Protein 6C08 (pdb70)

Solvent-accessible surface area: 73253 Å² total

B-factor: mean 113.99, std 32.99, range [45.24, 202.97]

Sequence (1607 aa):
QIQLVQSGPKLSKPGGTDKISSKASGYSFTDYVMNWVKAGPGKGLEWNGSINTSNGYTTYISAFKGRGSFSVDSSASTAAQQLSVLKAAATAVYFNARNFRGNGAMDYWGQGTSVTVSSAKTTAPSVYPLEVSTGSSVTLGCLVKGYFPEPVTLTWNSGSLSSGVHTFPAVLASDLYTLSSSVTVTSSTWPSQSITCNVAHPASSTKVDKKIEPDILMTQSPSSLSVVVGFYVTITSQASNNITTYSSFIFWYQQKPGQAPKLLIYDSSTLESGIPGRFSGSGSGRDFSLTIGPNQPADGATYEDLQYNGEVRTFGGGTKLEIKRADAAPTVSIFPPSSEQLTSGGAEVVCFLNNFYPKNINVAWKIDGGERQNGVLNSWTDQDSADSTYSMSSTLTLTKDEYERHASYTCEATHQTSTSPIVKSFNRNIVTIFAIWNTMMGTSILSIPWGIKQAGFTLGIIIIVLMGLLTLYCCYRVLVCKYYFGGFGKWSSLVFSLVSLIGAMVVYWVLMSNFLFNTGKFIFNTERVICPYPDVGLEFDHWWSKTNTIPFYLILLSASFFARFTFLGTISVIYLIFLVTYKAIQLGFHLEFHSMFFVPEFRTLFPQLSGVLTLAFFIHNCIITLMKNNKHQENVRDLSLAYLLVGLTYLYVGVLIFAAFPSPPLSKECIEPNFLDNFPSSDILVFVARTFLLFQMTTVYPLLGYLVRVQLMGQLHVFVLNVFVVGAGVLMARFYPNIGSIIRYSGALCGLALVFVLPSLIHMVSLKRWTSTLFHGFLILLGVANLLGQFFMQIQLVQSGPKLSKPGGTDKISSKASGYSFTDYVMNWVKAGPGKGLEWNGSINTSNGYTTYISAFKGRGSFSVDSSASTAAQQLSVLKAAATAVYFNARNFRGNGAMDYWGQGTSVTVSSAKTTAPSVYPLEVSTGSSVTLGCLVKGYFPEPVTLTWNSGSLSSGVHTFPAVLASDLYTLSSSVTVTSSTWPSQSITCNVAHPASSTKVDKKIEPDILMTQSPSSLSVVVGFYVTITSQASNNITTYSSFIFWYQQKPGQAPKLLIYDSSTLESGIPGRFSGSGSGRDFSLTIGPNQPADGATYEDLQYNGEVRTFGGGTKLEIKRADAAPTVSIFPPSSEQLTSGGAEVVCFLNNFYPKNINVAWKIDGGERQNGVLNSWTDQDSADSTYSMSSTLTLTKDEYERHASYTCEATHQTSTSPIVKSFNRNIVTIFAIWNTMMGTSILSIPWGIKQAGFTLGIIIIVLMGLLTLYCCYRVLKSTKSIPYVDTSDDVCKYYFGGFGKWSSLVFSLVSLIGAMVVYWVLMSNFLFNTGKFIFNGTERVICPYPDGLEFDHWWSKTNTIPFYLILLASFFARFTFLGTISVIYLIFLVTYKAIQLGFHLEFHWSMFFVPEFRTLFPQLSGVLTLAFFIHNCIITLMKNNKNNVRDLSLAYLLVGLTYLYVGVLIFAAFPSPPLSKECIEPNFLDNFPSSDILVFVARTFLLFQMTTVYPLLGYLVRVQLMGQIFGNHYPGFLHVFVLNVFVVGAGVLMARFYPNIGSIIRYSGALCGLALVFVLPSLIHMVSLKRWTSTLFHGFLILLGVANLLGQFFM

Secondary structure (DSSP, 8-state):
--EEEE---EEE-TT--EEEEEEEESS-GGGSEEEEEEE-SSS-EEEEEEEESSS--EE--TTTBTTEEEEEETTTTEEEEEE-S--GGG-EEEEEEEE-SSS-S---B---EEEEE--PPPB--EEEEE-----SEEEEEEEEEEEBSS--EEEEGGGT--TTEEEPPPEESSS-EEEEEEEEEETTTTTTS--EEEEEEGGGTEEEEEE---/---EEEE-SEEEEETT---EEEEEESS---SSS--EEEEEE-TTS--EEEEETTTEEPTTS-TTEEEEEETTEEEEEESS--GGG-SEEEEEE-SSSS-EEB--EEEEEE---B--EEEEEPPPHHHHHTS-EEEEEEEEEEBSS--EEEEEETTB---SSEEEEEPPPPTTT--EEEEEEEEE-HHHHTT-SEEEEEEEETTEEEEEEEEEE--/-HHHHHHHHHH-SSGGGGHHHHHHHH-HHHHHHHHHHHHHHHHHHHHTT--TGGGS-SS--THHHHHHHHHHHHHHHHHHHHHHHHHHHHHH----------------HHHHS--SHHHHHHHHHH---HHHHHHSSHHHHHHHHHHHHHHHHHHHHH---------SS--SS-S-HHHHHHHHHGGGTTTTTSHHHHTTS-----HHHHHHHHHHHHHHHHHHHHHHHHHS-TTTS-SS---SSSGGGS-S--HHHHHHHHHHHHHHHHHHHHHIIIIIHHHHH-----SHHHHHHHHHHHHHHS---GGGTTTHHHHHHIIIIIIIHHHHHHHHT----SHHHHHHHHHHHHHHHHHHHH--/--EEEE---EEE-TT--EEEEEEEESS-GGGSEEEEEEE-SSS-EEEEEEEESSS--EE--TTTBTTEEEEEETTTTEEEEEE-S--GGG-EEEEEEEE-SSS-S---B---EEEEE-----B--EEEEE-----SEEEEEEEEEEEBSS--EEEEGGGT--TTEEEPPPEESSS-EEEEEEEEEETTTTTTS--EEEEEEGGGTEEEEEE---/---EEEE-SEEEEETT--EEEEEEESS--BSSSB-EEEEEE-TTS--EEEEETTTEEPTTS-TTEEEEEETTEEEEEESS--GGG-SEEEEEE-SSSS-EE---EEEEEE---B--EEEEEPPPHHHHHTS-EEEEEEEEEEBSS--EEEEEETTB---SSEEEEEPPPPTTT--EEEEEEEEE-HHHHTT-SEEEEEEEETTEEEEEEEEEE--/-HHHHHHHHHH-STTGGGHHHHHHHH-HHHHHHHHHHHHHHHHHHHHHHHHTTS-SSS--TT---SGGGTSS--TTHHHHHHHHHHHHHHHHHHHHHHHHHHHHHH-----------PPP--GGGTS--SHHHHHHHHHH---HHHHHHHHHHHHHHHHHHHHHHHHHHTT----------SS--SS-S-HHHHHHHHHHTTTTTTTSHHHHTTT---HHHHHHHHHHHHHHHHHHHHHHHHHS--SSS-SGGG-TTSGGGS-TT-HHHHHHHHHHHHHHHHHHHHHIIIIITTTTTTTS--S-S-SS-TTHHHHHHHHHHHHHHHS---TTTSTTTHHHHHIIIIIIIHHHHHHHHT----HHHHHHHHHHHHHHHHHHHHH--

Structure (mmCIF, N/CA/C/O backbone):
data_6C08
#
_entry.id   6C08
#
_cell.length_a   136.613
_cell.length_b   82.808
_cell.length_c   158.922
_cell.angle_alpha   90.000
_cell.angle_beta   100.020
_cell.angle_gamma   90.000
#
_symmetry.space_group_name_H-M   'P 1 21 1'
#
loop_
_entity.id
_entity.type
_entity.pdbx_description
1 polymer 'antibody Fab Heavy Chain'
2 polymer 'antibody Fab light chain'
3 polymer 'Sodium-coupled neutral amino acid transporter 9'
4 non-polymer ARGININE
#
loop_
_atom_site.group_PDB
_atom_site.id
_atom_site.type_symbol
_atom_site.label_atom_id
_atom_site.label_alt_id
_atom_site.label_comp_id
_atom_site.label_asym_id
_atom_site.label_entity_id
_atom_site.label_seq_id
_atom_site.pdbx_PDB_ins_code
_atom_site.Cartn_x
_atom_site.Cartn_y
_atom_site.Cartn_z
_atom_site.occupancy
_atom_site.B_iso_or_equiv
_atom_site.auth_seq_id
_atom_site.auth_comp_id
_atom_site.auth_asym_id
_atom_site.auth_atom_id
_atom_site.pdbx_PDB_model_num
ATOM 1 N N . GLN A 1 1 ? -29.074 -3.639 -5.497 1.00 115.04 1 GLN A N 1
ATOM 2 C CA . GLN A 1 1 ? -30.148 -3.213 -4.606 1.00 97.25 1 GLN A CA 1
ATOM 3 C C . GLN A 1 1 ? -29.807 -1.860 -3.994 1.00 90.20 1 GLN A C 1
ATOM 4 O O . GLN A 1 1 ? -29.152 -1.794 -2.954 1.00 91.63 1 GLN A O 1
ATOM 10 N N . ILE A 1 2 ? -30.241 -0.782 -4.654 1.00 86.39 2 ILE A N 1
ATOM 11 C CA . ILE A 1 2 ? -29.954 0.561 -4.163 1.00 87.22 2 ILE A CA 1
ATOM 12 C C . ILE A 1 2 ? -30.585 0.729 -2.790 1.00 90.82 2 ILE A C 1
ATOM 13 O O . ILE A 1 2 ? -31.698 0.255 -2.530 1.00 99.67 2 ILE A O 1
ATOM 18 N N . GLN A 1 3 ? -29.877 1.417 -1.898 1.00 76.03 3 GLN A N 1
ATOM 19 C CA . GLN A 1 3 ? -30.323 1.502 -0.516 1.00 83.11 3 GLN A CA 1
ATOM 20 C C . GLN A 1 3 ? -29.715 2.728 0.136 1.00 78.41 3 GLN A C 1
ATOM 21 O O . GLN A 1 3 ? -28.493 2.907 0.116 1.00 77.51 3 GLN A O 1
ATOM 27 N N . LEU A 1 4 ? -30.577 3.567 0.697 1.00 78.56 4 LEU A N 1
ATOM 28 C CA . LEU A 1 4 ? -30.181 4.655 1.577 1.00 78.23 4 LEU A CA 1
ATOM 29 C C . LEU A 1 4 ? -30.736 4.343 2.958 1.00 80.13 4 LEU A C 1
ATOM 30 O O . LEU A 1 4 ? -31.956 4.228 3.126 1.00 80.15 4 LEU A O 1
ATOM 35 N N . VAL A 1 5 ? -29.849 4.192 3.937 1.00 75.45 5 VAL A N 1
ATOM 36 C CA . VAL A 1 5 ? -30.240 3.873 5.302 1.00 85.61 5 VAL A CA 1
ATOM 37 C C . VAL A 1 5 ? -29.796 5.024 6.192 1.00 75.31 5 VAL A C 1
ATOM 38 O O . VAL A 1 5 ? -28.639 5.461 6.132 1.00 71.08 5 VAL A O 1
ATOM 42 N N . GLN A 1 6 ? -30.730 5.539 6.982 1.00 70.12 6 GLN A N 1
ATOM 43 C CA . GLN A 1 6 ? -30.517 6.736 7.777 1.00 77.16 6 GLN A CA 1
ATOM 44 C C . GLN A 1 6 ? -30.238 6.381 9.229 1.00 71.96 6 GLN A C 1
ATOM 45 O O . GLN A 1 6 ? -30.423 5.243 9.672 1.00 79.79 6 GLN A O 1
ATOM 51 N N . SER A 1 7 ? -29.797 7.393 9.972 1.00 69.88 7 SER A N 1
ATOM 52 C CA . SER A 1 7 ? -29.514 7.238 11.387 1.00 76.77 7 SER A CA 1
ATOM 53 C C . SER A 1 7 ? -30.820 7.012 12.154 1.00 71.55 7 SER A C 1
ATOM 54 O O . SER A 1 7 ? -31.920 7.034 11.592 1.00 75.04 7 SER A O 1
ATOM 57 N N . GLY A 1 8 ? -30.697 6.812 13.463 1.00 80.23 8 GLY A N 1
ATOM 58 C CA . GLY A 1 8 ? -31.840 6.490 14.279 1.00 72.60 8 GLY A CA 1
ATOM 59 C C . GLY A 1 8 ? -32.605 7.723 14.707 1.00 78.90 8 GLY A C 1
ATOM 60 O O . GLY A 1 8 ? -32.221 8.870 14.439 1.00 86.39 8 GLY A O 1
ATOM 61 N N . PRO A 1 9 ? -33.721 7.494 15.394 1.00 72.69 9 PRO A N 1
ATOM 62 C CA . PRO A 1 9 ? -34.518 8.620 15.897 1.00 69.38 9 PRO A CA 1
ATOM 63 C C . PRO A 1 9 ? -33.739 9.432 16.923 1.00 72.09 9 PRO A C 1
ATOM 64 O O . PRO A 1 9 ? -33.033 8.884 17.771 1.00 80.49 9 PRO A O 1
ATOM 68 N N . LYS A 1 10 ? -33.866 10.754 16.833 1.00 82.26 10 LYS A N 1
ATOM 69 C CA . LYS A 1 10 ? -33.127 11.668 17.693 1.00 87.64 10 LYS A CA 1
ATOM 70 C C . LYS A 1 10 ? -34.068 12.482 18.567 1.00 77.63 10 LYS A C 1
ATOM 71 O O . LYS A 1 10 ? -35.128 12.928 18.119 1.00 70.09 10 LYS A O 1
ATOM 77 N N . LEU A 1 11 ? -33.666 12.664 19.817 1.00 78.11 11 LEU A N 1
ATOM 78 C CA . LEU A 1 11 ? -34.339 13.548 20.756 1.00 67.82 11 LEU A CA 1
ATOM 79 C C . LEU A 1 11 ? -33.417 14.736 20.990 1.00 73.65 11 LEU A C 1
ATOM 80 O O . LEU A 1 11 ? -32.340 14.584 21.571 1.00 71.31 11 LEU A O 1
ATOM 85 N N . SER A 1 12 ? -33.834 15.913 20.533 1.00 84.54 12 SER A N 1
ATOM 86 C CA . SER A 1 12 ? -33.031 17.121 20.639 1.00 77.93 12 SER A CA 1
ATOM 87 C C . SER A 1 12 ? -33.625 18.038 21.697 1.00 77.81 12 SER A C 1
ATOM 88 O O . SER A 1 12 ? -34.849 18.134 21.835 1.00 74.43 12 SER A O 1
ATOM 91 N N . LYS A 1 13 ? -32.754 18.701 22.443 1.00 80.70 13 LYS A N 1
ATOM 92 C CA . LYS A 1 13 ? -33.209 19.705 23.384 1.00 82.30 13 LYS A CA 1
ATOM 93 C C . LYS A 1 13 ? -33.438 21.027 22.657 1.00 80.91 13 LYS A C 1
ATOM 94 O O . LYS A 1 13 ? -32.790 21.306 21.644 1.00 79.97 13 LYS A O 1
ATOM 100 N N . PRO A 1 14 ? -34.370 21.846 23.135 1.00 74.92 14 PRO A N 1
ATOM 101 C CA . PRO A 1 14 ? -34.551 23.175 22.537 1.00 70.37 14 PRO A CA 1
ATOM 102 C C . PRO A 1 14 ? -33.249 23.961 22.590 1.00 76.21 14 PRO A C 1
ATOM 103 O O . PRO A 1 14 ? -32.597 24.045 23.633 1.00 79.97 14 PRO A O 1
ATOM 107 N N . GLY A 1 15 ? -32.854 24.509 21.441 1.00 77.71 15 GLY A N 1
ATOM 108 C CA . GLY A 1 15 ? -31.552 25.108 21.297 1.00 83.77 15 GLY A CA 1
ATOM 109 C C . GLY A 1 15 ? -30.454 24.125 20.948 1.00 88.88 15 GLY A C 1
ATOM 110 O O . GLY A 1 15 ? -29.421 24.535 20.404 1.00 87.46 15 GLY A O 1
ATOM 111 N N . GLY A 1 16 ? -30.648 22.841 21.251 1.00 79.62 16 GLY A N 1
ATOM 112 C CA . GLY A 1 16 ? -29.653 21.829 20.965 1.00 78.57 16 GLY A CA 1
ATOM 113 C C . GLY A 1 16 ? -29.404 21.648 19.484 1.00 83.16 16 GLY A C 1
ATOM 114 O O . GLY A 1 16 ? -30.055 22.283 18.650 1.00 79.25 16 GLY A O 1
ATOM 115 N N . THR A 1 17 ? -28.478 20.759 19.144 1.00 91.63 17 THR A N 1
ATOM 116 C CA . THR A 1 17 ? -28.104 20.502 17.763 1.00 80.81 17 THR A CA 1
ATOM 117 C C . THR A 1 17 ? -28.026 18.995 17.549 1.00 88.46 17 THR A C 1
ATOM 118 O O . THR A 1 17 ? -27.995 18.216 18.507 1.00 94.51 17 THR A O 1
ATOM 122 N N . ASP A 1 18 ? -28.006 18.585 16.282 1.00 79.74 18 ASP A N 1
ATOM 123 C CA . ASP A 1 18 ? -27.914 17.174 15.931 1.00 91.50 18 ASP A CA 1
ATOM 124 C C . ASP A 1 18 ? -27.446 17.061 14.488 1.00 88.67 18 ASP A C 1
ATOM 125 O O . ASP A 1 18 ? -27.488 18.028 13.723 1.00 89.84 18 ASP A O 1
ATOM 130 N N . LYS A 1 19 ? -27.003 15.860 14.126 1.00 77.54 19 LYS A N 1
ATOM 131 C CA . LYS A 1 19 ? -26.475 15.594 12.797 1.00 73.20 19 LYS A CA 1
ATOM 132 C C . LYS A 1 19 ? -27.093 14.306 12.275 1.00 75.72 19 LYS A C 1
ATOM 133 O O . LYS A 1 19 ? -27.049 13.272 12.950 1.00 83.02 19 LYS A O 1
ATOM 139 N N . ILE A 1 20 ? -27.673 14.375 11.079 1.00 76.38 20 ILE A N 1
ATOM 140 C CA . ILE A 1 20 ? -28.430 13.276 10.490 1.00 62.62 20 ILE A CA 1
ATOM 141 C C . ILE A 1 20 ? -27.653 12.759 9.289 1.00 63.89 20 ILE A C 1
ATOM 142 O O . ILE A 1 20 ? -27.165 13.550 8.474 1.00 72.74 20 ILE A O 1
ATOM 147 N N . SER A 1 21 ? -27.548 11.435 9.175 1.00 67.90 21 SER A N 1
ATOM 148 C CA . SER A 1 21 ? -26.721 10.789 8.168 1.00 75.34 21 SER A CA 1
ATOM 149 C C . SER A 1 21 ? -27.570 9.898 7.270 1.00 76.34 21 SER A C 1
ATOM 150 O O . SER A 1 21 ? -28.680 9.492 7.625 1.00 86.75 21 SER A O 1
ATOM 153 N N . SER A 1 22 ? -27.030 9.605 6.089 1.00 67.60 22 SER A N 1
ATOM 154 C CA . SER A 1 22 ? -27.685 8.723 5.130 1.00 79.17 22 SER A CA 1
ATOM 155 C C . SER A 1 22 ? -26.611 7.992 4.345 1.00 81.93 22 SER A C 1
ATOM 156 O O . SER A 1 22 ? -25.812 8.628 3.654 1.00 81.71 22 SER A O 1
ATOM 159 N N . LYS A 1 23 ? -26.618 6.666 4.430 1.00 80.24 23 LYS A N 1
ATOM 160 C CA . LYS A 1 23 ? -25.532 5.833 3.930 1.00 74.75 23 LYS A CA 1
ATOM 161 C C . LYS A 1 23 ? -25.961 5.183 2.617 1.00 87.57 23 LYS A C 1
ATOM 162 O O . LYS A 1 23 ? -26.866 4.341 2.596 1.00 92.30 23 LYS A O 1
ATOM 168 N N . ALA A 1 24 ? -25.305 5.571 1.526 1.00 92.10 24 ALA A N 1
ATOM 169 C CA . ALA A 1 24 ? -25.652 5.085 0.198 1.00 85.89 24 ALA A CA 1
ATOM 170 C C . ALA A 1 24 ? -24.875 3.815 -0.126 1.00 83.22 24 ALA A C 1
ATOM 171 O O . ALA A 1 24 ? -23.706 3.673 0.246 1.00 94.71 24 ALA A O 1
ATOM 173 N N . SER A 1 25 ? -25.533 2.892 -0.831 1.00 82.87 25 SER A N 1
ATOM 174 C CA . SER A 1 25 ? -24.896 1.646 -1.247 1.00 86.79 25 SER A CA 1
ATOM 175 C C . SER A 1 25 ? -25.696 1.039 -2.390 1.00 86.46 25 SER A C 1
ATOM 176 O O . SER A 1 25 ? -26.917 0.897 -2.284 1.00 96.89 25 SER A O 1
ATOM 179 N N . GLY A 1 26 ? -25.010 0.679 -3.473 1.00 72.61 26 GLY A N 1
ATOM 180 C CA . GLY A 1 26 ? -25.670 0.043 -4.597 1.00 73.21 26 GLY A CA 1
ATOM 181 C C . GLY A 1 26 ? -25.517 0.827 -5.884 1.00 79.51 26 GLY A C 1
ATOM 182 O O . GLY A 1 26 ? -26.100 0.470 -6.912 1.00 80.46 26 GLY A O 1
ATOM 183 N N . TYR A 1 27 ? -24.736 1.902 -5.836 1.00 76.26 27 TYR A N 1
ATOM 184 C CA . TYR A 1 27 ? -24.578 2.794 -6.974 1.00 74.51 27 TYR A CA 1
ATOM 185 C C . TYR A 1 27 ? -23.370 3.679 -6.720 1.00 88.44 27 TYR A C 1
ATOM 186 O O . TYR A 1 27 ? -22.967 3.894 -5.573 1.00 83.33 27 TYR A O 1
ATOM 195 N N . SER A 1 28 ? -22.800 4.193 -7.808 1.00 82.44 28 SER A N 1
ATOM 196 C CA . SER A 1 28 ? -21.674 5.110 -7.694 1.00 86.19 28 SER A CA 1
ATOM 197 C C . SER A 1 28 ? -22.150 6.396 -7.033 1.00 85.33 28 SER A C 1
ATOM 198 O O . SER A 1 28 ? -23.061 7.062 -7.538 1.00 85.78 28 SER A O 1
ATOM 201 N N . PHE A 1 29 ? -21.537 6.733 -5.895 1.00 92.17 29 PHE A N 1
ATOM 202 C CA . PHE A 1 29 ? -22.047 7.814 -5.058 1.00 82.30 29 PHE A CA 1
ATOM 203 C C . PHE A 1 29 ? -21.969 9.165 -5.755 1.00 82.79 29 PHE A C 1
ATOM 204 O O . PHE A 1 29 ? -22.855 10.007 -5.567 1.00 88.14 29 PHE A O 1
ATOM 212 N N . THR A 1 30 ? -20.941 9.383 -6.573 1.00 87.98 30 THR A N 1
ATOM 213 C CA . THR A 1 30 ? -20.675 10.689 -7.159 1.00 84.23 30 THR A CA 1
ATOM 214 C C . THR A 1 30 ? -21.416 10.934 -8.469 1.00 89.26 30 THR A C 1
ATOM 215 O O . THR A 1 30 ? -21.409 12.067 -8.961 1.00 98.35 30 THR A O 1
ATOM 219 N N . ASP A 1 31 ? -22.071 9.922 -9.032 1.00 84.89 31 ASP A N 1
ATOM 220 C CA . ASP A 1 31 ? -22.807 10.078 -10.278 1.00 76.69 31 ASP A CA 1
ATOM 221 C C . ASP A 1 31 ? -24.223 10.590 -10.058 1.00 85.28 31 ASP A C 1
ATOM 222 O O . ASP A 1 31 ? -24.928 10.861 -11.036 1.00 86.99 31 ASP A O 1
ATOM 227 N N . TYR A 1 32 ? -24.642 10.746 -8.803 1.00 83.11 32 TYR A N 1
ATOM 228 C CA . TYR A 1 32 ? -25.989 11.171 -8.446 1.00 70.93 32 TYR A CA 1
ATOM 229 C C . TYR A 1 32 ? -25.920 12.302 -7.428 1.00 77.08 32 TYR A C 1
ATOM 230 O O . TYR A 1 32 ? -24.867 12.604 -6.860 1.00 89.46 32 TYR A O 1
ATOM 239 N N . VAL A 1 33 ? -27.074 12.921 -7.196 1.00 71.89 33 VAL A N 1
ATOM 240 C CA . VAL A 1 33 ? -27.201 14.091 -6.336 1.00 68.56 33 VAL A CA 1
ATOM 241 C C . VAL A 1 33 ? -28.029 13.695 -5.122 1.00 72.48 33 VAL A C 1
ATOM 242 O O . VAL A 1 33 ? -28.990 12.923 -5.238 1.00 73.05 33 VAL A O 1
ATOM 246 N N . MET A 1 34 ? -27.653 14.216 -3.958 1.00 65.13 34 MET A N 1
ATOM 247 C CA . MET A 1 34 ? -28.312 13.895 -2.701 1.00 64.46 34 MET A CA 1
ATOM 248 C C . MET A 1 34 ? -29.169 15.073 -2.260 1.00 71.99 34 MET A C 1
ATOM 249 O O . MET A 1 34 ? -28.686 16.208 -2.196 1.00 78.79 34 MET A O 1
ATOM 254 N N . ASN A 1 35 ? -30.434 14.796 -1.954 1.00 73.58 35 ASN A N 1
ATOM 255 C CA . ASN A 1 35 ? -31.417 15.806 -1.590 1.00 74.36 35 ASN A CA 1
ATOM 256 C C . ASN A 1 35 ? -32.025 15.465 -0.236 1.00 71.91 35 ASN A C 1
ATOM 257 O O . ASN A 1 35 ? -32.042 14.303 0.180 1.00 78.46 35 ASN A O 1
ATOM 262 N N . TRP A 1 36 ? -32.535 16.488 0.449 1.00 74.73 36 TRP A N 1
ATOM 263 C CA . TRP A 1 36 ? -33.151 16.322 1.759 1.00 67.71 36 TRP A CA 1
ATOM 264 C C . TRP A 1 36 ? -34.536 16.956 1.765 1.00 71.28 36 TRP A C 1
ATOM 265 O O . TRP A 1 36 ? -34.764 17.981 1.118 1.00 66.99 36 TRP A O 1
ATOM 276 N N . VAL A 1 37 ? -35.466 16.324 2.483 1.00 65.44 37 VAL A N 1
ATOM 277 C CA . VAL A 1 37 ? -36.872 16.712 2.472 1.00 50.91 37 VAL A CA 1
ATOM 278 C C . VAL A 1 37 ? -37.407 16.620 3.897 1.00 62.17 37 VAL A C 1
ATOM 279 O O . VAL A 1 37 ? -36.954 15.796 4.699 1.00 72.87 37 VAL A O 1
ATOM 283 N N . LYS A 1 38 ? -38.377 17.481 4.208 1.00 66.44 38 LYS A N 1
ATOM 284 C CA . LYS A 1 38 ? -38.978 17.576 5.530 1.00 55.38 38 LYS A CA 1
ATOM 285 C C . LYS A 1 38 ? -40.475 17.310 5.447 1.00 63.56 38 LYS A C 1
ATOM 286 O O . LYS A 1 38 ? -41.133 17.719 4.486 1.00 63.15 38 LYS A O 1
ATOM 292 N N . ALA A 1 39 ? -41.012 16.630 6.459 1.00 77.78 39 ALA A N 1
ATOM 293 C CA . ALA A 1 39 ? -42.424 16.251 6.501 1.00 70.54 39 ALA A CA 1
ATOM 294 C C . ALA A 1 39 ? -43.007 16.640 7.857 1.00 70.13 39 ALA A C 1
ATOM 295 O O . ALA A 1 39 ? -42.880 15.889 8.829 1.00 61.81 39 ALA A O 1
ATOM 297 N N . GLY A 1 40 ? -43.644 17.806 7.918 1.00 85.73 40 GLY A N 1
ATOM 298 C CA . GLY A 1 40 ? -44.342 18.235 9.107 1.00 60.33 40 GLY A CA 1
ATOM 299 C C . GLY A 1 40 ? -45.677 17.540 9.249 1.00 83.95 40 GLY A C 1
ATOM 300 O O . GLY A 1 40 ? -46.185 16.882 8.324 1.00 82.42 40 GLY A O 1
ATOM 301 N N . PRO A 1 41 ? -46.280 17.678 10.431 1.00 107.52 41 PRO A N 1
ATOM 302 C CA . PRO A 1 41 ? -47.557 16.992 10.691 1.00 99.72 41 PRO A CA 1
ATOM 303 C C . PRO A 1 41 ? -48.664 17.539 9.800 1.00 113.08 41 PRO A C 1
ATOM 304 O O . PRO A 1 41 ? -48.936 18.742 9.789 1.00 109.18 41 PRO A O 1
ATOM 308 N N . GLY A 1 42 ? -49.292 16.649 9.033 1.00 122.47 42 GLY A N 1
ATOM 309 C CA . GLY A 1 42 ? -50.363 17.047 8.138 1.00 116.01 42 GLY A CA 1
ATOM 310 C C . GLY A 1 42 ? -49.879 17.882 6.969 1.00 119.66 42 GLY A C 1
ATOM 311 O O . GLY A 1 42 ? -50.263 17.638 5.820 1.00 112.90 42 GLY A O 1
ATOM 312 N N . LYS A 1 43 ? -49.036 18.874 7.254 1.00 119.30 43 LYS A N 1
ATOM 313 C CA . LYS A 1 43 ? -48.435 19.693 6.216 1.00 124.43 43 LYS A CA 1
ATOM 314 C C . LYS A 1 43 ? -47.674 18.821 5.225 1.00 105.00 43 LYS A C 1
ATOM 315 O O . LYS A 1 43 ? -47.249 17.703 5.531 1.00 94.04 43 LYS A O 1
ATOM 321 N N . GLY A 1 44 ? -47.500 19.349 4.022 1.00 107.21 44 GLY A N 1
ATOM 322 C CA . GLY A 1 44 ? -46.863 18.587 2.971 1.00 101.52 44 GLY A CA 1
ATOM 323 C C . GLY A 1 44 ? -45.373 18.424 3.185 1.00 97.22 44 GLY A C 1
ATOM 324 O O . GLY A 1 44 ? -44.854 18.630 4.288 1.00 82.49 44 GLY A O 1
ATOM 325 N N . LEU A 1 45 ? -44.677 18.058 2.118 1.00 81.72 45 LEU A N 1
ATOM 326 C CA . LEU A 1 45 ? -43.233 17.919 2.142 1.00 70.96 45 LEU A CA 1
ATOM 327 C C . LEU A 1 45 ? -42.582 19.253 1.799 1.00 68.56 45 LEU A C 1
ATOM 328 O O . LEU A 1 45 ? -43.162 20.085 1.097 1.00 64.12 45 LEU A O 1
ATOM 333 N N . GLU A 1 46 ? -41.376 19.465 2.317 1.00 73.41 46 GLU A N 1
ATOM 334 C CA . GLU A 1 46 ? -40.638 20.698 2.059 1.00 62.56 46 GLU A CA 1
ATOM 335 C C . GLU A 1 46 ? -39.211 20.346 1.674 1.00 65.50 46 GLU A C 1
ATOM 336 O O . GLU A 1 46 ? -38.458 19.803 2.491 1.00 72.84 46 GLU A O 1
ATOM 342 N N . TRP A 1 47 ? -38.851 20.648 0.427 1.00 77.11 47 TRP A N 1
ATOM 343 C CA . TRP A 1 47 ? -37.460 20.580 0.011 1.00 70.08 47 TRP A CA 1
ATOM 344 C C . TRP A 1 47 ? -36.653 21.579 0.836 1.00 70.92 47 TRP A C 1
ATOM 345 O O . TRP A 1 47 ? -37.018 22.754 0.924 1.00 78.12 47 TRP A O 1
ATOM 356 N N . ASN A 1 48 ? -35.570 21.107 1.469 1.00 70.38 48 ASN A N 1
ATOM 357 C CA . ASN A 1 48 ? -34.770 21.954 2.352 1.00 75.03 48 ASN A CA 1
ATOM 358 C C . ASN A 1 48 ? -33.324 22.072 1.875 1.00 74.88 48 ASN A C 1
ATOM 359 O O . ASN A 1 48 ? -32.452 22.497 2.640 1.00 80.85 48 ASN A O 1
ATOM 364 N N . GLY A 1 49 ? -33.047 21.694 0.630 1.00 69.83 49 GLY A N 1
ATOM 365 C CA . GLY A 1 49 ? -31.696 21.776 0.106 1.00 74.17 49 GLY A CA 1
ATOM 366 C C . GLY A 1 49 ? -31.136 20.494 -0.475 1.00 68.06 49 GLY A C 1
ATOM 367 O O . GLY A 1 49 ? -31.642 19.400 -0.209 1.00 67.78 49 GLY A O 1
ATOM 368 N N . SER A 1 50 ? -30.073 20.628 -1.268 1.00 70.42 50 SER A N 1
ATOM 369 C CA . SER A 1 50 ? -29.513 19.509 -2.012 1.00 78.33 50 SER A CA 1
ATOM 370 C C . SER A 1 50 ? -28.054 19.810 -2.324 1.00 78.24 50 SER A C 1
ATOM 371 O O . SER A 1 50 ? -27.630 20.968 -2.317 1.00 81.76 50 SER A O 1
ATOM 374 N N . ILE A 1 51 ? -27.290 18.754 -2.611 1.00 77.53 51 ILE A N 1
ATOM 375 C CA . ILE A 1 51 ? -25.840 18.860 -2.744 1.00 78.61 51 ILE A CA 1
ATOM 376 C C . ILE A 1 51 ? -25.368 17.938 -3.862 1.00 81.13 51 ILE A C 1
ATOM 377 O O . ILE A 1 51 ? -25.744 16.762 -3.902 1.00 79.20 51 ILE A O 1
ATOM 382 N N . ASN A 1 52 ? -24.559 18.472 -4.779 1.00 84.43 52 ASN A N 1
ATOM 383 C CA . ASN A 1 52 ? -23.824 17.622 -5.705 1.00 89.63 52 ASN A CA 1
ATOM 384 C C . ASN A 1 52 ? -22.554 17.141 -5.022 1.00 91.50 52 ASN A C 1
ATOM 385 O O . ASN A 1 52 ? -21.942 17.857 -4.224 1.00 91.31 52 ASN A O 1
ATOM 390 N N . THR A 1 53 ? -22.151 15.918 -5.353 1.00 96.56 53 THR A N 1
ATOM 391 C CA . THR A 1 53 ? -21.045 15.267 -4.666 1.00 95.79 53 THR A CA 1
ATOM 392 C C . THR A 1 53 ? -19.735 15.310 -5.443 1.00 100.88 53 THR A C 1
ATOM 393 O O . THR A 1 53 ? -18.670 15.418 -4.826 1.00 98.33 53 THR A O 1
ATOM 397 N N . SER A 1 54 ? -19.783 15.250 -6.778 1.00 108.11 54 SER A N 1
ATOM 398 C CA . SER A 1 54 ? -18.553 15.297 -7.564 1.00 109.37 54 SER A CA 1
ATOM 399 C C . SER A 1 54 ? -17.844 16.639 -7.420 1.00 105.96 54 SER A C 1
ATOM 400 O O . SER A 1 54 ? -16.615 16.706 -7.543 1.00 119.36 54 SER A O 1
ATOM 403 N N . ASN A 1 55 ? -18.595 17.716 -7.168 1.00 92.30 55 ASN A N 1
ATOM 404 C CA . ASN A 1 55 ? -18.017 19.047 -7.071 1.00 102.71 55 ASN A CA 1
ATOM 405 C C . ASN A 1 55 ? -18.410 19.775 -5.789 1.00 100.30 55 ASN A C 1
ATOM 406 O O . ASN A 1 55 ? -18.005 20.928 -5.603 1.00 98.91 55 ASN A O 1
ATOM 411 N N . GLY A 1 56 ? -19.163 19.134 -4.896 1.00 99.57 56 GLY A N 1
ATOM 412 C CA . GLY A 1 56 ? -19.342 19.660 -3.556 1.00 98.31 56 GLY A CA 1
ATOM 413 C C . GLY A 1 56 ? -20.233 20.873 -3.445 1.00 88.14 56 GLY A C 1
ATOM 414 O O . GLY A 1 56 ? -20.213 21.551 -2.414 1.00 83.70 56 GLY A O 1
ATOM 415 N N . TYR A 1 57 ? -21.017 21.171 -4.474 1.00 95.37 57 TYR A N 1
ATOM 416 C CA . TYR A 1 57 ? -21.843 22.368 -4.477 1.00 99.21 57 TYR A CA 1
ATOM 417 C C . TYR A 1 57 ? -23.219 22.059 -3.899 1.00 89.58 57 TYR A C 1
ATOM 418 O O . TYR A 1 57 ? -23.856 21.068 -4.280 1.00 81.32 57 TYR A O 1
ATOM 420 N N . THR A 1 58 ? -23.676 22.914 -2.988 1.00 86.63 58 THR A N 1
ATOM 421 C CA . THR A 1 58 ? -24.981 22.774 -2.363 1.00 88.55 58 THR A CA 1
ATOM 422 C C . THR A 1 58 ? -25.894 23.912 -2.799 1.00 79.58 58 THR A C 1
ATOM 423 O O . THR A 1 58 ? -25.440 24.972 -3.235 1.00 88.41 58 THR A O 1
ATOM 427 N N . THR A 1 59 ? -27.196 23.675 -2.677 1.00 74.84 59 THR A N 1
ATOM 428 C CA . THR A 1 59 ? -28.196 24.718 -2.869 1.00 79.45 59 THR A CA 1
ATOM 429 C C . THR A 1 59 ? -29.284 24.542 -1.829 1.00 78.70 59 THR A C 1
ATOM 430 O O . THR A 1 59 ? -29.825 23.443 -1.679 1.00 77.43 59 THR A O 1
ATOM 434 N N . TYR A 1 60 ? -29.594 25.616 -1.116 1.00 81.52 60 TYR A N 1
ATOM 435 C CA . TYR A 1 60 ? -30.615 25.596 -0.085 1.00 77.05 60 TYR A CA 1
ATOM 436 C C . TYR A 1 60 ? -31.857 26.315 -0.587 1.00 81.45 60 TYR A C 1
ATOM 437 O O . TYR A 1 60 ? -31.880 26.903 -1.675 1.00 97.26 60 TYR A O 1
ATOM 446 N N . ILE A 1 61 ? -32.899 26.248 0.233 1.00 70.08 61 ILE A N 1
ATOM 447 C CA . ILE A 1 61 ? -34.091 27.071 0.093 1.00 81.67 61 ILE A CA 1
ATOM 448 C C . ILE A 1 61 ? -34.045 28.087 1.222 1.00 85.33 61 ILE A C 1
ATOM 449 O O . ILE A 1 61 ? -33.798 27.719 2.378 1.00 82.77 61 ILE A O 1
ATOM 454 N N . SER A 1 62 ? -34.252 29.365 0.883 1.00 78.86 62 SER A N 1
ATOM 455 C CA . SER A 1 62 ? -33.980 30.449 1.826 1.00 76.85 62 SER A CA 1
ATOM 456 C C . SER A 1 62 ? -34.653 30.221 3.174 1.00 76.33 62 SER A C 1
ATOM 457 O O . SER A 1 62 ? -34.149 30.680 4.207 1.00 72.37 62 SER A O 1
ATOM 460 N N . ALA A 1 63 ? -35.787 29.516 3.186 1.00 76.59 63 ALA A N 1
ATOM 461 C CA . ALA A 1 63 ? -36.476 29.244 4.440 1.00 78.29 63 ALA A CA 1
ATOM 462 C C . ALA A 1 63 ? -35.630 28.400 5.383 1.00 79.83 63 ALA A C 1
ATOM 463 O O . ALA A 1 63 ? -35.907 28.367 6.587 1.00 76.71 63 ALA A O 1
ATOM 465 N N . PHE A 1 64 ? -34.609 27.714 4.862 1.00 79.55 64 PHE A N 1
ATOM 466 C CA . PHE A 1 64 ? -33.754 26.848 5.660 1.00 75.11 64 PHE A CA 1
ATOM 467 C C . PHE A 1 64 ? -32.303 27.303 5.743 1.00 75.44 64 PHE A C 1
ATOM 468 O O . PHE A 1 64 ? -31.527 26.679 6.477 1.00 80.64 64 PHE A O 1
ATOM 476 N N . LYS A 1 65 ? -31.907 28.351 5.014 1.00 84.86 65 LYS A N 1
ATOM 477 C CA . LYS A 1 65 ? -30.567 28.909 5.172 1.00 79.54 65 LYS A CA 1
ATOM 478 C C . LYS A 1 65 ? -30.365 29.340 6.620 1.00 80.84 65 LYS A C 1
ATOM 479 O O . LYS A 1 65 ? -30.930 30.350 7.058 1.00 87.16 65 LYS A O 1
ATOM 485 N N . GLY A 1 66 ? -29.576 28.577 7.371 1.00 78.55 66 GLY A N 1
ATOM 486 C CA . GLY A 1 66 ? -29.357 28.853 8.780 1.00 82.52 66 GLY A CA 1
ATOM 487 C C . GLY A 1 66 ? -29.770 27.730 9.711 1.00 86.66 66 GLY A C 1
ATOM 488 O O . GLY A 1 66 ? -29.541 27.840 10.925 1.00 94.13 66 GLY A O 1
ATOM 489 N N . ARG A 1 67 ? -30.376 26.657 9.205 1.00 75.15 67 ARG A N 1
ATOM 490 C CA . ARG A 1 67 ? -30.638 25.460 9.991 1.00 85.76 67 ARG A CA 1
ATOM 491 C C . ARG A 1 67 ? -29.970 24.236 9.389 1.00 80.75 67 ARG A C 1
ATOM 492 O O . ARG A 1 67 ? -29.198 23.552 10.074 1.00 87.92 67 ARG A O 1
ATOM 494 N N . GLY A 1 68 ? -30.223 23.952 8.113 1.00 64.99 68 GLY A N 1
ATOM 495 C CA . GLY A 1 68 ? -29.570 22.833 7.462 1.00 71.50 68 GLY A CA 1
ATOM 496 C C . GLY A 1 68 ? -28.162 23.211 7.042 1.00 83.89 68 GLY A C 1
ATOM 497 O O . GLY A 1 68 ? -27.933 24.284 6.472 1.00 84.43 68 GLY A O 1
ATOM 498 N N . SER A 1 69 ? -27.213 22.323 7.327 1.00 86.86 69 SER A N 1
ATOM 499 C CA . SER A 1 69 ? -25.843 22.436 6.844 1.00 84.89 69 SER A CA 1
ATOM 500 C C . SER A 1 69 ? -25.463 21.089 6.252 1.00 86.78 69 SER A C 1
ATOM 501 O O . SER A 1 69 ? -25.695 20.048 6.877 1.00 89.12 69 SER A O 1
ATOM 504 N N . PHE A 1 70 ? -24.896 21.102 5.050 1.00 80.94 70 PHE A N 1
ATOM 505 C CA . PHE A 1 70 ? -24.705 19.877 4.291 1.00 80.83 70 PHE A CA 1
ATOM 506 C C . PHE A 1 70 ? -23.253 19.434 4.306 1.00 105.50 70 PHE A C 1
ATOM 507 O O . PHE A 1 70 ? -22.333 20.252 4.218 1.00 116.91 70 PHE A O 1
ATOM 515 N N . SER A 1 71 ? -23.067 18.126 4.418 1.00 99.48 71 SER A N 1
ATOM 516 C CA . SER A 1 71 ? -21.768 17.499 4.316 1.00 91.25 71 SER A CA 1
ATOM 517 C C . SER A 1 71 ? -21.892 16.297 3.392 1.00 92.67 71 SER A C 1
ATOM 518 O O . SER A 1 71 ? -22.993 15.838 3.072 1.00 77.75 71 SER A O 1
ATOM 521 N N . VAL A 1 72 ? -20.740 15.788 2.972 1.00 101.40 72 VAL A N 1
ATOM 522 C CA . VAL A 1 72 ? -20.638 14.524 2.252 1.00 93.77 72 VAL A CA 1
ATOM 523 C C . VAL A 1 72 ? -19.306 13.900 2.631 1.00 103.63 72 VAL A C 1
ATOM 524 O O . VAL A 1 72 ? -18.274 14.579 2.642 1.00 118.55 72 VAL A O 1
ATOM 528 N N . ASP A 1 73 ? -19.332 12.618 2.971 1.00 103.33 73 ASP A N 1
ATOM 529 C CA . ASP A 1 73 ? -18.119 11.872 3.291 1.00 105.18 73 ASP A CA 1
ATOM 530 C C . ASP A 1 73 ? -17.883 10.993 2.069 1.00 99.63 73 ASP A C 1
ATOM 531 O O . ASP A 1 73 ? -18.418 9.889 1.960 1.00 105.05 73 ASP A O 1
ATOM 536 N N . SER A 1 74 ? -17.081 11.512 1.133 1.00 101.69 74 SER A N 1
ATOM 537 C CA . SER A 1 74 ? -16.985 10.915 -0.196 1.00 102.77 74 SER A CA 1
ATOM 538 C C . SER A 1 74 ? -16.488 9.476 -0.147 1.00 102.50 74 SER A C 1
ATOM 539 O O . SER A 1 74 ? -16.785 8.688 -1.052 1.00 98.33 74 SER A O 1
ATOM 542 N N . SER A 1 75 ? -15.740 9.113 0.897 1.00 103.72 75 SER A N 1
ATOM 543 C CA . SER A 1 75 ? -15.218 7.755 1.006 1.00 99.38 75 SER A CA 1
ATOM 544 C C . SER A 1 75 ? -16.260 6.810 1.594 1.00 102.56 75 SER A C 1
ATOM 545 O O . SER A 1 75 ? -16.500 5.722 1.058 1.00 99.63 75 SER A O 1
ATOM 548 N N . ALA A 1 76 ? -16.899 7.217 2.692 1.00 108.64 76 ALA A N 1
ATOM 549 C CA . ALA A 1 76 ? -17.921 6.393 3.324 1.00 98.35 76 ALA A CA 1
ATOM 550 C C . ALA A 1 76 ? -19.192 6.286 2.494 1.00 97.02 76 ALA A C 1
ATOM 551 O O . ALA A 1 76 ? -20.079 5.506 2.856 1.00 95.89 76 ALA A O 1
ATOM 553 N N . SER A 1 77 ? -19.292 7.035 1.395 1.00 105.84 77 SER A N 1
ATOM 554 C CA . SER A 1 77 ? -20.478 7.054 0.540 1.00 93.55 77 SER A CA 1
ATOM 555 C C . SER A 1 77 ? -21.740 7.418 1.321 1.00 85.85 77 SER A C 1
ATOM 556 O O . SER A 1 77 ? -22.842 6.972 0.984 1.00 84.11 77 SER A O 1
ATOM 559 N N . THR A 1 78 ? -21.596 8.234 2.363 1.00 82.94 78 THR A N 1
ATOM 560 C CA . THR A 1 78 ? -22.731 8.735 3.121 1.00 84.64 78 THR A CA 1
ATOM 561 C C . THR A 1 78 ? -22.829 10.248 2.981 1.00 88.86 78 THR A C 1
ATOM 562 O O . THR A 1 78 ? -21.846 10.939 2.694 1.00 93.59 78 THR A O 1
ATOM 566 N N . ALA A 1 79 ? -24.039 10.755 3.192 1.00 86.76 79 ALA A N 1
ATOM 567 C CA . ALA A 1 79 ? -24.316 12.181 3.121 1.00 80.14 79 ALA A CA 1
ATOM 568 C C . ALA A 1 79 ? -24.978 12.576 4.427 1.00 76.76 79 ALA A C 1
ATOM 569 O O . ALA A 1 79 ? -25.908 11.901 4.884 1.00 82.74 79 ALA A O 1
ATOM 571 N N . ALA A 1 80 ? -24.498 13.653 5.033 1.00 80.65 80 ALA A N 1
ATOM 572 C CA . ALA A 1 80 ? -24.992 14.077 6.330 1.00 75.10 80 ALA A CA 1
ATOM 573 C C . ALA A 1 80 ? -25.721 15.405 6.198 1.00 79.53 80 ALA A C 1
ATOM 574 O O . ALA A 1 80 ? -25.569 16.132 5.211 1.00 78.30 80 ALA A O 1
ATOM 576 N N . GLN A 1 81 ? -26.516 15.716 7.217 1.00 75.65 81 GLN A N 1
ATOM 577 C CA . GLN A 1 81 ? -27.196 16.998 7.321 1.00 75.19 81 GLN A CA 1
ATOM 578 C C . GLN A 1 81 ? -27.230 17.412 8.779 1.00 77.54 81 GLN A C 1
ATOM 579 O O . GLN A 1 81 ? -27.632 16.628 9.644 1.00 69.70 81 GLN A O 1
ATOM 585 N N . GLN A 1 82 ? -26.813 18.644 9.038 1.00 82.29 82 GLN A N 1
ATOM 586 C CA . GLN A 1 82 ? -26.742 19.186 10.384 1.00 77.97 82 GLN A CA 1
ATOM 587 C C . GLN A 1 82 ? -27.838 20.226 10.548 1.00 79.64 82 GLN A C 1
ATOM 588 O O . GLN A 1 82 ? -27.928 21.172 9.759 1.00 88.22 82 GLN A O 1
ATOM 594 N N . LEU A 1 83 ? -28.668 20.039 11.568 1.00 74.31 83 LEU A N 1
ATOM 595 C CA . LEU A 1 83 ? -29.675 21.007 11.980 1.00 72.29 83 LEU A CA 1
ATOM 596 C C . LEU A 1 83 ? -29.219 21.625 13.290 1.00 78.26 83 LEU A C 1
ATOM 597 O O . LEU A 1 83 ? -28.976 20.902 14.261 1.00 88.00 83 LEU A O 1
ATOM 602 N N . SER A 1 84 ? -29.137 22.953 13.333 1.00 78.34 84 SER A N 1
ATOM 603 C CA . SER A 1 84 ? -28.561 23.650 14.474 1.00 83.32 84 SER A CA 1
ATOM 604 C C . SER A 1 84 ? -29.593 24.554 15.130 1.00 77.41 84 SER A C 1
ATOM 605 O O . SER A 1 84 ? -30.382 25.212 14.444 1.00 87.27 84 SER A O 1
ATOM 608 N N . VAL A 1 85 ? -29.546 24.595 16.465 1.00 87.28 85 VAL A N 1
ATOM 609 C CA . VAL A 1 85 ? -30.490 25.311 17.320 1.00 83.04 85 VAL A CA 1
ATOM 610 C C . VAL A 1 85 ? -31.916 25.014 16.877 1.00 75.77 85 VAL A C 1
ATOM 611 O O . VAL A 1 85 ? -32.479 25.692 16.007 1.00 85.17 85 VAL A O 1
ATOM 615 N N . LEU A 1 86 ? -32.497 23.977 17.467 1.00 76.43 86 LEU A N 1
ATOM 616 C CA . LEU A 1 86 ? -33.830 23.519 17.123 1.00 81.64 86 LEU A CA 1
ATOM 617 C C . LEU A 1 86 ? -34.851 24.133 18.070 1.00 73.51 86 LEU A C 1
ATOM 618 O O . LEU A 1 86 ? -34.540 24.479 19.212 1.00 77.89 86 LEU A O 1
ATOM 623 N N . LYS A 1 87 ? -36.072 24.279 17.571 1.00 76.57 87 LYS A N 1
ATOM 624 C CA . LYS A 1 87 ? -37.212 24.688 18.372 1.00 82.16 87 LYS A CA 1
ATOM 625 C C . LYS A 1 87 ? -38.325 23.684 18.116 1.00 79.69 87 LYS A C 1
ATOM 626 O O . LYS A 1 87 ? -38.193 22.783 17.283 1.00 71.93 87 LYS A O 1
ATOM 632 N N . ALA A 1 88 ? -39.425 23.837 18.855 1.00 90.69 88 ALA A N 1
ATOM 633 C CA . ALA A 1 88 ? -40.527 22.887 18.749 1.00 73.18 88 ALA A CA 1
ATOM 634 C C . ALA A 1 88 ? -41.009 22.719 17.311 1.00 74.96 88 ALA A C 1
ATOM 635 O O . ALA A 1 88 ? -41.505 21.647 16.944 1.00 86.75 88 ALA A O 1
ATOM 637 N N . ALA A 1 89 ? -40.863 23.757 16.481 1.00 83.61 89 ALA A N 1
ATOM 638 C CA . ALA A 1 89 ? -41.389 23.716 15.120 1.00 77.72 89 ALA A CA 1
ATOM 639 C C . ALA A 1 89 ? -40.584 22.806 14.199 1.00 76.90 89 ALA A C 1
ATOM 640 O O . ALA A 1 89 ? -41.108 22.372 13.168 1.00 70.48 89 ALA A O 1
ATOM 642 N N . ALA A 1 90 ? -39.339 22.489 14.546 1.00 83.33 90 ALA A N 1
ATOM 643 C CA . ALA A 1 90 ? -38.495 21.674 13.683 1.00 89.92 90 ALA A CA 1
ATOM 644 C C . ALA A 1 90 ? -38.702 20.185 13.924 1.00 82.69 90 ALA A C 1
ATOM 645 O O . ALA A 1 90 ? -38.010 19.364 13.311 1.00 71.92 90 ALA A O 1
ATOM 647 N N . THR A 1 91 ? -39.643 19.827 14.798 1.00 70.65 91 THR A N 1
ATOM 648 C CA . THR A 1 91 ? -39.978 18.431 15.064 1.00 64.14 91 THR A CA 1
ATOM 649 C C . THR A 1 91 ? -40.722 17.859 13.864 1.00 70.37 91 THR A C 1
ATOM 650 O O . THR A 1 91 ? -41.858 18.258 13.588 1.00 79.99 91 THR A O 1
ATOM 654 N N . ALA A 1 92 ? -40.099 16.918 13.160 1.00 66.91 92 ALA A N 1
ATOM 655 C CA . ALA A 1 92 ? -40.719 16.312 11.988 1.00 70.65 92 ALA A CA 1
ATOM 656 C C . ALA A 1 92 ? -39.957 15.041 11.625 1.00 63.22 92 ALA A C 1
ATOM 657 O O . ALA A 1 92 ? -39.127 14.545 12.395 1.00 77.23 92 ALA A O 1
ATOM 659 N N . VAL A 1 93 ? -40.251 14.512 10.440 1.00 61.66 93 VAL A N 1
ATOM 660 C CA . VAL A 1 93 ? -39.525 13.393 9.849 1.00 73.24 93 VAL A CA 1
ATOM 661 C C . VAL A 1 93 ? -38.716 13.945 8.684 1.00 72.32 93 VAL A C 1
ATOM 662 O O . VAL A 1 93 ? -39.261 14.640 7.817 1.00 80.16 93 VAL A O 1
ATOM 666 N N . TYR A 1 94 ? -37.421 13.646 8.663 1.00 67.43 94 TYR A N 1
ATOM 667 C CA . TYR A 1 94 ? -36.520 14.174 7.649 1.00 63.45 94 TYR A CA 1
ATOM 668 C C . TYR A 1 94 ? -36.120 13.047 6.711 1.00 66.47 94 TYR A C 1
ATOM 669 O O . TYR A 1 94 ? -35.494 12.070 7.135 1.00 66.79 94 TYR A O 1
ATOM 678 N N . PHE A 1 95 ? -36.489 13.189 5.443 1.00 68.33 95 PHE A N 1
ATOM 679 C CA . PHE A 1 95 ? -36.165 12.209 4.423 1.00 71.70 95 PHE A CA 1
ATOM 680 C C . PHE A 1 95 ? -34.993 12.715 3.595 1.00 77.17 95 PHE A C 1
ATOM 681 O O . PHE A 1 95 ? -34.799 13.922 3.422 1.00 80.21 95 PHE A O 1
ATOM 689 N N . ASN A 1 96 ? -34.205 11.775 3.101 1.00 71.23 96 ASN A N 1
ATOM 690 C CA . ASN A 1 96 ? -33.137 12.059 2.164 1.00 70.04 96 ASN A CA 1
ATOM 691 C C . ASN A 1 96 ? -33.334 11.168 0.948 1.00 72.46 96 ASN A C 1
ATOM 692 O O . ASN A 1 96 ? -33.819 10.039 1.066 1.00 63.97 96 ASN A O 1
ATOM 697 N N . ALA A 1 97 ? -32.961 11.673 -0.224 1.00 72.24 97 ALA A N 1
ATOM 698 C CA . ALA A 1 97 ? -33.368 10.998 -1.445 1.00 56.90 97 ALA A CA 1
ATOM 699 C C . ALA A 1 97 ? -32.383 11.300 -2.566 1.00 64.59 97 ALA A C 1
ATOM 700 O O . ALA A 1 97 ? -31.747 12.360 -2.599 1.00 64.93 97 ALA A O 1
ATOM 702 N N . ARG A 1 98 ? -32.280 10.347 -3.487 1.00 73.23 98 ARG A N 1
ATOM 703 C CA . ARG A 1 98 ? -31.375 10.421 -4.624 1.00 69.71 98 ARG A CA 1
ATOM 704 C C . ARG A 1 98 ? -32.008 11.218 -5.756 1.00 75.09 98 ARG A C 1
ATOM 705 O O . ARG A 1 98 ? -33.231 11.301 -5.874 1.00 72.58 98 ARG A O 1
ATOM 713 N N . ASN A 1 99 ? -31.161 11.802 -6.599 1.00 74.03 99 ASN A N 1
ATOM 714 C CA . ASN A 1 99 ? -31.652 12.511 -7.773 1.00 72.07 99 ASN A CA 1
ATOM 715 C C . ASN A 1 99 ? -30.552 12.559 -8.819 1.00 74.08 99 ASN A C 1
ATOM 716 O O . ASN A 1 99 ? -29.427 12.966 -8.517 1.00 77.74 99 ASN A O 1
ATOM 721 N N . PHE A 1 100 ? -30.876 12.134 -10.037 1.00 81.24 100 PHE A N 1
ATOM 722 C CA . PHE A 1 100 ? -30.021 12.335 -11.197 1.00 77.19 100 PHE A CA 1
ATOM 723 C C . PHE A 1 100 ? -30.573 13.514 -11.988 1.00 79.53 100 PHE A C 1
ATOM 724 O O . PHE A 1 100 ? -31.792 13.684 -12.090 1.00 87.45 100 PHE A O 1
ATOM 732 N N . ARG A 1 101 ? -29.676 14.329 -12.540 1.00 81.88 101 ARG A N 1
ATOM 733 C CA . ARG A 1 101 ? -30.093 15.600 -13.120 1.00 84.48 101 ARG A CA 1
ATOM 734 C C . ARG A 1 101 ? -30.943 15.397 -14.364 1.00 81.66 101 ARG A C 1
ATOM 735 O O . ARG A 1 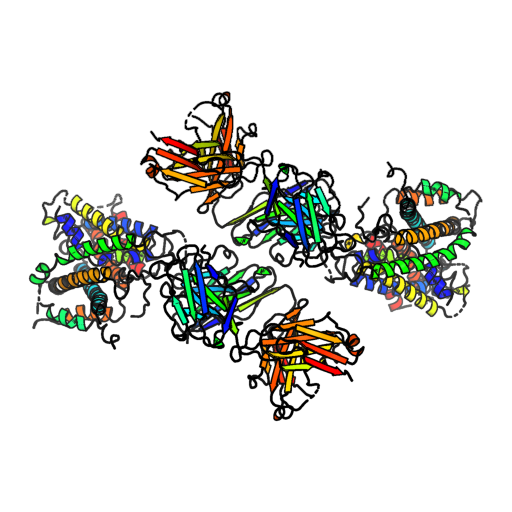101 ? -30.641 14.558 -15.218 1.00 82.72 101 ARG A O 1
ATOM 743 N N . GLY A 1 102 ? -32.010 16.182 -14.465 1.00 91.12 102 GLY A N 1
ATOM 744 C CA . GLY A 1 102 ? -32.862 16.134 -15.632 1.00 94.01 102 GLY A CA 1
ATOM 745 C C . GLY A 1 102 ? -33.675 14.864 -15.703 1.00 89.49 102 GLY A C 1
ATOM 746 O O . GLY A 1 102 ? -34.737 14.764 -15.079 1.00 79.68 102 GLY A O 1
ATOM 747 N N . ASN A 1 103 ? -33.176 13.886 -16.464 1.00 113.74 103 ASN A N 1
ATOM 748 C CA . ASN A 1 103 ? -33.820 12.588 -16.651 1.00 107.55 103 ASN A CA 1
ATOM 749 C C . ASN A 1 103 ? -34.122 11.903 -15.324 1.00 90.58 103 ASN A C 1
ATOM 750 O O . ASN A 1 103 ? -33.733 10.750 -15.115 1.00 85.94 103 ASN A O 1
ATOM 755 N N . GLY A 1 104 ? -34.810 12.591 -14.419 1.00 81.32 104 GLY A N 1
ATOM 756 C CA . GLY A 1 104 ? -35.008 12.036 -13.101 1.00 83.88 104 GLY A CA 1
ATOM 757 C C . GLY A 1 104 ? -35.686 12.946 -12.102 1.00 75.77 104 GLY A C 1
ATOM 758 O O . GLY A 1 104 ? -35.381 14.141 -12.001 1.00 59.72 104 GLY A O 1
ATOM 759 N N . ALA A 1 105 ? -36.628 12.374 -11.373 1.00 72.64 105 ALA A N 1
ATOM 760 C CA . ALA A 1 105 ? -37.069 12.919 -10.103 1.00 64.77 105 ALA A CA 1
ATOM 761 C C . ALA A 1 105 ? -36.280 12.209 -9.005 1.00 70.60 105 ALA A C 1
ATOM 762 O O . ALA A 1 105 ? -35.230 11.611 -9.264 1.00 77.66 105 ALA A O 1
ATOM 764 N N . MET A 1 106 ? -36.775 12.256 -7.774 1.00 69.86 106 MET A N 1
ATOM 765 C CA . MET A 1 106 ? -36.137 11.550 -6.672 1.00 67.95 106 MET A CA 1
ATOM 766 C C . MET A 1 106 ? -36.647 10.113 -6.685 1.00 65.23 106 MET A C 1
ATOM 767 O O . MET A 1 106 ? -37.788 9.845 -6.294 1.00 74.64 106 MET A O 1
ATOM 772 N N . ASP A 1 107 ? -35.798 9.190 -7.134 1.00 70.67 107 ASP A N 1
ATOM 773 C CA . ASP A 1 107 ? -36.220 7.828 -7.424 1.00 59.40 107 ASP A CA 1
ATOM 774 C C . ASP A 1 107 ? -36.009 6.869 -6.261 1.00 69.92 107 ASP A C 1
ATOM 775 O O . ASP A 1 107 ? -36.710 5.853 -6.185 1.00 77.82 107 ASP A O 1
ATOM 780 N N . TYR A 1 108 ? -35.076 7.161 -5.355 1.00 65.13 108 TYR A N 1
ATOM 781 C CA . TYR A 1 108 ? -34.831 6.293 -4.211 1.00 61.44 108 TYR A CA 1
ATOM 782 C C . TYR A 1 108 ? -34.710 7.134 -2.950 1.00 66.39 108 TYR A C 1
ATOM 783 O O . TYR A 1 108 ? -33.968 8.121 -2.923 1.00 70.95 108 TYR A O 1
ATOM 792 N N . TRP A 1 109 ? -35.434 6.727 -1.909 1.00 69.73 109 TRP A N 1
ATOM 793 C CA . TRP A 1 109 ? -35.543 7.480 -0.671 1.00 67.63 109 TRP A CA 1
ATOM 794 C C . TRP A 1 109 ? -35.045 6.652 0.506 1.00 74.20 109 TRP A C 1
ATOM 795 O O . TRP A 1 109 ? -35.025 5.419 0.469 1.00 81.52 109 TRP A O 1
ATOM 806 N N . GLY A 1 110 ? -34.645 7.353 1.562 1.00 70.77 110 GLY A N 1
ATOM 807 C CA . GLY A 1 110 ? -34.317 6.682 2.794 1.00 65.66 110 GLY A CA 1
ATOM 808 C C . GLY A 1 110 ? -35.557 6.433 3.626 1.00 68.18 110 GLY A C 1
ATOM 809 O O . GLY A 1 110 ? -36.613 7.023 3.404 1.00 84.55 110 GLY A O 1
ATOM 810 N N . GLN A 1 111 ? -35.416 5.554 4.617 1.00 76.06 111 GLN A N 1
ATOM 811 C CA . GLN A 1 111 ? -36.561 5.128 5.410 1.00 73.04 111 GLN A CA 1
ATOM 812 C C . GLN A 1 111 ? -37.094 6.222 6.329 1.00 71.21 111 GLN A C 1
ATOM 813 O O . GLN A 1 111 ? -38.173 6.046 6.906 1.00 75.87 111 GLN A O 1
ATOM 819 N N . GLY A 1 112 ? -36.382 7.325 6.488 1.00 73.62 112 GLY A N 1
ATOM 820 C CA . GLY A 1 112 ? -36.899 8.413 7.290 1.00 72.94 112 GLY A CA 1
ATOM 821 C C . GLY A 1 112 ? -36.250 8.471 8.662 1.00 71.00 112 GLY A C 1
ATOM 822 O O . GLY A 1 112 ? -35.882 7.451 9.259 1.00 79.99 112 GLY A O 1
ATOM 823 N N . THR A 1 113 ? -36.108 9.690 9.175 1.00 71.46 113 THR A N 1
ATOM 824 C CA . THR A 1 113 ? -35.509 9.935 10.481 1.00 73.38 113 THR A CA 1
ATOM 825 C C . THR A 1 113 ? -36.439 10.845 11.265 1.00 73.46 113 THR A C 1
ATOM 826 O O . THR A 1 113 ? -36.696 11.979 10.847 1.00 72.31 113 THR A O 1
ATOM 830 N N . SER A 1 114 ? -36.942 10.354 12.395 1.00 68.69 114 SER A N 1
ATOM 831 C CA . SER A 1 114 ? -37.885 11.109 13.210 1.00 64.11 114 SER A CA 1
ATOM 832 C C . SER A 1 114 ? -37.115 11.912 14.250 1.00 72.28 114 SER A C 1
ATOM 833 O O . SER A 1 114 ? -36.335 11.347 15.022 1.00 79.51 114 SER A O 1
ATOM 836 N N . VAL A 1 115 ? -37.339 13.225 14.272 1.00 73.21 115 VAL A N 1
ATOM 837 C CA . VAL A 1 115 ? -36.681 14.128 15.208 1.00 74.47 115 VAL A CA 1
ATOM 838 C C . VAL A 1 115 ? -37.747 14.730 16.109 1.00 79.77 115 VAL A C 1
ATOM 839 O O . VAL A 1 115 ? -38.739 15.280 15.619 1.00 72.89 115 VAL A O 1
ATOM 843 N N . THR A 1 116 ? -37.543 14.621 17.418 1.00 84.32 116 THR A N 1
ATOM 844 C CA . THR A 1 116 ? -38.460 15.152 18.419 1.00 70.54 116 THR A CA 1
ATOM 845 C C . THR A 1 116 ? -37.725 16.226 19.206 1.00 72.84 116 THR A C 1
ATOM 846 O O . THR A 1 116 ? -36.652 15.964 19.759 1.00 84.81 116 THR A O 1
ATOM 850 N N . VAL A 1 117 ? -38.289 17.428 19.248 1.00 79.91 117 VAL A N 1
ATOM 851 C CA . VAL A 1 117 ? -37.701 18.551 19.967 1.00 76.36 117 VAL A CA 1
ATOM 852 C C . VAL A 1 117 ? -38.543 18.778 21.211 1.00 78.92 117 VAL A C 1
ATOM 853 O O . VAL A 1 117 ? -39.664 19.293 21.128 1.00 80.35 117 VAL A O 1
ATOM 857 N N . SER A 1 118 ? -38.005 18.395 22.365 1.00 76.22 118 SER A N 1
ATOM 858 C CA . SER A 1 118 ? -38.708 18.563 23.627 1.00 80.44 118 SER A CA 1
ATOM 859 C C . SER A 1 118 ? -37.703 18.502 24.764 1.00 84.00 118 SER A C 1
ATOM 860 O O . SER A 1 118 ? -36.670 17.835 24.667 1.00 90.23 118 SER A O 1
ATOM 863 N N . SER A 1 119 ? -38.027 19.209 25.841 1.00 90.85 119 SER A N 1
ATOM 864 C CA . SER A 1 119 ? -37.217 19.251 27.047 1.00 96.02 119 SER A CA 1
ATOM 865 C C . SER A 1 119 ? -37.575 18.146 28.030 1.00 102.68 119 SER A C 1
ATOM 866 O O . SER A 1 119 ? -36.973 18.072 29.106 1.00 105.70 119 SER A O 1
ATOM 869 N N . ALA A 1 120 ? -38.533 17.290 27.684 1.00 98.54 120 ALA A N 1
ATOM 870 C CA . ALA A 1 120 ? -39.005 16.265 28.596 1.00 92.94 120 ALA A CA 1
ATOM 871 C C . ALA A 1 120 ? -37.908 15.237 28.862 1.00 102.45 120 ALA A C 1
ATOM 872 O O . ALA A 1 120 ? -36.882 15.175 28.175 1.00 116.54 120 ALA A O 1
ATOM 874 N N . LYS A 1 121 ? -38.142 14.413 29.877 1.00 102.18 121 LYS A N 1
ATOM 875 C CA . LYS A 1 121 ? -37.185 13.402 30.298 1.00 101.88 121 LYS A CA 1
ATOM 876 C C . LYS A 1 121 ? -37.629 12.046 29.771 1.00 97.66 121 LYS A C 1
ATOM 877 O O . LYS A 1 121 ? -38.823 11.725 29.776 1.00 103.60 121 LYS A O 1
ATOM 883 N N . THR A 1 122 ? -36.665 11.252 29.313 1.00 100.02 122 THR A N 1
ATOM 884 C CA . THR A 1 122 ? -36.989 9.937 28.778 1.00 102.97 122 THR A CA 1
ATOM 885 C C . THR A 1 122 ? -37.397 9.022 29.924 1.00 96.14 122 THR A C 1
ATOM 886 O O . THR A 1 122 ? -36.649 8.860 30.895 1.00 98.35 122 THR A O 1
ATOM 890 N N . THR A 1 123 ? -38.581 8.429 29.820 1.00 95.61 123 THR A N 1
ATOM 891 C CA . THR A 1 123 ? -39.042 7.463 30.800 1.00 92.52 123 THR A CA 1
ATOM 892 C C . THR A 1 123 ? -39.230 6.115 30.124 1.00 99.66 123 THR A C 1
ATOM 893 O O . THR A 1 123 ? -39.501 6.033 28.923 1.00 97.31 123 THR A O 1
ATOM 897 N N . ALA A 1 124 ? -39.086 5.096 30.887 1.00 103.13 124 ALA A N 1
ATOM 898 C CA . ALA A 1 124 ? -39.245 3.767 30.331 1.00 84.48 124 ALA A CA 1
ATOM 899 C C . ALA A 1 124 ? -40.714 3.368 30.373 1.00 85.17 124 ALA A C 1
ATOM 900 O O . ALA A 1 124 ? -41.475 3.858 31.217 1.00 87.93 124 ALA A O 1
ATOM 902 N N . PRO A 1 125 ? -41.153 2.486 29.483 1.00 96.08 125 PRO A N 1
ATOM 903 C CA . PRO A 1 125 ? -42.574 2.144 29.440 1.00 92.67 125 PRO A CA 1
ATOM 904 C C . PRO A 1 125 ? -42.937 1.100 30.484 1.00 94.08 125 PRO A C 1
ATOM 905 O O . PRO A 1 125 ? -42.112 0.291 30.915 1.00 94.33 125 PRO A O 1
ATOM 909 N N . SER A 1 126 ? -44.198 1.137 30.896 1.00 84.15 126 SER A N 1
ATOM 910 C CA . SER A 1 126 ? -44.771 0.120 31.768 1.00 86.87 126 SER A CA 1
ATOM 911 C C . SER A 1 126 ? -45.757 -0.695 30.943 1.00 89.20 126 SER A C 1
ATOM 912 O O . SER A 1 126 ? -46.720 -0.143 30.401 1.00 84.18 126 SER A O 1
ATOM 915 N N . VAL A 1 127 ? -45.511 -2.000 30.843 1.00 93.43 127 VAL A N 1
ATOM 916 C CA . VAL A 1 127 ? -46.281 -2.887 29.976 1.00 72.67 127 VAL A CA 1
ATOM 917 C C . VAL A 1 127 ? -47.261 -3.677 30.830 1.00 78.57 127 VAL A C 1
ATOM 918 O O . VAL A 1 127 ? -46.896 -4.195 31.894 1.00 104.48 127 VAL A O 1
ATOM 922 N N . TYR A 1 128 ? -48.510 -3.751 30.374 1.00 77.68 128 TYR A N 1
ATOM 923 C CA . TYR A 1 128 ? -49.573 -4.456 31.080 1.00 85.43 128 TYR A CA 1
ATOM 924 C C . TYR A 1 128 ? -50.277 -5.353 30.073 1.00 91.06 128 TYR A C 1
ATOM 925 O O . TYR A 1 128 ? -50.757 -4.855 29.036 1.00 80.21 128 TYR A O 1
ATOM 934 N N . PRO A 1 129 ? -50.366 -6.656 30.318 1.00 97.60 129 PRO A N 1
ATOM 935 C CA . PRO A 1 129 ? -51.047 -7.536 29.364 1.00 86.68 129 PRO A CA 1
ATOM 936 C C . PRO A 1 129 ? -52.555 -7.505 29.558 1.00 82.99 129 PRO A C 1
ATOM 937 O O . PRO A 1 129 ? -53.062 -7.501 30.683 1.00 77.57 129 PRO A O 1
ATOM 941 N N . LEU A 1 130 ? -53.277 -7.479 28.439 1.00 82.36 130 LEU A N 1
ATOM 942 C CA . LEU A 1 130 ? -54.732 -7.337 28.467 1.00 83.75 130 LEU A CA 1
ATOM 943 C C . LEU A 1 130 ? -55.351 -8.727 28.423 1.00 89.59 130 LEU A C 1
ATOM 944 O O . LEU A 1 130 ? -55.519 -9.316 27.352 1.00 91.85 130 LEU A O 1
ATOM 949 N N . GLU A 1 131 ? -55.696 -9.245 29.597 1.00 100.56 131 GLU A N 1
ATOM 950 C CA . GLU A 1 131 ? -56.375 -10.527 29.701 1.00 94.19 131 GLU A CA 1
ATOM 951 C C . GLU A 1 131 ? -57.795 -10.444 29.149 1.00 95.11 131 GLU A C 1
ATOM 952 O O . GLU A 1 131 ? -58.440 -9.393 29.185 1.00 105.40 131 GLU A O 1
ATOM 958 N N . VAL A 1 132 ? -58.287 -11.573 28.642 1.00 83.89 132 VAL A N 1
ATOM 959 C CA . VAL A 1 132 ? -59.685 -11.672 28.240 1.00 88.08 132 VAL A CA 1
ATOM 960 C C . VAL A 1 132 ? -60.536 -11.813 29.495 1.00 101.06 132 VAL A C 1
ATOM 961 O O . VAL A 1 132 ? -60.107 -12.392 30.501 1.00 117.75 132 VAL A O 1
ATOM 965 N N . SER A 1 133 ? -61.743 -11.257 29.454 1.00 97.09 133 SER A N 1
ATOM 966 C CA . SER A 1 133 ? -62.652 -11.332 30.591 1.00 110.81 133 SER A CA 1
ATOM 967 C C . SER A 1 133 ? -63.005 -12.782 30.911 1.00 106.42 133 SER A C 1
ATOM 968 O O . SER A 1 133 ? -63.529 -13.079 31.982 1.00 115.01 133 SER A O 1
ATOM 971 N N . THR A 1 138 ? -67.304 -15.793 23.747 1.00 142.28 138 THR A N 1
ATOM 972 C CA . THR A 1 138 ? -66.766 -16.982 24.398 1.00 138.92 138 THR A CA 1
ATOM 973 C C . THR A 1 138 ? -67.044 -18.230 23.568 1.00 143.22 138 THR A C 1
ATOM 974 O O . THR A 1 138 ? -67.600 -19.202 24.075 1.00 150.11 138 THR A O 1
ATOM 978 N N . GLY A 1 139 ? -66.656 -18.206 22.294 1.00 136.89 139 GLY A N 1
ATOM 979 C CA . GLY A 1 139 ? -66.852 -19.355 21.429 1.00 129.80 139 GLY A CA 1
ATOM 980 C C . GLY A 1 139 ? -66.404 -19.114 20.003 1.00 124.59 139 GLY A C 1
ATOM 981 O O . GLY A 1 139 ? -65.931 -20.033 19.326 1.00 129.35 139 GLY A O 1
ATOM 982 N N . SER A 1 140 ? -66.570 -17.876 19.537 1.00 132.20 140 SER A N 1
ATOM 983 C CA . SER A 1 140 ? -66.058 -17.414 18.251 1.00 135.87 140 SER A CA 1
ATOM 984 C C . SER A 1 140 ? -64.535 -17.459 18.251 1.00 129.49 140 SER A C 1
ATOM 985 O O . SER A 1 140 ? -63.927 -18.501 18.516 1.00 119.73 140 SER A O 1
ATOM 988 N N . SER A 1 141 ? -63.910 -16.339 17.911 1.00 124.28 141 SER A N 1
ATOM 989 C CA . SER A 1 141 ? -62.470 -16.183 18.021 1.00 100.53 141 SER A CA 1
ATOM 990 C C . SER A 1 141 ? -62.188 -15.184 19.135 1.00 96.81 141 SER A C 1
ATOM 991 O O . SER A 1 141 ? -63.033 -14.353 19.476 1.00 99.77 141 SER A O 1
ATOM 994 N N . VAL A 1 142 ? -60.992 -15.270 19.710 1.00 92.90 142 VAL A N 1
ATOM 995 C CA . VAL A 1 142 ? -60.633 -14.431 20.846 1.00 97.42 142 VAL A CA 1
ATOM 996 C C . VAL A 1 142 ? -59.570 -13.428 20.428 1.00 88.94 142 VAL A C 1
ATOM 997 O O . VAL A 1 142 ? -58.758 -13.673 19.526 1.00 84.28 142 VAL A O 1
ATOM 1001 N N . THR A 1 143 ? -59.601 -12.271 21.085 1.00 89.71 143 THR A N 1
ATOM 1002 C CA . THR A 1 143 ? -58.679 -11.178 20.822 1.00 89.95 143 THR A CA 1
ATOM 1003 C C . THR A 1 143 ? -57.917 -10.861 22.098 1.00 81.94 143 THR A C 1
ATOM 1004 O O . THR A 1 143 ? -58.519 -10.735 23.170 1.00 75.88 143 THR A O 1
ATOM 1008 N N . LEU A 1 144 ? -56.601 -10.740 21.984 1.00 87.33 144 LEU A N 1
ATOM 1009 C CA . LEU A 1 144 ? -55.739 -10.404 23.105 1.00 83.39 144 LEU A CA 1
ATOM 1010 C C . LEU A 1 144 ? -55.258 -8.967 22.946 1.00 83.23 144 LEU A C 1
ATOM 1011 O O . LEU A 1 144 ? -55.564 -8.287 21.961 1.00 92.54 144 LEU A O 1
ATOM 1016 N N . GLY A 1 145 ? -54.493 -8.501 23.925 1.00 79.19 145 GLY A N 1
ATOM 1017 C CA . GLY A 1 145 ? -54.012 -7.136 23.872 1.00 80.06 145 GLY A CA 1
ATOM 1018 C C . GLY A 1 145 ? -52.773 -6.948 24.715 1.00 82.49 145 GLY A C 1
ATOM 1019 O O . GLY A 1 145 ? -52.438 -7.772 25.574 1.00 89.53 145 GLY A O 1
ATOM 1020 N N . CYS A 1 146 ? -52.088 -5.842 24.448 1.00 84.15 146 CYS A N 1
ATOM 1021 C CA . CYS A 1 146 ? -50.915 -5.428 25.201 1.00 79.21 146 CYS A CA 1
ATOM 1022 C C . CYS A 1 146 ? -50.956 -3.915 25.304 1.00 76.75 146 CYS A C 1
ATOM 1023 O O . CYS A 1 146 ? -51.136 -3.233 24.292 1.00 73.68 146 CYS A O 1
ATOM 1026 N N . LEU A 1 147 ? -50.786 -3.392 26.512 1.00 88.54 147 LEU A N 1
ATOM 1027 C CA . LEU A 1 147 ? -50.929 -1.965 26.762 1.00 76.57 147 LEU A CA 1
ATOM 1028 C C . LEU A 1 147 ? -49.593 -1.407 27.229 1.00 71.04 147 LEU A C 1
ATOM 1029 O O . LEU A 1 147 ? -49.040 -1.871 28.230 1.00 83.68 147 LEU A O 1
ATOM 1034 N N . VAL A 1 148 ? -49.087 -0.415 26.502 1.00 76.79 148 VAL A N 1
ATOM 1035 C CA . VAL A 1 148 ? -47.832 0.260 26.812 1.00 81.55 148 VAL A CA 1
ATOM 1036 C C . VAL A 1 148 ? -48.186 1.662 27.279 1.00 81.63 148 VAL A C 1
ATOM 1037 O O . VAL A 1 148 ? -48.852 2.412 26.555 1.00 92.92 148 VAL A O 1
ATOM 1041 N N . LYS A 1 149 ? -47.759 2.017 28.487 1.00 73.52 149 LYS A N 1
ATOM 1042 C CA . LYS A 1 149 ? -48.209 3.251 29.110 1.00 75.69 149 LYS A CA 1
ATOM 1043 C C . LYS A 1 149 ? -47.054 4.012 29.744 1.00 79.19 149 LYS A C 1
ATOM 1044 O O . LYS A 1 149 ? -46.194 3.421 30.404 1.00 79.78 149 LYS A O 1
ATOM 1050 N N . GLY A 1 150 ? -47.049 5.329 29.536 1.00 90.02 150 GLY A N 1
ATOM 1051 C CA . GLY A 1 150 ? -46.142 6.221 30.231 1.00 86.09 150 GLY A CA 1
ATOM 1052 C C . GLY A 1 150 ? -44.700 6.145 29.772 1.00 84.15 150 GLY A C 1
ATOM 1053 O O . GLY A 1 150 ? -43.817 5.834 30.575 1.00 94.27 150 GLY A O 1
ATOM 1054 N N . TYR A 1 151 ? -44.435 6.421 28.496 1.00 84.87 151 TYR A N 1
ATOM 1055 C CA . TYR A 1 151 ? -43.071 6.374 27.988 1.00 83.14 151 TYR A CA 1
ATOM 1056 C C . TYR A 1 151 ? -42.807 7.590 27.111 1.00 91.58 151 TYR A C 1
ATOM 1057 O O . TYR A 1 151 ? -43.728 8.287 26.680 1.00 93.07 151 TYR A O 1
ATOM 1066 N N . PHE A 1 152 ? -41.517 7.830 26.851 1.00 89.80 152 PHE A N 1
ATOM 1067 C CA . PHE A 1 152 ? -41.025 8.959 26.073 1.00 89.90 152 PHE A CA 1
ATOM 1068 C C . PHE A 1 152 ? -39.543 8.726 25.792 1.00 91.69 152 PHE A C 1
ATOM 1069 O O . PHE A 1 152 ? -38.827 8.241 26.678 1.00 95.92 152 PHE A O 1
ATOM 1077 N N . PRO A 1 153 ? -39.027 9.044 24.590 1.00 85.61 153 PRO A N 1
ATOM 1078 C CA . PRO A 1 153 ? -39.645 9.574 23.366 1.00 82.67 153 PRO A CA 1
ATOM 1079 C C . PRO A 1 153 ? -40.320 8.509 22.511 1.00 93.02 153 PRO A C 1
ATOM 1080 O O . PRO A 1 153 ? -40.709 7.472 23.045 1.00 99.43 153 PRO A O 1
ATOM 1084 N N . GLU A 1 154 ? -40.463 8.762 21.205 1.00 98.68 154 GLU A N 1
ATOM 1085 C CA . GLU A 1 154 ? -41.366 7.940 20.410 1.00 90.52 154 GLU A CA 1
ATOM 1086 C C . GLU A 1 154 ? -40.676 7.080 19.357 1.00 107.57 154 GLU A C 1
ATOM 1087 O O . GLU A 1 154 ? -40.755 7.395 18.161 1.00 124.07 154 GLU A O 1
ATOM 1093 N N . PRO A 1 155 ? -39.993 5.998 19.746 1.00 109.31 155 PRO A N 1
ATOM 1094 C CA . PRO A 1 155 ? -39.843 4.869 18.824 1.00 91.98 155 PRO A CA 1
ATOM 1095 C C . PRO A 1 155 ? -40.764 3.742 19.259 1.00 96.93 155 PRO A C 1
ATOM 1096 O O . PRO A 1 155 ? -41.921 3.685 18.832 1.00 117.60 155 PRO A O 1
ATOM 1100 N N . VAL A 1 156 ? -40.265 2.877 20.147 1.00 91.05 156 VAL A N 1
ATOM 1101 C CA . VAL A 1 156 ? -40.955 1.701 20.679 1.00 97.88 156 VAL A CA 1
ATOM 1102 C C . VAL A 1 156 ? -41.368 0.753 19.559 1.00 91.62 156 VAL A C 1
ATOM 1103 O O . VAL A 1 156 ? -42.015 1.144 18.580 1.00 95.66 156 VAL A O 1
ATOM 1107 N N . THR A 1 157 ? -41.021 -0.518 19.721 1.00 78.43 157 THR A N 1
ATOM 1108 C CA . THR A 1 157 ? -41.315 -1.545 18.737 1.00 95.44 157 THR A CA 1
ATOM 1109 C C . THR A 1 157 ? -42.034 -2.673 19.450 1.00 95.68 157 THR A C 1
ATOM 1110 O O . THR A 1 157 ? -41.585 -3.131 20.504 1.00 83.83 157 THR A O 1
ATOM 1114 N N . LEU A 1 158 ? -43.152 -3.110 18.885 1.00 99.85 158 LEU A N 1
ATOM 1115 C CA . LEU A 1 158 ? -44.046 -4.036 19.561 1.00 86.87 158 LEU A CA 1
ATOM 1116 C C . LEU A 1 158 ? -44.324 -5.196 18.623 1.00 86.18 158 LEU A C 1
ATOM 1117 O O . LEU A 1 158 ? -44.863 -5.000 17.530 1.00 96.99 158 LEU A O 1
ATOM 1122 N N . THR A 1 159 ? -43.943 -6.396 19.053 1.00 76.74 159 THR A N 1
ATOM 1123 C CA . THR A 1 159 ? -44.191 -7.616 18.307 1.00 86.52 159 THR A CA 1
ATOM 1124 C C . THR A 1 159 ? -44.819 -8.646 19.234 1.00 82.82 159 THR A C 1
ATOM 1125 O O . THR A 1 159 ? -44.759 -8.528 20.461 1.00 76.65 159 THR A O 1
ATOM 1129 N N . TRP A 1 160 ? -45.424 -9.660 18.625 1.00 83.17 160 TRP A N 1
ATOM 1130 C CA . TRP A 1 160 ? -46.064 -10.753 19.343 1.00 90.02 160 TRP A CA 1
ATOM 1131 C C . TRP A 1 160 ? -45.293 -12.037 19.079 1.00 95.51 160 TRP A C 1
ATOM 1132 O O . TRP A 1 160 ? -45.066 -12.401 17.919 1.00 96.49 160 TRP A O 1
ATOM 1143 N N . ASN A 1 161 ? -44.906 -12.723 20.154 1.00 93.34 161 ASN A N 1
ATOM 1144 C CA . ASN A 1 161 ? -44.164 -13.977 20.062 1.00 94.49 161 ASN A CA 1
ATOM 1145 C C . ASN A 1 161 ? -42.952 -13.837 19.138 1.00 99.65 161 ASN A C 1
ATOM 1146 O O . ASN A 1 161 ? -42.722 -14.646 18.236 1.00 101.91 161 ASN A O 1
ATOM 1151 N N . SER A 1 162 ? -42.191 -12.763 19.355 1.00 98.43 162 SER A N 1
ATOM 1152 C CA . SER A 1 162 ? -40.916 -12.513 18.685 1.00 101.24 162 SER A CA 1
ATOM 1153 C C . SER A 1 162 ? -41.057 -12.347 17.174 1.00 90.30 162 SER A C 1
ATOM 1154 O O . SER A 1 162 ? -40.082 -12.529 16.437 1.00 95.11 162 SER A O 1
ATOM 1157 N N . GLY A 1 163 ? -42.246 -11.997 16.688 1.00 89.58 163 GLY A N 1
ATOM 1158 C CA . GLY A 1 163 ? -42.468 -11.792 15.273 1.00 86.04 163 GLY A CA 1
ATOM 1159 C C . GLY A 1 163 ? -43.111 -12.959 14.557 1.00 92.75 163 GLY A C 1
ATOM 1160 O O . GLY A 1 163 ? -43.561 -12.791 13.415 1.00 102.86 163 GLY A O 1
ATOM 1161 N N . SER A 1 164 ? -43.173 -14.130 15.190 1.00 100.88 164 SER A N 1
ATOM 1162 C CA . SER A 1 164 ? -43.796 -15.307 14.597 1.00 98.10 164 SER A CA 1
ATOM 1163 C C . SER A 1 164 ? -45.317 -15.235 14.617 1.00 93.81 164 SER A C 1
ATOM 1164 O O . SER A 1 164 ? -45.980 -16.255 14.396 1.00 90.67 164 SER A O 1
ATOM 1167 N N . LEU A 1 165 ? -45.876 -14.051 14.872 1.00 96.51 165 LEU A N 1
ATOM 1168 C CA . LEU A 1 165 ? -47.323 -13.835 14.926 1.00 87.23 165 LEU A CA 1
ATOM 1169 C C . LEU A 1 165 ? -47.577 -12.468 14.288 1.00 89.57 165 LEU A C 1
ATOM 1170 O O . LEU A 1 165 ? -47.590 -11.441 14.973 1.00 86.51 165 LEU A O 1
ATOM 1175 N N . SER A 1 166 ? -47.773 -12.467 12.969 1.00 95.69 166 SER A N 1
ATOM 1176 C CA . SER A 1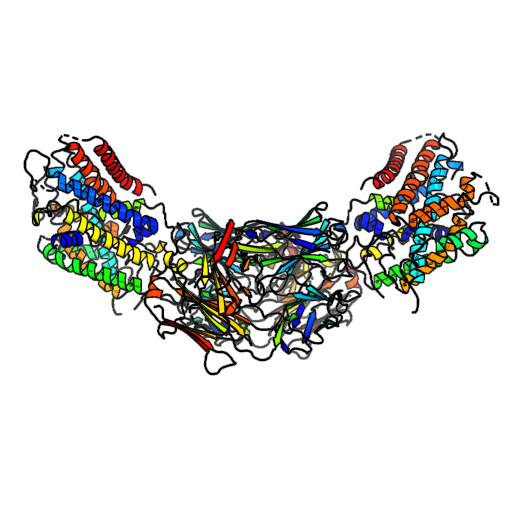 166 ? -47.889 -11.243 12.185 1.00 82.09 166 SER A CA 1
ATOM 1177 C C . SER A 1 166 ? -49.306 -10.923 11.732 1.00 89.63 166 SER A C 1
ATOM 1178 O O . SER A 1 166 ? -49.646 -9.744 11.617 1.00 85.93 166 SER A O 1
ATOM 1181 N N . SER A 1 167 ? -50.132 -11.933 11.463 1.00 87.95 167 SER A N 1
ATOM 1182 C CA . SER A 1 167 ? -51.474 -11.721 10.939 1.00 89.21 167 SER A CA 1
ATOM 1183 C C . SER A 1 167 ? -52.476 -11.516 12.071 1.00 83.21 167 SER A C 1
ATOM 1184 O O . SER A 1 167 ? -52.324 -12.058 13.170 1.00 88.72 167 SER A O 1
ATOM 1187 N N . GLY A 1 168 ? -53.504 -10.718 11.791 1.00 80.93 168 GLY A N 1
ATOM 1188 C CA . GLY A 1 168 ? -54.502 -10.432 12.799 1.00 73.06 168 GLY A CA 1
ATOM 1189 C C . GLY A 1 168 ? -54.059 -9.443 13.850 1.00 71.50 168 GLY A C 1
ATOM 1190 O O . GLY A 1 168 ? -54.677 -9.374 14.916 1.00 72.93 168 GLY A O 1
ATOM 1191 N N . VAL A 1 169 ? -53.009 -8.671 13.581 1.00 79.61 169 VAL A N 1
ATOM 1192 C CA . VAL A 1 169 ? -52.420 -7.763 14.556 1.00 69.91 169 VAL A CA 1
ATOM 1193 C C . VAL A 1 169 ? -52.784 -6.334 14.182 1.00 71.35 169 VAL A C 1
ATOM 1194 O O . VAL A 1 169 ? -52.841 -5.981 12.999 1.00 80.23 169 VAL A O 1
ATOM 1198 N N . HIS A 1 170 ? -53.032 -5.513 15.200 1.00 73.33 170 HIS A N 1
ATOM 1199 C CA . HIS A 1 170 ? -53.305 -4.090 15.039 1.00 71.03 170 HIS A CA 1
ATOM 1200 C C . HIS A 1 170 ? -52.425 -3.345 16.029 1.00 72.04 170 HIS A C 1
ATOM 1201 O O . HIS A 1 170 ? -52.655 -3.418 17.238 1.00 78.12 170 HIS A O 1
ATOM 1208 N N . THR A 1 171 ? -51.418 -2.638 15.526 1.00 73.32 171 THR A N 1
ATOM 1209 C CA . THR A 1 171 ? -50.520 -1.858 16.367 1.00 70.79 171 THR A CA 1
ATOM 1210 C C . THR A 1 171 ? -50.961 -0.407 16.259 1.00 72.38 171 THR A C 1
ATOM 1211 O O . THR A 1 171 ? -50.851 0.207 15.193 1.00 83.21 171 THR A O 1
ATOM 1215 N N . PHE A 1 172 ? -51.448 0.113 17.322 1.00 72.50 172 PHE A N 1
ATOM 1216 C CA . PHE A 1 172 ? -52.030 1.437 17.227 1.00 67.23 172 PHE A CA 1
ATOM 1217 C C . PHE A 1 172 ? -50.960 2.509 17.400 1.00 74.73 172 PHE A C 1
ATOM 1218 O O . PHE A 1 172 ? -49.928 2.275 18.041 1.00 77.59 172 PHE A O 1
ATOM 1226 N N . PRO A 1 173 ? -51.178 3.687 16.831 1.00 71.56 173 PRO A N 1
ATOM 1227 C CA . PRO A 1 173 ? -50.184 4.754 16.953 1.00 70.60 173 PRO A CA 1
ATOM 1228 C C . PRO A 1 173 ? -50.237 5.376 18.335 1.00 74.75 173 PRO A C 1
ATOM 1229 O O . PRO A 1 173 ? -51.291 5.460 18.970 1.00 75.96 173 PRO A O 1
ATOM 1233 N N . ALA A 1 174 ? -49.067 5.796 18.807 1.00 81.30 174 ALA A N 1
ATOM 1234 C CA . ALA A 1 174 ? -48.984 6.382 20.135 1.00 74.84 174 ALA A CA 1
ATOM 1235 C C . ALA A 1 174 ? -49.783 7.680 20.184 1.00 68.47 174 ALA A C 1
ATOM 1236 O O . ALA A 1 174 ? -49.976 8.360 19.172 1.00 79.11 174 ALA A O 1
ATOM 1238 N N . VAL A 1 175 ? -50.259 8.020 21.378 1.00 73.70 175 VAL A N 1
ATOM 1239 C CA . VAL A 1 175 ? -50.954 9.277 21.623 1.00 84.15 175 VAL A CA 1
ATOM 1240 C C . VAL A 1 175 ? -50.262 9.959 22.790 1.00 87.36 175 VAL A C 1
ATOM 1241 O O . VAL A 1 175 ? -49.904 9.310 23.779 1.00 86.01 175 VAL A O 1
ATOM 1245 N N . LEU A 1 176 ? -50.067 11.267 22.674 1.00 95.59 176 LEU A N 1
ATOM 1246 C CA . LEU A 1 176 ? -49.370 12.023 23.699 1.00 94.35 176 LEU A CA 1
ATOM 1247 C C . LEU A 1 176 ? -50.380 12.633 24.660 1.00 90.62 176 LEU A C 1
ATOM 1248 O O . LEU A 1 176 ? -51.360 13.253 24.236 1.00 95.57 176 LEU A O 1
ATOM 1253 N N . ALA A 1 177 ? -50.140 12.438 25.954 1.00 92.26 177 ALA A N 1
ATOM 1254 C CA . ALA A 1 177 ? -50.980 13.003 27.004 1.00 100.85 177 ALA A CA 1
ATOM 1255 C C . ALA A 1 177 ? -50.065 13.400 28.153 1.00 108.02 177 ALA A C 1
ATOM 1256 O O . ALA A 1 177 ? -49.531 12.529 28.848 1.00 107.51 177 ALA A O 1
ATOM 1258 N N . SER A 1 178 ? -49.890 14.707 28.348 1.00 107.30 178 SER A N 1
ATOM 1259 C CA . SER A 1 178 ? -49.090 15.263 29.440 1.00 109.30 178 SER A CA 1
ATOM 1260 C C . SER A 1 178 ? -47.657 14.720 29.416 1.00 103.27 178 SER A C 1
ATOM 1261 O O . SER A 1 178 ? -47.172 14.125 30.381 1.00 101.98 178 SER A O 1
ATOM 1264 N N . ASP A 1 179 ? -46.990 14.935 28.279 1.00 108.71 179 ASP A N 1
ATOM 1265 C CA . ASP A 1 179 ? -45.571 14.609 28.103 1.00 108.91 179 ASP A CA 1
ATOM 1266 C C . ASP A 1 179 ? -45.276 13.138 28.388 1.00 105.38 179 ASP A C 1
ATOM 1267 O O . ASP A 1 179 ? -44.216 12.792 28.913 1.00 97.59 179 ASP A O 1
ATOM 1272 N N . LEU A 1 180 ? -46.212 12.264 28.022 1.00 106.84 180 LEU A N 1
ATOM 1273 C CA . LEU A 1 180 ? -46.006 10.824 28.079 1.00 93.49 180 LEU A CA 1
ATOM 1274 C C . LEU A 1 180 ? -46.862 10.166 27.006 1.00 96.39 180 LEU A C 1
ATOM 1275 O O . LEU A 1 180 ? -47.988 10.600 26.749 1.00 94.56 180 LEU A O 1
ATOM 1280 N N . TYR A 1 181 ? -46.324 9.119 26.387 1.00 100.42 181 TYR A N 1
ATOM 1281 C CA . TYR A 1 181 ? -47.021 8.396 25.336 1.00 88.80 181 TYR A CA 1
ATOM 1282 C C . TYR A 1 181 ? -47.680 7.150 25.914 1.00 87.53 181 TYR A C 1
ATOM 1283 O O . TYR A 1 181 ? -47.235 6.601 26.926 1.00 92.09 181 TYR A O 1
ATOM 1292 N N . THR A 1 182 ? -48.745 6.701 25.253 1.00 77.88 182 THR A N 1
ATOM 1293 C CA . THR A 1 182 ? -49.421 5.456 25.600 1.00 81.20 182 THR A CA 1
ATOM 1294 C C . THR A 1 182 ? -49.810 4.757 24.308 1.00 80.87 182 THR A C 1
ATOM 1295 O O . THR A 1 182 ? -50.343 5.389 23.392 1.00 78.95 182 THR A O 1
ATOM 1299 N N . LEU A 1 183 ? -49.531 3.462 24.240 1.00 87.21 183 LEU A N 1
ATOM 1300 C CA . LEU A 1 183 ? -49.683 2.684 23.023 1.00 79.54 183 LEU A CA 1
ATOM 1301 C C . LEU A 1 183 ? -50.396 1.380 23.351 1.00 77.97 183 LEU A C 1
ATOM 1302 O O . LEU A 1 183 ? -50.340 0.898 24.484 1.00 76.86 183 LEU A O 1
ATOM 1307 N N . SER A 1 184 ? -51.072 0.813 22.352 1.00 88.55 184 SER A N 1
ATOM 1308 C CA . SER A 1 184 ? -51.835 -0.413 22.553 1.00 85.43 184 SER A CA 1
ATOM 1309 C C . SER A 1 184 ? -51.868 -1.206 21.255 1.00 81.25 184 SER A C 1
ATOM 1310 O O . SER A 1 184 ? -51.820 -0.640 20.162 1.00 75.43 184 SER A O 1
ATOM 1313 N N . SER A 1 185 ? -51.946 -2.528 21.391 1.00 87.82 185 SER A N 1
ATOM 1314 C CA . SER A 1 185 ? -51.960 -3.421 20.242 1.00 70.68 185 SER A CA 1
ATOM 1315 C C . SER A 1 185 ? -52.817 -4.636 20.559 1.00 75.57 185 SER A C 1
ATOM 1316 O O . SER A 1 185 ? -52.964 -5.022 21.721 1.00 79.64 185 SER A O 1
ATOM 1319 N N . SER A 1 186 ? -53.380 -5.236 19.510 1.00 76.56 186 SER A N 1
ATOM 1320 C CA . SER A 1 186 ? -54.260 -6.383 19.664 1.00 81.49 186 SER A CA 1
ATOM 1321 C C . SER A 1 186 ? -53.935 -7.435 18.613 1.00 74.95 186 SER A C 1
ATOM 1322 O O . SER A 1 186 ? -53.548 -7.115 17.487 1.00 74.20 186 SER A O 1
ATOM 1325 N N . VAL A 1 187 ? -54.099 -8.695 19.003 1.00 79.87 187 VAL A N 1
ATOM 1326 C CA . VAL A 1 187 ? -54.095 -9.825 18.085 1.00 85.79 187 VAL A CA 1
ATOM 1327 C C . VAL A 1 187 ? -55.403 -10.570 18.295 1.00 84.09 187 VAL A C 1
ATOM 1328 O O . VAL A 1 187 ? -55.938 -10.615 19.408 1.00 88.80 187 VAL A O 1
ATOM 1332 N N . THR A 1 188 ? -55.928 -11.142 17.216 1.00 76.35 188 THR A N 1
ATOM 1333 C CA . THR A 1 188 ? -57.110 -11.994 17.283 1.00 78.85 188 THR A CA 1
ATOM 1334 C C . THR A 1 188 ? -56.723 -13.344 16.698 1.00 84.87 188 THR A C 1
ATOM 1335 O O . THR A 1 188 ? -56.480 -13.457 15.492 1.00 80.92 188 THR A O 1
ATOM 1339 N N . VAL A 1 189 ? -56.663 -14.360 17.556 1.00 86.31 189 VAL A N 1
ATOM 1340 C CA . VAL A 1 189 ? -56.324 -15.711 17.131 1.00 84.84 189 VAL A CA 1
ATOM 1341 C C . VAL A 1 189 ? -57.524 -16.609 17.394 1.00 97.24 189 VAL A C 1
ATOM 1342 O O . VAL A 1 189 ? -58.543 -16.162 17.936 1.00 91.72 189 VAL A O 1
ATOM 1346 N N . THR A 1 190 ? -57.411 -17.879 17.020 1.00 107.40 190 THR A N 1
ATOM 1347 C CA . THR A 1 190 ? -58.546 -18.780 17.106 1.00 93.27 190 THR A CA 1
ATOM 1348 C C . THR A 1 190 ? -58.756 -19.243 18.544 1.00 96.07 190 THR A C 1
ATOM 1349 O O . THR A 1 190 ? -57.846 -19.210 19.377 1.00 102.99 190 THR A O 1
ATOM 1353 N N . SER A 1 191 ? -59.992 -19.659 18.836 1.00 98.53 191 SER A N 1
ATOM 1354 C CA . SER A 1 191 ? -60.301 -20.153 20.173 1.00 96.53 191 SER A CA 1
ATOM 1355 C C . SER A 1 191 ? -59.523 -21.426 20.481 1.00 97.51 191 SER A C 1
ATOM 1356 O O . SER A 1 191 ? -59.201 -21.695 21.645 1.00 104.97 191 SER A O 1
ATOM 1359 N N . SER A 1 192 ? -59.206 -22.215 19.455 1.00 95.77 192 SER A N 1
ATOM 1360 C CA . SER A 1 192 ? -58.415 -23.426 19.624 1.00 92.48 192 SER A CA 1
ATOM 1361 C C . SER A 1 192 ? -56.929 -23.151 19.801 1.00 101.07 192 SER A C 1
ATOM 1362 O O . SER A 1 192 ? -56.188 -24.067 20.170 1.00 115.30 192 SER A O 1
ATOM 1365 N N . THR A 1 193 ? -56.476 -21.922 19.558 1.00 107.92 193 THR A N 1
ATOM 1366 C CA . THR A 1 193 ? -55.063 -21.584 19.685 1.00 105.68 193 THR A CA 1
ATOM 1367 C C . THR A 1 193 ? -54.715 -21.102 21.088 1.00 100.70 193 THR A C 1
ATOM 1368 O O . THR A 1 193 ? -53.620 -21.382 21.588 1.00 103.56 193 THR A O 1
ATOM 1372 N N . TRP A 1 194 ? -55.636 -20.397 21.741 1.00 96.06 194 TRP A N 1
ATOM 1373 C CA . TRP A 1 194 ? -55.384 -19.796 23.035 1.00 96.57 194 TRP A CA 1
ATOM 1374 C C . TRP A 1 194 ? -56.421 -20.267 24.052 1.00 97.68 194 TRP A C 1
ATOM 1375 O O . TRP A 1 194 ? -57.600 -20.402 23.709 1.00 104.54 194 TRP A O 1
ATOM 1386 N N . PRO A 1 195 ? -56.023 -20.521 25.311 1.00 90.34 195 PRO A N 1
ATOM 1387 C CA . PRO A 1 195 ? -54.665 -20.379 25.847 1.00 88.83 195 PRO A CA 1
ATOM 1388 C C . PRO A 1 195 ? -53.830 -21.645 25.720 1.00 91.12 195 PRO A C 1
ATOM 1389 O O . PRO A 1 195 ? -52.880 -21.815 26.484 1.00 99.15 195 PRO A O 1
ATOM 1393 N N . SER A 1 196 ? -54.179 -22.511 24.766 1.00 91.78 196 SER A N 1
ATOM 1394 C CA . SER A 1 196 ? -53.418 -23.741 24.567 1.00 92.10 196 SER A CA 1
ATOM 1395 C C . SER A 1 196 ? -51.955 -23.437 24.259 1.00 96.91 196 SER A C 1
ATOM 1396 O O . SER A 1 196 ? -51.048 -23.970 24.909 1.00 101.42 196 SER A O 1
ATOM 1399 N N . GLN A 1 197 ? -51.706 -22.581 23.270 1.00 101.00 197 GLN A N 1
ATOM 1400 C CA . GLN A 1 197 ? -50.359 -22.093 23.026 1.00 104.12 197 GLN A CA 1
ATOM 1401 C C . GLN A 1 197 ? -50.055 -20.928 23.964 1.00 104.79 197 GLN A C 1
ATOM 1402 O O . GLN A 1 197 ? -50.899 -20.486 24.748 1.00 104.98 197 GLN A O 1
ATOM 1408 N N . SER A 1 198 ? -48.832 -20.419 23.879 1.00 103.64 198 SER A N 1
ATOM 1409 C CA . SER A 1 198 ? -48.382 -19.301 24.695 1.00 99.58 198 SER A CA 1
ATOM 1410 C C . SER A 1 198 ? -48.191 -18.099 23.783 1.00 101.75 198 SER A C 1
ATOM 1411 O O . SER A 1 198 ? -47.436 -18.173 22.808 1.00 101.98 198 SER A O 1
ATOM 1414 N N . ILE A 1 199 ? -48.871 -17.000 24.098 1.00 104.26 199 ILE A N 1
ATOM 1415 C CA . ILE A 1 199 ? -48.786 -15.765 23.327 1.00 98.77 199 ILE A CA 1
ATOM 1416 C C . ILE A 1 199 ? -48.247 -14.687 24.255 1.00 94.16 199 ILE A C 1
ATOM 1417 O O . ILE A 1 199 ? -48.870 -14.375 25.277 1.00 89.87 199 ILE A O 1
ATOM 1422 N N . THR A 1 200 ? -47.095 -14.123 23.904 1.00 91.58 200 THR A N 1
ATOM 1423 C CA . THR A 1 200 ? -46.441 -13.114 24.720 1.00 98.60 200 THR A CA 1
ATOM 1424 C C . THR A 1 200 ? -46.265 -11.825 23.927 1.00 97.35 200 THR A C 1
ATOM 1425 O O . THR A 1 200 ? -46.221 -11.826 22.695 1.00 83.24 200 THR A O 1
ATOM 1429 N N . CYS A 1 201 ? -46.162 -10.723 24.663 1.00 98.77 201 CYS A N 1
ATOM 1430 C CA . CYS A 1 201 ? -46.041 -9.386 24.100 1.00 94.91 201 CYS A CA 1
ATOM 1431 C C . CYS A 1 201 ? -44.606 -8.903 24.256 1.00 93.29 201 CYS A C 1
ATOM 1432 O O . CYS A 1 201 ? -44.065 -8.906 25.366 1.00 96.72 201 CYS A O 1
ATOM 1435 N N . ASN A 1 202 ? -43.996 -8.481 23.148 1.00 87.17 202 ASN A N 1
ATOM 1436 C CA . ASN A 1 202 ? -42.595 -8.071 23.118 1.00 85.89 202 ASN A CA 1
ATOM 1437 C C . ASN A 1 202 ? -42.529 -6.564 22.890 1.00 83.44 202 ASN A C 1
ATOM 1438 O O . ASN A 1 202 ? -42.778 -6.090 21.776 1.00 92.61 202 ASN A O 1
ATOM 1443 N N . VAL A 1 203 ? -42.180 -5.818 23.936 1.00 89.06 203 VAL A N 1
ATOM 1444 C CA . VAL A 1 203 ? -42.086 -4.362 23.883 1.00 89.43 203 VAL A CA 1
ATOM 1445 C C . VAL A 1 203 ? -40.624 -3.969 24.049 1.00 90.21 203 VAL A C 1
ATOM 1446 O O . VAL A 1 203 ? -39.929 -4.494 24.928 1.00 95.49 203 VAL A O 1
ATOM 1450 N N . ALA A 1 204 ? -40.161 -3.051 23.203 1.00 92.95 204 ALA A N 1
ATOM 1451 C CA . ALA A 1 204 ? -38.791 -2.561 23.239 1.00 89.70 204 ALA A CA 1
ATOM 1452 C C . ALA A 1 204 ? -38.810 -1.042 23.185 1.00 96.11 204 ALA A C 1
ATOM 1453 O O . ALA A 1 204 ? -39.588 -0.453 22.429 1.00 95.22 204 ALA A O 1
ATOM 1455 N N . HIS A 1 205 ? -37.967 -0.412 24.004 1.00 99.78 205 HIS A N 1
ATOM 1456 C CA . HIS A 1 205 ? -37.862 1.046 24.066 1.00 91.22 205 HIS A CA 1
ATOM 1457 C C . HIS A 1 205 ? -36.385 1.405 24.126 1.00 95.17 205 HIS A C 1
ATOM 1458 O O . HIS A 1 205 ? -35.819 1.595 25.211 1.00 100.54 205 HIS A O 1
ATOM 1465 N N . PRO A 1 206 ? -35.726 1.513 22.970 1.00 89.47 206 PRO A N 1
ATOM 1466 C CA . PRO A 1 206 ? -34.253 1.550 22.962 1.00 88.88 206 PRO A CA 1
ATOM 1467 C C . PRO A 1 206 ? -33.649 2.765 23.647 1.00 93.11 206 PRO A C 1
ATOM 1468 O O . PRO A 1 206 ? -32.481 2.706 24.052 1.00 97.58 206 PRO A O 1
ATOM 1472 N N . ALA A 1 207 ? -34.399 3.858 23.800 1.00 97.39 207 ALA A N 1
ATOM 1473 C CA . ALA A 1 207 ? -33.844 5.042 24.448 1.00 99.53 207 ALA A CA 1
ATOM 1474 C C . ALA A 1 207 ? -33.583 4.796 25.930 1.00 108.09 207 ALA A C 1
ATOM 1475 O O . ALA A 1 207 ? -32.595 5.294 26.484 1.00 108.42 207 ALA A O 1
ATOM 1477 N N . SER A 1 208 ? -34.448 4.022 26.583 1.00 105.57 208 SER A N 1
ATOM 1478 C CA . SER A 1 208 ? -34.317 3.716 28.000 1.00 101.24 208 SER A CA 1
ATOM 1479 C C . SER A 1 208 ? -33.686 2.352 28.251 1.00 104.16 208 SER A C 1
ATOM 1480 O O . SER A 1 208 ? -33.704 1.875 29.390 1.00 107.51 208 SER A O 1
ATOM 1483 N N . SER A 1 209 ? -33.125 1.721 27.218 1.00 101.06 209 SER A N 1
ATOM 1484 C CA . SER A 1 209 ? -32.473 0.418 27.344 1.00 107.28 209 SER A CA 1
ATOM 1485 C C . SER A 1 209 ? -33.417 -0.594 27.991 1.00 110.65 209 SER A C 1
ATOM 1486 O O . SER A 1 209 ? -33.048 -1.341 28.900 1.00 118.70 209 SER A O 1
ATOM 1489 N N . THR A 1 210 ? -34.657 -0.611 27.511 1.00 107.42 210 THR A N 1
ATOM 1490 C CA . THR A 1 210 ? -35.718 -1.423 28.088 1.00 102.13 210 THR A CA 1
ATOM 1491 C C . THR A 1 210 ? -36.165 -2.473 27.085 1.00 99.35 210 THR A C 1
ATOM 1492 O O . THR A 1 210 ? -36.516 -2.142 25.947 1.00 100.97 210 THR A O 1
ATOM 1496 N N . LYS A 1 211 ? -36.151 -3.735 27.509 1.00 111.84 211 LYS A N 1
ATOM 1497 C CA . LYS A 1 211 ? -36.748 -4.827 26.751 1.00 108.56 211 LYS A CA 1
ATOM 1498 C C . LYS A 1 211 ? -37.596 -5.650 27.704 1.00 109.38 211 LYS A C 1
ATOM 1499 O O . LYS A 1 211 ? -37.101 -6.115 28.736 1.00 117.65 211 LYS A O 1
ATOM 1505 N N . VAL A 1 212 ? -38.866 -5.828 27.358 1.00 100.61 212 VAL A N 1
ATOM 1506 C CA . VAL A 1 212 ? -39.846 -6.448 28.236 1.00 99.77 212 VAL A CA 1
ATOM 1507 C C . VAL A 1 212 ? -40.559 -7.539 27.454 1.00 98.86 212 VAL A C 1
ATOM 1508 O O . VAL A 1 212 ? -40.898 -7.356 26.280 1.00 100.77 212 VAL A O 1
ATOM 1512 N N . ASP A 1 213 ? -40.776 -8.678 28.103 1.00 107.89 213 ASP A N 1
ATOM 1513 C CA . ASP A 1 213 ? -41.649 -9.720 27.595 1.00 108.50 213 ASP A CA 1
ATOM 1514 C C . ASP A 1 213 ? -42.784 -9.913 28.589 1.00 101.18 213 ASP A C 1
ATOM 1515 O O . ASP A 1 213 ? -42.559 -9.941 29.802 1.00 110.22 213 ASP A O 1
ATOM 1520 N N . LYS A 1 214 ? -44.001 -10.049 28.071 1.00 97.80 214 LYS A N 1
ATOM 1521 C CA . LYS A 1 214 ? -45.201 -10.059 28.902 1.00 97.99 214 LYS A CA 1
ATOM 1522 C C . LYS A 1 214 ? -46.143 -11.116 28.350 1.00 100.43 214 LYS A C 1
ATOM 1523 O O . LYS A 1 214 ? -46.723 -10.930 27.276 1.00 103.00 214 LYS A O 1
ATOM 1529 N N . LYS A 1 215 ? -46.299 -12.215 29.082 1.00 99.71 215 LYS A N 1
ATOM 1530 C CA . LYS A 1 215 ? -47.123 -13.323 28.627 1.00 102.20 215 LYS A CA 1
ATOM 1531 C C . LYS A 1 215 ? -48.568 -13.084 29.047 1.00 96.45 215 LYS A C 1
ATOM 1532 O O . LYS A 1 215 ? -48.839 -12.775 30.213 1.00 99.18 215 LYS A O 1
ATOM 1538 N N . ILE A 1 216 ? -49.489 -13.227 28.100 1.00 93.63 216 ILE A N 1
ATOM 1539 C CA . ILE A 1 216 ? -50.907 -13.045 28.390 1.00 96.48 216 ILE A CA 1
ATOM 1540 C C . ILE A 1 216 ? -51.448 -14.335 28.993 1.00 99.17 216 ILE A C 1
ATOM 1541 O O . ILE A 1 216 ? -51.396 -15.397 28.363 1.00 104.01 216 ILE A O 1
ATOM 1546 N N . GLU A 1 217 ? -51.957 -14.248 30.218 1.00 98.41 217 GLU A N 1
ATOM 1547 C CA . GLU A 1 217 ? -52.566 -15.379 30.891 1.00 96.18 217 GLU A CA 1
ATOM 1548 C C . GLU A 1 217 ? -53.988 -15.023 31.313 1.00 105.08 217 GLU A C 1
ATOM 1549 O O . GLU A 1 217 ? -54.304 -13.846 31.510 1.00 104.68 217 GLU A O 1
ATOM 1555 N N . PRO A 1 218 ? -54.876 -16.018 31.447 1.00 99.69 218 PRO A N 1
ATOM 1556 C CA . PRO A 1 218 ? -56.265 -15.759 31.844 1.00 98.98 218 PRO A CA 1
ATOM 1557 C C . PRO A 1 218 ? -56.390 -15.233 33.271 1.00 102.71 218 PRO A C 1
ATOM 1558 O O . PRO A 1 218 ? -57.456 -14.733 33.638 1.00 105.54 218 PRO A O 1
ATOM 1562 N N . ASP B 2 1 ? -40.202 31.093 -6.538 1.00 97.57 1 ASP B N 1
ATOM 1563 C CA . ASP B 2 1 ? -40.980 30.146 -5.745 1.00 100.64 1 ASP B CA 1
ATOM 1564 C C . ASP B 2 1 ? -42.311 29.834 -6.425 1.00 94.40 1 ASP B C 1
ATOM 1565 O O . ASP B 2 1 ? -43.148 30.719 -6.599 1.00 86.00 1 ASP B O 1
ATOM 1570 N N . ILE B 2 2 ? -42.501 28.571 -6.800 1.00 83.19 2 ILE B N 1
ATOM 1571 C CA . ILE B 2 2 ? -43.661 28.130 -7.567 1.00 76.62 2 ILE B CA 1
ATOM 1572 C C . ILE B 2 2 ? -44.654 27.483 -6.615 1.00 74.20 2 ILE B C 1
ATOM 1573 O O . ILE B 2 2 ? -44.281 26.634 -5.796 1.00 84.25 2 ILE B O 1
ATOM 1578 N N . LEU B 2 3 ? -45.915 27.885 -6.711 1.00 75.91 3 LEU B N 1
ATOM 1579 C CA . LEU B 2 3 ? -46.964 27.278 -5.905 1.00 77.50 3 LEU B CA 1
ATOM 1580 C C . LEU B 2 3 ? -47.639 26.165 -6.694 1.00 84.08 3 LEU B C 1
ATOM 1581 O O . LEU B 2 3 ? -48.016 26.354 -7.854 1.00 82.85 3 LEU B O 1
ATOM 1586 N N . MET B 2 4 ? -47.775 25.006 -6.065 1.00 85.00 4 MET B N 1
ATOM 1587 C CA . MET B 2 4 ? -48.425 23.849 -6.665 1.00 79.50 4 MET B CA 1
ATOM 1588 C C . MET B 2 4 ? -49.755 23.665 -5.947 1.00 80.11 4 MET B C 1
ATOM 1589 O O . MET B 2 4 ? -49.797 23.157 -4.823 1.00 71.09 4 MET B O 1
ATOM 1594 N N . THR B 2 5 ? -50.842 24.082 -6.592 1.00 88.63 5 THR B N 1
ATOM 1595 C CA . THR B 2 5 ? -52.172 23.915 -6.025 1.00 81.63 5 THR B CA 1
ATOM 1596 C C . THR B 2 5 ? -52.708 22.568 -6.486 1.00 78.16 5 THR B C 1
ATOM 1597 O O . THR B 2 5 ? -52.896 22.345 -7.688 1.00 75.74 5 THR B O 1
ATOM 1601 N N . GLN B 2 6 ? -52.946 21.679 -5.530 1.00 84.71 6 GLN B N 1
ATOM 1602 C CA . GLN B 2 6 ? -53.348 20.307 -5.794 1.00 82.54 6 GLN B CA 1
ATOM 1603 C C . GLN B 2 6 ? -54.789 20.126 -5.348 1.00 76.65 6 GLN B C 1
ATOM 1604 O O . GLN B 2 6 ? -55.158 20.542 -4.245 1.00 86.19 6 GLN B O 1
ATOM 1610 N N . SER B 2 7 ? -55.594 19.490 -6.199 1.00 76.70 7 SER B N 1
ATOM 1611 C CA . SER B 2 7 ? -57.010 19.327 -5.937 1.00 78.34 7 SER B CA 1
ATOM 1612 C C . SER B 2 7 ? -57.461 17.999 -6.524 1.00 79.83 7 SER B C 1
ATOM 1613 O O . SER B 2 7 ? -57.005 17.626 -7.616 1.00 77.64 7 SER B O 1
ATOM 1616 N N . PRO B 2 8 ? -58.335 17.259 -5.830 1.00 68.58 8 PRO B N 1
ATOM 1617 C CA . PRO B 2 8 ? -58.945 17.632 -4.547 1.00 75.29 8 PRO B CA 1
ATOM 1618 C C . PRO B 2 8 ? -58.028 17.372 -3.355 1.00 79.77 8 PRO B C 1
ATOM 1619 O O . PRO B 2 8 ? -57.036 16.663 -3.518 1.00 84.27 8 PRO B O 1
ATOM 1623 N N . SER B 2 9 ? -58.346 17.938 -2.187 1.00 74.35 9 SER B N 1
ATOM 1624 C CA . SER B 2 9 ? -57.520 17.688 -1.010 1.00 81.19 9 SER B CA 1
ATOM 1625 C C . SER B 2 9 ? -57.779 16.294 -0.451 1.00 85.96 9 SER B C 1
ATOM 1626 O O . SER B 2 9 ? -56.836 15.573 -0.100 1.00 91.29 9 SER B O 1
ATOM 1629 N N . SER B 2 10 ? -59.046 15.897 -0.368 1.00 83.75 10 SER B N 1
ATOM 1630 C CA . SER B 2 10 ? -59.429 14.532 -0.048 1.00 79.69 10 SER B CA 1
ATOM 1631 C C . SER B 2 10 ? -60.241 13.961 -1.203 1.00 76.44 10 SER B C 1
ATOM 1632 O O . SER B 2 10 ? -60.783 14.697 -2.031 1.00 96.18 10 SER B O 1
ATOM 1635 N N . LEU B 2 11 ? -60.334 12.633 -1.239 1.00 85.30 11 LEU B N 1
ATOM 1636 C CA . LEU B 2 11 ? -60.969 11.945 -2.356 1.00 81.63 11 LEU B CA 1
ATOM 1637 C C . LEU B 2 11 ? -61.217 10.477 -2.026 1.00 75.94 11 LEU B C 1
ATOM 1638 O O . LEU B 2 11 ? -60.296 9.760 -1.618 1.00 74.12 11 LEU B O 1
ATOM 1643 N N . SER B 2 12 ? -62.458 10.022 -2.206 1.00 78.02 12 SER B N 1
ATOM 1644 C CA . SER B 2 12 ? -62.841 8.636 -1.982 1.00 78.10 12 SER B CA 1
ATOM 1645 C C . SER B 2 12 ? -63.281 8.016 -3.298 1.00 77.62 12 SER B C 1
ATOM 1646 O O . SER B 2 12 ? -63.986 8.652 -4.087 1.00 78.57 12 SER B O 1
ATOM 1649 N N . VAL B 2 13 ? -62.865 6.772 -3.526 1.00 83.61 13 VAL B N 1
ATOM 1650 C CA . VAL B 2 13 ? -63.194 6.034 -4.739 1.00 82.18 13 VAL B CA 1
ATOM 1651 C C . VAL B 2 13 ? -63.455 4.578 -4.381 1.00 85.27 13 VAL B C 1
ATOM 1652 O O . VAL B 2 13 ? -62.802 4.014 -3.496 1.00 86.20 13 VAL B O 1
ATOM 1656 N N . VAL B 2 14 ? -64.424 3.977 -5.071 1.00 92.92 14 VAL B N 1
ATOM 1657 C CA . VAL B 2 14 ? -64.722 2.562 -4.897 1.00 78.98 14 VAL B CA 1
ATOM 1658 C C . VAL B 2 14 ? -63.754 1.736 -5.740 1.00 78.43 14 VAL B C 1
ATOM 1659 O O . VAL B 2 14 ? -63.189 2.209 -6.733 1.00 87.48 14 VAL B O 1
ATOM 1663 N N . VAL B 2 15 ? -63.547 0.484 -5.322 1.00 89.20 15 VAL B N 1
ATOM 1664 C CA . VAL B 2 15 ? -62.583 -0.378 -5.995 1.00 91.91 15 VAL B CA 1
ATOM 1665 C C . VAL B 2 15 ? -63.010 -0.628 -7.437 1.00 70.50 15 VAL B C 1
ATOM 1666 O O . VAL B 2 15 ? -64.198 -0.827 -7.734 1.00 76.40 15 VAL B O 1
ATOM 1670 N N . GLY B 2 16 ? -62.034 -0.605 -8.346 1.00 69.06 16 GLY B N 1
ATOM 1671 C CA . GLY B 2 16 ? -62.320 -0.788 -9.754 1.00 71.85 16 GLY B CA 1
ATOM 1672 C C . GLY B 2 16 ? -62.621 0.476 -10.524 1.00 84.75 16 GLY B C 1
ATOM 1673 O O . GLY B 2 16 ? -63.317 0.415 -11.544 1.00 96.03 16 GLY B O 1
ATOM 1674 N N . PHE B 2 17 ? -62.130 1.628 -10.070 1.00 87.49 17 PHE B N 1
ATOM 1675 C CA . PHE B 2 17 ? -62.597 2.895 -10.609 1.00 79.23 17 PHE B CA 1
ATOM 1676 C C . PHE B 2 17 ? -61.461 3.898 -10.748 1.00 72.48 17 PHE B C 1
ATOM 1677 O O . PHE B 2 17 ? -60.457 3.836 -10.032 1.00 77.10 17 PHE B O 1
ATOM 1685 N N . TYR B 2 18 ? -61.652 4.832 -11.680 1.00 74.47 18 TYR B N 1
ATOM 1686 C CA . TYR B 2 18 ? -60.732 5.947 -11.847 1.00 71.93 18 TYR B CA 1
ATOM 1687 C C . TYR B 2 18 ? -60.612 6.747 -10.560 1.00 80.92 18 TYR B C 1
ATOM 1688 O O . TYR B 2 18 ? -61.545 6.828 -9.760 1.00 72.94 18 TYR B O 1
ATOM 1697 N N . VAL B 2 19 ? -59.456 7.376 -10.387 1.00 78.19 19 VAL B N 1
ATOM 1698 C CA . VAL B 2 19 ? -59.342 8.554 -9.547 1.00 76.76 19 VAL B CA 1
ATOM 1699 C C . VAL B 2 19 ? -58.595 9.553 -10.414 1.00 81.72 19 VAL B C 1
ATOM 1700 O O . VAL B 2 19 ? -57.696 9.171 -11.172 1.00 78.77 19 VAL B O 1
ATOM 1704 N N . THR B 2 20 ? -59.004 10.811 -10.369 1.00 74.71 20 THR B N 1
ATOM 1705 C CA . THR B 2 20 ? -58.368 11.843 -11.179 1.00 72.93 20 THR B CA 1
ATOM 1706 C C . THR B 2 20 ? -57.847 12.891 -10.206 1.00 74.87 20 THR B C 1
ATOM 1707 O O . THR B 2 20 ? -58.601 13.753 -9.743 1.00 79.80 20 THR B O 1
ATOM 1711 N N . ILE B 2 21 ? -56.563 12.806 -9.900 1.00 66.77 21 ILE B N 1
ATOM 1712 C CA . ILE B 2 21 ? -55.891 13.789 -9.065 1.00 66.73 21 ILE B CA 1
ATOM 1713 C C . ILE B 2 21 ? -55.229 14.784 -10.000 1.00 65.97 21 ILE B C 1
ATOM 1714 O O . ILE B 2 21 ? -54.653 14.400 -11.024 1.00 66.82 21 ILE B O 1
ATOM 1719 N N . THR B 2 22 ? -55.308 16.062 -9.655 1.00 71.92 22 THR B N 1
ATOM 1720 C CA . THR B 2 22 ? -54.923 17.127 -10.565 1.00 71.06 22 THR B CA 1
ATOM 1721 C C . THR B 2 22 ? -53.937 18.056 -9.877 1.00 69.74 22 THR B C 1
ATOM 1722 O O . THR B 2 22 ? -53.979 18.242 -8.658 1.00 73.95 22 THR B O 1
ATOM 1726 N N . SER B 2 23 ? -53.042 18.631 -10.674 1.00 67.03 23 SER B N 1
ATOM 1727 C CA . SER B 2 23 ? -52.076 19.603 -10.193 1.00 72.53 23 SER B CA 1
ATOM 1728 C C . SER B 2 23 ? -52.078 20.806 -11.118 1.00 78.56 23 SER B C 1
ATOM 1729 O O . SER B 2 23 ? -52.209 20.662 -12.337 1.00 80.33 23 SER B O 1
ATOM 1732 N N . GLN B 2 24 ? -51.929 21.988 -10.530 1.00 80.26 24 GLN B N 1
ATOM 1733 C CA . GLN B 2 24 ? -51.992 23.247 -11.258 1.00 79.29 24 GLN B CA 1
ATOM 1734 C C . GLN B 2 24 ? -50.839 24.116 -10.789 1.00 81.90 24 GLN B C 1
ATOM 1735 O O . GLN B 2 24 ? -50.784 24.494 -9.614 1.00 88.33 24 GLN B O 1
ATOM 1741 N N . ALA B 2 25 ? -49.928 24.434 -11.701 1.00 71.14 25 ALA B N 1
ATOM 1742 C CA . ALA B 2 25 ? -48.716 25.151 -11.344 1.00 68.70 25 ALA B CA 1
ATOM 1743 C C . ALA B 2 25 ? -48.901 26.645 -11.571 1.00 73.37 25 ALA B C 1
ATOM 1744 O O . ALA B 2 25 ? -49.593 27.076 -12.500 1.00 78.02 25 ALA B O 1
ATOM 1746 N N . SER B 2 26 ? -48.250 27.440 -10.716 1.00 70.43 26 SER B N 1
ATOM 1747 C CA . SER B 2 26 ? -48.400 28.891 -10.777 1.00 71.34 26 SER B CA 1
ATOM 1748 C C . SER B 2 26 ? -47.634 29.470 -11.961 1.00 79.23 26 SER B C 1
ATOM 1749 O O . SER B 2 26 ? -48.200 30.204 -12.779 1.00 89.51 26 SER B O 1
ATOM 1752 N N . ASN B 2 27 ? -46.348 29.139 -12.074 1.00 77.33 27 ASN B N 1
ATOM 1753 C CA . ASN B 2 27 ? -45.600 29.451 -13.282 1.00 75.50 27 ASN B CA 1
ATOM 1754 C C . ASN B 2 27 ? -45.657 28.238 -14.199 1.00 82.62 27 ASN B C 1
ATOM 1755 O O . ASN B 2 27 ? -46.594 27.437 -14.122 1.00 87.53 27 ASN B O 1
ATOM 1760 N N . ASN B 2 28 ? -44.659 28.083 -15.060 1.00 87.78 28 ASN B N 1
ATOM 1761 C CA . ASN B 2 28 ? -44.613 26.974 -16.002 1.00 80.92 28 ASN B CA 1
ATOM 1762 C C . ASN B 2 28 ? -43.387 26.137 -15.681 1.00 87.64 28 ASN B C 1
ATOM 1763 O O . ASN B 2 28 ? -42.264 26.652 -15.674 1.00 94.97 28 ASN B O 1
ATOM 1768 N N . ILE B 2 29 ? -43.607 24.852 -15.424 1.00 96.22 29 ILE B N 1
ATOM 1769 C CA . ILE B 2 29 ? -42.535 23.942 -15.057 1.00 93.19 29 ILE B CA 1
ATOM 1770 C C . ILE B 2 29 ? -42.067 23.133 -16.265 1.00 95.95 29 ILE B C 1
ATOM 1771 O O . ILE B 2 29 ? -41.419 22.100 -16.107 1.00 90.06 29 ILE B O 1
ATOM 1776 N N . THR B 2 30 ? -42.393 23.589 -17.471 1.00 99.58 30 THR B N 1
ATOM 1777 C CA . THR B 2 30 ? -41.903 22.965 -18.688 1.00 92.02 30 THR B CA 1
ATOM 1778 C C . THR B 2 30 ? -40.609 23.657 -19.086 1.00 92.06 30 THR B C 1
ATOM 1779 O O . THR B 2 30 ? -40.527 24.889 -19.074 1.00 94.48 30 THR B O 1
ATOM 1783 N N . THR B 2 31 ? -39.605 22.869 -19.431 1.00 101.94 31 THR B N 1
ATOM 1784 C CA . THR B 2 31 ? -38.347 23.400 -19.932 1.00 102.83 31 THR B CA 1
ATOM 1785 C C . THR B 2 31 ? -37.995 22.837 -21.296 1.00 102.35 31 THR B C 1
ATOM 1786 O O . THR B 2 31 ? -37.493 23.571 -22.152 1.00 113.49 31 THR B O 1
ATOM 1790 N N . TYR B 2 32 ? -38.246 21.546 -21.509 1.00 106.07 32 TYR B N 1
ATOM 1791 C CA . TYR B 2 32 ? -38.300 20.925 -22.827 1.00 106.97 32 TYR B CA 1
ATOM 1792 C C . TYR B 2 32 ? -39.027 19.584 -22.741 1.00 112.83 32 TYR B C 1
ATOM 1793 O O . TYR B 2 32 ? -39.516 19.071 -23.753 1.00 84.59 32 TYR B O 1
ATOM 1802 N N . SER B 2 33 ? -39.104 19.006 -21.536 1.00 107.75 33 SER B N 1
ATOM 1803 C CA . SER B 2 33 ? -39.872 17.788 -21.303 1.00 101.86 33 SER B CA 1
ATOM 1804 C C . SER B 2 33 ? -40.962 17.913 -20.245 1.00 111.74 33 SER B C 1
ATOM 1805 O O . SER B 2 33 ? -41.633 16.912 -19.962 1.00 113.03 33 SER B O 1
ATOM 1808 N N . SER B 2 34 ? -41.167 19.101 -19.668 1.00 92.29 34 SER B N 1
ATOM 1809 C CA . SER B 2 34 ? -42.090 19.343 -18.556 1.00 95.68 34 SER B CA 1
ATOM 1810 C C . SER B 2 34 ? -41.642 18.570 -17.318 1.00 89.80 34 SER B C 1
ATOM 1811 O O . SER B 2 34 ? -41.568 17.337 -17.331 1.00 88.84 34 SER B O 1
ATOM 1814 N N . PHE B 2 35 ? -41.370 19.292 -16.231 1.00 91.62 35 PHE B N 1
ATOM 1815 C CA . PHE B 2 35 ? -40.730 18.705 -15.058 1.00 79.18 35 PHE B CA 1
ATOM 1816 C C . PHE B 2 35 ? -41.658 18.560 -13.858 1.00 81.03 35 PHE B C 1
ATOM 1817 O O . PHE B 2 35 ? -41.416 19.176 -12.814 1.00 80.80 35 PHE B O 1
ATOM 1825 N N . ILE B 2 36 ? -42.706 17.748 -13.971 1.00 70.76 36 ILE B N 1
ATOM 1826 C CA . ILE B 2 36 ? -43.521 17.431 -12.807 1.00 76.01 36 ILE B CA 1
ATOM 1827 C C . ILE B 2 36 ? -43.438 15.932 -12.567 1.00 78.36 36 ILE B C 1
ATOM 1828 O O . ILE B 2 36 ? -43.188 15.144 -13.485 1.00 79.52 36 ILE B O 1
ATOM 1833 N N . PHE B 2 37 ? -43.633 15.546 -11.310 1.00 72.88 37 PHE B N 1
ATOM 1834 C CA . PHE B 2 37 ? -43.553 14.153 -10.918 1.00 68.26 37 PHE B CA 1
ATOM 1835 C C . PHE B 2 37 ? -44.622 13.874 -9.878 1.00 64.95 37 PHE B C 1
ATOM 1836 O O . PHE B 2 37 ? -45.096 14.777 -9.185 1.00 74.38 37 PHE B O 1
ATOM 1844 N N . TRP B 2 38 ? -44.995 12.604 -9.779 1.00 71.33 38 TRP B N 1
ATOM 1845 C CA . TRP B 2 38 ? -46.037 12.160 -8.868 1.00 77.98 38 TRP B CA 1
ATOM 1846 C C . TRP B 2 38 ? -45.445 11.149 -7.902 1.00 77.59 38 TRP B C 1
ATOM 1847 O O . TRP B 2 38 ? -44.727 10.230 -8.313 1.00 72.10 38 TRP B O 1
ATOM 1858 N N . TYR B 2 39 ? -45.736 11.334 -6.622 1.00 72.40 39 TYR B N 1
ATOM 1859 C CA . TYR B 2 39 ? -45.225 10.470 -5.577 1.00 56.61 39 TYR B CA 1
ATOM 1860 C C . TYR B 2 39 ? -46.381 9.880 -4.791 1.00 66.88 39 TYR B C 1
ATOM 1861 O O . TYR B 2 39 ? -47.459 10.474 -4.686 1.00 70.12 39 TYR B O 1
ATOM 1870 N N . GLN B 2 40 ? -46.136 8.703 -4.238 1.00 70.64 40 GLN B N 1
ATOM 1871 C CA . GLN B 2 40 ? -47.083 8.023 -3.377 1.00 65.22 40 GLN B CA 1
ATOM 1872 C C . GLN B 2 40 ? -46.405 7.761 -2.044 1.00 69.46 40 GLN B C 1
ATOM 1873 O O . GLN B 2 40 ? -45.238 7.359 -2.001 1.00 73.00 40 GLN B O 1
ATOM 1879 N N . GLN B 2 41 ? -47.135 7.986 -0.956 1.00 60.67 41 GLN B N 1
ATOM 1880 C CA . GLN B 2 41 ? -46.582 7.812 0.379 1.00 70.17 41 GLN B CA 1
ATOM 1881 C C . GLN B 2 41 ? -47.633 7.192 1.280 1.00 74.36 41 GLN B C 1
ATOM 1882 O O . GLN B 2 41 ? -48.677 7.802 1.535 1.00 72.94 41 GLN B O 1
ATOM 1888 N N . LYS B 2 42 ? -47.357 5.988 1.740 1.00 79.79 42 LYS B N 1
ATOM 1889 C CA . LYS B 2 42 ? -48.140 5.290 2.741 1.00 73.49 42 LYS B CA 1
ATOM 1890 C C . LYS B 2 42 ? -47.606 5.643 4.124 1.00 91.30 42 LYS B C 1
ATOM 1891 O O . LYS B 2 42 ? -46.466 6.101 4.255 1.00 101.07 42 LYS B O 1
ATOM 1897 N N . PRO B 2 43 ? -48.398 5.465 5.184 1.00 116.58 43 PRO B N 1
ATOM 1898 C CA . PRO B 2 43 ? -47.984 5.989 6.494 1.00 117.94 43 PRO B CA 1
ATOM 1899 C C . PRO B 2 43 ? -46.750 5.276 7.030 1.00 108.99 43 PRO B C 1
ATOM 1900 O O . PRO B 2 43 ? -46.587 4.062 6.874 1.00 97.96 43 PRO B O 1
ATOM 1904 N N . GLY B 2 44 ? -45.867 6.053 7.656 1.00 110.59 44 GLY B N 1
ATOM 1905 C CA . GLY B 2 44 ? -44.628 5.522 8.182 1.00 108.29 44 GLY B CA 1
ATOM 1906 C C . GLY B 2 44 ? -43.645 5.015 7.150 1.00 100.00 44 GLY B C 1
ATOM 1907 O O . GLY B 2 44 ? -42.588 4.498 7.530 1.00 88.40 44 GLY B O 1
ATOM 1908 N N . GLN B 2 45 ? -43.954 5.143 5.863 1.00 93.97 45 GLN B N 1
ATOM 1909 C CA . GLN B 2 45 ? -43.094 4.686 4.783 1.00 95.36 45 GLN B CA 1
ATOM 1910 C C . GLN B 2 45 ? -42.531 5.874 4.020 1.00 88.82 45 GLN B C 1
ATOM 1911 O O . GLN B 2 45 ? -43.134 6.952 3.974 1.00 87.76 45 GLN B O 1
ATOM 1917 N N . ALA B 2 46 ? -41.368 5.660 3.415 1.00 67.51 46 ALA B N 1
ATOM 1918 C CA . ALA B 2 46 ? -40.813 6.672 2.542 1.00 70.93 46 ALA B CA 1
ATOM 1919 C C . ALA B 2 46 ? -41.739 6.859 1.341 1.00 77.53 46 ALA B C 1
ATOM 1920 O O . ALA B 2 46 ? -42.387 5.907 0.890 1.00 88.88 46 ALA B O 1
ATOM 1922 N N . PRO B 2 47 ? -41.823 8.072 0.800 1.00 66.69 47 PRO B N 1
ATOM 1923 C CA . PRO B 2 47 ? -42.609 8.266 -0.423 1.00 67.82 47 PRO B CA 1
ATOM 1924 C C . PRO B 2 47 ? -42.016 7.469 -1.578 1.00 69.98 47 PRO B C 1
ATOM 1925 O O . PRO B 2 47 ? -40.829 7.137 -1.598 1.00 70.53 47 PRO B O 1
ATOM 1929 N N . LYS B 2 48 ? -42.867 7.151 -2.547 1.00 66.42 48 LYS B N 1
ATOM 1930 C CA . LYS B 2 48 ? -42.533 6.227 -3.620 1.00 68.72 48 LYS B CA 1
ATOM 1931 C C . LYS B 2 48 ? -42.772 6.919 -4.952 1.00 66.71 48 LYS B C 1
ATOM 1932 O O . LYS B 2 48 ? -43.808 7.564 -5.142 1.00 66.54 48 LYS B O 1
ATOM 1938 N N . LEU B 2 49 ? -41.811 6.798 -5.864 1.00 73.61 49 LEU B N 1
ATOM 1939 C CA . LEU B 2 49 ? -41.897 7.504 -7.133 1.00 71.59 49 LEU B CA 1
ATOM 1940 C C . LEU B 2 49 ? -42.784 6.729 -8.095 1.00 74.27 49 LEU B C 1
ATOM 1941 O O . LEU B 2 49 ? -42.490 5.578 -8.441 1.00 75.19 49 LEU B O 1
ATOM 1946 N N . LEU B 2 50 ? -43.864 7.372 -8.534 1.00 73.19 50 LEU B N 1
ATOM 1947 C CA . LEU B 2 50 ? -44.822 6.789 -9.463 1.00 65.40 50 LEU B CA 1
ATOM 1948 C C . LEU B 2 50 ? -44.534 7.177 -10.904 1.00 65.95 50 LEU B C 1
ATOM 1949 O O . LEU B 2 50 ? -44.472 6.315 -11.785 1.00 73.21 50 LEU B O 1
ATOM 1954 N N . ILE B 2 51 ? -44.336 8.466 -11.155 1.00 68.73 51 ILE B N 1
ATOM 1955 C CA . ILE B 2 51 ? -44.258 8.993 -12.510 1.00 73.79 51 ILE B CA 1
ATOM 1956 C C . ILE B 2 51 ? -43.259 10.137 -12.517 1.00 70.74 51 ILE B C 1
ATOM 1957 O O . ILE B 2 51 ? -43.340 11.045 -11.685 1.00 78.94 51 ILE B O 1
ATOM 1962 N N . TYR B 2 52 ? -42.306 10.083 -13.439 1.00 66.39 52 TYR B N 1
ATOM 1963 C CA . TYR B 2 52 ? -41.331 11.143 -13.623 1.00 66.52 52 TYR B CA 1
ATOM 1964 C C . TYR B 2 52 ? -41.549 11.784 -14.987 1.00 72.39 52 TYR B C 1
ATOM 1965 O O . TYR B 2 52 ? -42.025 11.135 -15.925 1.00 82.34 52 TYR B O 1
ATOM 1974 N N . ASP B 2 53 ? -41.205 13.068 -15.082 1.00 72.07 53 ASP B N 1
ATOM 1975 C CA . ASP B 2 53 ? -41.408 13.852 -16.299 1.00 76.52 53 ASP B CA 1
ATOM 1976 C C . ASP B 2 53 ? -42.864 13.782 -16.760 1.00 72.74 53 ASP B C 1
ATOM 1977 O O . ASP B 2 53 ? -43.155 13.641 -17.950 1.00 75.83 53 ASP B O 1
ATOM 1982 N N . SER B 2 54 ? -43.779 13.835 -15.788 1.00 71.42 54 SER B N 1
ATOM 1983 C CA . SER B 2 54 ? -45.213 14.039 -15.984 1.00 74.46 54 SER B CA 1
ATOM 1984 C C . SER B 2 54 ? -45.953 12.830 -16.550 1.00 80.38 54 SER B C 1
ATOM 1985 O O . SER B 2 54 ? -47.056 12.512 -16.091 1.00 79.45 54 SER B O 1
ATOM 1988 N N . SER B 2 55 ? -45.370 12.141 -17.535 1.00 70.09 55 SER B N 1
ATOM 1989 C CA . SER B 2 55 ? -46.095 11.099 -18.253 1.00 74.94 55 SER B CA 1
ATOM 1990 C C . SER B 2 55 ? -45.328 9.796 -18.449 1.00 82.47 55 SER B C 1
ATOM 1991 O O . SER B 2 55 ? -45.851 8.889 -19.108 1.00 81.34 55 SER B O 1
ATOM 1994 N N . THR B 2 56 ? -44.129 9.656 -17.896 1.00 83.90 56 THR B N 1
ATOM 1995 C CA . THR B 2 56 ? -43.321 8.460 -18.101 1.00 83.74 56 THR B CA 1
ATOM 1996 C C . THR B 2 56 ? -43.335 7.626 -16.829 1.00 72.45 56 THR B C 1
ATOM 1997 O O . THR B 2 56 ? -43.178 8.160 -15.728 1.00 73.60 56 THR B O 1
ATOM 2001 N N . LEU B 2 57 ? -43.526 6.322 -16.991 1.00 80.24 57 LEU B N 1
ATOM 2002 C CA . LEU B 2 57 ? -43.855 5.436 -15.887 1.00 65.58 57 LEU B CA 1
ATOM 2003 C C . LEU B 2 57 ? -42.602 4.763 -15.344 1.00 67.82 57 LEU B C 1
ATOM 2004 O O . LEU B 2 57 ? -41.829 4.169 -16.103 1.00 80.32 57 LEU B O 1
ATOM 2009 N N . GLU B 2 58 ? -42.400 4.873 -14.031 1.00 69.42 58 GLU B N 1
ATOM 2010 C CA . GLU B 2 58 ? -41.231 4.278 -13.398 1.00 75.86 58 GLU B CA 1
ATOM 2011 C C . GLU B 2 58 ? -41.231 2.763 -13.582 1.00 87.68 58 GLU B C 1
ATOM 2012 O O . GLU B 2 58 ? -42.268 2.133 -13.824 1.00 93.21 58 GLU B O 1
ATOM 2018 N N . SER B 2 59 ? -40.044 2.177 -13.457 1.00 86.45 59 SER B N 1
ATOM 2019 C CA . SER B 2 59 ? -39.931 0.729 -13.506 1.00 77.75 59 SER B CA 1
ATOM 2020 C C . SER B 2 59 ? -40.452 0.140 -12.203 1.00 88.59 59 SER B C 1
ATOM 2021 O O . SER B 2 59 ? -40.184 0.660 -11.114 1.00 79.00 59 SER B O 1
ATOM 2024 N N . GLY B 2 60 ? -41.217 -0.943 -12.315 1.00 95.00 60 GLY B N 1
ATOM 2025 C CA . GLY B 2 60 ? -41.802 -1.587 -11.166 1.00 85.49 60 GLY B CA 1
ATOM 2026 C C . GLY B 2 60 ? -43.192 -1.093 -10.811 1.00 97.28 60 GLY B C 1
ATOM 2027 O O . GLY B 2 60 ? -43.964 -1.834 -10.194 1.00 102.63 60 GLY B O 1
ATOM 2028 N N . 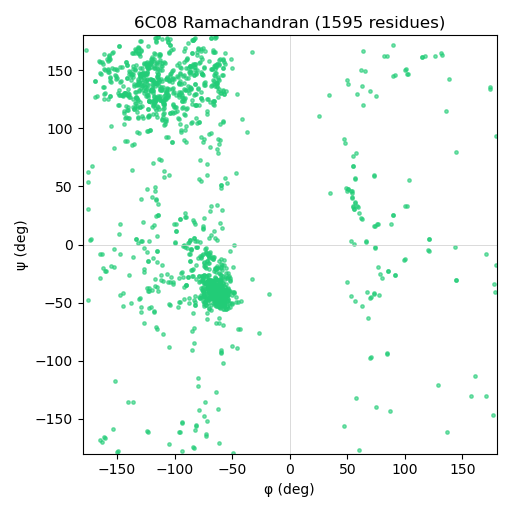ILE B 2 61 ? -43.526 0.140 -11.171 1.00 93.98 61 ILE B N 1
ATOM 2029 C CA . ILE B 2 61 ? -44.856 0.673 -10.850 1.00 73.39 61 ILE B CA 1
ATOM 2030 C C . ILE B 2 61 ? -45.886 0.039 -11.777 1.00 80.33 61 ILE B C 1
ATOM 2031 O O . ILE B 2 61 ? -45.610 -0.132 -12.978 1.00 78.38 61 ILE B O 1
ATOM 2036 N N . PRO B 2 62 ? -47.067 -0.327 -11.286 1.00 76.76 62 PRO B N 1
ATOM 2037 C CA . PRO B 2 62 ? -48.048 -0.991 -12.152 1.00 72.44 62 PRO B CA 1
ATOM 2038 C C . PRO B 2 62 ? -48.546 -0.059 -13.243 1.00 78.42 62 PRO B C 1
ATOM 2039 O O . PRO B 2 62 ? -48.540 1.167 -13.100 1.00 84.42 62 PRO B O 1
ATOM 2043 N N . GLY B 2 63 ? -48.981 -0.662 -14.350 1.00 93.95 63 GLY B N 1
ATOM 2044 C CA . GLY B 2 63 ? -49.460 0.105 -15.488 1.00 76.24 63 GLY B CA 1
ATOM 2045 C C . GLY B 2 63 ? -50.748 0.863 -15.248 1.00 83.87 63 GLY B C 1
ATOM 2046 O O . GLY B 2 63 ? -51.106 1.716 -16.070 1.00 76.55 63 GLY B O 1
ATOM 2047 N N . ARG B 2 64 ? -51.440 0.590 -14.140 1.00 74.43 64 ARG B N 1
ATOM 2048 C CA . ARG B 2 64 ? -52.694 1.281 -13.870 1.00 75.09 64 ARG B CA 1
ATOM 2049 C C . ARG B 2 64 ? -52.477 2.730 -13.466 1.00 80.27 64 ARG B C 1
ATOM 2050 O O . ARG B 2 64 ? -53.456 3.468 -13.311 1.00 87.27 64 ARG B O 1
ATOM 2058 N N . PHE B 2 65 ? -51.227 3.143 -13.278 1.00 79.89 65 PHE B N 1
ATOM 2059 C CA . PHE B 2 65 ? -50.896 4.537 -13.030 1.00 72.52 65 PHE B CA 1
ATOM 2060 C C . PHE B 2 65 ? -50.569 5.212 -14.354 1.00 79.99 65 PHE B C 1
ATOM 2061 O O . PHE B 2 65 ? -49.712 4.740 -15.108 1.00 84.86 65 PHE B O 1
ATOM 2069 N N . SER B 2 66 ? -51.257 6.313 -14.634 1.00 82.69 66 SER B N 1
ATOM 2070 C CA . SER B 2 66 ? -51.034 7.075 -15.850 1.00 81.08 66 SER B CA 1
ATOM 2071 C C . SER B 2 66 ? -50.837 8.538 -15.492 1.00 83.03 66 SER B C 1
ATOM 2072 O O . SER B 2 66 ? -51.427 9.049 -14.535 1.00 75.05 66 SER B O 1
ATOM 2075 N N . GLY B 2 67 ? -50.001 9.206 -16.272 1.00 95.07 67 GLY B N 1
ATOM 2076 C CA . GLY B 2 67 ? -49.770 10.622 -16.095 1.00 83.23 67 GLY B CA 1
ATOM 2077 C C . GLY B 2 67 ? -49.979 11.344 -17.406 1.00 85.13 67 GLY B C 1
ATOM 2078 O O . GLY B 2 67 ? -49.722 10.808 -18.483 1.00 92.78 67 GLY B O 1
ATOM 2079 N N . SER B 2 68 ? -50.473 12.572 -17.297 1.00 84.93 68 SER B N 1
ATOM 2080 C CA . SER B 2 68 ? -50.696 13.412 -18.461 1.00 72.41 68 SER B CA 1
ATOM 2081 C C . SER B 2 68 ? -50.480 14.859 -18.051 1.00 83.68 68 SER B C 1
ATOM 2082 O O . SER B 2 68 ? -50.325 15.177 -16.869 1.00 88.85 68 SER B O 1
ATOM 2085 N N . GLY B 2 69 ? -50.462 15.731 -19.043 1.00 82.37 69 GLY B N 1
ATOM 2086 C CA . GLY B 2 69 ? -50.336 17.145 -18.782 1.00 91.64 69 GLY B CA 1
ATOM 2087 C C . GLY B 2 69 ? -49.032 17.706 -19.327 1.00 88.74 69 GLY B C 1
ATOM 2088 O O . GLY B 2 69 ? -48.066 16.984 -19.601 1.00 86.41 69 GLY B O 1
ATOM 2089 N N . SER B 2 70 ? -49.015 19.027 -19.469 1.00 88.06 70 SER B N 1
ATOM 2090 C CA . SER B 2 70 ? -47.840 19.756 -19.916 1.00 88.77 70 SER B CA 1
ATOM 2091 C C . SER B 2 70 ? -48.048 21.225 -19.586 1.00 88.41 70 SER B C 1
ATOM 2092 O O . SER B 2 70 ? -49.175 21.727 -19.606 1.00 95.07 70 SER B O 1
ATOM 2095 N N . GLY B 2 71 ? -46.950 21.903 -19.272 1.00 87.31 71 GLY B N 1
ATOM 2096 C CA . GLY B 2 71 ? -47.019 23.321 -18.991 1.00 85.71 71 GLY B CA 1
ATOM 2097 C C . GLY B 2 71 ? -47.399 23.636 -17.558 1.00 84.55 71 GLY B C 1
ATOM 2098 O O . GLY B 2 71 ? -46.543 23.680 -16.669 1.00 90.21 71 GLY B O 1
ATOM 2099 N N . ARG B 2 72 ? -48.694 23.849 -17.325 1.00 91.68 72 ARG B N 1
ATOM 2100 C CA . ARG B 2 72 ? -49.193 24.327 -16.042 1.00 100.32 72 ARG B CA 1
ATOM 2101 C C . ARG B 2 72 ? -50.297 23.471 -15.438 1.00 92.37 72 ARG B C 1
ATOM 2102 O O . ARG B 2 72 ? -50.506 23.546 -14.221 1.00 78.65 72 ARG B O 1
ATOM 2110 N N . ASP B 2 73 ? -51.004 22.666 -16.228 1.00 84.89 73 ASP B N 1
ATOM 2111 C CA . ASP B 2 73 ? -52.094 21.830 -15.738 1.00 91.08 73 ASP B CA 1
ATOM 2112 C C . ASP B 2 73 ? -51.716 20.365 -15.912 1.00 87.97 73 ASP B C 1
ATOM 2113 O O . ASP B 2 73 ? -51.495 19.907 -17.038 1.00 78.80 73 ASP B O 1
ATOM 2118 N N . PHE B 2 74 ? -51.650 19.634 -14.797 1.00 90.56 74 PHE B N 1
ATOM 2119 C CA . PHE B 2 74 ? -51.257 18.231 -14.786 1.00 85.01 74 PHE B CA 1
ATOM 2120 C C . PHE B 2 74 ? -52.281 17.403 -14.022 1.00 86.01 74 PHE B C 1
ATOM 2121 O O . PHE B 2 74 ? -52.881 17.869 -13.050 1.00 88.69 74 PHE B O 1
ATOM 2129 N N . SER B 2 75 ? -52.463 16.161 -14.464 1.00 81.17 75 SER B N 1
ATOM 2130 C CA . SER B 2 75 ? -53.412 15.257 -13.834 1.00 85.28 75 SER B CA 1
ATOM 2131 C C . SER B 2 75 ? -52.801 13.867 -13.730 1.00 88.91 75 SER B C 1
ATOM 2132 O O . SER B 2 75 ? -52.039 13.437 -14.599 1.00 89.06 75 SER B O 1
ATOM 2135 N N . LEU B 2 76 ? -53.141 13.172 -12.648 1.00 78.68 76 LEU B N 1
ATOM 2136 C CA . LEU B 2 76 ? -52.733 11.795 -12.422 1.00 66.22 76 LEU B CA 1
ATOM 2137 C C . LEU B 2 76 ? -53.980 10.931 -12.306 1.00 71.29 76 LEU B C 1
ATOM 2138 O O . LEU B 2 76 ? -54.962 11.333 -11.674 1.00 82.20 76 LEU B O 1
ATOM 2143 N N . THR B 2 77 ? -53.942 9.751 -12.922 1.00 63.09 77 THR B N 1
ATOM 2144 C CA . THR B 2 77 ? -55.078 8.843 -12.954 1.00 68.68 77 THR B CA 1
ATOM 2145 C C . THR B 2 77 ? -54.627 7.466 -12.494 1.00 71.03 77 THR B C 1
ATOM 2146 O O . THR B 2 77 ? -53.556 6.995 -12.887 1.00 73.67 77 THR B O 1
ATOM 2150 N N . ILE B 2 78 ? -55.438 6.827 -11.657 1.00 70.65 78 ILE B N 1
ATOM 2151 C CA . ILE B 2 78 ? -55.238 5.430 -11.292 1.00 74.66 78 ILE B CA 1
ATOM 2152 C C . ILE B 2 78 ? -56.333 4.653 -12.008 1.00 80.34 78 ILE B C 1
ATOM 2153 O O . ILE B 2 78 ? -57.512 4.766 -11.649 1.00 72.89 78 ILE B O 1
ATOM 2158 N N . GLY B 2 79 ? -55.943 3.893 -13.039 1.00 90.36 79 GLY B N 1
ATOM 2159 C CA . GLY B 2 79 ? -56.863 3.190 -13.909 1.00 76.44 79 GLY B CA 1
ATOM 2160 C C . GLY B 2 79 ? -57.963 2.456 -13.172 1.00 85.34 79 GLY B C 1
ATOM 2161 O O . GLY B 2 79 ? -59.052 2.991 -12.945 1.00 93.20 79 GLY B O 1
ATOM 2162 N N . PRO B 2 80 ? -57.708 1.202 -12.803 1.00 90.21 80 PRO B N 1
ATOM 2163 C CA . PRO B 2 80 ? -58.567 0.543 -11.809 1.00 76.69 80 PRO B CA 1
ATOM 2164 C C . PRO B 2 80 ? -57.954 0.627 -10.418 1.00 70.67 80 PRO B C 1
ATOM 2165 O O . PRO B 2 80 ? -56.729 0.574 -10.287 1.00 79.22 80 PRO B O 1
ATOM 2169 N N . ASN B 2 81 ? -58.770 0.771 -9.375 1.00 68.19 81 ASN B N 1
ATOM 2170 C CA . ASN B 2 81 ? -58.242 0.891 -8.023 1.00 72.13 81 ASN B CA 1
ATOM 2171 C C . ASN B 2 81 ? -58.163 -0.462 -7.329 1.00 85.30 81 ASN B C 1
ATOM 2172 O O . ASN B 2 81 ? -59.000 -1.343 -7.547 1.00 86.12 81 ASN B O 1
ATOM 2177 N N . GLN B 2 82 ? -57.135 -0.617 -6.509 1.00 87.42 82 GLN B N 1
ATOM 2178 C CA . GLN B 2 82 ? -56.972 -1.713 -5.573 1.00 81.82 82 GLN B CA 1
ATOM 2179 C C . GLN B 2 82 ? -56.782 -1.123 -4.184 1.00 74.25 82 GLN B C 1
ATOM 2180 O O . GLN B 2 82 ? -56.387 0.041 -4.047 1.00 79.63 82 GLN B O 1
ATOM 2186 N N . PRO B 2 83 ? -57.073 -1.883 -3.127 1.00 84.55 83 PRO B N 1
ATOM 2187 C CA . PRO B 2 83 ? -56.869 -1.348 -1.770 1.00 82.95 83 PRO B CA 1
ATOM 2188 C C . PRO B 2 83 ? -55.438 -0.939 -1.479 1.00 74.89 83 PRO B C 1
ATOM 2189 O O . PRO B 2 83 ? -55.212 -0.169 -0.539 1.00 91.33 83 PRO B O 1
ATOM 2193 N N . ALA B 2 84 ? -54.468 -1.405 -2.264 1.00 70.68 84 ALA B N 1
ATOM 2194 C CA . ALA B 2 84 ? -53.081 -1.026 -2.027 1.00 78.52 84 ALA B CA 1
ATOM 2195 C C . ALA B 2 84 ? -52.797 0.418 -2.414 1.00 84.58 84 ALA B C 1
ATOM 2196 O O . ALA B 2 84 ? -51.675 0.892 -2.203 1.00 99.24 84 ALA B O 1
ATOM 2198 N N . ASP B 2 85 ? -53.785 1.121 -2.963 1.00 77.16 85 ASP B N 1
ATOM 2199 C CA . ASP B 2 85 ? -53.645 2.512 -3.367 1.00 77.94 85 ASP B CA 1
ATOM 2200 C C . ASP B 2 85 ? -54.061 3.484 -2.274 1.00 83.23 85 ASP B C 1
ATOM 2201 O O . ASP B 2 85 ? -53.964 4.699 -2.474 1.00 84.07 85 ASP B O 1
ATOM 2206 N N . GLY B 2 86 ? -54.509 2.982 -1.128 1.00 80.41 86 GLY B N 1
ATOM 2207 C CA . GLY B 2 86 ? -54.915 3.842 -0.037 1.00 70.81 86 GLY B CA 1
ATOM 2208 C C . GLY B 2 86 ? -53.729 4.542 0.596 1.00 86.24 86 GLY B C 1
ATOM 2209 O O . GLY B 2 86 ? -53.068 3.978 1.475 1.00 100.34 86 GLY B O 1
ATOM 2210 N N . ALA B 2 87 ? -53.455 5.769 0.166 1.00 81.67 87 ALA B N 1
ATOM 2211 C CA . ALA B 2 87 ? -52.329 6.537 0.679 1.00 78.72 87 ALA B CA 1
ATOM 2212 C C . ALA B 2 87 ? -52.561 8.010 0.353 1.00 81.37 87 ALA B C 1
ATOM 2213 O O . ALA B 2 87 ? -53.670 8.420 -0.011 1.00 84.28 87 ALA B O 1
ATOM 2215 N N . THR B 2 88 ? -51.507 8.810 0.487 1.00 78.22 88 THR B N 1
ATOM 2216 C CA . THR B 2 88 ? -51.515 10.219 0.120 1.00 64.38 88 THR B CA 1
ATOM 2217 C C . THR B 2 88 ? -50.564 10.433 -1.051 1.00 64.87 88 THR B C 1
ATOM 2218 O O . THR B 2 88 ? -49.484 9.835 -1.100 1.00 75.00 88 THR B O 1
ATOM 2222 N N . TYR B 2 89 ? -50.971 11.278 -1.998 1.00 66.56 89 TYR B N 1
ATOM 2223 C CA . TYR B 2 89 ? -50.220 11.502 -3.226 1.00 66.45 89 TYR B CA 1
ATOM 2224 C C . TYR B 2 89 ? -49.809 12.961 -3.331 1.00 73.29 89 TYR B C 1
ATOM 2225 O O . TYR B 2 89 ? -50.618 13.863 -3.088 1.00 76.77 89 TYR B O 1
ATOM 2234 N N . GLU B 2 90 ? -48.551 13.181 -3.696 1.00 69.23 90 GLU B N 1
ATOM 2235 C CA . GLU B 2 90 ? -47.985 14.514 -3.803 1.00 66.44 90 GLU B CA 1
ATOM 2236 C C . GLU B 2 90 ? -47.343 14.669 -5.169 1.00 67.92 90 GLU B C 1
ATOM 2237 O O . GLU B 2 90 ? -46.888 13.694 -5.776 1.00 76.28 90 GLU B O 1
ATOM 2243 N N . ASP B 2 91 ? -47.305 15.906 -5.643 1.00 64.60 91 ASP B N 1
ATOM 2244 C CA . ASP B 2 91 ? -46.652 16.249 -6.894 1.00 65.78 91 ASP B CA 1
ATOM 2245 C C . ASP B 2 91 ? -45.479 17.171 -6.596 1.00 71.34 91 ASP B C 1
ATOM 2246 O O . ASP B 2 91 ? -45.542 18.005 -5.686 1.00 74.47 91 ASP B O 1
ATOM 2251 N N . LEU B 2 92 ? -44.411 17.013 -7.367 1.00 71.12 92 LEU B N 1
ATOM 2252 C CA . LEU B 2 92 ? -43.158 17.711 -7.139 1.00 70.76 92 LEU B CA 1
ATOM 2253 C C . LEU B 2 92 ? -42.720 18.355 -8.442 1.00 76.70 92 LEU B C 1
ATOM 2254 O O . LEU B 2 92 ? -42.953 17.803 -9.521 1.00 72.96 92 LEU B O 1
ATOM 2259 N N . GLN B 2 93 ? -42.099 19.528 -8.343 1.00 79.13 93 GLN B N 1
ATOM 2260 C CA . GLN B 2 93 ? -41.461 20.163 -9.485 1.00 77.51 93 GLN B CA 1
ATOM 2261 C C . GLN B 2 93 ? -39.977 20.302 -9.186 1.00 80.12 93 GLN B C 1
ATOM 2262 O O . GLN B 2 93 ? -39.592 20.718 -8.087 1.00 76.66 93 GLN B O 1
ATOM 2268 N N . TYR B 2 94 ? -39.154 19.914 -10.149 1.00 85.16 94 TYR B N 1
ATOM 2269 C CA . TYR B 2 94 ? -37.704 19.977 -10.051 1.00 78.17 94 TYR B CA 1
ATOM 2270 C C . TYR B 2 94 ? -37.153 20.942 -11.089 1.00 86.42 94 TYR B C 1
ATOM 2271 O O . TYR B 2 94 ? -36.106 20.706 -11.695 1.00 103.01 94 TYR B O 1
ATOM 2273 N N . ASN B 2 95 ? -37.860 22.052 -11.301 1.00 77.24 95 ASN B N 1
ATOM 2274 C CA . ASN B 2 95 ? -37.549 22.982 -12.377 1.00 75.53 95 ASN B CA 1
ATOM 2275 C C . ASN B 2 95 ? -36.994 24.319 -11.912 1.00 81.13 95 ASN B C 1
ATOM 2276 O O . ASN B 2 95 ? -36.174 24.908 -12.622 1.00 81.12 95 ASN B O 1
ATOM 2281 N N . GLY B 2 96 ? -37.392 24.807 -10.737 1.00 78.94 96 GLY B N 1
ATOM 2282 C CA . GLY B 2 96 ? -36.908 26.068 -10.228 1.00 68.63 96 GLY B CA 1
ATOM 2283 C C . GLY B 2 96 ? -35.890 25.842 -9.123 1.00 88.47 96 GLY B C 1
ATOM 2284 O O . GLY B 2 96 ? -35.767 24.752 -8.564 1.00 87.94 96 GLY B O 1
ATOM 2285 N N . GLU B 2 97 ? -35.157 26.910 -8.803 1.00 108.02 97 GLU B N 1
ATOM 2286 C CA . GLU B 2 97 ? -34.082 26.789 -7.826 1.00 88.43 97 GLU B CA 1
ATOM 2287 C C . GLU B 2 97 ? -34.610 26.483 -6.429 1.00 93.47 97 GLU B C 1
ATOM 2288 O O . GLU B 2 97 ? -33.842 26.027 -5.575 1.00 100.99 97 GLU B O 1
ATOM 2294 N N . VAL B 2 98 ? -35.917 26.612 -6.217 1.00 87.40 98 VAL B N 1
ATOM 2295 C CA . VAL B 2 98 ? -36.562 26.271 -4.955 1.00 80.97 98 VAL B CA 1
ATOM 2296 C C . VAL B 2 98 ? -37.635 25.237 -5.285 1.00 81.84 98 VAL B C 1
ATOM 2297 O O . VAL B 2 98 ? -38.741 25.572 -5.734 1.00 95.69 98 VAL B O 1
ATOM 2301 N N . ARG B 2 99 ? -37.294 23.962 -5.094 1.00 66.93 99 ARG B N 1
ATOM 2302 C CA . ARG B 2 99 ? -38.224 22.877 -5.379 1.00 70.74 99 ARG B CA 1
ATOM 2303 C C . ARG B 2 99 ? -39.413 22.930 -4.435 1.00 73.51 99 ARG B C 1
ATOM 2304 O O . ARG B 2 99 ? -39.264 23.162 -3.230 1.00 83.37 99 ARG B O 1
ATOM 2312 N N . THR B 2 100 ? -40.600 22.707 -4.987 1.00 72.26 100 THR B N 1
ATOM 2313 C CA . THR B 2 100 ? -41.829 22.806 -4.222 1.00 81.19 100 THR B CA 1
ATOM 2314 C C . THR B 2 100 ? -42.640 21.528 -4.375 1.00 71.63 100 THR B C 1
ATOM 2315 O O . THR B 2 100 ? -42.492 20.781 -5.346 1.00 58.15 100 THR B O 1
ATOM 2319 N N . PHE B 2 101 ? -43.490 21.280 -3.383 1.00 69.16 101 PHE B N 1
ATOM 2320 C CA . PHE B 2 101 ? -44.397 20.145 -3.379 1.00 70.77 101 PHE B CA 1
ATOM 2321 C C . PHE B 2 101 ? -45.835 20.646 -3.371 1.00 70.12 101 PHE B C 1
ATOM 2322 O O . PHE B 2 101 ? -46.110 21.816 -3.082 1.00 70.86 101 PHE B O 1
ATOM 2330 N N . GLY B 2 102 ? -46.756 19.743 -3.696 1.00 68.37 102 GLY B N 1
ATOM 2331 C CA . GLY B 2 102 ? -48.163 20.054 -3.619 1.00 54.68 102 GLY B CA 1
ATOM 2332 C C . GLY B 2 102 ? -48.695 19.842 -2.217 1.00 59.68 102 GLY B C 1
ATOM 2333 O O . GLY B 2 102 ? -47.998 19.381 -1.310 1.00 79.99 102 GLY B O 1
ATOM 2334 N N . GLY B 2 103 ? -49.973 20.186 -2.045 1.00 64.71 103 GLY B N 1
ATOM 2335 C CA . GLY B 2 103 ? -50.584 20.065 -0.738 1.00 69.81 103 GLY B CA 1
ATOM 2336 C C . GLY B 2 103 ? -50.895 18.639 -0.339 1.00 64.80 103 GLY B C 1
ATOM 2337 O O . GLY B 2 103 ? -51.097 18.369 0.850 1.00 84.50 103 GLY B O 1
ATOM 2338 N N . GLY B 2 104 ? -50.942 17.727 -1.297 1.00 65.74 104 GLY B N 1
ATOM 2339 C CA . GLY B 2 104 ? -51.221 16.342 -0.988 1.00 70.72 104 GLY B CA 1
ATOM 2340 C C . GLY B 2 104 ? -52.669 15.984 -1.271 1.00 72.48 104 GLY B C 1
ATOM 2341 O O . GLY B 2 104 ? -53.581 16.817 -1.185 1.00 79.90 104 GLY B O 1
ATOM 2342 N N . THR B 2 105 ? -52.889 14.719 -1.615 1.00 73.55 105 THR B N 1
ATOM 2343 C CA . THR B 2 105 ? -54.223 14.211 -1.912 1.00 77.15 105 THR B CA 1
ATOM 2344 C C . THR B 2 105 ? -54.367 12.868 -1.217 1.00 68.65 105 THR B C 1
ATOM 2345 O O . THR B 2 105 ? -53.624 11.931 -1.523 1.00 70.09 105 THR B O 1
ATOM 2349 N N . LYS B 2 106 ? -55.320 12.772 -0.293 1.00 64.26 106 LYS B N 1
ATOM 2350 C CA . LYS B 2 106 ? -55.490 11.580 0.529 1.00 67.91 106 LYS B CA 1
ATOM 2351 C C . LYS B 2 106 ? -56.572 10.705 -0.089 1.00 73.96 106 LYS B C 1
ATOM 2352 O O . LYS B 2 106 ? -57.759 11.044 -0.044 1.00 86.98 106 LYS B O 1
ATOM 2358 N N . LEU B 2 107 ? -56.165 9.576 -0.657 1.00 69.61 107 LEU B N 1
ATOM 2359 C CA . LEU B 2 107 ? -57.104 8.669 -1.294 1.00 65.06 107 LEU B CA 1
ATOM 2360 C C . LEU B 2 107 ? -57.693 7.729 -0.251 1.00 73.93 107 LEU B C 1
ATOM 2361 O O . LEU B 2 107 ? -56.965 7.174 0.577 1.00 80.57 107 LEU B O 1
ATOM 2366 N N . GLU B 2 108 ? -59.012 7.555 -0.299 1.00 80.75 108 GLU B N 1
ATOM 2367 C CA . GLU B 2 108 ? -59.733 6.662 0.598 1.00 70.48 108 GLU B CA 1
ATOM 2368 C C . GLU B 2 108 ? -60.427 5.609 -0.251 1.00 80.85 108 GLU B C 1
ATOM 2369 O O . GLU B 2 108 ? -61.207 5.948 -1.147 1.00 83.64 108 GLU B O 1
ATOM 2375 N N . ILE B 2 109 ? -60.141 4.342 0.022 1.00 82.57 109 ILE B N 1
ATOM 2376 C CA . ILE B 2 109 ? -60.775 3.258 -0.715 1.00 73.83 109 ILE B CA 1
ATOM 2377 C C . ILE B 2 109 ? -62.148 2.997 -0.113 1.00 77.94 109 ILE B C 1
ATOM 2378 O O . ILE B 2 109 ? -62.288 2.844 1.107 1.00 83.58 109 ILE B O 1
ATOM 2383 N N . LYS B 2 110 ? -63.166 2.958 -0.966 1.00 73.89 110 LYS B N 1
ATOM 2384 C CA . LYS B 2 110 ? -64.535 2.727 -0.531 1.00 78.75 110 LYS B CA 1
ATOM 2385 C C . LYS B 2 110 ? -64.883 1.266 -0.772 1.00 79.72 110 LYS B C 1
ATOM 2386 O O . LYS B 2 110 ? -64.871 0.798 -1.916 1.00 78.79 110 LYS B O 1
ATOM 2392 N N . ARG B 2 111 ? -65.183 0.557 0.308 1.00 74.78 111 ARG B N 1
ATOM 2393 C CA . ARG B 2 111 ? -65.535 -0.850 0.289 1.00 75.00 111 ARG B CA 1
ATOM 2394 C C . ARG B 2 111 ? -66.966 -1.010 0.781 1.00 82.69 111 ARG B C 1
ATOM 2395 O O . ARG B 2 111 ? -67.615 -0.053 1.215 1.00 79.52 111 ARG B O 1
ATOM 2403 N N . ALA B 2 112 ? -67.457 -2.243 0.710 1.00 72.41 112 ALA B N 1
ATOM 2404 C CA . ALA B 2 112 ? -68.764 -2.537 1.272 1.00 73.58 112 ALA B CA 1
ATOM 2405 C C . ALA B 2 112 ? -68.730 -2.285 2.774 1.00 81.34 112 ALA B C 1
ATOM 2406 O O . ALA B 2 112 ? -67.714 -2.525 3.436 1.00 82.71 112 ALA B O 1
ATOM 2408 N N . ASP B 2 113 ? -69.839 -1.781 3.313 1.00 91.77 113 ASP B N 1
ATOM 2409 C CA . ASP B 2 113 ? -69.893 -1.476 4.737 1.00 86.32 113 ASP B CA 1
ATOM 2410 C C . ASP B 2 113 ? -69.599 -2.728 5.560 1.00 82.16 113 ASP B C 1
ATOM 2411 O O . ASP B 2 113 ? -69.950 -3.849 5.179 1.00 92.50 113 ASP B O 1
ATOM 2416 N N . ALA B 2 114 ? -68.948 -2.527 6.703 1.00 81.65 114 ALA B N 1
ATOM 2417 C CA . ALA B 2 114 ? -68.524 -3.644 7.536 1.00 79.41 114 ALA B CA 1
ATOM 2418 C C . ALA B 2 114 ? -68.570 -3.211 8.992 1.00 75.86 114 ALA B C 1
ATOM 2419 O O . ALA B 2 114 ? -68.000 -2.177 9.354 1.00 76.06 114 ALA B O 1
ATOM 2421 N N . ALA B 2 115 ? -69.232 -4.017 9.820 1.00 87.07 115 ALA B N 1
ATOM 2422 C CA . ALA B 2 115 ? -69.455 -3.688 11.217 1.00 82.71 115 ALA B CA 1
ATOM 2423 C C . ALA B 2 115 ? -68.222 -4.025 12.055 1.00 81.46 115 ALA B C 1
ATOM 2424 O O . ALA B 2 115 ? -67.500 -4.982 11.759 1.00 84.45 115 ALA B O 1
ATOM 2426 N N . PRO B 2 116 ? -67.962 -3.257 13.111 1.00 84.20 116 PRO B N 1
ATOM 2427 C CA . PRO B 2 116 ? -66.762 -3.506 13.915 1.00 85.08 116 PRO B CA 1
ATOM 2428 C C . PRO B 2 116 ? -66.909 -4.738 14.796 1.00 84.63 116 PRO B C 1
ATOM 2429 O O . PRO B 2 116 ? -68.009 -5.121 15.201 1.00 87.00 116 PRO B O 1
ATOM 2433 N N . THR B 2 117 ? -65.771 -5.364 15.086 1.00 88.10 117 THR B N 1
ATOM 2434 C CA . THR B 2 117 ? -65.692 -6.441 16.067 1.00 78.97 117 THR B CA 1
ATOM 2435 C C . THR B 2 117 ? -65.165 -5.825 17.359 1.00 84.46 117 THR B C 1
ATOM 2436 O O . THR B 2 117 ? -64.021 -5.364 17.412 1.00 85.89 117 THR B O 1
ATOM 2440 N N . VAL B 2 118 ? -66.003 -5.803 18.394 1.00 86.88 118 VAL B N 1
ATOM 2441 C CA . VAL B 2 118 ? -65.713 -5.085 19.632 1.00 84.64 118 VAL B CA 1
ATOM 2442 C C . VAL B 2 118 ? -65.311 -6.078 20.712 1.00 87.52 118 VAL B C 1
ATOM 2443 O O . VAL B 2 118 ? -65.831 -7.200 20.770 1.00 92.76 118 VAL B O 1
ATOM 2447 N N . SER B 2 119 ? -64.378 -5.664 21.570 1.00 83.21 119 SER B N 1
ATOM 2448 C CA . SER B 2 119 ? -63.935 -6.465 22.704 1.00 90.16 119 SER B CA 1
ATOM 2449 C C . SER B 2 119 ? -63.355 -5.528 23.756 1.00 86.76 119 SER B C 1
ATOM 2450 O O . SER B 2 119 ? -62.707 -4.533 23.418 1.00 84.79 119 SER B O 1
ATOM 2453 N N . ILE B 2 120 ? -63.582 -5.860 25.027 1.00 93.14 120 ILE B N 1
ATOM 2454 C CA . ILE B 2 120 ? -63.298 -4.966 26.143 1.00 88.75 120 ILE B CA 1
ATOM 2455 C C . ILE B 2 120 ? -62.371 -5.685 27.115 1.00 83.35 120 ILE B C 1
ATOM 2456 O O . ILE B 2 120 ? -62.416 -6.912 27.251 1.00 98.94 120 ILE B O 1
ATOM 2461 N N . PHE B 2 121 ? -61.515 -4.912 27.787 1.00 77.49 121 PHE B N 1
ATOM 2462 C CA . PHE B 2 121 ? -60.499 -5.477 28.659 1.00 81.35 121 PHE B CA 1
ATOM 2463 C C . PHE B 2 121 ? -60.477 -4.737 29.990 1.00 96.84 121 PHE B C 1
ATOM 2464 O O . PHE B 2 121 ? -60.359 -3.497 30.014 1.00 96.36 121 PHE B O 1
ATOM 2472 N N . PRO B 2 122 ? -60.582 -5.447 31.108 1.00 100.07 122 PRO B N 1
ATOM 2473 C CA . PRO B 2 122 ? -60.493 -4.799 32.416 1.00 92.66 122 PRO B CA 1
ATOM 2474 C C . PRO B 2 122 ? -59.042 -4.539 32.775 1.00 96.67 122 PRO B C 1
ATOM 2475 O O . PRO B 2 122 ? -58.136 -5.028 32.085 1.00 100.62 122 PRO B O 1
ATOM 2479 N N . PRO B 2 123 ? -58.775 -3.753 33.816 1.00 91.69 123 PRO B N 1
ATOM 2480 C CA . PRO B 2 123 ? -57.382 -3.502 34.202 1.00 92.65 123 PRO B CA 1
ATOM 2481 C C . PRO B 2 123 ? -56.658 -4.803 34.515 1.00 91.37 123 PRO B C 1
ATOM 2482 O O . PRO B 2 123 ? -57.270 -5.831 34.812 1.00 101.82 123 PRO B O 1
ATOM 2486 N N . SER B 2 124 ? -55.332 -4.751 34.444 1.00 83.29 124 SER B N 1
ATOM 2487 C CA . SER B 2 124 ? -54.541 -5.932 34.742 1.00 82.62 124 SER B CA 1
ATOM 2488 C C . SER B 2 124 ? -54.162 -5.942 36.222 1.00 98.26 124 SER B C 1
ATOM 2489 O O . SER B 2 124 ? -54.296 -4.944 36.933 1.00 105.00 124 SER B O 1
ATOM 2492 N N . SER B 2 125 ? -53.688 -7.098 36.689 1.00 99.22 125 SER B N 1
ATOM 2493 C CA . SER B 2 125 ? -53.291 -7.209 38.088 1.00 94.38 125 SER B CA 1
ATOM 2494 C C . SER B 2 125 ? -52.016 -6.419 38.348 1.00 106.22 125 SER B C 1
ATOM 2495 O O . SER B 2 125 ? -51.910 -5.711 39.357 1.00 108.49 125 SER B O 1
ATOM 2498 N N . GLU B 2 126 ? -51.043 -6.521 37.437 1.00 104.13 126 GLU B N 1
ATOM 2499 C CA . GLU B 2 126 ? -49.817 -5.742 37.561 1.00 104.35 126 GLU B CA 1
ATOM 2500 C C . GLU B 2 126 ? -50.119 -4.253 37.569 1.00 95.61 126 GLU B C 1
ATOM 2501 O O . GLU B 2 126 ? -49.389 -3.469 38.190 1.00 92.20 126 GLU B O 1
ATOM 2507 N N . GLN B 2 127 ? -51.188 -3.849 36.882 1.00 92.85 127 GLN B N 1
ATOM 2508 C CA . GLN B 2 127 ? -51.564 -2.443 36.834 1.00 95.74 127 GLN B CA 1
ATOM 2509 C C . GLN B 2 127 ? -51.969 -1.937 38.211 1.00 105.47 127 GLN B C 1
ATOM 2510 O O . GLN B 2 127 ? -51.534 -0.863 38.646 1.00 105.59 127 GLN B O 1
ATOM 2516 N N . LEU B 2 128 ? -52.799 -2.710 38.913 1.00 102.53 128 LEU B N 1
ATOM 2517 C CA . LEU B 2 128 ? -53.344 -2.268 40.191 1.00 104.85 128 LEU B CA 1
ATOM 2518 C C . LEU B 2 128 ? -52.294 -2.301 41.294 1.00 106.83 128 LEU B C 1
ATOM 2519 O O . LEU B 2 128 ? -52.219 -1.370 42.106 1.00 108.33 128 LEU B O 1
ATOM 2524 N N . THR B 2 129 ? -51.488 -3.368 41.355 1.00 102.22 129 THR B N 1
ATOM 2525 C CA . THR B 2 129 ? -50.480 -3.465 42.409 1.00 106.64 129 THR B CA 1
ATOM 2526 C C . THR B 2 129 ? -49.518 -2.284 42.375 1.00 101.63 129 THR B C 1
ATOM 2527 O O . THR B 2 129 ? -48.957 -1.908 43.411 1.00 113.71 129 THR B O 1
ATOM 2531 N N . SER B 2 130 ? -49.325 -1.685 41.203 1.00 99.41 130 SER B N 1
ATOM 2532 C CA . SER B 2 130 ? -48.574 -0.446 41.066 1.00 106.58 130 SER B CA 1
ATOM 2533 C C . SER B 2 130 ? -49.461 0.786 41.170 1.00 107.74 130 SER B C 1
ATOM 2534 O O . SER B 2 130 ? -48.947 1.908 41.131 1.00 114.41 130 SER B O 1
ATOM 2537 N N . GLY B 2 131 ? -50.765 0.609 41.313 1.00 105.69 131 GLY B N 1
ATOM 2538 C CA . GLY B 2 131 ? -51.649 1.761 41.356 1.00 104.33 131 GLY B CA 1
ATOM 2539 C C . GLY B 2 131 ? -52.166 2.133 39.982 1.00 122.26 131 GLY B C 1
ATOM 2540 O O . GLY B 2 131 ? -51.489 1.989 38.962 1.00 121.79 131 GLY B O 1
ATOM 2541 N N . GLY B 2 132 ? -53.401 2.618 39.955 1.00 115.20 132 GLY B N 1
ATOM 2542 C CA . GLY B 2 132 ? -54.047 2.991 38.716 1.00 112.03 132 GLY B CA 1
ATOM 2543 C C . GLY B 2 132 ? -54.702 1.809 38.019 1.00 104.40 132 GLY B C 1
ATOM 2544 O O . GLY B 2 132 ? -54.416 0.641 38.291 1.00 102.96 132 GLY B O 1
ATOM 2545 N N . ALA B 2 133 ? -55.608 2.132 37.099 1.00 104.86 133 ALA B N 1
ATOM 2546 C CA . ALA B 2 133 ? -56.406 1.124 36.416 1.00 99.38 133 ALA B CA 1
ATOM 2547 C C . ALA B 2 133 ? -57.002 1.742 35.161 1.00 104.38 133 ALA B C 1
ATOM 2548 O O . ALA B 2 133 ? -57.519 2.862 35.203 1.00 101.77 133 ALA B O 1
ATOM 2550 N N . GLU B 2 134 ? -56.945 1.006 34.054 1.00 109.76 134 GLU B N 1
ATOM 2551 C CA . GLU B 2 134 ? -57.489 1.481 32.792 1.00 95.52 134 GLU B CA 1
ATOM 2552 C C . GLU B 2 134 ? -58.307 0.379 32.143 1.00 94.20 134 GLU B C 1
ATOM 2553 O O . GLU B 2 134 ? -58.033 -0.810 32.321 1.00 101.01 134 GLU B O 1
ATOM 2559 N N . VAL B 2 135 ? -59.307 0.790 31.373 1.00 93.99 135 VAL B N 1
ATOM 2560 C CA . VAL B 2 135 ? -60.213 -0.126 30.697 1.00 94.45 135 VAL B CA 1
ATOM 2561 C C . VAL B 2 135 ? -60.048 0.108 29.204 1.00 92.87 135 VAL B C 1
ATOM 2562 O O . VAL B 2 135 ? -60.237 1.232 28.722 1.00 98.09 135 VAL B O 1
ATOM 2566 N N . VAL B 2 136 ? -59.687 -0.943 28.479 1.00 86.04 136 VAL B N 1
ATOM 2567 C CA . VAL B 2 136 ? -59.442 -0.857 27.047 1.00 85.35 136 VAL B CA 1
ATOM 2568 C C . VAL B 2 136 ? -60.637 -1.464 26.330 1.00 87.47 136 VAL B C 1
ATOM 2569 O O . VAL B 2 136 ? -61.277 -2.400 26.824 1.00 95.65 136 VAL B O 1
ATOM 2573 N N . CYS B 2 137 ? -60.950 -0.919 25.159 1.00 86.02 137 CYS B N 1
ATOM 2574 C CA . CYS B 2 137 ? -62.070 -1.385 24.348 1.00 85.18 137 CYS B CA 1
ATOM 2575 C C . CYS B 2 137 ? -61.646 -1.265 22.893 1.00 81.24 137 CYS B C 1
ATOM 2576 O O . CYS B 2 137 ? -61.466 -0.150 22.391 1.00 80.11 137 CYS B O 1
ATOM 2579 N N . PHE B 2 138 ? -61.488 -2.403 22.221 1.00 84.21 138 PHE B N 1
ATOM 2580 C CA . PHE B 2 138 ? -60.997 -2.437 20.853 1.00 79.03 138 PHE B CA 1
ATOM 2581 C C . PHE B 2 138 ? -62.164 -2.495 19.881 1.00 87.24 138 PHE B C 1
ATOM 2582 O O . PHE B 2 138 ? -63.142 -3.217 20.101 1.00 92.15 138 PHE B O 1
ATOM 2590 N N . LEU B 2 139 ? -62.051 -1.723 18.807 1.00 83.94 139 LEU B N 1
ATOM 2591 C CA . LEU B 2 139 ? -62.987 -1.756 17.691 1.00 78.90 139 LEU B CA 1
ATOM 2592 C C . LEU B 2 139 ? -62.149 -2.050 16.455 1.00 79.63 139 LEU B C 1
ATOM 2593 O O . LEU B 2 139 ? -61.375 -1.195 16.010 1.00 83.66 139 LEU B O 1
ATOM 2598 N N . ASN B 2 140 ? -62.301 -3.250 15.901 1.00 79.19 140 ASN B N 1
ATOM 2599 C CA . ASN B 2 140 ? -61.398 -3.742 14.872 1.00 74.75 140 ASN B CA 1
ATOM 2600 C C . ASN B 2 140 ? -62.144 -4.013 13.577 1.00 74.30 140 ASN B C 1
ATOM 2601 O O . ASN B 2 140 ? -63.279 -4.497 13.589 1.00 76.10 140 ASN B O 1
ATOM 2606 N N . ASN B 2 141 ? -61.490 -3.683 12.466 1.00 74.54 141 ASN B N 1
ATOM 2607 C CA . ASN B 2 141 ? -61.895 -4.094 11.126 1.00 75.58 141 ASN B CA 1
ATOM 2608 C C . ASN B 2 141 ? -63.346 -3.699 10.834 1.00 79.32 141 ASN B C 1
ATOM 2609 O O . ASN B 2 141 ? -64.240 -4.536 10.705 1.00 86.72 141 ASN B O 1
ATOM 2614 N N . PHE B 2 142 ? -63.563 -2.389 10.742 1.00 81.22 142 PHE B N 1
ATOM 2615 C CA . PHE B 2 142 ? -64.869 -1.861 10.380 1.00 80.06 142 PHE B CA 1
ATOM 2616 C C . PHE B 2 142 ? -64.723 -0.867 9.239 1.00 83.34 142 PHE B C 1
ATOM 2617 O O . PHE B 2 142 ? -63.622 -0.426 8.897 1.00 88.09 142 PHE B O 1
ATOM 2625 N N . TYR B 2 143 ? -65.866 -0.522 8.647 1.00 83.74 143 TYR B N 1
ATOM 2626 C CA . TYR B 2 143 ? -65.951 0.471 7.603 1.00 74.88 143 TYR B CA 1
ATOM 2627 C C . TYR B 2 143 ? -67.370 1.019 7.631 1.00 83.55 143 TYR B C 1
ATOM 2628 O O . TYR B 2 143 ? -68.317 0.240 7.807 1.00 83.06 143 TYR B O 1
ATOM 2637 N N . PRO B 2 144 ? -67.561 2.335 7.442 1.00 88.07 144 PRO B N 1
ATOM 2638 C CA . PRO B 2 144 ? -66.567 3.384 7.166 1.00 80.00 144 PRO B CA 1
ATOM 2639 C C . PRO B 2 144 ? -65.853 3.964 8.382 1.00 79.36 144 PRO B C 1
ATOM 2640 O O . PRO B 2 144 ? -66.043 3.487 9.498 1.00 72.66 144 PRO B O 1
ATOM 2644 N N . LYS B 2 145 ? -65.029 4.989 8.135 1.00 81.70 145 LYS B N 1
ATOM 2645 C CA . LYS B 2 145 ? -64.163 5.533 9.177 1.00 74.46 145 LYS B CA 1
ATOM 2646 C C . LYS B 2 145 ? -64.952 6.137 10.330 1.00 72.56 145 LYS B C 1
ATOM 2647 O O . LYS B 2 145 ? -64.529 6.043 11.490 1.00 70.68 145 LYS B O 1
ATOM 2653 N N . ASN B 2 146 ? -66.099 6.743 10.040 1.00 79.12 146 ASN B N 1
ATOM 2654 C CA . ASN B 2 146 ? -66.846 7.469 11.056 1.00 89.51 146 ASN B CA 1
ATOM 2655 C C . ASN B 2 146 ? -67.432 6.496 12.072 1.00 81.53 146 ASN B C 1
ATOM 2656 O O . ASN B 2 146 ? -68.186 5.587 11.707 1.00 82.82 146 ASN B O 1
ATOM 2661 N N . ILE B 2 147 ? -67.093 6.689 13.346 1.00 89.30 147 ILE B N 1
ATOM 2662 C CA . ILE B 2 147 ? -67.616 5.846 14.412 1.00 89.41 147 ILE B CA 1
ATOM 2663 C C . ILE B 2 147 ? -67.512 6.627 15.712 1.00 99.55 147 ILE B C 1
ATOM 2664 O O . ILE B 2 147 ? -66.634 7.479 15.873 1.00 102.89 147 ILE B O 1
ATOM 2669 N N . ASN B 2 148 ? -68.428 6.348 16.635 1.00 100.04 148 ASN B N 1
ATOM 2670 C CA . ASN B 2 148 ? -68.455 7.018 17.925 1.00 114.23 148 ASN B CA 1
ATOM 2671 C C . ASN B 2 148 ? -68.546 5.976 19.028 1.00 108.00 148 ASN B C 1
ATOM 2672 O O . ASN B 2 148 ? -69.159 4.919 18.855 1.00 100.18 148 ASN B O 1
ATOM 2677 N N . VAL B 2 149 ? -67.925 6.285 20.165 1.00 106.05 149 VAL B N 1
ATOM 2678 C CA . VAL B 2 149 ? -67.834 5.365 21.294 1.00 106.14 149 VAL B CA 1
ATOM 2679 C C . VAL B 2 149 ? -68.034 6.159 22.579 1.00 110.88 149 VAL B C 1
ATOM 2680 O O . VAL B 2 149 ? -67.358 7.167 22.808 1.00 104.83 149 VAL B O 1
ATOM 2684 N N . ALA B 2 150 ? -68.973 5.710 23.409 1.00 104.63 150 ALA B N 1
ATOM 2685 C CA . ALA B 2 150 ? -69.325 6.379 24.655 1.00 106.76 150 ALA B CA 1
ATOM 2686 C C . ALA B 2 150 ? -69.169 5.402 25.810 1.00 117.82 150 ALA B C 1
ATOM 2687 O O . ALA B 2 150 ? -69.616 4.253 25.722 1.00 109.10 150 ALA B O 1
ATOM 2689 N N . TRP B 2 151 ? -68.541 5.863 26.889 1.00 117.51 151 TRP B N 1
ATOM 2690 C CA . TRP B 2 151 ? -68.316 5.053 28.076 1.00 107.51 151 TRP B CA 1
ATOM 2691 C C . TRP B 2 151 ? -69.471 5.197 29.061 1.00 112.43 151 TRP B C 1
ATOM 2692 O O . TRP B 2 151 ? -70.238 6.163 29.030 1.00 119.45 151 TRP B O 1
ATOM 2703 N N . LYS B 2 152 ? -69.587 4.206 29.943 1.00 111.72 152 LYS B N 1
ATOM 2704 C CA . LYS B 2 152 ? -70.569 4.222 31.019 1.00 112.06 152 LYS B CA 1
ATOM 2705 C C . LYS B 2 152 ? -69.962 3.565 32.248 1.00 114.86 152 LYS B C 1
ATOM 2706 O O . LYS B 2 152 ? -69.432 2.452 32.161 1.00 111.61 152 LYS B O 1
ATOM 2712 N N . ILE B 2 153 ? -70.041 4.249 33.385 1.00 117.95 153 ILE 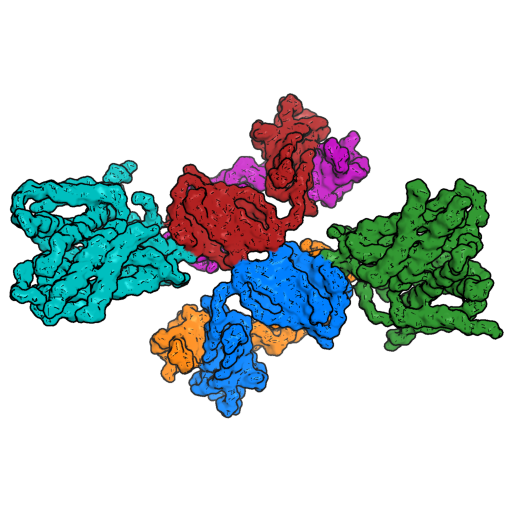B N 1
ATOM 2713 C CA . ILE B 2 153 ? -69.627 3.697 34.668 1.00 110.84 153 ILE B CA 1
ATOM 2714 C C . ILE B 2 153 ? -70.890 3.610 35.511 1.00 117.83 153 ILE B C 1
ATOM 2715 O O . ILE B 2 153 ? -71.430 4.643 35.934 1.00 121.76 153 ILE B O 1
ATOM 2720 N N . ASP B 2 154 ? -71.354 2.386 35.766 1.00 125.76 154 ASP B N 1
ATOM 2721 C CA . ASP B 2 154 ? -72.626 2.152 36.449 1.00 119.17 154 ASP B CA 1
ATOM 2722 C C . ASP B 2 154 ? -73.737 2.987 35.813 1.00 116.09 154 ASP B C 1
ATOM 2723 O O . ASP B 2 154 ? -74.501 3.679 36.491 1.00 127.72 154 ASP B O 1
ATOM 2728 N N . GLY B 2 155 ? -73.810 2.927 34.485 1.00 106.05 155 GLY B N 1
ATOM 2729 C CA . GLY B 2 155 ? -74.771 3.709 33.739 1.00 108.84 155 GLY B CA 1
ATOM 2730 C C . GLY B 2 155 ? -74.460 5.185 33.635 1.00 123.52 155 GLY B C 1
ATOM 2731 O O . GLY B 2 155 ? -75.205 5.910 32.966 1.00 130.56 155 GLY B O 1
ATOM 2732 N N . GLY B 2 156 ? -73.388 5.657 34.264 1.00 118.08 156 GLY B N 1
ATOM 2733 C CA . GLY B 2 156 ? -73.061 7.065 34.196 1.00 121.33 156 GLY B CA 1
ATOM 2734 C C . GLY B 2 156 ? -72.132 7.363 33.040 1.00 128.61 156 GLY B C 1
ATOM 2735 O O . GLY B 2 156 ? -70.965 6.959 33.055 1.00 124.15 156 GLY B O 1
ATOM 2736 N N . GLU B 2 157 ? -72.642 8.071 32.031 1.00 130.53 157 GLU B N 1
ATOM 2737 C CA . GLU B 2 157 ? -71.844 8.409 30.861 1.00 120.08 157 GLU B CA 1
ATOM 2738 C C . GLU B 2 157 ? -70.673 9.285 31.275 1.00 122.22 157 GLU B C 1
ATOM 2739 O O . GLU B 2 157 ? -70.785 10.514 31.308 1.00 130.93 157 GLU B O 1
ATOM 2745 N N . ARG B 2 158 ? -69.550 8.657 31.600 1.00 117.78 158 ARG B N 1
ATOM 2746 C CA . ARG B 2 158 ? -68.357 9.379 32.006 1.00 115.94 158 ARG B CA 1
ATOM 2747 C C . ARG B 2 158 ? -67.523 9.733 30.783 1.00 109.24 158 ARG B C 1
ATOM 2748 O O . ARG B 2 158 ? -67.334 8.910 29.884 1.00 115.24 158 ARG B O 1
ATOM 2756 N N . GLN B 2 159 ? -67.027 10.970 30.756 1.00 121.13 159 GLN B N 1
ATOM 2757 C CA . GLN B 2 159 ? -66.331 11.503 29.596 1.00 121.45 159 GLN B CA 1
ATOM 2758 C C . GLN B 2 159 ? -64.927 12.007 29.893 1.00 124.71 159 GLN B C 1
ATOM 2759 O O . GLN B 2 159 ? -64.209 12.364 28.952 1.00 121.37 159 GLN B O 1
ATOM 2765 N N . ASN B 2 160 ? -64.511 12.041 31.156 1.00 129.09 160 ASN B N 1
ATOM 2766 C CA . ASN B 2 160 ? -63.194 12.535 31.534 1.00 127.34 160 ASN B CA 1
ATOM 2767 C C . ASN B 2 160 ? -62.242 11.364 31.736 1.00 124.99 160 ASN B C 1
ATOM 2768 O O . ASN B 2 160 ? -62.564 10.414 32.460 1.00 126.10 160 ASN B O 1
ATOM 2773 N N . GLY B 2 161 ? -61.084 11.430 31.091 1.00 122.14 161 GLY B N 1
ATOM 2774 C CA . GLY B 2 161 ? -60.092 10.387 31.190 1.00 114.57 161 GLY B CA 1
ATOM 2775 C C . GLY B 2 161 ? -60.050 9.415 30.033 1.00 110.94 161 GLY B C 1
ATOM 2776 O O . GLY B 2 161 ? -59.737 8.240 30.250 1.00 101.46 161 GLY B O 1
ATOM 2777 N N . VAL B 2 162 ? -60.349 9.859 28.815 1.00 113.15 162 VAL B N 1
ATOM 2778 C CA . VAL B 2 162 ? -60.435 8.978 27.658 1.00 94.36 162 VAL B CA 1
ATOM 2779 C C . VAL B 2 162 ? -59.323 9.331 26.681 1.00 100.22 162 VAL B C 1
ATOM 2780 O O . VAL B 2 162 ? -58.961 10.503 26.527 1.00 102.11 162 VAL B O 1
ATOM 2784 N N . LEU B 2 163 ? -58.785 8.307 26.021 1.00 95.64 163 LEU B N 1
ATOM 2785 C CA . LEU B 2 163 ? -57.707 8.463 25.051 1.00 93.15 163 LEU B CA 1
ATOM 2786 C C . LEU B 2 163 ? -57.953 7.480 23.918 1.00 92.68 163 LEU B C 1
ATOM 2787 O O . LEU B 2 163 ? -57.995 6.269 24.150 1.00 100.39 163 LEU B O 1
ATOM 2792 N N . ASN B 2 164 ? -58.120 7.996 22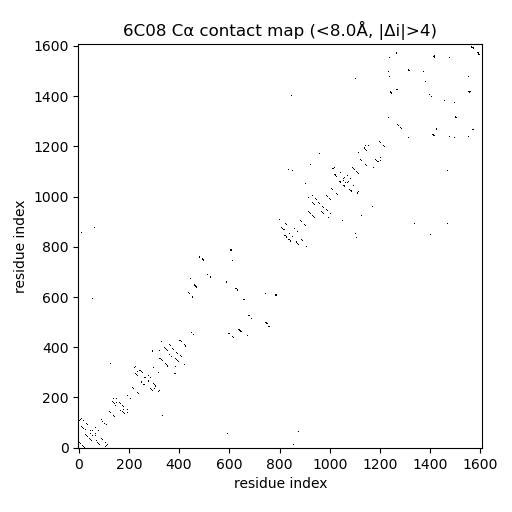.705 1.00 83.86 164 ASN B N 1
ATOM 2793 C CA . ASN B 2 164 ? -58.423 7.174 21.547 1.00 82.52 164 ASN B CA 1
ATOM 2794 C C . ASN B 2 164 ? -57.250 7.179 20.576 1.00 84.18 164 ASN B C 1
ATOM 2795 O O . ASN B 2 164 ? -56.349 8.019 20.654 1.00 87.60 164 ASN B O 1
ATOM 2800 N N . SER B 2 165 ? -57.272 6.219 19.655 1.00 75.32 165 SER B N 1
ATOM 2801 C CA . SER B 2 165 ? -56.267 6.142 18.606 1.00 73.57 165 SER B CA 1
ATOM 2802 C C . SER B 2 165 ? -56.853 5.362 17.443 1.00 77.21 165 SER B C 1
ATOM 2803 O O . SER B 2 165 ? -57.666 4.456 17.636 1.00 75.52 165 SER B O 1
ATOM 2806 N N . TRP B 2 166 ? -56.423 5.720 16.235 1.00 77.29 166 TRP B N 1
ATOM 2807 C CA . TRP B 2 166 ? -57.015 5.217 15.005 1.00 72.46 166 TRP B CA 1
ATOM 2808 C C . TRP B 2 166 ? -55.927 4.736 14.063 1.00 75.02 166 TRP B C 1
ATOM 2809 O O . TRP B 2 166 ? -54.883 5.381 13.916 1.00 79.60 166 TRP B O 1
ATOM 2820 N N . THR B 2 167 ? -56.182 3.604 13.425 1.00 72.49 167 THR B N 1
ATOM 2821 C CA . THR B 2 167 ? -55.273 3.091 12.420 1.00 75.93 167 THR B CA 1
ATOM 2822 C C . THR B 2 167 ? -55.615 3.714 11.075 1.00 77.63 167 THR B C 1
ATOM 2823 O O . THR B 2 167 ? -56.776 4.032 10.795 1.00 80.80 167 THR B O 1
ATOM 2827 N N . ASP B 2 168 ? -54.591 3.902 10.247 1.00 69.11 168 ASP B N 1
ATOM 2828 C CA . ASP B 2 168 ? -54.851 4.281 8.873 1.00 70.57 168 ASP B CA 1
ATOM 2829 C C . ASP B 2 168 ? -55.566 3.135 8.160 1.00 76.85 168 ASP B C 1
ATOM 2830 O O . ASP B 2 168 ? -55.618 2.000 8.648 1.00 81.40 168 ASP B O 1
ATOM 2835 N N . GLN B 2 169 ? -56.136 3.445 6.997 1.00 78.55 169 GLN B N 1
ATOM 2836 C CA . GLN B 2 169 ? -56.937 2.461 6.284 1.00 68.31 169 GLN B CA 1
ATOM 2837 C C . GLN B 2 169 ? -56.091 1.241 5.941 1.00 69.47 169 GLN B C 1
ATOM 2838 O O . GLN B 2 169 ? -54.985 1.364 5.404 1.00 73.79 169 GLN B O 1
ATOM 2844 N N . ASP B 2 170 ? -56.614 0.060 6.270 1.00 75.10 170 ASP B N 1
ATOM 2845 C CA . ASP B 2 170 ? -55.879 -1.176 6.039 1.00 74.11 170 ASP B CA 1
ATOM 2846 C C . ASP B 2 170 ? -55.645 -1.376 4.546 1.00 72.51 170 ASP B C 1
ATOM 2847 O O . ASP B 2 170 ? -56.544 -1.178 3.727 1.00 76.76 170 ASP B O 1
ATOM 2852 N N . SER B 2 171 ? -54.421 -1.764 4.192 1.00 72.98 171 SER B N 1
ATOM 2853 C CA . SER B 2 171 ? -54.032 -1.890 2.793 1.00 71.51 171 SER B CA 1
ATOM 2854 C C . SER B 2 171 ? -54.438 -3.220 2.173 1.00 79.30 171 SER B C 1
ATOM 2855 O O . SER B 2 171 ? -54.077 -3.481 1.019 1.00 74.24 171 SER B O 1
ATOM 2858 N N . ALA B 2 172 ? -55.180 -4.059 2.897 1.00 84.21 172 ALA B N 1
ATOM 2859 C CA . ALA B 2 172 ? -55.705 -5.302 2.345 1.00 71.27 172 ALA B CA 1
ATOM 2860 C C . ALA B 2 172 ? -57.228 -5.323 2.345 1.00 73.08 172 ALA B C 1
ATOM 2861 O O . ALA B 2 172 ? -57.837 -5.484 1.281 1.00 83.84 172 ALA B O 1
ATOM 2863 N N . ASP B 2 173 ? -57.869 -5.157 3.505 1.00 73.20 173 ASP B N 1
ATOM 2864 C CA . ASP B 2 173 ? -59.324 -5.180 3.608 1.00 73.40 173 ASP B CA 1
ATOM 2865 C C . ASP B 2 173 ? -59.942 -3.790 3.666 1.00 80.34 173 ASP B C 1
ATOM 2866 O O . ASP B 2 173 ? -61.164 -3.683 3.795 1.00 83.81 173 ASP B O 1
ATOM 2871 N N . SER B 2 174 ? -59.133 -2.733 3.567 1.00 80.87 174 SER B N 1
ATOM 2872 C CA . SER B 2 174 ? -59.620 -1.352 3.500 1.00 73.86 174 SER B CA 1
ATOM 2873 C C . SER B 2 174 ? -60.524 -1.006 4.680 1.00 73.23 174 SER B C 1
ATOM 2874 O O . SER B 2 174 ? -61.457 -0.210 4.547 1.00 71.49 174 SER B O 1
ATOM 2877 N N . THR B 2 175 ? -60.251 -1.591 5.841 1.00 73.48 175 THR B N 1
ATOM 2878 C CA . THR B 2 175 ? -61.013 -1.318 7.049 1.00 72.43 175 THR B CA 1
ATOM 2879 C C . THR B 2 175 ? -60.226 -0.400 7.978 1.00 75.14 175 THR B C 1
ATOM 2880 O O . THR B 2 175 ? -59.054 -0.091 7.753 1.00 75.03 175 THR B O 1
ATOM 2884 N N . TYR B 2 176 ? -60.898 0.050 9.030 1.00 70.15 176 TYR B N 1
ATOM 2885 C CA . TYR B 2 176 ? -60.284 0.875 10.056 1.00 68.76 176 TYR B CA 1
ATOM 2886 C C . TYR B 2 176 ? -60.265 0.114 11.375 1.00 80.97 176 TYR B C 1
ATOM 2887 O O . TYR B 2 176 ? -60.742 -1.018 11.480 1.00 85.31 176 TYR B O 1
ATOM 2896 N N . SER B 2 177 ? -59.700 0.756 12.391 1.00 82.50 177 SER B N 1
ATOM 2897 C CA . SER B 2 177 ? -59.637 0.192 13.730 1.00 69.31 177 SER B CA 1
ATOM 2898 C C . SER B 2 177 ? -59.356 1.331 14.694 1.00 76.82 177 SER B C 1
ATOM 2899 O O . SER B 2 177 ? -58.795 2.363 14.317 1.00 83.99 177 SER B O 1
ATOM 2902 N N . MET B 2 178 ? -59.752 1.128 15.947 1.00 74.59 178 MET B N 1
ATOM 2903 C CA . MET B 2 178 ? -59.608 2.164 16.955 1.00 67.87 178 MET B CA 1
ATOM 2904 C C . MET B 2 178 ? -59.442 1.515 18.318 1.00 80.69 178 MET B C 1
ATOM 2905 O O . MET B 2 178 ? -60.046 0.476 18.597 1.00 82.14 178 MET B O 1
ATOM 2910 N N . SER B 2 179 ? -58.626 2.144 19.162 1.00 83.96 179 SER B N 1
ATOM 2911 C CA . SER B 2 179 ? -58.429 1.722 20.541 1.00 79.95 179 SER B CA 1
ATOM 2912 C C . SER B 2 179 ? -58.762 2.893 21.454 1.00 95.17 179 SER B C 1
ATOM 2913 O O . SER B 2 179 ? -58.100 3.933 21.399 1.00 96.80 179 SER B O 1
ATOM 2916 N N . SER B 2 180 ? -59.787 2.726 22.282 1.00 96.31 180 SER B N 1
ATOM 2917 C CA . SER B 2 180 ? -60.133 3.700 23.309 1.00 85.98 180 SER B CA 1
ATOM 2918 C C . SER B 2 180 ? -59.794 3.083 24.656 1.00 83.71 180 SER B C 1
ATOM 2919 O O . SER B 2 180 ? -60.321 2.020 25.004 1.00 78.09 180 SER B O 1
ATOM 2922 N N . THR B 2 181 ? -58.919 3.745 25.408 1.00 85.46 181 THR B N 1
ATOM 2923 C CA . THR B 2 181 ? -58.505 3.279 26.724 1.00 85.11 181 THR B CA 1
ATOM 2924 C C . THR B 2 181 ? -58.956 4.310 27.746 1.00 96.32 181 THR B C 1
ATOM 2925 O O . THR B 2 181 ? -58.492 5.454 27.724 1.00 97.00 181 THR B O 1
ATOM 2929 N N . LEU B 2 182 ? -59.855 3.904 28.638 1.00 102.22 182 LEU B N 1
ATOM 2930 C CA . LEU B 2 182 ? -60.338 4.782 29.692 1.00 103.49 182 LEU B CA 1
ATOM 2931 C C . LEU B 2 182 ? -59.490 4.554 30.934 1.00 98.88 182 LEU B C 1
ATOM 2932 O O . LEU B 2 182 ? -59.396 3.425 31.423 1.00 105.08 182 LEU B O 1
ATOM 2937 N N . THR B 2 183 ? -58.884 5.621 31.446 1.00 97.00 183 THR B N 1
ATOM 2938 C CA . THR B 2 183 ? -57.914 5.531 32.530 1.00 102.66 183 THR B CA 1
ATOM 2939 C C . THR B 2 183 ? -58.485 6.185 33.779 1.00 103.05 183 THR B C 1
ATOM 2940 O O . THR B 2 183 ? -58.877 7.356 33.749 1.00 102.73 183 THR B O 1
ATOM 2944 N N . LEU B 2 184 ? -58.531 5.422 34.868 1.00 105.03 184 LEU B N 1
ATOM 2945 C CA . LEU B 2 184 ? -58.947 5.937 36.164 1.00 102.05 184 LEU B CA 1
ATOM 2946 C C . LEU B 2 184 ? -57.852 5.689 37.189 1.00 106.56 184 LEU B C 1
ATOM 2947 O O . LEU B 2 184 ? -56.689 5.463 36.833 1.00 106.93 184 LEU B O 1
ATOM 2952 N N . THR B 2 185 ? -58.217 5.730 38.462 1.00 116.44 185 THR B N 1
ATOM 2953 C CA . THR B 2 185 ? -57.326 5.358 39.544 1.00 115.67 185 THR B CA 1
ATOM 2954 C C . THR B 2 185 ? -57.799 4.032 40.120 1.00 117.33 185 THR B C 1
ATOM 2955 O O . THR B 2 185 ? -58.965 3.655 39.977 1.00 122.24 185 THR B O 1
ATOM 2959 N N . LYS B 2 186 ? -56.871 3.312 40.753 1.00 110.30 186 LYS B N 1
ATOM 2960 C CA . LYS B 2 186 ? -57.250 2.079 41.436 1.00 114.39 186 LYS B CA 1
ATOM 2961 C C . LYS B 2 186 ? -58.351 2.342 42.455 1.00 119.18 186 LYS B C 1
ATOM 2962 O O . LYS B 2 186 ? -59.259 1.521 42.632 1.00 117.88 186 LYS B O 1
ATOM 2968 N N . ASP B 2 187 ? -58.291 3.496 43.125 1.00 123.73 187 ASP B N 1
ATOM 2969 C CA . ASP B 2 187 ? -59.260 3.830 44.159 1.00 123.21 187 ASP B CA 1
ATOM 2970 C C . ASP B 2 187 ? -60.604 4.265 43.585 1.00 124.37 187 ASP B C 1
ATOM 2971 O O . ASP B 2 187 ? -61.642 4.013 44.206 1.00 124.76 187 ASP B O 1
ATOM 2976 N N . GLU B 2 188 ? -60.618 4.900 42.410 1.00 120.24 188 GLU B N 1
ATOM 2977 C CA . GLU B 2 188 ? -61.896 5.253 41.801 1.00 120.47 188 GLU B CA 1
ATOM 2978 C C . GLU B 2 188 ? -62.470 4.085 41.017 1.00 121.41 188 GLU B C 1
ATOM 2979 O O . GLU B 2 188 ? -63.695 3.973 40.881 1.00 115.31 188 GLU B O 1
ATOM 2985 N N . TYR B 2 189 ? -61.604 3.201 40.517 1.00 120.50 189 TYR B N 1
ATOM 2986 C CA . TYR B 2 189 ? -62.076 2.055 39.751 1.00 120.25 189 TYR B CA 1
ATOM 2987 C C . TYR B 2 189 ? -62.837 1.086 40.646 1.00 122.72 189 TYR B C 1
ATOM 2988 O O . TYR B 2 189 ? -63.837 0.496 40.223 1.00 122.24 189 TYR B O 1
ATOM 2997 N N . GLU B 2 190 ? -62.384 0.920 41.889 1.00 121.76 190 GLU B N 1
ATOM 2998 C CA . GLU B 2 190 ? -63.027 0.008 42.825 1.00 120.29 190 GLU B CA 1
ATOM 2999 C C . GLU B 2 190 ? -64.323 0.558 43.405 1.00 121.78 190 GLU B C 1
ATOM 3000 O O . GLU B 2 190 ? -65.048 -0.191 44.070 1.00 130.46 190 GLU B O 1
ATOM 3006 N N . ARG B 2 191 ? -64.642 1.831 43.170 1.00 121.84 191 ARG B N 1
ATOM 3007 C CA . ARG B 2 191 ? -65.875 2.407 43.687 1.00 117.20 191 ARG B CA 1
ATOM 3008 C C . ARG B 2 191 ? -67.076 2.101 42.813 1.00 117.42 191 ARG B C 1
ATOM 3009 O O . ARG B 2 191 ? -68.107 2.773 42.936 1.00 121.01 191 ARG B O 1
ATOM 3017 N N . HIS B 2 192 ? -66.969 1.101 41.942 1.00 119.92 192 HIS B N 1
ATOM 3018 C CA . HIS B 2 192 ? -68.057 0.724 41.054 1.00 121.00 192 HIS B CA 1
ATOM 3019 C C . HIS B 2 192 ? -67.953 -0.772 40.784 1.00 115.42 192 HIS B C 1
ATOM 3020 O O . HIS B 2 192 ? -67.074 -1.458 41.313 1.00 115.62 192 HIS B O 1
ATOM 3027 N N . ALA B 2 193 ? -68.868 -1.278 39.957 1.00 106.75 193 ALA B N 1
ATOM 3028 C CA . ALA B 2 193 ? -68.879 -2.692 39.603 1.00 126.96 193 ALA B CA 1
ATOM 3029 C C . ALA B 2 193 ? -68.998 -2.871 38.094 1.00 131.00 193 ALA B C 1
ATOM 3030 O O . ALA B 2 193 ? -68.244 -3.642 37.492 1.00 128.49 193 ALA B O 1
ATOM 3032 N N . SER B 2 194 ? -69.922 -2.142 37.472 1.00 127.85 194 SER B N 1
ATOM 3033 C CA . SER B 2 194 ? -70.282 -2.345 36.074 1.00 118.76 194 SER B CA 1
ATOM 3034 C C . SER B 2 194 ? -69.617 -1.282 35.206 1.00 115.59 194 SER B C 1
ATOM 3035 O O . SER B 2 194 ? -69.840 -0.082 35.404 1.00 114.99 194 SER B O 1
ATOM 3038 N N . TYR B 2 195 ? -68.803 -1.728 34.249 1.00 121.65 195 TYR B N 1
ATOM 3039 C CA . TYR B 2 195 ? -68.146 -0.866 33.271 1.00 114.77 195 TYR B CA 1
ATOM 3040 C C . TYR B 2 195 ? -68.550 -1.330 31.879 1.00 106.04 195 TYR B C 1
ATOM 3041 O O . TYR B 2 195 ? -68.345 -2.498 31.531 1.00 107.55 195 TYR B O 1
ATOM 3050 N N . THR B 2 196 ? -69.125 -0.426 31.086 1.00 106.62 196 THR B N 1
ATOM 3051 C CA . THR B 2 196 ? -69.639 -0.777 29.770 1.00 109.07 196 THR B CA 1
ATOM 3052 C C . THR B 2 196 ? -68.998 0.094 28.697 1.00 109.43 196 THR B C 1
ATOM 3053 O O . THR B 2 196 ? -68.591 1.230 28.953 1.00 108.25 196 THR B O 1
ATOM 3057 N N . CYS B 2 197 ? -68.919 -0.459 27.487 1.00 114.28 197 CYS B N 1
ATOM 3058 C CA . CYS B 2 197 ? -68.320 0.204 26.332 1.00 110.42 197 CYS B CA 1
ATOM 3059 C C . CYS B 2 197 ? -69.322 0.147 25.187 1.00 109.59 197 CYS B C 1
ATOM 3060 O O . CYS B 2 197 ? -69.576 -0.929 24.638 1.00 106.46 197 CYS B O 1
ATOM 3063 N N . GLU B 2 198 ? -69.887 1.296 24.826 1.00 113.51 198 GLU B N 1
ATOM 3064 C CA . GLU B 2 198 ? -70.942 1.375 23.824 1.00 109.72 198 GLU B CA 1
ATOM 3065 C C . GLU B 2 198 ? -70.389 1.972 22.540 1.00 105.51 198 GLU B C 1
ATOM 3066 O O . GLU B 2 198 ? -69.722 3.012 22.570 1.00 107.96 198 GLU B O 1
ATOM 3072 N N . ALA B 2 199 ? -70.676 1.317 21.417 1.00 109.26 199 ALA B N 1
ATOM 3073 C CA . ALA B 2 199 ? -70.159 1.719 20.117 1.00 102.03 199 ALA B CA 1
ATOM 3074 C C . ALA B 2 199 ? -71.295 1.697 19.107 1.00 100.05 199 ALA B C 1
ATOM 3075 O O . ALA B 2 199 ? -71.919 0.652 18.896 1.00 101.29 199 ALA B O 1
ATOM 3077 N N . THR B 2 200 ? -71.556 2.844 18.483 1.00 101.17 200 THR B N 1
ATOM 3078 C CA . THR B 2 200 ? -72.590 2.977 17.467 1.00 100.03 200 THR B CA 1
ATOM 3079 C C . THR B 2 200 ? -71.944 3.321 16.131 1.00 99.68 200 THR B C 1
ATOM 3080 O O . THR B 2 200 ? -70.909 3.993 16.076 1.00 96.88 200 THR B O 1
ATOM 3084 N N . HIS B 2 201 ? -72.567 2.851 15.054 1.00 105.85 201 HIS B N 1
ATOM 3085 C CA . HIS B 2 201 ? -71.934 2.837 13.746 1.00 91.52 201 HIS B CA 1
ATOM 3086 C C . HIS B 2 201 ? -73.034 2.887 12.694 1.00 94.59 201 HIS B C 1
ATOM 3087 O O . HIS B 2 201 ? -74.215 2.696 13.000 1.00 107.34 201 HIS B O 1
ATOM 3094 N N . GLN B 2 202 ? -72.642 3.174 11.448 1.00 92.84 202 GLN B N 1
ATOM 3095 C CA . GLN B 2 202 ? -73.615 3.224 10.359 1.00 91.31 202 GLN B CA 1
ATOM 3096 C C . GLN B 2 202 ? -74.360 1.904 10.207 1.00 89.85 202 GLN B C 1
ATOM 3097 O O . GLN B 2 202 ? -75.548 1.894 9.858 1.00 93.45 202 GLN B O 1
ATOM 3103 N N . THR B 2 203 ? -73.687 0.786 10.491 1.00 93.25 203 THR B N 1
ATOM 3104 C CA . THR B 2 203 ? -74.253 -0.531 10.233 1.00 95.25 203 THR B CA 1
ATOM 3105 C C . THR B 2 203 ? -75.399 -0.879 11.173 1.00 103.20 203 THR B C 1
ATOM 3106 O O . THR B 2 203 ? -76.165 -1.801 10.875 1.00 111.22 203 THR B O 1
ATOM 3110 N N . SER B 2 204 ? -75.550 -0.162 12.283 1.00 107.94 204 SER B N 1
ATOM 3111 C CA . SER B 2 204 ? -76.540 -0.533 13.284 1.00 112.07 204 SER B CA 1
ATOM 3112 C C . SER B 2 204 ? -77.230 0.702 13.839 1.00 121.12 204 SER B C 1
ATOM 3113 O O . SER B 2 204 ? -76.567 1.660 14.249 1.00 111.86 204 SER B O 1
ATOM 3116 N N . THR B 2 205 ? -78.564 0.669 13.844 1.00 120.91 205 THR B N 1
ATOM 3117 C CA . THR B 2 205 ? -79.323 1.621 14.646 1.00 117.85 205 THR B CA 1
ATOM 3118 C C . THR B 2 205 ? -79.087 1.376 16.129 1.00 118.34 205 THR B C 1
ATOM 3119 O O . THR B 2 205 ? -79.010 2.323 16.922 1.00 106.64 205 THR B O 1
ATOM 3123 N N . SER B 2 206 ? -78.947 0.108 16.515 1.00 122.65 206 SER B N 1
ATOM 3124 C CA . SER B 2 206 ? -78.760 -0.265 17.909 1.00 118.51 206 SER B CA 1
ATOM 3125 C C . SER B 2 206 ? -77.271 -0.374 18.206 1.00 111.77 206 SER B C 1
ATOM 3126 O O . SER B 2 206 ? -76.594 -1.223 17.611 1.00 106.87 206 SER B O 1
ATOM 3129 N N . PRO B 2 207 ? -76.728 0.442 19.107 1.00 113.95 207 PRO B N 1
ATOM 3130 C CA . PRO B 2 207 ? -75.277 0.445 19.329 1.00 112.47 207 PRO B CA 1
ATOM 3131 C C . PRO B 2 207 ? -74.773 -0.869 19.910 1.00 108.22 207 PRO B C 1
ATOM 3132 O O . PRO B 2 207 ? -75.456 -1.541 20.688 1.00 106.08 207 PRO B O 1
ATOM 3136 N N . ILE B 2 208 ? -73.556 -1.233 19.508 1.00 107.41 208 ILE B N 1
ATOM 3137 C CA . ILE B 2 208 ? -72.886 -2.407 20.059 1.00 107.38 208 ILE B CA 1
ATOM 3138 C C . ILE B 2 208 ? -72.339 -2.060 21.437 1.00 104.06 208 ILE B C 1
ATOM 3139 O O . ILE B 2 208 ? -71.602 -1.080 21.596 1.00 103.12 208 ILE B O 1
ATOM 3144 N N . VAL B 2 209 ? -72.700 -2.861 22.438 1.00 107.76 209 VAL B N 1
ATOM 3145 C CA . VAL B 2 209 ? -72.304 -2.629 23.822 1.00 110.12 209 VAL B CA 1
ATOM 3146 C C . VAL B 2 209 ? -71.572 -3.867 24.324 1.00 104.34 209 VAL B C 1
ATOM 3147 O O . VAL B 2 209 ? -72.068 -4.991 24.180 1.00 101.74 209 VAL B O 1
ATOM 3151 N N . LYS B 2 210 ? -70.386 -3.660 24.891 1.00 99.18 210 LYS B N 1
ATOM 3152 C CA . LYS B 2 210 ? -69.626 -4.718 25.545 1.00 96.98 210 LYS B CA 1
ATOM 3153 C C . LYS B 2 210 ? -69.377 -4.275 26.978 1.00 104.61 210 LYS B C 1
ATOM 3154 O O . LYS B 2 210 ? -68.808 -3.203 27.205 1.00 96.55 210 LYS B O 1
ATOM 3160 N N . SER B 2 211 ? -69.799 -5.093 27.939 1.00 112.70 211 SER B N 1
ATOM 3161 C CA . SER B 2 211 ? -69.785 -4.708 29.343 1.00 113.46 211 SER B CA 1
ATOM 3162 C C . SER B 2 211 ? -69.201 -5.829 30.190 1.00 113.34 211 SER B C 1
ATOM 3163 O O . SER B 2 211 ? -69.018 -6.960 29.735 1.00 108.90 211 SER B O 1
ATOM 3166 N N . PHE B 2 212 ? -68.903 -5.489 31.442 1.00 107.91 212 PHE B N 1
ATOM 3167 C CA . PHE B 2 212 ? -68.424 -6.459 32.415 1.00 110.54 212 PHE B CA 1
ATOM 3168 C C . PHE B 2 212 ? -68.671 -5.914 33.813 1.00 121.78 212 PHE B C 1
ATOM 3169 O O . PHE B 2 212 ? -68.840 -4.708 34.011 1.00 119.08 212 PHE B O 1
ATOM 3177 N N . ASN B 2 213 ? -68.677 -6.826 34.780 1.00 127.80 213 ASN B N 1
ATOM 3178 C CA . ASN B 2 213 ? -68.852 -6.501 36.187 1.00 121.22 213 ASN B CA 1
ATOM 3179 C C . ASN B 2 213 ? -67.530 -6.752 36.901 1.00 117.52 213 ASN B C 1
ATOM 3180 O O . ASN B 2 213 ? -66.856 -7.754 36.638 1.00 112.75 213 ASN B O 1
ATOM 3185 N N . ARG B 2 214 ? -67.142 -5.812 37.769 1.00 120.78 214 ARG B N 1
ATOM 3186 C CA . ARG B 2 214 ? -65.802 -5.840 38.352 1.00 120.65 214 ARG B CA 1
ATOM 3187 C C . ARG B 2 214 ? -65.538 -7.146 39.096 1.00 127.20 214 ARG B C 1
ATOM 3188 O O . ARG B 2 214 ? -64.513 -7.802 38.875 1.00 129.71 214 ARG B O 1
ATOM 3196 N N . ASN B 2 215 ? -66.448 -7.539 39.982 1.00 129.67 215 ASN B N 1
ATOM 3197 C CA . ASN B 2 215 ? -66.298 -8.802 40.700 1.00 134.39 215 ASN B CA 1
ATOM 3198 C C . ASN B 2 215 ? -66.875 -9.964 39.896 1.00 131.13 215 ASN B C 1
ATOM 3199 O O . ASN B 2 215 ? -66.142 -10.712 39.251 1.00 124.47 215 ASN B O 1
ATOM 3204 N N . ILE C 3 38 ? -7.887 38.953 -46.351 1.00 138.03 108 ILE C N 1
ATOM 3205 C CA . ILE C 3 38 ? -8.069 38.406 -47.689 1.00 143.69 108 ILE C CA 1
ATOM 3206 C C . ILE C 3 38 ? -8.429 36.912 -47.666 1.00 144.06 108 ILE C C 1
ATOM 3207 O O . ILE C 3 38 ? -9.095 36.420 -46.760 1.00 144.40 108 ILE C O 1
ATOM 3212 N N . VAL C 3 39 ? -8.011 36.222 -48.725 1.00 139.79 109 VAL C N 1
ATOM 3213 C CA . VAL C 3 39 ? -8.073 34.762 -48.803 1.00 142.05 109 VAL C CA 1
ATOM 3214 C C . VAL C 3 39 ? -7.236 34.089 -47.713 1.00 138.49 109 VAL C C 1
ATOM 3215 O O . VAL C 3 39 ? -7.648 33.076 -47.134 1.00 142.55 109 VAL C O 1
ATOM 3219 N N . THR C 3 40 ? -6.058 34.640 -47.409 1.00 132.99 110 THR C N 1
ATOM 3220 C CA . THR C 3 40 ? -5.190 34.050 -46.387 1.00 142.59 110 THR C CA 1
ATOM 3221 C C . THR C 3 40 ? -5.754 34.099 -44.966 1.00 141.04 110 THR C C 1
ATOM 3222 O O . THR C 3 40 ? -5.586 33.126 -44.219 1.00 139.57 110 THR C O 1
ATOM 3226 N N . ILE C 3 41 ? -6.373 35.201 -44.532 1.00 134.62 111 ILE C N 1
ATOM 3227 C CA . ILE C 3 41 ? -6.994 35.161 -43.204 1.00 138.06 111 ILE C CA 1
ATOM 3228 C C . ILE C 3 41 ? -8.015 34.026 -43.147 1.00 132.54 111 ILE C C 1
ATOM 3229 O O . ILE C 3 41 ? -8.003 33.200 -42.224 1.00 128.02 111 ILE C O 1
ATOM 3234 N N . PHE C 3 42 ? -8.925 33.985 -44.127 1.00 133.45 112 PHE C N 1
ATOM 3235 C CA . PHE C 3 42 ? -9.955 32.951 -44.178 1.00 132.10 112 PHE C CA 1
ATOM 3236 C C . PHE C 3 42 ? -9.321 31.563 -44.179 1.00 134.93 112 PHE C C 1
ATOM 3237 O O . PHE C 3 42 ? -9.789 30.649 -43.489 1.00 141.63 112 PHE C O 1
ATOM 3245 N N . ALA C 3 43 ? -8.262 31.394 -44.974 1.00 136.91 113 ALA C N 1
ATOM 3246 C CA . ALA C 3 43 ? -7.523 30.137 -45.043 1.00 132.93 113 ALA C CA 1
ATOM 3247 C C . ALA C 3 43 ? -7.000 29.728 -43.671 1.00 132.78 113 ALA C C 1
ATOM 3248 O O . ALA C 3 43 ? -7.120 28.566 -43.266 1.00 132.71 113 ALA C O 1
ATOM 3250 N N . ILE C 3 44 ? -6.411 30.680 -42.941 1.00 129.55 114 ILE C N 1
ATOM 3251 C CA . ILE C 3 44 ? -5.858 30.389 -41.623 1.00 133.79 114 ILE C CA 1
ATOM 3252 C C . ILE C 3 44 ? -6.986 30.115 -40.643 1.00 137.61 114 ILE C C 1
ATOM 3253 O O . ILE C 3 44 ? -6.889 29.220 -39.794 1.00 138.00 114 ILE C O 1
ATOM 3258 N N . TRP C 3 45 ? -8.066 30.888 -40.731 1.00 137.56 115 TRP C N 1
ATOM 3259 C CA . TRP C 3 45 ? -9.203 30.664 -39.851 1.00 133.16 115 TRP C CA 1
ATOM 3260 C C . TRP C 3 45 ? -9.806 29.277 -40.072 1.00 133.57 115 TRP C C 1
ATOM 3261 O O . TRP C 3 45 ? -10.088 28.556 -39.109 1.00 137.40 115 TRP C O 1
ATOM 3272 N N . ASN C 3 46 ? -9.989 28.884 -41.337 1.00 131.82 116 ASN C N 1
ATOM 3273 C CA . ASN C 3 46 ? -10.556 27.578 -41.676 1.00 134.43 116 ASN C CA 1
ATOM 3274 C C . ASN C 3 46 ? -9.731 26.398 -41.149 1.00 140.79 116 ASN C C 1
ATOM 3275 O O . ASN C 3 46 ? -10.278 25.466 -40.546 1.00 143.81 116 ASN C O 1
ATOM 3280 N N . THR C 3 47 ? -8.411 26.417 -41.380 1.00 139.99 117 THR C N 1
ATOM 3281 C CA . THR C 3 47 ? -7.541 25.325 -40.931 1.00 140.37 117 THR C CA 1
ATOM 3282 C C . THR C 3 47 ? -7.533 25.192 -39.413 1.00 144.17 117 THR C C 1
ATOM 3283 O O . THR C 3 47 ? -7.574 24.076 -38.881 1.00 148.45 117 THR C O 1
ATOM 3287 N N . MET C 3 48 ? -7.484 26.316 -38.701 1.00 139.25 118 MET C N 1
ATOM 3288 C CA . MET C 3 48 ? -7.389 26.290 -37.245 1.00 141.02 118 MET C CA 1
ATOM 3289 C C . MET C 3 48 ? -8.621 25.642 -36.623 1.00 139.02 118 MET C C 1
ATOM 3290 O O . MET C 3 48 ? -8.500 24.850 -35.680 1.00 133.89 118 MET C O 1
ATOM 3295 N N . MET C 3 49 ? -9.814 25.990 -37.105 1.00 140.93 119 MET C N 1
ATOM 3296 C CA . MET C 3 49 ? -11.040 25.356 -36.627 1.00 144.40 119 MET C CA 1
ATOM 3297 C C . MET C 3 49 ? -11.085 23.851 -36.884 1.00 146.02 119 MET C C 1
ATOM 3298 O O . MET C 3 49 ? -10.089 23.241 -37.287 1.00 145.65 119 MET C O 1
ATOM 3303 N N . GLY C 3 50 ? -12.250 23.249 -36.646 1.00 143.41 120 GLY C N 1
ATOM 3304 C CA . GLY C 3 50 ? -12.505 21.844 -36.909 1.00 136.21 120 GLY C CA 1
ATOM 3305 C C . GLY C 3 50 ? -13.082 21.227 -35.649 1.00 128.97 120 GLY C C 1
ATOM 3306 O O . GLY C 3 50 ? -14.123 21.681 -35.172 1.00 129.78 120 GLY C O 1
ATOM 3307 N N . THR C 3 51 ? -12.423 20.208 -35.088 1.00 131.28 121 THR C N 1
ATOM 3308 C CA . THR C 3 51 ? -12.907 19.620 -33.840 1.00 125.19 121 THR C CA 1
ATOM 3309 C C . THR C 3 51 ? -12.584 20.561 -32.687 1.00 123.44 121 THR C C 1
ATOM 3310 O O . THR C 3 51 ? -13.449 20.868 -31.860 1.00 117.93 121 THR C O 1
ATOM 3314 N N . SER C 3 52 ? -11.328 21.012 -32.624 1.00 129.96 122 SER C N 1
ATOM 3315 C CA . SER C 3 52 ? -10.688 21.806 -31.575 1.00 129.53 122 SER C CA 1
ATOM 3316 C C . SER C 3 52 ? -11.695 22.504 -30.668 1.00 129.31 122 SER C C 1
ATOM 3317 O O . SER C 3 52 ? -11.551 22.538 -29.440 1.00 122.42 122 SER C O 1
ATOM 3320 N N . ILE C 3 53 ? -12.723 23.064 -31.311 1.00 128.67 123 ILE C N 1
ATOM 3321 C CA . ILE C 3 53 ? -13.736 23.891 -30.670 1.00 121.81 123 ILE C CA 1
ATOM 3322 C C . ILE C 3 53 ? -14.721 23.070 -29.837 1.00 118.40 123 ILE C C 1
ATOM 3323 O O . ILE C 3 53 ? -15.068 23.480 -28.722 1.00 121.11 123 ILE C O 1
ATOM 3328 N N . LEU C 3 54 ? -15.183 21.943 -30.379 1.00 120.33 124 LEU C N 1
ATOM 3329 C CA . LEU C 3 54 ? -16.172 21.067 -29.727 1.00 117.68 124 LEU C CA 1
ATOM 3330 C C . LEU C 3 54 ? -15.906 20.687 -28.264 1.00 111.68 124 LEU C C 1
ATOM 3331 O O . LEU C 3 54 ? -16.692 19.970 -27.645 1.00 116.37 124 LEU C O 1
ATOM 3336 N N . SER C 3 55 ? -14.797 21.174 -27.728 1.00 108.51 125 SER C N 1
ATOM 3337 C CA . SER C 3 55 ? -14.377 20.922 -26.355 1.00 106.32 125 SER C CA 1
ATOM 3338 C C . SER C 3 55 ? -14.030 22.210 -25.609 1.00 108.19 125 SER C C 1
ATOM 3339 O O . SER C 3 55 ? -13.072 22.250 -24.828 1.00 124.59 125 SER C O 1
ATOM 3342 N N . ILE C 3 56 ? -14.796 23.278 -25.824 1.00 99.58 126 ILE C N 1
ATOM 3343 C CA . ILE C 3 56 ? -14.454 24.598 -25.279 1.00 111.57 126 ILE C CA 1
ATOM 3344 C C . ILE C 3 56 ? -15.372 24.869 -24.088 1.00 116.55 126 ILE C C 1
ATOM 3345 O O . ILE C 3 56 ? -14.858 25.250 -23.024 1.00 108.41 126 ILE C O 1
ATOM 3350 N N . PRO C 3 57 ? -16.710 24.749 -24.203 1.00 121.38 127 PRO C N 1
ATOM 3351 C CA . PRO C 3 57 ? -17.545 25.023 -23.017 1.00 110.14 127 PRO C CA 1
ATOM 3352 C C . PRO C 3 57 ? -17.071 24.193 -21.838 1.00 108.07 127 PRO C C 1
ATOM 3353 O O . PRO C 3 57 ? -17.095 24.657 -20.690 1.00 112.80 127 PRO C O 1
ATOM 3357 N N . TRP C 3 58 ? -16.665 22.947 -22.107 1.00 98.58 128 TRP C N 1
ATOM 3358 C CA . TRP C 3 58 ? -16.190 22.067 -21.050 1.00 102.37 128 TRP C CA 1
ATOM 3359 C C . TRP C 3 58 ? -14.942 22.633 -20.397 1.00 104.63 128 TRP C C 1
ATOM 3360 O O . TRP C 3 58 ? -14.845 22.685 -19.167 1.00 101.31 128 TRP C O 1
ATOM 3371 N N . GLY C 3 59 ? -13.967 23.047 -21.210 1.00 102.19 129 GLY C N 1
ATOM 3372 C CA . GLY C 3 59 ? -12.808 23.734 -20.669 1.00 98.80 129 GLY C CA 1
ATOM 3373 C C . GLY C 3 59 ? -13.184 24.913 -19.795 1.00 100.90 129 GLY C C 1
ATOM 3374 O O . GLY C 3 59 ? -12.570 25.153 -18.751 1.00 107.06 129 GLY C O 1
ATOM 3375 N N . ILE C 3 60 ? -14.203 25.666 -20.219 1.00 96.58 130 ILE C N 1
ATOM 3376 C CA . ILE C 3 60 ? -14.684 26.821 -19.466 1.00 99.66 130 ILE C CA 1
ATOM 3377 C C . ILE C 3 60 ? -15.347 26.376 -18.169 1.00 109.34 130 ILE C C 1
ATOM 3378 O O . ILE C 3 60 ? -15.135 26.981 -17.112 1.00 108.42 130 ILE C O 1
ATOM 3383 N N . LYS C 3 61 ? -16.150 25.308 -18.227 1.00 104.93 131 LYS C N 1
ATOM 3384 C CA . LYS C 3 61 ? -16.702 24.739 -17.004 1.00 95.55 131 LYS C CA 1
ATOM 3385 C C . LYS C 3 61 ? -15.589 24.355 -16.037 1.00 104.97 131 LYS C C 1
ATOM 3386 O O . LYS C 3 61 ? -15.716 24.571 -14.826 1.00 111.03 131 LYS C O 1
ATOM 3392 N N . GLN C 3 62 ? -14.499 23.774 -16.547 1.00 104.82 132 GLN C N 1
ATOM 3393 C CA . GLN C 3 62 ? -13.354 23.456 -15.696 1.00 99.68 132 GLN C CA 1
ATOM 3394 C C . GLN C 3 62 ? -12.770 24.718 -15.081 1.00 106.44 132 GLN C C 1
ATOM 3395 O O . GLN C 3 62 ? -12.546 24.780 -13.870 1.00 110.14 132 GLN C O 1
ATOM 3401 N N . ALA C 3 63 ? -12.458 25.712 -15.914 1.00 103.28 133 ALA C N 1
ATOM 3402 C CA . ALA C 3 63 ? -11.798 26.919 -15.431 1.00 112.52 133 ALA C CA 1
ATOM 3403 C C . ALA C 3 63 ? -12.786 27.848 -14.733 1.00 110.75 133 ALA C C 1
ATOM 3404 O O . ALA C 3 63 ? -12.494 28.380 -13.654 1.00 107.37 133 ALA C O 1
ATOM 3406 N N . GLY C 3 64 ? -13.939 28.072 -15.334 1.00 107.23 134 GLY C N 1
ATOM 3407 C CA . GLY C 3 64 ? -14.913 29.015 -14.818 1.00 106.42 134 GLY C CA 1
ATOM 3408 C C . GLY C 3 64 ? -15.401 29.916 -15.936 1.00 110.80 134 GLY C C 1
ATOM 3409 O O . GLY C 3 64 ? -14.789 30.029 -16.999 1.00 117.52 134 GLY C O 1
ATOM 3410 N N . PHE C 3 65 ? -16.529 30.585 -15.687 1.00 110.92 135 PHE C N 1
ATOM 3411 C CA . PHE C 3 65 ? -17.090 31.465 -16.710 1.00 113.28 135 PHE C CA 1
ATOM 3412 C C . PHE C 3 65 ? -16.259 32.733 -16.875 1.00 115.80 135 PHE C C 1
ATOM 3413 O O . PHE C 3 65 ? -15.679 32.968 -17.940 1.00 119.78 135 PHE C O 1
ATOM 3421 N N . THR C 3 66 ? -16.183 33.570 -15.832 1.00 117.60 136 THR C N 1
ATOM 3422 C CA . THR C 3 66 ? -15.400 34.796 -15.974 1.00 122.67 136 THR C CA 1
ATOM 3423 C C . THR C 3 66 ? -13.903 34.529 -16.003 1.00 124.50 136 THR C C 1
ATOM 3424 O O . THR C 3 66 ? -13.142 35.413 -16.404 1.00 131.75 136 THR C O 1
ATOM 3428 N N . LEU C 3 67 ? -13.460 33.334 -15.625 1.00 120.76 137 LEU C N 1
ATOM 3429 C CA . LEU C 3 67 ? -12.036 33.047 -15.707 1.00 118.07 137 LEU C CA 1
ATOM 3430 C C . LEU C 3 67 ? -11.681 32.518 -17.091 1.00 120.78 137 LEU C C 1
ATOM 3431 O O . LEU C 3 67 ? -10.685 32.939 -17.684 1.00 131.08 137 LEU C O 1
ATOM 3436 N N . GLY C 3 68 ? -12.482 31.579 -17.601 1.00 117.85 138 GLY C N 1
ATOM 3437 C CA . GLY C 3 68 ? -12.225 31.028 -18.921 1.00 120.25 138 GLY C CA 1
ATOM 3438 C C . GLY C 3 68 ? -12.112 32.094 -19.992 1.00 125.13 138 GLY C C 1
ATOM 3439 O O . GLY C 3 68 ? -11.257 32.006 -20.877 1.00 130.23 138 GLY C O 1
ATOM 3440 N N . ILE C 3 69 ? -13.014 33.084 -19.966 1.00 133.57 139 ILE C N 1
ATOM 3441 C CA . ILE C 3 69 ? -12.911 34.200 -20.904 1.00 134.78 139 ILE C CA 1
ATOM 3442 C C . ILE C 3 69 ? -11.543 34.868 -20.800 1.00 131.68 139 ILE C C 1
ATOM 3443 O O . ILE C 3 69 ? -10.936 35.227 -21.818 1.00 135.10 139 ILE C O 1
ATOM 3448 N N . ILE C 3 70 ? -11.023 35.024 -19.576 1.00 128.15 140 ILE C N 1
ATOM 3449 C CA . ILE C 3 70 ? -9.718 35.662 -19.444 1.00 131.59 140 ILE C CA 1
ATOM 3450 C C . ILE C 3 70 ? -8.608 34.718 -19.882 1.00 128.86 140 ILE C C 1
ATOM 3451 O O . ILE C 3 70 ? -7.597 35.151 -20.449 1.00 132.61 140 ILE C O 1
ATOM 3456 N N . ILE C 3 71 ? -8.793 33.414 -19.665 1.00 123.93 141 ILE C N 1
ATOM 3457 C CA . ILE C 3 71 ? -7.855 32.417 -20.172 1.00 118.11 141 ILE C CA 1
ATOM 3458 C C . ILE C 3 71 ? -7.781 32.440 -21.694 1.00 122.43 141 ILE C C 1
ATOM 3459 O O . ILE C 3 71 ? -6.692 32.499 -22.276 1.00 134.82 141 ILE C O 1
ATOM 3464 N N . ILE C 3 72 ? -8.940 32.398 -22.361 1.00 121.32 142 ILE C N 1
ATOM 3465 C CA . ILE C 3 72 ? -8.962 32.493 -23.821 1.00 125.03 142 ILE C CA 1
ATOM 3466 C C . ILE C 3 72 ? -8.301 33.770 -24.320 1.00 132.84 142 ILE C C 1
ATOM 3467 O O . ILE C 3 72 ? -7.535 33.741 -25.293 1.00 137.07 142 ILE C O 1
ATOM 3472 N N . VAL C 3 73 ? -8.569 34.908 -23.678 1.00 132.42 143 VAL C N 1
ATOM 3473 C CA . VAL C 3 73 ? -7.902 36.127 -24.123 1.00 134.28 143 VAL C CA 1
ATOM 3474 C C . VAL C 3 73 ? -6.397 36.022 -23.901 1.00 136.00 143 VAL C C 1
ATOM 3475 O O . VAL C 3 73 ? -5.608 36.172 -24.840 1.00 140.15 143 VAL C O 1
ATOM 3479 N N . LEU C 3 74 ? -5.983 35.645 -22.684 1.00 130.93 144 LEU C N 1
ATOM 3480 C CA . LEU C 3 74 ? -4.554 35.539 -22.394 1.00 133.05 144 LEU C CA 1
ATOM 3481 C C . LEU C 3 74 ? -3.875 34.482 -23.255 1.00 138.46 144 LEU C C 1
ATOM 3482 O O . LEU C 3 74 ? -2.806 34.722 -23.827 1.00 145.98 144 LEU C O 1
ATOM 3487 N N . MET C 3 75 ? -4.480 33.299 -23.353 1.00 133.02 145 MET C N 1
ATOM 3488 C CA . MET C 3 75 ? -3.954 32.291 -24.262 1.00 131.12 145 MET C CA 1
ATOM 3489 C C . MET C 3 75 ? -3.954 32.776 -25.704 1.00 144.05 145 MET C C 1
ATOM 3490 O O . MET C 3 75 ? -3.045 32.445 -26.472 1.00 154.46 145 MET C O 1
ATOM 3495 N N . GLY C 3 76 ? -4.963 33.556 -26.104 1.00 138.59 146 GLY C N 1
ATOM 3496 C CA . GLY C 3 76 ? -4.938 34.064 -27.464 1.00 139.29 146 GLY C CA 1
ATOM 3497 C C . GLY C 3 76 ? -3.854 35.082 -27.765 1.00 141.80 146 GLY C C 1
ATOM 3498 O O . GLY C 3 76 ? -3.387 35.156 -28.905 1.00 145.49 146 GLY C O 1
ATOM 3499 N N . LEU C 3 77 ? -3.442 35.893 -26.783 1.00 140.95 147 LEU C N 1
ATOM 3500 C CA . LEU C 3 77 ? -2.343 36.813 -27.078 1.00 141.01 147 LEU C CA 1
ATOM 3501 C C . LEU C 3 77 ? -1.006 36.091 -27.197 1.00 144.10 147 LEU C C 1
ATOM 3502 O O . LEU C 3 77 ? -0.251 36.316 -28.150 1.00 148.55 147 LEU C O 1
ATOM 3507 N N . LEU C 3 78 ? -0.695 35.220 -26.229 1.00 143.14 148 LEU C N 1
ATOM 3508 C CA . LEU C 3 78 ? 0.502 34.389 -26.319 1.00 144.86 148 LEU C CA 1
ATOM 3509 C C . LEU C 3 78 ? 0.540 33.562 -27.593 1.00 143.16 148 LEU C C 1
ATOM 3510 O O . LEU C 3 78 ? 1.595 33.444 -28.227 1.00 148.39 148 LEU C O 1
ATOM 3515 N N . THR C 3 79 ? -0.585 32.956 -27.972 1.00 145.77 149 THR C N 1
ATOM 3516 C CA . THR C 3 79 ? -0.556 32.114 -29.161 1.00 152.68 149 THR C CA 1
ATOM 3517 C C . THR C 3 79 ? -0.290 32.945 -30.411 1.00 152.99 149 THR C C 1
ATOM 3518 O O . THR C 3 79 ? 0.471 32.525 -31.291 1.00 153.19 149 THR C O 1
ATOM 3522 N N . LEU C 3 80 ? -0.929 34.114 -30.520 1.00 151.52 150 LEU C N 1
ATOM 3523 C CA . LEU C 3 80 ? -0.661 34.983 -31.661 1.00 151.26 150 LEU C CA 1
ATOM 3524 C C . LEU C 3 80 ? 0.747 35.564 -31.579 1.00 152.61 150 LEU C C 1
ATOM 3525 O O . LEU C 3 80 ? 1.429 35.714 -32.600 1.00 152.32 150 LEU C O 1
ATOM 3530 N N . TYR C 3 81 ? 1.199 35.880 -30.360 1.00 150.45 151 TYR C N 1
ATOM 3531 C CA . TYR C 3 81 ? 2.570 36.330 -30.140 1.00 150.30 151 TYR C CA 1
ATOM 3532 C C . TYR C 3 81 ? 3.590 35.261 -30.503 1.00 152.19 151 TYR C C 1
ATOM 3533 O O . TYR C 3 81 ? 4.609 35.555 -31.138 1.00 158.55 151 TYR C O 1
ATOM 3542 N N . CYS C 3 82 ? 3.340 34.015 -30.097 1.00 150.91 152 CYS C N 1
ATOM 3543 C CA . CYS C 3 82 ? 4.232 32.932 -30.485 1.00 147.75 152 CYS C CA 1
ATOM 3544 C C . CYS C 3 82 ? 4.241 32.731 -31.990 1.00 150.83 152 CYS C C 1
ATOM 3545 O O . CYS C 3 82 ? 5.300 32.467 -32.573 1.00 157.08 152 CYS C O 1
ATOM 3548 N N . CYS C 3 83 ? 3.075 32.786 -32.638 1.00 152.26 153 CYS C N 1
ATOM 3549 C CA . CYS C 3 83 ? 3.092 32.629 -34.085 1.00 152.76 153 CYS C CA 1
ATOM 3550 C C . CYS C 3 83 ? 3.963 33.696 -34.743 1.00 155.46 153 CYS C C 1
ATOM 3551 O O . CYS C 3 83 ? 4.604 33.423 -35.764 1.00 152.54 153 CYS C O 1
ATOM 3554 N N . TYR C 3 84 ? 3.980 34.919 -34.190 1.00 157.75 154 TYR C N 1
ATOM 3555 C CA . TYR C 3 84 ? 4.889 35.958 -34.681 1.00 157.06 154 TYR C CA 1
ATOM 3556 C C . TYR C 3 84 ? 6.349 35.528 -34.663 1.00 153.58 154 TYR C C 1
ATOM 3557 O O . TYR C 3 84 ? 7.082 35.732 -35.639 1.00 152.82 154 TYR C O 1
ATOM 3566 N N . ARG C 3 85 ? 6.789 34.926 -33.561 1.00 150.75 155 ARG C N 1
ATOM 3567 C CA . ARG C 3 85 ? 8.157 34.437 -33.463 1.00 151.57 155 ARG C CA 1
ATOM 3568 C C . ARG C 3 85 ? 8.417 33.170 -34.255 1.00 156.11 155 ARG C C 1
ATOM 3569 O O . ARG C 3 85 ? 8.259 32.053 -33.755 1.00 153.70 155 ARG C O 1
ATOM 3577 N N . VAL C 3 86 ? 8.832 33.367 -35.498 1.00 159.54 156 VAL C N 1
ATOM 3578 C CA . VAL C 3 86 ? 9.168 32.306 -36.431 1.00 157.86 156 VAL C CA 1
ATOM 3579 C C . VAL C 3 86 ? 10.325 32.842 -37.259 1.00 160.72 156 VAL C C 1
ATOM 3580 O O . VAL C 3 86 ? 11.284 32.119 -37.549 1.00 159.41 156 VAL C O 1
ATOM 3584 N N . LEU C 3 87 ? 10.237 34.112 -37.643 1.00 154.38 157 LEU C N 1
ATOM 3585 C CA . LEU C 3 87 ? 11.265 34.740 -38.459 1.00 159.38 157 LEU C CA 1
ATOM 3586 C C . LEU C 3 87 ? 12.511 34.949 -37.605 1.00 165.92 157 LEU C C 1
ATOM 3587 O O . LEU C 3 87 ? 12.412 35.079 -36.383 1.00 164.26 157 LEU C O 1
ATOM 3592 N N . VAL C 3 106 ? 9.911 26.245 -38.299 1.00 158.56 176 VAL C N 1
ATOM 3593 C CA . VAL C 3 106 ? 9.939 24.822 -38.617 1.00 160.73 176 VAL C CA 1
ATOM 3594 C C . VAL C 3 106 ? 11.250 24.171 -38.182 1.00 162.41 176 VAL C C 1
ATOM 3595 O O . VAL C 3 106 ? 11.952 24.656 -37.295 1.00 162.70 176 VAL C O 1
ATOM 3599 N N . CYS C 3 107 ? 11.555 23.057 -38.845 1.00 166.24 177 CYS C N 1
ATOM 3600 C CA . CYS C 3 107 ? 12.723 22.242 -38.527 1.00 172.18 177 CYS C CA 1
ATOM 3601 C C . CYS C 3 107 ? 14.026 22.979 -38.829 1.00 171.00 177 CYS C C 1
ATOM 3602 O O . CYS C 3 107 ? 14.981 22.902 -38.047 1.00 165.73 177 CYS C O 1
ATOM 3605 N N . LYS C 3 108 ? 14.087 23.686 -39.963 1.00 167.28 178 LYS C N 1
ATOM 3606 C CA . LYS C 3 108 ? 15.295 24.427 -40.322 1.00 164.36 178 LYS C CA 1
ATOM 3607 C C . LYS C 3 108 ? 15.637 25.490 -39.281 1.00 162.40 178 LYS C C 1
ATOM 3608 O O . LYS C 3 108 ? 16.818 25.789 -39.073 1.00 168.48 178 LYS C O 1
ATOM 3614 N N . TYR C 3 109 ? 14.638 26.066 -38.617 1.00 157.49 179 TYR C N 1
ATOM 3615 C CA . TYR C 3 109 ? 14.883 27.067 -37.585 1.00 157.65 179 TYR C CA 1
ATOM 3616 C C . TYR C 3 109 ? 15.119 26.408 -36.237 1.00 165.41 179 TYR C C 1
ATOM 3617 O O . TYR C 3 109 ? 15.611 27.066 -35.313 1.00 166.28 179 TYR C O 1
ATOM 3626 N N . TYR C 3 110 ? 14.789 25.122 -36.120 1.00 166.72 180 TYR C N 1
ATOM 3627 C CA . TYR C 3 110 ? 14.935 24.360 -34.891 1.00 166.27 180 TYR C CA 1
ATOM 3628 C C . TYR C 3 110 ? 15.983 23.272 -35.087 1.00 168.03 180 TYR C C 1
ATOM 3629 O O . TYR C 3 110 ? 15.971 22.239 -34.410 1.00 166.82 180 TYR C O 1
ATOM 3638 N N . PHE C 3 111 ? 16.893 23.512 -36.028 1.00 173.86 181 PHE C N 1
ATOM 3639 C CA . PHE C 3 111 ? 17.983 22.609 -36.361 1.00 178.93 181 PHE C CA 1
ATOM 3640 C C . PHE C 3 111 ? 19.248 23.206 -35.769 1.00 177.85 181 PHE C C 1
ATOM 3641 O O . PHE C 3 111 ? 19.497 24.409 -35.912 1.00 175.29 181 PHE C O 1
ATOM 3649 N N . GLY C 3 112 ? 20.043 22.375 -35.113 1.00 172.25 182 GLY C N 1
ATOM 3650 C CA . GLY C 3 112 ? 21.249 22.846 -34.470 1.00 172.17 182 GLY C CA 1
ATOM 3651 C C . GLY C 3 112 ? 20.970 23.268 -33.039 1.00 180.60 182 GLY C C 1
ATOM 3652 O O . GLY C 3 112 ? 19.826 23.343 -32.583 1.00 184.48 182 GLY C O 1
ATOM 3653 N N . GLY C 3 113 ? 22.043 23.546 -32.315 1.00 182.74 183 GLY C N 1
ATOM 3654 C CA . GLY C 3 113 ? 21.906 23.929 -30.929 1.00 182.30 183 GLY C CA 1
ATOM 3655 C C . GLY C 3 113 ? 21.884 22.775 -29.955 1.00 189.32 183 GLY C C 1
ATOM 3656 O O . GLY C 3 113 ? 21.420 22.959 -28.823 1.00 188.12 183 GLY C O 1
ATOM 3657 N N . PHE C 3 114 ? 22.335 21.585 -30.379 1.00 192.01 184 PHE C N 1
ATOM 3658 C CA . PHE C 3 114 ? 22.418 20.360 -29.581 1.00 187.56 184 PHE C CA 1
ATOM 3659 C C . PHE C 3 114 ? 21.096 19.610 -29.401 1.00 187.01 184 PHE C C 1
ATOM 3660 O O . PHE C 3 114 ? 21.107 18.392 -29.198 1.00 182.56 184 PHE C O 1
ATOM 3668 N N . GLY C 3 115 ? 19.959 20.298 -29.484 1.00 187.33 185 GLY C N 1
ATOM 3669 C CA . GLY C 3 115 ? 18.675 19.626 -29.350 1.00 180.30 185 GLY C CA 1
ATOM 3670 C C . GLY C 3 115 ? 18.260 18.676 -30.460 1.00 178.26 185 GLY C C 1
ATOM 3671 O O . GLY C 3 115 ? 17.964 17.507 -30.192 1.00 170.73 185 GLY C O 1
ATOM 3672 N N . LYS C 3 116 ? 18.206 19.172 -31.698 1.00 184.06 186 LYS C N 1
ATOM 3673 C CA . LYS C 3 116 ? 17.961 18.391 -32.913 1.00 184.67 186 LYS C CA 1
ATOM 3674 C C . LYS C 3 116 ? 16.503 17.957 -33.070 1.00 174.85 186 LYS C C 1
ATOM 3675 O O . LYS C 3 116 ? 15.586 18.735 -32.789 1.00 169.05 186 LYS C O 1
ATOM 3681 N N . TRP C 3 117 ? 16.282 16.719 -33.532 1.00 174.48 187 TRP C N 1
ATOM 3682 C CA . TRP C 3 117 ? 14.942 16.158 -33.710 1.00 174.88 187 TRP C CA 1
ATOM 3683 C C . TRP C 3 117 ? 14.053 16.089 -32.470 1.00 171.81 187 TRP C C 1
ATOM 3684 O O . TRP C 3 117 ? 13.041 15.379 -32.489 1.00 166.93 187 TRP C O 1
ATOM 3695 N N . SER C 3 118 ? 14.401 16.781 -31.384 1.00 173.72 188 SER C N 1
ATOM 3696 C CA . SER C 3 118 ? 13.530 16.726 -30.214 1.00 169.42 188 SER C CA 1
ATOM 3697 C C . SER C 3 118 ? 12.187 17.369 -30.532 1.00 161.79 188 SER C C 1
ATOM 3698 O O . SER C 3 118 ? 11.154 16.975 -29.978 1.00 156.88 188 SER C O 1
ATOM 3701 N N . SER C 3 119 ? 12.201 18.357 -31.428 1.00 158.64 189 SER C N 1
ATOM 3702 C CA . SER C 3 119 ? 10.992 19.033 -31.878 1.00 156.95 189 SER C CA 1
ATOM 3703 C C . SER C 3 119 ? 10.133 18.149 -32.777 1.00 157.15 189 SER C C 1
ATOM 3704 O O . SER C 3 119 ? 8.905 18.281 -32.773 1.00 158.07 189 SER C O 1
ATOM 3707 N N . LEU C 3 120 ? 10.749 17.265 -33.566 1.00 156.76 190 LEU C N 1
ATOM 3708 C CA . LEU C 3 120 ? 9.971 16.335 -34.382 1.00 158.80 190 LEU C CA 1
ATOM 3709 C C . LEU C 3 120 ? 9.151 15.347 -33.557 1.00 159.14 190 LEU C C 1
ATOM 3710 O O . LEU C 3 120 ? 7.987 15.082 -33.886 1.00 157.89 190 LEU C O 1
ATOM 3715 N N . VAL C 3 121 ? 9.716 14.795 -32.480 1.00 161.36 191 VAL C N 1
ATOM 3716 C CA . VAL C 3 121 ? 8.907 13.928 -31.626 1.00 165.27 191 VAL C CA 1
ATOM 3717 C C . VAL C 3 121 ? 7.766 14.716 -30.992 1.00 161.58 191 VAL C C 1
ATOM 3718 O O . VAL C 3 121 ? 6.635 14.225 -30.889 1.00 155.69 191 VAL C O 1
ATOM 3722 N N . PHE C 3 122 ? 8.042 15.940 -30.549 1.00 154.23 192 PHE C N 1
ATOM 3723 C CA . PHE C 3 122 ? 6.986 16.759 -29.970 1.00 150.00 192 PHE C CA 1
ATOM 3724 C C . PHE C 3 122 ? 5.948 17.117 -31.029 1.00 152.17 192 PHE C C 1
ATOM 3725 O O . PHE C 3 122 ? 4.741 17.103 -30.764 1.00 155.23 192 PHE C O 1
ATOM 3733 N N . SER C 3 123 ? 6.413 17.422 -32.242 1.00 152.27 193 SER C N 1
ATOM 3734 C CA . SER C 3 123 ? 5.531 17.667 -33.380 1.00 155.13 193 SER C CA 1
ATOM 3735 C C . SER C 3 123 ? 4.723 16.421 -33.712 1.00 155.02 193 SER C C 1
ATOM 3736 O O . SER C 3 123 ? 3.538 16.499 -34.060 1.00 156.86 193 SER C O 1
ATOM 3739 N N . LEU C 3 124 ? 5.372 15.261 -33.629 1.00 153.74 194 LEU C N 1
ATOM 3740 C CA . LEU C 3 124 ? 4.698 13.977 -33.781 1.00 158.09 194 LEU C CA 1
ATOM 3741 C C . LEU C 3 124 ? 3.557 13.785 -32.786 1.00 157.43 194 LEU C C 1
ATOM 3742 O O . LEU C 3 124 ? 2.443 13.429 -33.187 1.00 155.39 194 LEU C O 1
ATOM 3747 N N . VAL C 3 125 ? 3.812 13.973 -31.487 1.00 156.42 195 VAL C N 1
ATOM 3748 C CA . VAL C 3 125 ? 2.720 13.877 -30.514 1.00 153.49 195 VAL C CA 1
ATOM 3749 C C . VAL C 3 125 ? 1.495 14.693 -30.937 1.00 154.76 195 VAL C C 1
ATOM 3750 O O . VAL C 3 125 ? 0.354 14.242 -30.767 1.00 153.51 195 VAL C O 1
ATOM 3754 N N . SER C 3 126 ? 1.688 15.905 -31.466 1.00 150.34 196 SER C N 1
ATOM 3755 C CA . SER C 3 126 ? 0.525 16.652 -31.947 1.00 148.58 196 SER C CA 1
ATOM 3756 C C . SER C 3 126 ? -0.211 15.910 -33.059 1.00 152.66 196 SER C C 1
ATOM 3757 O O . SER C 3 126 ? -1.443 15.957 -33.143 1.00 156.54 196 SER C O 1
ATOM 3760 N N . LEU C 3 127 ? 0.536 15.228 -33.929 1.00 152.62 197 LEU C N 1
ATOM 3761 C CA . LEU C 3 127 ? -0.044 14.391 -34.976 1.00 159.13 197 LEU C CA 1
ATOM 3762 C C . LEU C 3 127 ? -0.603 13.058 -34.481 1.00 157.01 197 LEU C C 1
ATOM 3763 O O . LEU C 3 127 ? -1.627 12.591 -34.993 1.00 154.67 197 LEU C O 1
ATOM 3768 N N . ILE C 3 128 ? 0.049 12.426 -33.502 1.00 155.87 198 ILE C N 1
ATOM 3769 C CA . ILE C 3 128 ? -0.452 11.153 -32.975 1.00 161.49 198 ILE C CA 1
ATOM 3770 C C . ILE C 3 128 ? -1.833 11.321 -32.347 1.00 158.61 198 ILE C C 1
ATOM 3771 O O . ILE C 3 128 ? -2.740 10.509 -32.576 1.00 152.40 198 ILE C O 1
ATOM 3776 N N . GLY C 3 129 ? -2.016 12.368 -31.539 1.00 154.34 199 GLY C N 1
ATOM 3777 C CA . GLY C 3 129 ? -3.272 12.521 -30.830 1.00 152.05 199 GLY C CA 1
ATOM 3778 C C . GLY C 3 129 ? -4.435 13.003 -31.666 1.00 149.50 199 GLY C C 1
ATOM 3779 O O . GLY C 3 129 ? -5.586 12.687 -31.355 1.00 156.37 199 GLY C O 1
ATOM 3780 N N . ALA C 3 130 ? -4.174 13.773 -32.721 1.00 139.74 200 ALA C N 1
ATOM 3781 C CA . ALA C 3 130 ? -5.258 14.120 -33.631 1.00 139.94 200 ALA C CA 1
ATOM 3782 C C . ALA C 3 130 ? -5.855 12.884 -34.302 1.00 141.79 200 ALA C C 1
ATOM 3783 O O . ALA C 3 130 ? -7.058 12.844 -34.586 1.00 139.86 200 ALA C O 1
ATOM 3785 N N . MET C 3 131 ? -5.022 11.906 -34.654 1.00 147.55 201 MET C N 1
ATOM 3786 C CA . MET C 3 131 ? -5.557 10.671 -35.220 1.00 151.07 201 MET C CA 1
ATOM 3787 C C . MET C 3 131 ? -6.427 9.907 -34.224 1.00 150.84 201 MET C C 1
ATOM 3788 O O . MET C 3 131 ? -7.488 9.383 -34.586 1.00 146.80 201 MET C O 1
ATOM 3793 N N . VAL C 3 132 ? -5.981 9.827 -32.965 1.00 150.48 202 VAL C N 1
ATOM 3794 C CA . VAL C 3 132 ? -6.767 9.224 -31.885 1.00 151.02 202 VAL C CA 1
ATOM 3795 C C . VAL C 3 132 ? -8.102 9.935 -31.647 1.00 149.03 202 VAL C C 1
ATOM 3796 O O . VAL C 3 132 ? -9.137 9.279 -31.470 1.00 141.08 202 VAL C O 1
ATOM 3800 N N . VAL C 3 133 ? -8.109 11.273 -31.641 1.00 150.22 203 VAL C N 1
ATOM 3801 C CA . VAL C 3 133 ? -9.357 12.012 -31.414 1.00 134.97 203 VAL C CA 1
ATOM 3802 C C . VAL C 3 133 ? -10.389 11.693 -32.491 1.00 135.00 203 VAL C C 1
ATOM 3803 O O . VAL C 3 133 ? -11.554 11.423 -32.181 1.00 138.89 203 VAL C O 1
ATOM 3807 N N . TYR C 3 134 ? -9.982 11.685 -33.764 1.00 138.01 204 TYR C N 1
ATOM 3808 C CA . TYR C 3 134 ? -10.951 11.380 -34.812 1.00 144.94 204 TYR C CA 1
ATOM 3809 C C . TYR C 3 134 ? -11.481 9.967 -34.667 1.00 145.54 204 TYR C C 1
ATOM 3810 O O . TYR C 3 134 ? -12.680 9.731 -34.847 1.00 144.04 204 TYR C O 1
ATOM 3819 N N . TRP C 3 135 ? -10.607 9.007 -34.376 1.00 146.10 205 TRP C N 1
ATOM 3820 C CA . TRP C 3 135 ? -11.102 7.659 -34.151 1.00 147.32 205 TRP C CA 1
ATOM 3821 C C . TRP C 3 135 ? -12.149 7.636 -33.039 1.00 143.39 205 TRP C C 1
ATOM 3822 O O . TRP C 3 135 ? -13.229 7.052 -33.198 1.00 138.31 205 TRP C O 1
ATOM 3833 N N . VAL C 3 136 ? -11.830 8.239 -31.890 1.00 143.94 206 VAL C N 1
ATOM 3834 C CA . VAL C 3 136 ? -12.797 8.339 -30.798 1.00 136.32 206 VAL C CA 1
ATOM 3835 C C . VAL C 3 136 ? -14.050 9.092 -31.246 1.00 137.15 206 VAL C C 1
ATOM 3836 O O . VAL C 3 136 ? -15.185 8.650 -31.023 1.00 135.66 206 VAL C O 1
ATOM 3840 N N . LEU C 3 137 ? -13.851 10.245 -31.894 1.00 132.94 207 LEU C N 1
ATOM 3841 C CA . LEU C 3 137 ? -14.953 11.067 -32.397 1.00 127.93 207 LEU C CA 1
ATOM 3842 C C . LEU C 3 137 ? -15.791 10.378 -33.468 1.00 134.52 207 LEU C C 1
ATOM 3843 O O . LEU C 3 137 ? -17.018 10.520 -33.481 1.00 137.68 207 LEU C O 1
ATOM 3848 N N . MET C 3 138 ? -15.161 9.621 -34.366 1.00 136.10 208 MET C N 1
ATOM 3849 C CA . MET C 3 138 ? -15.937 8.921 -35.384 1.00 134.30 208 MET C CA 1
ATOM 3850 C C . MET C 3 138 ? -16.929 7.938 -34.779 1.00 136.57 208 MET C C 1
ATOM 3851 O O . MET C 3 138 ? -18.111 7.959 -35.132 1.00 143.34 208 MET C O 1
ATOM 3856 N N . SER C 3 139 ? -16.481 7.074 -33.866 1.00 143.00 209 SER C N 1
ATOM 3857 C CA . SER C 3 139 ? -17.426 6.144 -33.255 1.00 144.48 209 SER C CA 1
ATOM 3858 C C . SER C 3 139 ? -18.573 6.885 -32.575 1.00 139.35 209 SER C C 1
ATOM 3859 O O . SER C 3 139 ? -19.739 6.497 -32.714 1.00 133.29 209 SER C O 1
ATOM 3862 N N . ASN C 3 140 ? -18.259 7.954 -31.833 1.00 134.36 210 ASN C N 1
ATOM 3863 C CA . ASN C 3 140 ? -19.312 8.752 -31.210 1.00 136.07 210 ASN C CA 1
ATOM 3864 C C . ASN C 3 140 ? -20.244 9.319 -32.268 1.00 135.11 210 ASN C C 1
ATOM 3865 O O . ASN C 3 140 ? -21.457 9.420 -32.049 1.00 136.15 210 ASN C O 1
ATOM 3870 N N . PHE C 3 141 ? -19.695 9.687 -33.431 1.00 138.16 211 PHE C N 1
ATOM 3871 C CA . PHE C 3 141 ? -20.542 10.210 -34.488 1.00 133.12 211 PHE C CA 1
ATOM 3872 C C . PHE C 3 141 ? -21.075 9.102 -35.376 1.00 135.46 211 PHE C C 1
ATOM 3873 O O . PHE C 3 141 ? -22.180 9.230 -35.903 1.00 136.16 211 PHE C O 1
ATOM 3881 N N . LEU C 3 142 ? -20.352 7.990 -35.509 1.00 139.27 212 LEU C N 1
ATOM 3882 C CA . LEU C 3 142 ? -20.791 6.954 -36.435 1.00 139.16 212 LEU C CA 1
ATOM 3883 C C . LEU C 3 142 ? -21.984 6.243 -35.822 1.00 139.91 212 LEU C C 1
ATOM 3884 O O . LEU C 3 142 ? -23.023 6.047 -36.466 1.00 137.60 212 LEU C O 1
ATOM 3889 N N . PHE C 3 143 ? -21.822 5.841 -34.559 1.00 136.04 213 PHE C N 1
ATOM 3890 C CA . PHE C 3 143 ? -22.836 5.095 -33.833 1.00 141.39 213 PHE C CA 1
ATOM 3891 C C . PHE C 3 143 ? -24.114 5.912 -33.683 1.00 140.34 213 PHE C C 1
ATOM 3892 O O . PHE C 3 143 ? -25.217 5.388 -33.881 1.00 139.61 213 PHE C O 1
ATOM 3900 N N . ASN C 3 144 ? -23.991 7.195 -33.316 1.00 138.05 214 ASN C N 1
ATOM 3901 C CA . ASN C 3 144 ? -25.169 8.061 -33.300 1.00 138.20 214 ASN C CA 1
ATOM 3902 C C . ASN C 3 144 ? -25.804 8.194 -34.686 1.00 139.13 214 ASN C C 1
ATOM 3903 O O . ASN C 3 144 ? -27.032 8.304 -34.792 1.00 138.90 214 ASN C O 1
ATOM 3908 N N . THR C 3 145 ? -24.998 8.224 -35.759 1.00 140.86 215 THR C N 1
ATOM 3909 C CA . THR C 3 145 ? -25.594 8.283 -37.096 1.00 140.10 215 THR C CA 1
ATOM 3910 C C . THR C 3 145 ? -26.404 7.026 -37.374 1.00 144.16 215 THR C C 1
ATOM 3911 O O . THR C 3 145 ? -27.513 7.093 -37.920 1.00 145.48 215 THR C O 1
ATOM 3915 N N . GLY C 3 146 ? -25.854 5.866 -37.009 1.00 143.54 216 GLY C N 1
ATOM 3916 C CA . GLY C 3 146 ? -26.574 4.618 -37.197 1.00 143.18 216 GLY C CA 1
ATOM 3917 C C . GLY C 3 146 ? -27.869 4.567 -36.409 1.00 147.21 216 GLY C C 1
ATOM 3918 O O . GLY C 3 146 ? -28.939 4.335 -36.973 1.00 148.95 216 GLY C O 1
ATOM 3919 N N . LYS C 3 147 ? -27.790 4.808 -35.093 1.00 140.61 217 LYS C N 1
ATOM 3920 C CA . LYS C 3 147 ? -28.966 4.755 -34.226 1.00 137.28 217 LYS C CA 1
ATOM 3921 C C . LYS C 3 147 ? -30.140 5.560 -34.772 1.00 137.44 217 LYS C C 1
ATOM 3922 O O . LYS C 3 147 ? -31.282 5.336 -34.356 1.00 138.19 217 LYS C O 1
ATOM 3928 N N . PHE C 3 148 ? -29.886 6.494 -35.687 1.00 135.01 218 PHE C N 1
ATOM 3929 C CA . PHE C 3 148 ? -30.933 7.162 -36.457 1.00 140.46 218 PHE C CA 1
ATOM 3930 C C . PHE C 3 148 ? -31.401 6.205 -37.550 1.00 151.38 218 PHE C C 1
ATOM 3931 O O . PHE C 3 148 ? -30.834 6.144 -38.642 1.00 141.35 218 PHE C O 1
ATOM 3939 N N . ILE C 3 149 ? -32.447 5.433 -37.246 1.00 162.85 219 ILE C N 1
ATOM 3940 C CA . ILE C 3 149 ? -33.060 4.523 -38.207 1.00 160.55 219 ILE C CA 1
ATOM 3941 C C . ILE C 3 149 ? -34.575 4.641 -38.108 1.00 157.48 219 ILE C C 1
ATOM 3942 O O . ILE C 3 149 ? -35.135 4.837 -37.024 1.00 143.71 219 ILE C O 1
ATOM 3947 N N . PHE C 3 150 ? -35.237 4.526 -39.261 1.00 162.85 220 PHE C N 1
ATOM 3948 C CA . PHE C 3 150 ? -36.697 4.550 -39.337 1.00 169.07 220 PHE C CA 1
ATOM 3949 C C . PHE C 3 150 ? -37.201 3.119 -39.198 1.00 171.29 220 PHE C C 1
ATOM 3950 O O . PHE C 3 150 ? -37.390 2.407 -40.185 1.00 169.66 220 PHE C O 1
ATOM 3958 N N . ASN C 3 151 ? -37.412 2.695 -37.953 1.00 174.29 221 ASN C N 1
ATOM 3959 C CA . ASN C 3 151 ? -37.993 1.390 -37.642 1.00 165.05 221 ASN C CA 1
ATOM 3960 C C . ASN C 3 151 ? -37.165 0.244 -38.221 1.00 160.24 221 ASN C C 1
ATOM 3961 O O . ASN C 3 151 ? -36.716 -0.646 -37.497 1.00 160.93 221 ASN C O 1
ATOM 3966 N N . THR C 3 167 ? -36.620 16.592 -31.211 1.00 122.46 237 THR C N 1
ATOM 3967 C CA . THR C 3 167 ? -36.308 16.214 -29.838 1.00 130.91 237 THR C CA 1
ATOM 3968 C C . THR C 3 167 ? -35.378 17.268 -29.235 1.00 123.41 237 THR C C 1
ATOM 3969 O O . THR C 3 167 ? -34.162 17.073 -29.162 1.00 129.33 237 THR C O 1
ATOM 3973 N N . GLU C 3 168 ? -35.959 18.393 -28.814 1.00 118.30 238 GLU C N 1
ATOM 3974 C CA . GLU C 3 168 ? -35.198 19.528 -28.287 1.00 119.14 238 GLU C CA 1
ATOM 3975 C C . GLU C 3 168 ? -34.780 19.280 -26.834 1.00 110.55 238 GLU C C 1
ATOM 3976 O O . GLU C 3 168 ? -35.073 20.055 -25.925 1.00 113.58 238 GLU C O 1
ATOM 3982 N N . ARG C 3 169 ? -34.072 18.178 -26.621 1.00 112.88 239 ARG C N 1
ATOM 3983 C CA . ARG C 3 169 ? -33.784 17.690 -25.281 1.00 105.36 239 ARG C CA 1
ATOM 3984 C C . ARG C 3 169 ? -32.300 17.831 -24.969 1.00 105.60 239 ARG C C 1
ATOM 3985 O O . ARG C 3 169 ? -31.452 17.591 -25.830 1.00 112.38 239 ARG C O 1
ATOM 3993 N N . VAL C 3 170 ? -31.998 18.218 -23.730 1.00 104.63 240 VAL C N 1
ATOM 3994 C CA . VAL C 3 170 ? -30.635 18.354 -23.229 1.00 94.70 240 VAL C CA 1
ATOM 3995 C C . VAL C 3 170 ? -30.471 17.386 -22.067 1.00 98.55 240 VAL C C 1
ATOM 3996 O O . VAL C 3 170 ? -31.306 17.362 -21.156 1.00 103.27 240 VAL C O 1
ATOM 4000 N N . ILE C 3 171 ? -29.402 16.589 -22.098 1.00 102.19 241 ILE C N 1
ATOM 4001 C CA . ILE C 3 171 ? -29.223 15.497 -21.150 1.00 107.73 241 ILE C CA 1
ATOM 4002 C C . ILE C 3 171 ? -27.837 15.577 -20.527 1.00 105.56 241 ILE C C 1
ATOM 4003 O O . ILE C 3 171 ? -26.866 15.978 -21.176 1.00 106.27 241 ILE C O 1
ATOM 4008 N N . CYS C 3 172 ? -27.759 15.221 -19.244 1.00 102.01 242 CYS C N 1
ATOM 4009 C CA . CYS C 3 172 ? -26.486 14.927 -18.600 1.00 105.59 242 CYS C CA 1
ATOM 4010 C C . CYS C 3 172 ? -26.231 13.434 -18.752 1.00 112.80 242 CYS C C 1
ATOM 4011 O O . CYS C 3 172 ? -26.783 12.628 -17.993 1.00 120.95 242 CYS C O 1
ATOM 4014 N N . PRO C 3 173 ? -25.419 13.027 -19.725 1.00 100.23 243 PRO C N 1
ATOM 4015 C CA . PRO C 3 173 ? -25.310 11.599 -20.037 1.00 95.35 243 PRO C CA 1
ATOM 4016 C C . PRO C 3 173 ? -24.716 10.799 -18.884 1.00 102.63 243 PRO C C 1
ATOM 4017 O O . PRO C 3 173 ? -23.934 11.304 -18.074 1.00 105.54 243 PRO C O 1
ATOM 4021 N N . TYR C 3 174 ? -25.112 9.532 -18.816 1.00 103.78 244 TYR C N 1
ATOM 4022 C CA . TYR C 3 174 ? -24.553 8.625 -17.823 1.00 105.38 244 TYR C CA 1
ATOM 4023 C C . TYR C 3 174 ? -23.211 8.099 -18.322 1.00 106.19 244 TYR C C 1
ATOM 4024 O O . TYR C 3 174 ? -23.126 7.626 -19.459 1.00 108.53 244 TYR C O 1
ATOM 4033 N N . PRO C 3 175 ? -22.143 8.174 -17.515 1.00 105.04 245 PRO C N 1
ATOM 4034 C CA . PRO C 3 175 ? -20.819 7.767 -18.009 1.00 107.97 245 PRO C CA 1
ATOM 4035 C C . PRO C 3 175 ? -20.645 6.260 -18.121 1.00 117.32 245 PRO C C 1
ATOM 4036 O O . PRO C 3 175 ? -21.602 5.532 -18.403 1.00 113.23 245 PRO C O 1
ATOM 4040 N N . ASP C 3 176 ? -19.413 5.793 -17.903 1.00 127.09 246 ASP C N 1
ATOM 4041 C CA . ASP C 3 176 ? -19.054 4.381 -18.008 1.00 130.93 246 ASP C CA 1
ATOM 4042 C C . ASP C 3 176 ? -19.385 3.844 -19.395 1.00 133.69 246 ASP C C 1
ATOM 4043 O O . ASP C 3 176 ? -20.411 3.185 -19.586 1.00 132.67 246 ASP C O 1
ATOM 4048 N N . VAL C 3 177 ? -18.527 4.141 -20.366 1.00 133.91 247 VAL C N 1
ATOM 4049 C CA . VAL C 3 177 ? -18.680 3.636 -21.726 1.00 143.87 247 VAL C CA 1
ATOM 4050 C C . VAL C 3 177 ? -17.319 3.237 -22.295 1.00 145.56 247 VAL C C 1
ATOM 4051 O O . VAL C 3 177 ? -16.785 2.172 -21.978 1.00 135.34 247 VAL C O 1
ATOM 4055 N N . GLY C 3 196 ? -29.929 -6.801 -28.161 1.00 145.09 266 GLY C N 1
ATOM 4056 C CA . GLY C 3 196 ? -29.866 -6.982 -29.601 1.00 150.01 266 GLY C CA 1
ATOM 4057 C C . GLY C 3 196 ? -29.194 -5.829 -30.324 1.00 152.17 266 GLY C C 1
ATOM 4058 O O . GLY C 3 196 ? -28.050 -5.949 -30.767 1.00 152.83 266 GLY C O 1
ATOM 4059 N N . LEU C 3 197 ? -29.922 -4.717 -30.460 1.00 152.17 267 LEU C N 1
ATOM 4060 C CA . LEU C 3 197 ? -29.338 -3.507 -31.032 1.00 149.22 267 LEU C CA 1
ATOM 4061 C C . LEU C 3 197 ? -28.103 -3.076 -30.252 1.00 148.22 267 LEU C C 1
ATOM 4062 O O . LEU C 3 197 ? -27.085 -2.698 -30.845 1.00 145.71 267 LEU C O 1
ATOM 4067 N N . GLU C 3 198 ? -28.179 -3.119 -28.923 1.00 148.30 268 GLU C N 1
ATOM 4068 C CA . GLU C 3 198 ? -27.020 -2.853 -28.086 1.00 150.16 268 GLU C CA 1
ATOM 4069 C C . GLU C 3 198 ? -25.962 -3.928 -28.311 1.00 152.93 268 GLU C C 1
ATOM 4070 O O . GLU C 3 198 ? -26.142 -4.865 -29.097 1.00 154.81 268 GLU C O 1
ATOM 4076 N N . PHE C 3 199 ? -24.826 -3.763 -27.632 1.00 149.81 269 PHE C N 1
ATOM 4077 C CA . PHE C 3 199 ? -23.724 -4.710 -27.729 1.00 156.53 269 PHE C CA 1
ATOM 4078 C C . PHE C 3 199 ? -23.085 -4.690 -29.114 1.00 161.67 269 PHE C C 1
ATOM 4079 O O . PHE C 3 199 ? -21.944 -4.255 -29.267 1.00 163.90 269 PHE C O 1
ATOM 4087 N N . ASP C 3 200 ? -23.857 -5.060 -30.138 1.00 159.14 270 ASP C N 1
ATOM 4088 C CA . ASP C 3 200 ? -23.383 -5.084 -31.522 1.00 154.39 270 ASP C CA 1
ATOM 4089 C C . ASP C 3 200 ? -23.270 -3.734 -32.241 1.00 157.78 270 ASP C C 1
ATOM 4090 O O . ASP C 3 200 ? -22.440 -3.615 -33.146 1.00 156.61 270 ASP C O 1
ATOM 4095 N N . HIS C 3 201 ? -24.081 -2.719 -31.937 1.00 158.37 271 HIS C N 1
ATOM 4096 C CA . HIS C 3 201 ? -23.872 -1.447 -32.638 1.00 154.29 271 HIS C CA 1
ATOM 4097 C C . HIS C 3 201 ? -22.579 -0.697 -32.292 1.00 162.03 271 HIS C C 1
ATOM 4098 O O . HIS C 3 201 ? -21.834 -0.317 -33.203 1.00 166.38 271 HIS C O 1
ATOM 4105 N N . TRP C 3 202 ? -22.273 -0.453 -31.014 1.00 157.95 272 TRP C N 1
ATOM 4106 C CA . TRP C 3 202 ? -20.997 0.228 -30.749 1.00 160.18 272 TRP C CA 1
ATOM 4107 C C . TRP C 3 202 ? -19.802 -0.715 -30.789 1.00 168.23 272 TRP C C 1
ATOM 4108 O O . TRP C 3 202 ? -19.598 -1.513 -29.874 1.00 166.41 272 TRP C O 1
ATOM 4119 N N . TRP C 3 203 ? -19.017 -0.648 -31.887 1.00 165.75 273 TRP C N 1
ATOM 4120 C CA . TRP C 3 203 ? -17.721 -1.325 -32.019 1.00 165.46 273 TRP C CA 1
ATOM 4121 C C . TRP C 3 203 ? -16.470 -0.527 -32.363 1.00 165.25 273 TRP C C 1
ATOM 4122 O O . TRP C 3 203 ? -15.399 -0.911 -31.884 1.00 167.31 273 TRP C O 1
ATOM 4133 N N . SER C 3 204 ? -16.511 0.505 -33.217 1.00 154.95 274 SER C N 1
ATOM 4134 C CA . SER C 3 204 ? -15.364 1.415 -33.350 1.00 152.65 274 SER C CA 1
ATOM 4135 C C . SER C 3 204 ? -14.367 0.682 -34.259 1.00 160.66 274 SER C C 1
ATOM 4136 O O . SER C 3 204 ? -13.551 1.289 -34.960 1.00 160.66 274 SER C O 1
ATOM 4139 N N . LYS C 3 205 ? -14.434 -0.651 -34.188 1.00 166.19 275 LYS C N 1
ATOM 4140 C CA . LYS C 3 205 ? -13.673 -1.659 -34.929 1.00 159.69 275 LYS C CA 1
ATOM 4141 C C . LYS C 3 205 ? -14.199 -1.776 -36.357 1.00 155.59 275 LYS C C 1
ATOM 4142 O O . LYS C 3 205 ? -13.423 -1.818 -37.312 1.00 157.20 275 LYS C O 1
ATOM 4148 N N . THR C 3 206 ? -15.519 -1.826 -36.514 1.00 157.77 276 THR C N 1
ATOM 4149 C CA . THR C 3 206 ? -16.137 -1.888 -37.836 1.00 159.29 276 THR C CA 1
ATOM 4150 C C . THR C 3 206 ? -15.640 -0.699 -38.651 1.00 161.44 276 THR C C 1
ATOM 4151 O O . THR C 3 206 ? -15.491 -0.786 -39.873 1.00 164.25 276 THR C O 1
ATOM 4155 N N . ASN C 3 207 ? -15.419 0.416 -37.963 1.00 163.41 277 ASN C N 1
ATOM 4156 C CA . ASN C 3 207 ? -14.813 1.631 -38.506 1.00 162.07 277 ASN C CA 1
ATOM 4157 C C . ASN C 3 207 ? -13.415 1.346 -39.080 1.00 161.12 277 ASN C C 1
ATOM 4158 O O . ASN C 3 207 ? -13.052 1.891 -40.127 1.00 160.07 277 ASN C O 1
ATOM 4163 N N . THR C 3 208 ? -12.567 0.618 -38.339 1.00 161.07 278 THR C N 1
ATOM 4164 C CA . THR C 3 208 ? -11.198 0.302 -38.787 1.00 163.73 278 THR C CA 1
ATOM 4165 C C . THR C 3 208 ? -11.119 -0.282 -40.208 1.00 161.40 278 THR C C 1
ATOM 4166 O O . THR C 3 208 ? -10.225 0.105 -40.971 1.00 157.53 278 THR C O 1
ATOM 4170 N N . ILE C 3 209 ? -11.996 -1.222 -40.593 1.00 159.23 279 ILE C N 1
ATOM 4171 C CA . ILE C 3 209 ? -11.902 -1.800 -41.945 1.00 157.52 279 ILE C CA 1
ATOM 4172 C C . ILE C 3 209 ? -11.970 -0.731 -43.033 1.00 157.12 279 ILE C C 1
ATOM 4173 O O . ILE C 3 209 ? -11.193 -0.821 -43.994 1.00 160.62 279 ILE C O 1
ATOM 4178 N N . PRO C 3 210 ? -12.850 0.276 -42.987 1.00 158.71 280 PRO C N 1
ATOM 4179 C CA . PRO C 3 210 ? -12.868 1.243 -44.106 1.00 160.03 280 PRO C CA 1
ATOM 4180 C C . PRO C 3 210 ? -11.646 2.155 -44.093 1.00 162.02 280 PRO C C 1
ATOM 4181 O O . PRO C 3 210 ? -11.125 2.531 -45.149 1.00 165.06 280 PRO C O 1
ATOM 4185 N N . PHE C 3 211 ? -11.195 2.520 -42.894 1.00 156.78 281 PHE C N 1
ATOM 4186 C CA . PHE C 3 211 ? -9.982 3.309 -42.688 1.00 151.34 281 PHE C CA 1
ATOM 4187 C C . PHE C 3 211 ? -8.707 2.599 -43.150 1.00 154.82 281 PHE C C 1
ATOM 4188 O O . PHE C 3 211 ? -7.897 3.180 -43.874 1.00 158.43 281 PHE C O 1
ATOM 4190 N N . TYR C 3 212 ? -8.504 1.343 -42.759 1.00 158.85 282 TYR C N 1
ATOM 4191 C CA . TYR C 3 212 ? -7.316 0.632 -43.235 1.00 156.93 282 TYR C CA 1
ATOM 4192 C C . TYR C 3 212 ? -7.196 0.653 -44.759 1.00 159.68 282 TYR C C 1
ATOM 4193 O O . TYR C 3 212 ? -6.116 0.929 -45.295 1.00 157.78 282 TYR C O 1
ATOM 4195 N N . LEU C 3 213 ? -8.276 0.346 -45.475 1.00 156.91 283 LEU C N 1
ATOM 4196 C CA . LEU C 3 213 ? -8.220 0.341 -46.937 1.00 157.24 283 LEU C CA 1
ATOM 4197 C C . LEU C 3 213 ? -7.792 1.698 -47.506 1.00 154.72 283 LEU C C 1
ATOM 4198 O O . LEU C 3 213 ? -6.934 1.764 -48.394 1.00 156.43 283 LEU C O 1
ATOM 4203 N N . ILE C 3 214 ? -8.374 2.793 -47.004 1.00 151.78 284 ILE C N 1
ATOM 4204 C CA . ILE C 3 214 ? -8.064 4.119 -47.544 1.00 153.95 284 ILE C CA 1
ATOM 4205 C C . ILE C 3 214 ? -6.630 4.560 -47.231 1.00 152.00 284 ILE C C 1
ATOM 4206 O O . ILE C 3 214 ? -6.016 5.263 -48.044 1.00 151.83 284 ILE C O 1
ATOM 4211 N N . LEU C 3 215 ? -6.063 4.120 -46.117 1.00 152.17 285 LEU C N 1
ATOM 4212 C CA . LEU C 3 215 ? -4.693 4.509 -45.796 1.00 159.82 285 LEU C CA 1
ATOM 4213 C C . LEU C 3 215 ? -3.666 3.867 -46.740 1.00 163.78 285 LEU C C 1
ATOM 4214 O O . LEU C 3 215 ? -3.087 2.831 -46.413 1.00 161.19 285 LEU C O 1
ATOM 4219 N N . LEU C 3 216 ? -3.439 4.477 -47.905 1.00 164.23 286 LEU C N 1
ATOM 4220 C CA . LEU C 3 216 ? -2.466 3.942 -48.857 1.00 159.19 286 LEU C CA 1
ATOM 4221 C C . LEU C 3 216 ? -1.479 5.010 -49.329 1.00 151.80 286 LEU C C 1
ATOM 4222 O O . LEU C 3 216 ? -1.797 6.198 -49.354 1.00 148.55 286 LEU C O 1
ATOM 4227 N N . SER C 3 225 ? -3.691 10.243 -52.139 1.00 163.77 295 SER C N 1
ATOM 4228 C CA . SER C 3 225 ? -3.870 11.329 -51.182 1.00 161.44 295 SER C CA 1
ATOM 4229 C C . SER C 3 225 ? -4.520 12.541 -51.838 1.00 161.78 295 SER C C 1
ATOM 4230 O O . SER C 3 225 ? -5.473 13.109 -51.304 1.00 163.14 295 SER C O 1
ATOM 4233 N N . ALA C 3 226 ? -3.987 12.922 -53.003 1.00 157.05 296 ALA C N 1
ATOM 4234 C CA . ALA C 3 226 ? -4.465 14.097 -53.727 1.00 163.72 296 ALA C CA 1
ATOM 4235 C C . ALA C 3 226 ? -5.975 14.076 -53.933 1.00 165.11 296 ALA C C 1
ATOM 4236 O O . ALA C 3 226 ? -6.615 15.133 -53.965 1.00 165.27 296 ALA C O 1
ATOM 4238 N N . SER C 3 227 ? -6.559 12.887 -54.067 1.00 160.83 297 SER C N 1
ATOM 4239 C CA . SER C 3 227 ? -8.006 12.775 -54.215 1.00 158.73 297 SER C CA 1
ATOM 4240 C C . SER C 3 227 ? -8.716 13.107 -52.911 1.00 158.40 297 SER C C 1
ATOM 4241 O O . SER C 3 227 ? -9.786 13.727 -52.919 1.00 157.00 297 SER C O 1
ATOM 4244 N N . PHE C 3 228 ? -8.142 12.689 -51.784 1.00 158.04 298 PHE C N 1
ATOM 4245 C CA . PHE C 3 228 ? -8.756 12.957 -50.491 1.00 154.54 298 PHE C CA 1
ATOM 4246 C C . PHE C 3 228 ? -8.759 14.445 -50.166 1.00 157.73 298 PHE C C 1
ATOM 4247 O O . PHE C 3 228 ? -9.757 14.964 -49.651 1.00 157.64 298 PHE C O 1
ATOM 4255 N N . PHE C 3 229 ? -7.657 15.151 -50.432 1.00 158.14 299 PHE C N 1
ATOM 4256 C CA . PHE C 3 229 ? -7.692 16.600 -50.271 1.00 158.26 299 PHE C CA 1
ATOM 4257 C C . PHE C 3 229 ? -8.673 17.256 -51.235 1.00 156.20 299 PHE C C 1
ATOM 4258 O O . PHE C 3 229 ? -9.338 18.236 -50.876 1.00 152.25 299 PHE C O 1
ATOM 4260 N N . ALA C 3 230 ? -8.753 16.763 -52.475 1.00 157.57 300 ALA C N 1
ATOM 4261 C CA . ALA C 3 230 ? -9.751 17.296 -53.395 1.00 156.52 300 ALA C CA 1
ATOM 4262 C C . ALA C 3 230 ? -11.151 17.170 -52.806 1.00 156.07 300 ALA C C 1
ATOM 4263 O O . ALA C 3 230 ? -11.956 18.108 -52.865 1.00 151.66 300 ALA C O 1
ATOM 4265 N N . ARG C 3 231 ? -11.458 15.998 -52.240 1.00 158.76 301 ARG C N 1
ATOM 4266 C CA . ARG C 3 231 ? -12.746 15.773 -51.591 1.00 154.23 301 ARG C CA 1
ATOM 4267 C C . ARG C 3 231 ? -12.875 16.546 -50.285 1.00 154.10 301 ARG C C 1
ATOM 4268 O O . ARG C 3 231 ? -13.991 16.873 -49.866 1.00 152.30 301 ARG C O 1
ATOM 4276 N N . PHE C 3 232 ? -11.749 16.844 -49.633 1.00 155.39 302 PHE C N 1
ATOM 4277 C CA . PHE C 3 232 ? -11.733 17.602 -48.387 1.00 155.75 302 PHE C CA 1
ATOM 4278 C C . PHE C 3 232 ? -11.817 19.108 -48.592 1.00 151.24 302 PHE C C 1
ATOM 4279 O O . PHE C 3 232 ? -12.273 19.578 -49.639 1.00 152.87 302 PHE C O 1
ATOM 4281 N N . THR C 3 233 ? -11.389 19.865 -47.577 1.00 148.83 303 THR C N 1
ATOM 4282 C CA . THR C 3 233 ? -11.476 21.323 -47.504 1.00 151.57 303 THR C CA 1
ATOM 4283 C C . THR C 3 233 ? -12.918 21.796 -47.672 1.00 153.74 303 THR C C 1
ATOM 4284 O O . THR C 3 233 ? -13.406 22.616 -46.887 1.00 152.33 303 THR C O 1
ATOM 4288 N N . PHE C 3 234 ? -13.598 21.279 -48.699 1.00 152.22 304 PHE C N 1
ATOM 4289 C CA . PHE C 3 234 ? -14.975 21.663 -48.993 1.00 152.99 304 PHE C CA 1
ATOM 4290 C C . PHE C 3 234 ? -15.911 21.343 -47.830 1.00 153.17 304 PHE C C 1
ATOM 4291 O O . PHE C 3 234 ? -16.859 22.088 -47.556 1.00 144.06 304 PHE C O 1
ATOM 4299 N N . LEU C 3 235 ? -15.660 20.226 -47.146 1.00 151.87 305 LEU C N 1
ATOM 4300 C CA . LEU C 3 235 ? -16.500 19.748 -46.052 1.00 144.86 305 LEU C CA 1
ATOM 4301 C C . LEU C 3 235 ? -16.224 20.430 -44.713 1.00 141.82 305 LEU C C 1
ATOM 4302 O O . LEU C 3 235 ? -17.140 20.553 -43.892 1.00 141.24 305 LEU C O 1
ATOM 4307 N N . GLY C 3 236 ? -14.993 20.881 -44.469 1.00 143.61 306 GLY C N 1
ATOM 4308 C CA . GLY C 3 236 ? -14.728 21.658 -43.265 1.00 140.59 306 GLY C CA 1
ATOM 4309 C C . GLY C 3 236 ? -15.425 23.006 -43.198 1.00 143.77 306 GLY C C 1
ATOM 4310 O O . GLY C 3 236 ? -15.899 23.405 -42.130 1.00 144.01 306 GLY C O 1
ATOM 4311 N N . THR C 3 237 ? -15.480 23.740 -44.313 1.00 146.92 307 THR C N 1
ATOM 4312 C CA . THR C 3 237 ? -16.189 25.018 -44.292 1.00 145.48 307 THR C CA 1
ATOM 4313 C C . THR C 3 237 ? -17.675 24.838 -43.994 1.00 138.97 307 THR C C 1
ATOM 4314 O O . THR C 3 237 ? -18.257 25.608 -43.222 1.00 139.66 307 THR C O 1
ATOM 4318 N N . ILE C 3 238 ? -18.302 23.822 -44.589 1.00 135.39 308 ILE C N 1
ATOM 4319 C CA . ILE C 3 238 ? -19.713 23.549 -44.322 1.00 139.18 308 ILE C CA 1
ATOM 4320 C C . ILE C 3 238 ? -19.944 23.179 -42.861 1.00 139.87 308 ILE C C 1
ATOM 4321 O O . ILE C 3 238 ? -20.871 23.685 -42.216 1.00 139.52 308 ILE C O 1
ATOM 4326 N N . SER C 3 239 ? -19.107 22.294 -42.315 1.00 138.21 309 SER C N 1
ATOM 4327 C CA . SER C 3 239 ? -19.315 21.854 -40.939 1.00 132.64 309 SER C CA 1
ATOM 4328 C C . SER C 3 239 ? -19.177 22.979 -39.916 1.00 136.65 309 SER C C 1
ATOM 4329 O O . SER C 3 239 ? -20.061 23.160 -39.070 1.00 142.31 309 SER C O 1
ATOM 4332 N N . VAL C 3 240 ? -18.075 23.738 -39.953 1.00 133.37 310 VAL C N 1
ATOM 4333 C CA . VAL C 3 240 ? -17.956 24.817 -38.973 1.00 128.73 310 VAL C CA 1
ATOM 4334 C C . VAL C 3 240 ? -19.005 25.916 -39.154 1.00 124.46 310 VAL C C 1
ATOM 4335 O O . VAL C 3 240 ? -19.439 26.529 -38.172 1.00 124.62 310 VAL C O 1
ATOM 4339 N N . ILE C 3 241 ? -19.446 26.182 -40.388 1.00 128.67 311 ILE C N 1
ATOM 4340 C CA . ILE C 3 241 ? -20.513 27.163 -40.587 1.00 131.79 311 ILE C CA 1
ATOM 4341 C C . ILE C 3 241 ? -21.863 26.632 -40.115 1.00 129.97 311 ILE C C 1
ATOM 4342 O O . ILE C 3 241 ? -22.671 27.372 -39.540 1.00 133.58 311 ILE C O 1
ATOM 4347 N N . TYR C 3 242 ? -22.119 25.340 -40.332 1.00 127.58 312 TYR C N 1
ATOM 4348 C CA . TYR C 3 242 ? -23.350 24.722 -39.847 1.00 131.08 312 TYR C CA 1
ATOM 4349 C C . TYR C 3 242 ? -23.349 24.627 -38.327 1.00 130.69 312 TYR C C 1
ATOM 4350 O O . TYR C 3 242 ? -24.350 24.934 -37.669 1.00 130.69 312 TYR C O 1
ATOM 4359 N N . LEU C 3 243 ? -22.232 24.164 -37.763 1.00 125.03 313 LEU C N 1
ATOM 4360 C CA . LEU C 3 243 ? -22.065 24.068 -36.317 1.00 119.10 313 LEU C CA 1
ATOM 4361 C C . LEU C 3 243 ? -22.311 25.397 -35.605 1.00 118.62 313 LEU C C 1
ATOM 4362 O O . LEU C 3 243 ? -22.945 25.426 -34.543 1.00 119.73 313 LEU C O 1
ATOM 4367 N N . ILE C 3 244 ? -21.816 26.507 -36.163 1.00 118.93 314 ILE C N 1
ATOM 4368 C CA . ILE C 3 244 ? -22.053 27.798 -35.520 1.00 118.65 314 ILE C CA 1
ATOM 4369 C C . ILE C 3 244 ? -23.489 28.274 -35.726 1.00 114.09 314 ILE C C 1
ATOM 4370 O O . ILE C 3 244 ? -24.027 29.015 -34.892 1.00 107.91 314 ILE C O 1
ATOM 4375 N N . PHE C 3 245 ? -24.148 27.847 -36.806 1.00 118.27 315 PHE C N 1
ATOM 4376 C CA . PHE C 3 245 ? -25.588 28.070 -36.929 1.00 120.60 315 PHE C CA 1
ATOM 4377 C C . PHE C 3 245 ? -26.355 27.326 -35.837 1.00 117.75 315 PHE C C 1
ATOM 4378 O O . PHE C 3 245 ? -27.269 27.878 -35.211 1.00 108.55 315 PHE C O 1
ATOM 4386 N N . LEU C 3 246 ? -26.001 26.054 -35.618 1.00 122.26 316 LEU C N 1
ATOM 4387 C CA . LEU C 3 246 ? -26.602 25.257 -34.550 1.00 116.50 316 LEU C CA 1
ATOM 4388 C C . LEU C 3 246 ? -26.398 25.884 -33.171 1.00 110.03 316 LEU C C 1
ATOM 4389 O O . LEU C 3 246 ? -27.356 26.029 -32.403 1.00 113.77 316 LEU C O 1
ATOM 4394 N N . VAL C 3 247 ? -25.152 26.235 -32.824 1.00 105.70 317 VAL C N 1
ATOM 4395 C CA . VAL C 3 247 ? -24.878 26.829 -31.512 1.00 103.69 317 VAL C CA 1
ATOM 4396 C C . VAL C 3 247 ? -25.772 28.045 -31.296 1.00 103.88 317 VAL C C 1
ATOM 4397 O O . VAL C 3 247 ? -26.307 28.263 -30.202 1.00 107.18 317 VAL C O 1
ATOM 4401 N N . THR C 3 248 ? -25.974 28.831 -32.353 1.00 113.73 318 THR C N 1
ATOM 4402 C CA . THR C 3 248 ? -26.777 30.049 -32.287 1.00 109.67 318 THR C CA 1
ATOM 4403 C C . THR C 3 248 ? -28.240 29.670 -32.118 1.00 108.96 318 THR C C 1
ATOM 4404 O O . THR C 3 248 ? -28.906 30.101 -31.169 1.00 111.92 318 THR C O 1
ATOM 4408 N N . TYR C 3 249 ? -28.752 28.838 -33.024 1.00 112.21 319 TYR C N 1
ATOM 4409 C CA . TYR C 3 249 ? -30.180 28.565 -33.080 1.00 118.23 319 TYR C CA 1
ATOM 4410 C C . TYR C 3 249 ? -30.590 27.693 -31.905 1.00 115.29 319 TYR C C 1
ATOM 4411 O O . TYR C 3 249 ? -31.735 27.770 -31.449 1.00 116.87 319 TYR C O 1
ATOM 4420 N N . LYS C 3 250 ? -29.668 26.890 -31.374 1.00 116.93 320 LYS C N 1
ATOM 4421 C CA . LYS C 3 250 ? -30.005 26.162 -30.159 1.00 112.41 320 LYS C CA 1
ATOM 4422 C C . LYS C 3 250 ? -29.972 27.093 -28.956 1.00 109.22 320 LYS C C 1
ATOM 4423 O O . LYS C 3 250 ? -30.834 26.995 -28.078 1.00 115.91 320 LYS C O 1
ATOM 4429 N N . ALA C 3 251 ? -29.013 28.020 -28.899 1.00 109.37 321 ALA C N 1
ATOM 4430 C CA . ALA C 3 251 ? -29.003 28.942 -27.771 1.00 103.20 321 ALA C CA 1
ATOM 4431 C C . ALA C 3 251 ? -30.247 29.820 -27.770 1.00 105.46 321 ALA C C 1
ATOM 4432 O O . ALA C 3 251 ? -30.733 30.201 -26.700 1.00 102.77 321 ALA C O 1
ATOM 4434 N N . ILE C 3 252 ? -30.752 30.193 -28.952 1.00 108.49 322 ILE C N 1
ATOM 4435 C CA . ILE C 3 252 ? -31.947 31.030 -28.989 1.00 113.46 322 ILE C CA 1
ATOM 4436 C C . ILE C 3 252 ? -33.171 30.230 -28.556 1.00 112.55 322 ILE C C 1
ATOM 4437 O O . ILE C 3 252 ? -34.107 30.776 -27.959 1.00 106.38 322 ILE C O 1
ATOM 4442 N N . GLN C 3 253 ? -33.166 28.921 -28.827 1.00 112.17 323 GLN C N 1
ATOM 4443 C CA . GLN C 3 253 ? -34.240 28.016 -28.423 1.00 106.95 323 GLN C CA 1
ATOM 4444 C C . GLN C 3 253 ? -34.473 27.958 -26.915 1.00 104.33 323 GLN C C 1
ATOM 4445 O O . GLN C 3 253 ? -35.562 27.554 -26.491 1.00 100.62 323 GLN C O 1
ATOM 4451 N N . LEU C 3 254 ? -33.501 28.363 -26.092 1.00 102.15 324 LEU C N 1
ATOM 4452 C CA . LEU C 3 254 ? -33.715 28.295 -24.649 1.00 95.91 324 LEU C CA 1
ATOM 4453 C C . LEU C 3 254 ? -32.743 29.097 -23.786 1.00 91.55 324 LEU C C 1
ATOM 4454 O O . LEU C 3 254 ? -32.949 29.217 -22.575 1.00 88.08 324 LEU C O 1
ATOM 4459 N N . GLY C 3 255 ? -31.690 29.656 -24.370 1.00 108.66 325 GLY C N 1
ATOM 4460 C CA . GLY C 3 255 ? -30.649 30.265 -23.560 1.00 106.14 325 GLY C CA 1
ATOM 4461 C C . GLY C 3 255 ? -30.972 31.635 -22.995 1.00 105.79 325 GLY C C 1
ATOM 4462 O O . GLY C 3 255 ? -31.679 32.438 -23.593 1.00 122.99 325 GLY C O 1
ATOM 4463 N N . PHE C 3 256 ? -30.387 31.858 -21.813 1.00 106.34 326 PHE C N 1
ATOM 4464 C CA . PHE C 3 256 ? -30.399 32.987 -20.882 1.00 127.85 326 PHE C CA 1
ATOM 4465 C C . PHE C 3 256 ? -29.703 32.408 -19.657 1.00 121.06 326 PHE C C 1
ATOM 4466 O O . PHE C 3 256 ? -28.575 31.946 -19.793 1.00 125.53 326 PHE C O 1
ATOM 4474 N N . HIS C 3 257 ? -30.265 32.553 -18.456 1.00 120.36 327 HIS C N 1
ATOM 4475 C CA . HIS C 3 257 ? -29.757 31.879 -17.255 1.00 128.76 327 HIS C CA 1
ATOM 4476 C C . HIS C 3 257 ? -28.655 32.654 -16.538 1.00 127.54 327 HIS C C 1
ATOM 4477 O O . HIS C 3 257 ? -28.699 33.885 -16.477 1.00 128.87 327 HIS C O 1
ATOM 4484 N N . LEU C 3 258 ? -27.669 31.926 -15.996 1.00 110.28 328 LEU C N 1
ATOM 4485 C CA . LEU C 3 258 ? -26.450 32.480 -15.410 1.00 109.54 328 LEU C CA 1
ATOM 4486 C C . LEU C 3 258 ? -26.744 33.210 -14.104 1.00 112.52 328 LEU C C 1
ATOM 4487 O O . LEU C 3 258 ? -27.676 34.017 -14.029 1.00 113.88 328 LEU C O 1
ATOM 4492 N N . GLU C 3 259 ? -25.969 32.926 -13.056 1.00 104.19 329 GLU C N 1
ATOM 4493 C CA . GLU C 3 259 ? -26.181 33.613 -11.787 1.00 111.95 329 GLU C CA 1
ATOM 4494 C C . GLU C 3 259 ? -24.909 34.078 -11.098 1.00 123.13 329 GLU C C 1
ATOM 4495 O O . GLU C 3 259 ? -25.011 34.895 -10.177 1.00 136.92 329 GLU C O 1
ATOM 4501 N N . PHE C 3 260 ? -23.752 33.640 -11.564 1.00 108.53 330 PHE C N 1
ATOM 4502 C CA . PHE C 3 260 ? -22.510 34.089 -10.970 1.00 120.11 330 PHE C CA 1
ATOM 4503 C C . PHE C 3 260 ? -22.576 33.936 -9.480 1.00 121.11 330 PHE C C 1
ATOM 4504 O O . PHE C 3 260 ? -23.599 34.200 -8.879 1.00 129.65 330 PHE C O 1
ATOM 4512 N N . HIS C 3 261 ? -21.466 33.541 -8.882 1.00 122.94 331 HIS C N 1
ATOM 4513 C CA . HIS C 3 261 ? -21.406 33.374 -7.448 1.00 124.16 331 HIS C CA 1
ATOM 4514 C C . HIS C 3 261 ? -20.071 33.872 -6.946 1.00 135.61 331 HIS C C 1
ATOM 4515 O O . HIS C 3 261 ? -19.034 33.325 -7.303 1.00 131.31 331 HIS C O 1
ATOM 4522 N N . SER C 3 266 ? -25.190 26.980 -5.628 1.00 89.12 336 SER C N 1
ATOM 4523 C CA . SER C 3 266 ? -23.968 26.566 -6.296 1.00 99.17 336 SER C CA 1
ATOM 4524 C C . SER C 3 266 ? -24.165 25.199 -6.967 1.00 101.21 336 SER C C 1
ATOM 4525 O O . SER C 3 266 ? -23.430 24.859 -7.888 1.00 108.88 336 SER C O 1
ATOM 4528 N N . MET C 3 267 ? -25.143 24.417 -6.494 1.00 91.81 337 MET C N 1
ATOM 4529 C CA . MET C 3 267 ? -25.335 23.056 -7.002 1.00 92.16 337 MET C CA 1
ATOM 4530 C C . MET C 3 267 ? -25.684 23.053 -8.481 1.00 98.89 337 MET C C 1
ATOM 4531 O O . MET C 3 267 ? -25.249 22.176 -9.238 1.00 100.03 337 MET C O 1
ATOM 4536 N N . PHE C 3 268 ? -26.511 24.008 -8.893 1.00 101.29 338 PHE C N 1
ATOM 4537 C CA . PHE C 3 268 ? -26.912 24.148 -10.281 1.00 94.00 338 PHE C CA 1
ATOM 4538 C C . PHE C 3 268 ? -25.822 24.814 -11.105 1.00 91.41 338 PHE C C 1
ATOM 4539 O O . PHE C 3 268 ? -25.710 24.560 -12.306 1.00 85.13 338 PHE C O 1
ATOM 4547 N N . PHE C 3 269 ? -25.050 25.696 -10.490 1.00 99.90 339 PHE C N 1
ATOM 4548 C CA . PHE C 3 269 ? -24.076 26.496 -11.201 1.00 97.01 339 PHE C CA 1
ATOM 4549 C C . PHE C 3 269 ? -22.675 25.948 -10.934 1.00 103.95 339 PHE C C 1
ATOM 4550 O O . PHE C 3 269 ? -22.503 24.877 -10.345 1.00 111.19 339 PHE C O 1
ATOM 4558 N N . VAL C 3 270 ? -21.660 26.674 -11.386 1.00 106.12 340 VAL C N 1
ATOM 4559 C CA . VAL C 3 270 ? -20.270 26.366 -11.064 1.00 100.86 340 VAL C CA 1
ATOM 4560 C C . VAL C 3 270 ? -19.524 27.655 -10.759 1.00 99.98 340 VAL C C 1
ATOM 4561 O O . VAL C 3 270 ? -19.822 28.696 -11.363 1.00 97.56 340 VAL C O 1
ATOM 4565 N N . PRO C 3 271 ? -18.625 27.649 -9.773 1.00 107.71 341 PRO C N 1
ATOM 4566 C CA . PRO C 3 271 ? -17.889 28.870 -9.430 1.00 116.36 341 PRO C CA 1
ATOM 4567 C C . PRO C 3 271 ? -17.285 29.507 -10.672 1.00 115.71 341 PRO C C 1
ATOM 4568 O O . PRO C 3 271 ? -16.964 28.835 -11.653 1.00 115.31 341 PRO C O 1
ATOM 4572 N N . GLU C 3 272 ? -17.122 30.821 -10.610 1.00 113.87 342 GLU C N 1
ATOM 4573 C CA . GLU C 3 272 ? -16.549 31.566 -11.717 1.00 118.74 342 GLU C CA 1
ATOM 4574 C C . GLU C 3 272 ? -15.033 31.464 -11.792 1.00 116.73 342 GLU C C 1
ATOM 4575 O O . GLU C 3 272 ? -14.467 31.588 -12.885 1.00 116.13 342 GLU C O 1
ATOM 4581 N N . PHE C 3 273 ? -14.357 31.237 -10.674 1.00 115.68 343 PHE C N 1
ATOM 4582 C CA . PHE C 3 273 ? -12.908 31.081 -10.671 1.00 109.53 343 PHE C CA 1
ATOM 4583 C C . PHE C 3 273 ? -12.551 29.690 -10.154 1.00 114.25 343 PHE C C 1
ATOM 4584 O O . PHE C 3 273 ? -12.030 29.537 -9.047 1.00 116.92 343 PHE C O 1
ATOM 4592 N N . ARG C 3 274 ? -12.845 28.670 -10.954 1.00 110.66 344 ARG C N 1
ATOM 4593 C CA . ARG C 3 274 ? -12.488 27.316 -10.567 1.00 106.23 344 ARG C CA 1
ATOM 4594 C C . ARG C 3 274 ? -10.974 27.116 -10.632 1.00 105.34 344 ARG C C 1
ATOM 4595 O O . ARG C 3 274 ? -10.251 27.810 -11.349 1.00 116.40 344 ARG C O 1
ATOM 4603 N N . THR C 3 275 ? -10.505 26.119 -9.886 1.00 112.12 345 THR C N 1
ATOM 4604 C CA . THR C 3 275 ? -9.084 25.804 -9.803 1.00 113.47 345 THR C CA 1
ATOM 4605 C C . THR C 3 275 ? -8.576 25.076 -11.043 1.00 113.14 345 THR C C 1
ATOM 4606 O O . THR C 3 275 ? -7.387 25.167 -11.363 1.00 126.19 345 THR C O 1
ATOM 4610 N N . LEU C 3 276 ? -9.445 24.343 -11.742 1.00 115.37 346 LEU C N 1
ATOM 4611 C CA . LEU C 3 276 ? -9.090 23.701 -13.007 1.00 123.51 346 LEU C CA 1
ATOM 4612 C C . LEU C 3 276 ? -8.833 24.633 -14.196 1.00 123.25 346 LEU C C 1
ATOM 4613 O O . LEU C 3 276 ? -9.104 24.286 -15.353 1.00 120.23 346 LEU C O 1
ATOM 4618 N N . PHE C 3 277 ? -8.281 25.808 -13.893 1.00 119.80 347 PHE C N 1
ATOM 4619 C CA . PHE C 3 277 ? -7.841 26.754 -14.915 1.00 117.56 347 PHE C CA 1
ATOM 4620 C C . PHE C 3 277 ? -6.745 26.143 -15.796 1.00 122.52 347 PHE C C 1
ATOM 4621 O O . PHE C 3 277 ? -6.703 26.479 -16.991 1.00 128.97 347 PHE C O 1
ATOM 4629 N N . PRO C 3 278 ? -5.861 25.263 -15.301 1.00 122.36 348 PRO C N 1
ATOM 4630 C CA . PRO C 3 278 ? -4.791 24.732 -16.162 1.00 124.75 348 PRO C CA 1
ATOM 4631 C C . PRO C 3 278 ? -5.287 23.734 -17.189 1.00 128.28 348 PRO C C 1
ATOM 4632 O O . PRO C 3 278 ? -4.702 23.682 -18.278 1.00 126.29 348 PRO C O 1
ATOM 4636 N N . GLN C 3 279 ? -6.302 22.919 -16.898 1.00 127.23 349 GLN C N 1
ATOM 4637 C CA . GLN C 3 279 ? -6.791 22.028 -17.945 1.00 125.76 349 GLN C CA 1
ATOM 4638 C C . GLN C 3 279 ? -7.316 22.821 -19.137 1.00 123.52 349 GLN C C 1
ATOM 4639 O O . GLN C 3 279 ? -7.114 22.402 -20.284 1.00 129.61 349 GLN C O 1
ATOM 4645 N N . LEU C 3 280 ? -8.040 23.924 -18.920 1.00 117.46 350 LEU C N 1
ATOM 4646 C CA . LEU C 3 280 ? -8.455 24.676 -20.102 1.00 115.64 350 LEU C CA 1
ATOM 4647 C C . LEU C 3 280 ? -7.251 25.176 -20.895 1.00 130.94 350 LEU C C 1
ATOM 4648 O O . LEU C 3 280 ? -7.261 25.138 -22.132 1.00 131.76 350 LEU C O 1
ATOM 4653 N N . SER C 3 281 ? -6.217 25.674 -20.207 1.00 127.50 351 SER C N 1
ATOM 4654 C CA . SER C 3 281 ? -5.018 26.118 -20.912 1.00 121.59 351 SER C CA 1
ATOM 4655 C C . SER C 3 281 ? -4.400 24.990 -21.733 1.00 129.41 351 SER C C 1
ATOM 4656 O O . SER C 3 281 ? -3.918 25.206 -22.853 1.00 131.20 351 SER C O 1
ATOM 4659 N N . GLY C 3 282 ? -4.424 23.771 -21.185 1.00 126.28 352 GLY C N 1
ATOM 4660 C CA . GLY C 3 282 ? -3.919 22.619 -21.913 1.00 124.17 352 GLY C CA 1
ATOM 4661 C C . GLY C 3 282 ? -4.740 22.285 -23.140 1.00 125.78 352 GLY C C 1
ATOM 4662 O O . GLY C 3 282 ? -4.195 22.029 -24.218 1.00 127.99 352 GLY C O 1
ATOM 4663 N N . VAL C 3 283 ? -6.066 22.285 -22.991 1.00 130.65 353 VAL C N 1
ATOM 4664 C CA . VAL C 3 283 ? -6.921 22.027 -24.138 1.00 131.48 353 VAL C CA 1
ATOM 4665 C C . VAL C 3 283 ? -6.816 23.154 -25.146 1.00 126.27 353 VAL C C 1
ATOM 4666 O O . VAL C 3 283 ? -6.787 22.910 -26.360 1.00 123.87 353 VAL C O 1
ATOM 4670 N N . LEU C 3 284 ? -6.745 24.375 -24.631 1.00 122.98 354 LEU C N 1
ATOM 4671 C CA . LEU C 3 284 ? -6.678 25.570 -25.457 1.00 130.64 354 LEU C CA 1
ATOM 4672 C C . LEU C 3 284 ? -5.382 25.766 -26.240 1.00 136.72 354 LEU C C 1
ATOM 4673 O O . LEU C 3 284 ? -5.317 26.659 -27.084 1.00 131.73 354 LEU C O 1
ATOM 4678 N N . THR C 3 285 ? -4.349 24.964 -25.989 1.00 133.96 355 THR C N 1
ATOM 4679 C CA . THR C 3 285 ? -3.132 25.196 -26.754 1.00 125.55 355 THR C CA 1
ATOM 4680 C C . THR C 3 285 ? -3.324 24.697 -28.182 1.00 130.79 355 THR C C 1
ATOM 4681 O O . THR C 3 285 ? -2.902 25.343 -29.147 1.00 139.26 355 THR C O 1
ATOM 4685 N N . LEU C 3 286 ? -3.968 23.519 -28.312 1.00 125.97 356 LEU C N 1
ATOM 4686 C CA . LEU C 3 286 ? -4.253 22.892 -29.601 1.00 128.80 356 LEU C CA 1
ATOM 4687 C C . LEU C 3 286 ? -5.180 23.735 -30.457 1.00 133.31 356 LEU C C 1
ATOM 4688 O O . LEU C 3 286 ? -5.259 23.532 -31.672 1.00 133.64 356 LEU C O 1
ATOM 4693 N N . ALA C 3 287 ? -5.916 24.645 -29.824 1.00 134.20 357 ALA C N 1
ATOM 4694 C CA . ALA C 3 287 ? -6.811 25.574 -30.496 1.00 139.28 357 ALA C CA 1
ATOM 4695 C C . ALA C 3 287 ? -6.068 26.402 -31.527 1.00 144.64 357 ALA C C 1
ATOM 4696 O O . ALA C 3 287 ? -6.686 26.998 -32.416 1.00 145.69 357 ALA C O 1
ATOM 4698 N N . PHE C 3 288 ? -4.747 26.431 -31.409 1.00 146.61 358 PHE C N 1
ATOM 4699 C CA . PHE C 3 288 ? -3.819 27.223 -32.190 1.00 151.23 358 PHE C CA 1
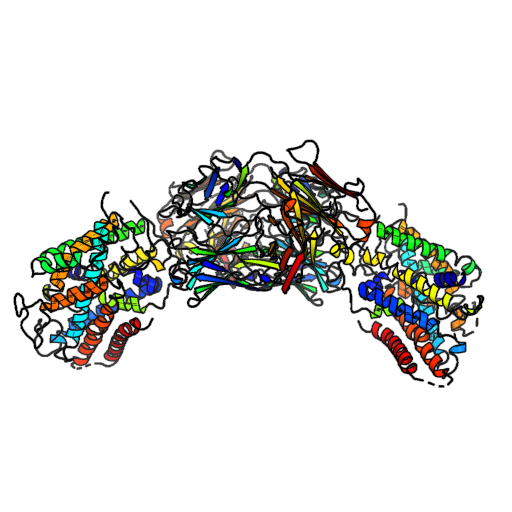ATOM 4700 C C . PHE C 3 288 ? -2.914 26.263 -32.951 1.00 149.79 358 PHE C C 1
ATOM 4701 O O . PHE C 3 288 ? -1.687 26.404 -32.999 1.00 145.49 358 PHE C O 1
ATOM 4709 N N . PHE C 3 289 ? -3.579 25.266 -33.539 1.00 153.77 359 PHE C N 1
ATOM 4710 C CA . PHE C 3 289 ? -3.002 24.159 -34.296 1.00 154.64 359 PHE C CA 1
ATOM 4711 C C . PHE C 3 289 ? -2.617 24.660 -35.689 1.00 151.88 359 PHE C C 1
ATOM 4712 O O . PHE C 3 289 ? -3.248 24.357 -36.705 1.00 150.57 359 PHE C O 1
ATOM 4720 N N . ILE C 3 290 ? -1.546 25.459 -35.712 1.00 154.06 360 ILE C N 1
ATOM 4721 C CA . ILE C 3 290 ? -0.995 25.994 -36.953 1.00 150.66 360 ILE C CA 1
ATOM 4722 C C . ILE C 3 290 ? 0.500 26.263 -36.795 1.00 152.25 360 ILE C C 1
ATOM 4723 O O . ILE C 3 290 ? 1.218 26.396 -37.793 1.00 152.25 360 ILE C O 1
ATOM 4728 N N . HIS C 3 291 ? 0.986 26.373 -35.549 1.00 151.53 361 HIS C N 1
ATOM 4729 C CA . HIS C 3 291 ? 2.397 26.675 -35.287 1.00 148.03 361 HIS C CA 1
ATOM 4730 C C . HIS C 3 291 ? 3.334 25.629 -35.887 1.00 146.01 361 HIS C C 1
ATOM 4731 O O . HIS C 3 291 ? 4.215 25.115 -35.189 1.00 146.65 361 HIS C O 1
ATOM 4738 N N . ASN C 3 292 ? 3.172 25.321 -37.173 1.00 146.83 362 ASN C N 1
ATOM 4739 C CA . ASN C 3 292 ? 3.914 24.241 -37.807 1.00 138.59 362 ASN C CA 1
ATOM 4740 C C . ASN C 3 292 ? 3.620 24.250 -39.303 1.00 141.47 362 ASN C C 1
ATOM 4741 O O . ASN C 3 292 ? 4.073 23.371 -40.043 1.00 141.90 362 ASN C O 1
ATOM 4746 N N . CYS C 3 293 ? 2.836 25.244 -39.743 1.00 140.04 363 CYS C N 1
ATOM 4747 C CA . CYS C 3 293 ? 2.481 25.378 -41.151 1.00 145.93 363 CYS C CA 1
ATOM 4748 C C . CYS C 3 293 ? 2.290 26.839 -41.542 1.00 146.28 363 CYS C C 1
ATOM 4749 O O . CYS C 3 293 ? 1.825 27.110 -42.656 1.00 142.64 363 CYS C O 1
ATOM 4752 N N . ILE C 3 294 ? 2.629 27.779 -40.661 1.00 148.93 364 ILE C N 1
ATOM 4753 C CA . ILE C 3 294 ? 2.511 29.203 -40.958 1.00 148.39 364 ILE C CA 1
ATOM 4754 C C . ILE C 3 294 ? 3.583 29.634 -41.949 1.00 153.25 364 ILE C C 1
ATOM 4755 O O . ILE C 3 294 ? 3.287 30.255 -42.976 1.00 160.19 364 ILE C O 1
ATOM 4760 N N . ILE C 3 295 ? 4.845 29.314 -41.655 1.00 149.59 365 ILE C N 1
ATOM 4761 C CA . ILE C 3 295 ? 5.942 29.790 -42.491 1.00 153.95 365 ILE C CA 1
ATOM 4762 C C . ILE C 3 295 ? 5.961 29.059 -43.824 1.00 151.55 365 ILE C C 1
ATOM 4763 O O . ILE C 3 295 ? 6.329 29.642 -44.852 1.00 158.18 365 ILE C O 1
ATOM 4768 N N . THR C 3 296 ? 5.547 27.793 -43.850 1.00 146.61 366 THR C N 1
ATOM 4769 C CA . THR C 3 296 ? 5.341 27.120 -45.125 1.00 148.37 366 THR C CA 1
ATOM 4770 C C . THR C 3 296 ? 4.125 27.653 -45.876 1.00 146.19 366 THR C C 1
ATOM 4771 O O . THR C 3 296 ? 3.922 27.280 -47.037 1.00 147.68 366 THR C O 1
ATOM 4775 N N . LEU C 3 297 ? 3.315 28.506 -45.248 1.00 146.16 367 LEU C N 1
ATOM 4776 C CA . LEU C 3 297 ? 2.184 29.169 -45.892 1.00 151.73 367 LEU C CA 1
ATOM 4777 C C . LEU C 3 297 ? 2.311 30.683 -45.998 1.00 154.69 367 LEU C C 1
ATOM 4778 O O . LEU C 3 297 ? 1.891 31.256 -47.004 1.00 160.99 367 LEU C O 1
ATOM 4783 N N . MET C 3 298 ? 2.882 31.352 -44.994 1.00 151.12 368 MET C N 1
ATOM 4784 C CA . MET C 3 298 ? 2.815 32.812 -44.941 1.00 153.18 368 MET C CA 1
ATOM 4785 C C . MET C 3 298 ? 3.446 33.489 -46.155 1.00 158.91 368 MET C C 1
ATOM 4786 O O . MET C 3 298 ? 3.017 34.584 -46.539 1.00 154.23 368 MET C O 1
ATOM 4791 N N . LYS C 3 299 ? 4.462 32.880 -46.766 1.00 160.79 369 LYS C N 1
ATOM 4792 C CA . LYS C 3 299 ? 5.043 33.468 -47.969 1.00 158.53 369 LYS C CA 1
ATOM 4793 C C . LYS C 3 299 ? 4.234 33.204 -49.233 1.00 153.52 369 LYS C C 1
ATOM 4794 O O . LYS C 3 299 ? 4.500 33.838 -50.259 1.00 154.81 369 LYS C O 1
ATOM 4800 N N . ASN C 3 300 ? 3.248 32.306 -49.184 1.00 148.75 370 ASN C N 1
ATOM 4801 C CA . ASN C 3 300 ? 2.436 32.003 -50.357 1.00 147.91 370 ASN C CA 1
ATOM 4802 C C . ASN C 3 300 ? 1.506 33.150 -50.725 1.00 151.16 370 ASN C C 1
ATOM 4803 O O . ASN C 3 300 ? 0.885 33.106 -51.792 1.00 154.39 370 ASN C O 1
ATOM 4808 N N . ASN C 3 301 ? 1.398 34.162 -49.872 1.00 149.71 371 ASN C N 1
ATOM 4809 C CA . ASN C 3 301 ? 0.673 35.389 -50.148 1.00 147.34 371 ASN C CA 1
ATOM 4810 C C . ASN C 3 301 ? 1.665 36.533 -50.284 1.00 151.96 371 ASN C C 1
ATOM 4811 O O . ASN C 3 301 ? 2.875 36.367 -50.095 1.00 156.16 371 ASN C O 1
ATOM 4816 N N . LYS C 3 302 ? 1.138 37.708 -50.604 1.00 145.29 372 LYS C N 1
ATOM 4817 C CA . LYS C 3 302 ? 1.941 38.792 -51.150 1.00 146.38 372 LYS C CA 1
ATOM 4818 C C . LYS C 3 302 ? 2.903 39.408 -50.118 1.00 149.17 372 LYS C C 1
ATOM 4819 O O . LYS C 3 302 ? 3.558 40.414 -50.438 1.00 146.43 372 LYS C O 1
ATOM 4825 N N . HIS C 3 303 ? 2.974 38.819 -48.921 1.00 150.66 373 HIS C N 1
ATOM 4826 C CA . HIS C 3 303 ? 3.989 39.126 -47.917 1.00 143.97 373 HIS C CA 1
ATOM 4827 C C . HIS C 3 303 ? 3.956 40.584 -47.475 1.00 145.67 373 HIS C C 1
ATOM 4828 O O . HIS C 3 303 ? 3.080 41.350 -47.892 1.00 137.67 373 HIS C O 1
ATOM 4830 N N . GLN C 3 304 ? 4.902 40.959 -46.609 1.00 145.74 374 GLN C N 1
ATOM 4831 C CA . GLN C 3 304 ? 5.063 42.316 -46.093 1.00 146.37 374 GLN C CA 1
ATOM 4832 C C . GLN C 3 304 ? 3.880 42.752 -45.234 1.00 150.69 374 GLN C C 1
ATOM 4833 O O . GLN C 3 304 ? 2.742 42.328 -45.458 1.00 151.39 374 GLN C O 1
ATOM 4835 N N . GLU C 3 305 ? 4.148 43.603 -44.250 1.00 153.27 375 GLU C N 1
ATOM 4836 C CA . GLU C 3 305 ? 3.120 44.130 -43.356 1.00 150.86 375 GLU C CA 1
ATOM 4837 C C . GLU C 3 305 ? 2.059 44.934 -44.106 1.00 151.44 375 GLU C C 1
ATOM 4838 O O . GLU C 3 305 ? 1.056 44.387 -44.566 1.00 148.75 375 GLU C O 1
ATOM 4844 N N . ASN C 3 307 ? 1.372 41.229 -43.977 1.00 145.41 377 ASN C N 1
ATOM 4845 C CA . ASN C 3 307 ? 1.554 39.862 -43.505 1.00 151.42 377 ASN C CA 1
ATOM 4846 C C . ASN C 3 307 ? 1.221 39.743 -42.016 1.00 153.79 377 ASN C C 1
ATOM 4847 O O . ASN C 3 307 ? 0.423 38.893 -41.614 1.00 151.62 377 ASN C O 1
ATOM 4849 N N . VAL C 3 308 ? 1.842 40.606 -41.207 1.00 149.60 378 VAL C N 1
ATOM 4850 C CA . VAL C 3 308 ? 1.641 40.569 -39.759 1.00 148.67 378 VAL C CA 1
ATOM 4851 C C . VAL C 3 308 ? 0.194 40.899 -39.403 1.00 151.93 378 VAL C C 1
ATOM 4852 O O . VAL C 3 308 ? -0.397 40.280 -38.509 1.00 152.19 378 VAL C O 1
ATOM 4856 N N . ARG C 3 309 ? -0.398 41.880 -40.091 1.00 150.61 379 ARG C N 1
ATOM 4857 C CA . ARG C 3 309 ? -1.787 42.242 -39.824 1.00 146.63 379 ARG C CA 1
ATOM 4858 C C . ARG C 3 309 ? -2.727 41.097 -40.181 1.00 149.42 379 ARG C C 1
ATOM 4859 O O . ARG C 3 309 ? -3.703 40.840 -39.466 1.00 147.27 379 ARG C O 1
ATOM 4861 N N . ASP C 3 310 ? -2.449 40.397 -41.282 1.00 150.99 380 ASP C N 1
ATOM 4862 C CA . ASP C 3 310 ? -3.296 39.280 -41.686 1.00 152.29 380 ASP C CA 1
ATOM 4863 C C . ASP C 3 310 ? -3.206 38.136 -40.682 1.00 149.36 380 ASP C C 1
ATOM 4864 O O . ASP C 3 310 ? -4.196 37.436 -40.445 1.00 150.04 380 ASP C O 1
ATOM 4869 N N . LEU C 3 311 ? -2.035 37.946 -40.076 1.00 150.50 381 LEU C N 1
ATOM 4870 C CA . LEU C 3 311 ? -1.839 36.892 -39.084 1.00 148.16 381 LEU C CA 1
ATOM 4871 C C . LEU C 3 311 ? -2.621 37.206 -37.810 1.00 144.83 381 LEU C C 1
ATOM 4872 O O . LEU C 3 311 ? -3.282 36.331 -37.237 1.00 146.24 381 LEU C O 1
ATOM 4877 N N . SER C 3 312 ? -2.550 38.456 -37.357 1.00 144.91 382 SER C N 1
ATOM 4878 C CA . SER C 3 312 ? -3.225 38.884 -36.134 1.00 148.20 382 SER C CA 1
ATOM 4879 C C . SER C 3 312 ? -4.737 38.814 -36.303 1.00 146.74 382 SER C C 1
ATOM 4880 O O . SER C 3 312 ? -5.449 38.308 -35.426 1.00 150.58 382 SER C O 1
ATOM 4883 N N . LEU C 3 313 ? -5.243 39.339 -37.415 1.00 141.97 383 LEU C N 1
ATOM 4884 C CA . LEU C 3 313 ? -6.676 39.323 -37.685 1.00 143.26 383 LEU C CA 1
ATOM 4885 C C . LEU C 3 313 ? -7.237 37.901 -37.671 1.00 140.44 383 LEU C C 1
ATOM 4886 O O . LEU C 3 313 ? -8.321 37.673 -37.120 1.00 140.33 383 LEU C O 1
ATOM 4891 N N . ALA C 3 314 ? -6.555 36.937 -38.299 1.00 139.12 384 ALA C N 1
ATOM 4892 C CA . ALA C 3 314 ? -7.119 35.589 -38.323 1.00 137.78 384 ALA C CA 1
ATOM 4893 C C . ALA C 3 314 ? -7.257 35.039 -36.903 1.00 137.32 384 ALA C C 1
ATOM 4894 O O . ALA C 3 314 ? -8.227 34.333 -36.600 1.00 142.47 384 ALA C O 1
ATOM 4896 N N . TYR C 3 315 ? -6.294 35.334 -36.022 1.00 133.57 385 TYR C N 1
ATOM 4897 C CA . TYR C 3 315 ? -6.432 34.930 -34.620 1.00 136.47 385 TYR C CA 1
ATOM 4898 C C . TYR C 3 315 ? -7.613 35.617 -33.955 1.00 131.37 385 TYR C C 1
ATOM 4899 O O . TYR C 3 315 ? -8.363 34.976 -33.209 1.00 134.24 385 TYR C O 1
ATOM 4908 N N . LEU C 3 316 ? -7.790 36.918 -34.186 1.00 126.84 386 LEU C N 1
ATOM 4909 C CA . LEU C 3 316 ? -8.914 37.581 -33.546 1.00 128.76 386 LEU C CA 1
ATOM 4910 C C . LEU C 3 316 ? -10.206 36.943 -34.029 1.00 130.31 386 LEU C C 1
ATOM 4911 O O . LEU C 3 316 ? -11.118 36.697 -33.232 1.00 131.84 386 LEU C O 1
ATOM 4916 N N . LEU C 3 317 ? -10.311 36.673 -35.331 1.00 131.35 387 LEU C N 1
ATOM 4917 C CA . LEU C 3 317 ? -11.455 35.912 -35.819 1.00 130.40 387 LEU C CA 1
ATOM 4918 C C . LEU C 3 317 ? -11.549 34.587 -35.065 1.00 129.41 387 LEU C C 1
ATOM 4919 O O . LEU C 3 317 ? -12.591 34.261 -34.482 1.00 128.56 387 LEU C O 1
ATOM 4924 N N . VAL C 3 318 ? -10.465 33.794 -35.086 1.00 126.09 388 VAL C N 1
ATOM 4925 C CA . VAL C 3 318 ? -10.527 32.477 -34.460 1.00 127.54 388 VAL C CA 1
ATOM 4926 C C . VAL C 3 318 ? -10.678 32.619 -32.951 1.00 125.52 388 VAL C C 1
ATOM 4927 O O . VAL C 3 318 ? -11.364 31.812 -32.310 1.00 125.97 388 VAL C O 1
ATOM 4931 N N . GLY C 3 319 ? -10.061 33.644 -32.358 1.00 125.60 389 GLY C N 1
ATOM 4932 C CA . GLY C 3 319 ? -10.310 33.930 -30.954 1.00 116.96 389 GLY C CA 1
ATOM 4933 C C . GLY C 3 319 ? -11.780 34.186 -30.688 1.00 121.64 389 GLY C C 1
ATOM 4934 O O . GLY C 3 319 ? -12.374 33.627 -29.763 1.00 117.46 389 GLY C O 1
ATOM 4935 N N . LEU C 3 320 ? -12.376 35.054 -31.511 1.00 126.84 390 LEU C N 1
ATOM 4936 C CA . LEU C 3 320 ? -13.797 35.375 -31.434 1.00 122.72 390 LEU C CA 1
ATOM 4937 C C . LEU C 3 320 ? -14.681 34.181 -31.777 1.00 122.71 390 LEU C C 1
ATOM 4938 O O . LEU C 3 320 ? -15.704 33.968 -31.118 1.00 126.16 390 LEU C O 1
ATOM 4943 N N . THR C 3 321 ? -14.335 33.406 -32.814 1.00 119.72 391 THR C N 1
ATOM 4944 C CA . THR C 3 321 ? -15.159 32.238 -33.119 1.00 116.96 391 THR C CA 1
ATOM 4945 C C . THR C 3 321 ? -15.182 31.280 -31.933 1.00 118.05 391 THR C C 1
ATOM 4946 O O . THR C 3 321 ? -16.253 30.808 -31.535 1.00 115.64 391 THR C O 1
ATOM 4950 N N . TYR C 3 322 ? -14.012 30.940 -31.377 1.00 120.82 392 TYR C N 1
ATOM 4951 C CA . TYR C 3 322 ? -14.023 30.053 -30.216 1.00 119.85 392 TYR C CA 1
ATOM 4952 C C . TYR C 3 322 ? -14.776 30.706 -29.068 1.00 123.84 392 TYR C C 1
ATOM 4953 O O . TYR C 3 322 ? -15.557 30.048 -28.375 1.00 122.15 392 TYR C O 1
ATOM 4962 N N . LEU C 3 323 ? -14.512 31.992 -28.826 1.00 125.23 393 LEU C N 1
ATOM 4963 C CA . LEU C 3 323 ? -15.145 32.683 -27.712 1.00 123.46 393 LEU C CA 1
ATOM 4964 C C . LEU C 3 323 ? -16.647 32.814 -27.934 1.00 118.67 393 LEU C C 1
ATOM 4965 O O . LEU C 3 323 ? -17.422 32.619 -26.995 1.00 120.13 393 LEU C O 1
ATOM 4970 N N . TYR C 3 324 ? -17.090 33.174 -29.146 1.00 120.32 394 TYR C N 1
ATOM 4971 C CA . TYR C 3 324 ? -18.533 33.159 -29.374 1.00 111.98 394 TYR C CA 1
ATOM 4972 C C . TYR C 3 324 ? -19.090 31.777 -29.066 1.00 111.02 394 TYR C C 1
ATOM 4973 O O . TYR C 3 324 ? -20.144 31.654 -28.436 1.00 114.94 394 TYR C O 1
ATOM 4982 N N . VAL C 3 325 ? -18.405 30.726 -29.502 1.00 112.12 395 VAL C N 1
ATOM 4983 C CA . VAL C 3 325 ? -18.879 29.382 -29.209 1.00 113.65 395 VAL C CA 1
ATOM 4984 C C . VAL C 3 325 ? -18.547 29.096 -27.743 1.00 118.25 395 VAL C C 1
ATOM 4985 O O . VAL C 3 325 ? -17.716 29.764 -27.131 1.00 123.73 395 VAL C O 1
ATOM 4989 N N . GLY C 3 326 ? -19.220 28.136 -27.145 1.00 112.60 396 GLY C N 1
ATOM 4990 C CA . GLY C 3 326 ? -18.895 27.821 -25.768 1.00 113.50 396 GLY C CA 1
ATOM 4991 C C . GLY C 3 326 ? -19.498 28.841 -24.822 1.00 115.76 396 GLY C C 1
ATOM 4992 O O . GLY C 3 326 ? -20.027 28.435 -23.788 1.00 121.09 396 GLY C O 1
ATOM 4993 N N . VAL C 3 327 ? -19.428 30.148 -25.117 1.00 108.91 397 VAL C N 1
ATOM 4994 C CA . VAL C 3 327 ? -20.111 31.105 -24.248 1.00 108.18 397 VAL C CA 1
ATOM 4995 C C . VAL C 3 327 ? -21.604 30.845 -24.343 1.00 108.36 397 VAL C C 1
ATOM 4996 O O . VAL C 3 327 ? -22.292 30.668 -23.332 1.00 103.23 397 VAL C O 1
ATOM 5000 N N . LEU C 3 328 ? -22.121 30.808 -25.577 1.00 104.03 398 LEU C N 1
ATOM 5001 C CA . LEU C 3 328 ? -23.535 30.525 -25.774 1.00 109.41 398 LEU C CA 1
ATOM 5002 C C . LEU C 3 328 ? -23.882 29.163 -25.198 1.00 108.22 398 LEU C C 1
ATOM 5003 O O . LEU C 3 328 ? -24.884 29.020 -24.494 1.00 108.99 398 LEU C O 1
ATOM 5008 N N . ILE C 3 329 ? -23.048 28.151 -25.454 1.00 102.80 399 ILE C N 1
ATOM 5009 C CA . ILE C 3 329 ? -23.320 26.842 -24.873 1.00 106.46 399 ILE C CA 1
ATOM 5010 C C . ILE C 3 329 ? -23.217 26.911 -23.353 1.00 102.40 399 ILE C C 1
ATOM 5011 O O . ILE C 3 329 ? -24.095 26.410 -22.639 1.00 116.00 399 ILE C O 1
ATOM 5016 N N . PHE C 3 330 ? -22.134 27.488 -22.822 1.00 94.00 400 PHE C N 1
ATOM 5017 C CA . PHE C 3 330 ? -22.036 27.500 -21.366 1.00 97.75 400 PHE C CA 1
ATOM 5018 C C . PHE C 3 330 ? -23.083 28.412 -20.739 1.00 104.97 400 PHE C C 1
ATOM 5019 O O . PHE C 3 330 ? -23.632 28.098 -19.678 1.00 111.30 400 PHE C O 1
ATOM 5027 N N . ALA C 3 331 ? -23.391 29.535 -21.390 1.00 108.57 401 ALA C N 1
ATOM 5028 C CA . ALA C 3 331 ? -24.382 30.469 -20.868 1.00 102.26 401 ALA C CA 1
ATOM 5029 C C . ALA C 3 331 ? -25.818 30.079 -21.144 1.00 103.96 401 ALA C C 1
ATOM 5030 O O . ALA C 3 331 ? -26.711 30.766 -20.666 1.00 120.36 401 ALA C O 1
ATOM 5032 N N . ALA C 3 332 ? -26.074 28.996 -21.851 1.00 97.30 402 ALA C N 1
ATOM 5033 C CA . ALA C 3 332 ? -27.430 28.650 -22.234 1.00 100.11 402 ALA C CA 1
ATOM 5034 C C . ALA C 3 332 ? -27.830 27.276 -21.764 1.00 109.01 402 ALA C C 1
ATOM 5035 O O . ALA C 3 332 ? -29.017 26.945 -21.843 1.00 116.08 402 ALA C O 1
ATOM 5037 N N . PHE C 3 333 ? -26.875 26.457 -21.334 1.00 109.87 403 PHE C N 1
ATOM 5038 C CA . PHE C 3 333 ? -27.199 25.124 -20.873 1.00 94.46 403 PHE C CA 1
ATOM 5039 C C . PHE C 3 333 ? -28.241 25.301 -19.762 1.00 95.60 403 PHE C C 1
ATOM 5040 O O . PHE C 3 333 ? -28.037 26.121 -18.860 1.00 101.82 403 PHE C O 1
ATOM 5048 N N . PRO C 3 334 ? -29.358 24.546 -19.781 1.00 90.07 404 PRO C N 1
ATOM 5049 C CA . PRO C 3 334 ? -30.329 24.569 -18.663 1.00 92.05 404 PRO C CA 1
ATOM 5050 C C . PRO C 3 334 ? -29.802 24.470 -17.233 1.00 101.30 404 PRO C C 1
ATOM 5051 O O . PRO C 3 334 ? -30.102 23.490 -16.542 1.00 105.13 404 PRO C O 1
ATOM 5055 N N . SER C 3 335 ? -28.981 25.417 -16.781 1.00 101.77 405 SER C N 1
ATOM 5056 C CA . SER C 3 335 ? -28.430 25.297 -15.435 1.00 94.91 405 SER C CA 1
ATOM 5057 C C . SER C 3 335 ? -29.437 25.168 -14.289 1.00 106.76 405 SER C C 1
ATOM 5058 O O . SER C 3 335 ? -29.067 24.541 -13.282 1.00 114.34 405 SER C O 1
ATOM 5061 N N . PRO C 3 336 ? -30.658 25.707 -14.327 1.00 106.89 406 PRO C N 1
ATOM 5062 C CA . PRO C 3 336 ? -31.539 25.519 -13.158 1.00 100.80 406 PRO C CA 1
ATOM 5063 C C . PRO C 3 336 ? -32.341 24.222 -13.166 1.00 104.06 406 PRO C C 1
ATOM 5064 O O . PRO C 3 336 ? -32.768 23.790 -12.085 1.00 105.13 406 PRO C O 1
ATOM 5068 N N . PRO C 3 337 ? -32.590 23.537 -14.340 1.00 102.71 407 PRO C N 1
ATOM 5069 C CA . PRO C 3 337 ? -33.178 22.189 -14.233 1.00 90.85 407 PRO C CA 1
ATOM 5070 C C . PRO C 3 337 ? -32.003 21.278 -13.969 1.00 95.53 407 PRO C C 1
ATOM 5071 O O . PRO C 3 337 ? -31.823 20.722 -12.882 1.00 94.10 407 PRO C O 1
ATOM 5075 N N . LEU C 3 338 ? -31.218 21.112 -15.034 1.00 99.75 408 LEU C N 1
ATOM 5076 C CA . LEU C 3 338 ? -29.896 20.501 -15.028 1.00 93.94 408 LEU C CA 1
ATOM 5077 C C . LEU C 3 338 ? -28.942 21.317 -14.156 1.00 96.69 408 LEU C C 1
ATOM 5078 O O . LEU C 3 338 ? -29.337 21.866 -13.125 1.00 97.86 408 LEU C O 1
ATOM 5083 N N . SER C 3 339 ? -27.693 21.439 -14.591 1.00 91.97 409 SER C N 1
ATOM 5084 C CA . SER C 3 339 ? -26.615 22.064 -13.833 1.00 95.22 409 SER C CA 1
ATOM 5085 C C . SER C 3 339 ? -25.391 22.064 -14.729 1.00 102.33 409 SER C C 1
ATOM 5086 O O . SER C 3 339 ? -25.351 21.353 -15.732 1.00 109.38 409 SER C O 1
ATOM 5089 N N . LYS C 3 340 ? -24.369 22.824 -14.340 1.00 109.76 410 LYS C N 1
ATOM 5090 C CA . LYS C 3 340 ? -23.132 22.781 -15.112 1.00 105.02 410 LYS C CA 1
ATOM 5091 C C . LYS C 3 340 ? -22.484 21.425 -14.825 1.00 113.44 410 LYS C C 1
ATOM 5092 O O . LYS C 3 340 ? -23.214 20.470 -14.543 1.00 124.46 410 LYS C O 1
ATOM 5098 N N . GLU C 3 341 ? -21.155 21.274 -14.892 1.00 104.07 411 GLU C N 1
ATOM 5099 C CA . GLU C 3 341 ? -20.538 19.982 -14.553 1.00 97.39 411 GLU C CA 1
ATOM 5100 C C . GLU C 3 341 ? -20.967 18.984 -15.632 1.00 99.93 411 GLU C C 1
ATOM 5101 O O . GLU C 3 341 ? -20.188 18.154 -16.113 1.00 111.64 411 GLU C O 1
ATOM 5107 N N . CYS C 3 342 ? -22.240 19.110 -15.999 1.00 91.42 412 CYS C N 1
ATOM 5108 C CA . CYS C 3 342 ? -22.975 18.221 -16.883 1.00 95.28 412 CYS C CA 1
ATOM 5109 C C . CYS C 3 342 ? -22.321 18.172 -18.251 1.00 104.68 412 CYS C C 1
ATOM 5110 O O . CYS C 3 342 ? -22.241 17.108 -18.875 1.00 114.09 412 CYS C O 1
ATOM 5113 N N . ILE C 3 343 ? -21.906 19.337 -18.753 1.00 105.87 413 ILE C N 1
ATOM 5114 C CA . ILE C 3 343 ? -21.314 19.482 -20.074 1.00 108.72 413 ILE C CA 1
ATOM 5115 C C . ILE C 3 343 ? -20.053 18.643 -20.144 1.00 111.93 413 ILE C C 1
ATOM 5116 O O . ILE C 3 343 ? -18.957 19.088 -19.793 1.00 111.25 413 ILE C O 1
ATOM 5121 N N . GLU C 3 344 ? -20.246 17.389 -20.562 1.00 126.11 414 GLU C N 1
ATOM 5122 C CA . GLU C 3 344 ? -19.190 16.420 -20.769 1.00 133.92 414 GLU C CA 1
ATOM 5123 C C . GLU C 3 344 ? -18.300 17.014 -21.865 1.00 119.59 414 GLU C C 1
ATOM 5124 O O . GLU C 3 344 ? -18.784 17.852 -22.627 1.00 96.24 414 GLU C O 1
ATOM 5130 N N . PRO C 3 345 ? -16.996 16.646 -21.960 1.00 119.14 415 PRO C N 1
ATOM 5131 C CA . PRO C 3 345 ? -16.108 17.443 -22.837 1.00 115.99 415 PRO C CA 1
ATOM 5132 C C . PRO C 3 345 ? -16.710 17.724 -24.197 1.00 115.16 415 PRO C C 1
ATOM 5133 O O . PRO C 3 345 ? -16.616 18.867 -24.665 1.00 116.41 415 PRO C O 1
ATOM 5137 N N . ASN C 3 346 ? -17.306 16.743 -24.861 1.00 109.77 416 ASN C N 1
ATOM 5138 C CA . ASN C 3 346 ? -17.791 17.003 -26.202 1.00 103.37 416 ASN C CA 1
ATOM 5139 C C . ASN C 3 346 ? -19.067 17.779 -25.889 1.00 112.46 416 ASN C C 1
ATOM 5140 O O . ASN C 3 346 ? -19.887 17.326 -25.085 1.00 123.43 416 ASN C O 1
ATOM 5145 N N . PHE C 3 347 ? -19.265 18.919 -26.538 1.00 107.76 417 PHE C N 1
ATOM 5146 C CA . PHE C 3 347 ? -20.468 19.702 -26.260 1.00 100.41 417 PHE C CA 1
ATOM 5147 C C . PHE C 3 347 ? -21.693 19.096 -26.929 1.00 96.68 417 PHE C C 1
ATOM 5148 O O . PHE C 3 347 ? -22.781 19.114 -26.346 1.00 104.95 417 PHE C O 1
ATOM 5156 N N . LEU C 3 348 ? -21.554 18.553 -28.140 1.00 106.62 418 LEU C N 1
ATOM 5157 C CA . LEU C 3 348 ? -22.700 17.849 -28.708 1.00 109.38 418 LEU C CA 1
ATOM 5158 C C . LEU C 3 348 ? -23.095 16.615 -27.903 1.00 108.36 418 LEU C C 1
ATOM 5159 O O . LEU C 3 348 ? -24.214 16.124 -28.082 1.00 111.60 418 LEU C O 1
ATOM 5164 N N . ASP C 3 349 ? -22.202 16.059 -27.077 1.00 107.53 419 ASP C N 1
ATOM 5165 C CA . ASP C 3 349 ? -22.580 14.897 -26.268 1.00 104.64 419 ASP C CA 1
ATOM 5166 C C . ASP C 3 349 ? -23.803 15.186 -25.393 1.00 103.03 419 ASP C C 1
ATOM 5167 O O . ASP C 3 349 ? -24.548 14.260 -25.055 1.00 96.66 419 ASP C O 1
ATOM 5172 N N . ASN C 3 350 ? -24.023 16.461 -25.008 1.00 97.94 420 ASN C N 1
ATOM 5173 C CA . ASN C 3 350 ? -25.159 16.856 -24.174 1.00 88.75 420 ASN C CA 1
ATOM 5174 C C . ASN C 3 350 ? -26.487 16.874 -24.927 1.00 90.42 420 ASN C C 1
ATOM 5175 O O . ASN C 3 350 ? -27.434 17.538 -24.489 1.00 97.56 420 ASN C O 1
ATOM 5180 N N . PHE C 3 351 ? -26.585 16.136 -26.024 1.00 98.48 421 PHE C N 1
ATOM 5181 C CA . PHE C 3 351 ? -27.773 16.001 -26.841 1.00 99.27 421 PHE C CA 1
ATOM 5182 C C . PHE C 3 351 ? -27.924 14.495 -26.973 1.00 108.31 421 PHE C C 1
ATOM 5183 O O . PHE C 3 351 ? -26.918 13.791 -27.135 1.00 117.43 421 PHE C O 1
ATOM 5191 N N . PRO C 3 352 ? -29.130 13.963 -26.945 1.00 110.03 422 PRO C N 1
ATOM 5192 C CA . PRO C 3 352 ? -29.214 12.504 -27.014 1.00 114.84 422 PRO C CA 1
ATOM 5193 C C . PRO C 3 352 ? -29.064 11.742 -28.315 1.00 116.44 422 PRO C C 1
ATOM 5194 O O . PRO C 3 352 ? -28.300 12.079 -29.222 1.00 121.66 422 PRO C O 1
ATOM 5198 N N . SER C 3 353 ? -29.895 10.703 -28.374 1.00 136.98 423 SER C N 1
ATOM 5199 C CA . SER C 3 353 ? -29.952 9.751 -29.474 1.00 144.17 423 SER C CA 1
ATOM 5200 C C . SER C 3 353 ? -30.459 10.318 -30.791 1.00 132.07 423 SER C C 1
ATOM 5201 O O . SER C 3 353 ? -29.999 9.884 -31.853 1.00 125.42 423 SER C O 1
ATOM 5204 N N . SER C 3 354 ? -31.359 11.298 -30.776 1.00 134.35 424 SER C N 1
ATOM 5205 C CA . SER C 3 354 ? -31.816 11.777 -32.075 1.00 133.15 424 SER C CA 1
ATOM 5206 C C . SER C 3 354 ? -32.340 13.205 -32.089 1.00 134.02 424 SER C C 1
ATOM 5207 O O . SER C 3 354 ? -33.480 13.460 -31.692 1.00 120.07 424 SER C O 1
ATOM 5210 N N . ASP C 3 355 ? -31.507 14.110 -32.579 1.00 130.70 425 ASP C N 1
ATOM 5211 C CA . ASP C 3 355 ? -31.791 15.529 -32.710 1.00 122.09 425 ASP C CA 1
ATOM 5212 C C . ASP C 3 355 ? -31.537 15.671 -34.199 1.00 128.17 425 ASP C C 1
ATOM 5213 O O . ASP C 3 355 ? -30.482 15.245 -34.679 1.00 128.49 425 ASP C O 1
ATOM 5218 N N . ILE C 3 356 ? -32.476 16.254 -34.939 1.00 131.44 426 ILE C N 1
ATOM 5219 C CA . ILE C 3 356 ? -32.207 16.431 -36.362 1.00 132.82 426 ILE C CA 1
ATOM 5220 C C . ILE C 3 356 ? -31.141 17.489 -36.617 1.00 131.22 426 ILE C C 1
ATOM 5221 O O . ILE C 3 356 ? -30.329 17.346 -37.540 1.00 128.77 426 ILE C O 1
ATOM 5226 N N . LEU C 3 357 ? -31.095 18.550 -35.812 1.00 123.67 427 LEU C N 1
ATOM 5227 C CA . LEU C 3 357 ? -29.987 19.488 -35.955 1.00 123.43 427 LEU C CA 1
ATOM 5228 C C . LEU C 3 357 ? -28.642 18.877 -35.542 1.00 124.74 427 LEU C C 1
ATOM 5229 O O . LEU C 3 357 ? -27.640 19.022 -36.252 1.00 130.99 427 LEU C O 1
ATOM 5234 N N . VAL C 3 358 ? -28.608 18.190 -34.392 1.00 124.14 428 VAL C N 1
ATOM 5235 C CA . VAL C 3 358 ? -27.420 17.459 -33.936 1.00 124.52 428 VAL C CA 1
ATOM 5236 C C . VAL C 3 358 ? -26.958 16.428 -34.959 1.00 122.58 428 VAL C C 1
ATOM 5237 O O . VAL C 3 358 ? -25.770 16.361 -35.289 1.00 129.06 428 VAL C O 1
ATOM 5241 N N . PHE C 3 359 ? -27.896 15.662 -35.527 1.00 121.45 429 PHE C N 1
ATOM 5242 C CA . PHE C 3 359 ? -27.544 14.607 -36.479 1.00 127.71 429 PHE C CA 1
ATOM 5243 C C . PHE C 3 359 ? -26.868 15.172 -37.715 1.00 131.52 429 PHE C C 1
ATOM 5244 O O . PHE C 3 359 ? -25.876 14.613 -38.196 1.00 130.27 429 PHE C O 1
ATOM 5252 N N . VAL C 3 360 ? -27.409 16.249 -38.270 1.00 126.21 430 VAL C N 1
ATOM 5253 C CA . VAL C 3 360 ? -26.812 16.828 -39.465 1.00 122.88 430 VAL C CA 1
ATOM 5254 C C . VAL C 3 360 ? -25.392 17.308 -39.151 1.00 127.84 430 VAL C C 1
ATOM 5255 O O . VAL C 3 360 ? -24.447 17.037 -39.903 1.00 135.52 430 VAL C O 1
ATOM 5259 N N . ALA C 3 361 ? -25.218 18.034 -38.039 1.00 123.68 431 ALA C N 1
ATOM 5260 C CA . ALA C 3 361 ? -23.884 18.497 -37.653 1.00 120.56 431 ALA C CA 1
ATOM 5261 C C . ALA C 3 361 ? -22.893 17.363 -37.382 1.00 120.01 431 ALA C C 1
ATOM 5262 O O . ALA C 3 361 ? -21.742 17.442 -37.817 1.00 126.04 431 ALA C O 1
ATOM 5264 N N . ARG C 3 362 ? -23.310 16.282 -36.716 1.00 122.76 432 ARG C N 1
ATOM 5265 C CA . ARG C 3 362 ? -22.374 15.172 -36.498 1.00 127.76 432 ARG C CA 1
ATOM 5266 C C . ARG C 3 362 ? -21.972 14.520 -37.813 1.00 130.52 432 ARG C C 1
ATOM 5267 O O . ARG C 3 362 ? -20.816 14.117 -37.987 1.00 137.36 432 ARG C O 1
ATOM 5275 N N . THR C 3 363 ? -22.915 14.396 -38.746 1.00 130.34 433 THR C N 1
ATOM 5276 C CA . THR C 3 363 ? -22.614 13.746 -40.016 1.00 133.06 433 THR C CA 1
ATOM 5277 C C . THR C 3 363 ? -21.680 14.602 -40.871 1.00 131.21 433 THR C C 1
ATOM 5278 O O . THR C 3 363 ? -20.774 14.059 -41.515 1.00 134.12 433 THR C O 1
ATOM 5282 N N . PHE C 3 364 ? -21.882 15.928 -40.924 1.00 129.91 434 PHE C N 1
ATOM 5283 C CA . PHE C 3 364 ? -20.924 16.757 -41.660 1.00 129.28 434 PHE C CA 1
ATOM 5284 C C . PHE C 3 364 ? -19.515 16.623 -41.082 1.00 127.96 434 PHE C C 1
ATOM 5285 O O . PHE C 3 364 ? -18.537 16.532 -41.834 1.00 134.90 434 PHE C O 1
ATOM 5293 N N . LEU C 3 365 ? -19.398 16.598 -39.750 1.00 126.20 435 LEU C N 1
ATOM 5294 C CA . LEU C 3 365 ? -18.105 16.380 -39.104 1.00 129.88 435 LEU C CA 1
ATOM 5295 C C . LEU C 3 365 ? -17.554 15.013 -39.473 1.00 130.91 435 LEU C C 1
ATOM 5296 O O . LEU C 3 365 ? -16.356 14.867 -39.741 1.00 136.48 435 LEU C O 1
ATOM 5301 N N . LEU C 3 366 ? -18.415 13.998 -39.476 1.00 126.18 436 LEU C N 1
ATOM 5302 C CA . LEU C 3 366 ? -17.967 12.647 -39.776 1.00 128.96 436 LEU C CA 1
ATOM 5303 C C . LEU C 3 366 ? -17.481 12.581 -41.217 1.00 136.82 436 LEU C C 1
ATOM 5304 O O . LEU C 3 366 ? -16.472 11.928 -41.510 1.00 138.02 436 LEU C O 1
ATOM 5309 N N . PHE C 3 367 ? -18.186 13.254 -42.131 1.00 137.95 437 PHE C N 1
ATOM 5310 C CA . PHE C 3 367 ? -17.708 13.333 -43.505 1.00 134.76 437 PHE C CA 1
ATOM 5311 C C . PHE C 3 367 ? -16.434 14.169 -43.581 1.00 133.04 437 PHE C C 1
ATOM 5312 O O . PHE C 3 367 ? -15.493 13.817 -44.300 1.00 140.88 437 PHE C O 1
ATOM 5320 N N . GLN C 3 368 ? -16.389 15.277 -42.831 1.00 132.13 438 GLN C N 1
ATOM 5321 C CA . GLN C 3 368 ? -15.203 16.132 -42.791 1.00 134.72 438 GLN C CA 1
ATOM 5322 C C . GLN C 3 368 ? -13.976 15.392 -42.268 1.00 137.01 438 GLN C C 1
ATOM 5323 O O . GLN C 3 368 ? -12.907 15.422 -42.886 1.00 144.29 438 GLN C O 1
ATOM 5329 N N . MET C 3 369 ? -14.113 14.709 -41.126 1.00 140.40 439 MET C N 1
ATOM 5330 C CA . MET C 3 369 ? -12.969 14.016 -40.537 1.00 145.82 439 MET C CA 1
ATOM 5331 C C . MET C 3 369 ? -12.526 12.822 -41.370 1.00 145.24 439 MET C C 1
ATOM 5332 O O . MET C 3 369 ? -11.321 12.585 -41.522 1.00 147.33 439 MET C O 1
ATOM 5337 N N . THR C 3 370 ? -13.474 12.018 -41.849 1.00 141.98 440 THR C N 1
ATOM 5338 C CA . THR C 3 370 ? -13.128 10.908 -42.730 1.00 144.94 440 THR C CA 1
ATOM 5339 C C . THR C 3 370 ? -12.225 11.324 -43.890 1.00 146.76 440 THR C C 1
ATOM 5340 O O . THR C 3 370 ? -11.260 10.625 -44.187 1.00 149.40 440 THR C O 1
ATOM 5344 N N . THR C 3 371 ? -12.569 12.377 -44.639 1.00 141.22 441 THR C N 1
ATOM 5345 C CA . THR C 3 371 ? -11.670 12.765 -45.732 1.00 140.72 441 THR C CA 1
ATOM 5346 C C . THR C 3 371 ? -10.315 13.333 -45.273 1.00 141.07 441 THR C C 1
ATOM 5347 O O . THR C 3 371 ? -9.300 13.114 -45.946 1.00 144.82 441 THR C O 1
ATOM 5351 N N . VAL C 3 372 ? -10.274 14.039 -44.138 1.00 138.71 442 VAL C N 1
ATOM 5352 C CA . VAL C 3 372 ? -9.046 14.593 -43.544 1.00 141.20 442 VAL C CA 1
ATOM 5353 C C . VAL C 3 372 ? -8.120 13.556 -42.900 1.00 144.36 442 VAL C C 1
ATOM 5354 O O . VAL C 3 372 ? -6.897 13.741 -42.898 1.00 152.20 442 VAL C O 1
ATOM 5358 N N . TYR C 3 373 ? -8.653 12.473 -42.336 1.00 143.71 443 TYR C N 1
ATOM 5359 C CA . TYR C 3 373 ? -7.786 11.490 -41.676 1.00 144.95 443 TYR C CA 1
ATOM 5360 C C . TYR C 3 373 ? -6.858 10.666 -42.577 1.00 152.23 443 TYR C C 1
ATOM 5361 O O . TYR C 3 373 ? -5.728 10.387 -42.147 1.00 155.00 443 TYR C O 1
ATOM 5370 N N . PRO C 3 374 ? -7.244 10.234 -43.775 1.00 156.99 444 PRO C N 1
ATOM 5371 C CA . PRO C 3 374 ? -6.259 9.531 -44.611 1.00 153.57 444 PRO C CA 1
ATOM 5372 C C . PRO C 3 374 ? -5.122 10.449 -44.993 1.00 150.55 444 PRO C C 1
ATOM 5373 O O . PRO C 3 374 ? -3.944 10.087 -44.946 1.00 154.12 444 PRO C O 1
ATOM 5377 N N . LEU C 3 375 ? -5.502 11.684 -45.303 1.00 140.94 445 LEU C N 1
ATOM 5378 C CA . LEU C 3 375 ? -4.557 12.721 -45.669 1.00 142.67 445 LEU C CA 1
ATOM 5379 C C . LEU C 3 375 ? -3.720 13.140 -44.465 1.00 147.31 445 LEU C C 1
ATOM 5380 O O . LEU C 3 375 ? -2.553 13.499 -44.623 1.00 154.03 445 LEU C O 1
ATOM 5385 N N . LEU C 3 376 ? -4.296 13.099 -43.263 1.00 155.67 446 LEU C N 1
ATOM 5386 C CA . LEU C 3 376 ? -3.508 13.495 -42.094 1.00 159.47 446 LEU C CA 1
ATOM 5387 C C . LEU C 3 376 ? -2.512 12.406 -41.704 1.00 158.75 446 LEU C C 1
ATOM 5388 O O . LEU C 3 376 ? -1.395 12.709 -41.286 1.00 162.49 446 LEU C O 1
ATOM 5393 N N . GLY C 3 377 ? -2.917 11.140 -41.774 1.00 158.07 447 GLY C N 1
ATOM 5394 C CA . GLY C 3 377 ? -2.021 10.043 -41.447 1.00 161.99 447 GLY C CA 1
ATOM 5395 C C . GLY C 3 377 ? -1.059 9.574 -42.527 1.00 166.15 447 GLY C C 1
ATOM 5396 O O . GLY C 3 377 ? 0.158 9.497 -42.323 1.00 163.56 447 GLY C O 1
ATOM 5397 N N . TYR C 3 378 ? -1.621 9.284 -43.703 1.00 164.64 448 TYR C N 1
ATOM 5398 C CA . TYR C 3 378 ? -0.930 8.741 -44.879 1.00 163.76 448 TYR C CA 1
ATOM 5399 C C . TYR C 3 378 ? -0.701 9.874 -45.871 1.00 165.84 448 TYR C C 1
ATOM 5400 O O . TYR C 3 378 ? -1.486 10.053 -46.804 1.00 159.95 448 TYR C O 1
ATOM 5402 N N . LEU C 3 379 ? 0.439 10.568 -45.714 1.00 171.68 449 LEU C N 1
ATOM 5403 C CA . LEU C 3 379 ? 0.822 11.802 -46.404 1.00 173.19 449 LEU C CA 1
ATOM 5404 C C . LEU C 3 379 ? 1.610 12.686 -45.440 1.00 170.54 449 LEU C C 1
ATOM 5405 O O . LEU C 3 379 ? 2.499 13.431 -45.863 1.00 171.54 449 LEU C O 1
ATOM 5407 N N . VAL C 3 380 ? 1.309 12.592 -44.146 1.00 164.18 450 VAL C N 1
ATOM 5408 C CA . VAL C 3 380 ? 1.942 13.400 -43.104 1.00 164.73 450 VAL C CA 1
ATOM 5409 C C . VAL C 3 380 ? 2.739 12.532 -42.127 1.00 167.73 450 VAL C C 1
ATOM 5410 O O . VAL C 3 380 ? 3.974 12.577 -42.121 1.00 174.17 450 VAL C O 1
ATOM 5414 N N . ARG C 3 381 ? 2.052 11.750 -41.286 1.00 166.93 451 ARG C N 1
ATOM 5415 C CA . ARG C 3 381 ? 2.738 10.944 -40.272 1.00 166.34 451 ARG C CA 1
ATOM 5416 C C . ARG C 3 381 ? 3.796 10.023 -40.877 1.00 167.11 451 ARG C C 1
ATOM 5417 O O . ARG C 3 381 ? 4.856 9.814 -40.272 1.00 165.11 451 ARG C O 1
ATOM 5419 N N . VAL C 3 382 ? 3.519 9.432 -42.039 1.00 169.02 452 VAL C N 1
ATOM 5420 C CA . VAL C 3 382 ? 4.492 8.539 -42.669 1.00 167.10 452 VAL C CA 1
ATOM 5421 C C . VAL C 3 382 ? 5.771 9.299 -43.027 1.00 166.90 452 VAL C C 1
ATOM 5422 O O . VAL C 3 382 ? 6.883 8.788 -42.845 1.00 165.34 452 VAL C O 1
ATOM 5426 N N . GLN C 3 383 ? 5.633 10.521 -43.550 1.00 166.81 453 GLN C N 1
ATOM 5427 C CA . GLN C 3 383 ? 6.797 11.347 -43.867 1.00 164.44 453 GLN C CA 1
ATOM 5428 C C . GLN C 3 383 ? 7.635 11.700 -42.634 1.00 168.53 453 GLN C C 1
ATOM 5429 O O . GLN C 3 383 ? 8.860 11.528 -42.647 1.00 174.21 453 GLN C O 1
ATOM 5435 N N . LEU C 3 384 ? 7.014 12.220 -41.574 1.00 167.99 454 LEU C N 1
ATOM 5436 C CA . LEU C 3 384 ? 7.805 12.674 -40.434 1.00 168.17 454 LEU C CA 1
ATOM 5437 C C . LEU C 3 384 ? 8.547 11.519 -39.770 1.00 169.67 454 LEU C C 1
ATOM 5438 O O . LEU C 3 384 ? 9.678 11.689 -39.288 1.00 166.41 454 LEU C O 1
ATOM 5443 N N . MET C 3 385 ? 7.919 10.345 -39.712 1.00 171.97 455 MET C N 1
ATOM 5444 C CA . MET C 3 385 ? 8.575 9.165 -39.152 1.00 172.69 455 MET C CA 1
ATOM 5445 C C . MET C 3 385 ? 9.795 8.756 -39.969 1.00 176.04 455 MET C C 1
ATOM 5446 O O . MET C 3 385 ? 10.876 8.527 -39.417 1.00 173.77 455 MET C O 1
ATOM 5451 N N . GLY C 3 386 ? 9.639 8.649 -41.292 1.00 172.95 456 GLY C N 1
ATOM 5452 C CA . GLY C 3 386 ? 10.766 8.252 -42.126 1.00 173.55 456 GLY C CA 1
ATOM 5453 C C . GLY C 3 386 ? 11.945 9.204 -42.043 1.00 173.18 456 GLY C C 1
ATOM 5454 O O . GLY C 3 386 ? 13.100 8.770 -41.971 1.00 170.73 456 GLY C O 1
ATOM 5455 N N . GLN C 3 387 ? 11.675 10.506 -42.041 1.00 169.97 457 GLN C N 1
ATOM 5456 C CA . GLN C 3 387 ? 12.710 11.527 -41.882 1.00 174.03 457 GLN C CA 1
ATOM 5457 C C . GLN C 3 387 ? 13.825 11.405 -42.916 1.00 177.94 457 GLN C C 1
ATOM 5458 O O . GLN C 3 387 ? 13.951 12.242 -43.812 1.00 179.70 457 GLN C O 1
ATOM 5464 N N . LEU C 3 397 ? 4.146 -4.583 -51.088 1.00 185.35 467 LEU C N 1
ATOM 5465 C CA . LEU C 3 397 ? 3.918 -4.256 -49.685 1.00 192.50 467 LEU C CA 1
ATOM 5466 C C . LEU C 3 397 ? 5.238 -3.865 -49.020 1.00 190.10 467 LEU C C 1
ATOM 5467 O O . LEU C 3 397 ? 6.097 -4.715 -48.783 1.00 183.21 467 LEU C O 1
ATOM 5472 N N . HIS C 3 398 ? 5.396 -2.574 -48.724 1.00 187.73 468 HIS C N 1
ATOM 5473 C CA . HIS C 3 398 ? 6.600 -2.083 -48.039 1.00 184.36 468 HIS C CA 1
ATOM 5474 C C . HIS C 3 398 ? 6.497 -2.204 -46.520 1.00 188.85 468 HIS C C 1
ATOM 5475 O O . HIS C 3 398 ? 7.121 -3.082 -45.917 1.00 191.01 468 HIS C O 1
ATOM 5482 N N . VAL C 3 399 ? 5.708 -1.334 -45.886 1.00 186.06 469 VAL C N 1
ATOM 5483 C CA . VAL C 3 399 ? 5.674 -1.310 -44.425 1.00 183.48 469 VAL C CA 1
ATOM 5484 C C . VAL C 3 399 ? 4.347 -1.838 -43.882 1.00 182.86 469 VAL C C 1
ATOM 5485 O O . VAL C 3 399 ? 4.279 -2.986 -43.428 1.00 178.52 469 VAL C O 1
ATOM 5489 N N . PHE C 3 400 ? 3.286 -1.026 -43.932 1.00 183.68 470 PHE C N 1
ATOM 5490 C CA . PHE C 3 400 ? 1.930 -1.461 -43.582 1.00 175.37 470 PHE C CA 1
ATOM 5491 C C . PHE C 3 400 ? 1.858 -1.961 -42.143 1.00 169.25 470 PHE C C 1
ATOM 5492 O O . PHE C 3 400 ? 1.073 -2.855 -41.821 1.00 165.68 470 PHE C O 1
ATOM 5500 N N . VAL C 3 401 ? 2.671 -1.375 -41.269 1.00 166.03 471 VAL C N 1
ATOM 5501 C CA . VAL C 3 401 ? 2.746 -1.780 -39.872 1.00 166.82 471 VAL C CA 1
ATOM 5502 C C . VAL C 3 401 ? 2.863 -0.501 -39.056 1.00 168.94 471 VAL C C 1
ATOM 5503 O O . VAL C 3 401 ? 2.441 -0.455 -37.894 1.00 170.80 471 VAL C O 1
ATOM 5507 N N . LEU C 3 402 ? 3.400 0.566 -39.660 1.00 164.21 472 LEU C N 1
ATOM 5508 C CA . LEU C 3 402 ? 3.342 1.843 -38.962 1.00 168.52 472 LEU C CA 1
ATOM 5509 C C . LEU C 3 402 ? 1.909 2.358 -38.926 1.00 172.05 472 LEU C C 1
ATOM 5510 O O . LEU C 3 402 ? 1.494 2.991 -37.948 1.00 172.17 472 LEU C O 1
ATOM 5515 N N . ASN C 3 403 ? 1.147 2.115 -39.997 1.00 169.55 473 ASN C N 1
ATOM 5516 C CA . ASN C 3 403 ? -0.265 2.479 -40.011 1.00 167.90 473 ASN C CA 1
ATOM 5517 C C . ASN C 3 403 ? -1.022 1.750 -38.908 1.00 167.28 473 ASN C C 1
ATOM 5518 O O . ASN C 3 403 ? -1.996 2.273 -38.360 1.00 170.44 473 ASN C O 1
ATOM 5523 N N . VAL C 3 404 ? -0.584 0.528 -38.597 1.00 167.59 474 VAL C N 1
ATOM 5524 C CA . VAL C 3 404 ? -1.193 -0.313 -37.569 1.00 168.09 474 VAL C CA 1
ATOM 5525 C C . VAL C 3 404 ? -1.061 0.299 -36.178 1.00 167.65 474 VAL C C 1
ATOM 5526 O O . VAL C 3 404 ? -2.027 0.322 -35.405 1.00 165.18 474 VAL C O 1
ATOM 5530 N N . PHE C 3 405 ? 0.126 0.810 -35.833 1.00 167.48 475 PHE C N 1
ATOM 5531 C CA . PHE C 3 405 ? 0.284 1.396 -34.506 1.00 167.55 475 PHE C CA 1
ATOM 5532 C C . PHE C 3 405 ? -0.512 2.684 -34.314 1.00 169.81 475 PHE C C 1
ATOM 5533 O O . PHE C 3 405 ? -1.021 2.923 -33.213 1.00 171.44 475 PHE C O 1
ATOM 5541 N N . VAL C 3 406 ? -0.633 3.542 -35.330 1.00 170.24 476 VAL C N 1
ATOM 5542 C CA . VAL C 3 406 ? -1.449 4.736 -35.115 1.00 167.13 476 VAL C CA 1
ATOM 5543 C C . VAL C 3 406 ? -2.922 4.346 -35.011 1.00 163.86 476 VAL C C 1
ATOM 5544 O O . VAL C 3 406 ? -3.650 4.808 -34.124 1.00 163.76 476 VAL C O 1
ATOM 5548 N N . VAL C 3 407 ? -3.380 3.496 -35.936 1.00 162.66 477 VAL C N 1
ATOM 5549 C CA . VAL C 3 407 ? -4.740 2.962 -35.902 1.00 160.89 477 VAL C CA 1
ATOM 5550 C C . VAL C 3 407 ? -4.988 2.195 -34.609 1.00 162.97 477 VAL C C 1
ATOM 5551 O O . VAL C 3 407 ? -5.991 2.410 -33.922 1.00 161.57 477 VAL C O 1
ATOM 5555 N N . GLY C 3 408 ? -4.030 1.352 -34.214 1.00 165.15 478 GLY C N 1
ATOM 5556 C CA . GLY C 3 408 ? -4.209 0.543 -33.017 1.00 166.02 478 GLY C CA 1
ATOM 5557 C C . GLY C 3 408 ? -4.260 1.348 -31.734 1.00 166.05 478 GLY C C 1
ATOM 5558 O O . GLY C 3 408 ? -5.068 1.057 -30.847 1.00 166.45 478 GLY C O 1
ATOM 5559 N N . ALA C 3 409 ? -3.386 2.339 -31.592 1.00 165.87 479 ALA C N 1
ATOM 5560 C CA . ALA C 3 409 ? -3.420 3.142 -30.379 1.00 164.31 479 ALA C CA 1
ATOM 5561 C C . ALA C 3 409 ? -4.759 3.863 -30.256 1.00 166.77 479 ALA C C 1
ATOM 5562 O O . ALA C 3 409 ? -5.399 3.836 -29.197 1.00 164.06 479 ALA C O 1
ATOM 5564 N N . GLY C 3 410 ? -5.187 4.535 -31.329 1.00 166.77 480 GLY C N 1
ATOM 5565 C CA . GLY C 3 410 ? -6.495 5.174 -31.319 1.00 160.05 480 GLY C CA 1
ATOM 5566 C C . GLY C 3 410 ? -7.669 4.219 -31.169 1.00 156.02 480 GLY C C 1
ATOM 5567 O O . GLY C 3 410 ? -8.662 4.553 -30.518 1.00 152.46 480 GLY C O 1
ATOM 5568 N N . VAL C 3 411 ? -7.595 3.035 -31.796 1.00 159.34 481 VAL C N 1
ATOM 5569 C CA . VAL C 3 411 ? -8.660 2.040 -31.623 1.00 154.92 481 VAL C CA 1
ATOM 5570 C C . VAL C 3 411 ? -8.789 1.622 -30.164 1.00 156.72 481 VAL C C 1
ATOM 5571 O O . VAL C 3 411 ? -9.891 1.602 -29.600 1.00 160.79 481 VAL C O 1
ATOM 5575 N N . LEU C 3 412 ? -7.666 1.282 -29.528 1.00 159.40 482 LEU C N 1
ATOM 5576 C CA . LEU C 3 412 ? -7.714 0.927 -28.116 1.00 151.68 482 LEU C CA 1
ATOM 5577 C C . LEU C 3 412 ? -8.166 2.096 -27.257 1.00 157.15 482 LEU C C 1
ATOM 5578 O O . LEU C 3 412 ? -8.916 1.912 -26.291 1.00 164.07 482 LEU C O 1
ATOM 5583 N N . MET C 3 413 ? -7.696 3.301 -27.573 1.00 157.52 483 MET C N 1
ATOM 5584 C CA . MET C 3 413 ? -8.129 4.478 -26.836 1.00 154.56 483 MET C CA 1
ATOM 5585 C C . MET C 3 413 ? -9.646 4.643 -26.879 1.00 148.75 483 MET C C 1
ATOM 5586 O O . MET C 3 413 ? -10.306 4.749 -25.839 1.00 146.87 483 MET C O 1
ATOM 5591 N N . ALA C 3 414 ? -10.213 4.693 -28.090 1.00 148.83 484 ALA C N 1
ATOM 5592 C CA . ALA C 3 414 ? -11.658 4.830 -28.225 1.00 134.20 484 ALA C CA 1
ATOM 5593 C C . ALA C 3 414 ? -12.438 3.709 -27.551 1.00 142.59 484 ALA C C 1
ATOM 5594 O O . ALA C 3 414 ? -13.480 3.970 -26.938 1.00 148.27 484 ALA C O 1
ATOM 5596 N N . ARG C 3 415 ? -11.979 2.453 -27.652 1.00 148.07 485 ARG C N 1
ATOM 5597 C CA . ARG C 3 415 ? -12.759 1.417 -26.981 1.00 148.34 485 ARG C CA 1
ATOM 5598 C C . ARG C 3 415 ? -12.672 1.557 -25.468 1.00 152.10 485 ARG C C 1
ATOM 5599 O O . ARG C 3 415 ? -13.665 1.348 -24.760 1.00 157.19 485 ARG C O 1
ATOM 5607 N N . PHE C 3 416 ? -11.490 1.908 -24.958 1.00 147.86 486 PHE C N 1
ATOM 5608 C CA . PHE C 3 416 ? -11.281 2.088 -23.525 1.00 144.62 486 PHE C CA 1
ATOM 5609 C C . PHE C 3 416 ? -11.804 3.449 -23.093 1.00 148.75 486 PHE C C 1
ATOM 5610 O O . PHE C 3 416 ? -13.015 3.673 -23.091 1.00 152.80 486 PHE C O 1
ATOM 5618 N N . TYR C 3 417 ? -10.883 4.328 -22.653 1.00 149.66 487 TYR C N 1
ATOM 5619 C CA . TYR C 3 417 ? -11.087 5.675 -22.118 1.00 147.76 487 TYR C CA 1
ATOM 5620 C C . TYR C 3 417 ? -11.322 6.724 -23.206 1.00 142.19 487 TYR C C 1
ATOM 5621 O O . TYR C 3 417 ? -10.366 7.118 -23.885 1.00 138.68 487 TYR C O 1
ATOM 5630 N N . PRO C 3 418 ? -12.549 7.208 -23.413 1.00 142.48 488 PRO C N 1
ATOM 5631 C CA . PRO C 3 418 ? -12.788 8.066 -24.579 1.00 136.40 488 PRO C CA 1
ATOM 5632 C C . PRO C 3 418 ? -13.211 9.433 -24.071 1.00 139.73 488 PRO C C 1
ATOM 5633 O O . PRO C 3 418 ? -14.189 10.017 -24.547 1.00 138.78 488 PRO C O 1
ATOM 5637 N N . ASN C 3 419 ? -12.443 9.967 -23.123 1.00 137.19 489 ASN C N 1
ATOM 5638 C CA . ASN C 3 419 ? -12.641 11.328 -22.628 1.00 136.12 489 ASN C CA 1
ATOM 5639 C C . ASN C 3 419 ? -11.782 12.237 -23.491 1.00 129.97 489 ASN C C 1
ATOM 5640 O O . ASN C 3 419 ? -10.558 12.291 -23.339 1.00 129.46 489 ASN C O 1
ATOM 5645 N N . ILE C 3 420 ? -12.431 12.916 -24.437 1.00 127.41 490 ILE C N 1
ATOM 5646 C CA . ILE C 3 420 ? -11.703 13.734 -25.397 1.00 120.72 490 ILE C CA 1
ATOM 5647 C C . ILE C 3 420 ? -10.860 14.794 -24.695 1.00 119.51 490 ILE C C 1
ATOM 5648 O O . ILE C 3 420 ? -9.665 14.939 -24.983 1.00 128.25 490 ILE C O 1
ATOM 5653 N N . GLY C 3 421 ? -11.462 15.580 -23.794 1.00 120.70 491 GLY C N 1
ATOM 5654 C CA . GLY C 3 421 ? -10.596 16.530 -23.108 1.00 116.47 491 GLY C CA 1
ATOM 5655 C C . GLY C 3 421 ? -9.454 15.923 -22.310 1.00 121.73 491 GLY C C 1
ATOM 5656 O O . GLY C 3 421 ? -8.565 16.671 -21.889 1.00 127.58 491 GLY C O 1
ATOM 5657 N N . SER C 3 422 ? -9.452 14.606 -22.077 1.00 121.15 492 SER C N 1
ATOM 5658 C CA . SER C 3 422 ? -8.311 13.986 -21.409 1.00 123.99 492 SER C CA 1
ATOM 5659 C C . SER C 3 422 ? -7.113 13.878 -22.338 1.00 131.18 492 SER C C 1
ATOM 5660 O O . SER C 3 422 ? -5.988 13.664 -21.873 1.00 140.66 492 SER C O 1
ATOM 5663 N N . ILE C 3 423 ? -7.345 14.038 -23.641 1.00 129.72 493 ILE C N 1
ATOM 5664 C CA . ILE C 3 423 ? -6.293 13.971 -24.637 1.00 127.45 493 ILE C CA 1
ATOM 5665 C C . ILE C 3 423 ? -5.936 15.339 -25.204 1.00 126.44 493 ILE C C 1
ATOM 5666 O O . ILE C 3 423 ? -4.799 15.529 -25.649 1.00 130.36 493 ILE C O 1
ATOM 5671 N N . ILE C 3 424 ? -6.858 16.309 -25.180 1.00 123.38 494 ILE C N 1
ATOM 5672 C CA . ILE C 3 424 ? -6.539 17.624 -25.731 1.00 126.50 494 ILE C CA 1
ATOM 5673 C C . ILE C 3 424 ? -5.760 18.478 -24.748 1.00 130.30 494 ILE C C 1
ATOM 5674 O O . ILE C 3 424 ? -5.386 19.606 -25.085 1.00 135.33 494 ILE C O 1
ATOM 5679 N N . ARG C 3 425 ? -5.521 17.942 -23.555 1.00 122.56 495 ARG C N 1
ATOM 5680 C CA . ARG C 3 425 ? -4.769 18.642 -22.523 1.00 129.56 495 ARG C CA 1
ATOM 5681 C C . ARG C 3 425 ? -3.316 18.185 -22.562 1.00 136.87 495 ARG C C 1
ATOM 5682 O O . ARG C 3 425 ? -2.400 19.002 -22.651 1.00 139.88 495 ARG C O 1
ATOM 5690 N N . TYR C 3 426 ? -3.113 16.872 -22.493 1.00 130.28 496 TYR C N 1
ATOM 5691 C CA . TYR C 3 426 ? -1.772 16.302 -22.542 1.00 127.36 496 TYR C CA 1
ATOM 5692 C C . TYR C 3 426 ? -1.164 16.619 -23.901 1.00 132.45 496 TYR C C 1
ATOM 5693 O O . TYR C 3 426 ? -0.207 17.387 -24.001 1.00 130.35 496 TYR C O 1
ATOM 5702 N N . SER C 3 427 ? -1.724 16.019 -24.946 1.00 131.25 497 SER C N 1
ATOM 5703 C CA . SER C 3 427 ? -1.257 16.267 -26.306 1.00 125.81 497 SER C CA 1
ATOM 5704 C C . SER C 3 427 ? -1.046 17.753 -26.539 1.00 129.89 497 SER C C 1
ATOM 5705 O O . SER C 3 427 ? 0.092 18.222 -26.631 1.00 132.83 497 SER C O 1
ATOM 5708 N N . GLY C 3 428 ? -2.143 18.495 -26.649 1.00 128.16 498 GLY C N 1
ATOM 5709 C CA . GLY C 3 428 ? -2.092 19.922 -26.887 1.00 131.29 498 GLY C CA 1
ATOM 5710 C C . GLY C 3 428 ? -1.234 20.694 -25.907 1.00 132.20 498 GLY C C 1
ATOM 5711 O O . GLY C 3 428 ? -0.698 21.750 -26.247 1.00 129.39 498 GLY C O 1
ATOM 5712 N N . ALA C 3 429 ? -1.045 20.152 -24.706 1.00 128.60 499 ALA C N 1
ATOM 5713 C CA . ALA C 3 429 ? -0.200 20.819 -23.726 1.00 128.53 499 ALA C CA 1
ATOM 5714 C C . ALA C 3 429 ? 1.253 20.364 -23.786 1.00 133.96 499 ALA C C 1
ATOM 5715 O O . ALA C 3 429 ? 2.155 21.182 -23.575 1.00 135.88 499 ALA C O 1
ATOM 5717 N N . LEU C 3 430 ? 1.520 19.080 -24.052 1.00 134.11 500 LEU C N 1
ATOM 5718 C CA . LEU C 3 430 ? 2.916 18.669 -24.179 1.00 138.43 500 LEU C CA 1
ATOM 5719 C C . LEU C 3 430 ? 3.530 19.254 -25.446 1.00 141.65 500 LEU C C 1
ATOM 5720 O O . LEU C 3 430 ? 4.698 19.661 -25.454 1.00 144.49 500 LEU C O 1
ATOM 5725 N N . CYS C 3 431 ? 2.749 19.287 -26.525 1.00 134.98 501 CYS C N 1
ATOM 5726 C CA . CYS C 3 431 ? 3.170 19.887 -27.786 1.00 133.36 501 CYS C CA 1
ATOM 5727 C C . CYS C 3 431 ? 3.389 21.382 -27.615 1.00 129.44 501 CYS C C 1
ATOM 5728 O O . CYS C 3 431 ? 4.391 21.943 -28.071 1.00 141.47 501 CYS C O 1
ATOM 5731 N N . GLY C 3 432 ? 2.421 22.040 -26.978 1.00 134.09 502 GLY C N 1
ATOM 5732 C CA . GLY C 3 432 ? 2.504 23.469 -26.748 1.00 142.98 502 GLY C CA 1
ATOM 5733 C C . GLY C 3 432 ? 3.722 23.880 -25.947 1.00 144.69 502 GLY C C 1
ATOM 5734 O O . GLY C 3 432 ? 4.355 24.895 -26.246 1.00 147.46 502 GLY C O 1
ATOM 5735 N N . LEU C 3 433 ? 4.057 23.133 -24.903 1.00 139.46 503 LEU C N 1
ATOM 5736 C CA . LEU C 3 433 ? 5.258 23.510 -24.173 1.00 143.60 503 LEU C CA 1
ATOM 5737 C C . LEU C 3 433 ? 6.458 23.487 -25.104 1.00 147.06 503 LEU C C 1
ATOM 5738 O O . LEU C 3 433 ? 7.266 24.422 -25.119 1.00 147.93 503 LEU C O 1
ATOM 5743 N N . ALA C 3 434 ? 6.548 22.457 -25.928 1.00 150.01 504 ALA C N 1
ATOM 5744 C CA . ALA C 3 434 ? 7.596 22.286 -26.920 1.00 147.19 504 ALA C CA 1
ATOM 5745 C C . ALA C 3 434 ? 7.732 23.374 -27.983 1.00 141.32 504 ALA C C 1
ATOM 5746 O O . ALA C 3 434 ? 8.408 24.390 -27.789 1.00 148.50 504 ALA C O 1
ATOM 5748 N N . LEU C 3 435 ? 7.068 23.132 -29.117 1.00 128.81 505 LEU C N 1
ATOM 5749 C CA . LEU C 3 435 ? 7.081 24.036 -30.264 1.00 131.71 505 LEU C CA 1
ATOM 5750 C C . LEU C 3 435 ? 6.386 25.373 -30.022 1.00 145.53 505 LEU C C 1
ATOM 5751 O O . LEU C 3 435 ? 6.903 26.425 -30.415 1.00 151.89 505 LEU C O 1
ATOM 5756 N N . VAL C 3 436 ? 5.191 25.358 -29.431 1.00 146.65 506 VAL C N 1
ATOM 5757 C CA . VAL C 3 436 ? 4.523 26.606 -29.057 1.00 149.60 506 VAL C CA 1
ATOM 5758 C C . VAL C 3 436 ? 5.388 27.509 -28.173 1.00 147.87 506 VAL C C 1
ATOM 5759 O O . VAL C 3 436 ? 5.578 28.690 -28.487 1.00 147.90 506 VAL C O 1
ATOM 5763 N N . PHE C 3 437 ? 5.937 26.991 -27.056 1.00 143.38 507 PHE C N 1
ATOM 5764 C CA . PHE C 3 437 ? 6.636 27.983 -26.235 1.00 155.07 507 PHE C CA 1
ATOM 5765 C C . PHE C 3 437 ? 8.128 27.799 -25.969 1.00 161.29 507 PHE C C 1
ATOM 5766 O O . PHE C 3 437 ? 8.855 28.797 -25.974 1.00 165.62 507 PHE C O 1
ATOM 5774 N N . VAL C 3 438 ? 8.636 26.586 -25.732 1.00 156.94 508 VAL C N 1
ATOM 5775 C CA . VAL C 3 438 ? 10.077 26.444 -25.482 1.00 158.71 508 VAL C CA 1
ATOM 5776 C C . VAL C 3 438 ? 10.928 26.850 -26.681 1.00 158.15 508 VAL C C 1
ATOM 5777 O O . VAL C 3 438 ? 11.901 27.600 -26.542 1.00 164.73 508 VAL C O 1
ATOM 5781 N N . LEU C 3 439 ? 10.569 26.396 -27.866 1.00 150.40 509 LEU C N 1
ATOM 5782 C CA . LEU C 3 439 ? 11.386 26.793 -29.007 1.00 153.46 509 LEU C CA 1
ATOM 5783 C C . LEU C 3 439 ? 11.367 28.237 -29.498 1.00 159.68 509 LEU C C 1
ATOM 5784 O O . LEU C 3 439 ? 12.409 28.708 -29.958 1.00 164.06 509 LEU C O 1
ATOM 5789 N N . PRO C 3 440 ? 10.295 29.008 -29.376 1.00 160.95 510 PRO C N 1
ATOM 5790 C CA . PRO C 3 440 ? 10.435 30.418 -29.778 1.00 164.99 510 PRO C CA 1
ATOM 5791 C C . PRO C 3 440 ? 11.288 31.308 -28.888 1.00 168.82 510 PRO C C 1
ATOM 5792 O O . PRO C 3 440 ? 12.131 32.048 -29.406 1.00 170.74 510 PRO C O 1
ATOM 5796 N N . SER C 3 441 ? 11.089 31.277 -27.571 1.00 166.85 511 SER C N 1
ATOM 5797 C CA . SER C 3 441 ? 11.935 32.081 -26.696 1.00 166.27 511 SER C CA 1
ATOM 5798 C C . SER C 3 441 ? 13.412 31.715 -26.793 1.00 167.30 511 SER C C 1
ATOM 5799 O O . SER C 3 441 ? 14.266 32.590 -26.975 1.00 166.56 511 SER C O 1
ATOM 5802 N N . LEU C 3 442 ? 13.733 30.421 -26.692 1.00 166.15 512 LEU C N 1
ATOM 5803 C CA . LEU C 3 442 ? 15.112 29.979 -26.890 1.00 166.66 512 LEU C CA 1
ATOM 5804 C C . LEU C 3 442 ? 15.695 30.386 -28.240 1.00 167.22 512 LEU C C 1
ATOM 5805 O O . LEU C 3 442 ? 16.816 30.901 -28.304 1.00 168.30 512 LEU C O 1
ATOM 5810 N N . ILE C 3 443 ? 14.953 30.184 -29.333 1.00 165.77 513 ILE C N 1
ATOM 5811 C CA . ILE C 3 443 ? 15.488 30.562 -30.642 1.00 161.87 513 ILE C CA 1
ATOM 5812 C C . ILE C 3 443 ? 15.695 32.069 -30.751 1.00 162.59 513 ILE C C 1
ATOM 5813 O O . ILE C 3 443 ? 16.739 32.529 -31.226 1.00 167.72 513 ILE C O 1
ATOM 5818 N N . HIS C 3 444 ? 14.700 32.863 -30.342 1.00 160.51 514 HIS C N 1
ATOM 5819 C CA . HIS C 3 444 ? 14.913 34.306 -30.292 1.00 163.80 514 HIS C CA 1
ATOM 5820 C C . HIS C 3 444 ? 16.141 34.652 -29.458 1.00 167.49 514 HIS C C 1
ATOM 5821 O O . HIS C 3 444 ? 16.987 35.453 -29.873 1.00 167.59 514 HIS C O 1
ATOM 5828 N N . MET C 3 445 ? 16.238 34.068 -28.259 1.00 168.07 515 MET C N 1
ATOM 5829 C CA . MET C 3 445 ? 17.394 34.292 -27.393 1.00 170.00 515 MET C CA 1
ATOM 5830 C C . MET C 3 445 ? 18.689 33.829 -28.058 1.00 170.72 515 MET C C 1
ATOM 5831 O O . MET C 3 445 ? 19.666 34.583 -28.141 1.00 170.07 515 MET C O 1
ATOM 5836 N N . VAL C 3 446 ? 18.722 32.565 -28.501 1.00 170.64 516 VAL C N 1
ATOM 5837 C CA . VAL C 3 446 ? 19.897 32.012 -29.179 1.00 169.91 516 VAL C CA 1
ATOM 5838 C C . VAL C 3 446 ? 20.258 32.839 -30.407 1.00 170.31 516 VAL C C 1
ATOM 5839 O O . VAL C 3 446 ? 21.438 33.098 -30.672 1.00 172.55 516 VAL C O 1
ATOM 5843 N N . SER C 3 447 ? 19.256 33.290 -31.163 1.00 167.66 517 SER C N 1
ATOM 5844 C CA . SER C 3 447 ? 19.514 34.019 -32.396 1.00 164.89 517 SER C CA 1
ATOM 5845 C C . SER C 3 447 ? 19.482 35.525 -32.184 1.00 167.54 517 SER C C 1
ATOM 5846 O O . SER C 3 447 ? 19.261 36.279 -33.138 1.00 166.88 517 SER C O 1
ATOM 5849 N N . LEU C 3 448 ? 19.683 35.966 -30.940 1.00 165.67 518 LEU C N 1
ATOM 5850 C CA . LEU C 3 448 ? 19.556 37.379 -30.605 1.00 169.46 518 LEU C CA 1
ATOM 5851 C C . LEU C 3 448 ? 20.621 38.163 -31.356 1.00 175.42 518 LEU C C 1
ATOM 5852 O O . LEU C 3 448 ? 20.380 39.279 -31.832 1.00 172.66 518 LEU C O 1
ATOM 5857 N N . LYS C 3 449 ? 21.811 37.577 -31.453 1.00 176.58 519 LYS C N 1
ATOM 5858 C CA . LYS C 3 449 ? 22.969 38.105 -32.158 1.00 173.18 519 LYS C CA 1
ATOM 5859 C C . LYS C 3 449 ? 22.690 38.318 -33.643 1.00 167.75 519 LYS C C 1
ATOM 5860 O O . LYS C 3 449 ? 21.614 37.987 -34.139 1.00 162.66 519 LYS C O 1
ATOM 5866 N N . ARG C 3 455 ? 17.283 41.014 -21.773 1.00 169.88 525 ARG C N 1
ATOM 5867 C CA . ARG C 3 455 ? 18.211 42.130 -21.920 1.00 172.77 525 ARG C CA 1
ATOM 5868 C C . ARG C 3 455 ? 17.823 43.269 -20.992 1.00 176.92 525 ARG C C 1
ATOM 5869 O O . ARG C 3 455 ? 17.936 43.155 -19.768 1.00 176.51 525 ARG C O 1
ATOM 5877 N N . TRP C 3 456 ? 17.397 44.379 -21.601 1.00 174.88 526 TRP C N 1
ATOM 5878 C CA . TRP C 3 456 ? 16.607 45.380 -20.895 1.00 175.35 526 TRP C CA 1
ATOM 5879 C C . TRP C 3 456 ? 15.561 44.683 -20.029 1.00 174.82 526 TRP C C 1
ATOM 5880 O O . TRP C 3 456 ? 15.425 44.975 -18.836 1.00 169.92 526 TRP C O 1
ATOM 5891 N N . THR C 3 457 ? 14.833 43.731 -20.624 1.00 173.46 527 THR C N 1
ATOM 5892 C CA . THR C 3 457 ? 13.826 42.930 -19.936 1.00 173.84 527 THR C CA 1
ATOM 5893 C C . THR C 3 457 ? 13.308 41.816 -20.844 1.00 170.83 527 THR C C 1
ATOM 5894 O O . THR C 3 457 ? 12.394 41.075 -20.469 1.00 169.87 527 THR C O 1
ATOM 5898 N N . SER C 3 458 ? 13.902 41.681 -22.033 1.00 172.69 528 SER C N 1
ATOM 5899 C CA . SER C 3 458 ? 13.454 40.679 -23.002 1.00 173.53 528 SER C CA 1
ATOM 5900 C C . SER C 3 458 ? 13.726 39.248 -22.545 1.00 172.17 528 SER C C 1
ATOM 5901 O O . SER C 3 458 ? 12.875 38.369 -22.726 1.00 174.16 528 SER C O 1
ATOM 5904 N N . THR C 3 459 ? 14.898 38.984 -21.963 1.00 170.81 529 THR C N 1
ATOM 5905 C CA . THR C 3 459 ? 15.178 37.640 -21.461 1.00 173.37 529 THR C CA 1
ATOM 5906 C C . THR C 3 459 ? 14.256 37.270 -20.304 1.00 173.91 529 THR C C 1
ATOM 5907 O O . THR C 3 459 ? 13.714 36.158 -20.264 1.00 168.53 529 THR C O 1
ATOM 5911 N N . LEU C 3 460 ? 14.096 38.172 -19.332 1.00 174.27 530 LEU C N 1
ATOM 5912 C CA . LEU C 3 460 ? 13.154 37.931 -18.243 1.00 174.37 530 LEU C CA 1
ATOM 5913 C C . LEU C 3 460 ? 11.759 37.588 -18.765 1.00 170.58 530 LEU C C 1
ATOM 5914 O O . LEU C 3 460 ? 11.148 36.603 -18.334 1.00 162.30 530 LEU C O 1
ATOM 5919 N N . PHE C 3 461 ? 11.231 38.410 -19.679 1.00 169.07 531 PHE C N 1
ATOM 5920 C CA . PHE C 3 461 ? 9.929 38.134 -20.285 1.00 163.05 531 PHE C CA 1
ATOM 5921 C C . PHE C 3 461 ? 9.898 36.766 -20.966 1.00 166.24 531 PHE C C 1
ATOM 5922 O O . PHE C 3 461 ? 8.971 35.972 -20.764 1.00 168.19 531 PHE C O 1
ATOM 5930 N N . HIS C 3 462 ? 10.910 36.492 -21.793 1.00 168.99 532 HIS C N 1
ATOM 5931 C CA . HIS C 3 462 ? 11.034 35.233 -22.531 1.00 168.90 532 HIS C CA 1
ATOM 5932 C C . HIS C 3 462 ? 11.138 34.027 -21.597 1.00 172.99 532 HIS C C 1
ATOM 5933 O O . HIS C 3 462 ? 10.559 32.966 -21.865 1.00 168.97 532 HIS C O 1
ATOM 5940 N N . GLY C 3 463 ? 11.873 34.180 -20.494 1.00 174.63 533 GLY C N 1
ATOM 5941 C CA . GLY C 3 463 ? 12.074 33.084 -19.553 1.00 172.16 533 GLY C CA 1
ATOM 5942 C C . GLY C 3 463 ? 10.768 32.730 -18.871 1.00 172.11 533 GLY C C 1
ATOM 5943 O O . GLY C 3 463 ? 10.461 31.553 -18.658 1.00 170.82 533 GLY C O 1
ATOM 5944 N N . PHE C 3 464 ? 10.004 33.753 -18.495 1.00 171.54 534 PHE C N 1
ATOM 5945 C CA . PHE C 3 464 ? 8.679 33.578 -17.912 1.00 169.96 534 PHE C CA 1
ATOM 5946 C C . PHE C 3 464 ? 7.843 32.672 -18.811 1.00 164.96 534 PHE C C 1
ATOM 5947 O O . PHE C 3 464 ? 7.262 31.685 -18.346 1.00 161.04 534 PHE C O 1
ATOM 5955 N N . LEU C 3 465 ? 7.741 33.016 -20.097 1.00 161.27 535 LEU C N 1
ATOM 5956 C CA . LEU C 3 465 ? 6.921 32.243 -21.027 1.00 158.12 535 LEU C CA 1
ATOM 5957 C C . LEU C 3 465 ? 7.380 30.786 -21.072 1.00 157.12 535 LEU C C 1
ATOM 5958 O O . LEU C 3 465 ? 6.550 29.875 -21.180 1.00 161.30 535 LEU C O 1
ATOM 5963 N N . ILE C 3 466 ? 8.694 30.546 -21.027 1.00 161.29 536 ILE C N 1
ATOM 5964 C CA . ILE C 3 466 ? 9.198 29.174 -20.953 1.00 164.34 536 ILE C CA 1
ATOM 5965 C C . ILE C 3 466 ? 8.665 28.494 -19.694 1.00 162.26 536 ILE C C 1
ATOM 5966 O O . ILE C 3 466 ? 8.205 27.345 -19.728 1.00 164.05 536 ILE C O 1
ATOM 5971 N N . LEU C 3 467 ? 8.744 29.193 -18.559 1.00 160.65 537 LEU C N 1
ATOM 5972 C CA . LEU C 3 467 ? 8.195 28.693 -17.298 1.00 165.41 537 LEU C CA 1
ATOM 5973 C C . LEU C 3 467 ? 6.707 28.360 -17.418 1.00 163.56 537 LEU C C 1
ATOM 5974 O O . LEU C 3 467 ? 6.257 27.318 -16.922 1.00 155.84 537 LEU C O 1
ATOM 5979 N N . LEU C 3 468 ? 5.929 29.229 -18.071 1.00 163.59 538 LEU C N 1
ATOM 5980 C CA . LEU C 3 468 ? 4.498 28.977 -18.241 1.00 156.86 538 LEU C CA 1
ATOM 5981 C C . LEU C 3 468 ? 4.238 27.723 -19.065 1.00 157.54 538 LEU C C 1
ATOM 5982 O O . LEU C 3 468 ? 3.275 26.994 -18.797 1.00 160.62 538 LEU C O 1
ATOM 5987 N N . GLY C 3 469 ? 5.053 27.466 -20.085 1.00 154.85 539 GLY C N 1
ATOM 5988 C CA . GLY C 3 469 ? 4.894 26.223 -20.821 1.00 152.18 539 GLY C CA 1
ATOM 5989 C C . GLY C 3 469 ? 5.040 25.018 -19.910 1.00 153.97 539 GLY C C 1
ATOM 5990 O O . GLY C 3 469 ? 4.213 24.102 -19.931 1.00 148.96 539 GLY C O 1
ATOM 5991 N N . VAL C 3 470 ? 6.112 24.993 -19.114 1.00 153.97 540 VAL C N 1
ATOM 5992 C CA . VAL C 3 470 ? 6.364 23.873 -18.209 1.00 157.36 540 VAL C CA 1
ATOM 5993 C C . VAL C 3 470 ? 5.292 23.812 -17.126 1.00 156.49 540 VAL C C 1
ATOM 5994 O O . VAL C 3 470 ? 4.833 22.727 -16.743 1.00 154.04 540 VAL C O 1
ATOM 5998 N N . ALA C 3 471 ? 4.868 24.975 -16.627 1.00 154.36 541 ALA C N 1
ATOM 5999 C CA . ALA C 3 471 ? 3.725 25.054 -15.719 1.00 147.88 541 ALA C CA 1
ATOM 6000 C C . ALA C 3 471 ? 2.463 24.410 -16.289 1.00 149.94 541 ALA C C 1
ATOM 6001 O O . ALA C 3 471 ? 1.737 23.719 -15.563 1.00 146.36 541 ALA C O 1
ATOM 6003 N N . ASN C 3 472 ? 2.165 24.641 -17.572 1.00 147.36 542 ASN C N 1
ATOM 6004 C CA . ASN C 3 472 ? 0.990 24.016 -18.179 1.00 136.40 542 ASN C CA 1
ATOM 6005 C C . ASN C 3 472 ? 1.076 22.487 -18.160 1.00 138.59 542 ASN C C 1
ATOM 6006 O O . ASN C 3 472 ? 0.104 21.815 -17.794 1.00 137.82 542 ASN C O 1
ATOM 6011 N N . LEU C 3 473 ? 2.213 21.909 -18.565 1.00 142.02 543 LEU C N 1
ATOM 6012 C CA . LEU C 3 473 ? 2.327 20.451 -18.497 1.00 139.69 543 LEU C CA 1
ATOM 6013 C C . LEU C 3 473 ? 2.256 19.971 -17.050 1.00 140.32 543 LEU C C 1
ATOM 6014 O O . LEU C 3 473 ? 1.597 18.971 -16.744 1.00 147.54 543 LEU C O 1
ATOM 6019 N N . LEU C 3 474 ? 2.949 20.672 -16.154 1.00 137.85 544 LEU C N 1
ATOM 6020 C CA . LEU C 3 474 ? 2.895 20.378 -14.725 1.00 146.53 544 LEU C CA 1
ATOM 6021 C C . LEU C 3 474 ? 1.471 20.527 -14.204 1.00 146.89 544 LEU C C 1
ATOM 6022 O O . LEU C 3 474 ? 0.969 19.686 -13.448 1.00 145.06 544 LEU C O 1
ATOM 6027 N N . GLY C 3 475 ? 0.823 21.621 -14.591 1.00 141.66 545 GLY C N 1
ATOM 6028 C CA . GLY C 3 475 ? -0.554 21.877 -14.205 1.00 144.72 545 GLY C CA 1
ATOM 6029 C C . GLY C 3 475 ? -1.516 20.750 -14.532 1.00 146.46 545 GLY C C 1
ATOM 6030 O O . GLY C 3 475 ? -2.436 20.473 -13.760 1.00 146.67 545 GLY C O 1
ATOM 6031 N N . GLN C 3 476 ? -1.360 20.113 -15.694 1.00 141.53 546 GLN C N 1
ATOM 6032 C CA . GLN C 3 476 ? -2.266 19.011 -16.006 1.00 140.46 546 GLN C CA 1
ATOM 6033 C C . GLN C 3 476 ? -2.101 17.836 -15.044 1.00 146.34 546 GLN C C 1
ATOM 6034 O O . GLN C 3 476 ? -3.098 17.218 -14.650 1.00 144.44 546 GLN C O 1
ATOM 6040 N N . PHE C 3 477 ? -0.865 17.474 -14.685 1.00 149.14 547 PHE C N 1
ATOM 6041 C CA . PHE C 3 477 ? -0.699 16.369 -13.743 1.00 152.14 547 PHE C CA 1
ATOM 6042 C C . PHE C 3 477 ? -1.396 16.651 -12.417 1.00 151.56 547 PHE C C 1
ATOM 6043 O O . PHE C 3 477 ? -2.063 15.775 -11.853 1.00 144.15 547 PHE C O 1
ATOM 6051 N N . PHE C 3 478 ? -1.247 17.874 -11.909 1.00 157.08 548 PHE C N 1
ATOM 6052 C CA . PHE C 3 478 ? -1.835 18.273 -10.637 1.00 162.00 548 PHE C CA 1
ATOM 6053 C C . PHE C 3 478 ? -3.278 18.734 -10.796 1.00 169.02 548 PHE C C 1
ATOM 6054 O O . PHE C 3 478 ? -3.563 19.695 -11.518 1.00 163.92 548 PHE C O 1
ATOM 6062 N N . MET C 3 479 ? -4.182 18.055 -10.097 1.00 168.65 549 MET C N 1
ATOM 6063 C CA . MET C 3 479 ? -5.576 18.471 -10.002 1.00 165.82 549 MET C CA 1
ATOM 6064 C C . MET C 3 479 ? -5.748 19.768 -9.208 1.00 166.21 549 MET C C 1
ATOM 6065 O O . MET C 3 479 ? -5.015 20.740 -9.404 1.00 163.74 549 MET C O 1
ATOM 6070 N N . GLN D 1 1 ? -45.096 59.722 32.366 1.00 113.60 1 GLN D N 1
ATOM 6071 C CA . GLN D 1 1 ? -45.525 59.740 30.971 1.00 108.48 1 GLN D CA 1
ATOM 6072 C C . GLN D 1 1 ? -45.479 58.330 30.402 1.00 100.18 1 GLN D C 1
ATOM 6073 O O . GLN D 1 1 ? -46.234 57.998 29.483 1.00 116.52 1 GLN D O 1
ATOM 6079 N N . ILE D 1 2 ? -44.594 57.517 30.990 1.00 87.57 2 ILE D N 1
ATOM 6080 C CA . ILE D 1 2 ? -44.314 56.129 30.622 1.00 90.63 2 ILE D CA 1
ATOM 6081 C C . ILE D 1 2 ? -43.763 56.078 29.204 1.00 90.97 2 ILE D C 1
ATOM 6082 O O . ILE D 1 2 ? -44.276 56.735 28.292 1.00 107.53 2 ILE D O 1
ATOM 6087 N N . GLN D 1 3 ? -42.726 55.276 28.999 1.00 77.68 3 GLN D N 1
ATOM 6088 C CA . GLN D 1 3 ? -42.089 55.227 27.691 1.00 73.82 3 GLN D CA 1
ATOM 6089 C C . GLN D 1 3 ? -41.284 53.947 27.623 1.00 77.42 3 GLN D C 1
ATOM 6090 O O . GLN D 1 3 ? -40.444 53.697 28.492 1.00 78.05 3 GLN D O 1
ATOM 6096 N N . LEU D 1 4 ? -41.545 53.141 26.605 1.00 72.85 4 LEU D N 1
ATOM 6097 C CA . LEU D 1 4 ? -40.685 52.022 26.260 1.00 71.18 4 LEU D CA 1
ATOM 6098 C C . LEU D 1 4 ? -40.074 52.353 24.909 1.00 75.05 4 LEU D C 1
ATOM 6099 O O . LEU D 1 4 ? -40.794 52.479 23.911 1.00 79.01 4 LEU D O 1
ATOM 6104 N N . VAL D 1 5 ? -38.753 52.503 24.885 1.00 68.97 5 VAL D N 1
ATOM 6105 C CA . VAL D 1 5 ? -38.026 52.860 23.678 1.00 80.95 5 VAL D CA 1
ATOM 6106 C C . VAL D 1 5 ? -37.083 51.712 23.364 1.00 69.19 5 VAL D C 1
ATOM 6107 O O . VAL D 1 5 ? -36.329 51.254 24.233 1.00 70.43 5 VAL D O 1
ATOM 6111 N N . GLN D 1 6 ? -37.168 51.215 22.140 1.00 63.26 6 GLN D N 1
ATOM 6112 C CA . GLN D 1 6 ? -36.452 50.018 21.740 1.00 72.85 6 GLN D CA 1
ATOM 6113 C C . GLN D 1 6 ? -35.228 50.369 20.912 1.00 74.28 6 GLN D C 1
ATOM 6114 O O . GLN D 1 6 ? -35.055 51.497 20.442 1.00 74.11 6 GLN D O 1
ATOM 6120 N N . SER D 1 7 ? -34.382 49.360 20.722 1.00 70.15 7 SER D N 1
ATOM 6121 C CA . SER D 1 7 ? -33.180 49.515 19.926 1.00 77.46 7 SER D CA 1
ATOM 6122 C C . SER D 1 7 ? -33.559 49.714 18.457 1.00 71.69 7 SER D C 1
ATOM 6123 O O . SER D 1 7 ? -34.732 49.671 18.073 1.00 69.93 7 SER D O 1
ATOM 6126 N N . GLY D 1 8 ? -32.548 49.917 17.620 1.00 78.82 8 GLY D N 1
ATOM 6127 C CA . GLY D 1 8 ? -32.786 50.203 16.230 1.00 73.16 8 GLY D CA 1
ATOM 6128 C C . GLY D 1 8 ? -32.993 48.943 15.422 1.00 82.40 8 GLY D C 1
ATOM 6129 O O . GLY D 1 8 ? -32.903 47.811 15.919 1.00 92.36 8 GLY D O 1
ATOM 6130 N N . PRO D 1 9 ? -33.296 49.129 14.141 1.00 73.38 9 PRO D N 1
ATOM 6131 C CA . PRO D 1 9 ? -33.448 47.970 13.255 1.00 69.57 9 PRO D CA 1
ATOM 6132 C C . PRO D 1 9 ? -32.133 47.216 13.125 1.00 72.10 9 PRO D C 1
ATOM 6133 O O . PRO D 1 9 ? -31.061 47.815 13.024 1.00 84.88 9 PRO D O 1
ATOM 6137 N N . LYS D 1 10 ? -32.221 45.891 13.140 1.00 83.20 10 LYS D N 1
ATOM 6138 C CA . LYS D 1 10 ? -31.048 45.035 13.086 1.00 86.75 10 LYS D CA 1
ATOM 6139 C C . LYS D 1 10 ? -31.074 44.218 11.805 1.00 79.26 10 LYS D C 1
ATOM 6140 O O . LYS D 1 10 ? -32.125 43.725 11.390 1.00 76.43 10 LYS D O 1
ATOM 6146 N N . LEU D 1 11 ? -29.912 44.081 11.181 1.00 87.10 11 LEU D N 1
ATOM 6147 C CA . LEU D 1 11 ? -29.741 43.220 10.020 1.00 71.22 11 LEU D CA 1
ATOM 6148 C C . LEU D 1 11 ? -28.908 42.031 10.472 1.00 76.06 11 LEU D C 1
ATOM 6149 O O . LEU D 1 11 ? -27.730 42.184 10.811 1.00 76.09 11 LEU D O 1
ATOM 6154 N N . SER D 1 12 ? -29.520 40.853 10.481 1.00 81.91 12 SER D N 1
ATOM 6155 C CA . SER D 1 12 ? -28.884 39.638 10.959 1.00 77.07 12 SER D CA 1
ATOM 6156 C C . SER D 1 12 ? -28.541 38.742 9.779 1.00 81.20 12 SER D C 1
ATOM 6157 O O . SER D 1 12 ? -29.283 38.684 8.793 1.00 74.75 12 SER D O 1
ATOM 6160 N N . LYS D 1 13 ? -27.415 38.060 9.882 1.00 85.74 13 LYS D N 1
ATOM 6161 C CA . LYS D 1 13 ? -27.083 37.061 8.886 1.00 78.28 13 LYS D CA 1
ATOM 6162 C C . LYS D 1 13 ? -27.836 35.771 9.192 1.00 81.15 13 LYS D C 1
ATOM 6163 O O . LYS D 1 13 ? -28.151 35.488 10.352 1.00 80.66 13 LYS D O 1
ATOM 6169 N N . PRO D 1 14 ? -28.168 34.989 8.170 1.00 75.49 14 PRO D N 1
ATOM 6170 C CA . PRO D 1 14 ? -28.770 33.676 8.425 1.00 68.64 14 PRO D CA 1
ATOM 6171 C C . PRO D 1 14 ? -27.847 32.843 9.302 1.00 77.74 14 PRO D C 1
ATOM 6172 O O . PRO D 1 14 ? -26.647 32.734 9.041 1.00 80.39 14 PRO D O 1
ATOM 6176 N N . GLY D 1 15 ? -28.408 32.281 10.371 1.00 75.44 15 GLY D N 1
ATOM 6177 C CA . GLY D 1 15 ? -27.619 31.622 11.383 1.00 80.15 15 GLY D CA 1
ATOM 6178 C C . GLY D 1 15 ? -27.075 32.545 12.452 1.00 81.42 15 GLY D C 1
ATOM 6179 O O . GLY D 1 15 ? -26.766 32.079 13.555 1.00 80.81 15 GLY D O 1
ATOM 6180 N N . GLY D 1 16 ? -26.941 33.836 12.156 1.00 74.37 16 GLY D N 1
ATOM 6181 C CA . GLY D 1 16 ? -26.456 34.788 13.132 1.00 64.28 16 GLY D CA 1
ATOM 6182 C C . GLY D 1 16 ? -27.425 34.913 14.288 1.00 75.82 16 GLY D C 1
ATOM 6183 O O . GLY D 1 16 ? -28.491 34.290 14.281 1.00 85.94 16 GLY D O 1
ATOM 6184 N N . THR D 1 17 ? -27.093 35.743 15.270 1.00 82.45 17 THR D N 1
ATOM 6185 C CA . THR D 1 17 ? -27.924 35.931 16.449 1.00 83.92 17 THR D CA 1
ATOM 6186 C C . THR D 1 17 ? -28.090 37.425 16.685 1.00 84.58 17 THR D C 1
ATOM 6187 O O . THR D 1 17 ? -27.432 38.252 16.050 1.00 75.37 17 THR D O 1
ATOM 6191 N N . ASP D 1 18 ? -28.982 37.777 17.604 1.00 80.30 18 ASP D N 1
ATOM 6192 C CA . ASP D 1 18 ? -29.243 39.188 17.837 1.00 81.32 18 ASP D CA 1
ATOM 6193 C C . ASP D 1 18 ? -29.810 39.374 19.235 1.00 85.95 18 ASP D C 1
ATOM 6194 O O . ASP D 1 18 ? -30.323 38.437 19.850 1.00 96.81 18 ASP D O 1
ATOM 6199 N N . LYS D 1 19 ? -29.709 40.610 19.721 1.00 77.49 19 LYS D N 1
ATOM 6200 C CA . LYS D 1 19 ? -30.191 40.981 21.045 1.00 78.04 19 LYS D CA 1
ATOM 6201 C C . LYS D 1 19 ? -30.931 42.302 20.920 1.00 80.84 19 LYS D C 1
ATOM 6202 O O . LYS D 1 19 ? -30.372 43.283 20.419 1.00 89.62 19 LYS D O 1
ATOM 6208 N N . ILE D 1 20 ? -32.180 42.324 21.375 1.00 73.10 20 ILE D N 1
ATOM 6209 C CA . ILE D 1 20 ? -33.069 43.468 21.225 1.00 70.30 20 ILE D CA 1
ATOM 6210 C C . ILE D 1 20 ? -33.346 44.031 22.611 1.00 73.46 20 ILE D C 1
ATOM 6211 O O . ILE D 1 20 ? -33.589 43.272 23.557 1.00 82.88 20 ILE D O 1
ATOM 6216 N N . SER D 1 21 ? -33.309 45.356 22.734 1.00 78.39 21 SER D N 1
ATOM 6217 C CA . SER D 1 21 ? -33.409 46.011 24.029 1.00 76.33 21 SER D CA 1
ATOM 6218 C C . SER D 1 21 ? -34.639 46.909 24.080 1.00 80.54 21 SER D C 1
ATOM 6219 O O . SER D 1 21 ? -35.165 47.344 23.054 1.00 86.92 21 SER D O 1
ATOM 6222 N N . SER D 1 22 ? -35.088 47.180 25.303 1.00 74.63 22 SER D N 1
ATOM 6223 C CA . SER D 1 22 ? -36.232 48.052 25.538 1.00 82.46 22 SER D CA 1
ATOM 6224 C C . SER D 1 22 ? -36.028 48.751 26.868 1.00 79.73 22 SER D C 1
ATOM 6225 O O . SER D 1 22 ? -35.943 48.089 27.906 1.00 77.32 22 SER D O 1
ATOM 6228 N N . LYS D 1 23 ? -35.971 50.076 26.832 1.00 76.41 23 LYS D N 1
ATOM 6229 C CA . LYS D 1 23 ? -35.596 50.881 27.985 1.00 71.85 23 LYS D CA 1
ATOM 6230 C C . LYS D 1 23 ? -36.859 51.512 28.561 1.00 80.44 23 LYS D C 1
ATOM 6231 O O . LYS D 1 23 ? -37.481 52.370 27.925 1.00 88.10 23 LYS D O 1
ATOM 6237 N N . ALA D 1 24 ? -37.230 51.094 29.768 1.00 87.10 24 ALA D N 1
ATOM 6238 C CA . ALA D 1 24 ? -38.453 51.562 30.401 1.00 79.69 24 ALA D CA 1
ATOM 6239 C C . ALA D 1 24 ? -38.162 52.833 31.187 1.00 85.34 24 ALA D C 1
ATOM 6240 O O . ALA D 1 24 ? -37.091 52.977 31.785 1.00 95.27 24 ALA D O 1
ATOM 6242 N N . SER D 1 25 ? -39.124 53.757 31.181 1.00 87.47 25 SER D N 1
ATOM 6243 C CA . SER D 1 25 ? -38.975 55.014 31.906 1.00 80.85 25 SER D CA 1
ATOM 6244 C C . SER D 1 25 ? -40.349 55.628 32.127 1.00 83.04 25 SER D C 1
ATOM 6245 O O . SER D 1 25 ? -41.138 55.738 31.184 1.00 93.85 25 SER D O 1
ATOM 6248 N N . GLY D 1 26 ? -40.630 56.021 33.368 1.00 75.62 26 GLY D N 1
ATOM 6249 C CA . GLY D 1 26 ? -41.884 56.674 33.688 1.00 69.50 26 GLY D CA 1
ATOM 6250 C C . GLY D 1 26 ? -42.692 55.929 34.731 1.00 79.23 26 GLY D C 1
ATOM 6251 O O . GLY D 1 26 ? -43.824 56.314 35.038 1.00 80.56 26 GLY D O 1
ATOM 6252 N N . TYR D 1 27 ? -42.123 54.860 35.280 1.00 80.78 27 TYR D N 1
ATOM 6253 C CA . TYR D 1 27 ? -42.842 54.007 36.215 1.00 73.17 27 TYR D CA 1
ATOM 6254 C C . TYR D 1 27 ? -41.845 53.106 36.924 1.00 80.76 27 TYR D C 1
ATOM 6255 O O . TYR D 1 27 ? -40.743 52.857 36.426 1.00 75.55 27 TYR D O 1
ATOM 6264 N N . SER D 1 28 ? -42.252 52.613 38.093 1.00 83.46 28 SER D N 1
ATOM 6265 C CA . SER D 1 28 ? -41.415 51.687 38.844 1.00 87.29 28 SER D CA 1
ATOM 6266 C C . SER D 1 28 ? -41.283 50.391 38.054 1.00 85.34 28 SER D C 1
ATOM 6267 O O . SER D 1 28 ? -42.284 49.724 37.770 1.00 82.90 28 SER D O 1
ATOM 6270 N N . PHE D 1 29 ? -40.043 50.040 37.701 1.00 90.90 29 PHE D N 1
ATOM 6271 C CA . PHE D 1 29 ? -39.818 48.956 36.751 1.00 83.78 29 PHE D CA 1
ATOM 6272 C C . PHE D 1 29 ? -40.248 47.601 37.300 1.00 80.87 29 PHE D C 1
ATOM 6273 O O . PHE D 1 29 ? -40.723 46.753 36.536 1.00 90.80 29 PHE D O 1
ATOM 6281 N N . THR D 1 30 ? -40.104 47.381 38.605 1.00 86.47 30 THR D N 1
ATOM 6282 C CA . THR D 1 30 ? -40.334 46.069 39.195 1.00 85.25 30 THR D CA 1
ATOM 6283 C C . THR D 1 30 ? -41.791 45.821 39.567 1.00 91.24 30 THR D C 1
ATOM 6284 O O . THR D 1 30 ? -42.139 44.690 39.920 1.00 99.63 30 THR D O 1
ATOM 6288 N N . ASP D 1 31 ? -42.650 46.834 39.478 1.00 88.64 31 ASP D N 1
ATOM 6289 C CA . ASP D 1 31 ? -44.060 46.691 39.811 1.00 80.71 31 ASP D CA 1
ATOM 6290 C C . ASP D 1 31 ? -44.893 46.190 38.637 1.00 85.92 31 ASP D C 1
ATOM 6291 O O . ASP D 1 31 ? -46.088 45.930 38.810 1.00 76.57 31 ASP D O 1
ATOM 6296 N N . TYR D 1 32 ? -44.288 46.034 37.460 1.00 85.25 32 TYR D N 1
ATOM 6297 C CA . TYR D 1 32 ? -44.980 45.621 36.246 1.00 74.13 32 TYR D CA 1
ATOM 6298 C C . TYR D 1 32 ? -44.204 44.495 35.573 1.00 77.59 32 TYR D C 1
ATOM 6299 O O . TYR D 1 32 ? -43.065 44.186 35.933 1.00 85.50 32 TYR D O 1
ATOM 6308 N N . VAL D 1 33 ? -44.838 43.881 34.578 1.00 70.30 33 VAL D N 1
ATOM 6309 C CA . VAL D 1 33 ? -44.304 42.716 33.884 1.00 67.99 33 VAL D CA 1
ATOM 6310 C C . VAL D 1 33 ? -44.013 43.105 32.441 1.00 76.18 33 VAL D C 1
ATOM 6311 O O . VAL D 1 33 ? -44.767 43.874 31.832 1.00 78.42 33 VAL D O 1
ATOM 6315 N N . MET D 1 34 ? -42.915 42.580 31.900 1.00 71.63 34 MET D N 1
ATOM 6316 C CA . MET D 1 34 ? -42.498 42.861 30.534 1.00 67.92 34 MET D CA 1
ATOM 6317 C C . MET D 1 34 ? -42.780 41.656 29.648 1.00 75.81 34 MET D C 1
ATOM 6318 O O . MET D 1 34 ? -42.384 40.531 29.969 1.00 80.16 34 MET D O 1
ATOM 6323 N N . ASN D 1 35 ? -43.465 41.903 28.534 1.00 77.67 35 ASN D N 1
ATOM 6324 C CA . ASN D 1 35 ? -43.877 40.864 27.607 1.00 74.46 35 ASN D CA 1
ATOM 6325 C C . ASN D 1 35 ? -43.353 41.214 26.220 1.00 73.89 35 ASN D C 1
ATOM 6326 O O . ASN D 1 35 ? -43.126 42.385 25.906 1.00 74.62 35 ASN D O 1
ATOM 6331 N N . TRP D 1 36 ? -43.177 40.191 25.387 1.00 77.44 36 TRP D N 1
ATOM 6332 C CA . TRP D 1 36 ? -42.658 40.365 24.037 1.00 67.71 36 TRP D CA 1
ATOM 6333 C C . TRP D 1 36 ? -43.594 39.721 23.027 1.00 71.59 36 TRP D C 1
ATOM 6334 O O . TRP D 1 36 ? -44.189 38.674 23.293 1.00 73.25 36 TRP D O 1
ATOM 6345 N N . VAL D 1 37 ? -43.722 40.362 21.864 1.00 66.07 37 VAL D N 1
ATOM 6346 C CA . VAL D 1 37 ? -44.704 39.985 20.856 1.00 52.47 37 VAL D CA 1
ATOM 6347 C C . VAL D 1 37 ? -44.047 40.067 19.483 1.00 61.59 37 VAL D C 1
ATOM 6348 O O . VAL D 1 37 ? -43.149 40.883 19.251 1.00 73.66 37 VAL D O 1
ATOM 6352 N N . LYS D 1 38 ? -44.498 39.203 18.575 1.00 67.82 38 LYS D N 1
ATOM 6353 C CA . LYS D 1 38 ? -43.970 39.115 17.222 1.00 63.26 38 LYS D CA 1
ATOM 6354 C C . LYS D 1 38 ? -45.085 39.353 16.213 1.00 67.69 38 LYS D C 1
ATOM 6355 O O . LYS D 1 38 ? -46.221 38.913 16.416 1.00 69.81 38 LYS D O 1
ATOM 6361 N N . ALA D 1 39 ? -44.760 40.052 15.126 1.00 73.93 39 ALA D N 1
ATOM 6362 C CA . ALA D 1 39 ? -45.729 40.396 14.086 1.00 66.69 39 ALA D CA 1
ATOM 6363 C C . ALA D 1 39 ? -45.135 40.066 12.721 1.00 69.49 39 ALA D C 1
ATOM 6364 O O . ALA D 1 39 ? -44.386 40.871 12.160 1.00 72.61 39 ALA D O 1
ATOM 6366 N N . GLY D 1 40 ? -45.466 38.894 12.188 1.00 83.15 40 GLY D N 1
ATOM 6367 C CA . GLY D 1 40 ? -45.065 38.545 10.846 1.00 63.92 40 GLY D CA 1
ATOM 6368 C C . GLY D 1 40 ? -45.933 39.235 9.821 1.00 88.35 40 GLY D C 1
ATOM 6369 O O . GLY D 1 40 ? -46.999 39.799 10.125 1.00 85.18 40 GLY D O 1
ATOM 6370 N N . PRO D 1 41 ? -45.487 39.206 8.564 1.00 107.58 41 PRO D N 1
ATOM 6371 C CA . PRO D 1 41 ? -46.243 39.890 7.503 1.00 96.59 41 PRO D CA 1
ATOM 6372 C C . PRO D 1 41 ? -47.593 39.218 7.292 1.00 110.92 41 PRO D C 1
ATOM 6373 O O . PRO D 1 41 ? -47.670 38.015 7.031 1.00 115.40 41 PRO D O 1
ATOM 6377 N N . GLY D 1 42 ? -48.666 39.999 7.421 1.00 111.27 42 GLY D N 1
ATOM 6378 C CA . GLY D 1 42 ? -50.001 39.455 7.259 1.00 105.82 42 GLY D CA 1
ATOM 6379 C C . GLY D 1 42 ? -50.405 38.535 8.396 1.00 110.12 42 GLY D C 1
ATOM 6380 O O . GLY D 1 42 ? -51.530 38.614 8.900 1.00 115.25 42 GLY D O 1
ATOM 6381 N N . LYS D 1 43 ? -49.496 37.646 8.794 1.00 106.60 43 LYS D N 1
ATOM 6382 C CA . LYS D 1 43 ? -49.725 36.758 9.921 1.00 120.21 43 LYS D CA 1
ATOM 6383 C C . LYS D 1 43 ? -50.053 37.571 11.169 1.00 109.22 43 LYS D C 1
ATOM 6384 O O . LYS D 1 43 ? -49.668 38.735 11.307 1.00 99.90 43 LYS D O 1
ATOM 6390 N N . GLY D 1 44 ? -50.764 36.939 12.096 1.00 100.97 44 GLY D N 1
ATOM 6391 C CA . GLY D 1 44 ? -51.209 37.658 13.270 1.00 95.91 44 GLY D CA 1
ATOM 6392 C C . GLY D 1 44 ? -50.087 37.950 14.243 1.00 92.18 44 GLY D C 1
ATOM 6393 O O . GLY D 1 44 ? -48.905 37.830 13.904 1.00 79.71 44 GLY D O 1
ATOM 6394 N N . LEU D 1 45 ? -50.448 38.321 15.465 1.00 77.02 45 LEU D N 1
ATOM 6395 C CA . LEU D 1 45 ? -49.465 38.554 16.507 1.00 65.21 45 LEU D CA 1
ATOM 6396 C C . LEU D 1 45 ? -49.204 37.258 17.261 1.00 66.45 45 LEU D C 1
ATOM 6397 O O . LEU D 1 45 ? -50.069 36.384 17.355 1.00 72.15 45 LEU D O 1
ATOM 6402 N N . GLU D 1 46 ? -47.995 37.136 17.798 1.00 70.63 46 GLU D N 1
ATOM 6403 C CA . GLU D 1 46 ? -47.595 35.938 18.523 1.00 62.51 46 GLU D CA 1
ATOM 6404 C C . GLU D 1 46 ? -46.947 36.350 19.833 1.00 68.43 46 GLU D C 1
ATOM 6405 O O . GLU D 1 46 ? -45.907 37.019 19.829 1.00 67.59 46 GLU D O 1
ATOM 6411 N N . TRP D 1 47 ? -47.567 35.956 20.945 1.00 79.73 47 TRP D N 1
ATOM 6412 C CA . TRP D 1 47 ? -46.926 36.106 22.243 1.00 66.95 47 TRP D CA 1
ATOM 6413 C C . TRP D 1 47 ? -45.605 35.347 22.213 1.00 71.69 47 TRP D C 1
ATOM 6414 O O . TRP D 1 47 ? -45.547 34.202 21.756 1.00 78.08 47 TRP D O 1
ATOM 6425 N N . ASN D 1 48 ? -44.534 36.001 22.673 1.00 81.94 48 ASN D N 1
ATOM 6426 C CA . ASN D 1 48 ? -43.180 35.486 22.497 1.00 79.07 48 ASN D CA 1
ATOM 6427 C C . ASN D 1 48 ? -42.509 35.124 23.815 1.00 80.24 48 ASN D C 1
ATOM 6428 O O . ASN D 1 48 ? -41.318 34.789 23.824 1.00 84.81 48 ASN D O 1
ATOM 6433 N N . GLY D 1 49 ? -43.237 35.161 24.923 1.00 76.42 49 GLY D N 1
ATOM 6434 C CA . GLY D 1 49 ? -42.636 34.856 26.204 1.00 80.80 49 GLY D CA 1
ATOM 6435 C C . GLY D 1 49 ? -42.721 36.085 27.082 1.00 73.40 49 GLY D C 1
ATOM 6436 O O . GLY D 1 49 ? -42.913 37.190 26.567 1.00 71.89 49 GLY D O 1
ATOM 6437 N N . SER D 1 50 ? -42.563 35.931 28.392 1.00 78.34 50 SER D N 1
ATOM 6438 C CA . SER D 1 50 ? -42.727 37.071 29.283 1.00 85.14 50 SER D CA 1
ATOM 6439 C C . SER D 1 50 ? -41.962 36.800 30.567 1.00 74.54 50 SER D C 1
ATOM 6440 O O . SER D 1 50 ? -41.683 35.648 30.912 1.00 72.13 50 SER D O 1
ATOM 6443 N N . ILE D 1 51 ? -41.643 37.877 31.283 1.00 72.75 51 ILE D N 1
ATOM 6444 C CA . ILE D 1 51 ? -40.715 37.815 32.407 1.00 80.10 51 ILE D CA 1
ATOM 6445 C C . ILE D 1 51 ? -41.197 38.744 33.513 1.00 82.21 51 ILE D C 1
ATOM 6446 O O . ILE D 1 51 ? -41.510 39.911 33.256 1.00 76.30 51 ILE D O 1
ATOM 6451 N N . ASN D 1 52 ? -41.272 38.223 34.738 1.00 85.38 52 ASN D N 1
ATOM 6452 C CA . ASN D 1 52 ? -41.440 39.075 35.905 1.00 86.22 52 ASN D CA 1
ATOM 6453 C C . ASN D 1 52 ? -40.075 39.597 36.330 1.00 90.81 52 ASN D C 1
ATOM 6454 O O . ASN D 1 52 ? -39.057 38.910 36.210 1.00 94.27 52 ASN D O 1
ATOM 6459 N N . THR D 1 53 ? -40.065 40.826 36.837 1.00 94.28 53 THR D N 1
ATOM 6460 C CA . THR D 1 53 ? -38.827 41.524 37.154 1.00 90.78 53 THR D CA 1
ATOM 6461 C C . THR D 1 53 ? -38.490 41.514 38.639 1.00 95.75 53 THR D C 1
ATOM 6462 O O . THR D 1 53 ? -37.307 41.483 38.992 1.00 95.39 53 THR D O 1
ATOM 6466 N N . SER D 1 54 ? -39.499 41.525 39.518 1.00 103.44 54 SER D N 1
ATOM 6467 C CA . SER D 1 54 ? -39.228 41.510 40.953 1.00 105.02 54 SER D CA 1
ATOM 6468 C C . SER D 1 54 ? -38.541 40.219 41.382 1.00 103.34 54 SER D C 1
ATOM 6469 O O . SER D 1 54 ? -37.764 40.221 42.344 1.00 119.85 54 SER D O 1
ATOM 6472 N N . ASN D 1 55 ? -38.810 39.111 40.687 1.00 86.45 55 ASN D N 1
ATOM 6473 C CA . ASN D 1 55 ? -38.249 37.820 41.054 1.00 92.48 55 ASN D CA 1
ATOM 6474 C C . ASN D 1 55 ? -37.587 37.094 39.888 1.00 94.18 55 ASN D C 1
ATOM 6475 O O . ASN D 1 55 ? -37.112 35.968 40.072 1.00 95.80 55 ASN D O 1
ATOM 6480 N N . GLY D 1 56 ? -37.522 37.705 38.706 1.00 95.48 56 GLY D N 1
ATOM 6481 C CA . GLY D 1 56 ? -36.696 37.163 37.644 1.00 93.11 56 GLY D CA 1
ATOM 6482 C C . GLY D 1 56 ? -37.244 35.929 36.968 1.00 84.67 56 GLY D C 1
ATOM 6483 O O . GLY D 1 56 ? -36.497 35.232 36.276 1.00 86.33 56 GLY D O 1
ATOM 6484 N N . TYR D 1 57 ? -38.527 35.633 37.145 1.00 85.16 57 TYR D N 1
ATOM 6485 C CA . TYR D 1 57 ? -39.112 34.426 36.584 1.00 98.11 57 TYR D CA 1
ATOM 6486 C C . TYR D 1 57 ? -39.649 34.716 35.189 1.00 92.86 57 TYR D C 1
ATOM 6487 O O . TYR D 1 57 ? -40.353 35.712 34.977 1.00 83.31 57 TYR D O 1
ATOM 6489 N N . THR D 1 58 ? -39.320 33.842 34.244 1.00 90.98 58 THR D N 1
ATOM 6490 C CA . THR D 1 58 ? -39.786 33.959 32.873 1.00 80.95 58 THR D CA 1
ATOM 6491 C C . THR D 1 58 ? -40.742 32.817 32.561 1.00 77.68 58 THR D C 1
ATOM 6492 O O . THR D 1 58 ? -40.728 31.769 33.210 1.00 88.66 58 THR D O 1
ATOM 6496 N N . THR D 1 59 ? -41.585 33.037 31.559 1.00 76.83 59 THR D N 1
ATOM 6497 C CA . THR D 1 59 ? -42.409 31.972 31.007 1.00 83.73 59 THR D CA 1
ATOM 6498 C C . THR D 1 59 ? -42.463 32.162 29.500 1.00 78.70 59 THR D C 1
ATOM 6499 O O . THR D 1 59 ? -42.710 33.270 29.014 1.00 72.56 59 THR D O 1
ATOM 6503 N N . TYR D 1 60 ? -42.166 31.097 28.764 1.00 72.36 60 TYR D N 1
ATOM 6504 C CA . TYR D 1 60 ? -42.127 31.147 27.312 1.00 70.07 60 TYR D CA 1
ATOM 6505 C C . TYR D 1 60 ? -43.352 30.457 26.732 1.00 83.21 60 TYR D C 1
ATOM 6506 O O . TYR D 1 60 ? -44.165 29.858 27.444 1.00 91.45 60 TYR D O 1
ATOM 6515 N N . ILE D 1 61 ? -43.466 30.559 25.412 1.00 71.16 61 ILE D N 1
ATOM 6516 C CA . ILE D 1 61 ? -44.416 29.789 24.621 1.00 79.81 61 ILE D CA 1
ATOM 6517 C C . ILE D 1 61 ? -43.616 28.748 23.854 1.00 83.54 61 ILE D C 1
ATOM 6518 O O . ILE D 1 61 ? -42.579 29.073 23.261 1.00 82.53 61 ILE D O 1
ATOM 6523 N N . SER D 1 62 ? -44.079 27.492 23.895 1.00 77.92 62 SER D N 1
ATOM 6524 C CA . SER D 1 62 ? -43.276 26.366 23.419 1.00 75.05 62 SER D CA 1
ATOM 6525 C C . SER D 1 62 ? -42.731 26.592 22.013 1.00 77.66 62 SER D C 1
ATOM 6526 O O . SER D 1 62 ? -41.657 26.080 21.673 1.00 73.77 62 SER D O 1
ATOM 6529 N N . ALA D 1 63 ? -43.453 27.348 21.183 1.00 82.32 63 ALA D N 1
ATOM 6530 C CA . ALA D 1 63 ? -42.992 27.605 19.825 1.00 72.72 63 ALA D CA 1
ATOM 6531 C C . ALA D 1 63 ? -41.698 28.410 19.795 1.00 74.10 63 ALA D C 1
ATOM 6532 O O . ALA D 1 63 ? -40.992 28.387 18.780 1.00 75.07 63 ALA D O 1
ATOM 6534 N N . PHE D 1 64 ? -41.366 29.113 20.880 1.00 74.47 64 PHE D N 1
ATOM 6535 C CA . PHE D 1 64 ? -40.174 29.946 20.927 1.00 71.00 64 PHE D CA 1
ATOM 6536 C C . PHE D 1 64 ? -39.137 29.481 21.937 1.00 72.94 64 PHE D C 1
ATOM 6537 O O . PHE D 1 64 ? -38.048 30.066 21.986 1.00 71.11 64 PHE D O 1
ATOM 6545 N N . LYS D 1 65 ? -39.441 28.467 22.752 1.00 88.56 65 LYS D N 1
ATOM 6546 C CA . LYS D 1 65 ? -38.439 27.881 23.632 1.00 78.69 65 LYS D CA 1
ATOM 6547 C C . LYS D 1 65 ? -37.282 27.383 22.775 1.00 78.55 65 LYS D C 1
ATOM 6548 O O . LYS D 1 65 ? -37.406 26.359 22.093 1.00 85.48 65 LYS D O 1
ATOM 6554 N N . GLY D 1 66 ? -36.168 28.109 22.789 1.00 71.84 66 GLY D N 1
ATOM 6555 C CA . GLY D 1 66 ? -35.017 27.786 21.965 1.00 77.80 66 GLY D CA 1
ATOM 6556 C C . GLY D 1 66 ? -34.603 28.880 20.998 1.00 80.30 66 GLY D C 1
ATOM 6557 O O . GLY D 1 66 ? -33.579 28.725 20.313 1.00 84.31 66 GLY D O 1
ATOM 6558 N N . ARG D 1 67 ? -35.358 29.975 20.897 1.00 72.26 67 ARG D N 1
ATOM 6559 C CA . ARG D 1 67 ? -34.937 31.149 20.143 1.00 76.58 67 ARG D CA 1
ATOM 6560 C C . ARG D 1 67 ? -34.893 32.397 21.009 1.00 78.15 67 ARG D C 1
ATOM 6561 O O . ARG D 1 67 ? -33.848 33.060 21.085 1.00 86.34 67 ARG D O 1
ATOM 6563 N N . GLY D 1 68 ? -35.992 32.735 21.683 1.00 69.74 68 GLY D N 1
ATOM 6564 C CA . GLY D 1 68 ? -35.984 33.878 22.579 1.00 66.59 68 GLY D CA 1
ATOM 6565 C C . GLY D 1 68 ? -35.347 33.495 23.901 1.00 80.60 68 GLY D C 1
ATOM 6566 O O . GLY D 1 68 ? -35.657 32.445 24.475 1.00 87.75 68 GLY D O 1
ATOM 6567 N N . SER D 1 69 ? -34.458 34.354 24.392 1.00 88.81 69 SER D N 1
ATOM 6568 C CA . SER D 1 69 ? -33.869 34.219 25.718 1.00 89.82 69 SER D CA 1
ATOM 6569 C C . SER D 1 69 ? -33.985 35.560 26.421 1.00 87.06 69 SER D C 1
ATOM 6570 O O . SER D 1 69 ? -33.660 36.598 25.835 1.00 90.42 69 SER D O 1
ATOM 6573 N N . PHE D 1 70 ? -34.446 35.542 27.668 1.00 80.56 70 PHE D N 1
ATOM 6574 C CA . PHE D 1 70 ? -34.843 36.761 28.354 1.00 82.16 70 PHE D CA 1
ATOM 6575 C C . PHE D 1 70 ? -33.831 37.205 29.397 1.00 100.51 70 PHE D C 1
ATOM 6576 O O . PHE D 1 70 ? -33.243 36.387 30.112 1.00 108.61 70 PHE D O 1
ATOM 6584 N N . SER D 1 71 ? -33.651 38.518 29.473 1.00 90.32 71 SER D N 1
ATOM 6585 C CA . SER D 1 71 ? -32.846 39.169 30.483 1.00 82.06 71 SER D CA 1
ATOM 6586 C C . SER D 1 71 ? -33.661 40.325 31.049 1.00 86.63 71 SER D C 1
ATOM 6587 O O . SER D 1 71 ? -34.671 40.741 30.475 1.00 83.07 71 SER D O 1
ATOM 6590 N N . VAL D 1 72 ? -33.208 40.838 32.188 1.00 101.19 72 VAL D N 1
ATOM 6591 C CA . VAL D 1 72 ? -33.709 42.081 32.765 1.00 90.00 72 VAL D CA 1
ATOM 6592 C C . VAL D 1 72 ? -32.556 42.716 33.520 1.00 97.92 72 VAL D C 1
ATOM 6593 O O . VAL D 1 72 ? -31.878 42.047 34.305 1.00 118.77 72 VAL D O 1
ATOM 6597 N N . ASP D 1 73 ? -32.323 43.997 33.272 1.00 87.84 73 ASP D N 1
ATOM 6598 C CA . ASP D 1 73 ? -31.278 44.756 33.947 1.00 90.33 73 ASP D CA 1
ATOM 6599 C C . ASP D 1 73 ? -31.984 45.691 34.924 1.00 90.33 73 ASP D C 1
ATOM 6600 O O . ASP D 1 73 ? -32.385 46.800 34.565 1.00 99.20 73 ASP D O 1
ATOM 6605 N N . SER D 1 74 ? -32.149 45.222 36.164 1.00 94.95 74 SER D N 1
ATOM 6606 C CA . SER D 1 74 ? -32.978 45.935 37.130 1.00 96.62 74 SER D CA 1
ATOM 6607 C C . SER D 1 74 ? -32.450 47.334 37.419 1.00 101.51 74 SER D C 1
ATOM 6608 O O . SER D 1 74 ? -33.224 48.205 37.832 1.00 103.12 74 SER D O 1
ATOM 6611 N N . SER D 1 75 ? -31.151 47.569 37.211 1.00 101.80 75 SER D N 1
ATOM 6612 C CA . SER D 1 75 ? -30.569 48.877 37.486 1.00 97.32 75 SER D CA 1
ATOM 6613 C C . SER D 1 75 ? -30.805 49.842 36.330 1.00 106.17 75 SER D C 1
ATOM 6614 O O . SER D 1 75 ? -31.267 50.971 36.534 1.00 102.24 75 SER D O 1
ATOM 6617 N N . ALA D 1 76 ? -30.497 49.412 35.105 1.00 110.63 76 ALA D N 1
ATOM 6618 C CA . ALA D 1 76 ? -30.733 50.250 33.937 1.00 94.20 76 ALA D CA 1
ATOM 6619 C C . ALA D 1 76 ? -32.211 50.388 33.606 1.00 94.56 76 ALA D C 1
ATOM 6620 O O . ALA D 1 76 ? -32.559 51.200 32.743 1.00 100.27 76 ALA D O 1
ATOM 6622 N N . SER D 1 77 ? -33.078 49.633 34.284 1.00 99.96 77 SER D N 1
ATOM 6623 C CA . SER D 1 77 ? -34.516 49.627 34.020 1.00 91.42 77 SER D CA 1
ATOM 6624 C C . SER D 1 77 ? -34.822 49.301 32.560 1.00 82.24 77 SER D C 1
ATOM 6625 O O . SER D 1 77 ? -35.820 49.769 32.003 1.00 77.38 77 SER D O 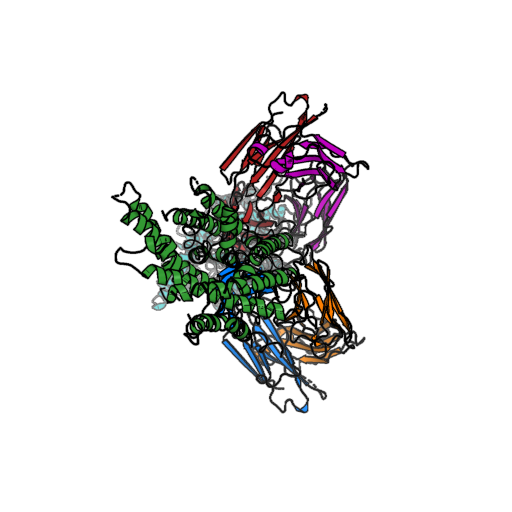1
ATOM 6628 N N . THR D 1 78 ? -33.968 48.494 31.931 1.00 84.54 78 THR D N 1
ATOM 6629 C CA . THR D 1 78 ? -34.197 48.013 30.579 1.00 83.77 78 THR D CA 1
ATOM 6630 C C . THR D 1 78 ? -34.371 46.501 30.597 1.00 85.76 78 THR D C 1
ATOM 6631 O O . THR D 1 78 ? -33.888 45.804 31.495 1.00 86.94 78 THR D O 1
ATOM 6635 N N . ALA D 1 79 ? -35.073 46.003 29.586 1.00 87.01 79 ALA D N 1
ATOM 6636 C CA . ALA D 1 79 ? -35.334 44.580 29.433 1.00 80.11 79 ALA D CA 1
ATOM 6637 C C . ALA D 1 79 ? -34.903 44.177 28.034 1.00 84.06 79 ALA D C 1
ATOM 6638 O O . ALA D 1 79 ? -35.235 44.861 27.060 1.00 92.71 79 ALA D O 1
ATOM 6640 N N . ALA D 1 80 ? -34.160 43.082 27.935 1.00 80.92 80 ALA D N 1
ATOM 6641 C CA . ALA D 1 80 ? -33.608 42.635 26.668 1.00 74.71 80 ALA D CA 1
ATOM 6642 C C . ALA D 1 80 ? -34.235 41.311 26.249 1.00 79.98 80 ALA D C 1
ATOM 6643 O O . ALA D 1 80 ? -34.861 40.608 27.050 1.00 72.96 80 ALA D O 1
ATOM 6645 N N . GLN D 1 81 ? -34.062 40.988 24.968 1.00 76.33 81 GLN D N 1
ATOM 6646 C CA . GLN D 1 81 ? -34.467 39.707 24.406 1.00 71.50 81 GLN D CA 1
ATOM 6647 C C . GLN D 1 81 ? -33.444 39.292 23.365 1.00 74.21 81 GLN D C 1
ATOM 6648 O O . GLN D 1 81 ? -33.091 40.085 22.487 1.00 68.03 81 GLN D O 1
ATOM 6654 N N . GLN D 1 82 ? -32.980 38.053 23.463 1.00 79.14 82 GLN D N 1
ATOM 6655 C CA . GLN D 1 82 ? -31.979 37.518 22.556 1.00 79.39 82 GLN D CA 1
ATOM 6656 C C . GLN D 1 82 ? -32.621 36.503 21.625 1.00 80.67 82 GLN D C 1
ATOM 6657 O O . GLN D 1 82 ? -33.274 35.558 22.080 1.00 91.96 82 GLN D O 1
ATOM 6663 N N . LEU D 1 83 ? -32.439 36.711 20.326 1.00 78.27 83 LEU D N 1
ATOM 6664 C CA . LEU D 1 83 ? -32.838 35.763 19.296 1.00 72.97 83 LEU D CA 1
ATOM 6665 C C . LEU D 1 83 ? -31.577 35.128 18.726 1.00 78.51 83 LEU D C 1
ATOM 6666 O O . LEU D 1 83 ? -30.675 35.840 18.273 1.00 87.39 83 LEU D O 1
ATOM 6671 N N . SER D 1 84 ? -31.518 33.798 18.743 1.00 76.85 84 SER D N 1
ATOM 6672 C CA . SER D 1 84 ? -30.314 33.064 18.373 1.00 86.23 84 SER D CA 1
ATOM 6673 C C . SER D 1 84 ? -30.589 32.149 17.188 1.00 79.67 84 SER D C 1
ATOM 6674 O O . SER D 1 84 ? -31.652 31.524 17.110 1.00 81.59 84 SER D O 1
ATOM 6677 N N . VAL D 1 85 ? -29.602 32.057 16.291 1.00 89.00 85 VAL D N 1
ATOM 6678 C CA . VAL D 1 85 ? -29.684 31.308 15.038 1.00 79.35 85 VAL D CA 1
ATOM 6679 C C . VAL D 1 85 ? -30.983 31.657 14.322 1.00 73.68 85 VAL D C 1
ATOM 6680 O O . VAL D 1 85 ? -32.018 31.003 14.507 1.00 89.69 85 VAL D O 1
ATOM 6684 N N . LEU D 1 86 ? -30.934 32.711 13.518 1.00 74.75 86 LEU D N 1
ATOM 6685 C CA . LEU D 1 86 ? -32.095 33.214 12.807 1.00 81.60 86 LEU D CA 1
ATOM 6686 C C . LEU D 1 86 ? -32.126 32.621 11.406 1.00 78.21 86 LEU D C 1
ATOM 6687 O O . LEU D 1 86 ? -31.089 32.279 10.833 1.00 77.50 86 LEU D O 1
ATOM 6692 N N . LYS D 1 87 ? -33.331 32.490 10.867 1.00 78.34 87 LYS D N 1
ATOM 6693 C CA . LYS D 1 87 ? -33.537 32.071 9.491 1.00 83.00 87 LYS D CA 1
ATOM 6694 C C . LYS D 1 87 ? -34.497 33.049 8.828 1.00 80.97 87 LYS D C 1
ATOM 6695 O O . LYS D 1 87 ? -35.017 33.969 9.467 1.00 72.96 87 LYS D O 1
ATOM 6701 N N . ALA D 1 88 ? -34.710 32.858 7.523 1.00 93.66 88 ALA D N 1
ATOM 6702 C CA . ALA D 1 88 ? -35.550 33.774 6.757 1.00 75.65 88 ALA D CA 1
ATOM 6703 C C . ALA D 1 88 ? -36.928 33.954 7.383 1.00 75.82 88 ALA D C 1
ATOM 6704 O O . ALA D 1 88 ? -37.559 35.001 7.206 1.00 84.54 88 ALA D O 1
ATOM 6706 N N . ALA D 1 89 ? -37.419 32.942 8.103 1.00 83.57 89 ALA D N 1
ATOM 6707 C CA . ALA D 1 89 ? -38.757 33.012 8.676 1.00 80.20 89 ALA D CA 1
ATOM 6708 C C . ALA D 1 89 ? -38.836 33.954 9.874 1.00 72.62 89 ALA D C 1
ATOM 6709 O O . ALA D 1 89 ? -39.935 34.395 10.226 1.00 72.22 89 ALA D O 1
ATOM 6711 N N . ALA D 1 90 ? -37.708 34.286 10.498 1.00 75.18 90 ALA D N 1
ATOM 6712 C CA . ALA D 1 90 ? -37.713 35.087 11.717 1.00 82.18 90 ALA D CA 1
ATOM 6713 C C . ALA D 1 90 ? -37.711 36.586 11.443 1.00 80.22 90 ALA D C 1
ATOM 6714 O O . ALA D 1 90 ? -37.643 37.375 12.394 1.00 68.31 90 ALA D O 1
ATOM 6716 N N . THR D 1 91 ? -37.784 36.996 10.177 1.00 72.33 91 THR D N 1
ATOM 6717 C CA . THR D 1 91 ? -37.853 38.415 9.839 1.00 61.34 91 THR D CA 1
ATOM 6718 C C . THR D 1 91 ? -39.229 38.947 10.218 1.00 56.48 91 THR D C 1
ATOM 6719 O O . THR D 1 91 ? -40.238 38.533 9.636 1.00 68.15 91 THR D O 1
ATOM 6723 N N . ALA D 1 92 ? -39.285 39.865 11.178 1.00 60.48 92 ALA D N 1
ATOM 6724 C CA . ALA D 1 92 ? -40.563 40.434 11.581 1.00 68.39 92 ALA D CA 1
ATOM 6725 C C . ALA D 1 92 ? -40.309 41.713 12.369 1.00 69.29 92 ALA D C 1
ATOM 6726 O O . ALA D 1 92 ? -39.186 42.225 12.424 1.00 69.01 92 ALA D O 1
ATOM 6728 N N . VAL D 1 93 ? -41.367 42.229 12.985 1.00 68.15 93 VAL D N 1
ATOM 6729 C CA . VAL D 1 93 ? -41.294 43.360 13.901 1.00 69.54 93 VAL D CA 1
ATOM 6730 C C . VAL D 1 93 ? -41.551 42.818 15.299 1.00 69.71 93 VAL D C 1
ATOM 6731 O O . VAL D 1 93 ? -42.540 42.108 15.521 1.00 75.07 93 VAL D O 1
ATOM 6735 N N . TYR D 1 94 ? -40.659 43.128 16.233 1.00 66.13 94 TYR D N 1
ATOM 6736 C CA . TYR D 1 94 ? -40.759 42.611 17.589 1.00 66.01 94 TYR D CA 1
ATOM 6737 C C . TYR D 1 94 ? -41.134 43.755 18.518 1.00 66.04 94 TYR D C 1
ATOM 6738 O O . TYR D 1 94 ? -40.375 44.719 18.664 1.00 69.20 94 TYR D O 1
ATOM 6747 N N . PHE D 1 95 ? -42.306 43.641 19.134 1.00 73.49 95 PHE D N 1
ATOM 6748 C CA . PHE D 1 95 ? -42.800 44.632 20.071 1.00 77.08 95 PHE D CA 1
ATOM 6749 C C . PHE D 1 95 ? -42.583 44.119 21.487 1.00 80.03 95 PHE D C 1
ATOM 6750 O O . PHE D 1 95 ? -42.569 42.910 21.737 1.00 79.27 95 PHE D O 1
ATOM 6758 N N . ASN D 1 96 ? -42.392 45.053 22.407 1.00 72.84 96 ASN D N 1
ATOM 6759 C CA . ASN D 1 96 ? -42.298 44.750 23.822 1.00 74.05 96 ASN D CA 1
ATOM 6760 C C . ASN D 1 96 ? -43.333 45.596 24.548 1.00 74.16 96 ASN D C 1
ATOM 6761 O O . ASN D 1 96 ? -43.623 46.725 24.138 1.00 71.06 96 ASN D O 1
ATOM 6766 N N . ALA D 1 97 ? -43.893 45.059 25.629 1.00 64.26 97 ALA D N 1
ATOM 6767 C CA . ALA D 1 97 ? -45.083 45.681 26.184 1.00 56.38 97 ALA D CA 1
ATOM 6768 C C . ALA D 1 97 ? -45.183 45.393 27.674 1.00 65.40 97 ALA D C 1
ATOM 6769 O O . ALA D 1 97 ? -44.724 44.356 28.167 1.00 72.05 97 ALA D O 1
ATOM 6771 N N . ARG D 1 98 ? -45.806 46.335 28.379 1.00 67.71 98 ARG D N 1
ATOM 6772 C CA . ARG D 1 98 ? -45.987 46.288 29.822 1.00 68.26 98 ARG D CA 1
ATOM 6773 C C . ARG D 1 98 ? -47.215 45.462 30.181 1.00 69.86 98 ARG D C 1
ATOM 6774 O O . ARG D 1 98 ? -48.145 45.327 29.386 1.00 77.56 98 ARG D O 1
ATOM 6782 N N . ASN D 1 99 ? -47.219 44.913 31.394 1.00 71.40 99 ASN D N 1
ATOM 6783 C CA . ASN D 1 99 ? -48.389 44.181 31.860 1.00 77.70 99 ASN D CA 1
ATOM 6784 C C . ASN D 1 99 ? -48.413 44.169 33.379 1.00 79.78 99 ASN D C 1
ATOM 6785 O O . ASN D 1 99 ? -47.418 43.809 34.012 1.00 78.78 99 ASN D O 1
ATOM 6790 N N . PHE D 1 100 ? -49.542 44.579 33.953 1.00 84.05 100 PHE D N 1
ATOM 6791 C CA . PHE D 1 100 ? -49.825 44.390 35.368 1.00 75.15 100 PHE D CA 1
ATOM 6792 C C . PHE D 1 100 ? -50.781 43.211 35.498 1.00 82.81 100 PHE D C 1
ATOM 6793 O O . PHE D 1 100 ? -51.667 43.027 34.657 1.00 89.42 100 PHE D O 1
ATOM 6801 N N . ARG D 1 101 ? -50.594 42.405 36.542 1.00 89.23 101 ARG D N 1
ATOM 6802 C CA . ARG D 1 101 ? -51.301 41.132 36.626 1.00 89.83 101 ARG D CA 1
ATOM 6803 C C . ARG D 1 101 ? -52.795 41.330 36.838 1.00 88.67 101 ARG D C 1
ATOM 6804 O O . ARG D 1 101 ? -53.224 42.162 37.643 1.00 81.25 101 ARG D O 1
ATOM 6812 N N . GLY D 1 102 ? -53.587 40.549 36.111 1.00 89.95 102 GLY D N 1
ATOM 6813 C CA . GLY D 1 102 ? -55.024 40.591 36.270 1.00 94.02 102 GLY D CA 1
ATOM 6814 C C . GLY D 1 102 ? -55.617 41.878 35.746 1.00 87.55 102 GLY D C 1
ATOM 6815 O O . GLY D 1 102 ? -55.843 42.021 34.539 1.00 74.09 102 GLY D O 1
ATOM 6816 N N . ASN D 1 103 ? -55.857 42.830 36.654 1.00 114.83 103 ASN D N 1
ATOM 6817 C CA . ASN D 1 103 ? -56.416 44.140 36.326 1.00 108.38 103 ASN D CA 1
ATOM 6818 C C . ASN D 1 103 ? -55.563 44.848 35.281 1.00 90.87 103 ASN D C 1
ATOM 6819 O O . ASN D 1 103 ? -55.071 45.957 35.516 1.00 93.76 103 ASN D O 1
ATOM 6824 N N . GLY D 1 104 ? -55.368 44.212 34.134 1.00 85.81 104 GLY D N 1
ATOM 6825 C CA . GLY D 1 104 ? -54.487 44.757 33.132 1.00 97.57 104 GLY D CA 1
ATOM 6826 C C . GLY D 1 104 ? -54.274 43.835 31.955 1.00 89.30 104 GLY D C 1
ATOM 6827 O O . GLY D 1 104 ? -54.056 42.628 32.105 1.00 66.14 104 GLY D O 1
ATOM 6828 N N . ALA D 1 105 ? -54.365 44.412 30.773 1.00 82.11 105 ALA D N 1
ATOM 6829 C CA . ALA D 1 105 ? -53.787 43.864 29.572 1.00 70.43 105 ALA D CA 1
ATOM 6830 C C . ALA D 1 105 ? -52.434 44.540 29.375 1.00 77.34 105 ALA D C 1
ATOM 6831 O O . ALA D 1 105 ? -51.866 45.111 30.315 1.00 83.48 105 ALA D O 1
ATOM 6833 N N . MET D 1 106 ? -51.905 44.482 28.161 1.00 69.12 106 MET D N 1
ATOM 6834 C CA . MET D 1 106 ? -50.668 45.184 27.846 1.00 67.84 106 MET D CA 1
ATOM 6835 C C . MET D 1 106 ? -51.058 46.605 27.458 1.00 70.34 106 MET D C 1
ATOM 6836 O O . MET D 1 106 ? -51.551 46.849 26.355 1.00 76.13 106 MET D O 1
ATOM 6841 N N . ASP D 1 107 ? -50.825 47.549 28.371 1.00 74.64 107 ASP D N 1
ATOM 6842 C CA . ASP D 1 107 ? -51.370 48.893 28.236 1.00 65.21 107 ASP D CA 1
ATOM 6843 C C . ASP D 1 107 ? -50.414 49.869 27.566 1.00 69.70 107 ASP D C 1
ATOM 6844 O O . ASP D 1 107 ? -50.875 50.864 26.994 1.00 75.16 107 ASP D O 1
ATOM 6849 N N . TYR D 1 108 ? -49.107 49.609 27.604 1.00 65.72 108 TYR D N 1
ATOM 6850 C CA . TYR D 1 108 ? -48.121 50.485 26.984 1.00 64.45 108 TYR D CA 1
ATOM 6851 C C . TYR D 1 108 ? -47.142 49.645 26.178 1.00 66.34 108 TYR D C 1
ATOM 6852 O O . TYR D 1 108 ? -46.609 48.651 26.683 1.00 73.08 108 TYR D O 1
ATOM 6861 N N . TRP D 1 109 ? -46.903 50.053 24.933 1.00 67.74 109 TRP D N 1
ATOM 6862 C CA . TRP D 1 109 ? -46.085 49.302 23.995 1.00 58.70 109 TRP D CA 1
ATOM 6863 C C . TRP D 1 109 ? -44.894 50.129 23.531 1.00 63.12 109 TRP D C 1
ATOM 6864 O O . TRP D 1 109 ? -44.912 51.362 23.551 1.00 73.64 109 TRP D O 1
ATOM 6875 N N . GLY D 1 110 ? -43.851 49.424 23.100 1.00 65.20 110 GLY D N 1
ATOM 6876 C CA . GLY D 1 110 ? -42.729 50.085 22.482 1.00 59.31 110 GLY D CA 1
ATOM 6877 C C . GLY D 1 110 ? -42.968 50.310 21.002 1.00 62.18 110 GLY D C 1
ATOM 6878 O O . GLY D 1 110 ? -43.852 49.711 20.393 1.00 76.65 110 GLY D O 1
ATOM 6879 N N . GLN D 1 111 ? -42.145 51.177 20.414 1.00 70.63 111 GLN D N 1
ATOM 6880 C CA . GLN D 1 111 ? -42.349 51.580 19.029 1.00 66.28 111 GLN D CA 1
ATOM 6881 C C . GLN D 1 111 ? -42.043 50.468 18.030 1.00 70.50 111 GLN D C 1
ATOM 6882 O O . GLN D 1 111 ? -42.374 50.617 16.849 1.00 81.50 111 GLN D O 1
ATOM 6888 N N . GLY D 1 112 ? -41.418 49.382 18.457 1.00 71.81 112 GLY D N 1
ATOM 6889 C CA . GLY D 1 112 ? -41.197 48.266 17.562 1.00 67.38 112 GLY D CA 1
ATOM 6890 C C . GLY D 1 112 ? -39.770 48.220 17.043 1.00 68.43 112 GLY D C 1
ATOM 6891 O O . GLY D 1 112 ? -39.114 49.249 16.833 1.00 77.44 112 GLY D O 1
ATOM 6892 N N . THR D 1 113 ? -39.279 47.004 16.822 1.00 66.87 113 THR D N 1
ATOM 6893 C CA . THR D 1 113 ? -37.931 46.775 16.314 1.00 70.40 113 THR D CA 1
ATOM 6894 C C . THR D 1 113 ? -38.022 45.814 15.139 1.00 73.23 113 THR D C 1
ATOM 6895 O O . THR D 1 113 ? -38.472 44.675 15.301 1.00 75.57 113 THR D O 1
ATOM 6899 N N . SER D 1 114 ? -37.598 46.272 13.964 1.00 65.80 114 SER D N 1
ATOM 6900 C CA . SER D 1 114 ? -37.680 45.477 12.746 1.00 65.89 114 SER D CA 1
ATOM 6901 C C . SER D 1 114 ? -36.394 44.681 12.566 1.00 71.66 114 SER D C 1
ATOM 6902 O O . SER D 1 114 ? -35.301 45.252 12.572 1.00 79.89 114 SER D O 1
ATOM 6905 N N . VAL D 1 115 ? -36.531 43.367 12.400 1.00 68.82 115 VAL D N 1
ATOM 6906 C CA . VAL D 1 115 ? -35.399 42.466 12.219 1.00 77.01 115 VAL D CA 1
ATOM 6907 C C . VAL D 1 115 ? -35.478 41.880 10.818 1.00 78.75 115 VAL D C 1
ATOM 6908 O O . VAL D 1 115 ? -36.517 41.342 10.420 1.00 74.99 115 VAL D O 1
ATOM 6912 N N . THR D 1 116 ? -34.382 41.995 10.072 1.00 82.02 116 THR D N 1
ATOM 6913 C CA . THR D 1 116 ? -34.282 41.483 8.711 1.00 72.10 116 THR D CA 1
ATOM 6914 C C . THR D 1 116 ? -33.217 40.398 8.698 1.00 76.65 116 THR D C 1
ATOM 6915 O O . THR D 1 116 ? -32.077 40.644 9.105 1.00 82.08 116 THR D O 1
ATOM 6919 N N . VAL D 1 117 ? -33.586 39.203 8.248 1.00 83.30 117 VAL D N 1
ATOM 6920 C CA . VAL D 1 117 ? -32.674 38.068 8.178 1.00 77.81 117 VAL D CA 1
ATOM 6921 C C . VAL D 1 117 ? -32.357 37.832 6.710 1.00 73.68 117 VAL D C 1
ATOM 6922 O O . VAL D 1 117 ? -33.199 37.331 5.955 1.00 74.25 117 VAL D O 1
ATOM 6926 N N . SER D 1 118 ? -31.146 38.201 6.305 1.00 73.79 118 SER D N 1
ATOM 6927 C CA . SER D 1 118 ? -30.709 38.015 4.930 1.00 76.78 118 SER D CA 1
ATOM 6928 C C . SER D 1 118 ? -29.192 38.087 4.883 1.00 86.54 118 SER D C 1
ATOM 6929 O O . SER D 1 118 ? -28.560 38.759 5.702 1.00 90.55 118 SER D O 1
ATOM 6932 N N . SER D 1 119 ? -28.624 37.385 3.912 1.00 86.24 119 SER D N 1
ATOM 6933 C CA . SER D 1 119 ? -27.192 37.394 3.677 1.00 88.03 119 SER D CA 1
ATOM 6934 C C . SER D 1 119 ? -26.775 38.527 2.753 1.00 94.78 119 SER D C 1
ATOM 6935 O O . SER D 1 119 ? -25.589 38.646 2.431 1.00 100.16 119 SER D O 1
ATOM 6938 N N . ALA D 1 120 ? -27.723 39.355 2.323 1.00 91.42 120 ALA D N 1
ATOM 6939 C CA . ALA D 1 120 ? -27.419 40.415 1.381 1.00 81.83 120 ALA D CA 1
ATOM 6940 C C . ALA D 1 120 ? -26.511 41.461 2.025 1.00 96.04 120 ALA D C 1
ATOM 6941 O O . ALA D 1 120 ? -26.345 41.525 3.249 1.00 111.84 120 ALA D O 1
ATOM 6943 N N . LYS D 1 121 ? -25.933 42.299 1.174 1.00 97.93 121 LYS D N 1
ATOM 6944 C CA . LYS D 1 121 ? -24.973 43.317 1.570 1.00 105.29 121 LYS D CA 1
ATOM 6945 C C . LYS D 1 121 ? -25.632 44.689 1.556 1.00 96.95 121 LYS D C 1
ATOM 6946 O O . LYS D 1 121 ? -26.442 44.993 0.672 1.00 98.89 121 LYS D O 1
ATOM 6952 N N . THR D 1 122 ? -25.281 45.517 2.538 1.00 92.14 122 THR D N 1
ATOM 6953 C CA . THR D 1 122 ? -25.869 46.846 2.629 1.00 93.13 122 THR D CA 1
ATOM 6954 C C . THR D 1 122 ? -25.330 47.731 1.512 1.00 88.45 122 THR D C 1
ATOM 6955 O O . THR D 1 122 ? -24.114 47.869 1.346 1.00 96.29 122 THR D O 1
ATOM 6959 N N . THR D 1 123 ? -26.235 48.320 0.734 1.00 86.19 123 THR D N 1
ATOM 6960 C CA . THR D 1 123 ? -25.857 49.279 -0.290 1.00 89.25 123 THR D CA 1
ATOM 6961 C C . THR D 1 123 ? -26.480 50.627 0.036 1.00 96.38 123 THR D C 1
ATOM 6962 O O . THR D 1 123 ? -27.534 50.708 0.673 1.00 88.27 123 THR D O 1
ATOM 6966 N N . ALA D 1 124 ? -25.831 51.655 -0.399 1.00 97.25 124 ALA D N 1
ATOM 6967 C CA . ALA D 1 124 ? -26.325 52.994 -0.142 1.00 82.31 124 ALA D CA 1
ATOM 6968 C C . ALA D 1 124 ? -27.309 53.399 -1.232 1.00 85.55 124 ALA D C 1
ATOM 6969 O O . ALA D 1 124 ? -27.239 52.894 -2.359 1.00 86.84 124 ALA D O 1
ATOM 6971 N N . PRO D 1 125 ? -28.242 54.297 -0.939 1.00 96.77 125 PRO D N 1
ATOM 6972 C CA . PRO D 1 125 ? -29.247 54.653 -1.939 1.00 91.53 125 PRO D CA 1
ATOM 6973 C C . PRO D 1 125 ? -28.735 55.700 -2.916 1.00 93.15 125 PRO D C 1
ATOM 6974 O O . PRO D 1 125 ? -27.861 56.514 -2.606 1.00 97.03 125 PRO D O 1
ATOM 6978 N N . SER D 1 126 ? -29.296 55.662 -4.118 1.00 86.52 126 SER D N 1
ATOM 6979 C CA . SER D 1 126 ? -29.063 56.683 -5.131 1.00 89.00 126 SER D CA 1
ATOM 6980 C C . SER D 1 126 ? -30.355 57.474 -5.281 1.00 89.30 126 SER D C 1
ATOM 6981 O O . SER D 1 126 ? -31.400 56.901 -5.605 1.00 82.61 126 SER D O 1
ATOM 6984 N N . VAL D 1 127 ? -30.284 58.782 -5.042 1.00 102.05 127 VAL D N 1
ATOM 6985 C CA . VAL D 1 127 ? -31.462 59.641 -4.991 1.00 78.35 127 VAL D CA 1
ATOM 6986 C C . VAL D 1 127 ? -31.569 60.402 -6.303 1.00 79.26 127 VAL D C 1
ATOM 6987 O O . VAL D 1 127 ? -30.569 60.927 -6.810 1.00 97.80 127 VAL D O 1
ATOM 6991 N N . TYR D 1 128 ? -32.778 60.447 -6.857 1.00 78.84 128 TYR D N 1
ATOM 6992 C CA . TYR D 1 128 ? -33.037 61.124 -8.120 1.00 86.90 128 TYR D CA 1
ATOM 6993 C C . TYR D 1 128 ? -34.237 62.038 -7.925 1.00 92.15 128 TYR D C 1
ATOM 6994 O O . TYR D 1 128 ? -35.325 61.557 -7.550 1.00 87.62 128 TYR D O 1
ATOM 7003 N N . PRO D 1 129 ? -34.100 63.337 -8.166 1.00 93.44 129 PRO D N 1
ATOM 7004 C CA . PRO D 1 129 ? -35.241 64.241 -8.005 1.00 88.93 129 PRO D CA 1
ATOM 7005 C C . PRO D 1 129 ? -36.135 64.235 -9.236 1.00 82.02 129 PRO D C 1
ATOM 7006 O O . PRO D 1 129 ? -35.663 64.231 -10.376 1.00 83.99 129 PRO D O 1
ATOM 7010 N N . LEU D 1 130 ? -37.444 64.233 -8.996 1.00 84.90 130 LEU D N 1
ATOM 7011 C CA . LEU D 1 130 ? -38.425 64.106 -10.073 1.00 84.13 130 LEU D CA 1
ATOM 7012 C C . LEU D 1 130 ? -38.879 65.494 -10.503 1.00 89.44 130 LEU D C 1
ATOM 7013 O O . LEU D 1 130 ? -39.744 66.105 -9.871 1.00 85.45 130 LEU D O 1
ATOM 7018 N N . GLU D 1 131 ? -38.290 65.992 -11.587 1.00 96.91 131 GLU D N 1
ATOM 7019 C CA . GLU D 1 131 ? -38.714 67.259 -12.163 1.00 87.92 131 GLU D CA 1
ATOM 7020 C C . GLU D 1 131 ? -40.119 67.133 -12.744 1.00 87.44 131 GLU D C 1
ATOM 7021 O O . GLU D 1 131 ? -40.531 66.065 -13.203 1.00 95.60 131 GLU D O 1
ATOM 7027 N N . VAL D 1 132 ? -40.848 68.249 -12.751 1.00 78.82 132 VAL D N 1
ATOM 7028 C CA . VAL D 1 132 ? -42.152 68.284 -13.404 1.00 84.77 132 VAL D CA 1
ATOM 7029 C C . VAL D 1 132 ? -41.934 68.325 -14.910 1.00 97.80 132 VAL D C 1
ATOM 7030 O O . VAL D 1 132 ? -40.952 68.895 -15.404 1.00 108.91 132 VAL D O 1
ATOM 7034 N N . SER D 1 133 ? -42.840 67.695 -15.652 1.00 98.64 133 SER D N 1
ATOM 7035 C CA . SER D 1 133 ? -42.745 67.659 -17.105 1.00 105.39 133 SER D CA 1
ATOM 7036 C C . SER D 1 133 ? -42.821 69.063 -17.700 1.00 90.77 133 SER D C 1
ATOM 7037 O O . SER D 1 133 ? -42.121 69.375 -18.662 1.00 94.71 133 SER D O 1
ATOM 7040 N N . THR D 1 138 ? -50.372 75.203 -17.891 1.00 145.35 138 THR D N 1
ATOM 7041 C CA . THR D 1 138 ? -51.011 74.573 -16.744 1.00 152.86 138 THR D CA 1
ATOM 7042 C C . THR D 1 138 ? -51.551 75.616 -15.775 1.00 148.03 138 THR D C 1
ATOM 7043 O O . THR D 1 138 ? -51.751 76.779 -16.131 1.00 147.95 138 THR D O 1
ATOM 7047 N N . GLY D 1 139 ? -51.786 75.173 -14.545 1.00 134.55 139 GLY D N 1
ATOM 7048 C CA . GLY D 1 139 ? -52.260 76.009 -13.463 1.00 125.90 139 GLY D CA 1
ATOM 7049 C C . GLY D 1 139 ? -52.485 75.154 -12.237 1.00 116.57 139 GLY D C 1
ATOM 7050 O O . GLY D 1 139 ? -51.766 74.172 -12.031 1.00 120.10 139 GLY D O 1
ATOM 7051 N N . SER D 1 140 ? -53.482 75.505 -11.428 1.00 112.84 140 SER D N 1
ATOM 7052 C CA . SER D 1 140 ? -53.916 74.689 -10.285 1.00 124.57 140 SER D CA 1
ATOM 7053 C C . SER D 1 140 ? -52.710 74.483 -9.370 1.00 120.24 140 SER D C 1
ATOM 7054 O O . SER D 1 140 ? -52.008 75.460 -9.064 1.00 115.51 140 SER D O 1
ATOM 7057 N N . SER D 1 141 ? -52.429 73.263 -8.918 1.00 118.79 141 SER D N 1
ATOM 7058 C CA . SER D 1 141 ? -51.254 72.958 -8.118 1.00 94.77 141 SER D CA 1
ATOM 7059 C C . SER D 1 141 ? -50.323 72.012 -8.869 1.00 92.88 141 SER D C 1
ATOM 7060 O O . SER D 1 141 ? -50.739 71.280 -9.771 1.00 92.98 141 SER D O 1
ATOM 7063 N N . VAL D 1 142 ? -49.048 72.039 -8.483 1.00 92.56 142 VAL D N 1
ATOM 7064 C CA . VAL D 1 142 ? -48.019 71.198 -9.083 1.00 95.02 142 VAL D CA 1
ATOM 7065 C C . VAL D 1 142 ? -47.545 70.197 -8.038 1.00 89.73 142 VAL D C 1
ATOM 7066 O O . VAL D 1 142 ? -47.578 70.460 -6.829 1.00 84.43 142 VAL D O 1
ATOM 7070 N N . THR D 1 143 ? -47.115 69.030 -8.514 1.00 90.45 143 THR D N 1
ATOM 7071 C CA . THR D 1 143 ? -46.662 67.948 -7.651 1.00 82.91 143 THR D CA 1
ATOM 7072 C C . THR D 1 143 ? -45.219 67.602 -7.983 1.00 78.91 143 THR D C 1
ATOM 7073 O O . THR D 1 143 ? -44.865 67.454 -9.158 1.00 70.15 143 THR D O 1
ATOM 7077 N N . LEU D 1 144 ? -44.393 67.483 -6.950 1.00 87.11 144 LEU D N 1
ATOM 7078 C CA . LEU D 1 144 ? -42.989 67.128 -7.087 1.00 81.81 144 LEU D CA 1
ATOM 7079 C C . LEU D 1 144 ? -42.786 65.694 -6.615 1.00 81.78 144 LEU D C 1
ATOM 7080 O O . LEU D 1 144 ? -43.711 65.030 -6.137 1.00 89.24 144 LEU D O 1
ATOM 7085 N N . GLY D 1 145 ? -41.555 65.216 -6.742 1.00 79.93 145 GLY D N 1
ATOM 7086 C CA . GLY D 1 145 ? -41.260 63.859 -6.331 1.00 81.02 145 GLY D CA 1
ATOM 7087 C C . GLY D 1 145 ? -39.790 63.685 -6.036 1.00 79.36 145 GLY D C 1
ATOM 7088 O O . GLY D 1 145 ? -38.944 64.479 -6.459 1.00 85.71 145 GLY D O 1
ATOM 7089 N N . CYS D 1 146 ? -39.494 62.611 -5.315 1.00 82.93 146 CYS D N 1
ATOM 7090 C CA . CYS D 1 146 ? -38.132 62.222 -4.981 1.00 78.55 146 CYS D CA 1
ATOM 7091 C C . CYS D 1 146 ? -38.067 60.709 -5.031 1.00 81.21 146 CYS D C 1
ATOM 7092 O O . CYS D 1 146 ? -38.907 60.036 -4.432 1.00 79.33 146 CYS D O 1
ATOM 7095 N N . LEU D 1 147 ? -37.073 60.177 -5.731 1.00 92.94 147 LEU D N 1
ATOM 7096 C CA . LEU D 1 147 ? -36.991 58.746 -5.982 1.00 78.61 147 LEU D CA 1
ATOM 7097 C C . LEU D 1 147 ? -35.730 58.186 -5.344 1.00 73.27 147 LEU D C 1
ATOM 7098 O O . LEU D 1 147 ? -34.625 58.655 -5.629 1.00 78.59 147 LEU D O 1
ATOM 7103 N N . VAL D 1 148 ? -35.906 57.189 -4.481 1.00 78.50 148 VAL D N 1
ATOM 7104 C CA . VAL D 1 148 ? -34.813 56.500 -3.803 1.00 81.52 148 VAL D CA 1
ATOM 7105 C C . VAL D 1 148 ? -34.730 55.102 -4.395 1.00 81.82 148 VAL D C 1
ATOM 7106 O O . VAL D 1 148 ? -35.713 54.351 -4.366 1.00 83.81 148 VAL D O 1
ATOM 7110 N N . LYS D 1 149 ? -33.567 54.755 -4.941 1.00 78.00 149 LYS D N 1
ATOM 7111 C CA . LYS D 1 149 ? -33.421 53.519 -5.695 1.00 72.01 149 LYS D CA 1
ATOM 7112 C C . LYS D 1 149 ? -32.144 52.785 -5.321 1.00 83.87 149 LYS D C 1
ATOM 7113 O O . LYS D 1 149 ? -31.089 53.400 -5.142 1.00 81.19 149 LYS D O 1
ATOM 7119 N N . GLY D 1 150 ? -32.259 51.464 -5.197 1.00 92.12 150 GLY D N 1
ATOM 7120 C CA . GLY D 1 150 ? -31.112 50.590 -5.057 1.00 79.40 150 GLY D CA 1
ATOM 7121 C C . GLY D 1 150 ? -30.433 50.653 -3.705 1.00 81.62 150 GLY D C 1
ATOM 7122 O O . GLY D 1 150 ? -29.245 50.977 -3.623 1.00 96.85 150 GLY D O 1
ATOM 7123 N N . TYR D 1 151 ? -31.167 50.352 -2.636 1.00 88.15 151 TYR D N 1
ATOM 7124 C CA . TYR D 1 151 ? -30.593 50.376 -1.299 1.00 87.85 151 TYR D CA 1
ATOM 7125 C C . TYR D 1 151 ? -31.065 49.152 -0.527 1.00 89.00 151 TYR D C 1
ATOM 7126 O O . TYR D 1 151 ? -32.011 48.467 -0.923 1.00 85.86 151 TYR D O 1
ATOM 7135 N N . PHE D 1 152 ? -30.382 48.887 0.588 1.00 84.66 152 PHE D N 1
ATOM 7136 C CA . PHE D 1 152 ? -30.655 47.757 1.466 1.00 82.41 152 PHE D CA 1
ATOM 7137 C C . PHE D 1 152 ? -29.857 47.962 2.749 1.00 82.14 152 PHE D C 1
ATOM 7138 O O . PHE D 1 152 ? -28.711 48.426 2.685 1.00 87.45 152 PHE D O 1
ATOM 7146 N N . PRO D 1 153 ? -30.407 47.643 3.934 1.00 81.60 153 PRO D N 1
ATOM 7147 C CA . PRO D 1 153 ? -31.745 47.136 4.263 1.00 86.36 153 PRO D CA 1
ATOM 7148 C C . PRO D 1 153 ? -32.805 48.229 4.343 1.00 92.73 153 PRO D C 1
ATOM 7149 O O . PRO D 1 153 ? -32.635 49.281 3.731 1.00 94.13 153 PRO D O 1
ATOM 7153 N N . GLU D 1 154 ? -33.884 47.981 5.093 1.00 94.27 154 GLU D N 1
ATOM 7154 C CA . GLU D 1 154 ? -35.062 48.836 5.001 1.00 91.37 154 GLU D CA 1
ATOM 7155 C C . GLU D 1 154 ? -35.320 49.652 6.263 1.00 100.11 154 GLU D C 1
ATOM 7156 O O . GLU D 1 154 ? -36.249 49.333 7.017 1.00 117.41 154 GLU D O 1
ATOM 7162 N N . PRO D 1 155 ? -34.520 50.686 6.548 1.00 101.10 155 PRO D N 1
ATOM 7163 C CA . PRO D 1 155 ? -35.021 51.788 7.376 1.00 92.56 155 PRO D CA 1
ATOM 7164 C C . PRO D 1 155 ? -34.611 53.147 6.827 1.00 93.15 155 PRO D C 1
ATOM 7165 O O . PRO D 1 155 ? -33.852 53.868 7.485 1.00 110.82 155 PRO D O 1
ATOM 7169 N N . VAL D 1 156 ? -35.086 53.515 5.636 1.00 91.87 156 VAL D N 1
ATOM 7170 C CA . VAL D 1 156 ? -34.720 54.796 5.044 1.00 91.61 156 VAL D CA 1
ATOM 7171 C C . VAL D 1 156 ? -35.692 55.839 5.578 1.00 91.78 156 VAL D C 1
ATOM 7172 O O . VAL D 1 156 ? -36.860 55.545 5.860 1.00 97.58 156 VAL D O 1
ATOM 7176 N N . THR D 1 157 ? -35.208 57.066 5.758 1.00 80.92 157 THR D N 1
ATOM 7177 C CA . THR D 1 157 ? -36.034 58.141 6.292 1.00 90.08 157 THR D CA 1
ATOM 7178 C C . THR D 1 157 ? -35.995 59.301 5.314 1.00 93.39 157 THR D C 1
ATOM 7179 O O . THR D 1 157 ? -34.917 59.757 4.925 1.00 84.60 157 THR D O 1
ATOM 7183 N N . LEU D 1 158 ? -37.174 59.771 4.921 1.00 98.20 158 LEU D N 1
ATOM 7184 C CA . LEU D 1 158 ? -37.316 60.719 3.826 1.00 89.50 158 LEU D CA 1
ATOM 7185 C C . LEU D 1 158 ? -38.234 61.849 4.264 1.00 88.06 158 LEU D C 1
ATOM 7186 O O . LEU D 1 158 ? -39.396 61.608 4.605 1.00 103.90 158 LEU D O 1
ATOM 7191 N N . THR D 1 159 ? -37.708 63.074 4.265 1.00 78.88 159 THR D N 1
ATOM 7192 C CA . THR D 1 159 ? -38.481 64.263 4.590 1.00 88.05 159 THR D CA 1
ATOM 7193 C C . THR D 1 159 ? -38.254 65.329 3.528 1.00 86.89 159 THR D C 1
ATOM 7194 O O . THR D 1 159 ? -37.319 65.249 2.726 1.00 86.55 159 THR D O 1
ATOM 7198 N N . TRP D 1 160 ? -39.136 66.328 3.530 1.00 80.34 160 TRP D N 1
ATOM 7199 C CA . TRP D 1 160 ? -39.079 67.446 2.596 1.00 88.19 160 TRP D CA 1
ATOM 7200 C C . TRP D 1 160 ? -38.759 68.731 3.345 1.00 90.47 160 TRP D C 1
ATOM 7201 O O . TRP D 1 160 ? -39.444 69.078 4.315 1.00 95.65 160 TRP D O 1
ATOM 7212 N N . ASN D 1 161 ? -37.732 69.439 2.875 1.00 82.55 161 ASN D N 1
ATOM 7213 C CA . ASN D 1 161 ? -37.294 70.698 3.474 1.00 89.58 161 ASN D CA 1
ATOM 7214 C C . ASN D 1 161 ? -37.112 70.549 4.986 1.00 93.66 161 ASN D C 1
ATOM 7215 O O . ASN D 1 161 ? -37.576 71.369 5.782 1.00 91.51 161 ASN D O 1
ATOM 7220 N N . SER D 1 162 ? -36.445 69.462 5.378 1.00 95.69 162 SER D N 1
ATOM 7221 C CA . SER D 1 162 ? -36.057 69.201 6.763 1.00 99.23 162 SER D CA 1
ATOM 7222 C C . SER D 1 162 ? -37.258 69.072 7.696 1.00 92.43 162 SER D C 1
ATOM 7223 O O . SER D 1 162 ? -37.128 69.272 8.909 1.00 92.60 162 SER D O 1
ATOM 7226 N N . GLY D 1 163 ? -38.431 68.746 7.160 1.00 89.48 163 GLY D N 1
ATOM 7227 C CA . GLY D 1 163 ? -39.623 68.593 7.963 1.00 91.03 163 GLY D CA 1
ATOM 7228 C C . GLY D 1 163 ? -40.554 69.786 7.949 1.00 91.56 163 GLY D C 1
ATOM 7229 O O . GLY D 1 163 ? -41.698 69.662 8.407 1.00 99.02 163 GLY D O 1
ATOM 7230 N N . SER D 1 164 ? -40.106 70.933 7.428 1.00 96.93 164 SER D N 1
ATOM 7231 C CA . SER D 1 164 ? -40.950 72.126 7.368 1.00 101.21 164 SER D CA 1
ATOM 7232 C C . SER D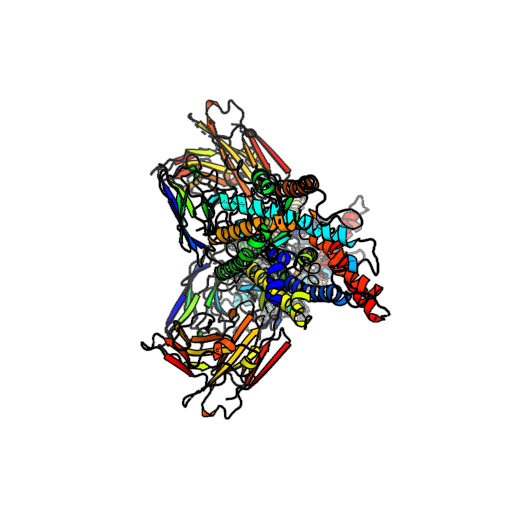 1 164 ? -42.003 72.043 6.287 1.00 101.45 164 SER D C 1
ATOM 7233 O O . SER D 1 164 ? -42.627 73.060 5.944 1.00 102.15 164 SER D O 1
ATOM 7236 N N . LEU D 1 165 ? -42.215 70.849 5.741 1.00 99.19 165 LEU D N 1
ATOM 7237 C CA . LEU D 1 165 ? -43.213 70.620 4.698 1.00 87.65 165 LEU D CA 1
ATOM 7238 C C . LEU D 1 165 ? -43.811 69.240 4.974 1.00 90.68 165 LEU D C 1
ATOM 7239 O O . LEU D 1 165 ? -43.326 68.224 4.467 1.00 88.66 165 LEU D O 1
ATOM 7244 N N . SER D 1 166 ? -44.872 69.215 5.782 1.00 93.97 166 SER D N 1
ATOM 7245 C CA . SER D 1 166 ? -45.478 67.976 6.252 1.00 77.88 166 SER D CA 1
ATOM 7246 C C . SER D 1 166 ? -46.781 67.641 5.541 1.00 90.91 166 SER D C 1
ATOM 7247 O O . SER D 1 166 ? -47.081 66.458 5.350 1.00 94.54 166 SER D O 1
ATOM 7250 N N . SER D 1 167 ? -47.551 68.650 5.139 1.00 93.75 167 SER D N 1
ATOM 7251 C CA . SER D 1 167 ? -48.847 68.444 4.510 1.00 90.35 167 SER D CA 1
ATOM 7252 C C . SER D 1 167 ? -48.682 68.260 3.007 1.00 82.49 167 SER D C 1
ATOM 7253 O O . SER D 1 167 ? -47.759 68.801 2.390 1.00 89.13 167 SER D O 1
ATOM 7256 N N . GLY D 1 168 ? -49.586 67.478 2.422 1.00 79.86 168 GLY D N 1
ATOM 7257 C CA . GLY D 1 168 ? -49.508 67.197 1.005 1.00 77.84 168 GLY D CA 1
ATOM 7258 C C . GLY D 1 168 ? -48.460 66.179 0.624 1.00 79.28 168 GLY D C 1
ATOM 7259 O O . GLY D 1 168 ? -48.083 66.106 -0.549 1.00 77.07 168 GLY D O 1
ATOM 7260 N N . VAL D 1 169 ? -47.972 65.389 1.578 1.00 86.89 169 VAL D N 1
ATOM 7261 C CA . VAL D 1 169 ? -46.901 64.431 1.340 1.00 74.90 169 VAL D CA 1
ATOM 7262 C C . VAL D 1 169 ? -47.487 63.027 1.363 1.00 75.18 169 VAL D C 1
ATOM 7263 O O . VAL D 1 169 ? -48.378 62.726 2.166 1.00 82.66 169 VAL D O 1
ATOM 7267 N N . HIS D 1 170 ? -46.980 62.169 0.481 1.00 74.74 170 HIS D N 1
ATOM 7268 C CA . HIS D 1 170 ? -47.346 60.759 0.436 1.00 75.87 170 HIS D CA 1
ATOM 7269 C C . HIS D 1 170 ? -46.041 59.983 0.357 1.00 80.20 170 HIS D C 1
ATOM 7270 O O . HIS D 1 170 ? -45.366 60.009 -0.676 1.00 85.84 170 HIS D O 1
ATOM 7277 N N . THR D 1 171 ? -45.674 59.306 1.439 1.00 85.58 171 THR D N 1
ATOM 7278 C CA . THR D 1 171 ? -44.449 58.517 1.481 1.00 76.48 171 THR D CA 1
ATOM 7279 C C . THR D 1 171 ? -44.844 57.058 1.308 1.00 77.05 171 THR D C 1
ATOM 7280 O O . THR D 1 171 ? -45.509 56.478 2.171 1.00 87.36 171 THR D O 1
ATOM 7284 N N . PHE D 1 172 ? -44.446 56.495 0.232 1.00 69.05 172 PHE D N 1
ATOM 7285 C CA . PHE D 1 172 ? -44.864 55.167 -0.173 1.00 68.87 172 PHE D CA 1
ATOM 7286 C C . PHE D 1 172 ? -43.977 54.104 0.467 1.00 77.45 172 PHE D C 1
ATOM 7287 O O . PHE D 1 172 ? -42.815 54.366 0.801 1.00 84.50 172 PHE D O 1
ATOM 7295 N N . PRO D 1 173 ? -44.507 52.904 0.660 1.00 65.98 173 PRO D N 1
ATOM 7296 C CA . PRO D 1 173 ? -43.711 51.838 1.269 1.00 66.21 173 PRO D CA 1
ATOM 7297 C C . PRO D 1 173 ? -42.721 51.267 0.270 1.00 74.10 173 PRO D C 1
ATOM 7298 O O . PRO D 1 173 ? -42.969 51.223 -0.937 1.00 73.29 173 PRO D O 1
ATOM 7302 N N . ALA D 1 174 ? -41.569 50.853 0.791 1.00 85.00 174 ALA D N 1
ATOM 7303 C CA . ALA D 1 174 ? -40.525 50.312 -0.064 1.00 82.47 174 ALA D CA 1
ATOM 7304 C C . ALA D 1 174 ? -40.994 49.017 -0.720 1.00 78.90 174 ALA D C 1
ATOM 7305 O O . ALA D 1 174 ? -41.857 48.305 -0.199 1.00 84.40 174 ALA D O 1
ATOM 7307 N N . VAL D 1 175 ? -40.426 48.718 -1.886 1.00 80.70 175 VAL D N 1
ATOM 7308 C CA . VAL D 1 175 ? -40.676 47.465 -2.588 1.00 87.28 175 VAL D CA 1
ATOM 7309 C C . VAL D 1 175 ? -39.332 46.830 -2.905 1.00 89.08 175 VAL D C 1
ATOM 7310 O O . VAL D 1 175 ? -38.393 47.515 -3.326 1.00 88.06 175 VAL D O 1
ATOM 7314 N N . LEU D 1 176 ? -39.239 45.522 -2.697 1.00 97.98 176 LEU D N 1
ATOM 7315 C CA . LEU D 1 176 ? -38.009 44.779 -2.918 1.00 94.50 176 LEU D CA 1
ATOM 7316 C C . LEU D 1 176 ? -38.046 44.157 -4.308 1.00 88.01 176 LEU D C 1
ATOM 7317 O O . LEU D 1 176 ? -39.043 43.533 -4.688 1.00 85.70 176 LEU D O 1
ATOM 7322 N N . ALA D 1 177 ? -36.964 44.337 -5.061 1.00 84.64 177 ALA D N 1
ATOM 7323 C CA . ALA D 1 177 ? -36.834 43.764 -6.398 1.00 93.39 177 ALA D CA 1
ATOM 7324 C C . ALA D 1 177 ? -35.388 43.325 -6.570 1.00 104.82 177 ALA D C 1
ATOM 7325 O O . ALA D 1 177 ? -34.492 44.169 -6.674 1.00 112.00 177 ALA D O 1
ATOM 7327 N N . SER D 1 178 ? -35.168 42.010 -6.602 1.00 101.60 178 SER D N 1
ATOM 7328 C CA . SER D 1 178 ? -33.844 41.416 -6.788 1.00 112.94 178 SER D CA 1
ATOM 7329 C C . SER D 1 178 ? -32.868 41.919 -5.719 1.00 97.56 178 SER D C 1
ATOM 7330 O O . SER D 1 178 ? -31.808 42.475 -6.013 1.00 86.65 178 SER D O 1
ATOM 7333 N N . ASP D 1 179 ? -33.260 41.707 -4.459 1.00 102.94 179 ASP D N 1
ATOM 7334 C CA . ASP D 1 179 ? -32.429 42.015 -3.292 1.00 105.84 179 ASP D CA 1
ATOM 7335 C C . ASP D 1 179 ? -31.995 43.480 -3.262 1.00 99.42 179 ASP D C 1
ATOM 7336 O O . ASP D 1 179 ? -30.884 43.806 -2.841 1.00 94.30 179 ASP D O 1
ATOM 7341 N N . LEU D 1 180 ? -32.889 44.369 -3.692 1.00 102.63 180 LEU D N 1
ATOM 7342 C CA . LEU D 1 180 ? -32.691 45.808 -3.572 1.00 94.50 180 LEU D CA 1
ATOM 7343 C C . LEU D 1 180 ? -34.054 46.477 -3.442 1.00 95.76 180 LEU D C 1
ATOM 7344 O O . LEU D 1 180 ? -35.023 46.054 -4.078 1.00 94.14 180 LEU D O 1
ATOM 7349 N N . TYR D 1 181 ? -34.117 47.528 -2.630 1.00 92.24 181 TYR D N 1
ATOM 7350 C CA . TYR D 1 181 ? -35.355 48.244 -2.368 1.00 91.79 181 TYR D CA 1
ATOM 7351 C C . TYR D 1 181 ? -35.466 49.460 -3.278 1.00 86.19 181 TYR D C 1
ATOM 7352 O O . TYR D 1 181 ? -34.469 49.996 -3.768 1.00 83.17 181 TYR D O 1
ATOM 7361 N N . THR D 1 182 ? -36.702 49.895 -3.499 1.00 80.36 182 THR D N 1
ATOM 7362 C CA . THR D 1 182 ? -36.965 51.108 -4.259 1.00 77.75 182 THR D CA 1
ATOM 7363 C C . THR D 1 182 ? -38.115 51.851 -3.602 1.00 82.10 182 THR D C 1
ATOM 7364 O O . THR D 1 182 ? -39.160 51.259 -3.316 1.00 76.95 182 THR D O 1
ATOM 7368 N N . LEU D 1 183 ? -37.917 53.145 -3.363 1.00 89.78 183 LEU D N 1
ATOM 7369 C CA . LEU D 1 183 ? -38.864 53.953 -2.610 1.00 77.90 183 LEU D CA 1
ATOM 7370 C C . LEU D 1 183 ? -39.057 55.287 -3.317 1.00 77.95 183 LEU D C 1
ATOM 7371 O O . LEU D 1 183 ? -38.163 55.766 -4.017 1.00 79.67 183 LEU D O 1
ATOM 7376 N N . SER D 1 184 ? -40.227 55.895 -3.110 1.00 84.78 184 SER D N 1
ATOM 7377 C CA . SER D 1 184 ? -40.577 57.147 -3.767 1.00 84.29 184 SER D CA 1
ATOM 7378 C C . SER D 1 184 ? -41.530 57.942 -2.884 1.00 79.65 184 SER D C 1
ATOM 7379 O O . SER D 1 184 ? -42.299 57.371 -2.108 1.00 70.42 184 SER D O 1
ATOM 7382 N N . SER D 1 185 ? -41.476 59.266 -3.018 1.00 86.86 185 SER D N 1
ATOM 7383 C CA . SER D 1 185 ? -42.305 60.159 -2.221 1.00 76.86 185 SER D CA 1
ATOM 7384 C C . SER D 1 185 ? -42.689 61.366 -3.062 1.00 78.40 185 SER D C 1
ATOM 7385 O O . SER D 1 185 ? -41.963 61.757 -3.979 1.00 76.85 185 SER D O 1
ATOM 7388 N N . SER D 1 186 ? -43.838 61.958 -2.733 1.00 79.32 186 SER D N 1
ATOM 7389 C CA . SER D 1 186 ? -44.375 63.078 -3.491 1.00 81.09 186 SER D CA 1
ATOM 7390 C C . SER D 1 186 ? -44.897 64.154 -2.551 1.00 73.40 186 SER D C 1
ATOM 7391 O O . SER D 1 186 ? -45.407 63.865 -1.467 1.00 73.41 186 SER D O 1
ATOM 7394 N N . VAL D 1 187 ? -44.759 65.404 -2.989 1.00 78.59 187 VAL D N 1
ATOM 7395 C CA . VAL D 1 187 ? -45.412 66.545 -2.365 1.00 85.85 187 VAL D CA 1
ATOM 7396 C C . VAL D 1 187 ? -46.207 67.259 -3.447 1.00 87.77 187 VAL D C 1
ATOM 7397 O O . VAL D 1 187 ? -45.816 67.278 -4.618 1.00 91.13 187 VAL D O 1
ATOM 7401 N N . THR D 1 188 ? -47.342 67.833 -3.054 1.00 80.53 188 THR D N 1
ATOM 7402 C CA . THR D 1 188 ? -48.144 68.670 -3.939 1.00 76.88 188 THR D CA 1
ATOM 7403 C C . THR D 1 188 ? -48.290 70.022 -3.258 1.00 84.69 188 THR D C 1
ATOM 7404 O O . THR D 1 188 ? -48.969 70.136 -2.231 1.00 83.49 188 THR D O 1
ATOM 7408 N N . VAL D 1 189 ? -47.651 71.041 -3.829 1.00 91.14 189 VAL D N 1
ATOM 7409 C CA . VAL D 1 189 ? -47.715 72.394 -3.295 1.00 83.90 189 VAL D CA 1
ATOM 7410 C C . VAL D 1 189 ? -48.384 73.287 -4.330 1.00 92.77 189 VAL D C 1
ATOM 7411 O O . VAL D 1 189 ? -48.728 72.834 -5.428 1.00 97.56 189 VAL D O 1
ATOM 7415 N N . THR D 1 190 ? -48.572 74.558 -3.990 1.00 101.46 190 THR D N 1
ATOM 7416 C CA . THR D 1 190 ? -49.298 75.454 -4.873 1.00 96.68 190 THR D CA 1
ATOM 7417 C C . THR D 1 190 ? -48.399 75.918 -6.016 1.00 94.70 190 THR D C 1
ATOM 7418 O O . THR D 1 190 ? -47.168 75.903 -5.921 1.00 90.35 190 THR D O 1
ATOM 7422 N N . SER D 1 191 ? -49.035 76.322 -7.119 1.00 97.82 191 SER D N 1
ATOM 7423 C CA . SER D 1 191 ? -48.276 76.799 -8.271 1.00 92.94 191 SER D CA 1
ATOM 7424 C C . SER D 1 191 ? -47.510 78.074 -7.941 1.00 92.99 191 SER D C 1
ATOM 7425 O O . SER D 1 191 ? -46.447 78.332 -8.518 1.00 96.38 191 SER D O 1
ATOM 7428 N N . SER D 1 192 ? -48.031 78.880 -7.016 1.00 95.67 192 SER D N 1
ATOM 7429 C CA . SER D 1 192 ? -47.349 80.088 -6.576 1.00 93.21 192 SER D CA 1
ATOM 7430 C C . SER D 1 192 ? -46.200 79.801 -5.621 1.00 97.50 192 SER D C 1
ATOM 7431 O O . SER D 1 192 ? -45.417 80.711 -5.332 1.00 115.36 192 SER D O 1
ATOM 7434 N N . THR D 1 193 ? -46.077 78.567 -5.134 1.00 98.47 193 THR D N 1
ATOM 7435 C CA . THR D 1 193 ? -45.020 78.200 -4.198 1.00 99.08 193 THR D CA 1
ATOM 7436 C C . THR D 1 193 ? -43.766 77.720 -4.917 1.00 97.78 193 THR D C 1
ATOM 7437 O O . THR D 1 193 ? -42.648 77.986 -4.462 1.00 100.66 193 THR D O 1
ATOM 7441 N N . TRP D 1 194 ? -43.928 77.029 -6.045 1.00 94.25 194 TRP D N 1
ATOM 7442 C CA . TRP D 1 194 ? -42.809 76.448 -6.764 1.00 95.51 194 TRP D CA 1
ATOM 7443 C C . TRP D 1 194 ? -42.806 76.923 -8.214 1.00 95.67 194 TRP D C 1
ATOM 7444 O O . TRP D 1 194 ? -43.873 77.029 -8.828 1.00 104.53 194 TRP D O 1
ATOM 7455 N N . PRO D 1 195 ? -41.630 77.215 -8.798 1.00 87.93 195 PRO D N 1
ATOM 7456 C CA . PRO D 1 195 ? -40.310 77.125 -8.169 1.00 78.55 195 PRO D CA 1
ATOM 7457 C C . PRO D 1 195 ? -39.871 78.421 -7.498 1.00 87.00 195 PRO D C 1
ATOM 7458 O O . PRO D 1 195 ? -38.667 78.624 -7.342 1.00 98.39 195 PRO D O 1
ATOM 7462 N N . SER D 1 196 ? -40.821 79.277 -7.110 1.00 93.17 196 SER D N 1
ATOM 7463 C CA . SER D 1 196 ? -40.454 80.521 -6.440 1.00 90.29 196 SER D CA 1
ATOM 7464 C C . SER D 1 196 ? -39.655 80.236 -5.173 1.00 88.22 196 SER D C 1
ATOM 7465 O O . SER D 1 196 ? -38.559 80.778 -4.979 1.00 94.68 196 SER D O 1
ATOM 7468 N N . GLN D 1 197 ? -40.184 79.381 -4.300 1.00 93.19 197 GLN D N 1
ATOM 7469 C CA . GLN D 1 197 ? -39.403 78.892 -3.179 1.00 94.90 197 GLN D CA 1
ATOM 7470 C C . GLN D 1 197 ? -38.539 77.719 -3.638 1.00 97.91 197 GLN D C 1
ATOM 7471 O O . GLN D 1 197 ? -38.613 77.266 -4.783 1.00 101.47 197 GLN D O 1
ATOM 7477 N N . SER D 1 198 ? -37.718 77.211 -2.727 1.00 95.98 198 SER D N 1
ATOM 7478 C CA . SER D 1 198 ? -36.818 76.099 -3.000 1.00 90.75 198 SER D CA 1
ATOM 7479 C C . SER D 1 198 ? -37.296 74.890 -2.210 1.00 98.42 198 SER D C 1
ATOM 7480 O O . SER D 1 198 ? -37.452 74.970 -0.987 1.00 96.15 198 SER D O 1
ATOM 7483 N N . ILE D 1 199 ? -37.530 73.779 -2.904 1.00 102.10 199 ILE D N 1
ATOM 7484 C CA . ILE D 1 199 ? -37.995 72.542 -2.285 1.00 98.60 199 ILE D CA 1
ATOM 7485 C C . ILE D 1 199 ? -36.941 71.473 -2.528 1.00 93.26 199 ILE D C 1
ATOM 7486 O O . ILE D 1 199 ? -36.628 71.154 -3.682 1.00 88.50 199 ILE D O 1
ATOM 7491 N N . THR D 1 200 ? -36.391 70.927 -1.447 1.00 91.81 200 THR D N 1
ATOM 7492 C CA . THR D 1 200 ? -35.353 69.913 -1.527 1.00 95.06 200 THR D CA 1
ATOM 7493 C C . THR D 1 200 ? -35.810 68.640 -0.826 1.00 94.69 200 THR D C 1
ATOM 7494 O O . THR D 1 200 ? -36.666 68.661 0.062 1.00 82.33 200 THR D O 1
ATOM 7498 N N . CYS D 1 201 ? -35.221 67.528 -1.252 1.00 98.19 201 CYS D N 1
ATOM 7499 C CA . CYS D 1 201 ? -35.538 66.197 -0.756 1.00 89.25 201 CYS D CA 1
ATOM 7500 C C . CYS D 1 201 ? -34.412 65.696 0.137 1.00 88.41 201 CYS D C 1
ATOM 7501 O O . CYS D 1 201 ? -33.250 65.684 -0.278 1.00 94.66 201 CYS D O 1
ATOM 7504 N N . ASN D 1 202 ? -34.757 65.266 1.349 1.00 82.38 202 ASN D N 1
ATOM 7505 C CA . ASN D 1 202 ? -33.778 64.835 2.345 1.00 85.85 202 ASN D CA 1
ATOM 7506 C C . ASN D 1 202 ? -33.905 63.328 2.547 1.00 86.85 202 ASN D C 1
ATOM 7507 O O . ASN D 1 202 ? -34.876 62.860 3.152 1.00 95.24 202 ASN D O 1
ATOM 7512 N N . VAL D 1 203 ? -32.927 62.573 2.050 1.00 84.96 203 VAL D N 1
ATOM 7513 C CA . VAL D 1 203 ? -32.913 61.117 2.158 1.00 89.52 203 VAL D CA 1
ATOM 7514 C C . VAL D 1 203 ? -31.765 60.711 3.072 1.00 87.98 203 VAL D C 1
ATOM 7515 O O . VAL D 1 203 ? -30.639 61.203 2.922 1.00 88.50 203 VAL D O 1
ATOM 7519 N N . ALA D 1 204 ? -32.051 59.814 4.016 1.00 89.46 204 ALA D N 1
ATOM 7520 C CA . ALA D 1 204 ? -31.060 59.311 4.956 1.00 86.64 204 ALA D CA 1
ATOM 7521 C C . ALA D 1 204 ? -31.173 57.796 5.033 1.00 93.77 204 ALA D C 1
ATOM 7522 O O . ALA D 1 204 ? -32.281 57.255 5.114 1.00 98.01 204 ALA D O 1
ATOM 7524 N N . HIS D 1 205 ? -30.025 57.118 5.041 1.00 92.10 205 HIS D N 1
ATOM 7525 C CA . HIS D 1 205 ? -29.956 55.657 5.098 1.00 83.84 205 HIS D CA 1
ATOM 7526 C C . HIS D 1 205 ? -28.891 55.282 6.116 1.00 86.87 205 HIS D C 1
ATOM 7527 O O . HIS D 1 205 ? -27.723 55.063 5.761 1.00 92.08 205 HIS D O 1
ATOM 7534 N N . PRO D 1 206 ? -29.258 55.196 7.397 1.00 88.32 206 PRO D N 1
ATOM 7535 C CA . PRO D 1 206 ? -28.234 55.128 8.455 1.00 80.19 206 PRO D CA 1
ATOM 7536 C C . PRO D 1 206 ? -27.366 53.883 8.407 1.00 81.01 206 PRO D C 1
ATOM 7537 O O . PRO D 1 206 ? -26.260 53.901 8.962 1.00 83.95 206 PRO D O 1
ATOM 7541 N N . ALA D 1 207 ? -27.819 52.806 7.762 1.00 90.58 207 ALA D N 1
ATOM 7542 C CA . ALA D 1 207 ? -27.008 51.594 7.697 1.00 83.74 207 ALA D CA 1
ATOM 7543 C C . ALA D 1 207 ? -25.762 51.809 6.845 1.00 86.30 207 ALA D C 1
ATOM 7544 O O . ALA D 1 207 ? -24.690 51.274 7.154 1.00 95.03 207 ALA D O 1
ATOM 7546 N N . SER D 1 208 ? -25.882 52.596 5.778 1.00 95.99 208 SER D N 1
ATOM 7547 C CA . SER D 1 208 ? -24.770 52.886 4.886 1.00 92.76 208 SER D CA 1
ATOM 7548 C C . SER D 1 208 ? -24.123 54.233 5.183 1.00 90.65 208 SER D C 1
ATOM 7549 O O . SER D 1 208 ? -23.304 54.704 4.387 1.00 87.73 208 SER D O 1
ATOM 7552 N N . SER D 1 209 ? -24.467 54.855 6.314 1.00 91.84 209 SER D N 1
ATOM 7553 C CA . SER D 1 209 ? -23.911 56.149 6.712 1.00 96.85 209 SER D CA 1
ATOM 7554 C C . SER D 1 209 ? -24.089 57.176 5.596 1.00 101.56 209 SER D C 1
ATOM 7555 O O . SER D 1 209 ? -23.171 57.919 5.243 1.00 101.32 209 SER D O 1
ATOM 7558 N N . THR D 1 210 ? -25.292 57.212 5.029 1.00 92.86 210 THR D N 1
ATOM 7559 C CA . THR D 1 210 ? -25.597 58.057 3.882 1.00 81.76 210 THR D CA 1
ATOM 7560 C C . THR D 1 210 ? -26.634 59.097 4.276 1.00 90.24 210 THR D C 1
ATOM 7561 O O . THR D 1 210 ? -27.700 58.751 4.793 1.00 93.25 210 THR D O 1
ATOM 7565 N N . LYS D 1 211 ? -26.317 60.366 4.035 1.00 96.78 211 LYS D N 1
ATOM 7566 C CA . LYS D 1 211 ? -27.279 61.453 4.153 1.00 93.05 211 LYS D CA 1
ATOM 7567 C C . LYS D 1 211 ? -27.159 62.314 2.908 1.00 93.33 211 LYS D C 1
ATOM 7568 O O . LYS D 1 211 ? -26.062 62.764 2.564 1.00 100.77 211 LYS D O 1
ATOM 7574 N N . VAL D 1 212 ? -28.286 62.533 2.235 1.00 85.26 212 VAL D N 1
ATOM 7575 C CA . VAL D 1 212 ? -28.319 63.163 0.923 1.00 83.87 212 VAL D CA 1
ATOM 7576 C C . VAL D 1 212 ? -29.319 64.307 0.957 1.00 91.80 212 VAL D C 1
ATOM 7577 O O . VAL D 1 212 ? -30.385 64.195 1.573 1.00 98.96 212 VAL D O 1
ATOM 7581 N N . ASP D 1 213 ? -28.964 65.415 0.316 1.00 96.48 213 ASP D N 1
ATOM 7582 C CA . ASP D 1 213 ? -29.899 66.488 0.028 1.00 98.95 213 ASP D CA 1
ATOM 7583 C C . ASP D 1 213 ? -30.013 66.617 -1.482 1.00 99.24 213 ASP D C 1
ATOM 7584 O O . ASP D 1 213 ? -29.007 66.575 -2.196 1.00 104.61 213 ASP D O 1
ATOM 7589 N N . LYS D 1 214 ? -31.243 66.769 -1.964 1.00 96.75 214 LYS D N 1
ATOM 7590 C CA . LYS D 1 214 ? -31.527 66.742 -3.395 1.00 94.68 214 LYS D CA 1
ATOM 7591 C C . LYS D 1 214 ? -32.575 67.802 -3.687 1.00 93.89 214 LYS D C 1
ATOM 7592 O O . LYS D 1 214 ? -33.742 67.641 -3.321 1.00 102.17 214 LYS D O 1
ATOM 7598 N N . LYS D 1 215 ? -32.159 68.876 -4.350 1.00 97.04 215 LYS D N 1
ATOM 7599 C CA . LYS D 1 215 ? -33.041 69.999 -4.626 1.00 97.95 215 LYS D CA 1
ATOM 7600 C C . LYS D 1 215 ? -33.804 69.755 -5.919 1.00 93.81 215 LYS D C 1
ATOM 7601 O O . LYS D 1 215 ? -33.216 69.358 -6.931 1.00 89.18 215 LYS D O 1
ATOM 7607 N N . ILE D 1 216 ? -35.111 69.998 -5.882 1.00 89.89 216 ILE D N 1
ATOM 7608 C CA . ILE D 1 216 ? -35.954 69.808 -7.056 1.00 90.14 216 ILE D CA 1
ATOM 7609 C C . ILE D 1 216 ? -35.763 71.010 -7.972 1.00 94.02 216 ILE D C 1
ATOM 7610 O O . ILE D 1 216 ? -36.024 72.153 -7.579 1.00 100.31 216 ILE D O 1
ATOM 7615 N N . GLU D 1 217 ? -35.303 70.759 -9.193 1.00 93.77 217 GLU D N 1
ATOM 7616 C CA . GLU D 1 217 ? -35.145 71.841 -10.144 1.00 87.27 217 GLU D CA 1
ATOM 7617 C C . GLU D 1 217 ? -35.948 71.541 -11.404 1.00 105.68 217 GLU D C 1
ATOM 7618 O O . GLU D 1 217 ? -36.176 70.374 -11.736 1.00 109.06 217 GLU D O 1
ATOM 7624 N N . PRO D 1 218 ? -36.402 72.575 -12.125 1.00 104.21 218 PRO D N 1
ATOM 7625 C CA . PRO D 1 218 ? -37.168 72.359 -13.359 1.00 98.69 218 PRO D CA 1
ATOM 7626 C C . PRO D 1 218 ? -36.315 71.756 -14.472 1.00 101.87 218 PRO D C 1
ATOM 7627 O O . PRO D 1 218 ? -36.844 71.410 -15.532 1.00 102.16 218 PRO D O 1
ATOM 7631 N N . ASP E 2 1 ? -53.611 25.678 24.896 1.00 108.69 1 ASP E N 1
ATOM 7632 C CA . ASP E 2 1 ? -53.538 26.582 23.753 1.00 113.06 1 ASP E CA 1
ATOM 7633 C C . ASP E 2 1 ? -54.938 26.889 23.234 1.00 106.92 1 ASP E C 1
ATOM 7634 O O . ASP E 2 1 ? -55.640 25.996 22.761 1.00 101.36 1 ASP E O 1
ATOM 7639 N N . ILE E 2 2 ? -55.339 28.155 23.316 1.00 93.52 2 ILE E N 1
ATOM 7640 C CA . ILE E 2 2 ? -56.690 28.580 22.970 1.00 84.06 2 ILE E CA 1
ATOM 7641 C C . ILE E 2 2 ? -56.665 29.198 21.581 1.00 83.65 2 ILE E C 1
ATOM 7642 O O . ILE E 2 2 ? -55.836 30.070 21.296 1.00 88.52 2 ILE E O 1
ATOM 7647 N N . LEU E 2 3 ? -57.575 28.757 20.722 1.00 87.21 3 LEU E N 1
ATOM 7648 C CA . LEU E 2 3 ? -57.706 29.332 19.394 1.00 84.23 3 LEU E CA 1
ATOM 7649 C C . LEU E 2 3 ? -58.763 30.426 19.443 1.00 85.09 3 LEU E C 1
ATOM 7650 O O . LEU E 2 3 ? -59.876 30.203 19.927 1.00 91.07 3 LEU E O 1
ATOM 7655 N N . MET E 2 4 ? -58.412 31.601 18.938 1.00 84.26 4 MET E N 1
ATOM 7656 C CA . MET E 2 4 ? -59.307 32.752 18.912 1.00 79.93 4 MET E CA 1
ATOM 7657 C C . MET E 2 4 ? -59.722 32.978 17.465 1.00 81.78 4 MET E C 1
ATOM 7658 O O . MET E 2 4 ? -58.949 33.516 16.667 1.00 72.89 4 MET E O 1
ATOM 7663 N N . THR E 2 5 ? -60.945 32.577 17.129 1.00 87.63 5 THR E N 1
ATOM 7664 C CA . THR E 2 5 ? -61.465 32.778 15.784 1.00 79.78 5 THR E CA 1
ATOM 7665 C C . THR E 2 5 ? -62.146 34.137 15.741 1.00 75.12 5 THR E C 1
ATOM 7666 O O . THR E 2 5 ? -63.121 34.375 16.462 1.00 74.45 5 THR E O 1
ATOM 7670 N N . GLN E 2 6 ? -61.620 35.025 14.907 1.00 76.73 6 GLN E N 1
ATOM 7671 C CA . GLN E 2 6 ? -62.086 36.397 14.814 1.00 76.86 6 GLN E CA 1
ATOM 7672 C C . GLN E 2 6 ? -62.779 36.594 13.477 1.00 75.47 6 GLN E C 1
ATOM 7673 O O . GLN E 2 6 ? -62.249 36.199 12.434 1.00 84.48 6 GLN E O 1
ATOM 7679 N N . SER E 2 7 ? -63.957 37.218 13.515 1.00 68.92 7 SER E N 1
ATOM 7680 C CA . SER E 2 7 ? -64.778 37.406 12.338 1.00 71.84 7 SER E CA 1
ATOM 7681 C C . SER E 2 7 ? -65.540 38.716 12.477 1.00 78.83 7 SER E C 1
ATOM 7682 O O . SER E 2 7 ? -65.997 39.044 13.581 1.00 78.88 7 SER E O 1
ATOM 7685 N N . PRO E 2 8 ? -65.679 39.491 11.392 1.00 71.07 8 PRO E N 1
ATOM 7686 C CA . PRO E 2 8 ? -65.172 39.128 10.062 1.00 74.02 8 PRO E CA 1
ATOM 7687 C C . PRO E 2 8 ? -63.678 39.402 9.910 1.00 79.53 8 PRO E C 1
ATOM 7688 O O . PRO E 2 8 ? -63.129 40.132 10.730 1.00 83.37 8 PRO E O 1
ATOM 7692 N N . SER E 2 9 ? -63.034 38.814 8.899 1.00 76.46 9 SER E N 1
ATOM 7693 C CA . SER E 2 9 ? -61.611 39.070 8.688 1.00 69.88 9 SER E CA 1
ATOM 7694 C C . SER E 2 9 ? -61.391 40.428 8.034 1.00 81.71 9 SER E C 1
ATOM 7695 O O . SER E 2 9 ? -60.503 41.184 8.443 1.00 85.41 9 SER E O 1
ATOM 7698 N N . SER E 2 10 ? -62.199 40.757 7.033 1.00 81.27 10 SER E N 1
ATOM 7699 C CA . SER E 2 10 ? -62.223 42.088 6.456 1.00 69.16 10 SER E CA 1
ATOM 7700 C C . SER E 2 10 ? -63.606 42.684 6.660 1.00 74.13 10 SER E C 1
ATOM 7701 O O . SER E 2 10 ? -64.588 41.969 6.879 1.00 97.08 10 SER E O 1
ATOM 7704 N N . LEU E 2 11 ? -63.677 44.010 6.577 1.00 79.93 11 LEU E N 1
ATOM 7705 C CA . LEU E 2 11 ? -64.913 44.709 6.892 1.00 74.45 11 LEU E CA 1
ATOM 7706 C C . LEU E 2 11 ? -64.830 46.169 6.467 1.00 74.18 11 LEU E C 1
ATOM 7707 O O . LEU E 2 11 ? -63.893 46.879 6.846 1.00 74.50 11 LEU E O 1
ATOM 7712 N N . SER E 2 12 ? -65.810 46.626 5.692 1.00 72.64 12 SER E N 1
ATOM 7713 C CA . SER E 2 12 ? -65.890 48.012 5.257 1.00 73.84 12 SER E CA 1
ATOM 7714 C C . SER E 2 12 ? -67.138 48.645 5.849 1.00 70.69 12 SER E C 1
ATOM 7715 O O . SER E 2 12 ? -68.204 48.024 5.877 1.00 70.08 12 SER E O 1
ATOM 7718 N N . VAL E 2 13 ? -66.997 49.879 6.322 1.00 79.39 13 VAL E N 1
ATOM 7719 C CA . VAL E 2 13 ? -68.093 50.620 6.931 1.00 81.86 13 VAL E CA 1
ATOM 7720 C C . VAL E 2 13 ? -67.995 52.077 6.507 1.00 84.85 13 VAL E C 1
ATOM 7721 O O . VAL E 2 13 ? -66.898 52.629 6.375 1.00 88.54 13 VAL E O 1
ATOM 7725 N N . VAL E 2 14 ? -69.155 52.691 6.286 1.00 88.38 14 VAL E N 1
ATOM 7726 C CA . VAL E 2 14 ? -69.223 54.104 5.950 1.00 74.19 14 VAL E CA 1
ATOM 7727 C C . VAL E 2 14 ? -69.140 54.930 7.230 1.00 80.08 14 VAL E C 1
ATOM 7728 O O . VAL E 2 14 ? -69.459 54.459 8.327 1.00 89.75 14 VAL E O 1
ATOM 7732 N N . VAL E 2 15 ? -68.687 56.178 7.085 1.00 88.11 15 VAL E N 1
ATOM 7733 C CA . VAL E 2 15 ? -68.494 57.034 8.249 1.00 89.31 15 VAL E CA 1
ATOM 7734 C C . VAL E 2 15 ? -69.827 57.292 8.939 1.00 72.23 15 VAL E C 1
ATOM 7735 O O . VAL E 2 15 ? -70.863 57.492 8.286 1.00 80.65 15 VAL E O 1
ATOM 7739 N N . GLY E 2 16 ? -69.806 57.271 10.272 1.00 71.95 16 GLY E N 1
ATOM 7740 C CA . GLY E 2 16 ? -71.018 57.454 11.041 1.00 73.98 16 GLY E CA 1
ATOM 7741 C C . GLY E 2 16 ? -71.778 56.190 11.361 1.00 79.10 16 GLY E C 1
ATOM 7742 O O . GLY E 2 16 ? -72.996 56.248 11.563 1.00 78.95 16 GLY E O 1
ATOM 7743 N N . PHE E 2 17 ? -71.108 55.039 11.407 1.00 85.05 17 PHE E N 1
ATOM 7744 C CA . PHE E 2 17 ? -71.826 53.775 11.452 1.00 74.10 17 PHE E CA 1
ATOM 7745 C C . PHE E 2 17 ? -71.149 52.774 12.376 1.00 70.15 17 PHE E C 1
ATOM 7746 O O . PHE E 2 17 ? -69.937 52.822 12.604 1.00 79.80 17 PHE E O 1
ATOM 7754 N N . TYR E 2 18 ? -71.968 51.855 12.887 1.00 70.68 18 TYR E N 1
ATOM 7755 C CA . TYR E 2 18 ? -71.487 50.736 13.684 1.00 74.78 18 TYR E CA 1
ATOM 7756 C C . TYR E 2 18 ? -70.479 49.906 12.907 1.00 82.02 18 TYR E C 1
ATOM 7757 O O . TYR E 2 18 ? -70.528 49.815 11.679 1.00 69.86 18 TYR E O 1
ATOM 7766 N N . VAL E 2 19 ? -69.574 49.270 13.643 1.00 81.38 19 VAL E N 1
ATOM 7767 C CA . VAL E 2 19 ? -68.909 48.070 13.167 1.00 79.80 19 VAL E CA 1
ATOM 7768 C C . VAL E 2 19 ? -69.018 47.084 14.319 1.00 83.16 19 VAL E C 1
ATOM 7769 O O . VAL E 2 19 ? -68.917 47.472 15.489 1.00 76.68 19 VAL E O 1
ATOM 7773 N N . THR E 2 20 ? -69.294 45.828 14.003 1.00 78.27 20 THR E N 1
ATOM 7774 C CA . THR E 2 20 ? -69.441 44.788 15.014 1.00 75.17 20 THR E CA 1
ATOM 7775 C C . THR E 2 20 ? -68.406 43.720 14.685 1.00 77.08 20 THR E C 1
ATOM 7776 O O . THR E 2 20 ? -68.634 42.864 13.824 1.00 85.08 20 THR E O 1
ATOM 7780 N N . ILE E 2 21 ? -67.277 43.774 15.377 1.00 72.75 21 ILE E N 1
ATOM 7781 C CA . ILE E 2 21 ? -66.227 42.774 15.255 1.00 70.88 21 ILE E CA 1
ATOM 7782 C C . ILE E 2 21 ? -66.436 41.768 16.372 1.00 68.40 21 ILE E C 1
ATOM 7783 O O . ILE E 2 21 ? -66.799 42.139 17.494 1.00 70.25 21 ILE E O 1
ATOM 7788 N N . THR E 2 22 ? -66.229 40.494 16.070 1.00 71.02 22 THR E N 1
ATOM 7789 C CA . THR E 2 22 ? -66.581 39.432 16.995 1.00 70.41 22 THR E CA 1
ATOM 7790 C C . THR E 2 22 ? -65.372 38.537 17.214 1.00 69.57 22 THR E C 1
ATOM 7791 O O . THR E 2 22 ? -64.546 38.347 16.318 1.00 71.53 22 THR E O 1
ATOM 7795 N N . SER E 2 23 ? -65.278 37.996 18.423 1.00 68.12 23 SER E N 1
ATOM 7796 C CA . SER E 2 23 ? -64.235 37.053 18.784 1.00 76.30 23 SER E CA 1
ATOM 7797 C C . SER E 2 23 ? -64.876 35.865 19.474 1.00 80.54 23 SER E C 1
ATOM 7798 O O . SER E 2 23 ? -65.805 36.027 20.269 1.00 82.61 23 SER E O 1
ATOM 7801 N N . GLN E 2 24 ? -64.367 34.674 19.176 1.00 79.66 24 GLN E N 1
ATOM 7802 C CA . GLN E 2 24 ? -64.935 33.434 19.683 1.00 84.50 24 GLN E CA 1
ATOM 7803 C C . GLN E 2 24 ? -63.804 32.538 20.158 1.00 87.25 24 GLN E C 1
ATOM 7804 O O . GLN E 2 24 ? -62.960 32.123 19.357 1.00 91.80 24 GLN E O 1
ATOM 7810 N N . ALA E 2 25 ? -63.793 32.241 21.451 1.00 79.76 25 ALA E N 1
ATOM 7811 C CA . ALA E 2 25 ? -62.716 31.486 22.068 1.00 81.00 25 ALA E CA 1
ATOM 7812 C C . ALA E 2 25 ? -63.086 30.011 22.141 1.00 85.20 25 ALA E C 1
ATOM 7813 O O . ALA E 2 25 ? -64.256 29.648 22.301 1.00 90.81 25 ALA E O 1
ATOM 7815 N N . SER E 2 26 ? -62.064 29.157 22.032 1.00 86.81 26 SER E N 1
ATOM 7816 C CA . SER E 2 26 ? -62.298 27.717 22.024 1.00 85.90 26 SER E CA 1
ATOM 7817 C C . SER E 2 26 ? -62.643 27.215 23.421 1.00 93.25 26 SER E C 1
ATOM 7818 O O . SER E 2 26 ? -63.651 26.523 23.614 1.00 103.64 26 SER E O 1
ATOM 7821 N N . ASN E 2 27 ? -61.817 27.559 24.411 1.00 94.94 27 ASN E N 1
ATOM 7822 C CA . ASN E 2 27 ? -62.158 27.305 25.803 1.00 93.29 27 ASN E CA 1
ATOM 7823 C C . ASN E 2 27 ? -62.830 28.531 26.405 1.00 96.29 27 ASN E C 1
ATOM 7824 O O . ASN E 2 27 ? -63.454 29.324 25.692 1.00 104.00 27 ASN E O 1
ATOM 7829 N N . ASN E 2 28 ? -62.704 28.694 27.718 1.00 93.57 28 ASN E N 1
ATOM 7830 C CA . ASN E 2 28 ? -63.326 29.789 28.450 1.00 83.34 28 ASN E CA 1
ATOM 7831 C C . ASN E 2 28 ? -62.228 30.634 29.075 1.00 91.97 28 ASN E C 1
ATOM 7832 O O . ASN E 2 28 ? -61.387 30.113 29.816 1.00 95.78 28 ASN E O 1
ATOM 7837 N N . ILE E 2 29 ? -62.231 31.929 28.771 1.00 94.17 29 ILE E N 1
ATOM 7838 C CA . ILE E 2 29 ? -61.200 32.835 29.257 1.00 92.85 29 ILE E CA 1
ATOM 7839 C C . ILE E 2 29 ? -61.683 33.642 30.463 1.00 94.75 29 ILE E C 1
ATOM 7840 O O . ILE E 2 29 ? -61.098 34.675 30.789 1.00 95.02 29 ILE E O 1
ATOM 7845 N N . THR E 2 30 ? -62.757 33.203 31.116 1.00 92.02 30 THR E N 1
ATOM 7846 C CA . THR E 2 30 ? -63.192 33.812 32.365 1.00 94.05 30 THR E CA 1
ATOM 7847 C C . THR E 2 30 ? -62.600 33.035 33.532 1.00 96.59 30 THR E C 1
ATOM 7848 O O . THR E 2 30 ? -62.559 31.802 33.516 1.00 98.92 30 THR E O 1
ATOM 7852 N N . THR E 2 31 ? -62.131 33.759 34.537 1.00 98.38 31 THR E N 1
ATOM 7853 C CA . THR E 2 31 ? -61.628 33.151 35.763 1.00 105.44 31 THR E CA 1
ATOM 7854 C C . THR E 2 31 ? -62.368 33.642 36.996 1.00 100.86 31 THR E C 1
ATOM 7855 O O . THR E 2 31 ? -62.611 32.863 37.922 1.00 110.81 31 THR E O 1
ATOM 7859 N N . TYR E 2 32 ? -62.727 34.923 37.021 1.00 94.65 32 TYR E N 1
ATOM 7860 C CA . TYR E 2 32 ? -63.694 35.533 37.927 1.00 96.06 32 TYR E CA 1
ATOM 7861 C C . TYR E 2 32 ? -64.138 36.822 37.248 1.00 106.17 32 TYR E C 1
ATOM 7862 O O . TYR E 2 32 ? -65.216 37.360 37.522 1.00 87.78 32 TYR E O 1
ATOM 7871 N N . SER E 2 33 ? -63.285 37.310 36.354 1.00 105.56 33 SER E N 1
ATOM 7872 C CA . SER E 2 33 ? -63.580 38.350 35.385 1.00 87.31 33 SER E CA 1
ATOM 7873 C C . SER E 2 33 ? -63.291 37.771 34.007 1.00 85.55 33 SER E C 1
ATOM 7874 O O . SER E 2 33 ? -62.730 36.679 33.878 1.00 77.88 33 SER E O 1
ATOM 7877 N N . SER E 2 34 ? -63.675 38.497 32.964 1.00 103.47 34 SER E N 1
ATOM 7878 C CA . SER E 2 34 ? -63.471 38.025 31.601 1.00 82.26 34 SER E CA 1
ATOM 7879 C C . SER E 2 34 ? -62.130 38.563 31.120 1.00 81.84 34 SER E C 1
ATOM 7880 O O . SER E 2 34 ? -61.904 39.776 31.144 1.00 89.83 34 SER E O 1
ATOM 7883 N N . PHE E 2 35 ? -61.237 37.668 30.696 1.00 79.77 35 PHE E N 1
ATOM 7884 C CA . PHE E 2 35 ? -59.876 38.103 30.405 1.00 80.44 35 PHE E CA 1
ATOM 7885 C C . PHE E 2 35 ? -59.638 38.172 28.904 1.00 77.01 35 PHE E C 1
ATOM 7886 O O . PHE E 2 35 ? -58.747 37.501 28.373 1.00 81.23 35 PHE E O 1
ATOM 7894 N N . ILE E 2 36 ? -60.420 39.001 28.219 1.00 68.99 36 ILE E N 1
ATOM 7895 C CA . ILE E 2 36 ? -60.181 39.311 26.819 1.00 81.56 36 ILE E CA 1
ATOM 7896 C C . ILE E 2 36 ? -59.964 40.811 26.706 1.00 84.89 36 ILE E C 1
ATOM 7897 O O . ILE E 2 36 ? -60.457 41.597 27.522 1.00 78.71 36 ILE E O 1
ATOM 7902 N N . PHE E 2 37 ? -59.206 41.203 25.687 1.00 75.76 37 PHE E N 1
ATOM 7903 C CA . PHE E 2 37 ? -58.880 42.597 25.463 1.00 64.88 37 PHE E CA 1
ATOM 7904 C C . PHE E 2 37 ? -58.879 42.867 23.969 1.00 67.81 37 PHE E C 1
ATOM 7905 O O . PHE E 2 37 ? -58.715 41.958 23.153 1.00 74.68 37 PHE E O 1
ATOM 7913 N N . TRP E 2 38 ? -59.071 44.136 23.619 1.00 76.12 38 TRP E N 1
ATOM 7914 C CA . TRP E 2 38 ? -59.146 44.567 22.232 1.00 74.77 38 TRP E CA 1
ATOM 7915 C C . TRP E 2 38 ? -58.048 45.581 21.959 1.00 78.59 38 TRP E C 1
ATOM 7916 O O . TRP E 2 38 ? -57.836 46.508 22.750 1.00 72.41 38 TRP E O 1
ATOM 7927 N N . TYR E 2 39 ? -57.346 45.388 20.849 1.00 76.45 39 TYR E N 1
ATOM 7928 C CA . TYR E 2 39 ? -56.246 46.250 20.456 1.00 63.82 39 TYR E CA 1
ATOM 7929 C C . TYR E 2 39 ? -56.496 46.812 19.068 1.00 68.58 39 TYR E C 1
ATOM 7930 O O . TYR E 2 39 ? -57.190 46.208 18.244 1.00 70.34 39 TYR E O 1
ATOM 7939 N N . GLN E 2 40 ? -55.925 47.984 18.829 1.00 69.94 40 GLN E N 1
ATOM 7940 C CA . GLN E 2 40 ? -55.957 48.649 17.538 1.00 63.16 40 GLN E CA 1
ATOM 7941 C C . GLN E 2 40 ? -54.526 48.917 17.104 1.00 65.79 40 GLN E C 1
ATOM 7942 O O . GLN E 2 40 ? -53.693 49.329 17.918 1.00 74.34 40 GLN E O 1
ATOM 7948 N N . GLN E 2 41 ? -54.236 48.686 15.827 1.00 57.41 41 GLN E N 1
ATOM 7949 C CA . GLN E 2 41 ? -52.886 48.885 15.316 1.00 72.70 41 GLN E CA 1
ATOM 7950 C C . GLN E 2 41 ? -52.957 49.483 13.922 1.00 75.29 41 GLN E C 1
ATOM 7951 O O . GLN E 2 41 ? -53.462 48.845 12.994 1.00 70.22 41 GLN E O 1
ATOM 7957 N N . LYS E 2 42 ? -52.451 50.700 13.788 1.00 76.17 42 LYS E N 1
ATOM 7958 C CA . LYS E 2 42 ? -52.284 51.399 12.527 1.00 72.21 42 LYS E CA 1
ATOM 7959 C C . LYS E 2 42 ? -50.922 51.063 11.932 1.00 93.68 42 LYS E C 1
ATOM 7960 O O . LYS E 2 42 ? -50.023 50.599 12.643 1.00 98.45 42 LYS E O 1
ATOM 7966 N N . PRO E 2 43 ? -50.732 51.265 10.625 1.00 114.97 43 PRO E N 1
ATOM 7967 C CA . PRO E 2 43 ? -49.508 50.764 9.983 1.00 115.34 43 PRO E CA 1
ATOM 7968 C C . PRO E 2 43 ? -48.261 51.467 10.500 1.00 108.32 43 PRO E C 1
ATOM 7969 O O . PRO E 2 43 ? -48.258 52.675 10.752 1.00 97.54 43 PRO E O 1
ATOM 7973 N N . GLY E 2 44 ? -47.196 50.685 10.671 1.00 105.09 44 GLY E N 1
ATOM 7974 C CA . GLY E 2 44 ? -45.953 51.204 11.197 1.00 108.86 44 GLY E CA 1
ATOM 7975 C C . GLY E 2 44 ? -46.002 51.682 12.632 1.00 98.20 44 GLY E C 1
ATOM 7976 O O . GLY E 2 44 ? -44.988 52.183 13.133 1.00 81.37 44 GLY E O 1
ATOM 7977 N N . GLN E 2 45 ? -47.140 51.548 13.310 1.00 96.73 45 GLN E N 1
ATOM 7978 C CA . GLN E 2 45 ? -47.305 51.983 14.688 1.00 94.29 45 GLN E CA 1
ATOM 7979 C C . GLN E 2 45 ? -47.479 50.792 15.618 1.00 91.75 45 GLN E C 1
ATOM 7980 O O . GLN E 2 45 ? -47.953 49.725 15.216 1.00 92.34 45 GLN E O 1
ATOM 7986 N N . ALA E 2 46 ? -47.099 50.999 16.874 1.00 74.17 46 ALA E N 1
ATOM 7987 C CA . ALA E 2 46 ? -47.342 49.994 17.888 1.00 73.86 46 ALA E CA 1
ATOM 7988 C C . ALA E 2 46 ? -48.846 49.819 18.095 1.00 74.66 46 ALA E C 1
ATOM 7989 O O . ALA E 2 46 ? -49.618 50.775 17.966 1.00 92.50 46 ALA E O 1
ATOM 7991 N N . PRO E 2 47 ? -49.289 48.607 18.421 1.00 65.48 47 PRO E N 1
ATOM 7992 C CA . PRO E 2 47 ? -50.706 48.409 18.747 1.00 69.24 47 PRO E CA 1
ATOM 7993 C C . PRO E 2 47 ? -51.101 49.193 19.994 1.00 65.42 47 PRO E C 1
ATOM 7994 O O . PRO E 2 47 ? -50.273 49.511 20.851 1.00 74.10 47 PRO E O 1
ATOM 7998 N N . LYS E 2 48 ? -52.391 49.503 20.084 1.00 63.86 48 LYS E N 1
ATOM 7999 C CA . LYS E 2 48 ? -52.927 50.415 21.087 1.00 71.17 48 LYS E CA 1
ATOM 8000 C C . LYS E 2 48 ? -54.053 49.727 21.841 1.00 72.04 48 LYS E C 1
ATOM 8001 O O . LYS E 2 48 ? -54.906 49.081 21.228 1.00 71.98 48 LYS E O 1
ATOM 8007 N N . LEU E 2 49 ? -54.051 49.859 23.165 1.00 73.00 49 LEU E N 1
ATOM 8008 C CA . LEU E 2 49 ? -55.035 49.172 23.991 1.00 72.23 49 LEU E CA 1
ATOM 8009 C C . LEU E 2 49 ? -56.345 49.948 24.001 1.00 74.07 49 LEU E C 1
ATOM 8010 O O . LEU E 2 49 ? -56.389 51.109 24.423 1.00 72.65 49 LEU E O 1
ATOM 8015 N N . LEU E 2 50 ? -57.411 49.294 23.542 1.00 69.06 50 LEU E N 1
ATOM 8016 C CA . LEU E 2 50 ? -58.747 49.872 23.479 1.00 64.66 50 LEU E CA 1
ATOM 8017 C C . LEU E 2 50 ? -59.605 49.505 24.682 1.00 66.68 50 LEU E C 1
ATOM 8018 O O . LEU E 2 50 ? -60.208 50.381 25.306 1.00 75.30 50 LEU E O 1
ATOM 8023 N N . ILE E 2 51 ? -59.664 48.222 25.023 1.00 77.07 51 ILE E N 1
ATOM 8024 C CA . ILE E 2 51 ? -60.597 47.723 26.027 1.00 77.69 51 ILE E CA 1
ATOM 8025 C C . ILE E 2 51 ? -59.923 46.581 26.770 1.00 73.91 51 ILE E C 1
ATOM 8026 O O . ILE E 2 51 ? -59.396 45.656 26.147 1.00 79.60 51 ILE E O 1
ATOM 8031 N N . TYR E 2 52 ? -59.919 46.654 28.096 1.00 72.89 52 TYR E N 1
ATOM 8032 C CA . TYR E 2 52 ? -59.367 45.600 28.931 1.00 72.34 52 TYR E CA 1
ATOM 8033 C C . TYR E 2 52 ? -60.476 44.963 29.758 1.00 76.61 52 TYR E C 1
ATOM 8034 O O . TYR E 2 52 ? -61.482 45.604 30.076 1.00 87.17 52 TYR E O 1
ATOM 8043 N N . ASP E 2 53 ? -60.276 43.688 30.098 1.00 81.00 53 ASP E N 1
ATOM 8044 C CA . ASP E 2 53 ? -61.260 42.893 30.831 1.00 75.24 53 ASP E CA 1
ATOM 8045 C C . ASP E 2 53 ? -62.615 42.910 30.124 1.00 72.68 53 ASP E C 1
ATOM 8046 O O . ASP E 2 53 ? -63.669 43.039 30.751 1.00 76.71 53 ASP E O 1
ATOM 8051 N N . SER E 2 54 ? -62.566 42.818 28.791 1.00 68.15 54 SER E N 1
ATOM 8052 C CA . SER E 2 54 ? -63.713 42.545 27.926 1.00 70.90 54 SER E CA 1
ATOM 8053 C C . SER E 2 54 ? -64.687 43.708 27.774 1.00 79.93 54 SER E C 1
ATOM 8054 O O . SER E 2 54 ? -65.153 43.985 26.663 1.00 82.95 54 SER E O 1
ATOM 8057 N N . SER E 2 55 ? -64.999 44.403 28.868 1.00 69.56 55 SER E N 1
ATOM 8058 C CA . SER E 2 55 ? -66.050 45.410 28.842 1.00 70.13 55 SER E CA 1
ATOM 8059 C C . SER E 2 55 ? -65.668 46.730 29.498 1.00 75.61 55 SER E C 1
ATOM 8060 O O . SER E 2 55 ? -66.519 47.623 29.588 1.00 81.96 55 SER E O 1
ATOM 8063 N N . THR E 2 56 ? -64.427 46.893 29.942 1.00 78.42 56 THR E N 1
ATOM 8064 C CA . THR E 2 56 ? -64.004 48.102 30.635 1.00 81.34 56 THR E CA 1
ATOM 8065 C C . THR E 2 56 ? -63.120 48.927 29.711 1.00 73.93 56 THR E C 1
ATOM 8066 O O . THR E 2 56 ? -62.219 48.389 29.061 1.00 70.05 56 THR E O 1
ATOM 8070 N N . LEU E 2 57 ? -63.384 50.227 29.657 1.00 79.00 57 LEU E N 1
ATOM 8071 C CA . LEU E 2 57 ? -62.819 51.098 28.640 1.00 68.61 57 LEU E CA 1
ATOM 8072 C C . LEU E 2 57 ? -61.575 51.795 29.174 1.00 72.57 57 LEU E C 1
ATOM 8073 O O . LEU E 2 57 ? -61.607 52.391 30.256 1.00 84.48 57 LEU E O 1
ATOM 8078 N N . GLU E 2 58 ? -60.479 51.706 28.419 1.00 70.00 58 GLU E N 1
ATOM 8079 C CA . GLU E 2 58 ? -59.229 52.321 28.845 1.00 81.46 58 GLU E CA 1
ATOM 8080 C C . GLU E 2 58 ? -59.398 53.830 29.005 1.00 93.10 58 GLU E C 1
ATOM 8081 O O . GLU E 2 58 ? -60.315 54.448 28.455 1.00 94.63 58 GLU E O 1
ATOM 8087 N N . SER E 2 59 ? -58.490 54.423 29.772 1.00 97.90 59 SER E N 1
ATOM 8088 C CA . SER E 2 59 ? -58.493 55.867 29.933 1.00 92.83 59 SER E CA 1
ATOM 8089 C C . SER E 2 59 ? -57.982 56.531 28.663 1.00 91.58 59 SER E C 1
ATOM 8090 O O . SER E 2 59 ? -57.019 56.070 28.043 1.00 84.33 59 SER E O 1
ATOM 8093 N N . GLY E 2 60 ? -58.650 57.612 28.262 1.00 95.36 60 GLY E N 1
ATOM 8094 C CA . GLY E 2 60 ? -58.284 58.346 27.077 1.00 85.74 60 GLY E CA 1
ATOM 8095 C C . GLY E 2 60 ? -58.982 57.891 25.810 1.00 98.09 60 GLY E C 1
ATOM 8096 O O . GLY E 2 60 ? -59.135 58.688 24.878 1.00 101.98 60 GLY E O 1
ATOM 8097 N N . ILE E 2 61 ? -59.408 56.636 25.750 1.00 94.78 61 ILE E N 1
ATOM 8098 C CA . ILE E 2 61 ? -60.061 56.128 24.537 1.00 77.20 61 ILE E CA 1
ATOM 8099 C C . ILE E 2 61 ? -61.463 56.720 24.444 1.00 78.80 61 ILE E C 1
ATOM 8100 O O . ILE E 2 61 ? -62.148 56.840 25.476 1.00 77.25 61 ILE E O 1
ATOM 8105 N N . PRO E 2 62 ? -61.932 57.108 23.260 1.00 76.66 62 PRO E N 1
ATOM 8106 C CA . PRO E 2 62 ? -63.244 57.760 23.172 1.00 82.20 62 PRO E CA 1
ATOM 8107 C C . PRO E 2 62 ? -64.364 56.813 23.570 1.00 82.09 62 PRO E C 1
ATOM 8108 O O . PRO E 2 62 ? -64.240 55.590 23.469 1.00 84.40 62 PRO E O 1
ATOM 8112 N N . GLY E 2 63 ? -65.469 57.397 24.038 1.00 85.25 63 GLY E N 1
ATOM 8113 C CA . GLY E 2 63 ? -66.606 56.597 24.456 1.00 74.22 63 GLY E CA 1
ATOM 8114 C C . GLY E 2 63 ? -67.283 55.845 23.333 1.00 83.53 63 GLY E C 1
ATOM 8115 O O . GLY E 2 63 ? -68.124 54.979 23.604 1.00 80.85 63 GLY E O 1
ATOM 8116 N N . ARG E 2 64 ? -66.930 56.153 22.085 1.00 77.96 64 ARG E N 1
ATOM 8117 C CA . ARG E 2 64 ? -67.518 55.491 20.932 1.00 78.23 64 ARG E CA 1
ATOM 8118 C C . ARG E 2 64 ? -67.020 54.064 20.767 1.00 78.81 64 ARG E C 1
ATOM 8119 O O . ARG E 2 64 ? -67.539 53.340 19.909 1.00 86.12 64 ARG E O 1
ATOM 8127 N N . PHE E 2 65 ? -66.031 53.648 21.558 1.00 82.28 65 PHE E N 1
ATOM 8128 C CA . PHE E 2 65 ? -65.599 52.259 21.608 1.00 74.58 65 PHE E CA 1
ATOM 8129 C C . PHE E 2 65 ? -66.332 51.550 22.737 1.00 83.16 65 PHE E C 1
ATOM 8130 O O . PHE E 2 65 ? -66.313 52.009 23.884 1.00 80.49 65 PHE E O 1
ATOM 8138 N N . SER E 2 66 ? -66.975 50.435 22.412 1.00 88.14 66 SER E N 1
ATOM 8139 C CA . SER E 2 66 ? -67.674 49.642 23.408 1.00 85.78 66 SER E CA 1
ATOM 8140 C C . SER E 2 66 ? -67.240 48.190 23.289 1.00 80.08 66 SER E C 1
ATOM 8141 O O . SER E 2 66 ? -66.950 47.693 22.197 1.00 75.74 66 SER E O 1
ATOM 8144 N N . GLY E 2 67 ? -67.186 47.525 24.432 1.00 85.14 67 GLY E N 1
ATOM 8145 C CA . GLY E 2 67 ? -66.879 46.113 24.474 1.00 76.49 67 GLY E CA 1
ATOM 8146 C C . GLY E 2 67 ? -67.927 45.398 25.293 1.00 83.72 67 GLY E C 1
ATOM 8147 O O . GLY E 2 67 ? -68.462 45.935 26.262 1.00 89.06 67 GLY E O 1
ATOM 8148 N N . SER E 2 68 ? -68.220 44.170 24.882 1.00 85.30 68 SER E N 1
ATOM 8149 C CA . SER E 2 68 ? -69.186 43.349 25.589 1.00 82.35 68 SER E CA 1
ATOM 8150 C C . SER E 2 68 ? -68.774 41.894 25.447 1.00 87.66 68 SER E C 1
ATOM 8151 O O . SER E 2 68 ? -67.865 41.553 24.685 1.00 90.31 68 SER E O 1
ATOM 8154 N N . GLY E 2 69 ? -69.451 41.042 26.195 1.00 81.57 69 GLY E N 1
ATOM 8155 C CA . GLY E 2 69 ? -69.213 39.620 26.120 1.00 86.29 69 GLY E CA 1
ATOM 8156 C C . GLY E 2 69 ? -68.652 39.076 27.423 1.00 87.08 69 GLY E C 1
ATOM 8157 O O . GLY E 2 69 ? -68.118 39.804 28.268 1.00 89.94 69 GLY E O 1
ATOM 8158 N N . SER E 2 70 ? -68.771 37.760 27.571 1.00 90.02 70 SER E N 1
ATOM 8159 C CA . SER E 2 70 ? -68.250 37.048 28.725 1.00 89.24 70 SER E CA 1
ATOM 8160 C C . SER E 2 70 ? -68.217 35.567 28.384 1.00 85.95 70 SER E C 1
ATOM 8161 O O . SER E 2 70 ? -69.056 35.074 27.624 1.00 88.17 70 SER E O 1
ATOM 8164 N N . GLY E 2 71 ? -67.235 34.868 28.941 1.00 83.03 71 GLY E N 1
ATOM 8165 C CA . GLY E 2 71 ? -67.159 33.438 28.738 1.00 75.08 71 GLY E CA 1
ATOM 8166 C C . GLY E 2 71 ? -66.460 33.026 27.460 1.00 83.28 71 GLY E C 1
ATOM 8167 O O . GLY E 2 71 ? -65.233 32.887 27.425 1.00 87.79 71 GLY E O 1
ATOM 8168 N N . ARG E 2 72 ? -67.239 32.833 26.397 1.00 89.27 72 ARG E N 1
ATOM 8169 C CA . ARG E 2 72 ? -66.736 32.249 25.161 1.00 98.36 72 ARG E CA 1
ATOM 8170 C C . ARG E 2 72 ? -67.007 33.086 23.914 1.00 97.53 72 ARG E C 1
ATOM 8171 O O . ARG E 2 72 ? -66.256 32.958 22.938 1.00 85.88 72 ARG E O 1
ATOM 8179 N N . ASP E 2 73 ? -68.012 33.961 23.919 1.00 92.69 73 ASP E N 1
ATOM 8180 C CA . ASP E 2 73 ? -68.351 34.796 22.769 1.00 90.24 73 ASP E CA 1
ATOM 8181 C C . ASP E 2 73 ? -68.178 36.264 23.142 1.00 89.19 73 ASP E C 1
ATOM 8182 O O . ASP E 2 73 ? -68.829 36.749 24.073 1.00 85.31 73 ASP E O 1
ATOM 8187 N N . PHE E 2 74 ? -67.308 36.969 22.411 1.00 90.61 74 PHE E N 1
ATOM 8188 C CA . PHE E 2 74 ? -67.000 38.368 22.685 1.00 85.72 74 PHE E CA 1
ATOM 8189 C C . PHE E 2 74 ? -67.159 39.201 21.418 1.00 89.20 74 PHE E C 1
ATOM 8190 O O . PHE E 2 74 ? -66.888 38.731 20.310 1.00 90.14 74 PHE E O 1
ATOM 8198 N N . SER E 2 75 ? -67.585 40.452 21.594 1.00 86.80 75 SER E N 1
ATOM 8199 C CA . SER E 2 75 ? -67.808 41.357 20.474 1.00 87.40 75 SER E CA 1
ATOM 8200 C C . SER E 2 75 ? -67.281 42.746 20.815 1.00 88.51 75 SER E C 1
ATOM 8201 O O . SER E 2 75 ? -67.338 43.186 21.965 1.00 89.66 75 SER E O 1
ATOM 8204 N N . LEU E 2 76 ? -66.779 43.437 19.793 1.00 86.77 76 LEU E N 1
ATOM 8205 C CA . LEU E 2 76 ? -66.272 44.797 19.900 1.00 72.81 76 LEU E CA 1
ATOM 8206 C C . LEU E 2 76 ? -67.104 45.713 19.011 1.00 77.89 76 LEU E C 1
ATOM 8207 O O . LEU E 2 76 ? -67.471 45.336 17.897 1.00 83.20 76 LEU E O 1
ATOM 8212 N N . THR E 2 77 ? -67.412 46.913 19.507 1.00 76.27 77 THR E N 1
ATOM 8213 C CA . THR E 2 77 ? -68.292 47.844 18.808 1.00 72.37 77 THR E CA 1
ATOM 8214 C C . THR E 2 77 ? -67.658 49.226 18.705 1.00 75.98 77 THR E C 1
ATOM 8215 O O . THR E 2 77 ? -67.102 49.731 19.687 1.00 81.19 77 THR E O 1
ATOM 8219 N N . ILE E 2 78 ? -67.741 49.829 17.518 1.00 73.38 78 ILE E N 1
ATOM 8220 C CA . ILE E 2 78 ? -67.396 51.230 17.299 1.00 72.87 78 ILE E CA 1
ATOM 8221 C C . ILE E 2 78 ? -68.700 51.968 17.028 1.00 77.37 78 ILE E C 1
ATOM 8222 O O . ILE E 2 78 ? -69.318 51.772 15.974 1.00 72.26 78 ILE E O 1
ATOM 8227 N N . GLY E 2 79 ? -69.128 52.798 17.984 1.00 92.73 79 GLY E N 1
ATOM 8228 C CA . GLY E 2 79 ? -70.398 53.492 17.916 1.00 78.49 79 GLY E CA 1
ATOM 8229 C C . GLY E 2 79 ? -70.607 54.218 16.602 1.00 86.24 79 GLY E C 1
ATOM 8230 O O . GLY E 2 79 ? -71.203 53.686 15.661 1.00 94.86 79 GLY E O 1
ATOM 8231 N N . PRO E 2 80 ? -70.140 55.464 16.521 1.00 88.51 80 PRO E N 1
ATOM 8232 C CA . PRO E 2 80 ? -69.996 56.105 15.207 1.00 74.05 80 PRO E CA 1
ATOM 8233 C C . PRO E 2 80 ? -68.563 56.000 14.701 1.00 71.07 80 PRO E C 1
ATOM 8234 O O . PRO E 2 80 ? -67.624 56.048 15.501 1.00 82.38 80 PRO E O 1
ATOM 8238 N N . ASN E 2 81 ? -68.373 55.843 13.393 1.00 67.83 81 ASN E N 1
ATOM 8239 C CA . ASN E 2 81 ? -67.031 55.708 12.845 1.00 63.05 81 ASN E CA 1
ATOM 8240 C C . ASN E 2 81 ? -66.465 57.058 12.427 1.00 83.35 81 ASN E C 1
ATOM 8241 O O . ASN E 2 81 ? -67.187 57.953 11.977 1.00 82.87 81 ASN E O 1
ATOM 8246 N N . GLN E 2 82 ? -65.157 57.195 12.594 1.00 78.39 82 GLN E N 1
ATOM 8247 C CA . GLN E 2 82 ? -64.377 58.309 12.089 1.00 80.50 82 GLN E CA 1
ATOM 8248 C C . GLN E 2 82 ? -63.283 57.757 11.189 1.00 77.65 82 GLN E C 1
ATOM 8249 O O . GLN E 2 82 ? -62.908 56.585 11.304 1.00 82.86 82 GLN E O 1
ATOM 8255 N N . PRO E 2 83 ? -62.761 58.563 10.263 1.00 84.49 83 PRO E N 1
ATOM 8256 C CA . PRO E 2 83 ? -61.677 58.067 9.397 1.00 80.45 83 PRO E CA 1
ATOM 8257 C C . PRO E 2 83 ? -60.436 57.636 10.154 1.00 75.90 83 PRO E C 1
ATOM 8258 O O . PRO E 2 83 ? -59.634 56.870 9.607 1.00 91.39 83 PRO E O 1
ATOM 8262 N N . ALA E 2 84 ? -60.263 58.075 11.401 1.00 71.74 84 ALA E N 1
ATOM 8263 C CA . ALA E 2 84 ? -59.087 57.693 12.172 1.00 75.03 84 ALA E CA 1
ATOM 8264 C C . ALA E 2 84 ? -59.133 56.248 12.644 1.00 80.69 84 ALA E C 1
ATOM 8265 O O . ALA E 2 84 ? -58.156 55.776 13.237 1.00 94.46 84 ALA E O 1
ATOM 8267 N N . ASP E 2 85 ? -60.225 55.535 12.381 1.00 70.98 85 ASP E N 1
ATOM 8268 C CA . ASP E 2 85 ? -60.382 54.149 12.794 1.00 73.25 85 ASP E CA 1
ATOM 8269 C C . ASP E 2 85 ? -59.922 53.165 11.735 1.00 75.20 85 ASP E C 1
ATOM 8270 O O . ASP E 2 85 ? -59.982 51.953 11.966 1.00 77.26 85 ASP E O 1
ATOM 8275 N N . GLY E 2 86 ? -59.455 53.653 10.592 1.00 70.44 86 GLY E N 1
ATOM 8276 C CA . GLY E 2 86 ? -58.987 52.770 9.549 1.00 67.74 86 GLY E CA 1
ATOM 8277 C C . GLY E 2 86 ? -57.712 52.090 9.997 1.00 89.08 86 GLY E C 1
ATOM 8278 O O . GLY E 2 86 ? -56.619 52.650 9.868 1.00 106.26 86 GLY E O 1
ATOM 8279 N N . ALA E 2 87 ? -57.846 50.883 10.535 1.00 78.66 87 ALA E N 1
ATOM 8280 C CA . ALA E 2 87 ? -56.709 50.128 11.036 1.00 70.50 87 ALA E CA 1
ATOM 8281 C C . ALA E 2 87 ? -57.114 48.660 11.132 1.00 72.11 87 ALA E C 1
ATOM 8282 O O . ALA E 2 87 ? -58.154 48.245 10.606 1.00 75.40 87 ALA E O 1
ATOM 8284 N N . THR E 2 88 ? -56.293 47.874 11.822 1.00 70.71 88 THR E N 1
ATOM 8285 C CA . THR E 2 88 ? -56.564 46.471 12.096 1.00 66.36 88 THR E CA 1
ATOM 8286 C C . THR E 2 88 ? -56.767 46.284 13.594 1.00 67.33 88 THR E C 1
ATOM 8287 O O . THR E 2 88 ? -56.072 46.907 14.404 1.00 73.23 88 THR E O 1
ATOM 8291 N N . TYR E 2 89 ? -57.733 45.442 13.959 1.00 64.77 89 TYR E N 1
ATOM 8292 C CA . TYR E 2 89 ? -58.104 45.237 15.351 1.00 63.62 89 TYR E CA 1
ATOM 8293 C C . TYR E 2 89 ? -57.889 43.781 15.724 1.00 71.89 89 TYR E C 1
ATOM 8294 O O . TYR E 2 89 ? -58.276 42.875 14.977 1.00 75.19 89 TYR E O 1
ATOM 8303 N N . GLU E 2 90 ? -57.263 43.566 16.874 1.00 77.56 90 GLU E N 1
ATOM 8304 C CA . GLU E 2 90 ? -56.915 42.233 17.335 1.00 74.02 90 GLU E CA 1
ATOM 8305 C C . GLU E 2 90 ? -57.385 42.051 18.769 1.00 71.48 90 GLU E C 1
ATOM 8306 O O . GLU E 2 90 ? -57.466 43.010 19.544 1.00 77.94 90 GLU E O 1
ATOM 8312 N N . ASP E 2 91 ? -57.679 40.805 19.116 1.00 66.63 91 ASP E N 1
ATOM 8313 C CA . ASP E 2 91 ? -58.110 40.431 20.452 1.00 66.39 91 ASP E CA 1
ATOM 8314 C C . ASP E 2 91 ? -57.082 39.509 21.095 1.00 69.13 91 ASP E C 1
ATOM 8315 O O . ASP E 2 91 ? -56.447 38.689 20.425 1.00 72.38 91 ASP E O 1
ATOM 8320 N N . LEU E 2 92 ? -56.929 39.657 22.406 1.00 67.92 92 LEU E N 1
ATOM 8321 C CA . LEU E 2 92 ? -55.906 38.974 23.177 1.00 63.60 92 LEU E CA 1
ATOM 8322 C C . LEU E 2 92 ? -56.554 38.323 24.388 1.00 72.56 92 LEU E C 1
ATOM 8323 O O . LEU E 2 92 ? -57.523 38.847 24.943 1.00 71.41 92 LEU E O 1
ATOM 8328 N N . GLN E 2 93 ? -56.030 37.163 24.784 1.00 78.34 93 GLN E N 1
ATOM 8329 C CA . GLN E 2 93 ? -56.416 36.529 26.038 1.00 75.33 93 GLN E CA 1
ATOM 8330 C C . GLN E 2 93 ? -55.179 36.417 26.918 1.00 79.49 93 GLN E C 1
ATOM 8331 O O . GLN E 2 93 ? -54.110 36.007 26.451 1.00 77.09 93 GLN E O 1
ATOM 8337 N N . TYR E 2 94 ? -55.320 36.814 28.176 1.00 83.71 94 TYR E N 1
ATOM 8338 C CA . TYR E 2 94 ? -54.246 36.772 29.158 1.00 79.60 94 TYR E CA 1
ATOM 8339 C C . TYR E 2 94 ? -54.598 35.814 30.289 1.00 83.56 94 TYR E C 1
ATOM 8340 O O . TYR E 2 94 ? -54.294 36.064 31.458 1.00 102.43 94 TYR E O 1
ATOM 8342 N N . ASN E 2 95 ? -55.242 34.697 29.948 1.00 79.16 95 ASN E N 1
ATOM 8343 C CA . ASN E 2 95 ? -55.764 33.766 30.938 1.00 75.43 95 ASN E CA 1
ATOM 8344 C C . ASN E 2 95 ? -55.033 32.431 30.961 1.00 79.38 95 ASN E C 1
ATOM 8345 O O . ASN E 2 95 ? -54.951 31.808 32.023 1.00 78.20 95 ASN E O 1
ATOM 8350 N N . GLY E 2 96 ? -54.496 31.972 29.829 1.00 76.80 96 GLY E N 1
ATOM 8351 C CA . GLY E 2 96 ? -53.784 30.718 29.769 1.00 59.85 96 GLY E CA 1
ATOM 8352 C C . GLY E 2 96 ? -52.284 30.950 29.673 1.00 90.62 96 GLY E C 1
ATOM 8353 O O . GLY E 2 96 ? -51.814 32.053 29.399 1.00 91.89 96 GLY E O 1
ATOM 8354 N N . GLU E 2 97 ? -51.528 29.874 29.907 1.00 110.31 97 GLU E N 1
ATOM 8355 C CA . GLU E 2 97 ? -50.073 29.988 29.923 1.00 93.60 97 GLU E CA 1
ATOM 8356 C C . GLU E 2 97 ? -49.507 30.336 28.555 1.00 99.24 97 GLU E C 1
ATOM 8357 O O . GLU E 2 97 ? -48.333 30.702 28.457 1.00 108.64 97 GLU E O 1
ATOM 8363 N N . VAL E 2 98 ? -50.320 30.282 27.509 1.00 91.37 98 VAL E N 1
ATOM 8364 C CA . VAL E 2 98 ? -49.899 30.653 26.167 1.00 87.35 98 VAL E CA 1
ATOM 8365 C C . VAL E 2 98 ? -50.858 31.734 25.685 1.00 88.13 98 VAL E C 1
ATOM 8366 O O . VAL E 2 98 ? -51.963 31.436 25.211 1.00 105.74 98 VAL E O 1
ATOM 8370 N N . ARG E 2 99 ? -50.445 32.998 25.810 1.00 71.38 99 ARG E N 1
ATOM 8371 C CA . ARG E 2 99 ? -51.293 34.089 25.347 1.00 73.17 99 ARG E CA 1
ATOM 8372 C C . ARG E 2 99 ? -51.460 33.995 23.839 1.00 78.92 99 ARG E C 1
ATOM 8373 O O . ARG E 2 99 ? -50.499 33.753 23.100 1.00 82.79 99 ARG E O 1
ATOM 8381 N N . THR E 2 100 ? -52.691 34.184 23.382 1.00 75.36 100 THR E N 1
ATOM 8382 C CA . THR E 2 100 ? -53.009 34.037 21.974 1.00 79.65 100 THR E CA 1
ATOM 8383 C C . THR E 2 100 ? -53.711 35.290 21.479 1.00 68.21 100 THR E C 1
ATOM 8384 O O . THR E 2 100 ? -54.312 36.040 22.253 1.00 66.55 100 THR E O 1
ATOM 8388 N N . PHE E 2 101 ? -53.611 35.516 20.175 1.00 65.44 101 PHE E N 1
ATOM 8389 C CA . PHE E 2 101 ? -54.273 36.625 19.516 1.00 71.37 101 PHE E CA 1
ATOM 8390 C C . PHE E 2 101 ? -55.268 36.093 18.496 1.00 68.21 101 PHE E C 1
ATOM 8391 O O . PHE E 2 101 ? -55.250 34.916 18.123 1.00 67.76 101 PHE E O 1
ATOM 8399 N N . GLY E 2 102 ? -56.151 36.979 18.052 1.00 66.28 102 GLY E N 1
ATOM 8400 C CA . GLY E 2 102 ? -57.049 36.649 16.976 1.00 55.71 102 GLY E CA 1
ATOM 8401 C C . GLY E 2 102 ? -56.361 36.867 15.646 1.00 63.86 102 GLY E C 1
ATOM 8402 O O . GLY E 2 102 ? -55.227 37.344 15.563 1.00 74.04 102 GLY E O 1
ATOM 8403 N N . GLY E 2 103 ? -57.074 36.512 14.578 1.00 76.43 103 GLY E N 1
ATOM 8404 C CA . GLY E 2 103 ? -56.493 36.639 13.257 1.00 78.74 103 GLY E CA 1
ATOM 8405 C C . GLY E 2 103 ? -56.402 38.069 12.775 1.00 70.98 103 GLY E C 1
ATOM 8406 O O . GLY E 2 103 ? -55.652 38.350 11.835 1.00 86.32 103 GLY E O 1
ATOM 8407 N N . GLY E 2 104 ? -57.140 38.973 13.396 1.00 68.94 104 GLY E N 1
ATOM 8408 C CA . GLY E 2 104 ? -57.117 40.359 12.988 1.00 76.22 104 GLY E CA 1
ATOM 8409 C C . GLY E 2 104 ? -58.327 40.705 12.140 1.00 82.16 104 GLY E C 1
ATOM 8410 O O . GLY E 2 104 ? -58.892 39.864 11.428 1.00 83.68 104 GLY E O 1
ATOM 8411 N N . THR E 2 105 ? -58.735 41.966 12.213 1.00 75.72 105 THR E N 1
ATOM 8412 C CA . THR E 2 105 ? -59.884 42.455 11.462 1.00 73.13 105 THR E CA 1
ATOM 8413 C C . THR E 2 105 ? -59.492 43.782 10.841 1.00 74.96 105 THR E C 1
ATOM 8414 O O . THR E 2 105 ? -59.180 44.735 11.561 1.00 75.04 105 THR E O 1
ATOM 8418 N N . LYS E 2 106 ? -59.508 43.846 9.514 1.00 73.48 106 LYS E N 1
ATOM 8419 C CA . LYS E 2 106 ? -59.031 45.014 8.787 1.00 69.84 106 LYS E CA 1
ATOM 8420 C C . LYS E 2 106 ? -60.226 45.898 8.455 1.00 71.54 106 LYS E C 1
ATOM 8421 O O . LYS E 2 106 ? -61.039 45.563 7.587 1.00 86.24 106 LYS E O 1
ATOM 8427 N N . LEU E 2 107 ? -60.325 47.030 9.143 1.00 67.31 107 LEU E N 1
ATOM 8428 C CA . LEU E 2 107 ? -61.436 47.947 8.951 1.00 63.15 107 LEU E CA 1
ATOM 8429 C C . LEU E 2 107 ? -61.127 48.888 7.794 1.00 76.83 107 LEU E C 1
ATOM 8430 O O . LEU E 2 107 ? -60.024 49.437 7.710 1.00 80.62 107 LEU E O 1
ATOM 8435 N N . GLU E 2 108 ? -62.102 49.070 6.907 1.00 80.97 108 GLU E N 1
ATOM 8436 C CA . GLU E 2 108 ? -61.975 49.963 5.764 1.00 71.46 108 GLU E CA 1
ATOM 8437 C C . GLU E 2 108 ? -63.058 51.025 5.856 1.00 78.29 108 GLU E C 1
ATOM 8438 O O . GLU E 2 108 ? -64.248 50.699 5.911 1.00 87.72 108 GLU E O 1
ATOM 8444 N N . ILE E 2 109 ? -62.650 52.288 5.872 1.00 80.93 109 ILE E N 1
ATOM 8445 C CA . ILE E 2 109 ? -63.611 53.380 5.900 1.00 70.92 109 ILE E CA 1
ATOM 8446 C C . ILE E 2 109 ? -64.080 53.647 4.478 1.00 75.84 109 ILE E C 1
ATOM 8447 O O . ILE E 2 109 ? -63.267 53.816 3.560 1.00 80.68 109 ILE E O 1
ATOM 8452 N N . LYS E 2 110 ? -65.395 53.679 4.289 1.00 76.02 110 LYS E N 1
ATOM 8453 C CA . LYS E 2 110 ? -65.985 53.914 2.980 1.00 75.90 110 LYS E CA 1
ATOM 8454 C C . LYS E 2 110 ? -66.420 55.369 2.890 1.00 76.81 110 LYS E C 1
ATOM 8455 O O . LYS E 2 110 ? -67.275 55.819 3.663 1.00 73.75 110 LYS E O 1
ATOM 8461 N N . ARG E 2 111 ? -65.827 56.094 1.950 1.00 74.91 111 ARG E N 1
ATOM 8462 C CA . ARG E 2 111 ? -66.104 57.498 1.715 1.00 73.91 111 ARG E CA 1
ATOM 8463 C C . ARG E 2 111 ? -66.701 57.668 0.324 1.00 76.50 111 ARG E C 1
ATOM 8464 O O . ARG E 2 111 ? -66.807 56.718 -0.458 1.00 73.85 111 ARG E O 1
ATOM 8472 N N . ALA E 2 112 ? -67.094 58.902 0.023 1.00 72.18 112 ALA E N 1
ATOM 8473 C CA . ALA E 2 112 ? -67.590 59.204 -1.310 1.00 76.24 112 ALA E CA 1
ATOM 8474 C C . ALA E 2 112 ? -66.488 58.955 -2.331 1.00 79.02 112 ALA E C 1
ATOM 8475 O O . ALA E 2 112 ? -65.309 59.221 -2.074 1.00 84.69 112 ALA E O 1
ATOM 8477 N N . ASP E 2 113 ? -66.873 58.434 -3.495 1.00 83.86 113 ASP E N 1
ATOM 8478 C CA . ASP E 2 113 ? -65.890 58.129 -4.526 1.00 81.33 113 ASP E CA 1
ATOM 8479 C C . ASP E 2 113 ? -65.124 59.390 -4.918 1.00 78.42 113 ASP E C 1
ATOM 8480 O O . ASP E 2 113 ? -65.666 60.500 -4.926 1.00 84.08 113 ASP E O 1
ATOM 8485 N N . ALA E 2 114 ? -63.847 59.210 -5.246 1.00 77.63 114 ALA E N 1
ATOM 8486 C CA . ALA E 2 114 ? -62.982 60.340 -5.550 1.00 78.76 114 ALA E CA 1
ATOM 8487 C C . ALA E 2 114 ? -61.960 59.900 -6.584 1.00 75.08 114 ALA E C 1
ATOM 8488 O O . ALA E 2 114 ? -61.294 58.875 -6.407 1.00 74.81 114 ALA E O 1
ATOM 8490 N N . ALA E 2 115 ? -61.841 60.678 -7.654 1.00 81.48 115 ALA E N 1
ATOM 8491 C CA . ALA E 2 115 ? -60.963 60.323 -8.753 1.00 74.56 115 ALA E CA 1
ATOM 8492 C C . ALA E 2 115 ? -59.524 60.717 -8.428 1.00 76.95 115 ALA E C 1
ATOM 8493 O O . ALA E 2 115 ? -59.284 61.714 -7.737 1.00 84.73 115 ALA E O 1
ATOM 8495 N N . PRO E 2 116 ? -58.550 59.953 -8.907 1.00 76.94 116 PRO E N 1
ATOM 8496 C CA . PRO E 2 116 ? -57.155 60.267 -8.596 1.00 76.87 116 PRO E CA 1
ATOM 8497 C C . PRO E 2 116 ? -56.662 61.468 -9.388 1.00 74.19 116 PRO E C 1
ATOM 8498 O O . PRO E 2 116 ? -57.149 61.776 -10.480 1.00 85.62 116 PRO E O 1
ATOM 8502 N N . THR E 2 117 ? -55.683 62.155 -8.814 1.00 71.04 117 THR E N 1
ATOM 8503 C CA . THR E 2 117 ? -54.963 63.203 -9.519 1.00 79.58 117 THR E CA 1
ATOM 8504 C C . THR E 2 117 ? -53.673 62.586 -10.040 1.00 85.88 117 THR E C 1
ATOM 8505 O O . THR E 2 117 ? -52.814 62.175 -9.254 1.00 86.95 117 THR E O 1
ATOM 8509 N N . VAL E 2 118 ? -53.541 62.515 -11.359 1.00 86.25 118 VAL E N 1
ATOM 8510 C CA . VAL E 2 118 ? -52.448 61.788 -11.990 1.00 79.75 118 VAL E CA 1
ATOM 8511 C C . VAL E 2 118 ? -51.405 62.797 -12.435 1.00 75.54 118 VAL E C 1
ATOM 8512 O O . VAL E 2 118 ? -51.738 63.905 -12.873 1.00 83.07 118 VAL E O 1
ATOM 8516 N N . SER E 2 119 ? -50.137 62.412 -12.322 1.00 75.34 119 SER E N 1
ATOM 8517 C CA . SER E 2 119 ? -49.027 63.251 -12.747 1.00 89.73 119 SER E CA 1
ATOM 8518 C C . SER E 2 119 ? -47.848 62.339 -13.048 1.00 80.64 119 SER E C 1
ATOM 8519 O O . SER E 2 119 ? -47.639 61.339 -12.357 1.00 78.21 119 SER E O 1
ATOM 8522 N N . ILE E 2 120 ? -47.082 62.698 -14.072 1.00 90.59 120 ILE E N 1
ATOM 8523 C CA . ILE E 2 120 ? -46.078 61.813 -14.644 1.00 86.71 120 ILE E CA 1
ATOM 8524 C C . ILE E 2 120 ? -44.730 62.518 -14.619 1.00 81.29 120 ILE E C 1
ATOM 8525 O O . ILE E 2 120 ? -44.648 63.748 -14.711 1.00 94.95 120 ILE E O 1
ATOM 8530 N N . PHE E 2 121 ? -43.665 61.730 -14.471 1.00 75.76 121 PHE E N 1
ATOM 8531 C CA . PHE E 2 121 ? -42.328 62.277 -14.329 1.00 79.13 121 PHE E CA 1
ATOM 8532 C C . PHE E 2 121 ? -41.358 61.532 -15.236 1.00 93.05 121 PHE E C 1
ATOM 8533 O O . PHE E 2 121 ? -41.271 60.292 -15.174 1.00 90.21 121 PHE E O 1
ATOM 8541 N N . PRO E 2 122 ? -40.624 62.239 -16.086 1.00 106.06 122 PRO E N 1
ATOM 8542 C CA . PRO E 2 122 ? -39.589 61.595 -16.893 1.00 93.70 122 PRO E CA 1
ATOM 8543 C C . PRO E 2 122 ? -38.340 61.386 -16.058 1.00 90.26 122 PRO E C 1
ATOM 8544 O O . PRO E 2 122 ? -38.260 61.890 -14.928 1.00 94.72 122 PRO E O 1
ATOM 8548 N N . PRO E 2 123 ? -37.369 60.615 -16.543 1.00 89.41 123 PRO E N 1
ATOM 8549 C CA . PRO E 2 123 ? -36.142 60.408 -15.765 1.00 94.59 123 PRO E CA 1
ATOM 8550 C C . PRO E 2 123 ? -35.440 61.721 -15.446 1.00 89.46 123 PRO E C 1
ATOM 8551 O O . PRO E 2 123 ? -35.654 62.748 -16.094 1.00 98.12 123 PRO E O 1
ATOM 8555 N N . SER E 2 124 ? -34.592 61.671 -14.423 1.00 82.54 124 SER E N 1
ATOM 8556 C CA . SER E 2 124 ? -33.821 62.822 -13.981 1.00 95.98 124 SER E CA 1
ATOM 8557 C C . SER E 2 124 ? -32.470 62.847 -14.695 1.00 105.89 124 SER E C 1
ATOM 8558 O O . SER E 2 124 ? -32.078 61.894 -15.373 1.00 101.93 124 SER E O 1
ATOM 8561 N N . SER E 2 125 ? -31.756 63.966 -14.548 1.00 112.74 125 SER E N 1
ATOM 8562 C CA . SER E 2 125 ? -30.461 64.088 -15.211 1.00 109.16 125 SER E CA 1
ATOM 8563 C C . SER E 2 125 ? -29.431 63.155 -14.584 1.00 116.41 125 SER E C 1
ATOM 8564 O O . SER E 2 125 ? -28.689 62.474 -15.302 1.00 115.33 125 SER E O 1
ATOM 8567 N N . GLU E 2 126 ? -29.381 63.096 -13.249 1.00 108.73 126 GLU E N 1
ATOM 8568 C CA . GLU E 2 126 ? -28.472 62.162 -12.593 1.00 108.60 126 GLU E CA 1
ATOM 8569 C C . GLU E 2 126 ? -28.782 60.725 -12.974 1.00 102.73 126 GLU E C 1
ATOM 8570 O O . GLU E 2 126 ? -27.880 59.879 -12.997 1.00 105.66 126 GLU E O 1
ATOM 8576 N N . GLN E 2 127 ? -30.048 60.430 -13.270 1.00 98.46 127 GLN E N 1
ATOM 8577 C CA . GLN E 2 127 ? -30.428 59.063 -13.601 1.00 100.41 127 GLN E CA 1
ATOM 8578 C C . GLN E 2 127 ? -29.756 58.603 -14.887 1.00 110.42 127 GLN E C 1
ATOM 8579 O O . GLN E 2 127 ? -29.187 57.506 -14.950 1.00 112.65 127 GLN E O 1
ATOM 8585 N N . LEU E 2 128 ? -29.812 59.437 -15.927 1.00 103.72 128 LEU E N 1
ATOM 8586 C CA . LEU E 2 128 ? -29.278 59.042 -17.225 1.00 104.36 128 LEU E CA 1
ATOM 8587 C C . LEU E 2 128 ? -27.755 59.073 -17.227 1.00 110.45 128 LEU E C 1
ATOM 8588 O O . LEU E 2 128 ? -27.108 58.140 -17.720 1.00 106.59 128 LEU E O 1
ATOM 8593 N N . THR E 2 129 ? -27.163 60.142 -16.682 1.00 109.56 129 THR E N 1
ATOM 8594 C CA . THR E 2 129 ? -25.706 60.248 -16.656 1.00 107.02 129 THR E CA 1
ATOM 8595 C C . THR E 2 129 ? -25.076 59.089 -15.894 1.00 101.48 129 THR E C 1
ATOM 8596 O O . THR E 2 129 ? -23.928 58.716 -16.162 1.00 117.20 129 THR E O 1
ATOM 8600 N N . SER E 2 130 ? -25.816 58.500 -14.958 1.00 102.53 130 SER E N 1
ATOM 8601 C CA . SER E 2 130 ? -25.397 57.287 -14.274 1.00 109.18 130 SER E CA 1
ATOM 8602 C C . SER E 2 130 ? -25.847 56.028 -15.001 1.00 108.54 130 SER E C 1
ATOM 8603 O O . SER E 2 130 ? -25.517 54.922 -14.562 1.00 110.17 130 SER E O 1
ATOM 8606 N N . GLY E 2 131 ? -26.585 56.168 -16.090 1.00 103.38 131 GLY E N 1
ATOM 8607 C CA . GLY E 2 131 ? -27.074 54.996 -16.793 1.00 104.04 131 GLY E CA 1
ATOM 8608 C C . GLY E 2 131 ? -28.422 54.549 -16.269 1.00 117.95 131 GLY E C 1
ATOM 8609 O O . GLY E 2 131 ? -28.730 54.648 -15.080 1.00 114.93 131 GLY E O 1
ATOM 8610 N N . GLY E 2 132 ? -29.250 54.057 -17.180 1.00 112.41 132 GLY E N 1
ATOM 8611 C CA . GLY E 2 132 ? -30.576 53.611 -16.818 1.00 110.81 132 GLY E CA 1
ATOM 8612 C C . GLY E 2 132 ? -31.563 54.763 -16.731 1.00 105.83 132 GLY E C 1
ATOM 8613 O O . GLY E 2 132 ? -31.200 55.934 -16.607 1.00 102.81 132 GLY E O 1
ATOM 8614 N N . ALA E 2 133 ? -32.844 54.410 -16.778 1.00 105.97 133 ALA E N 1
ATOM 8615 C CA . ALA E 2 133 ? -33.898 55.412 -16.811 1.00 99.86 133 ALA E CA 1
ATOM 8616 C C . ALA E 2 133 ? -35.211 54.761 -16.410 1.00 102.12 133 ALA E C 1
ATOM 8617 O O . ALA E 2 133 ? -35.535 53.664 -16.874 1.00 105.14 133 ALA E O 1
ATOM 8619 N N . GLU E 2 134 ? -35.960 55.446 -15.553 1.00 106.76 134 GLU E N 1
ATOM 8620 C CA . GLU E 2 134 ? -37.259 54.977 -15.099 1.00 104.23 134 GLU E CA 1
ATOM 8621 C C . GLU E 2 134 ? -38.243 56.135 -15.152 1.00 95.68 134 GLU E C 1
ATOM 8622 O O . GLU E 2 134 ? -37.867 57.298 -14.993 1.00 99.40 134 GLU E O 1
ATOM 8628 N N . VAL E 2 135 ? -39.509 55.804 -15.377 1.00 89.64 135 VAL E N 1
ATOM 8629 C CA . VAL E 2 135 ? -40.571 56.791 -15.526 1.00 89.21 135 VAL E CA 1
ATOM 8630 C C . VAL E 2 135 ? -41.575 56.559 -14.408 1.00 86.97 135 VAL E C 1
ATOM 8631 O O . VAL E 2 135 ? -42.110 55.453 -14.268 1.00 92.31 135 VAL E O 1
ATOM 8635 N N . VAL E 2 136 ? -41.826 57.597 -13.610 1.00 79.68 136 VAL E N 1
ATOM 8636 C CA . VAL E 2 136 ? -42.721 57.506 -12.462 1.00 78.77 136 VAL E CA 1
ATOM 8637 C C . VAL E 2 136 ? -44.046 58.164 -12.819 1.00 80.53 136 VAL E C 1
ATOM 8638 O O . VAL E 2 136 ? -44.105 59.123 -13.598 1.00 87.68 136 VAL E O 1
ATOM 8642 N N . CYS E 2 137 ? -45.125 57.633 -12.248 1.00 80.73 137 CYS E N 1
ATOM 8643 C CA . CYS E 2 137 ? -46.481 58.130 -12.470 1.00 80.81 137 CYS E CA 1
ATOM 8644 C C . CYS E 2 137 ? -47.248 57.992 -11.165 1.00 83.63 137 CYS E C 1
ATOM 8645 O O . CYS E 2 137 ? -47.476 56.872 -10.698 1.00 87.13 137 CYS E O 1
ATOM 8648 N N . PHE E 2 138 ? -47.642 59.121 -10.582 1.00 83.03 138 PHE E N 1
ATOM 8649 C CA . PHE E 2 138 ? -48.295 59.143 -9.283 1.00 78.16 138 PHE E CA 1
ATOM 8650 C C . PHE E 2 138 ? -49.811 59.185 -9.433 1.00 84.48 138 PHE E C 1
ATOM 8651 O O . PHE E 2 138 ? -50.349 59.891 -10.293 1.00 88.50 138 PHE E O 1
ATOM 8659 N N . LEU E 2 139 ? -50.488 58.418 -8.582 1.00 79.72 139 LEU E N 1
ATOM 8660 C CA . LEU E 2 139 ? -51.941 58.416 -8.454 1.00 71.08 139 LEU E CA 1
ATOM 8661 C C . LEU E 2 139 ? -52.241 58.760 -7.001 1.00 75.92 139 LEU E C 1
ATOM 8662 O O . LEU E 2 139 ? -51.972 57.953 -6.105 1.00 86.54 139 LEU E O 1
ATOM 8667 N N . ASN E 2 140 ? -52.787 59.952 -6.761 1.00 77.34 140 ASN E N 1
ATOM 8668 C CA . ASN E 2 140 ? -52.925 60.475 -5.409 1.00 76.34 140 ASN E CA 1
ATOM 8669 C C . ASN E 2 140 ? -54.383 60.734 -5.060 1.00 74.76 140 ASN E C 1
ATOM 8670 O O . ASN E 2 140 ? -55.165 61.189 -5.900 1.00 81.26 140 ASN E O 1
ATOM 8675 N N . ASN E 2 141 ? -54.730 60.430 -3.811 1.00 78.40 141 ASN E N 1
ATOM 8676 C CA . ASN E 2 141 ? -55.986 60.830 -3.181 1.00 78.08 141 ASN E CA 1
ATOM 8677 C C . ASN E 2 141 ? -57.194 60.390 -4.014 1.00 81.17 141 ASN E C 1
ATOM 8678 O O . ASN E 2 141 ? -57.934 61.200 -4.574 1.00 89.41 141 ASN E O 1
ATOM 8683 N N . PHE E 2 142 ? -57.381 59.074 -4.083 1.00 80.74 142 PHE E N 1
ATOM 8684 C CA . PHE E 2 142 ? -58.531 58.507 -4.772 1.00 79.12 142 PHE E CA 1
ATOM 8685 C C . PHE E 2 142 ? -59.239 57.506 -3.871 1.00 80.79 142 PHE E C 1
ATOM 8686 O O . PHE E 2 142 ? -58.717 57.079 -2.838 1.00 89.91 142 PHE E O 1
ATOM 8694 N N . TYR E 2 143 ? -60.454 57.136 -4.285 1.00 81.80 143 TYR E N 1
ATOM 8695 C CA . TYR E 2 143 ? -61.251 56.127 -3.614 1.00 74.01 143 TYR E CA 1
ATOM 8696 C C . TYR E 2 143 ? -62.218 55.554 -4.635 1.00 82.72 143 TYR E C 1
ATOM 8697 O O . TYR E 2 143 ? -62.769 56.323 -5.434 1.00 79.20 143 TYR E O 1
ATOM 8706 N N . PRO E 2 144 ? -62.473 54.235 -4.636 1.00 87.59 144 PRO E N 1
ATOM 8707 C CA . PRO E 2 144 ? -61.934 53.213 -3.726 1.00 78.29 144 PRO E CA 1
ATOM 8708 C C . PRO E 2 144 ? -60.563 52.663 -4.100 1.00 82.34 144 PRO E C 1
ATOM 8709 O O . PRO E 2 144 ? -59.935 53.137 -5.045 1.00 71.08 144 PRO E O 1
ATOM 8713 N N . LYS E 2 145 ? -60.123 51.655 -3.341 1.00 85.98 145 LYS E N 1
ATOM 8714 C CA . LYS E 2 145 ? -58.767 51.128 -3.478 1.00 77.80 145 LYS E CA 1
ATOM 8715 C C . LYS E 2 145 ? -58.525 50.536 -4.860 1.00 79.42 145 LYS E C 1
ATOM 8716 O O . LYS E 2 145 ? -57.394 50.563 -5.363 1.00 81.57 145 LYS E O 1
ATOM 8722 N N . ASN E 2 146 ? -59.569 50.001 -5.484 1.00 83.15 146 ASN E N 1
ATOM 8723 C CA . ASN E 2 146 ? -59.428 49.272 -6.736 1.00 89.81 146 ASN E CA 1
ATOM 8724 C C . ASN E 2 146 ? -58.999 50.223 -7.849 1.00 91.69 146 ASN E C 1
ATOM 8725 O O . ASN E 2 146 ? -59.674 51.223 -8.116 1.00 90.82 146 ASN E O 1
ATOM 8730 N N . ILE E 2 147 ? -57.878 49.912 -8.500 1.00 96.48 147 ILE E N 1
ATOM 8731 C CA . ILE E 2 147 ? -57.373 50.735 -9.593 1.00 89.16 147 ILE E CA 1
ATOM 8732 C C . ILE E 2 147 ? -56.459 49.873 -10.450 1.00 101.71 147 ILE E C 1
ATOM 8733 O O . ILE E 2 147 ? -55.854 48.912 -9.968 1.00 102.35 147 ILE E O 1
ATOM 8738 N N . ASN E 2 148 ? -56.384 50.204 -11.738 1.00 100.94 148 ASN E N 1
ATOM 8739 C CA . ASN E 2 148 ? -55.528 49.503 -12.683 1.00 113.22 148 ASN E CA 1
ATOM 8740 C C . ASN E 2 148 ? -54.722 50.528 -13.466 1.00 108.10 148 ASN E C 1
ATOM 8741 O O . ASN E 2 148 ? -55.189 51.640 -13.723 1.00 92.69 148 ASN E O 1
ATOM 8746 N N . VAL E 2 149 ? -53.502 50.147 -13.839 1.00 111.82 149 VAL E N 1
ATOM 8747 C CA . VAL E 2 149 ? -52.571 51.049 -14.508 1.00 103.01 149 VAL E CA 1
ATOM 8748 C C . VAL E 2 149 ? -51.862 50.283 -15.612 1.00 109.46 149 VAL E C 1
ATOM 8749 O O . VAL E 2 149 ? -51.297 49.211 -15.370 1.00 109.87 149 VAL E O 1
ATOM 8753 N N . ALA E 2 150 ? -51.901 50.828 -16.824 1.00 104.73 150 ALA E N 1
ATOM 8754 C CA . ALA E 2 150 ? -51.273 50.223 -17.987 1.00 113.68 150 ALA E CA 1
ATOM 8755 C C . ALA E 2 150 ? -50.304 51.230 -18.583 1.00 115.29 150 ALA E C 1
ATOM 8756 O O . ALA E 2 150 ? -50.663 52.395 -18.788 1.00 109.63 150 ALA E O 1
ATOM 8758 N N . TRP E 2 151 ? -49.083 50.782 -18.852 1.00 115.87 151 TRP E N 1
ATOM 8759 C CA . TRP E 2 151 ? -48.068 51.624 -19.462 1.00 112.66 151 TRP E CA 1
ATOM 8760 C C . TRP E 2 151 ? -48.118 51.470 -20.976 1.00 115.71 151 TRP E C 1
ATOM 8761 O O . TRP E 2 151 ? -48.595 50.465 -21.508 1.00 120.22 151 TRP E O 1
ATOM 8772 N N . LYS E 2 152 ? -47.612 52.485 -21.672 1.00 108.74 152 LYS E N 1
ATOM 8773 C CA . LYS E 2 152 ? -47.534 52.438 -23.125 1.00 110.46 152 LYS E CA 1
ATOM 8774 C C . LYS E 2 152 ? -46.275 53.149 -23.593 1.00 116.96 152 LYS E C 1
ATOM 8775 O O . LYS E 2 152 ? -46.024 54.298 -23.214 1.00 116.38 152 LYS E O 1
ATOM 8781 N N . ILE E 2 153 ? -45.493 52.457 -24.416 1.00 115.04 153 ILE E N 1
ATOM 8782 C CA . ILE E 2 153 ? -44.310 53.010 -25.067 1.00 109.06 153 ILE E CA 1
ATOM 8783 C C . ILE E 2 153 ? -44.578 52.984 -26.563 1.00 118.45 153 ILE E C 1
ATOM 8784 O O . ILE E 2 153 ? -44.660 51.903 -27.164 1.00 123.81 153 ILE E O 1
ATOM 8789 N N . ASP E 2 154 ? -44.708 54.166 -27.166 1.00 124.85 154 ASP E N 1
ATOM 8790 C CA . ASP E 2 154 ? -45.083 54.299 -28.574 1.00 122.31 154 ASP E CA 1
ATOM 8791 C C . ASP E 2 154 ? -46.334 53.477 -28.881 1.00 119.32 154 ASP E C 1
ATOM 8792 O O . ASP E 2 154 ? -46.391 52.714 -29.849 1.00 136.74 154 ASP E O 1
ATOM 8797 N N . GLY E 2 155 ? -47.346 53.632 -28.028 1.00 107.18 155 GLY E N 1
ATOM 8798 C CA . GLY E 2 155 ? -48.579 52.888 -28.165 1.00 110.47 155 GLY E CA 1
ATOM 8799 C C . GLY E 2 155 ? -48.501 51.428 -27.783 1.00 119.84 155 GLY E C 1
ATOM 8800 O O . GLY E 2 155 ? -49.528 50.740 -27.831 1.00 125.45 155 GLY E O 1
ATOM 8801 N N . GLY E 2 156 ? -47.329 50.928 -27.404 1.00 113.03 156 GLY E N 1
ATOM 8802 C CA . GLY E 2 156 ? -47.196 49.529 -27.055 1.00 118.94 156 GLY E CA 1
ATOM 8803 C C . GLY E 2 156 ? -47.404 49.259 -25.580 1.00 118.29 156 GLY E C 1
ATOM 8804 O O . GLY E 2 156 ? -46.594 49.681 -24.748 1.00 114.35 156 GLY E O 1
ATOM 8805 N N . GLU E 2 157 ? -48.490 48.561 -25.244 1.00 120.01 157 GLU E N 1
ATOM 8806 C CA . GLU E 2 157 ? -48.781 48.236 -23.854 1.00 120.63 157 GLU E CA 1
ATOM 8807 C C . GLU E 2 157 ? -47.686 47.347 -23.288 1.00 119.26 157 GLU E C 1
ATOM 8808 O O . GLU E 2 157 ? -47.829 46.121 -23.251 1.00 124.44 157 GLU E O 1
ATOM 8814 N N . ARG E 2 158 ? -46.588 47.953 -22.853 1.00 114.46 158 ARG E N 1
ATOM 8815 C CA . ARG E 2 158 ? -45.493 47.204 -22.266 1.00 116.01 158 ARG E CA 1
ATOM 8816 C C . ARG E 2 158 ? -45.749 47.057 -20.773 1.00 110.04 158 ARG E C 1
ATOM 8817 O O . ARG E 2 158 ? -46.082 48.033 -20.094 1.00 115.03 158 ARG E O 1
ATOM 8825 N N . GLN E 2 159 ? -45.585 45.836 -20.265 1.00 117.21 159 GLN E N 1
ATOM 8826 C CA . GLN E 2 159 ? -45.941 45.529 -18.889 1.00 120.72 159 GLN E CA 1
ATOM 8827 C C . GLN E 2 159 ? -44.819 44.897 -18.076 1.00 122.06 159 GLN E C 1
ATOM 8828 O O . GLN E 2 159 ? -45.015 44.647 -16.881 1.00 117.63 159 GLN E O 1
ATOM 8834 N N . ASN E 2 160 ? -43.663 44.624 -18.673 1.00 127.56 160 ASN E N 1
ATOM 8835 C CA . ASN E 2 160 ? -42.542 44.031 -17.956 1.00 134.64 160 ASN E CA 1
ATOM 8836 C C . ASN E 2 160 ? -41.593 45.135 -17.515 1.00 132.95 160 ASN E C 1
ATOM 8837 O O . ASN E 2 160 ? -41.200 45.985 -18.323 1.00 132.27 160 ASN E O 1
ATOM 8842 N N . GLY E 2 161 ? -41.234 45.122 -16.238 1.00 124.58 161 GLY E N 1
ATOM 8843 C CA . GLY E 2 161 ? -40.377 46.132 -15.670 1.00 115.96 161 GLY E CA 1
ATOM 8844 C C . GLY E 2 161 ? -41.096 47.186 -14.861 1.00 112.53 161 GLY E C 1
ATOM 8845 O O . GLY E 2 161 ? -40.654 48.340 -14.851 1.00 109.29 161 GLY E O 1
ATOM 8846 N N . VAL E 2 162 ? -42.185 46.831 -14.183 1.00 114.08 162 VAL E N 1
ATOM 8847 C CA . VAL E 2 162 ? -43.007 47.782 -13.446 1.00 101.10 162 VAL E CA 1
ATOM 8848 C C . VAL E 2 162 ? -42.916 47.467 -11.959 1.00 108.09 162 VAL E C 1
ATOM 8849 O O . VAL E 2 162 ? -42.774 46.309 -11.549 1.00 105.45 162 VAL E O 1
ATOM 8853 N N . LEU E 2 163 ? -42.992 48.518 -11.146 1.00 102.67 163 LEU E N 1
ATOM 8854 C CA . LEU E 2 163 ? -42.916 48.394 -9.696 1.00 93.32 163 LEU E CA 1
ATOM 8855 C C . LEU E 2 163 ? -43.922 49.360 -9.096 1.00 92.22 163 LEU E C 1
ATOM 8856 O O . LEU E 2 163 ? -43.815 50.574 -9.294 1.00 97.54 163 LEU E O 1
ATOM 8861 N N . ASN E 2 164 ? -44.895 48.820 -8.369 1.00 89.90 164 ASN E N 1
ATOM 8862 C CA . ASN E 2 164 ? -45.972 49.604 -7.792 1.00 89.35 164 ASN E CA 1
ATOM 8863 C C . ASN E 2 164 ? -45.849 49.613 -6.275 1.00 89.44 164 ASN E C 1
ATOM 8864 O O . ASN E 2 164 ? -45.144 48.793 -5.681 1.00 93.67 164 ASN E O 1
ATOM 8869 N N . SER E 2 165 ? -46.548 50.558 -5.652 1.00 83.34 165 SER E N 1
ATOM 8870 C CA . SER E 2 165 ? -46.603 50.622 -4.200 1.00 80.44 165 SER E CA 1
ATOM 8871 C C . SER E 2 165 ? -47.850 51.397 -3.809 1.00 79.35 165 SER E C 1
ATOM 8872 O O . SER E 2 165 ? -48.279 52.305 -4.525 1.00 79.26 165 SER E O 1
ATOM 8875 N N . TRP E 2 166 ? -48.419 51.032 -2.662 1.00 81.92 166 TRP E N 1
ATOM 8876 C CA . TRP E 2 166 ? -49.723 51.522 -2.246 1.00 72.61 166 TRP E CA 1
ATOM 8877 C C . TRP E 2 166 ? -49.662 51.996 -0.804 1.00 66.58 166 TRP E C 1
ATOM 8878 O O . TRP E 2 166 ? -49.060 51.340 0.054 1.00 79.80 166 TRP E O 1
ATOM 8889 N N . THR E 2 167 ? -50.299 53.129 -0.538 1.00 61.00 167 THR E N 1
ATOM 8890 C CA . THR E 2 167 ? -50.403 53.615 0.824 1.00 67.64 167 THR E CA 1
ATOM 8891 C C . THR E 2 167 ? -51.613 52.977 1.486 1.00 76.11 167 THR E C 1
ATOM 8892 O O . THR E 2 167 ? -52.617 52.676 0.831 1.00 82.78 167 THR E O 1
ATOM 8896 N N . ASP E 2 168 ? -51.509 52.768 2.794 1.00 65.86 168 ASP E N 1
ATOM 8897 C CA . ASP E 2 168 ? -52.684 52.376 3.544 1.00 76.10 168 ASP E CA 1
ATOM 8898 C C . ASP E 2 168 ? -53.696 53.518 3.516 1.00 77.00 168 ASP E C 1
ATOM 8899 O O . ASP E 2 168 ? -53.380 54.653 3.143 1.00 82.26 168 ASP E O 1
ATOM 8904 N N . GLN E 2 169 ? -54.933 53.206 3.898 1.00 74.86 169 GLN E N 1
ATOM 8905 C CA . GLN E 2 169 ? -55.992 54.202 3.818 1.00 65.76 169 GLN E CA 1
ATOM 8906 C C . GLN E 2 169 ? -55.630 55.405 4.680 1.00 69.89 169 GLN E C 1
ATOM 8907 O O . GLN E 2 169 ? -55.245 55.257 5.845 1.00 70.29 169 GLN E O 1
ATOM 8913 N N . ASP E 2 170 ? -55.734 56.597 4.094 1.00 68.88 170 ASP E N 1
ATOM 8914 C CA . ASP E 2 170 ? -55.360 57.811 4.808 1.00 67.38 170 ASP E CA 1
ATOM 8915 C C . ASP E 2 170 ? -56.259 58.006 6.022 1.00 72.17 170 ASP E C 1
ATOM 8916 O O . ASP E 2 170 ? -57.473 57.809 5.956 1.00 77.99 170 ASP E O 1
ATOM 8921 N N . SER E 2 171 ? -55.648 58.378 7.143 1.00 77.46 171 SER E N 1
ATOM 8922 C CA . SER E 2 171 ? -56.377 58.526 8.396 1.00 68.06 171 SER E CA 1
ATOM 8923 C C . SER E 2 171 ? -57.071 59.876 8.517 1.00 73.67 171 SER E C 1
ATOM 8924 O O . SER E 2 171 ? -57.651 60.162 9.570 1.00 78.79 171 SER E O 1
ATOM 8927 N N . ALA E 2 172 ? -57.042 60.698 7.467 1.00 84.08 172 ALA E N 1
ATOM 8928 C CA . ALA E 2 172 ? -57.762 61.965 7.453 1.00 75.63 172 ALA E CA 1
ATOM 8929 C C . ALA E 2 172 ? -58.828 62.006 6.365 1.00 83.36 172 ALA E C 1
ATOM 8930 O O . ALA E 2 172 ? -60.008 62.205 6.675 1.00 87.18 172 ALA E O 1
ATOM 8932 N N . ASP E 2 173 ? -58.459 61.819 5.095 1.00 74.62 173 ASP E N 1
ATOM 8933 C CA . ASP E 2 173 ? -59.413 61.855 3.992 1.00 69.92 173 ASP E CA 1
ATOM 8934 C C . ASP E 2 173 ? -59.837 60.471 3.523 1.00 81.05 173 ASP E C 1
ATOM 8935 O O . ASP E 2 173 ? -60.629 60.371 2.583 1.00 85.14 173 ASP E O 1
ATOM 8940 N N . SER E 2 174 ? -59.343 59.408 4.163 1.00 78.20 174 SER E N 1
ATOM 8941 C CA . SER E 2 174 ? -59.748 58.035 3.859 1.00 73.26 174 SER E CA 1
ATOM 8942 C C . SER E 2 174 ? -59.554 57.703 2.382 1.00 65.44 174 SER E C 1
ATOM 8943 O O . SER E 2 174 ? -60.316 56.921 1.806 1.00 66.29 174 SER E O 1
ATOM 8946 N N . THR E 2 175 ? -58.536 58.291 1.762 1.00 69.32 175 THR E N 1
ATOM 8947 C CA . THR E 2 175 ? -58.215 58.030 0.368 1.00 68.35 175 THR E CA 1
ATOM 8948 C C . THR E 2 175 ? -57.004 57.110 0.267 1.00 72.91 175 THR E C 1
ATOM 8949 O O . THR E 2 175 ? -56.339 56.795 1.257 1.00 72.74 175 THR E O 1
ATOM 8953 N N . TYR E 2 176 ? -56.730 56.669 -0.954 1.00 74.10 176 TYR E N 1
ATOM 8954 C CA . TYR E 2 176 ? -55.571 55.844 -1.252 1.00 68.86 176 TYR E CA 1
ATOM 8955 C C . TYR E 2 176 ? -54.621 56.609 -2.164 1.00 75.27 176 TYR E C 1
ATOM 8956 O O . TYR E 2 176 ? -54.878 57.746 -2.565 1.00 78.40 176 TYR E O 1
ATOM 8965 N N . SER E 2 177 ? -53.502 55.967 -2.482 1.00 80.95 177 SER E N 1
ATOM 8966 C CA . SER E 2 177 ? -52.499 56.530 -3.373 1.00 73.24 177 SER E CA 1
ATOM 8967 C C . SER E 2 177 ? -51.609 55.393 -3.843 1.00 78.42 177 SER E C 1
ATOM 8968 O O . SER E 2 177 ? -51.511 54.349 -3.191 1.00 83.24 177 SER E O 1
ATOM 8971 N N . MET E 2 178 ? -50.968 55.603 -4.989 1.00 79.62 178 MET E N 1
ATOM 8972 C CA . MET E 2 178 ? -50.128 54.572 -5.574 1.00 74.80 178 MET E CA 1
ATOM 8973 C C . MET E 2 178 ? -49.030 55.228 -6.397 1.00 80.86 178 MET E C 1
ATOM 8974 O O . MET E 2 178 ? -49.238 56.277 -7.014 1.00 81.84 178 MET E O 1
ATOM 8979 N N . SER E 2 179 ? -47.858 54.594 -6.398 1.00 81.60 179 SER E N 1
ATOM 8980 C CA . SER E 2 179 ? -46.726 55.008 -7.217 1.00 84.35 179 SER E CA 1
ATOM 8981 C C . SER E 2 179 ? -46.310 53.834 -8.090 1.00 99.95 179 SER E C 1
ATOM 8982 O O . SER E 2 179 ? -45.893 52.793 -7.575 1.00 101.22 179 SER E O 1
ATOM 8985 N N . SER E 2 180 ? -46.428 53.998 -9.405 1.00 101.55 180 SER E N 1
ATOM 8986 C CA . SER E 2 180 ? -45.949 53.017 -10.372 1.00 92.69 180 SER E CA 1
ATOM 8987 C C . SER E 2 180 ? -44.743 53.609 -11.087 1.00 82.66 180 SER E C 1
ATOM 8988 O O . SER E 2 180 ? -44.842 54.686 -11.684 1.00 78.66 180 SER E O 1
ATOM 8991 N N . THR E 2 181 ? -43.610 52.914 -11.015 1.00 80.86 181 THR E N 1
ATOM 8992 C CA . THR E 2 181 ? -42.377 53.351 -11.657 1.00 77.93 181 THR E CA 1
ATOM 8993 C C . THR E 2 181 ? -41.989 52.321 -12.708 1.00 92.77 181 THR E C 1
ATOM 8994 O O . THR E 2 181 ? -41.721 51.162 -12.375 1.00 93.56 181 THR E O 1
ATOM 8998 N N . LEU E 2 182 ? -41.964 52.740 -13.970 1.00 97.79 182 LEU E N 1
ATOM 8999 C CA . LEU E 2 182 ? -41.534 51.869 -15.054 1.00 99.10 182 LEU E CA 1
ATOM 9000 C C . LEU E 2 182 ? -40.048 52.105 -15.278 1.00 95.45 182 LEU E C 1
ATOM 9001 O O . LEU E 2 182 ? -39.636 53.237 -15.543 1.00 99.98 182 LEU E O 1
ATOM 9006 N N . THR E 2 183 ? -39.251 51.042 -15.192 1.00 92.15 183 THR E N 1
ATOM 9007 C CA . THR E 2 183 ? -37.796 51.145 -15.198 1.00 102.06 183 THR E CA 1
ATOM 9008 C C . THR E 2 183 ? -37.241 50.532 -16.476 1.00 104.47 183 THR E C 1
ATOM 9009 O O . THR E 2 183 ? -37.514 49.366 -16.780 1.00 98.40 183 THR E O 1
ATOM 9013 N N . LEU E 2 184 ? -36.466 51.323 -17.217 1.00 100.99 184 LEU E N 1
ATOM 9014 C CA . LEU E 2 184 ? -35.788 50.844 -18.413 1.00 104.83 184 LEU E CA 1
ATOM 9015 C C . LEU E 2 184 ? -34.287 51.075 -18.306 1.00 108.77 184 LEU E C 1
ATOM 9016 O O . LEU E 2 184 ? -33.753 51.290 -17.212 1.00 108.48 184 LEU E O 1
ATOM 9021 N N . THR E 2 185 ? -33.606 51.039 -19.444 1.00 119.67 185 THR E N 1
ATOM 9022 C CA . THR E 2 185 ? -32.203 51.397 -19.549 1.00 119.10 185 THR E CA 1
ATOM 9023 C C . THR E 2 185 ? -32.099 52.713 -20.307 1.00 121.35 185 THR E C 1
ATOM 9024 O O . THR E 2 185 ? -33.012 53.097 -21.043 1.00 125.39 185 THR E O 1
ATOM 9028 N N . LYS E 2 186 ? -30.988 53.423 -20.096 1.00 117.53 186 LYS E N 1
ATOM 9029 C CA . LYS E 2 186 ? -30.757 54.647 -20.857 1.00 116.30 186 LYS E CA 1
ATOM 9030 C C . LYS E 2 186 ? -30.789 54.374 -22.356 1.00 121.42 186 LYS E C 1
ATOM 9031 O O . LYS E 2 186 ? -31.291 55.193 -23.136 1.00 121.40 186 LYS E O 1
ATOM 9037 N N . ASP E 2 187 ? -30.272 53.216 -22.776 1.00 127.09 187 ASP E N 1
ATOM 9038 C CA . ASP E 2 187 ? -30.210 52.897 -24.198 1.00 131.27 187 ASP E CA 1
ATOM 9039 C C . ASP E 2 187 ? -31.567 52.506 -24.774 1.00 134.00 187 ASP E C 1
ATOM 9040 O O . ASP E 2 187 ? -31.819 52.754 -25.959 1.00 137.58 187 ASP E O 1
ATOM 9045 N N . GLU E 2 188 ? -32.450 51.902 -23.979 1.00 129.95 188 GLU E N 1
ATOM 9046 C CA . GLU E 2 188 ? -33.782 51.579 -24.481 1.00 129.23 188 GLU E CA 1
ATOM 9047 C C . GLU E 2 188 ? -34.759 52.738 -24.360 1.00 125.55 188 GLU E C 1
ATOM 9048 O O . GLU E 2 188 ? -35.707 52.823 -25.150 1.00 123.82 188 GLU E O 1
ATOM 9054 N N . TYR E 2 189 ? -34.550 53.630 -23.389 1.00 125.10 189 TYR E N 1
ATOM 9055 C CA . TYR E 2 189 ? -35.475 54.741 -23.191 1.00 122.89 189 TYR E CA 1
ATOM 9056 C C . TYR E 2 189 ? -35.399 55.736 -24.344 1.00 130.94 189 TYR E C 1
ATOM 9057 O O . TYR E 2 189 ? -36.424 56.282 -24.768 1.00 124.88 189 TYR E O 1
ATOM 9066 N N . GLU E 2 190 ? -34.198 55.972 -24.876 1.00 130.70 190 GLU E N 1
ATOM 9067 C CA . GLU E 2 190 ? -34.011 56.935 -25.955 1.00 125.49 190 GLU E CA 1
ATOM 9068 C C . GLU E 2 190 ? -34.482 56.430 -27.312 1.00 123.88 190 GLU E C 1
ATOM 9069 O O . GLU E 2 190 ? -34.501 57.212 -28.268 1.00 130.29 190 GLU E O 1
ATOM 9075 N N . ARG E 2 191 ? -34.849 55.155 -27.434 1.00 125.16 191 ARG E N 1
ATOM 9076 C CA . ARG E 2 191 ? -35.321 54.630 -28.709 1.00 125.99 191 ARG E CA 1
ATOM 9077 C C . ARG E 2 191 ? -36.796 54.910 -28.955 1.00 123.00 191 ARG E C 1
ATOM 9078 O O . ARG E 2 191 ? -37.409 54.242 -29.796 1.00 119.30 191 ARG E O 1
ATOM 9086 N N . HIS E 2 192 ? -37.377 55.878 -28.250 1.00 129.00 192 HIS E N 1
ATOM 9087 C CA . HIS E 2 192 ? -38.784 56.213 -28.407 1.00 129.99 192 HIS E CA 1
ATOM 9088 C C . HIS E 2 192 ? -38.962 57.698 -28.125 1.00 123.47 192 HIS E C 1
ATOM 9089 O O . HIS E 2 192 ? -37.999 58.421 -27.856 1.00 121.13 192 HIS E O 1
ATOM 9096 N N . ALA E 2 193 ? -40.212 58.151 -28.188 1.00 117.21 193 ALA E N 1
ATOM 9097 C CA . ALA E 2 193 ? -40.529 59.548 -27.931 1.00 125.78 193 ALA E CA 1
ATOM 9098 C C . ALA E 2 193 ? -41.677 59.646 -26.935 1.00 127.52 193 ALA E C 1
ATOM 9099 O O . ALA E 2 193 ? -41.596 60.396 -25.958 1.00 117.13 193 ALA E O 1
ATOM 9101 N N . SER E 2 194 ? -42.727 58.858 -27.147 1.00 126.72 194 SER E N 1
ATOM 9102 C CA . SER E 2 194 ? -43.970 58.992 -26.399 1.00 115.98 194 SER E CA 1
ATOM 9103 C C . SER E 2 194 ? -44.051 57.930 -25.308 1.00 119.19 194 SER E C 1
ATOM 9104 O O . SER E 2 194 ? -44.028 56.729 -25.598 1.00 119.31 194 SER E O 1
ATOM 9107 N N . TYR E 2 195 ? -44.149 58.382 -24.059 1.00 124.44 195 TYR E N 1
ATOM 9108 C CA . TYR E 2 195 ? -44.380 57.526 -22.900 1.00 111.97 195 TYR E CA 1
ATOM 9109 C C . TYR E 2 195 ? -45.652 58.015 -22.231 1.00 108.92 195 TYR E C 1
ATOM 9110 O O . TYR E 2 195 ? -45.747 59.188 -21.856 1.00 110.17 195 TYR E O 1
ATOM 9119 N N . THR E 2 196 ? -46.625 57.123 -22.084 1.00 107.17 196 THR E N 1
ATOM 9120 C CA . THR E 2 196 ? -47.930 57.494 -21.568 1.00 109.35 196 THR E CA 1
ATOM 9121 C C . THR E 2 196 ? -48.245 56.677 -20.325 1.00 110.84 196 THR E C 1
ATOM 9122 O O . THR E 2 196 ? -47.763 55.553 -20.157 1.00 106.82 196 THR E O 1
ATOM 9126 N N . CYS E 2 197 ? -49.060 57.262 -19.455 1.00 113.28 197 CYS E N 1
ATOM 9127 C CA . CYS E 2 197 ? -49.464 56.642 -18.200 1.00 110.24 197 CYS E CA 1
ATOM 9128 C C . CYS E 2 197 ? -50.981 56.676 -18.144 1.00 108.47 197 CYS E C 1
ATOM 9129 O O . CYS E 2 197 ? -51.575 57.745 -17.974 1.00 105.67 197 CYS E O 1
ATOM 9132 N N . GLU E 2 198 ? -51.603 55.512 -18.285 1.00 110.59 198 GLU E N 1
ATOM 9133 C CA . GLU E 2 198 ? -53.051 55.399 -18.356 1.00 108.28 198 GLU E CA 1
ATOM 9134 C C . GLU E 2 198 ? -53.564 54.790 -17.062 1.00 105.03 198 GLU E C 1
ATOM 9135 O O . GLU E 2 198 ? -53.049 53.762 -16.606 1.00 110.63 198 GLU E O 1
ATOM 9141 N N . ALA E 2 199 ? -54.574 55.425 -16.476 1.00 101.96 199 ALA E N 1
ATOM 9142 C CA . ALA E 2 199 ? -55.132 55.008 -15.199 1.00 95.61 199 ALA E CA 1
ATOM 9143 C C . ALA E 2 199 ? -56.644 55.006 -15.322 1.00 93.36 199 ALA E C 1
ATOM 9144 O O . ALA E 2 199 ? -57.246 56.043 -15.619 1.00 99.31 199 ALA E O 1
ATOM 9146 N N . THR E 2 200 ? -57.255 53.851 -15.082 1.00 95.32 200 THR E N 1
ATOM 9147 C CA . THR E 2 200 ? -58.698 53.692 -15.157 1.00 94.17 200 THR E CA 1
ATOM 9148 C C . THR E 2 200 ? -59.252 53.372 -13.775 1.00 90.18 200 THR E C 1
ATOM 9149 O O . THR E 2 200 ? -58.599 52.712 -12.962 1.00 91.42 200 THR E O 1
ATOM 9153 N N . HIS E 2 201 ? -60.465 53.852 -13.518 1.00 93.14 201 HIS E N 1
ATOM 9154 C CA . HIS E 2 201 ? -60.991 53.879 -12.165 1.00 86.32 201 HIS E CA 1
ATOM 9155 C C . HIS E 2 201 ? -62.512 53.857 -12.231 1.00 87.53 201 HIS E C 1
ATOM 9156 O O . HIS E 2 201 ? -63.107 54.087 -13.287 1.00 94.27 201 HIS E O 1
ATOM 9163 N N . GLN E 2 202 ? -63.138 53.565 -11.086 1.00 88.00 202 GLN E N 1
ATOM 9164 C CA . GLN E 2 202 ? -64.597 53.533 -11.017 1.00 80.07 202 GLN E CA 1
ATOM 9165 C C . GLN E 2 202 ? -65.211 54.868 -11.419 1.00 82.38 202 GLN E C 1
ATOM 9166 O O . GLN E 2 202 ? -66.296 54.901 -12.016 1.00 92.40 202 GLN E O 1
ATOM 9172 N N . THR E 2 203 ? -64.524 55.973 -11.120 1.00 82.99 203 THR E N 1
ATOM 9173 C CA . THR E 2 203 ? -65.085 57.299 -11.339 1.00 87.36 203 THR E CA 1
ATOM 9174 C C . THR E 2 203 ? -65.196 57.649 -12.816 1.00 98.32 203 THR E C 1
ATOM 9175 O O . THR E 2 203 ? -65.920 58.587 -13.164 1.00 102.41 203 THR E O 1
ATOM 9179 N N . SER E 2 204 ? -64.511 56.916 -13.691 1.00 101.96 204 SER E N 1
ATOM 9180 C CA . SER E 2 204 ? -64.477 57.262 -15.104 1.00 105.80 204 SER E CA 1
ATOM 9181 C C . SER E 2 204 ? -64.558 56.008 -15.959 1.00 111.43 204 SER E C 1
ATOM 9182 O O . SER E 2 204 ? -63.788 55.064 -15.763 1.00 104.85 204 SER E O 1
ATOM 9185 N N . THR E 2 205 ? -65.491 56.013 -16.915 1.00 113.16 205 THR E N 1
ATOM 9186 C CA . THR E 2 205 ? -65.447 55.037 -17.997 1.00 111.61 205 THR E CA 1
ATOM 9187 C C . THR E 2 205 ? -64.218 55.267 -18.865 1.00 107.03 205 THR E C 1
ATOM 9188 O O . THR E 2 205 ? -63.604 54.313 -19.358 1.00 99.35 205 THR E O 1
ATOM 9192 N N . SER E 2 206 ? -63.842 56.533 -19.037 1.00 110.33 206 SER E N 1
ATOM 9193 C CA . SER E 2 206 ? -62.714 56.916 -19.870 1.00 115.29 206 SER E CA 1
ATOM 9194 C C . SER E 2 206 ? -61.461 57.014 -19.013 1.00 111.63 206 SER E C 1
ATOM 9195 O O . SER E 2 206 ? -61.423 57.836 -18.088 1.00 101.21 206 SER E O 1
ATOM 9198 N N . PRO E 2 207 ? -60.427 56.217 -19.275 1.00 106.07 207 PRO E N 1
ATOM 9199 C CA . PRO E 2 207 ? -59.255 56.221 -18.392 1.00 102.21 207 PRO E CA 1
ATOM 9200 C C . PRO E 2 207 ? -58.541 57.566 -18.417 1.00 105.34 207 PRO E C 1
ATOM 9201 O O . PRO E 2 207 ? -58.486 58.246 -19.445 1.00 107.27 207 PRO E O 1
ATOM 9205 N N . ILE E 2 208 ? -58.003 57.952 -17.262 1.00 102.38 208 ILE E N 1
ATOM 9206 C CA . ILE E 2 208 ? -57.195 59.164 -17.168 1.00 108.59 208 ILE E CA 1
ATOM 9207 C C . ILE E 2 208 ? -55.816 58.864 -17.737 1.00 110.23 208 ILE E C 1
ATOM 9208 O O . ILE E 2 208 ? -55.157 57.905 -17.318 1.00 108.45 208 ILE E O 1
ATOM 9213 N N . VAL E 2 209 ? -55.377 59.674 -18.698 1.00 108.82 209 VAL E N 1
ATOM 9214 C CA . VAL E 2 209 ? -54.111 59.453 -19.384 1.00 104.33 209 VAL E CA 1
ATOM 9215 C C . VAL E 2 209 ? -53.239 60.691 -19.226 1.00 102.68 209 VAL E C 1
ATOM 9216 O O . VAL E 2 209 ? -53.669 61.811 -19.527 1.00 96.02 209 VAL E O 1
ATOM 9220 N N . LYS E 2 210 ? -52.017 60.480 -18.744 1.00 94.43 210 LYS E N 1
ATOM 9221 C CA . LYS E 2 210 ? -50.976 61.499 -18.691 1.00 90.76 210 LYS E CA 1
ATOM 9222 C C . LYS E 2 210 ? -49.780 60.975 -19.466 1.00 96.25 210 LYS E C 1
ATOM 9223 O O . LYS E 2 210 ? -49.262 59.897 -19.159 1.00 93.78 210 LYS E O 1
ATOM 9229 N N . SER E 2 211 ? -49.349 61.736 -20.464 1.00 102.59 211 SER E N 1
ATOM 9230 C CA . SER E 2 211 ? -48.315 61.307 -21.388 1.00 108.91 211 SER E CA 1
ATOM 9231 C C . SER E 2 211 ? -47.316 62.439 -21.566 1.00 105.73 211 SER E C 1
ATOM 9232 O O . SER E 2 211 ? -47.552 63.579 -21.159 1.00 99.61 211 SER E O 1
ATOM 9235 N N . PHE E 2 212 ? -46.187 62.109 -22.181 1.00 103.36 212 PHE E N 1
ATOM 9236 C CA . PHE E 2 212 ? -45.193 63.116 -22.509 1.00 103.99 212 PHE E CA 1
ATOM 9237 C C . PHE E 2 212 ? -44.331 62.585 -23.640 1.00 113.52 212 PHE E C 1
ATOM 9238 O O . PHE E 2 212 ? -44.234 61.374 -23.856 1.00 114.50 212 PHE E O 1
ATOM 9246 N N . ASN E 2 213 ? -43.699 63.510 -24.352 1.00 117.27 213 ASN E N 1
ATOM 9247 C CA . ASN E 2 213 ? -42.817 63.183 -25.460 1.00 114.12 213 ASN E CA 1
ATOM 9248 C C . ASN E 2 213 ? -41.390 63.542 -25.077 1.00 114.14 213 ASN E C 1
ATOM 9249 O O . ASN E 2 213 ? -41.143 64.627 -24.538 1.00 109.07 213 ASN E O 1
ATOM 9254 N N . ARG E 2 214 ? -40.460 62.618 -25.335 1.00 116.09 214 ARG E N 1
ATOM 9255 C CA . ARG E 2 214 ? -39.084 62.793 -24.878 1.00 111.21 214 ARG E CA 1
ATOM 9256 C C . ARG E 2 214 ? -38.465 64.058 -25.464 1.00 118.55 214 ARG E C 1
ATOM 9257 O O . ARG E 2 214 ? -37.886 64.877 -24.739 1.00 120.47 214 ARG E O 1
ATOM 9265 N N . ASN E 2 215 ? -38.580 64.234 -26.777 1.00 128.96 215 ASN E N 1
ATOM 9266 C CA . ASN E 2 215 ? -38.060 65.425 -27.439 1.00 134.02 215 ASN E CA 1
ATOM 9267 C C . ASN E 2 215 ? -39.067 66.573 -27.393 1.00 133.95 215 ASN E C 1
ATOM 9268 O O . ASN E 2 215 ? -40.069 66.572 -28.110 1.00 134.68 215 ASN E O 1
ATOM 9273 N N . ILE F 3 38 ? -59.823 17.973 75.122 1.00 144.41 108 ILE F N 1
ATOM 9274 C CA . ILE F 3 38 ? -59.774 18.583 76.442 1.00 146.39 108 ILE F CA 1
ATOM 9275 C C . ILE F 3 38 ? -60.036 20.089 76.286 1.00 143.78 108 ILE F C 1
ATOM 9276 O O . ILE F 3 38 ? -59.772 20.671 75.233 1.00 144.74 108 ILE F O 1
ATOM 9281 N N . VAL F 3 39 ? -60.569 20.701 77.345 1.00 142.15 109 VAL F N 1
ATOM 9282 C CA . VAL F 3 39 ? -60.686 22.157 77.427 1.00 142.73 109 VAL F CA 1
ATOM 9283 C C . VAL F 3 39 ? -59.313 22.822 77.351 1.00 144.76 109 VAL F C 1
ATOM 9284 O O . VAL F 3 39 ? -59.149 23.865 76.704 1.00 148.60 109 VAL F O 1
ATOM 9288 N N . THR F 3 40 ? -58.304 22.226 77.996 1.00 143.48 110 THR F N 1
ATOM 9289 C CA . THR F 3 40 ? -56.952 22.783 77.957 1.00 146.23 110 THR F CA 1
ATOM 9290 C C . THR F 3 40 ? -56.339 22.725 76.558 1.00 149.98 110 THR F C 1
ATOM 9291 O O . THR F 3 40 ? -55.668 23.680 76.144 1.00 149.08 110 THR F O 1
ATOM 9295 N N . ILE F 3 41 ? -56.515 21.621 75.824 1.00 145.32 111 ILE F N 1
ATOM 9296 C CA . ILE F 3 41 ? -56.039 21.599 74.438 1.00 148.59 111 ILE F CA 1
ATOM 9297 C C . ILE F 3 41 ? -56.686 22.742 73.662 1.00 144.34 111 ILE F C 1
ATOM 9298 O O . ILE F 3 41 ? -56.005 23.526 72.988 1.00 143.48 111 ILE F O 1
ATOM 9303 N N . PHE F 3 42 ? -58.017 22.834 73.734 1.00 138.65 112 PHE F N 1
ATOM 9304 C CA . PHE F 3 42 ? -58.746 23.884 73.032 1.00 138.07 112 PHE F CA 1
ATOM 9305 C C . PHE F 3 42 ? -58.231 25.258 73.443 1.00 142.37 112 PHE F C 1
ATOM 9306 O O . PHE F 3 42 ? -58.049 26.145 72.602 1.00 147.89 112 PHE F O 1
ATOM 9314 N N . ALA F 3 43 ? -58.003 25.443 74.745 1.00 143.29 113 ALA F N 1
ATOM 9315 C CA . ALA F 3 43 ? -57.476 26.694 75.281 1.00 147.22 113 ALA F CA 1
ATOM 9316 C C . ALA F 3 43 ? -56.143 27.072 74.641 1.00 144.18 113 ALA F C 1
ATOM 9317 O O . ALA F 3 43 ? -55.939 28.229 74.253 1.00 139.06 113 ALA F O 1
ATOM 9319 N N . ILE F 3 44 ? -55.220 26.113 74.525 1.00 141.13 114 ILE F N 1
ATOM 9320 C CA . ILE F 3 44 ? -53.918 26.419 73.938 1.00 147.03 114 ILE F CA 1
ATOM 9321 C C . ILE F 3 44 ? -54.070 26.683 72.449 1.00 149.34 114 ILE F C 1
ATOM 9322 O O . ILE F 3 44 ? -53.434 27.589 71.895 1.00 151.21 114 ILE F O 1
ATOM 9327 N N . TRP F 3 45 ? -54.898 25.890 71.774 1.00 147.38 115 TRP F N 1
ATOM 9328 C CA . TRP F 3 45 ? -55.125 26.117 70.355 1.00 143.10 115 TRP F CA 1
ATOM 9329 C C . TRP F 3 45 ? -55.757 27.486 70.118 1.00 139.99 115 TRP F C 1
ATOM 9330 O O . TRP F 3 45 ? -55.340 28.226 69.220 1.00 146.31 115 TRP F O 1
ATOM 9341 N N . ASN F 3 46 ? -56.766 27.833 70.922 1.00 140.30 116 ASN F N 1
ATOM 9342 C CA . ASN F 3 46 ? -57.462 29.115 70.804 1.00 146.94 116 ASN F CA 1
ATOM 9343 C C . ASN F 3 46 ? -56.544 30.327 70.995 1.00 146.97 116 ASN F C 1
ATOM 9344 O O . ASN F 3 46 ? -56.586 31.275 70.200 1.00 149.17 116 ASN F O 1
ATOM 9349 N N . THR F 3 47 ? -55.720 30.328 72.056 1.00 146.23 117 THR F N 1
ATOM 9350 C CA . THR F 3 47 ? -54.847 31.480 72.303 1.00 148.16 117 THR F CA 1
ATOM 9351 C C . THR F 3 47 ? -53.833 31.699 71.184 1.00 146.01 117 THR F C 1
ATOM 9352 O O . THR F 3 47 ? -53.613 32.842 70.766 1.00 152.41 117 THR F O 1
ATOM 9356 N N . MET F 3 48 ? -53.192 30.638 70.690 1.00 139.50 118 MET F N 1
ATOM 9357 C CA . MET F 3 48 ? -52.177 30.844 69.659 1.00 146.66 118 MET F CA 1
ATOM 9358 C C . MET F 3 48 ? -52.797 31.388 68.374 1.00 144.74 118 MET F C 1
ATOM 9359 O O . MET F 3 48 ? -52.237 32.298 67.753 1.00 145.01 118 MET F O 1
ATOM 9364 N N . MET F 3 49 ? -53.925 30.826 67.944 1.00 135.98 119 MET F N 1
ATOM 9365 C CA . MET F 3 49 ? -54.611 31.355 66.773 1.00 137.75 119 MET F CA 1
ATOM 9366 C C . MET F 3 49 ? -55.042 32.799 67.001 1.00 144.55 119 MET F C 1
ATOM 9367 O O . MET F 3 49 ? -55.249 33.239 68.131 1.00 140.17 119 MET F O 1
ATOM 9372 N N . GLY F 3 50 ? -55.172 33.535 65.898 1.00 147.97 120 GLY F N 1
ATOM 9373 C CA . GLY F 3 50 ? -55.657 34.902 65.886 1.00 142.41 120 GLY F CA 1
ATOM 9374 C C . GLY F 3 50 ? -55.161 35.593 64.632 1.00 139.29 120 GLY F C 1
ATOM 9375 O O . GLY F 3 50 ? -55.273 35.034 63.539 1.00 132.22 120 GLY F O 1
ATOM 9376 N N . THR F 3 51 ? -54.572 36.787 64.770 1.00 143.82 121 THR F N 1
ATOM 9377 C CA . THR F 3 51 ? -54.017 37.517 63.632 1.00 133.95 121 THR F CA 1
ATOM 9378 C C . THR F 3 51 ? -52.690 36.915 63.160 1.00 136.42 121 THR F C 1
ATOM 9379 O O . THR F 3 51 ? -51.934 37.531 62.398 1.00 134.73 121 THR F O 1
ATOM 9383 N N . SER F 3 52 ? -52.458 35.688 63.619 1.00 140.45 122 SER F N 1
ATOM 9384 C CA . SER F 3 52 ? -51.231 34.909 63.509 1.00 140.97 122 SER F CA 1
ATOM 9385 C C . SER F 3 52 ? -51.155 34.224 62.154 1.00 130.04 122 SER F C 1
ATOM 9386 O O . SER F 3 52 ? -50.111 34.231 61.490 1.00 113.78 122 SER F O 1
ATOM 9389 N N . ILE F 3 53 ? -52.285 33.652 61.745 1.00 134.12 123 ILE F N 1
ATOM 9390 C CA . ILE F 3 53 ? -52.398 32.841 60.543 1.00 132.72 123 ILE F CA 1
ATOM 9391 C C . ILE F 3 53 ? -52.385 33.698 59.281 1.00 129.71 123 ILE F C 1
ATOM 9392 O O . ILE F 3 53 ? -51.735 33.332 58.295 1.00 122.93 123 ILE F O 1
ATOM 9397 N N . LEU F 3 54 ? -53.115 34.816 59.257 1.00 131.49 124 LEU F N 1
ATOM 9398 C CA . LEU F 3 54 ? -53.316 35.545 58.003 1.00 123.27 124 LEU F CA 1
ATOM 9399 C C . LEU F 3 54 ? -52.011 35.864 57.271 1.00 116.76 124 LEU F C 1
ATOM 9400 O O . LEU F 3 54 ? -52.034 36.371 56.146 1.00 126.35 124 LEU F O 1
ATOM 9405 N N . SER F 3 55 ? -50.872 35.559 57.890 1.00 113.38 125 SER F N 1
ATOM 9406 C CA . SER F 3 55 ? -49.547 35.781 57.320 1.00 112.23 125 SER F CA 1
ATOM 9407 C C . SER F 3 55 ? -48.793 34.477 57.043 1.00 110.20 125 SER F C 1
ATOM 9408 O O . SER F 3 55 ? -47.570 34.415 57.170 1.00 115.95 125 SER F O 1
ATOM 9411 N N . ILE F 3 56 ? -49.498 33.423 56.641 1.00 107.64 126 ILE F N 1
ATOM 9412 C CA . ILE F 3 56 ? -48.894 32.093 56.508 1.00 111.31 126 ILE F CA 1
ATOM 9413 C C . ILE F 3 56 ? -48.687 31.814 55.019 1.00 114.29 126 ILE F C 1
ATOM 9414 O O . ILE F 3 56 ? -47.574 31.418 54.639 1.00 108.82 126 ILE F O 1
ATOM 9419 N N . PRO F 3 57 ? -49.701 31.962 54.138 1.00 115.06 127 PRO F N 1
ATOM 9420 C CA . PRO F 3 57 ? -49.453 31.675 52.708 1.00 108.47 127 PRO F CA 1
ATOM 9421 C C . PRO F 3 57 ? -48.255 32.455 52.192 1.00 103.32 127 PRO F C 1
ATOM 9422 O O . PRO F 3 57 ? -47.494 31.963 51.349 1.00 105.54 127 PRO F O 1
ATOM 9426 N N . TRP F 3 58 ? -48.109 33.695 52.659 1.00 97.69 128 TRP F N 1
ATOM 9427 C CA . TRP F 3 58 ? -47.005 34.543 52.231 1.00 101.18 128 TRP F CA 1
ATOM 9428 C C . TRP F 3 58 ? -45.663 33.939 52.622 1.00 108.57 128 TRP F C 1
ATOM 9429 O O . TRP F 3 58 ? -44.736 33.891 51.805 1.00 104.21 128 TRP F O 1
ATOM 9440 N N . GLY F 3 59 ? -45.528 33.497 53.873 1.00 110.56 129 GLY F N 1
ATOM 9441 C CA . GLY F 3 59 ? -44.323 32.780 54.261 1.00 104.56 129 GLY F CA 1
ATOM 9442 C C . GLY F 3 59 ? -43.995 31.617 53.340 1.00 103.27 129 GLY F C 1
ATOM 9443 O O . GLY F 3 59 ? -42.827 31.376 53.017 1.00 102.61 129 GLY F O 1
ATOM 9444 N N . ILE F 3 60 ? -45.024 30.875 52.915 1.00 100.11 130 ILE F N 1
ATOM 9445 C CA . ILE F 3 60 ? -44.834 29.745 52.006 1.00 105.76 130 ILE F CA 1
ATOM 9446 C C . ILE F 3 60 ? -44.409 30.229 50.625 1.00 110.62 130 ILE F C 1
ATOM 9447 O O . ILE F 3 60 ? -43.507 29.657 50.001 1.00 109.58 130 ILE F O 1
ATOM 9452 N N . LYS F 3 61 ? -45.043 31.298 50.132 1.00 101.14 131 LYS F N 1
ATOM 9453 C CA . LYS F 3 61 ? -44.613 31.920 48.886 1.00 100.39 131 LYS F CA 1
ATOM 9454 C C . LYS F 3 61 ? -43.156 32.352 48.953 1.00 109.24 131 LYS F C 1
ATOM 9455 O O . LYS F 3 61 ? -42.416 32.193 47.975 1.00 113.85 131 LYS F O 1
ATOM 9461 N N . GLN F 3 62 ? -42.733 32.913 50.088 1.00 104.65 132 GLN F N 1
ATOM 9462 C CA . GLN F 3 62 ? -41.333 33.294 50.265 1.00 103.99 132 GLN F CA 1
ATOM 9463 C C . GLN F 3 62 ? -40.415 32.080 50.168 1.00 108.31 132 GLN F C 1
ATOM 9464 O O . GLN F 3 62 ? -39.416 32.098 49.443 1.00 108.99 132 GLN F O 1
ATOM 9470 N N . ALA F 3 63 ? -40.695 31.045 50.958 1.00 109.23 133 ALA F N 1
ATOM 9471 C CA . ALA F 3 63 ? -39.834 29.869 51.023 1.00 113.90 133 ALA F CA 1
ATOM 9472 C C . ALA F 3 63 ? -40.060 28.962 49.819 1.00 113.19 133 ALA F C 1
ATOM 9473 O O . ALA F 3 63 ? -39.108 28.432 49.240 1.00 112.19 133 ALA F O 1
ATOM 9475 N N . GLY F 3 64 ? -41.318 28.713 49.481 1.00 107.72 134 GLY F N 1
ATOM 9476 C CA . GLY F 3 64 ? -41.650 27.781 48.425 1.00 108.21 134 GLY F CA 1
ATOM 9477 C C . GLY F 3 64 ? -42.723 26.837 48.920 1.00 111.21 134 GLY F C 1
ATOM 9478 O O . GLY F 3 64 ? -42.963 26.760 50.127 1.00 123.30 134 GLY F O 1
ATOM 9479 N N . PHE F 3 65 ? -43.383 26.115 48.016 1.00 110.03 135 PHE F N 1
ATOM 9480 C CA . PHE F 3 65 ? -44.441 25.205 48.446 1.00 111.18 135 PHE F CA 1
ATOM 9481 C C . PHE F 3 65 ? -43.872 23.987 49.167 1.00 116.80 135 PHE F C 1
ATOM 9482 O O . PHE F 3 65 ? -44.197 23.739 50.333 1.00 122.75 135 PHE F O 1
ATOM 9490 N N . THR F 3 66 ? -43.009 23.215 48.498 1.00 114.92 136 THR F N 1
ATOM 9491 C CA . THR F 3 66 ? -42.453 22.032 49.150 1.00 121.95 136 THR F CA 1
ATOM 9492 C C . THR F 3 66 ? -41.438 22.367 50.236 1.00 125.85 136 THR F C 1
ATOM 9493 O O . THR F 3 66 ? -41.115 21.493 51.045 1.00 135.50 136 THR F O 1
ATOM 9497 N N . LEU F 3 67 ? -40.948 23.604 50.300 1.00 121.36 137 LEU F N 1
ATOM 9498 C CA . LEU F 3 67 ? -40.020 23.978 51.360 1.00 109.25 137 LEU F CA 1
ATOM 9499 C C . LEU F 3 67 ? -40.790 24.446 52.588 1.00 116.52 137 LEU F C 1
ATOM 9500 O O . LEU F 3 67 ? -40.526 23.991 53.705 1.00 128.47 137 LEU F O 1
ATOM 9505 N N . GLY F 3 68 ? -41.730 25.370 52.388 1.00 118.47 138 GLY F N 1
ATOM 9506 C CA . GLY F 3 68 ? -42.525 25.873 53.495 1.00 116.25 138 GLY F CA 1
ATOM 9507 C C . GLY F 3 68 ? -43.207 24.779 54.289 1.00 123.10 138 GLY F C 1
ATOM 9508 O O . GLY F 3 68 ? -43.263 24.840 55.521 1.00 125.50 138 GLY F O 1
ATOM 9509 N N . ILE F 3 69 ? -43.787 23.790 53.595 1.00 129.35 139 ILE F N 1
ATOM 9510 C CA . ILE F 3 69 ? -44.385 22.653 54.294 1.00 130.32 139 ILE F CA 1
ATOM 9511 C C . ILE F 3 69 ? -43.371 21.987 55.221 1.00 129.26 139 ILE F C 1
ATOM 9512 O O . ILE F 3 69 ? -43.699 21.610 56.355 1.00 126.32 139 ILE F O 1
ATOM 9517 N N . ILE F 3 70 ? -42.119 21.854 54.769 1.00 125.92 140 ILE F N 1
ATOM 9518 C CA . ILE F 3 70 ? -41.119 21.214 55.616 1.00 117.82 140 ILE F CA 1
ATOM 9519 C C . ILE F 3 70 ? -40.667 22.128 56.749 1.00 120.95 140 ILE F C 1
ATOM 9520 O O . ILE F 3 70 ? -40.370 21.656 57.853 1.00 128.64 140 ILE F O 1
ATOM 9525 N N . ILE F 3 71 ? -40.635 23.443 56.514 1.00 117.42 141 ILE F N 1
ATOM 9526 C CA . ILE F 3 71 ? -40.343 24.399 57.583 1.00 118.70 141 ILE F CA 1
ATOM 9527 C C . ILE F 3 71 ? -41.378 24.350 58.701 1.00 116.49 141 ILE F C 1
ATOM 9528 O O . ILE F 3 71 ? -41.029 24.244 59.883 1.00 123.36 141 ILE F O 1
ATOM 9533 N N . ILE F 3 72 ? -42.666 24.422 58.349 1.00 112.62 142 ILE F N 1
ATOM 9534 C CA . ILE F 3 72 ? -43.707 24.313 59.370 1.00 121.89 142 ILE F CA 1
ATOM 9535 C C . ILE F 3 72 ? -43.602 23.010 60.152 1.00 127.69 142 ILE F C 1
ATOM 9536 O O . ILE F 3 72 ? -43.727 23.006 61.384 1.00 132.29 142 ILE F O 1
ATOM 9541 N N . VAL F 3 73 ? -43.369 21.887 59.470 1.00 121.39 143 VAL F N 1
ATOM 9542 C CA . VAL F 3 73 ? -43.219 20.642 60.214 1.00 123.88 143 VAL F CA 1
ATOM 9543 C C . VAL F 3 73 ? -41.974 20.682 61.097 1.00 124.41 143 VAL F C 1
ATOM 9544 O O . VAL F 3 73 ? -42.044 20.428 62.304 1.00 125.08 143 VAL F O 1
ATOM 9548 N N . LEU F 3 74 ? -40.823 21.051 60.525 1.00 122.73 144 LEU F N 1
ATOM 9549 C CA . LEU F 3 74 ? -39.602 21.079 61.325 1.00 122.37 144 LEU F CA 1
ATOM 9550 C C . LEU F 3 74 ? -39.668 22.090 62.464 1.00 123.71 144 LEU F C 1
ATOM 9551 O O . LEU F 3 74 ? -39.330 21.773 63.610 1.00 130.66 144 LEU F O 1
ATOM 9556 N N . MET F 3 75 ? -40.089 23.320 62.164 1.00 120.04 145 MET F N 1
ATOM 9557 C CA . MET F 3 75 ? -40.298 24.314 63.214 1.00 121.07 145 MET F CA 1
ATOM 9558 C C . MET F 3 75 ? -41.368 23.935 64.232 1.00 131.37 145 MET F C 1
ATOM 9559 O O . MET F 3 75 ? -41.228 24.263 65.415 1.00 139.86 145 MET F O 1
ATOM 9564 N N . GLY F 3 76 ? -42.450 23.267 63.820 1.00 128.88 146 GLY F N 1
ATOM 9565 C CA . GLY F 3 76 ? -43.420 22.900 64.838 1.00 126.73 146 GLY F CA 1
ATOM 9566 C C . GLY F 3 76 ? -42.919 21.865 65.824 1.00 131.36 146 GLY F C 1
ATOM 9567 O O . GLY F 3 76 ? -43.327 21.873 66.989 1.00 136.60 146 GLY F O 1
ATOM 9568 N N . LEU F 3 77 ? -42.039 20.966 65.387 1.00 128.90 147 LEU F N 1
ATOM 9569 C CA . LEU F 3 77 ? -41.451 20.015 66.320 1.00 126.60 147 LEU F CA 1
ATOM 9570 C C . LEU F 3 77 ? -40.452 20.699 67.248 1.00 133.18 147 LEU F C 1
ATOM 9571 O O . LEU F 3 77 ? -40.471 20.491 68.468 1.00 141.48 147 LEU F O 1
ATOM 9576 N N . LEU F 3 78 ? -39.563 21.514 66.671 1.00 126.58 148 LEU F N 1
ATOM 9577 C CA . LEU F 3 78 ? -38.629 22.325 67.448 1.00 132.64 148 LEU F CA 1
ATOM 9578 C C . LEU F 3 78 ? -39.335 23.221 68.462 1.00 132.06 148 LEU F C 1
ATOM 9579 O O . LEU F 3 78 ? -38.878 23.354 69.603 1.00 142.30 148 LEU F O 1
ATOM 9584 N N . THR F 3 79 ? -40.435 23.860 68.060 1.00 126.96 149 THR F N 1
ATOM 9585 C CA . THR F 3 79 ? -41.126 24.779 68.962 1.00 139.98 149 THR F CA 1
ATOM 9586 C C . THR F 3 79 ? -41.705 24.037 70.160 1.00 141.69 149 THR F C 1
ATOM 9587 O O . THR F 3 79 ? -41.651 24.533 71.292 1.00 140.60 149 THR F O 1
ATOM 9591 N N . LEU F 3 80 ? -42.271 22.850 69.926 1.00 142.50 150 LEU F N 1
ATOM 9592 C CA . LEU F 3 80 ? -42.808 22.058 71.026 1.00 146.05 150 LEU F CA 1
ATOM 9593 C C . LEU F 3 80 ? -41.693 21.571 71.940 1.00 142.41 150 LEU F C 1
ATOM 9594 O O . LEU F 3 80 ? -41.871 21.499 73.163 1.00 142.00 150 LEU F O 1
ATOM 9599 N N . TYR F 3 81 ? -40.533 21.242 71.367 1.00 137.16 151 TYR F N 1
ATOM 9600 C CA . TYR F 3 81 ? -39.381 20.886 72.185 1.00 141.07 151 TYR F CA 1
ATOM 9601 C C . TYR F 3 81 ? -38.946 22.051 73.063 1.00 143.61 151 TYR F C 1
ATOM 9602 O O . TYR F 3 81 ? -38.597 21.857 74.234 1.00 148.86 151 TYR F O 1
ATOM 9611 N N . CYS F 3 82 ? -38.898 23.261 72.505 1.00 142.76 152 CYS F N 1
ATOM 9612 C CA . CYS F 3 82 ? -38.585 24.405 73.349 1.00 146.98 152 CYS F CA 1
ATOM 9613 C C . CYS F 3 82 ? -39.662 24.621 74.406 1.00 146.66 152 CYS F C 1
ATOM 9614 O O . CYS F 3 82 ? -39.342 24.937 75.559 1.00 152.42 152 CYS F O 1
ATOM 9617 N N . CYS F 3 83 ? -40.943 24.519 74.033 1.00 143.20 153 CYS F N 1
ATOM 9618 C CA . CYS F 3 83 ? -41.975 24.671 75.053 1.00 143.97 153 CYS F CA 1
ATOM 9619 C C . CYS F 3 83 ? -41.796 23.612 76.137 1.00 150.17 153 CYS F C 1
ATOM 9620 O O . CYS F 3 83 ? -42.082 23.857 77.315 1.00 151.92 153 CYS F O 1
ATOM 9623 N N . TYR F 3 84 ? -41.347 22.418 75.727 1.00 147.73 154 TYR F N 1
ATOM 9624 C CA . TYR F 3 84 ? -40.994 21.323 76.630 1.00 145.75 154 TYR F CA 1
ATOM 9625 C C . TYR F 3 84 ? -39.967 21.717 77.685 1.00 143.90 154 TYR F C 1
ATOM 9626 O O . TYR F 3 84 ? -40.105 21.364 78.860 1.00 145.08 154 TYR F O 1
ATOM 9635 N N . ARG F 3 85 ? -38.928 22.452 77.281 1.00 142.42 155 ARG F N 1
ATOM 9636 C CA . ARG F 3 85 ? -37.906 22.898 78.224 1.00 145.07 155 ARG F CA 1
ATOM 9637 C C . ARG F 3 85 ? -38.401 24.010 79.142 1.00 146.37 155 ARG F C 1
ATOM 9638 O O . ARG F 3 85 ? -38.158 23.964 80.354 1.00 154.85 155 ARG F O 1
ATOM 9646 N N . VAL F 3 86 ? -39.073 25.029 78.600 1.00 144.98 156 VAL F N 1
ATOM 9647 C CA . VAL F 3 86 ? -39.568 26.092 79.473 1.00 149.89 156 VAL F CA 1
ATOM 9648 C C . VAL F 3 86 ? -40.502 25.507 80.528 1.00 149.42 156 VAL F C 1
ATOM 9649 O O . VAL F 3 86 ? -40.436 25.871 81.709 1.00 146.77 156 VAL F O 1
ATOM 9653 N N . LEU F 3 87 ? -41.361 24.565 80.126 1.00 147.94 157 LEU F N 1
ATOM 9654 C CA . LEU F 3 87 ? -42.317 23.980 81.063 1.00 151.05 157 LEU F CA 1
ATOM 9655 C C . LEU F 3 87 ? -41.622 23.075 82.078 1.00 151.01 157 LEU F C 1
ATOM 9656 O O . LEU F 3 87 ? -41.842 23.199 83.288 1.00 150.93 157 LEU F O 1
ATOM 9661 N N . LYS F 3 88 ? -40.786 22.147 81.601 1.00 151.23 158 LYS F N 1
ATOM 9662 C CA . LYS F 3 88 ? -40.170 21.166 82.492 1.00 149.76 158 LYS F CA 1
ATOM 9663 C C . LYS F 3 88 ? -39.178 21.805 83.457 1.00 153.63 158 LYS F C 1
ATOM 9664 O O . LYS F 3 88 ? -39.050 21.347 84.599 1.00 160.93 158 LYS F O 1
ATOM 9670 N N . SER F 3 89 ? -38.468 22.855 83.027 1.00 150.72 159 SER F N 1
ATOM 9671 C CA . SER F 3 89 ? -37.405 23.467 83.837 1.00 156.45 159 SER F CA 1
ATOM 9672 C C . SER F 3 89 ? -37.906 24.088 85.160 1.00 158.45 159 SER F C 1
ATOM 9673 O O . SER F 3 89 ? -37.088 24.701 85.869 1.00 151.07 159 SER F O 1
ATOM 9676 N N . THR F 3 90 ? -39.186 23.961 85.509 1.00 161.70 160 THR F N 1
ATOM 9677 C CA . THR F 3 90 ? -39.692 24.368 86.814 1.00 160.30 160 THR F CA 1
ATOM 9678 C C . THR F 3 90 ? -39.420 23.336 87.903 1.00 165.60 160 THR F C 1
ATOM 9679 O O . THR F 3 90 ? -39.843 23.538 89.047 1.00 168.73 160 THR F O 1
ATOM 9683 N N . LYS F 3 91 ? -38.725 22.246 87.581 1.00 162.28 161 LYS F N 1
ATOM 9684 C CA . LYS F 3 91 ? -38.522 21.153 88.522 1.00 163.11 161 LYS F CA 1
ATOM 9685 C C . LYS F 3 91 ? -37.039 20.861 88.714 1.00 168.92 161 LYS F C 1
ATOM 9686 O O . LYS F 3 91 ? -36.620 19.699 88.668 1.00 165.82 161 LYS F O 1
ATOM 9692 N N . SER F 3 92 ? -36.239 21.905 88.937 1.00 170.28 162 SER F N 1
ATOM 9693 C CA . SER F 3 92 ? -34.791 21.745 89.009 1.00 170.94 162 SER F CA 1
ATOM 9694 C C . SER F 3 92 ? -34.202 22.392 90.258 1.00 164.83 162 SER F C 1
ATOM 9695 O O . SER F 3 92 ? -33.483 21.731 91.015 1.00 162.18 162 SER F O 1
ATOM 9698 N N . ILE F 3 93 ? -34.490 23.674 90.476 1.00 161.75 163 ILE F N 1
ATOM 9699 C CA . ILE F 3 93 ? -33.861 24.385 91.596 1.00 164.27 163 ILE F CA 1
ATOM 9700 C C . ILE F 3 93 ? -34.263 23.723 92.906 1.00 169.83 163 ILE F C 1
ATOM 9701 O O . ILE F 3 93 ? -35.456 23.413 93.104 1.00 167.25 163 ILE F O 1
ATOM 9706 N N . PRO F 3 94 ? -33.327 23.462 93.824 1.00 168.51 164 PRO F N 1
ATOM 9707 C CA . PRO F 3 94 ? -33.704 22.885 95.122 1.00 165.55 164 PRO F CA 1
ATOM 9708 C C . PRO F 3 94 ? -34.423 23.890 96.011 1.00 165.52 164 PRO F C 1
ATOM 9709 O O . PRO F 3 94 ? -33.886 24.336 97.030 1.00 159.56 164 PRO F O 1
ATOM 9713 N N . TYR F 3 95 ? -35.645 24.256 95.622 1.00 168.44 165 TYR F N 1
ATOM 9714 C CA . TYR F 3 95 ? -36.448 25.210 96.377 1.00 170.02 165 TYR F CA 1
ATOM 9715 C C . TYR F 3 95 ? -37.927 24.916 96.148 1.00 174.80 165 TYR F C 1
ATOM 9716 O O . TYR F 3 95 ? -38.406 23.826 96.477 1.00 179.01 165 TYR F O 1
ATOM 9725 N N . VAL F 3 96 ? -38.651 25.872 95.566 1.00 174.01 166 VAL F N 1
ATOM 9726 C CA . VAL F 3 96 ? -40.102 25.808 95.447 1.00 178.15 166 VAL F CA 1
ATOM 9727 C C . VAL F 3 96 ? -40.490 25.947 93.980 1.00 183.82 166 VAL F C 1
ATOM 9728 O O . VAL F 3 96 ? -39.864 26.701 93.225 1.00 182.35 166 VAL F O 1
ATOM 9732 N N . ASP F 3 97 ? -41.518 25.200 93.577 1.00 180.66 167 ASP F N 1
ATOM 9733 C CA . ASP F 3 97 ? -42.109 25.334 92.252 1.00 173.65 167 ASP F CA 1
ATOM 9734 C C . ASP F 3 97 ? -42.932 26.615 92.191 1.00 176.79 167 ASP F C 1
ATOM 9735 O O . ASP F 3 97 ? -42.480 27.663 92.660 1.00 179.29 167 ASP F O 1
ATOM 9740 N N . THR F 3 98 ? -44.135 26.539 91.611 1.00 179.17 168 THR F N 1
ATOM 9741 C CA . THR F 3 98 ? -45.108 27.632 91.599 1.00 185.70 168 THR F CA 1
ATOM 9742 C C . THR F 3 98 ? -44.580 28.846 90.833 1.00 189.96 168 THR F C 1
ATOM 9743 O O . THR F 3 98 ? -43.388 28.920 90.517 1.00 189.08 168 THR F O 1
ATOM 9747 N N . SER F 3 99 ? -45.459 29.805 90.515 1.00 189.90 169 SER F N 1
ATOM 9748 C CA . SER F 3 99 ? -45.092 31.030 89.793 1.00 191.50 169 SER F CA 1
ATOM 9749 C C . SER F 3 99 ? -44.143 31.952 90.584 1.00 191.16 169 SER F C 1
ATOM 9750 O O . SER F 3 99 ? -43.949 33.101 90.145 1.00 189.01 169 SER F O 1
ATOM 9753 N N . ASP F 3 100 ? -43.570 31.483 91.691 1.00 191.57 170 ASP F N 1
ATOM 9754 C CA . ASP F 3 100 ? -42.704 32.290 92.546 1.00 190.03 170 ASP F CA 1
ATOM 9755 C C . ASP F 3 100 ? -42.035 31.427 93.612 1.00 182.98 170 ASP F C 1
ATOM 9756 O O . ASP F 3 100 ? -42.209 30.210 93.637 1.00 181.52 170 ASP F O 1
ATOM 9761 N N . ASP F 3 105 ? -43.256 33.699 86.576 1.00 173.10 175 ASP F N 1
ATOM 9762 C CA . ASP F 3 105 ? -43.751 32.567 85.802 1.00 172.53 175 ASP F CA 1
ATOM 9763 C C . ASP F 3 105 ? -42.661 31.991 84.902 1.00 168.80 175 ASP F C 1
ATOM 9764 O O . ASP F 3 105 ? -42.671 30.801 84.581 1.00 166.61 175 ASP F O 1
ATOM 9769 N N . VAL F 3 106 ? -41.714 32.843 84.513 1.00 163.82 176 VAL F N 1
ATOM 9770 C CA . VAL F 3 106 ? -40.675 32.492 83.550 1.00 161.97 176 VAL F CA 1
ATOM 9771 C C . VAL F 3 106 ? -39.409 33.255 83.931 1.00 163.86 176 VAL F C 1
ATOM 9772 O O . VAL F 3 106 ? -38.301 32.707 83.887 1.00 162.51 176 VAL F O 1
ATOM 9776 N N . CYS F 3 107 ? -39.560 34.537 84.272 1.00 165.42 177 CYS F N 1
ATOM 9777 C CA . CYS F 3 107 ? -38.407 35.373 84.587 1.00 167.79 177 CYS F CA 1
ATOM 9778 C C . CYS F 3 107 ? -37.739 34.872 85.861 1.00 164.12 177 CYS F C 1
ATOM 9779 O O . CYS F 3 107 ? -36.506 34.813 85.947 1.00 155.61 177 CYS F O 1
ATOM 9782 N N . LYS F 3 108 ? -38.547 34.522 86.865 1.00 164.36 178 LYS F N 1
ATOM 9783 C CA . LYS F 3 108 ? -38.025 33.986 88.113 1.00 163.79 178 LYS F CA 1
ATOM 9784 C C . LYS F 3 108 ? -37.287 32.679 87.857 1.00 159.83 178 LYS F C 1
ATOM 9785 O O . LYS F 3 108 ? -36.472 32.253 88.683 1.00 163.12 178 LYS F O 1
ATOM 9791 N N . TYR F 3 109 ? -37.578 32.045 86.723 1.00 156.95 179 TYR F N 1
ATOM 9792 C CA . TYR F 3 109 ? -37.006 30.793 86.253 1.00 155.92 179 TYR F CA 1
ATOM 9793 C C . TYR F 3 109 ? -35.725 31.037 85.475 1.00 152.40 179 TYR F C 1
ATOM 9794 O O . TYR F 3 109 ? -34.971 30.091 85.222 1.00 147.08 179 TYR F O 1
ATOM 9803 N N . TYR F 3 110 ? -35.480 32.289 85.091 1.00 151.67 180 TYR F N 1
ATOM 9804 C CA . TYR F 3 110 ? -34.307 32.697 84.335 1.00 157.32 180 TYR F CA 1
ATOM 9805 C C . TYR F 3 110 ? -33.463 33.606 85.215 1.00 160.16 180 TYR F C 1
ATOM 9806 O O . TYR F 3 110 ? -32.688 34.438 84.734 1.00 157.24 180 TYR F O 1
ATOM 9815 N N . PHE F 3 111 ? -33.626 33.424 86.523 1.00 162.41 181 PHE F N 1
ATOM 9816 C CA . PHE F 3 111 ? -32.953 34.122 87.605 1.00 157.37 181 PHE F CA 1
ATOM 9817 C C . PHE F 3 111 ? -32.127 33.152 88.429 1.00 150.89 181 PHE F C 1
ATOM 9818 O O . PHE F 3 111 ? -31.060 33.525 88.926 1.00 147.99 181 PHE F O 1
ATOM 9826 N N . GLY F 3 112 ? -32.620 31.921 88.608 1.00 150.14 182 GLY F N 1
ATOM 9827 C CA . GLY F 3 112 ? -31.932 30.901 89.376 1.00 154.13 182 GLY F CA 1
ATOM 9828 C C . GLY F 3 112 ? -30.595 30.760 88.688 1.00 162.76 182 GLY F C 1
ATOM 9829 O O . GLY F 3 112 ? -29.559 31.152 89.234 1.00 164.09 182 GLY F O 1
ATOM 9830 N N . GLY F 3 113 ? -30.609 30.208 87.473 1.00 156.12 183 GLY F N 1
ATOM 9831 C CA . GLY F 3 113 ? -29.362 30.062 86.756 1.00 151.11 183 GLY F CA 1
ATOM 9832 C C . GLY F 3 113 ? -28.766 31.399 86.381 1.00 154.78 183 GLY F C 1
ATOM 9833 O O . GLY F 3 113 ? -27.603 31.467 85.970 1.00 151.43 183 GLY F O 1
ATOM 9834 N N . PHE F 3 114 ? -29.568 32.458 86.526 1.00 155.70 184 PHE F N 1
ATOM 9835 C CA . PHE F 3 114 ? -29.267 33.861 86.274 1.00 154.12 184 PHE F CA 1
ATOM 9836 C C . PHE F 3 114 ? -28.912 34.180 84.827 1.00 158.27 184 PHE F C 1
ATOM 9837 O O . PHE F 3 114 ? -28.370 33.345 84.095 1.00 150.34 184 PHE F O 1
ATOM 9845 N N . GLY F 3 115 ? -29.227 35.408 84.421 1.00 162.26 185 GLY F N 1
ATOM 9846 C CA . GLY F 3 115 ? -28.928 35.918 83.100 1.00 158.19 185 GLY F CA 1
ATOM 9847 C C . GLY F 3 115 ? -29.311 37.379 82.976 1.00 156.76 185 GLY F C 1
ATOM 9848 O O . GLY F 3 115 ? -29.668 37.843 81.889 1.00 156.35 185 GLY F O 1
ATOM 9849 N N . LYS F 3 116 ? -29.230 38.113 84.094 1.00 160.79 186 LYS F N 1
ATOM 9850 C CA . LYS F 3 116 ? -29.432 39.567 84.125 1.00 158.37 186 LYS F CA 1
ATOM 9851 C C . LYS F 3 116 ? -30.772 39.945 83.500 1.00 159.24 186 LYS F C 1
ATOM 9852 O O . LYS F 3 116 ? -30.857 40.895 82.720 1.00 156.07 186 LYS F O 1
ATOM 9858 N N . TRP F 3 117 ? -31.818 39.190 83.859 1.00 156.46 187 TRP F N 1
ATOM 9859 C CA . TRP F 3 117 ? -33.202 39.367 83.417 1.00 154.84 187 TRP F CA 1
ATOM 9860 C C . TRP F 3 117 ? -33.258 39.866 81.975 1.00 160.67 187 TRP F C 1
ATOM 9861 O O . TRP F 3 117 ? -34.059 40.737 81.621 1.00 153.26 187 TRP F O 1
ATOM 9872 N N . SER F 3 118 ? -32.424 39.250 81.136 1.00 162.55 188 SER F N 1
ATOM 9873 C CA . SER F 3 118 ? -32.333 39.570 79.715 1.00 156.58 188 SER F CA 1
ATOM 9874 C C . SER F 3 118 ? -33.638 39.233 79.016 1.00 154.19 188 SER F C 1
ATOM 9875 O O . SER F 3 118 ? -33.999 39.856 78.012 1.00 154.39 188 SER F O 1
ATOM 9878 N N . SER F 3 119 ? -34.352 38.255 79.560 1.00 154.22 189 SER F N 1
ATOM 9879 C CA . SER F 3 119 ? -35.634 37.814 79.040 1.00 153.11 189 SER F CA 1
ATOM 9880 C C . SER F 3 119 ? -36.744 38.839 79.222 1.00 154.75 189 SER F C 1
ATOM 9881 O O . SER F 3 119 ? -37.655 38.893 78.392 1.00 159.01 189 SER F O 1
ATOM 9884 N N . LEU F 3 120 ? -36.716 39.651 80.279 1.00 150.17 190 LEU F N 1
ATOM 9885 C CA . LEU F 3 120 ? -37.749 40.678 80.387 1.00 152.08 190 LEU F CA 1
ATOM 9886 C C . LEU F 3 120 ? -37.680 41.715 79.264 1.00 155.35 190 LEU F C 1
ATOM 9887 O O . LEU F 3 120 ? -38.722 42.113 78.731 1.00 152.13 190 LEU F O 1
ATOM 9892 N N . VAL F 3 121 ? -36.481 42.184 78.894 1.00 160.39 191 VAL F N 1
ATOM 9893 C CA . VAL F 3 121 ? -36.396 43.096 77.751 1.00 158.43 191 VAL F CA 1
ATOM 9894 C C . VAL F 3 121 ? -36.796 42.418 76.439 1.00 152.79 191 VAL F C 1
ATOM 9895 O O . VAL F 3 121 ? -37.520 43.001 75.621 1.00 145.84 191 VAL F O 1
ATOM 9899 N N . PHE F 3 122 ? -36.341 41.184 76.220 1.00 148.40 192 PHE F N 1
ATOM 9900 C CA . PHE F 3 122 ? -36.685 40.449 75.004 1.00 148.30 192 PHE F CA 1
ATOM 9901 C C . PHE F 3 122 ? -38.170 40.092 74.932 1.00 147.95 192 PHE F C 1
ATOM 9902 O O . PHE F 3 122 ? -38.777 40.141 73.857 1.00 156.19 192 PHE F O 1
ATOM 9910 N N . SER F 3 123 ? -38.758 39.704 76.062 1.00 149.74 193 SER F N 1
ATOM 9911 C CA . SER F 3 123 ? -40.192 39.433 76.140 1.00 151.56 193 SER F CA 1
ATOM 9912 C C . SER F 3 123 ? -41.012 40.678 75.829 1.00 148.14 193 SER F C 1
ATOM 9913 O O . SER F 3 123 ? -42.060 40.603 75.177 1.00 149.93 193 SER F O 1
ATOM 9916 N N . LEU F 3 124 ? -40.550 41.828 76.308 1.00 146.23 194 LEU F N 1
ATOM 9917 C CA . LEU F 3 124 ? -41.165 43.108 75.983 1.00 153.50 194 LEU F CA 1
ATOM 9918 C C . LEU F 3 124 ? -41.244 43.400 74.483 1.00 153.68 194 LEU F C 1
ATOM 9919 O O . LEU F 3 124 ? -42.325 43.759 74.001 1.00 155.00 194 LEU F O 1
ATOM 9924 N N . VAL F 3 125 ? -40.138 43.317 73.734 1.00 153.23 195 VAL F N 1
ATOM 9925 C CA . VAL F 3 125 ? -40.246 43.506 72.283 1.00 152.36 195 VAL F CA 1
ATOM 9926 C C . VAL F 3 125 ? -41.364 42.651 71.673 1.00 149.14 195 VAL F C 1
ATOM 9927 O O . VAL F 3 125 ? -42.067 43.103 70.760 1.00 148.42 195 VAL F O 1
ATOM 9931 N N . SER F 3 126 ? -41.525 41.400 72.114 1.00 147.92 196 SER F N 1
ATOM 9932 C CA . SER F 3 126 ? -42.627 40.591 71.594 1.00 148.86 196 SER F CA 1
ATOM 9933 C C . SER F 3 126 ? -44.001 41.203 71.876 1.00 145.44 196 SER F C 1
ATOM 9934 O O . SER F 3 126 ? -44.915 41.099 71.050 1.00 149.88 196 SER F O 1
ATOM 9937 N N . LEU F 3 127 ? -44.174 41.833 73.041 1.00 146.67 197 LEU F N 1
ATOM 9938 C CA . LEU F 3 127 ? -45.426 42.529 73.336 1.00 149.95 197 LEU F CA 1
ATOM 9939 C C . LEU F 3 127 ? -45.600 43.867 72.619 1.00 148.93 197 LEU F C 1
ATOM 9940 O O . LEU F 3 127 ? -46.722 44.211 72.228 1.00 146.27 197 LEU F O 1
ATOM 9945 N N . ILE F 3 128 ? -44.529 44.647 72.449 1.00 149.43 198 ILE F N 1
ATOM 9946 C CA . ILE F 3 128 ? -44.659 45.922 71.739 1.00 152.27 198 ILE F CA 1
ATOM 9947 C C . ILE F 3 128 ? -45.100 45.694 70.297 1.00 150.99 198 ILE F C 1
ATOM 9948 O O . ILE F 3 128 ? -45.990 46.385 69.784 1.00 152.64 198 ILE F O 1
ATOM 9953 N N . GLY F 3 129 ? -44.478 44.728 69.617 1.00 144.49 199 GLY F N 1
ATOM 9954 C CA . GLY F 3 129 ? -44.779 44.532 68.212 1.00 141.57 199 GLY F CA 1
ATOM 9955 C C . GLY F 3 129 ? -46.103 43.856 67.944 1.00 138.41 199 GLY F C 1
ATOM 9956 O O . GLY F 3 129 ? -46.707 44.089 66.894 1.00 145.18 199 GLY F O 1
ATOM 9957 N N . ALA F 3 130 ? -46.576 43.008 68.856 1.00 134.56 200 ALA F N 1
ATOM 9958 C CA . ALA F 3 130 ? -47.927 42.488 68.690 1.00 137.76 200 ALA F CA 1
ATOM 9959 C C . ALA F 3 130 ? -48.947 43.620 68.740 1.00 139.32 200 ALA F C 1
ATOM 9960 O O . ALA F 3 130 ? -49.982 43.574 68.066 1.00 138.12 200 ALA F O 1
ATOM 9962 N N . MET F 3 131 ? -48.717 44.604 69.607 1.00 142.71 201 MET F N 1
ATOM 9963 C CA . MET F 3 131 ? -49.596 45.766 69.653 1.00 146.53 201 MET F CA 1
ATOM 9964 C C . MET F 3 131 ? -49.556 46.583 68.359 1.00 147.16 201 MET F C 1
ATOM 9965 O O . MET F 3 131 ? -50.599 47.043 67.878 1.00 146.26 201 MET F O 1
ATOM 9970 N N . VAL F 3 132 ? -48.358 46.791 67.791 1.00 145.53 202 VAL F N 1
ATOM 9971 C CA . VAL F 3 132 ? -48.223 47.457 66.491 1.00 147.25 202 VAL F CA 1
ATOM 9972 C C . VAL F 3 132 ? -48.945 46.705 65.373 1.00 141.88 202 VAL F C 1
ATOM 9973 O O . VAL F 3 132 ? -49.621 47.321 64.538 1.00 139.51 202 VAL F O 1
ATOM 9977 N N . VAL F 3 133 ? -48.823 45.373 65.332 1.00 142.49 203 VAL F N 1
ATOM 9978 C CA . VAL F 3 133 ? -49.502 44.598 64.289 1.00 135.06 203 VAL F CA 1
ATOM 9979 C C . VAL F 3 133 ? -51.009 44.806 64.379 1.00 137.82 203 VAL F C 1
ATOM 9980 O O . VAL F 3 133 ? -51.679 45.011 63.360 1.00 143.43 203 VAL F O 1
ATOM 9984 N N . TYR F 3 134 ? -51.567 44.758 65.591 1.00 142.74 204 TYR F N 1
ATOM 9985 C CA . TYR F 3 134 ? -53.002 44.963 65.734 1.00 145.87 204 TYR F CA 1
ATOM 9986 C C . TYR F 3 134 ? -53.374 46.367 65.292 1.00 147.48 204 TYR F C 1
ATOM 9987 O O . TYR F 3 134 ? -54.391 46.567 64.618 1.00 149.67 204 TYR F O 1
ATOM 9996 N N . TRP F 3 135 ? -52.574 47.358 65.686 1.00 146.74 205 TRP F N 1
ATOM 9997 C CA . TRP F 3 135 ? -52.815 48.723 65.238 1.00 148.48 205 TRP F CA 1
ATOM 9998 C C . TRP F 3 135 ? -52.832 48.839 63.711 1.00 146.67 205 TRP F C 1
ATOM 9999 O O . TRP F 3 135 ? -53.754 49.428 63.133 1.00 145.22 205 TRP F O 1
ATOM 10010 N N . VAL F 3 136 ? -51.803 48.304 63.044 1.00 144.63 206 VAL F N 1
ATOM 10011 C CA . VAL F 3 136 ? -51.747 48.297 61.579 1.00 139.21 206 VAL F CA 1
ATOM 10012 C C . VAL F 3 136 ? -52.945 47.563 60.974 1.00 140.17 206 VAL F C 1
ATOM 10013 O O . VAL F 3 136 ? -53.598 48.054 60.045 1.00 139.41 206 VAL F O 1
ATOM 10017 N N . LEU F 3 137 ? -53.253 46.377 61.506 1.00 134.28 207 LEU F N 1
ATOM 10018 C CA . LEU F 3 137 ? -54.384 45.583 61.025 1.00 132.23 207 LEU F CA 1
ATOM 10019 C C . LEU F 3 137 ? -55.726 46.279 61.199 1.00 137.02 207 LEU F C 1
ATOM 10020 O O . LEU F 3 137 ? -56.591 46.183 60.322 1.00 137.25 207 LEU F O 1
ATOM 10025 N N . MET F 3 138 ? -55.920 46.998 62.303 1.00 136.84 208 MET F N 1
ATOM 10026 C CA . MET F 3 138 ? -57.184 47.705 62.473 1.00 139.31 208 MET F CA 1
ATOM 10027 C C . MET F 3 138 ? -57.424 48.723 61.364 1.00 140.60 208 MET F C 1
ATOM 10028 O O . MET F 3 138 ? -58.499 48.723 60.756 1.00 143.87 208 MET F O 1
ATOM 10033 N N . SER F 3 139 ? -56.451 49.591 61.067 1.00 138.14 209 SER F N 1
ATOM 10034 C CA . SER F 3 139 ? -56.682 50.537 59.977 1.00 138.12 209 SER F CA 1
ATOM 10035 C C . SER F 3 139 ? -56.996 49.811 58.667 1.00 136.74 209 SER F C 1
ATOM 10036 O O . SER F 3 139 ? -57.926 50.195 57.947 1.00 132.99 209 SER F O 1
ATOM 10039 N N . ASN F 3 140 ? -56.238 48.752 58.349 1.00 137.57 210 ASN F N 1
ATOM 10040 C CA . ASN F 3 140 ? -56.520 47.966 57.146 1.00 138.71 210 ASN F CA 1
ATOM 10041 C C . ASN F 3 140 ? -57.917 47.365 57.196 1.00 137.96 210 ASN F C 1
ATOM 10042 O O . ASN F 3 140 ? -58.598 47.275 56.168 1.00 139.15 210 ASN F O 1
ATOM 10047 N N . PHE F 3 141 ? -58.368 46.961 58.385 1.00 140.12 211 PHE F N 1
ATOM 10048 C CA . PHE F 3 141 ? -59.708 46.409 58.480 1.00 138.27 211 PHE F CA 1
ATOM 10049 C C . PHE F 3 141 ? -60.729 47.501 58.720 1.00 137.50 211 PHE F C 1
ATOM 10050 O O . PHE F 3 141 ? -61.870 47.369 58.281 1.00 135.00 211 PHE F O 1
ATOM 10058 N N . LEU F 3 142 ? -60.338 48.607 59.344 1.00 142.21 212 LEU F N 1
ATOM 10059 C CA . LEU F 3 142 ? -61.327 49.623 59.673 1.00 142.32 212 LEU F CA 1
ATOM 10060 C C . LEU F 3 142 ? -61.729 50.337 58.394 1.00 142.37 212 LEU F C 1
ATOM 10061 O O . LEU F 3 142 ? -62.919 50.511 58.101 1.00 139.78 212 LEU F O 1
ATOM 10066 N N . PHE F 3 143 ? -60.721 50.761 57.627 1.00 139.73 213 PHE F N 1
ATOM 10067 C CA . PHE F 3 143 ? -60.935 51.525 56.407 1.00 142.13 213 PHE F CA 1
ATOM 10068 C C . PHE F 3 143 ? -61.725 50.725 55.375 1.00 138.50 213 PHE F C 1
ATOM 10069 O O . PHE F 3 143 ? -62.667 51.247 54.767 1.00 136.55 213 PHE F O 1
ATOM 10077 N N . ASN F 3 144 ? -61.353 49.457 55.150 1.00 135.15 214 ASN F N 1
ATOM 10078 C CA . ASN F 3 144 ? -62.172 48.602 54.290 1.00 134.05 214 ASN F CA 1
ATOM 10079 C C . ASN F 3 144 ? -63.580 48.378 54.847 1.00 135.49 214 ASN F C 1
ATOM 10080 O O . ASN F 3 144 ? -64.537 48.259 54.073 1.00 132.84 214 ASN F O 1
ATOM 10085 N N . THR F 3 145 ? -63.733 48.270 56.177 1.00 136.35 215 THR F N 1
ATOM 10086 C CA . THR F 3 145 ? -65.085 48.120 56.720 1.00 132.46 215 THR F CA 1
ATOM 10087 C C . THR F 3 145 ? -65.922 49.355 56.424 1.00 135.52 215 THR F C 1
ATOM 10088 O O . THR F 3 145 ? -67.119 49.252 56.125 1.00 137.60 215 THR F O 1
ATOM 10092 N N . GLY F 3 146 ? -65.305 50.535 56.507 1.00 136.53 216 GLY F N 1
ATOM 10093 C CA . GLY F 3 146 ? -65.998 51.750 56.119 1.00 138.55 216 GLY F CA 1
ATOM 10094 C C . GLY F 3 146 ? -66.316 51.794 54.637 1.00 142.66 216 GLY F C 1
ATOM 10095 O O . GLY F 3 146 ? -67.435 52.133 54.247 1.00 140.19 216 GLY F O 1
ATOM 10096 N N . LYS F 3 147 ? -65.341 51.440 53.790 1.00 135.33 217 LYS F N 1
ATOM 10097 C CA . LYS F 3 147 ? -65.535 51.478 52.343 1.00 130.48 217 LYS F CA 1
ATOM 10098 C C . LYS F 3 147 ? -66.778 50.718 51.896 1.00 130.69 217 LYS F C 1
ATOM 10099 O O . LYS F 3 147 ? -67.354 51.050 50.854 1.00 135.10 217 LYS F O 1
ATOM 10105 N N . PHE F 3 148 ? -67.203 49.710 52.652 1.00 130.17 218 PHE F N 1
ATOM 10106 C CA . PHE F 3 148 ? -68.466 49.021 52.393 1.00 136.01 218 PHE F CA 1
ATOM 10107 C C . PHE F 3 148 ? -69.600 49.926 52.861 1.00 144.90 218 PHE F C 1
ATOM 10108 O O . PHE F 3 148 ? -70.044 49.865 54.008 1.00 144.58 218 PHE F O 1
ATOM 10116 N N . ILE F 3 149 ? -70.062 50.797 51.962 1.00 152.60 219 ILE F N 1
ATOM 10117 C CA . ILE F 3 149 ? -71.234 51.633 52.197 1.00 150.64 219 ILE F CA 1
ATOM 10118 C C . ILE F 3 149 ? -72.096 51.630 50.944 1.00 148.46 219 ILE F C 1
ATOM 10119 O O . ILE F 3 149 ? -71.602 51.480 49.822 1.00 131.95 219 ILE F O 1
ATOM 10124 N N . PHE F 3 150 ? -73.397 51.806 51.146 1.00 155.36 220 PHE F N 1
ATOM 10125 C CA . PHE F 3 150 ? -74.378 51.792 50.065 1.00 159.16 220 PHE F CA 1
ATOM 10126 C C . PHE F 3 150 ? -74.617 53.238 49.637 1.00 162.19 220 PHE F C 1
ATOM 10127 O O . PHE F 3 150 ? -75.305 53.994 50.328 1.00 161.01 220 PHE F O 1
ATOM 10135 N N . ASN F 3 151 ? -74.029 53.620 48.504 1.00 159.07 221 ASN F N 1
ATOM 10136 C CA . ASN F 3 151 ? -74.213 54.944 47.909 1.00 149.33 221 ASN F CA 1
ATOM 10137 C C . ASN F 3 151 ? -73.753 56.062 48.845 1.00 145.89 221 ASN F C 1
ATOM 10138 O O . ASN F 3 151 ? -73.169 57.055 48.408 1.00 140.81 221 ASN F O 1
ATOM 10143 N N . GLY F 3 166 ? -71.214 39.340 44.909 1.00 150.34 236 GLY F N 1
ATOM 10144 C CA . GLY F 3 166 ? -70.579 40.608 44.600 1.00 144.94 236 GLY F CA 1
ATOM 10145 C C . GLY F 3 166 ? -69.064 40.580 44.698 1.00 146.65 236 GLY F C 1
ATOM 10146 O O . GLY F 3 166 ? -68.506 40.400 45.784 1.00 143.97 236 GLY F O 1
ATOM 10147 N N . THR F 3 167 ? -68.406 40.762 43.549 1.00 149.89 237 THR F N 1
ATOM 10148 C CA . THR F 3 167 ? -66.949 40.827 43.441 1.00 150.06 237 THR F CA 1
ATOM 10149 C C . THR F 3 167 ? -66.266 39.601 44.042 1.00 133.32 237 THR F C 1
ATOM 10150 O O . THR F 3 167 ? -65.708 39.666 45.142 1.00 125.63 237 THR F O 1
ATOM 10154 N N . GLU F 3 168 ? -66.296 38.479 43.320 1.00 126.15 238 GLU F N 1
ATOM 10155 C CA . GLU F 3 168 ? -65.609 37.260 43.731 1.00 116.26 238 GLU F CA 1
ATOM 10156 C C . GLU F 3 168 ? -64.189 37.176 43.179 1.00 114.12 238 GLU F C 1
ATOM 10157 O O . GLU F 3 168 ? -63.666 36.067 42.997 1.00 118.21 238 GLU F O 1
ATOM 10163 N N . ARG F 3 169 ? -63.546 38.310 42.907 1.00 111.10 239 ARG F N 1
ATOM 10164 C CA . ARG F 3 169 ? -62.269 38.289 42.210 1.00 113.11 239 ARG F CA 1
ATOM 10165 C C . ARG F 3 169 ? -61.103 38.275 43.202 1.00 105.86 239 ARG F C 1
ATOM 10166 O O . ARG F 3 169 ? -61.284 38.192 44.415 1.00 105.10 239 ARG F O 1
ATOM 10174 N N . VAL F 3 170 ? -59.882 38.303 42.664 1.00 107.29 240 VAL F N 1
ATOM 10175 C CA . VAL F 3 170 ? -58.649 38.372 43.437 1.00 97.03 240 VAL F CA 1
ATOM 10176 C C . VAL F 3 170 ? -57.802 39.487 42.822 1.00 103.33 240 VAL F C 1
ATOM 10177 O O . VAL F 3 170 ? -58.055 39.938 41.705 1.00 105.52 240 VAL F O 1
ATOM 10181 N N . ILE F 3 171 ? -56.788 39.937 43.563 1.00 102.32 241 ILE F N 1
ATOM 10182 C CA . ILE F 3 171 ? -56.129 41.210 43.277 1.00 97.68 241 ILE F CA 1
ATOM 10183 C C . ILE F 3 171 ? -54.638 41.109 43.587 1.00 95.58 241 ILE F C 1
ATOM 10184 O O . ILE F 3 171 ? -54.244 40.532 44.606 1.00 94.77 241 ILE F O 1
ATOM 10189 N N . CYS F 3 172 ? -53.801 41.645 42.676 1.00 99.57 242 CYS F N 1
ATOM 10190 C CA . CYS F 3 172 ? -52.428 42.048 42.981 1.00 101.25 242 CYS F CA 1
ATOM 10191 C C . CYS F 3 172 ? -52.457 43.516 43.391 1.00 106.61 242 CYS F C 1
ATOM 10192 O O . CYS F 3 172 ? -52.347 44.394 42.525 1.00 111.00 242 CYS F O 1
ATOM 10195 N N . PRO F 3 173 ? -52.617 43.833 44.675 1.00 102.50 243 PRO F N 1
ATOM 10196 C CA . PRO F 3 173 ? -52.710 45.244 45.066 1.00 101.71 243 PRO F CA 1
ATOM 10197 C C . PRO F 3 173 ? -51.418 45.996 44.774 1.00 102.47 243 PRO F C 1
ATOM 10198 O O . PRO F 3 173 ? -50.327 45.422 44.726 1.00 101.98 243 PRO F O 1
ATOM 10202 N N . TYR F 3 174 ? -51.561 47.306 44.571 1.00 102.30 244 TYR F N 1
ATOM 10203 C CA . TYR F 3 174 ? -50.450 48.173 44.196 1.00 104.56 244 TYR F CA 1
ATOM 10204 C C . TYR F 3 174 ? -49.724 48.664 45.443 1.00 108.87 244 TYR F C 1
ATOM 10205 O O . TYR F 3 174 ? -50.377 49.072 46.410 1.00 113.89 244 TYR F O 1
ATOM 10214 N N . PRO F 3 175 ? -48.389 48.646 45.464 1.00 110.45 245 PRO F N 1
ATOM 10215 C CA . PRO F 3 175 ? -47.658 48.940 46.708 1.00 122.91 245 PRO F CA 1
ATOM 10216 C C . PRO F 3 175 ? -47.656 50.431 47.013 1.00 128.95 245 PRO F C 1
ATOM 10217 O O . PRO F 3 175 ? -47.226 51.244 46.194 1.00 125.74 245 PRO F O 1
ATOM 10221 N N . ASP F 3 176 ? -48.131 50.784 48.204 1.00 137.17 246 ASP F N 1
ATOM 10222 C CA . ASP F 3 176 ? -48.041 52.154 48.701 1.00 134.10 246 ASP F CA 1
ATOM 10223 C C . ASP F 3 176 ? -47.607 52.134 50.162 1.00 135.96 246 ASP F C 1
ATOM 10224 O O . ASP F 3 176 ? -47.396 51.066 50.739 1.00 133.04 246 ASP F O 1
ATOM 10229 N N . GLY F 3 196 ? -60.967 63.254 46.542 1.00 159.61 266 GLY F N 1
ATOM 10230 C CA . GLY F 3 196 ? -61.460 63.850 47.770 1.00 162.14 266 GLY F CA 1
ATOM 10231 C C . GLY F 3 196 ? -61.673 62.842 48.882 1.00 164.86 266 GLY F C 1
ATOM 10232 O O . GLY F 3 196 ? -61.213 63.041 50.009 1.00 163.44 266 GLY F O 1
ATOM 10233 N N . LEU F 3 197 ? -62.378 61.752 48.562 1.00 163.26 267 LEU F N 1
ATOM 10234 C CA . LEU F 3 197 ? -62.639 60.722 49.562 1.00 163.45 267 LEU F CA 1
ATOM 10235 C C . LEU F 3 197 ? -61.349 60.059 50.031 1.00 163.99 267 LEU F C 1
ATOM 10236 O O . LEU F 3 197 ? -61.238 59.693 51.208 1.00 163.10 267 LEU F O 1
ATOM 10241 N N . GLU F 3 198 ? -60.355 59.917 49.141 1.00 163.93 268 GLU F N 1
ATOM 10242 C CA . GLU F 3 198 ? -59.067 59.332 49.536 1.00 165.11 268 GLU F CA 1
ATOM 10243 C C . GLU F 3 198 ? -58.283 60.218 50.489 1.00 164.22 268 GLU F C 1
ATOM 10244 O O . GLU F 3 198 ? -57.115 59.910 50.790 1.00 154.28 268 GLU F O 1
ATOM 10250 N N . PHE F 3 199 ? -58.887 61.302 50.980 1.00 168.17 269 PHE F N 1
ATOM 10251 C CA . PHE F 3 199 ? -58.225 62.217 51.898 1.00 165.16 269 PHE F CA 1
ATOM 10252 C C . PHE F 3 199 ? -58.947 62.264 53.241 1.00 166.09 269 PHE F C 1
ATOM 10253 O O . PHE F 3 199 ? -58.727 63.186 54.034 1.00 170.17 269 PHE F O 1
ATOM 10261 N N . ASP F 3 200 ? -59.808 61.275 53.506 1.00 165.88 270 ASP F N 1
ATOM 10262 C CA . ASP F 3 200 ? -60.522 61.170 54.777 1.00 164.59 270 ASP F CA 1
ATOM 10263 C C . ASP F 3 200 ? -60.297 59.785 55.371 1.00 165.80 270 ASP F C 1
ATOM 10264 O O . ASP F 3 200 ? -59.666 59.681 56.420 1.00 157.73 270 ASP F O 1
ATOM 10269 N N . HIS F 3 201 ? -60.811 58.718 54.759 1.00 165.74 271 HIS F N 1
ATOM 10270 C CA . HIS F 3 201 ? -60.517 57.379 55.259 1.00 161.35 271 HIS F CA 1
ATOM 10271 C C . HIS F 3 201 ? -59.048 57.020 55.073 1.00 163.25 271 HIS F C 1
ATOM 10272 O O . HIS F 3 201 ? -58.364 57.529 54.180 1.00 155.14 271 HIS F O 1
ATOM 10279 N N . TRP F 3 202 ? -58.576 56.165 55.987 1.00 164.84 272 TRP F N 1
ATOM 10280 C CA . TRP F 3 202 ? -57.257 55.543 56.082 1.00 157.91 272 TRP F CA 1
ATOM 10281 C C . TRP F 3 202 ? -56.484 56.272 57.166 1.00 167.31 272 TRP F C 1
ATOM 10282 O O . TRP F 3 202 ? -55.414 56.813 56.894 1.00 168.75 272 TRP F O 1
ATOM 10293 N N . TRP F 3 203 ? -57.006 56.365 58.382 1.00 163.19 273 TRP F N 1
ATOM 10294 C CA . TRP F 3 203 ? -56.143 56.910 59.410 1.00 153.83 273 TRP F CA 1
ATOM 10295 C C . TRP F 3 203 ? -55.922 55.949 60.565 1.00 145.23 273 TRP F C 1
ATOM 10296 O O . TRP F 3 203 ? -56.701 55.029 60.826 1.00 145.17 273 TRP F O 1
ATOM 10307 N N . SER F 3 204 ? -54.821 56.221 61.246 1.00 145.30 274 SER F N 1
ATOM 10308 C CA . SER F 3 204 ? -54.443 55.710 62.547 1.00 158.68 274 SER F CA 1
ATOM 10309 C C . SER F 3 204 ? -54.811 56.684 63.653 1.00 159.78 274 SER F C 1
ATOM 10310 O O . SER F 3 204 ? -55.085 56.265 64.781 1.00 158.42 274 SER F O 1
ATOM 10313 N N . LYS F 3 205 ? -54.838 57.977 63.319 1.00 157.48 275 LYS F N 1
ATOM 10314 C CA . LYS F 3 205 ? -55.179 59.054 64.241 1.00 153.18 275 LYS F CA 1
ATOM 10315 C C . LYS F 3 205 ? -56.678 59.107 64.510 1.00 155.06 275 LYS F C 1
ATOM 10316 O O . LYS F 3 205 ? -57.095 59.220 65.668 1.00 158.39 275 LYS F O 1
ATOM 10322 N N . THR F 3 206 ? -57.508 59.071 63.466 1.00 156.98 276 THR F N 1
ATOM 10323 C CA . THR F 3 206 ? -58.946 59.065 63.716 1.00 154.87 276 THR F CA 1
ATOM 10324 C C . THR F 3 206 ? -59.314 57.844 64.552 1.00 152.95 276 THR F C 1
ATOM 10325 O O . THR F 3 206 ? -60.230 57.900 65.374 1.00 156.90 276 THR F O 1
ATOM 10329 N N . ASN F 3 207 ? -58.684 56.705 64.259 1.00 156.86 277 ASN F N 1
ATOM 10330 C CA . ASN F 3 207 ? -58.823 55.495 65.068 1.00 159.71 277 ASN F CA 1
ATOM 10331 C C . ASN F 3 207 ? -58.305 55.669 66.501 1.00 160.44 277 ASN F C 1
ATOM 10332 O O . ASN F 3 207 ? -59.006 55.359 67.471 1.00 163.35 277 ASN F O 1
ATOM 10337 N N . THR F 3 208 ? -57.058 56.137 66.642 1.00 161.20 278 THR F N 1
ATOM 10338 C CA . THR F 3 208 ? -56.409 56.317 67.945 1.00 163.70 278 THR F CA 1
ATOM 10339 C C . THR F 3 208 ? -57.169 57.150 68.979 1.00 161.10 278 THR F C 1
ATOM 10340 O O . THR F 3 208 ? -57.266 56.735 70.138 1.00 159.14 278 THR F O 1
ATOM 10344 N N . ILE F 3 209 ? -57.704 58.316 68.620 1.00 159.19 279 ILE F N 1
ATOM 10345 C CA . ILE F 3 209 ? -58.381 59.128 69.635 1.00 160.75 279 ILE F CA 1
ATOM 10346 C C . ILE F 3 209 ? -59.559 58.415 70.295 1.00 162.19 279 ILE F C 1
ATOM 10347 O O . ILE F 3 209 ? -59.656 58.452 71.537 1.00 166.95 279 ILE F O 1
ATOM 10352 N N . PRO F 3 210 ? -60.472 57.746 69.570 1.00 160.27 280 PRO F N 1
ATOM 10353 C CA . PRO F 3 210 ? -61.600 57.143 70.297 1.00 161.80 280 PRO F CA 1
ATOM 10354 C C . PRO F 3 210 ? -61.245 55.878 71.061 1.00 162.59 280 PRO F C 1
ATOM 10355 O O . PRO F 3 210 ? -61.729 55.651 72.179 1.00 169.76 280 PRO F O 1
ATOM 10359 N N . PHE F 3 211 ? -60.410 55.042 70.442 1.00 158.48 281 PHE F N 1
ATOM 10360 C CA . PHE F 3 211 ? -59.890 53.808 71.030 1.00 160.46 281 PHE F CA 1
ATOM 10361 C C . PHE F 3 211 ? -58.951 54.000 72.227 1.00 158.79 281 PHE F C 1
ATOM 10362 O O . PHE F 3 211 ? -59.098 53.318 73.247 1.00 157.87 281 PHE F O 1
ATOM 10370 N N . TYR F 3 212 ? -57.933 54.859 72.104 1.00 161.19 282 TYR F N 1
ATOM 10371 C CA . TYR F 3 212 ? -57.042 55.120 73.238 1.00 164.77 282 TYR F CA 1
ATOM 10372 C C . TYR F 3 212 ? -57.811 55.562 74.479 1.00 166.19 282 TYR F C 1
ATOM 10373 O O . TYR F 3 212 ? -57.537 55.097 75.592 1.00 162.36 282 TYR F O 1
ATOM 10382 N N . LEU F 3 213 ? -58.747 56.492 74.311 1.00 165.38 283 LEU F N 1
ATOM 10383 C CA . LEU F 3 213 ? -59.510 57.010 75.443 1.00 164.95 283 LEU F CA 1
ATOM 10384 C C . LEU F 3 213 ? -60.202 55.883 76.208 1.00 164.34 283 LEU F C 1
ATOM 10385 O O . LEU F 3 213 ? -60.179 55.869 77.446 1.00 166.06 283 LEU F O 1
ATOM 10390 N N . ILE F 3 214 ? -60.815 54.930 75.504 1.00 163.75 284 ILE F N 1
ATOM 10391 C CA . ILE F 3 214 ? -61.523 53.856 76.197 1.00 168.37 284 ILE F CA 1
ATOM 10392 C C . ILE F 3 214 ? -60.536 52.962 76.950 1.00 166.57 284 ILE F C 1
ATOM 10393 O O . ILE F 3 214 ? -60.880 52.417 78.006 1.00 169.07 284 ILE F O 1
ATOM 10398 N N . LEU F 3 215 ? -59.334 52.739 76.397 1.00 161.59 285 LEU F N 1
ATOM 10399 C CA . LEU F 3 215 ? -58.297 51.945 77.063 1.00 164.64 285 LEU F CA 1
ATOM 10400 C C . LEU F 3 215 ? -58.286 52.174 78.572 1.00 171.07 285 LEU F C 1
ATOM 10401 O O . LEU F 3 215 ? -57.722 53.161 79.058 1.00 172.93 285 LEU F O 1
ATOM 10406 N N . LEU F 3 216 ? -58.943 51.268 79.298 1.00 167.95 286 LEU F N 1
ATOM 10407 C CA . LEU F 3 216 ? -58.975 51.209 80.763 1.00 160.54 286 LEU F CA 1
ATOM 10408 C C . LEU F 3 216 ? -59.874 52.296 81.339 1.00 151.82 286 LEU F C 1
ATOM 10409 O O . LEU F 3 216 ? -60.666 52.039 82.245 1.00 147.47 286 LEU F O 1
ATOM 10414 N N . ALA F 3 226 ? -60.043 44.599 82.817 1.00 140.65 296 ALA F N 1
ATOM 10415 C CA . ALA F 3 226 ? -60.444 43.247 83.199 1.00 149.13 296 ALA F CA 1
ATOM 10416 C C . ALA F 3 226 ? -61.765 42.877 82.530 1.00 155.11 296 ALA F C 1
ATOM 10417 O O . ALA F 3 226 ? -62.007 41.717 82.206 1.00 155.39 296 ALA F O 1
ATOM 10419 N N . SER F 3 227 ? -62.612 43.887 82.328 1.00 152.51 297 SER F N 1
ATOM 10420 C CA . SER F 3 227 ? -63.889 43.693 81.644 1.00 150.31 297 SER F CA 1
ATOM 10421 C C . SER F 3 227 ? -63.686 43.448 80.152 1.00 153.73 297 SER F C 1
ATOM 10422 O O . SER F 3 227 ? -64.393 42.635 79.543 1.00 149.83 297 SER F O 1
ATOM 10425 N N . PHE F 3 228 ? -62.720 44.148 79.552 1.00 151.83 298 PHE F N 1
ATOM 10426 C CA . PHE F 3 228 ? -62.443 44.010 78.126 1.00 147.33 298 PHE F CA 1
ATOM 10427 C C . PHE F 3 228 ? -61.908 42.627 77.776 1.00 151.19 298 PHE F C 1
ATOM 10428 O O . PHE F 3 228 ? -62.306 42.045 76.760 1.00 150.58 298 PHE F O 1
ATOM 10436 N N . PHE F 3 229 ? -61.004 42.084 78.590 1.00 149.28 299 PHE F N 1
ATOM 10437 C CA . PHE F 3 229 ? -60.567 40.711 78.364 1.00 149.33 299 PHE F CA 1
ATOM 10438 C C . PHE F 3 229 ? -61.705 39.708 78.514 1.00 150.57 299 PHE F C 1
ATOM 10439 O O . PHE F 3 229 ? -61.750 38.708 77.787 1.00 156.67 299 PHE F O 1
ATOM 10441 N N . ALA F 3 230 ? -62.612 39.925 79.468 1.00 149.02 300 ALA F N 1
ATOM 10442 C CA . ALA F 3 230 ? -63.762 39.031 79.578 1.00 153.80 300 ALA F CA 1
ATOM 10443 C C . ALA F 3 230 ? -64.547 38.949 78.271 1.00 154.94 300 ALA F C 1
ATOM 10444 O O . ALA F 3 230 ? -64.950 37.859 77.845 1.00 150.85 300 ALA F O 1
ATOM 10446 N N . ARG F 3 231 ? -64.796 40.097 77.636 1.00 155.87 301 ARG F N 1
ATOM 10447 C CA . ARG F 3 231 ? -65.503 40.141 76.355 1.00 153.90 301 ARG F CA 1
ATOM 10448 C C . ARG F 3 231 ? -64.702 39.594 75.170 1.00 147.67 301 ARG F C 1
ATOM 10449 O O . ARG F 3 231 ? -65.302 39.092 74.213 1.00 146.27 301 ARG F O 1
ATOM 10457 N N . PHE F 3 232 ? -63.365 39.625 75.217 1.00 150.37 302 PHE F N 1
ATOM 10458 C CA . PHE F 3 232 ? -62.605 39.114 74.076 1.00 157.12 302 PHE F CA 1
ATOM 10459 C C . PHE F 3 232 ? -62.414 37.603 74.011 1.00 159.47 302 PHE F C 1
ATOM 10460 O O . PHE F 3 232 ? -62.057 37.107 72.936 1.00 163.98 302 PHE F O 1
ATOM 10462 N N . THR F 3 233 ? -62.605 36.859 75.100 1.00 148.02 303 THR F N 1
ATOM 10463 C CA . THR F 3 233 ? -62.341 35.422 75.044 1.00 153.16 303 THR F CA 1
ATOM 10464 C C . THR F 3 233 ? -63.170 34.774 73.937 1.00 154.39 303 THR F C 1
ATOM 10465 O O . THR F 3 233 ? -62.662 33.992 73.125 1.00 151.00 303 THR F O 1
ATOM 10469 N N . PHE F 3 234 ? -64.458 35.111 73.903 1.00 152.99 304 PHE F N 1
ATOM 10470 C CA . PHE F 3 234 ? -65.494 34.625 72.998 1.00 154.54 304 PHE F CA 1
ATOM 10471 C C . PHE F 3 234 ? -65.211 34.889 71.518 1.00 159.38 304 PHE F C 1
ATOM 10472 O O . PHE F 3 234 ? -64.582 34.061 70.851 1.00 160.33 304 PHE F O 1
ATOM 10480 N N . LEU F 3 235 ? -65.675 36.032 71.004 1.00 156.32 305 LEU F N 1
ATOM 10481 C CA . LEU F 3 235 ? -65.574 36.465 69.606 1.00 148.02 305 LEU F CA 1
ATOM 10482 C C . LEU F 3 235 ? -64.338 36.029 68.814 1.00 152.56 305 LEU F C 1
ATOM 10483 O O . LEU F 3 235 ? -64.415 35.877 67.590 1.00 152.71 305 LEU F O 1
ATOM 10488 N N . GLY F 3 236 ? -63.199 35.832 69.481 1.00 150.91 306 GLY F N 1
ATOM 10489 C CA . GLY F 3 236 ? -62.044 35.279 68.792 1.00 144.85 306 GLY F CA 1
ATOM 10490 C C . GLY F 3 236 ? -62.238 33.857 68.303 1.00 145.93 306 GLY F C 1
ATOM 10491 O O . GLY F 3 236 ? -61.807 33.515 67.198 1.00 144.73 306 GLY F O 1
ATOM 10492 N N . THR F 3 237 ? -62.873 33.005 69.108 1.00 149.85 307 THR F N 1
ATOM 10493 C CA . THR F 3 237 ? -63.137 31.644 68.648 1.00 149.78 307 THR F CA 1
ATOM 10494 C C . THR F 3 237 ? -64.055 31.659 67.429 1.00 145.07 307 THR F C 1
ATOM 10495 O O . THR F 3 237 ? -63.843 30.905 66.472 1.00 144.29 307 THR F O 1
ATOM 10499 N N . ILE F 3 238 ? -65.073 32.524 67.445 1.00 145.41 308 ILE F N 1
ATOM 10500 C CA . ILE F 3 238 ? -65.973 32.668 66.301 1.00 148.50 308 ILE F CA 1
ATOM 10501 C C . ILE F 3 238 ? -65.214 33.154 65.076 1.00 151.11 308 ILE F C 1
ATOM 10502 O O . ILE F 3 238 ? -65.407 32.642 63.965 1.00 148.72 308 ILE F O 1
ATOM 10507 N N . SER F 3 239 ? -64.348 34.152 65.254 1.00 149.26 309 SER F N 1
ATOM 10508 C CA . SER F 3 239 ? -63.617 34.706 64.121 1.00 142.39 309 SER F CA 1
ATOM 10509 C C . SER F 3 239 ? -62.725 33.658 63.466 1.00 143.93 309 SER F C 1
ATOM 10510 O O . SER F 3 239 ? -62.742 33.502 62.239 1.00 153.37 309 SER F O 1
ATOM 10513 N N . VAL F 3 240 ? -61.919 32.941 64.257 1.00 140.67 310 VAL F N 1
ATOM 10514 C CA . VAL F 3 240 ? -61.067 31.919 63.651 1.00 137.67 310 VAL F CA 1
ATOM 10515 C C . VAL F 3 240 ? -61.888 30.799 63.008 1.00 135.55 310 VAL F C 1
ATOM 10516 O O . VAL F 3 240 ? -61.449 30.191 62.023 1.00 133.60 310 VAL F O 1
ATOM 10520 N N . ILE F 3 241 ? -63.079 30.500 63.540 1.00 138.20 311 ILE F N 1
ATOM 10521 C CA . ILE F 3 241 ? -63.944 29.507 62.899 1.00 140.88 311 ILE F CA 1
ATOM 10522 C C . ILE F 3 241 ? -64.542 30.037 61.597 1.00 142.29 311 ILE F C 1
ATOM 10523 O O . ILE F 3 241 ? -64.671 29.298 60.612 1.00 141.87 311 ILE F O 1
ATOM 10528 N N . TYR F 3 242 ? -64.893 31.327 61.563 1.00 142.15 312 TYR F N 1
ATOM 10529 C CA . TYR F 3 242 ? -65.402 31.949 60.340 1.00 143.36 312 TYR F CA 1
ATOM 10530 C C . TYR F 3 242 ? -64.323 32.071 59.272 1.00 138.88 312 TYR F C 1
ATOM 10531 O O . TYR F 3 242 ? -64.564 31.783 58.093 1.00 140.66 312 TYR F O 1
ATOM 10540 N N . LEU F 3 243 ? -63.141 32.542 59.665 1.00 134.53 313 LEU F N 1
ATOM 10541 C CA . LEU F 3 243 ? -62.017 32.657 58.745 1.00 128.77 313 LEU F CA 1
ATOM 10542 C C . LEU F 3 243 ? -61.713 31.333 58.053 1.00 129.38 313 LEU F C 1
ATOM 10543 O O . LEU F 3 243 ? -61.442 31.306 56.847 1.00 135.35 313 LEU F O 1
ATOM 10548 N N . ILE F 3 244 ? -61.765 30.221 58.791 1.00 127.51 314 ILE F N 1
ATOM 10549 C CA . ILE F 3 244 ? -61.508 28.928 58.164 1.00 127.97 314 ILE F CA 1
ATOM 10550 C C . ILE F 3 244 ? -62.687 28.480 57.299 1.00 126.14 314 ILE F C 1
ATOM 10551 O O . ILE F 3 244 ? -62.498 27.732 56.331 1.00 122.56 314 ILE F O 1
ATOM 10556 N N . PHE F 3 245 ? -63.907 28.932 57.597 1.00 128.00 315 PHE F N 1
ATOM 10557 C CA . PHE F 3 245 ? -65.006 28.721 56.656 1.00 130.93 315 PHE F CA 1
ATOM 10558 C C . PHE F 3 245 ? -64.752 29.450 55.338 1.00 128.38 315 PHE F C 1
ATOM 10559 O O . PHE F 3 245 ? -64.937 28.885 54.252 1.00 125.33 315 PHE F O 1
ATOM 10567 N N . LEU F 3 246 ? -64.341 30.720 55.423 1.00 128.46 316 LEU F N 1
ATOM 10568 C CA . LEU F 3 246 ? -63.986 31.492 54.234 1.00 126.26 316 LEU F CA 1
ATOM 10569 C C . LEU F 3 246 ? -62.847 30.846 53.446 1.00 118.29 316 LEU F C 1
ATOM 10570 O O . LEU F 3 246 ? -62.954 30.655 52.228 1.00 124.30 316 LEU F O 1
ATOM 10575 N N . VAL F 3 247 ? -61.738 30.523 54.123 1.00 112.71 317 VAL F N 1
ATOM 10576 C CA . VAL F 3 247 ? -60.581 29.909 53.464 1.00 108.91 317 VAL F CA 1
ATOM 10577 C C . VAL F 3 247 ? -61.006 28.650 52.715 1.00 110.45 317 VAL F C 1
ATOM 10578 O O . VAL F 3 247 ? -60.541 28.379 51.602 1.00 107.77 317 VAL F O 1
ATOM 10582 N N . THR F 3 248 ? -61.913 27.874 53.308 1.00 119.42 318 THR F N 1
ATOM 10583 C CA . THR F 3 248 ? -62.369 26.622 52.713 1.00 117.67 318 THR F CA 1
ATOM 10584 C C . THR F 3 248 ? -63.220 26.931 51.490 1.00 117.26 318 THR F C 1
ATOM 10585 O O . THR F 3 248 ? -62.942 26.453 50.384 1.00 119.27 318 THR F O 1
ATOM 10589 N N . TYR F 3 249 ? -64.262 27.741 51.673 1.00 114.95 319 TYR F N 1
ATOM 10590 C CA . TYR F 3 249 ? -65.246 27.937 50.621 1.00 120.69 319 TYR F CA 1
ATOM 10591 C C . TYR F 3 249 ? -64.668 28.792 49.503 1.00 121.01 319 TYR F C 1
ATOM 10592 O O . TYR F 3 249 ? -65.098 28.669 48.351 1.00 122.02 319 TYR F O 1
ATOM 10601 N N . LYS F 3 250 ? -63.703 29.659 49.803 1.00 123.99 320 LYS F N 1
ATOM 10602 C CA . LYS F 3 250 ? -63.069 30.356 48.694 1.00 115.54 320 LYS F CA 1
ATOM 10603 C C . LYS F 3 250 ? -62.095 29.444 47.961 1.00 113.60 320 LYS F C 1
ATOM 10604 O O . LYS F 3 250 ? -62.037 29.475 46.730 1.00 117.12 320 LYS F O 1
ATOM 10610 N N . ALA F 3 251 ? -61.342 28.603 48.676 1.00 118.19 321 ALA F N 1
ATOM 10611 C CA . ALA F 3 251 ? -60.441 27.710 47.959 1.00 109.63 321 ALA F CA 1
ATOM 10612 C C . ALA F 3 251 ? -61.212 26.727 47.087 1.00 110.00 321 ALA F C 1
ATOM 10613 O O . ALA F 3 251 ? -60.731 26.350 46.013 1.00 113.27 321 ALA F O 1
ATOM 10615 N N . ILE F 3 252 ? -62.388 26.274 47.539 1.00 113.11 322 ILE F N 1
ATOM 10616 C CA . ILE F 3 252 ? -63.157 25.340 46.720 1.00 114.21 322 ILE F CA 1
ATOM 10617 C C . ILE F 3 252 ? -63.725 26.067 45.510 1.00 116.08 322 ILE F C 1
ATOM 10618 O O . ILE F 3 252 ? -63.919 25.472 44.442 1.00 117.74 322 ILE F O 1
ATOM 10623 N N . GLN F 3 253 ? -64.001 27.363 45.670 1.00 114.67 323 GLN F N 1
ATOM 10624 C CA . GLN F 3 253 ? -64.493 28.232 44.608 1.00 112.20 323 GLN F CA 1
ATOM 10625 C C . GLN F 3 253 ? -63.565 28.341 43.399 1.00 113.96 323 GLN F C 1
ATOM 10626 O O . GLN F 3 253 ? -64.028 28.758 42.332 1.00 112.78 323 GLN F O 1
ATOM 10632 N N . LEU F 3 254 ? -62.284 27.962 43.506 1.00 117.50 324 LEU F N 1
ATOM 10633 C CA . LEU F 3 254 ? -61.431 28.103 42.326 1.00 98.14 324 LEU F CA 1
ATOM 10634 C C . LEU F 3 254 ? -60.105 27.334 42.288 1.00 98.42 324 LEU F C 1
ATOM 10635 O O . LEU F 3 254 ? -59.453 27.310 41.242 1.00 105.38 324 LEU F O 1
ATOM 10640 N N . GLY F 3 255 ? -59.681 26.696 43.385 1.00 105.03 325 GLY F N 1
ATOM 10641 C CA . GLY F 3 255 ? -58.348 26.116 43.419 1.00 104.98 325 GLY F CA 1
ATOM 10642 C C . GLY F 3 255 ? -58.189 24.798 42.676 1.00 109.42 325 GLY F C 1
ATOM 10643 O O . GLY F 3 255 ? -59.166 24.106 42.387 1.00 121.19 325 GLY F O 1
ATOM 10644 N N . PHE F 3 256 ? -56.905 24.494 42.396 1.00 109.51 326 PHE F N 1
ATOM 10645 C CA . PHE F 3 256 ? -56.343 23.337 41.685 1.00 130.62 326 PHE F CA 1
ATOM 10646 C C . PHE F 3 256 ? -55.143 23.831 40.875 1.00 130.70 326 PHE F C 1
ATOM 10647 O O . PHE F 3 256 ? -54.392 23.047 40.283 1.00 134.05 326 PHE F O 1
ATOM 10655 N N . HIS F 3 257 ? -54.907 25.136 40.949 1.00 120.02 327 HIS F N 1
ATOM 10656 C CA . HIS F 3 257 ? -53.774 25.845 40.358 1.00 115.77 327 HIS F CA 1
ATOM 10657 C C . HIS F 3 257 ? -52.342 25.551 40.813 1.00 105.14 327 HIS F C 1
ATOM 10658 O O . HIS F 3 257 ? -51.534 26.482 40.875 1.00 102.33 327 HIS F O 1
ATOM 10665 N N . LEU F 3 258 ? -51.988 24.323 41.171 1.00 112.37 328 LEU F N 1
ATOM 10666 C CA . LEU F 3 258 ? -50.555 24.163 41.372 1.00 108.46 328 LEU F CA 1
ATOM 10667 C C . LEU F 3 258 ? -49.879 23.791 40.055 1.00 105.73 328 LEU F C 1
ATOM 10668 O O . LEU F 3 258 ? -50.534 23.418 39.083 1.00 117.40 328 LEU F O 1
ATOM 10673 N N . GLU F 3 259 ? -48.541 23.759 40.096 1.00 104.74 329 GLU F N 1
ATOM 10674 C CA . GLU F 3 259 ? -47.597 23.432 39.021 1.00 100.71 329 GLU F CA 1
ATOM 10675 C C . GLU F 3 259 ? -46.164 23.536 39.521 1.00 102.75 329 GLU F C 1
ATOM 10676 O O . GLU F 3 259 ? -45.582 24.622 39.559 1.00 118.82 329 GLU F O 1
ATOM 10682 N N . PHE F 3 260 ? -45.625 22.412 39.966 1.00 103.23 330 PHE F N 1
ATOM 10683 C CA . PHE F 3 260 ? -44.247 22.279 40.413 1.00 113.94 330 PHE F CA 1
ATOM 10684 C C . PHE F 3 260 ? -43.277 22.726 39.311 1.00 112.51 330 PHE F C 1
ATOM 10685 O O . PHE F 3 260 ? -43.624 22.800 38.130 1.00 128.45 330 PHE F O 1
ATOM 10693 N N . HIS F 3 261 ? -42.023 22.949 39.708 1.00 104.26 331 HIS F N 1
ATOM 10694 C CA . HIS F 3 261 ? -40.944 23.563 38.931 1.00 112.26 331 HIS F CA 1
ATOM 10695 C C . HIS F 3 261 ? -39.702 23.631 39.805 1.00 122.73 331 HIS F C 1
ATOM 10696 O O . HIS F 3 261 ? -38.589 23.761 39.287 1.00 126.80 331 HIS F O 1
ATOM 10703 N N . TRP F 3 262 ? -39.877 23.507 41.117 1.00 131.37 332 TRP F N 1
ATOM 10704 C CA . TRP F 3 262 ? -38.768 23.253 42.040 1.00 130.97 332 TRP F CA 1
ATOM 10705 C C . TRP F 3 262 ? -37.619 24.255 41.909 1.00 124.04 332 TRP F C 1
ATOM 10706 O O . TRP F 3 262 ? -36.448 23.877 41.841 1.00 125.65 332 TRP F O 1
ATOM 10717 N N . SER F 3 266 ? -42.692 29.636 34.832 1.00 99.78 336 SER F N 1
ATOM 10718 C CA . SER F 3 266 ? -42.104 30.127 36.071 1.00 105.19 336 SER F CA 1
ATOM 10719 C C . SER F 3 266 ? -42.632 31.519 36.415 1.00 103.52 336 SER F C 1
ATOM 10720 O O . SER F 3 266 ? -42.668 31.888 37.581 1.00 110.05 336 SER F O 1
ATOM 10723 N N . MET F 3 267 ? -43.000 32.303 35.397 1.00 96.98 337 MET F N 1
ATOM 10724 C CA . MET F 3 267 ? -43.419 33.683 35.634 1.00 98.81 337 MET F CA 1
ATOM 10725 C C . MET F 3 267 ? -44.672 33.736 36.495 1.00 102.71 337 MET F C 1
ATOM 10726 O O . MET F 3 267 ? -44.834 34.632 37.334 1.00 108.71 337 MET F O 1
ATOM 10731 N N . PHE F 3 268 ? -45.591 32.807 36.254 1.00 93.55 338 PHE F N 1
ATOM 10732 C CA . PHE F 3 268 ? -46.829 32.708 37.007 1.00 94.52 338 PHE F CA 1
ATOM 10733 C C . PHE F 3 268 ? -46.621 32.043 38.362 1.00 97.87 338 PHE F C 1
ATOM 10734 O O . PHE F 3 268 ? -47.337 32.354 39.319 1.00 89.46 338 PHE F O 1
ATOM 10742 N N . PHE F 3 269 ? -45.681 31.106 38.453 1.00 102.07 339 PHE F N 1
ATOM 10743 C CA . PHE F 3 269 ? -45.486 30.300 39.645 1.00 98.91 339 PHE F CA 1
ATOM 10744 C C . PHE F 3 269 ? -44.257 30.766 40.425 1.00 102.63 339 PHE F C 1
ATOM 10745 O O . PHE F 3 269 ? -43.534 31.678 40.022 1.00 105.72 339 PHE F O 1
ATOM 10753 N N . VAL F 3 270 ? -44.028 30.132 41.569 1.00 114.30 340 VAL F N 1
ATOM 10754 C CA . VAL F 3 270 ? -42.808 30.344 42.343 1.00 110.57 340 VAL F CA 1
ATOM 10755 C C . VAL F 3 270 ? -42.118 29.014 42.618 1.00 111.69 340 VAL F C 1
ATOM 10756 O O . VAL F 3 270 ? -42.793 27.997 42.841 1.00 115.77 340 VAL F O 1
ATOM 10760 N N . PRO F 3 271 ? -40.776 28.968 42.546 1.00 114.71 341 PRO F N 1
ATOM 10761 C CA . PRO F 3 271 ? -40.041 27.717 42.783 1.00 123.68 341 PRO F CA 1
ATOM 10762 C C . PRO F 3 271 ? -40.447 27.029 44.077 1.00 121.38 341 PRO F C 1
ATOM 10763 O O . PRO F 3 271 ? -40.994 27.658 44.986 1.00 114.07 341 PRO F O 1
ATOM 10767 N N . GLU F 3 272 ? -40.168 25.734 44.181 1.00 121.64 342 GLU F N 1
ATOM 10768 C CA . GLU F 3 272 ? -40.495 25.006 45.399 1.00 119.05 342 GLU F CA 1
ATOM 10769 C C . GLU F 3 272 ? -39.473 25.258 46.502 1.00 117.97 342 GLU F C 1
ATOM 10770 O O . GLU F 3 272 ? -39.817 25.190 47.688 1.00 114.60 342 GLU F O 1
ATOM 10776 N N . PHE F 3 273 ? -38.230 25.572 46.137 1.00 117.73 343 PHE F N 1
ATOM 10777 C CA . PHE F 3 273 ? -37.177 25.888 47.097 1.00 111.35 343 PHE F CA 1
ATOM 10778 C C . PHE F 3 273 ? -36.712 27.315 46.836 1.00 111.70 343 PHE F C 1
ATOM 10779 O O . PHE F 3 273 ? -36.095 27.589 45.801 1.00 113.11 343 PHE F O 1
ATOM 10787 N N . ARG F 3 274 ? -36.981 28.220 47.771 1.00 110.62 344 ARG F N 1
ATOM 10788 C CA . ARG F 3 274 ? -36.545 29.601 47.641 1.00 112.46 344 ARG F CA 1
ATOM 10789 C C . ARG F 3 274 ? -35.618 29.986 48.790 1.00 113.49 344 ARG F C 1
ATOM 10790 O O . ARG F 3 274 ? -35.619 29.373 49.860 1.00 119.32 344 ARG F O 1
ATOM 10798 N N . THR F 3 275 ? -34.842 31.041 48.548 1.00 118.95 345 THR F N 1
ATOM 10799 C CA . THR F 3 275 ? -33.859 31.543 49.502 1.00 115.81 345 THR F CA 1
ATOM 10800 C C . THR F 3 275 ? -34.497 32.319 50.648 1.00 116.97 345 THR F C 1
ATOM 10801 O O . THR F 3 275 ? -33.893 32.428 51.718 1.00 122.15 345 THR F O 1
ATOM 10805 N N . LEU F 3 276 ? -35.666 32.922 50.436 1.00 120.75 346 LEU F N 1
ATOM 10806 C CA . LEU F 3 276 ? -36.401 33.565 51.525 1.00 120.35 346 LEU F CA 1
ATOM 10807 C C . LEU F 3 276 ? -36.976 32.585 52.557 1.00 124.57 346 LEU F C 1
ATOM 10808 O O . LEU F 3 276 ? -37.997 32.860 53.197 1.00 131.37 346 LEU F O 1
ATOM 10813 N N . PHE F 3 277 ? -36.299 31.447 52.719 1.00 123.69 347 PHE F N 1
ATOM 10814 C CA . PHE F 3 277 ? -36.641 30.464 53.747 1.00 123.83 347 PHE F CA 1
ATOM 10815 C C . PHE F 3 277 ? -36.526 31.043 55.164 1.00 129.20 347 PHE F C 1
ATOM 10816 O O . PHE F 3 277 ? -37.333 30.645 56.020 1.00 130.64 347 PHE F O 1
ATOM 10824 N N . PRO F 3 278 ? -35.602 31.967 55.469 1.00 127.78 348 PRO F N 1
ATOM 10825 C CA . PRO F 3 278 ? -35.479 32.465 56.849 1.00 126.60 348 PRO F CA 1
ATOM 10826 C C . PRO F 3 278 ? -36.602 33.392 57.250 1.00 128.45 348 PRO F C 1
ATOM 10827 O O . PRO F 3 278 ? -36.954 33.404 58.436 1.00 133.40 348 PRO F O 1
ATOM 10831 N N . GLN F 3 279 ? -37.160 34.192 56.339 1.00 130.51 349 GLN F N 1
ATOM 10832 C CA . GLN F 3 279 ? -38.283 35.025 56.753 1.00 132.36 349 GLN F CA 1
ATOM 10833 C C . GLN F 3 279 ? -39.440 34.163 57.241 1.00 124.30 349 GLN F C 1
ATOM 10834 O O . GLN F 3 279 ? -40.115 34.542 58.205 1.00 129.64 349 GLN F O 1
ATOM 10840 N N . LEU F 3 280 ? -39.751 33.046 56.576 1.00 113.37 350 LEU F N 1
ATOM 10841 C CA . LEU F 3 280 ? -40.819 32.238 57.157 1.00 114.77 350 LEU F CA 1
ATOM 10842 C C . LEU F 3 280 ? -40.426 31.754 58.554 1.00 133.42 350 LEU F C 1
ATOM 10843 O O . LEU F 3 280 ? -41.262 31.736 59.469 1.00 127.15 350 LEU F O 1
ATOM 10848 N N . SER F 3 281 ? -39.168 31.320 58.730 1.00 128.03 351 SER F N 1
ATOM 10849 C CA . SER F 3 281 ? -38.724 30.908 60.059 1.00 120.82 351 SER F CA 1
ATOM 10850 C C . SER F 3 281 ? -38.875 32.054 61.051 1.00 123.42 351 SER F C 1
ATOM 10851 O O . SER F 3 281 ? -39.261 31.853 62.210 1.00 124.73 351 SER F O 1
ATOM 10854 N N . GLY F 3 282 ? -38.588 33.272 60.584 1.00 125.10 352 GLY F N 1
ATOM 10855 C CA . GLY F 3 282 ? -38.769 34.450 61.409 1.00 124.67 352 GLY F CA 1
ATOM 10856 C C . GLY F 3 282 ? -40.226 34.683 61.733 1.00 123.56 352 GLY F C 1
ATOM 10857 O O . GLY F 3 282 ? -40.580 34.994 62.873 1.00 125.22 352 GLY F O 1
ATOM 10858 N N . VAL F 3 283 ? -41.089 34.558 60.723 1.00 129.57 353 VAL F N 1
ATOM 10859 C CA . VAL F 3 283 ? -42.511 34.707 60.975 1.00 130.70 353 VAL F CA 1
ATOM 10860 C C . VAL F 3 283 ? -43.121 33.658 61.887 1.00 127.22 353 VAL F C 1
ATOM 10861 O O . VAL F 3 283 ? -43.903 33.995 62.786 1.00 123.88 353 VAL F O 1
ATOM 10865 N N . LEU F 3 284 ? -42.738 32.409 61.663 1.00 121.27 354 LEU F N 1
ATOM 10866 C CA . LEU F 3 284 ? -43.265 31.295 62.427 1.00 130.39 354 LEU F CA 1
ATOM 10867 C C . LEU F 3 284 ? -42.684 31.104 63.825 1.00 133.91 354 LEU F C 1
ATOM 10868 O O . LEU F 3 284 ? -43.061 30.146 64.500 1.00 127.67 354 LEU F O 1
ATOM 10873 N N . THR F 3 285 ? -41.784 31.969 64.292 1.00 128.54 355 THR F N 1
ATOM 10874 C CA . THR F 3 285 ? -41.300 31.698 65.629 1.00 123.52 355 THR F CA 1
ATOM 10875 C C . THR F 3 285 ? -42.438 32.231 66.479 1.00 129.46 355 THR F C 1
ATOM 10876 O O . THR F 3 285 ? -42.884 31.583 67.432 1.00 139.71 355 THR F O 1
ATOM 10880 N N . LEU F 3 286 ? -42.918 33.436 66.119 1.00 124.65 356 LEU F N 1
ATOM 10881 C CA . LEU F 3 286 ? -44.029 34.057 66.819 1.00 126.55 356 LEU F CA 1
ATOM 10882 C C . LEU F 3 286 ? -45.325 33.286 66.647 1.00 127.03 356 LEU F C 1
ATOM 10883 O O . LEU F 3 286 ? -46.244 33.442 67.458 1.00 118.28 356 LEU F O 1
ATOM 10888 N N . ALA F 3 287 ? -45.427 32.483 65.581 1.00 125.55 357 ALA F N 1
ATOM 10889 C CA . ALA F 3 287 ? -46.620 31.680 65.374 1.00 134.53 357 ALA F CA 1
ATOM 10890 C C . ALA F 3 287 ? -46.881 30.733 66.525 1.00 139.13 357 ALA F C 1
ATOM 10891 O O . ALA F 3 287 ? -48.023 30.304 66.720 1.00 142.87 357 ALA F O 1
ATOM 10893 N N . PHE F 3 288 ? -45.854 30.417 67.303 1.00 134.97 358 PHE F N 1
ATOM 10894 C CA . PHE F 3 288 ? -46.008 29.467 68.383 1.00 142.48 358 PHE F CA 1
ATOM 10895 C C . PHE F 3 288 ? -45.671 30.135 69.703 1.00 146.73 358 PHE F C 1
ATOM 10896 O O . PHE F 3 288 ? -45.014 29.550 70.566 1.00 144.30 358 PHE F O 1
ATOM 10904 N N . PHE F 3 289 ? -46.110 31.377 69.879 1.00 149.77 359 PHE F N 1
ATOM 10905 C CA . PHE F 3 289 ? -45.796 32.079 71.113 1.00 144.55 359 PHE F CA 1
ATOM 10906 C C . PHE F 3 289 ? -46.773 31.642 72.192 1.00 149.84 359 PHE F C 1
ATOM 10907 O O . PHE F 3 289 ? -47.963 31.975 72.149 1.00 152.60 359 PHE F O 1
ATOM 10915 N N . ILE F 3 290 ? -46.267 30.873 73.144 1.00 154.08 360 ILE F N 1
ATOM 10916 C CA . ILE F 3 290 ? -47.022 30.396 74.293 1.00 152.41 360 ILE F CA 1
ATOM 10917 C C . ILE F 3 290 ? -45.942 30.155 75.331 1.00 150.06 360 ILE F C 1
ATOM 10918 O O . ILE F 3 290 ? -46.213 30.058 76.533 1.00 151.50 360 ILE F O 1
ATOM 10923 N N . HIS F 3 291 ? -44.698 30.050 74.848 1.00 149.70 361 HIS F N 1
ATOM 10924 C CA . HIS F 3 291 ? -43.495 29.779 75.629 1.00 150.17 361 HIS F CA 1
ATOM 10925 C C . HIS F 3 291 ? -43.318 30.872 76.682 1.00 151.01 361 HIS F C 1
ATOM 10926 O O . HIS F 3 291 ? -42.185 31.198 77.054 1.00 149.90 361 HIS F O 1
ATOM 10933 N N . ASN F 3 292 ? -44.423 31.458 77.148 1.00 151.52 362 ASN F N 1
ATOM 10934 C CA . ASN F 3 292 ? -44.412 32.612 78.033 1.00 148.87 362 ASN F CA 1
ATOM 10935 C C . ASN F 3 292 ? -45.654 32.690 78.919 1.00 146.96 362 ASN F C 1
ATOM 10936 O O . ASN F 3 292 ? -45.751 33.593 79.757 1.00 152.31 362 ASN F O 1
ATOM 10941 N N . CYS F 3 293 ? -46.613 31.773 78.743 1.00 142.83 363 CYS F N 1
ATOM 10942 C CA . CYS F 3 293 ? -47.846 31.725 79.525 1.00 146.86 363 CYS F CA 1
ATOM 10943 C C . CYS F 3 293 ? -48.316 30.285 79.707 1.00 148.04 363 CYS F C 1
ATOM 10944 O O . CYS F 3 293 ? -49.477 30.035 80.038 1.00 152.23 363 CYS F O 1
ATOM 10947 N N . ILE F 3 294 ? -47.410 29.335 79.476 1.00 148.60 364 ILE F N 1
ATOM 10948 C CA . ILE F 3 294 ? -47.706 27.914 79.638 1.00 153.50 364 ILE F CA 1
ATOM 10949 C C . ILE F 3 294 ? -47.813 27.541 81.112 1.00 163.40 364 ILE F C 1
ATOM 10950 O O . ILE F 3 294 ? -48.813 26.965 81.554 1.00 165.33 364 ILE F O 1
ATOM 10955 N N . ILE F 3 295 ? -46.797 27.901 81.899 1.00 161.16 365 ILE F N 1
ATOM 10956 C CA . ILE F 3 295 ? -46.731 27.478 83.294 1.00 155.41 365 ILE F CA 1
ATOM 10957 C C . ILE F 3 295 ? -47.760 28.208 84.145 1.00 158.12 365 ILE F C 1
ATOM 10958 O O . ILE F 3 295 ? -48.294 27.638 85.104 1.00 166.78 365 ILE F O 1
ATOM 10963 N N . THR F 3 296 ? -48.081 29.457 83.808 1.00 153.91 366 THR F N 1
ATOM 10964 C CA . THR F 3 296 ? -49.213 30.126 84.443 1.00 157.41 366 THR F CA 1
ATOM 10965 C C . THR F 3 296 ? -50.544 29.533 83.998 1.00 159.75 366 THR F C 1
ATOM 10966 O O . THR F 3 296 ? -51.583 29.894 84.558 1.00 163.21 366 THR F O 1
ATOM 10970 N N . LEU F 3 297 ? -50.530 28.634 83.016 1.00 159.31 367 LEU F N 1
ATOM 10971 C CA . LEU F 3 297 ? -51.714 27.916 82.551 1.00 165.05 367 LEU F CA 1
ATOM 10972 C C . LEU F 3 297 ? -51.675 26.414 82.802 1.00 166.25 367 LEU F C 1
ATOM 10973 O O . LEU F 3 297 ? -52.695 25.827 83.162 1.00 168.86 367 LEU F O 1
ATOM 10978 N N . MET F 3 298 ? -50.517 25.762 82.616 1.00 164.33 368 MET F N 1
ATOM 10979 C CA . MET F 3 298 ? -50.432 24.292 82.643 1.00 167.65 368 MET F CA 1
ATOM 10980 C C . MET F 3 298 ? -50.880 23.683 83.968 1.00 172.15 368 MET F C 1
ATOM 10981 O O . MET F 3 298 ? -51.352 22.550 83.996 1.00 163.54 368 MET F O 1
ATOM 10986 N N . LYS F 3 299 ? -50.727 24.406 85.080 1.00 172.21 369 LYS F N 1
ATOM 10987 C CA . LYS F 3 299 ? -51.176 23.893 86.371 1.00 170.71 369 LYS F CA 1
ATOM 10988 C C . LYS F 3 299 ? -52.682 23.998 86.579 1.00 163.79 369 LYS F C 1
ATOM 10989 O O . LYS F 3 299 ? -53.191 23.432 87.553 1.00 165.55 369 LYS F O 1
ATOM 10995 N N . ASN F 3 300 ? -53.408 24.699 85.706 1.00 157.88 370 ASN F N 1
ATOM 10996 C CA . ASN F 3 300 ? -54.851 24.833 85.873 1.00 157.75 370 ASN F CA 1
ATOM 10997 C C . ASN F 3 300 ? -55.623 23.534 85.623 1.00 153.98 370 ASN F C 1
ATOM 10998 O O . ASN F 3 300 ? -56.825 23.495 85.914 1.00 153.62 370 ASN F O 1
ATOM 11003 N N . ASN F 3 301 ? -54.990 22.476 85.099 1.00 148.38 371 ASN F N 1
ATOM 11004 C CA . ASN F 3 301 ? -55.668 21.186 85.002 1.00 148.78 371 ASN F CA 1
ATOM 11005 C C . ASN F 3 301 ? -55.103 20.113 85.926 1.00 151.21 371 ASN F C 1
ATOM 11006 O O . ASN F 3 301 ? -55.791 19.115 86.170 1.00 140.41 371 ASN F O 1
ATOM 11011 N N . LYS F 3 302 ? -53.886 20.288 86.442 1.00 154.96 372 LYS F N 1
ATOM 11012 C CA . LYS F 3 302 ? -53.099 19.189 87.011 1.00 157.76 372 LYS F CA 1
ATOM 11013 C C . LYS F 3 302 ? -53.017 17.985 86.068 1.00 145.02 372 LYS F C 1
ATOM 11014 O O . LYS F 3 302 ? -52.067 17.202 86.117 1.00 131.53 372 LYS F O 1
ATOM 11020 N N . ASN F 3 306 ? -50.562 14.328 83.924 1.00 156.07 376 ASN F N 1
ATOM 11021 C CA . ASN F 3 306 ? -50.438 14.326 82.468 1.00 170.75 376 ASN F CA 1
ATOM 11022 C C . ASN F 3 306 ? -50.329 15.742 81.908 1.00 171.74 376 ASN F C 1
ATOM 11023 O O . ASN F 3 306 ? -51.157 16.601 82.213 1.00 168.25 376 ASN F O 1
ATOM 11028 N N . ASN F 3 307 ? -49.307 15.977 81.082 1.00 169.27 377 ASN F N 1
ATOM 11029 C CA . ASN F 3 307 ? -49.114 17.280 80.452 1.00 168.66 377 ASN F CA 1
ATOM 11030 C C . ASN F 3 307 ? -48.539 17.144 79.045 1.00 162.98 377 ASN F C 1
ATOM 11031 O O . ASN F 3 307 ? -49.103 17.691 78.092 1.00 157.86 377 ASN F O 1
ATOM 11036 N N . VAL F 3 308 ? -47.422 16.417 78.917 1.00 166.16 378 VAL F N 1
ATOM 11037 C CA . VAL F 3 308 ? -46.697 16.314 77.648 1.00 162.90 378 VAL F CA 1
ATOM 11038 C C . VAL F 3 308 ? -47.644 15.984 76.500 1.00 158.73 378 VAL F C 1
ATOM 11039 O O . VAL F 3 308 ? -47.524 16.533 75.396 1.00 159.06 378 VAL F O 1
ATOM 11043 N N . ARG F 3 309 ? -48.602 15.087 76.740 1.00 155.37 379 ARG F N 1
ATOM 11044 C CA . ARG F 3 309 ? -49.564 14.736 75.701 1.00 157.11 379 ARG F CA 1
ATOM 11045 C C . ARG F 3 309 ? -50.446 15.929 75.344 1.00 160.66 379 ARG F C 1
ATOM 11046 O O . ARG F 3 309 ? -50.759 16.147 74.167 1.00 158.50 379 ARG F O 1
ATOM 11054 N N . ASP F 3 310 ? -50.860 16.711 76.347 1.00 163.17 380 ASP F N 1
ATOM 11055 C CA . ASP F 3 310 ? -51.700 17.876 76.082 1.00 163.86 380 ASP F CA 1
ATOM 11056 C C . ASP F 3 310 ? -50.938 18.947 75.311 1.00 159.27 380 ASP F C 1
ATOM 11057 O O . ASP F 3 310 ? -51.523 19.652 74.481 1.00 157.71 380 ASP F O 1
ATOM 11062 N N . LEU F 3 311 ? -49.639 19.077 75.576 1.00 155.56 381 LEU F N 1
ATOM 11063 C CA . LEU F 3 311 ? -48.808 20.056 74.883 1.00 150.53 381 LEU F CA 1
ATOM 11064 C C . LEU F 3 311 ? -48.607 19.667 73.425 1.00 152.94 381 LEU F C 1
ATOM 11065 O O . LEU F 3 311 ? -48.753 20.495 72.519 1.00 151.48 381 LEU F O 1
ATOM 11070 N N . SER F 3 312 ? -48.302 18.393 73.185 1.00 151.70 382 SER F N 1
ATOM 11071 C CA . SER F 3 312 ? -48.049 17.899 71.837 1.00 152.65 382 SER F CA 1
ATOM 11072 C C . SER F 3 312 ? -49.307 17.948 70.982 1.00 150.45 382 SER F C 1
ATOM 11073 O O . SER F 3 312 ? -49.270 18.405 69.832 1.00 151.18 382 SER F O 1
ATOM 11076 N N . LEU F 3 313 ? -50.424 17.454 71.512 1.00 150.07 383 LEU F N 1
ATOM 11077 C CA . LEU F 3 313 ? -51.674 17.465 70.761 1.00 149.89 383 LEU F CA 1
ATOM 11078 C C . LEU F 3 313 ? -52.073 18.880 70.345 1.00 144.57 383 LEU F C 1
ATOM 11079 O O . LEU F 3 313 ? -52.445 19.104 69.189 1.00 143.10 383 LEU F O 1
ATOM 11084 N N . ALA F 3 314 ? -51.993 19.854 71.257 1.00 144.19 384 ALA F N 1
ATOM 11085 C CA . ALA F 3 314 ? -52.420 21.201 70.882 1.00 146.47 384 ALA F CA 1
ATOM 11086 C C . ALA F 3 314 ? -51.555 21.746 69.747 1.00 147.20 384 ALA F C 1
ATOM 11087 O O . ALA F 3 314 ? -52.056 22.440 68.854 1.00 152.11 384 ALA F O 1
ATOM 11089 N N . TYR F 3 315 ? -50.254 21.442 69.764 1.00 137.98 385 TYR F N 1
ATOM 11090 C CA . TYR F 3 315 ? -49.376 21.837 68.664 1.00 134.49 385 TYR F CA 1
ATOM 11091 C C . TYR F 3 315 ? -49.775 21.163 67.361 1.00 138.55 385 TYR F C 1
ATOM 11092 O O . TYR F 3 315 ? -49.780 21.807 66.306 1.00 143.57 385 TYR F O 1
ATOM 11101 N N . LEU F 3 316 ? -50.090 19.865 67.399 1.00 137.64 386 LEU F N 1
ATOM 11102 C CA . LEU F 3 316 ? -50.458 19.206 66.153 1.00 135.00 386 LEU F CA 1
ATOM 11103 C C . LEU F 3 316 ? -51.709 19.856 65.579 1.00 135.75 386 LEU F C 1
ATOM 11104 O O . LEU F 3 316 ? -51.784 20.090 64.368 1.00 133.92 386 LEU F O 1
ATOM 11109 N N . LEU F 3 317 ? -52.708 20.144 66.418 1.00 137.65 387 LEU F N 1
ATOM 11110 C CA . LEU F 3 317 ? -53.843 20.922 65.930 1.00 139.08 387 LEU F CA 1
ATOM 11111 C C . LEU F 3 317 ? -53.343 22.234 65.328 1.00 138.70 387 LEU F C 1
ATOM 11112 O O . LEU F 3 317 ? -53.647 22.559 64.174 1.00 138.37 387 LEU F O 1
ATOM 11117 N N . VAL F 3 318 ? -52.585 23.014 66.112 1.00 135.46 388 VAL F N 1
ATOM 11118 C CA . VAL F 3 318 ? -52.155 24.320 65.625 1.00 138.03 388 VAL F CA 1
ATOM 11119 C C . VAL F 3 318 ? -51.187 24.171 64.457 1.00 137.95 388 VAL F C 1
ATOM 11120 O O . VAL F 3 318 ? -51.192 24.989 63.529 1.00 140.81 388 VAL F O 1
ATOM 11124 N N . GLY F 3 319 ? -50.347 23.134 64.470 1.00 138.91 389 GLY F N 1
ATOM 11125 C CA . GLY F 3 319 ? -49.529 22.847 63.301 1.00 133.81 389 GLY F CA 1
ATOM 11126 C C . GLY F 3 319 ? -50.369 22.613 62.061 1.00 133.77 389 GLY F C 1
ATOM 11127 O O . GLY F 3 319 ? -50.120 23.183 60.996 1.00 134.42 389 GLY F O 1
ATOM 11128 N N . LEU F 3 320 ? -51.386 21.758 62.202 1.00 133.80 390 LEU F N 1
ATOM 11129 C CA . LEU F 3 320 ? -52.333 21.438 61.137 1.00 130.57 390 LEU F CA 1
ATOM 11130 C C . LEU F 3 320 ? -53.199 22.624 60.721 1.00 128.77 390 LEU F C 1
ATOM 11131 O O . LEU F 3 320 ? -53.449 22.807 59.524 1.00 129.86 390 LEU F O 1
ATOM 11136 N N . THR F 3 321 ? -53.693 23.427 61.672 1.00 129.56 391 THR F N 1
ATOM 11137 C CA . THR F 3 321 ? -54.501 24.580 61.274 1.00 131.80 391 THR F CA 1
ATOM 11138 C C . THR F 3 321 ? -53.704 25.527 60.379 1.00 128.88 391 THR F C 1
ATOM 11139 O O . THR F 3 321 ? -54.205 25.962 59.335 1.00 124.55 391 THR F O 1
ATOM 11143 N N . TYR F 3 322 ? -52.480 25.894 60.777 1.00 130.85 392 TYR F N 1
ATOM 11144 C CA . TYR F 3 322 ? -51.692 26.781 59.919 1.00 130.78 392 TYR F CA 1
ATOM 11145 C C . TYR F 3 322 ? -51.430 26.122 58.571 1.00 128.86 392 TYR F C 1
ATOM 11146 O O . TYR F 3 322 ? -51.566 26.755 57.516 1.00 128.59 392 TYR F O 1
ATOM 11155 N N . LEU F 3 323 ? -51.053 24.846 58.596 1.00 124.53 393 LEU F N 1
ATOM 11156 C CA . LEU F 3 323 ? -50.713 24.131 57.377 1.00 124.17 393 LEU F CA 1
ATOM 11157 C C . LEU F 3 323 ? -51.927 23.954 56.469 1.00 121.24 393 LEU F C 1
ATOM 11158 O O . LEU F 3 323 ? -51.817 24.126 55.250 1.00 123.21 393 LEU F O 1
ATOM 11163 N N . TYR F 3 324 ? -53.082 23.576 57.027 1.00 115.64 394 TYR F N 1
ATOM 11164 C CA . TYR F 3 324 ? -54.299 23.518 56.218 1.00 110.21 394 TYR F CA 1
ATOM 11165 C C . TYR F 3 324 ? -54.637 24.852 55.555 1.00 115.58 394 TYR F C 1
ATOM 11166 O O . TYR F 3 324 ? -54.987 24.883 54.372 1.00 118.64 394 TYR F O 1
ATOM 11175 N N . VAL F 3 325 ? -54.509 25.967 56.274 1.00 114.34 395 VAL F N 1
ATOM 11176 C CA . VAL F 3 325 ? -54.871 27.252 55.672 1.00 115.23 395 VAL F CA 1
ATOM 11177 C C . VAL F 3 325 ? -53.816 27.716 54.671 1.00 116.27 395 VAL F C 1
ATOM 11178 O O . VAL F 3 325 ? -54.145 28.230 53.593 1.00 114.22 395 VAL F O 1
ATOM 11182 N N . GLY F 3 326 ? -52.538 27.538 54.999 1.00 109.79 396 GLY F N 1
ATOM 11183 C CA . GLY F 3 326 ? -51.492 27.933 54.073 1.00 105.62 396 GLY F CA 1
ATOM 11184 C C . GLY F 3 326 ? -51.490 27.162 52.764 1.00 111.25 396 GLY F C 1
ATOM 11185 O O . GLY F 3 326 ? -51.277 27.747 51.699 1.00 113.06 396 GLY F O 1
ATOM 11186 N N . VAL F 3 327 ? -51.698 25.841 52.820 1.00 110.18 397 VAL F N 1
ATOM 11187 C CA . VAL F 3 327 ? -51.746 25.041 51.593 1.00 111.54 397 VAL F CA 1
ATOM 11188 C C . VAL F 3 327 ? -52.929 25.426 50.701 1.00 111.80 397 VAL F C 1
ATOM 11189 O O . VAL F 3 327 ? -52.750 25.709 49.510 1.00 107.88 397 VAL F O 1
ATOM 11193 N N . LEU F 3 328 ? -54.152 25.447 51.250 1.00 105.13 398 LEU F N 1
ATOM 11194 C CA . LEU F 3 328 ? -55.311 25.796 50.421 1.00 111.21 398 LEU F CA 1
ATOM 11195 C C . LEU F 3 328 ? -55.213 27.178 49.794 1.00 108.95 398 LEU F C 1
ATOM 11196 O O . LEU F 3 328 ? -55.513 27.339 48.608 1.00 109.00 398 LEU F O 1
ATOM 11201 N N . ILE F 3 329 ? -54.807 28.189 50.553 1.00 110.02 399 ILE F N 1
ATOM 11202 C CA . ILE F 3 329 ? -54.671 29.507 49.944 1.00 110.43 399 ILE F CA 1
ATOM 11203 C C . ILE F 3 329 ? -53.579 29.500 48.887 1.00 106.26 399 ILE F C 1
ATOM 11204 O O . ILE F 3 329 ? -53.766 30.017 47.778 1.00 107.71 399 ILE F O 1
ATOM 11209 N N . PHE F 3 330 ? -52.411 28.956 49.218 1.00 100.83 400 PHE F N 1
ATOM 11210 C CA . PHE F 3 330 ? -51.344 28.998 48.232 1.00 102.33 400 PHE F CA 1
ATOM 11211 C C . PHE F 3 330 ? -51.679 28.123 47.028 1.00 108.77 400 PHE F C 1
ATOM 11212 O O . PHE F 3 330 ? -51.346 28.473 45.894 1.00 113.80 400 PHE F O 1
ATOM 11220 N N . ALA F 3 331 ? -52.350 26.989 47.247 1.00 107.50 401 ALA F N 1
ATOM 11221 C CA . ALA F 3 331 ? -52.730 26.094 46.157 1.00 103.83 401 ALA F CA 1
ATOM 11222 C C . ALA F 3 331 ? -53.983 26.516 45.398 1.00 112.58 401 ALA F C 1
ATOM 11223 O O . ALA F 3 331 ? -54.313 25.876 44.392 1.00 121.99 401 ALA F O 1
ATOM 11225 N N . ALA F 3 332 ? -54.648 27.597 45.797 1.00 96.34 402 ALA F N 1
ATOM 11226 C CA . ALA F 3 332 ? -55.910 27.982 45.189 1.00 99.26 402 ALA F CA 1
ATOM 11227 C C . ALA F 3 332 ? -55.877 29.381 44.627 1.00 110.74 402 ALA F C 1
ATOM 11228 O O . ALA F 3 332 ? -56.793 29.744 43.881 1.00 118.46 402 ALA F O 1
ATOM 11230 N N . PHE F 3 333 ? -54.882 30.177 44.990 1.00 112.15 403 PHE F N 1
ATOM 11231 C CA . PHE F 3 333 ? -54.776 31.518 44.458 1.00 97.71 403 PHE F CA 1
ATOM 11232 C C . PHE F 3 333 ? -54.697 31.324 42.949 1.00 105.33 403 PHE F C 1
ATOM 11233 O O . PHE F 3 333 ? -53.960 30.438 42.495 1.00 102.17 403 PHE F O 1
ATOM 11241 N N . PRO F 3 334 ? -55.456 32.069 42.145 1.00 103.36 404 PRO F N 1
ATOM 11242 C CA . PRO F 3 334 ? -55.260 31.981 40.693 1.00 98.15 404 PRO F CA 1
ATOM 11243 C C . PRO F 3 334 ? -53.780 32.043 40.360 1.00 103.79 404 PRO F C 1
ATOM 11244 O O . PRO F 3 334 ? -53.069 32.944 40.803 1.00 115.67 404 PRO F O 1
ATOM 11248 N N . SER F 3 335 ? -53.306 31.088 39.561 1.00 104.30 405 SER F N 1
ATOM 11249 C CA . SER F 3 335 ? -51.872 31.164 39.337 1.00 102.49 405 SER F CA 1
ATOM 11250 C C . SER F 3 335 ? -51.505 31.406 37.879 1.00 118.51 405 SER F C 1
ATOM 11251 O O . SER F 3 335 ? -50.484 32.063 37.633 1.00 122.79 405 SER F O 1
ATOM 11254 N N . PRO F 3 336 ? -52.276 30.973 36.881 1.00 112.59 406 PRO F N 1
ATOM 11255 C CA . PRO F 3 336 ? -51.852 31.273 35.517 1.00 100.31 406 PRO F CA 1
ATOM 11256 C C . PRO F 3 336 ? -52.296 32.655 35.058 1.00 108.20 406 PRO F C 1
ATOM 11257 O O . PRO F 3 336 ? -51.726 33.167 34.084 1.00 112.17 406 PRO F O 1
ATOM 11261 N N . PRO F 3 337 ? -53.347 33.304 35.671 1.00 106.35 407 PRO F N 1
ATOM 11262 C CA . PRO F 3 337 ? -53.557 34.715 35.327 1.00 95.85 407 PRO F CA 1
ATOM 11263 C C . PRO F 3 337 ? -52.618 35.532 36.197 1.00 101.65 407 PRO F C 1
ATOM 11264 O O . PRO F 3 337 ? -51.501 35.901 35.828 1.00 98.00 407 PRO F O 1
ATOM 11268 N N . LEU F 3 338 ? -53.134 35.789 37.400 1.00 105.80 408 LEU F N 1
ATOM 11269 C CA . LEU F 3 338 ? -52.405 36.366 38.523 1.00 91.27 408 LEU F CA 1
ATOM 11270 C C . LEU F 3 338 ? -51.240 35.486 38.992 1.00 95.32 408 LEU F C 1
ATOM 11271 O O . LEU F 3 338 ? -51.397 34.273 39.146 1.00 106.41 408 LEU F O 1
ATOM 11276 N N . SER F 3 339 ? -50.057 36.078 39.186 1.00 93.94 409 SER F N 1
ATOM 11277 C CA . SER F 3 339 ? -48.881 35.285 39.539 1.00 89.83 409 SER F CA 1
ATOM 11278 C C . SER F 3 339 ? -48.943 34.849 41.005 1.00 96.33 409 SER F C 1
ATOM 11279 O O . SER F 3 339 ? -49.729 35.355 41.803 1.00 97.32 409 SER F O 1
ATOM 11282 N N . LYS F 3 340 ? -48.041 33.936 41.371 1.00 108.60 410 LYS F N 1
ATOM 11283 C CA . LYS F 3 340 ? -47.930 33.486 42.759 1.00 103.77 410 LYS F CA 1
ATOM 11284 C C . LYS F 3 340 ? -47.319 34.532 43.693 1.00 95.78 410 LYS F C 1
ATOM 11285 O O . LYS F 3 340 ? -47.649 34.544 44.882 1.00 84.60 410 LYS F O 1
ATOM 11291 N N . GLU F 3 341 ? -46.394 35.367 43.207 1.00 96.54 411 GLU F N 1
ATOM 11292 C CA . GLU F 3 341 ? -45.838 36.443 44.032 1.00 86.65 411 GLU F CA 1
ATOM 11293 C C . GLU F 3 341 ? -46.913 37.202 44.804 1.00 95.01 411 GLU F C 1
ATOM 11294 O O . GLU F 3 341 ? -46.788 37.427 46.013 1.00 112.88 411 GLU F O 1
ATOM 11300 N N . CYS F 3 342 ? -47.966 37.625 44.114 1.00 95.16 412 CYS F N 1
ATOM 11301 C CA . CYS F 3 342 ? -48.975 38.521 44.664 1.00 98.17 412 CYS F CA 1
ATOM 11302 C C . CYS F 3 342 ? -49.730 38.001 45.884 1.00 101.54 412 CYS F C 1
ATOM 11303 O O . CYS F 3 342 ? -50.812 38.514 46.188 1.00 110.95 412 CYS F O 1
ATOM 11306 N N . ILE F 3 343 ? -49.206 36.992 46.585 1.00 101.04 413 ILE F N 1
ATOM 11307 C CA . ILE F 3 343 ? -49.940 36.471 47.733 1.00 112.84 413 ILE F CA 1
ATOM 11308 C C . ILE F 3 343 ? -50.070 37.531 48.816 1.00 123.93 413 ILE F C 1
ATOM 11309 O O . ILE F 3 343 ? -51.049 37.518 49.569 1.00 120.34 413 ILE F O 1
ATOM 11314 N N . GLU F 3 344 ? -49.156 38.518 48.831 1.00 119.36 414 GLU F N 1
ATOM 11315 C CA . GLU F 3 344 ? -49.077 39.678 49.722 1.00 130.24 414 GLU F CA 1
ATOM 11316 C C . GLU F 3 344 ? -49.728 39.544 51.092 1.00 120.72 414 GLU F C 1
ATOM 11317 O O . GLU F 3 344 ? -50.956 39.439 51.174 1.00 111.21 414 GLU F O 1
ATOM 11323 N N . PRO F 3 345 ? -48.921 39.501 52.190 1.00 124.92 415 PRO F N 1
ATOM 11324 C CA . PRO F 3 345 ? -49.436 39.140 53.529 1.00 121.69 415 PRO F CA 1
ATOM 11325 C C . PRO F 3 345 ? -50.700 39.905 53.927 1.00 126.83 415 PRO F C 1
ATOM 11326 O O . PRO F 3 345 ? -51.160 40.772 53.178 1.00 137.49 415 PRO F O 1
ATOM 11330 N N . ASN F 3 346 ? -51.225 39.654 55.132 1.00 119.56 416 ASN F N 1
ATOM 11331 C CA . ASN F 3 346 ? -52.521 40.166 55.592 1.00 119.63 416 ASN F CA 1
ATOM 11332 C C . ASN F 3 346 ? -53.607 39.342 54.925 1.00 119.66 416 ASN F C 1
ATOM 11333 O O . ASN F 3 346 ? -54.760 39.340 55.372 1.00 119.20 416 ASN F O 1
ATOM 11338 N N . PHE F 3 347 ? -53.246 38.677 53.831 1.00 116.73 417 PHE F N 1
ATOM 11339 C CA . PHE F 3 347 ? -54.160 37.809 53.111 1.00 116.34 417 PHE F CA 1
ATOM 11340 C C . PHE F 3 347 ? -55.506 38.375 52.668 1.00 119.98 417 PHE F C 1
ATOM 11341 O O . PHE F 3 347 ? -55.929 38.117 51.538 1.00 118.94 417 PHE F O 1
ATOM 11349 N N . LEU F 3 348 ? -56.212 39.115 53.522 1.00 127.07 418 LEU F N 1
ATOM 11350 C CA . LEU F 3 348 ? -57.391 39.823 53.037 1.00 124.98 418 LEU F CA 1
ATOM 11351 C C . LEU F 3 348 ? -56.991 40.973 52.114 1.00 124.75 418 LEU F C 1
ATOM 11352 O O . LEU F 3 348 ? -57.799 41.446 51.307 1.00 126.00 418 LEU F O 1
ATOM 11357 N N . ASP F 3 349 ? -55.737 41.411 52.250 1.00 125.03 419 ASP F N 1
ATOM 11358 C CA . ASP F 3 349 ? -55.080 42.482 51.506 1.00 126.64 419 ASP F CA 1
ATOM 11359 C C . ASP F 3 349 ? -55.106 42.300 49.998 1.00 120.68 419 ASP F C 1
ATOM 11360 O O . ASP F 3 349 ? -55.061 43.297 49.269 1.00 124.52 419 ASP F O 1
ATOM 11365 N N . ASN F 3 350 ? -55.233 41.069 49.508 1.00 110.25 420 ASN F N 1
ATOM 11366 C CA . ASN F 3 350 ? -55.210 40.821 48.073 1.00 112.57 420 ASN F CA 1
ATOM 11367 C C . ASN F 3 350 ? -56.537 40.265 47.583 1.00 103.92 420 ASN F C 1
ATOM 11368 O O . ASN F 3 350 ? -56.609 39.578 46.558 1.00 101.96 420 ASN F O 1
ATOM 11373 N N . PHE F 3 351 ? -57.577 40.557 48.320 1.00 110.76 421 PHE F N 1
ATOM 11374 C CA . PHE F 3 351 ? -58.958 40.241 48.088 1.00 109.01 421 PHE F CA 1
ATOM 11375 C C . PHE F 3 351 ? -59.641 41.580 47.803 1.00 107.81 421 PHE F C 1
ATOM 11376 O O . PHE F 3 351 ? -59.244 42.599 48.380 1.00 110.11 421 PHE F O 1
ATOM 11384 N N . PRO F 3 352 ? -60.601 41.615 46.867 1.00 113.27 422 PRO F N 1
ATOM 11385 C CA . PRO F 3 352 ? -61.306 42.865 46.510 1.00 108.55 422 PRO F CA 1
ATOM 11386 C C . PRO F 3 352 ? -61.546 43.919 47.578 1.00 112.11 422 PRO F C 1
ATOM 11387 O O . PRO F 3 352 ? -61.484 43.689 48.790 1.00 113.83 422 PRO F O 1
ATOM 11391 N N . SER F 3 353 ? -61.907 45.098 47.075 1.00 126.64 423 SER F N 1
ATOM 11392 C CA . SER F 3 353 ? -62.165 46.248 47.928 1.00 137.01 423 SER F CA 1
ATOM 11393 C C . SER F 3 353 ? -63.374 46.010 48.816 1.00 123.42 423 SER F C 1
ATOM 11394 O O . SER F 3 353 ? -63.437 46.544 49.930 1.00 113.52 423 SER F O 1
ATOM 11397 N N . SER F 3 354 ? -64.352 45.222 48.342 1.00 125.54 424 SER F N 1
ATOM 11398 C CA . SER F 3 354 ? -65.503 44.963 49.192 1.00 121.60 424 SER F CA 1
ATOM 11399 C C . SER F 3 354 ? -66.156 43.616 48.862 1.00 134.69 424 SER F C 1
ATOM 11400 O O . SER F 3 354 ? -67.112 43.519 48.088 1.00 124.73 424 SER F O 1
ATOM 11403 N N . ASP F 3 355 ? -65.590 42.550 49.423 1.00 135.27 425 ASP F N 1
ATOM 11404 C CA . ASP F 3 355 ? -66.103 41.202 49.219 1.00 125.12 425 ASP F CA 1
ATOM 11405 C C . ASP F 3 355 ? -67.054 41.068 50.402 1.00 130.65 425 ASP F C 1
ATOM 11406 O O . ASP F 3 355 ? -66.718 41.493 51.510 1.00 133.69 425 ASP F O 1
ATOM 11411 N N . ILE F 3 356 ? -68.234 40.481 50.196 1.00 132.71 426 ILE F N 1
ATOM 11412 C CA . ILE F 3 356 ? -69.114 40.315 51.353 1.00 128.56 426 ILE F CA 1
ATOM 11413 C C . ILE F 3 356 ? -68.615 39.258 52.338 1.00 126.97 426 ILE F C 1
ATOM 11414 O O . ILE F 3 356 ? -68.751 39.433 53.555 1.00 129.89 426 ILE F O 1
ATOM 11419 N N . LEU F 3 357 ? -68.011 38.169 51.862 1.00 122.44 427 LEU F N 1
ATOM 11420 C CA . LEU F 3 357 ? -67.395 37.235 52.803 1.00 121.02 427 LEU F CA 1
ATOM 11421 C C . LEU F 3 357 ? -66.172 37.830 53.502 1.00 126.79 427 LEU F C 1
ATOM 11422 O O . LEU F 3 357 ? -66.011 37.699 54.722 1.00 136.24 427 LEU F O 1
ATOM 11427 N N . VAL F 3 358 ? -65.297 38.478 52.729 1.00 122.99 428 VAL F N 1
ATOM 11428 C CA . VAL F 3 358 ? -64.138 39.204 53.252 1.00 128.46 428 VAL F CA 1
ATOM 11429 C C . VAL F 3 358 ? -64.559 40.262 54.271 1.00 129.33 428 VAL F C 1
ATOM 11430 O O . VAL F 3 358 ? -63.937 40.403 55.331 1.00 129.78 428 VAL F O 1
ATOM 11434 N N . PHE F 3 359 ? -65.624 41.013 53.971 1.00 125.03 429 PHE F N 1
ATOM 11435 C CA . PHE F 3 359 ? -66.075 42.074 54.870 1.00 128.37 429 PHE F CA 1
ATOM 11436 C C . PHE F 3 359 ? -66.485 41.495 56.212 1.00 130.13 429 PHE F C 1
ATOM 11437 O O . PHE F 3 359 ? -66.151 42.052 57.264 1.00 132.44 429 PHE F O 1
ATOM 11445 N N . VAL F 3 360 ? -67.241 40.402 56.200 1.00 127.84 430 VAL F N 1
ATOM 11446 C CA . VAL F 3 360 ? -67.665 39.795 57.455 1.00 128.56 430 VAL F CA 1
ATOM 11447 C C . VAL F 3 360 ? -66.425 39.337 58.221 1.00 131.81 430 VAL F C 1
ATOM 11448 O O . VAL F 3 360 ? -66.282 39.589 59.424 1.00 136.50 430 VAL F O 1
ATOM 11452 N N . ALA F 3 361 ? -65.509 38.654 57.527 1.00 125.78 431 ALA F N 1
ATOM 11453 C CA . ALA F 3 361 ? -64.258 38.215 58.144 1.00 128.67 431 ALA F CA 1
ATOM 11454 C C . ALA F 3 361 ? -63.409 39.382 58.646 1.00 128.08 431 ALA F C 1
ATOM 11455 O O . ALA F 3 361 ? -62.813 39.295 59.722 1.00 123.20 431 ALA F O 1
ATOM 11457 N N . ARG F 3 362 ? -63.339 40.483 57.895 1.00 138.42 432 ARG F N 1
ATOM 11458 C CA . ARG F 3 362 ? -62.569 41.636 58.366 1.00 135.15 432 ARG F CA 1
ATOM 11459 C C . ARG F 3 362 ? -63.156 42.249 59.629 1.00 132.28 432 ARG F C 1
ATOM 11460 O O . ARG F 3 362 ? -62.414 42.677 60.521 1.00 138.10 432 ARG F O 1
ATOM 11468 N N . THR F 3 363 ? -64.482 42.316 59.717 1.00 133.54 433 THR F N 1
ATOM 11469 C CA . THR F 3 363 ? -65.124 42.937 60.872 1.00 139.07 433 THR F CA 1
ATOM 11470 C C . THR F 3 363 ? -64.979 42.100 62.142 1.00 135.16 433 THR F C 1
ATOM 11471 O O . THR F 3 363 ? -64.739 42.660 63.219 1.00 136.36 433 THR F O 1
ATOM 11475 N N . PHE F 3 364 ? -65.118 40.771 62.055 1.00 133.17 434 PHE F N 1
ATOM 11476 C CA . PHE F 3 364 ? -64.906 39.947 63.247 1.00 133.69 434 PHE F CA 1
ATOM 11477 C C . PHE F 3 364 ? -63.499 40.113 63.822 1.00 130.71 434 PHE F C 1
ATOM 11478 O O . PHE F 3 364 ? -63.330 40.171 65.046 1.00 139.17 434 PHE F O 1
ATOM 11486 N N . LEU F 3 365 ? -62.481 40.183 62.964 1.00 132.27 435 LEU F N 1
ATOM 11487 C CA . LEU F 3 365 ? -61.119 40.428 63.436 1.00 136.93 435 LEU F CA 1
ATOM 11488 C C . LEU F 3 365 ? -61.008 41.786 64.119 1.00 133.46 435 LEU F C 1
ATOM 11489 O O . LEU F 3 365 ? -60.349 41.916 65.159 1.00 132.56 435 LEU F O 1
ATOM 11494 N N . LEU F 3 366 ? -61.630 42.815 63.536 1.00 131.35 436 LEU F N 1
ATOM 11495 C CA . LEU F 3 366 ? -61.521 44.160 64.091 1.00 135.28 436 LEU F CA 1
ATOM 11496 C C . LEU F 3 366 ? -62.176 44.250 65.464 1.00 141.69 436 LEU F C 1
ATOM 11497 O O . LEU F 3 366 ? -61.626 44.882 66.374 1.00 141.05 436 LEU F O 1
ATOM 11502 N N . PHE F 3 367 ? -63.339 43.623 65.648 1.00 139.73 437 PHE F N 1
ATOM 11503 C CA . PHE F 3 367 ? -63.917 43.590 66.986 1.00 135.13 437 PHE F CA 1
ATOM 11504 C C . PHE F 3 367 ? -63.073 42.733 67.916 1.00 137.05 437 PHE F C 1
ATOM 11505 O O . PHE F 3 367 ? -62.876 43.080 69.087 1.00 145.23 437 PHE F O 1
ATOM 11513 N N . GLN F 3 368 ? -62.572 41.607 67.407 1.00 136.62 438 GLN F N 1
ATOM 11514 C CA . GLN F 3 368 ? -61.721 40.738 68.213 1.00 138.58 438 GLN F CA 1
ATOM 11515 C C . GLN F 3 368 ? -60.453 41.454 68.679 1.00 140.40 438 GLN F C 1
ATOM 11516 O O . GLN F 3 368 ? -60.051 41.328 69.836 1.00 143.70 438 GLN F O 1
ATOM 11522 N N . MET F 3 369 ? -59.826 42.204 67.776 1.00 142.42 439 MET F N 1
ATOM 11523 C CA . MET F 3 369 ? -58.602 42.931 68.102 1.00 147.98 439 MET F CA 1
ATOM 11524 C C . MET F 3 369 ? -58.856 44.118 69.020 1.00 142.44 439 MET F C 1
ATOM 11525 O O . MET F 3 369 ? -58.080 44.352 69.954 1.00 141.88 439 MET F O 1
ATOM 11530 N N . THR F 3 370 ? -59.894 44.908 68.751 1.00 142.27 440 THR F N 1
ATOM 11531 C CA . THR F 3 370 ? -60.229 45.997 69.664 1.00 150.13 440 THR F CA 1
ATOM 11532 C C . THR F 3 370 ? -60.326 45.526 71.115 1.00 145.77 440 THR F C 1
ATOM 11533 O O . THR F 3 370 ? -59.759 46.153 72.011 1.00 137.52 440 THR F O 1
ATOM 11537 N N . THR F 3 371 ? -61.092 44.467 71.379 1.00 142.55 441 THR F N 1
ATOM 11538 C CA . THR F 3 371 ? -61.198 43.958 72.747 1.00 139.32 441 THR F CA 1
ATOM 11539 C C . THR F 3 371 ? -59.909 43.317 73.289 1.00 143.00 441 THR F C 1
ATOM 11540 O O . THR F 3 371 ? -59.646 43.388 74.496 1.00 146.90 441 THR F O 1
ATOM 11544 N N . VAL F 3 372 ? -59.106 42.687 72.424 1.00 140.73 442 VAL F N 1
ATOM 11545 C CA . VAL F 3 372 ? -57.820 42.058 72.767 1.00 135.33 442 VAL F CA 1
ATOM 11546 C C . VAL F 3 372 ? -56.660 43.020 73.072 1.00 137.14 442 VAL F C 1
ATOM 11547 O O . VAL F 3 372 ? -55.796 42.699 73.897 1.00 136.36 442 VAL F O 1
ATOM 11551 N N . TYR F 3 373 ? -56.603 44.191 72.434 1.00 142.34 443 TYR F N 1
ATOM 11552 C CA . TYR F 3 373 ? -55.486 45.120 72.643 1.00 143.71 443 TYR F CA 1
ATOM 11553 C C . TYR F 3 373 ? -55.407 45.794 74.018 1.00 150.72 443 TYR F C 1
ATOM 11554 O O . TYR F 3 373 ? -54.290 45.992 74.518 1.00 153.02 443 TYR F O 1
ATOM 11563 N N . PRO F 3 374 ? -56.516 46.177 74.667 1.00 153.15 444 PRO F N 1
ATOM 11564 C CA . PRO F 3 374 ? -56.382 46.749 76.022 1.00 151.41 444 PRO F CA 1
ATOM 11565 C C . PRO F 3 374 ? -55.816 45.758 77.020 1.00 146.24 444 PRO F C 1
ATOM 11566 O O . PRO F 3 374 ? -54.955 46.115 77.833 1.00 144.55 444 PRO F O 1
ATOM 11570 N N . LEU F 3 375 ? -56.276 44.508 76.966 1.00 143.70 445 LEU F N 1
ATOM 11571 C CA . LEU F 3 375 ? -55.723 43.469 77.827 1.00 145.36 445 LEU F CA 1
ATOM 11572 C C . LEU F 3 375 ? -54.245 43.231 77.535 1.00 153.45 445 LEU F C 1
ATOM 11573 O O . LEU F 3 375 ? -53.466 42.944 78.451 1.00 160.89 445 LEU F O 1
ATOM 11575 N N . LEU F 3 376 ? -53.833 43.329 76.269 1.00 156.70 446 LEU F N 1
ATOM 11576 C CA . LEU F 3 376 ? -52.427 43.083 75.966 1.00 158.46 446 LEU F CA 1
ATOM 11577 C C . LEU F 3 376 ? -51.550 44.237 76.448 1.00 162.84 446 LEU F C 1
ATOM 11578 O O . LEU F 3 376 ? -50.434 44.013 76.931 1.00 167.93 446 LEU F O 1
ATOM 11580 N N . GLY F 3 377 ? -52.010 45.476 76.285 1.00 158.21 447 GLY F N 1
ATOM 11581 C CA . GLY F 3 377 ? -51.271 46.642 76.741 1.00 161.72 447 GLY F CA 1
ATOM 11582 C C . GLY F 3 377 ? -51.408 47.009 78.209 1.00 164.29 447 GLY F C 1
ATOM 11583 O O . GLY F 3 377 ? -50.423 47.179 78.934 1.00 162.57 447 GLY F O 1
ATOM 11584 N N . TYR F 3 378 ? -52.665 47.115 78.645 1.00 164.31 448 TYR F N 1
ATOM 11585 C CA . TYR F 3 378 ? -53.083 47.535 79.988 1.00 163.23 448 TYR F CA 1
ATOM 11586 C C . TYR F 3 378 ? -53.477 46.304 80.797 1.00 166.67 448 TYR F C 1
ATOM 11587 O O . TYR F 3 378 ? -54.656 45.956 80.881 1.00 166.32 448 TYR F O 1
ATOM 11589 N N . LEU F 3 379 ? -52.480 45.705 81.465 1.00 171.01 449 LEU F N 1
ATOM 11590 C CA . LEU F 3 379 ? -52.530 44.422 82.170 1.00 172.85 449 LEU F CA 1
ATOM 11591 C C . LEU F 3 379 ? -51.184 43.735 82.000 1.00 175.07 449 LEU F C 1
ATOM 11592 O O . LEU F 3 379 ? -50.758 42.973 82.873 1.00 180.33 449 LEU F O 1
ATOM 11594 N N . VAL F 3 380 ? -50.511 43.987 80.880 1.00 164.83 450 VAL F N 1
ATOM 11595 C CA . VAL F 3 380 ? -49.229 43.351 80.606 1.00 163.82 450 VAL F CA 1
ATOM 11596 C C . VAL F 3 380 ? -48.121 44.400 80.553 1.00 172.14 450 VAL F C 1
ATOM 11597 O O . VAL F 3 380 ? -47.269 44.443 81.447 1.00 177.01 450 VAL F O 1
ATOM 11599 N N . ARG F 3 381 ? -48.073 45.218 79.498 1.00 172.84 451 ARG F N 1
ATOM 11600 C CA . ARG F 3 381 ? -46.983 46.190 79.404 1.00 167.30 451 ARG F CA 1
ATOM 11601 C C . ARG F 3 381 ? -46.929 47.120 80.619 1.00 169.91 451 ARG F C 1
ATOM 11602 O O . ARG F 3 381 ? -45.837 47.437 81.109 1.00 172.99 451 ARG F O 1
ATOM 11604 N N . VAL F 3 382 ? -48.084 47.578 81.115 1.00 169.55 452 VAL F N 1
ATOM 11605 C CA . VAL F 3 382 ? -48.093 48.471 82.278 1.00 173.02 452 VAL F CA 1
ATOM 11606 C C . VAL F 3 382 ? -47.555 47.758 83.517 1.00 175.51 452 VAL F C 1
ATOM 11607 O O . VAL F 3 382 ? -46.761 48.316 84.284 1.00 175.74 452 VAL F O 1
ATOM 11611 N N . GLN F 3 383 ? -47.975 46.506 83.719 1.00 172.96 453 GLN F N 1
ATOM 11612 C CA . GLN F 3 383 ? -47.481 45.689 84.827 1.00 173.02 453 GLN F CA 1
ATOM 11613 C C . GLN F 3 383 ? -45.982 45.434 84.700 1.00 176.73 453 GLN F C 1
ATOM 11614 O O . GLN F 3 383 ? -45.233 45.615 85.668 1.00 184.32 453 GLN F O 1
ATOM 11620 N N . LEU F 3 384 ? -45.523 45.004 83.522 1.00 174.95 454 LEU F N 1
ATOM 11621 C CA . LEU F 3 384 ? -44.126 44.618 83.357 1.00 177.86 454 LEU F CA 1
ATOM 11622 C C . LEU F 3 384 ? -43.206 45.800 83.616 1.00 178.25 454 LEU F C 1
ATOM 11623 O O . LEU F 3 384 ? -42.703 46.450 82.696 1.00 170.07 454 LEU F O 1
ATOM 11628 N N . MET F 3 385 ? -43.008 46.076 84.904 1.00 186.77 455 MET F N 1
ATOM 11629 C CA . MET F 3 385 ? -42.112 47.106 85.407 1.00 191.11 455 MET F CA 1
ATOM 11630 C C . MET F 3 385 ? -41.368 46.517 86.596 1.00 194.22 455 MET F C 1
ATOM 11631 O O . MET F 3 385 ? -40.138 46.567 86.659 1.00 189.27 455 MET F O 1
ATOM 11636 N N . GLY F 3 386 ? -42.123 45.928 87.523 1.00 190.24 456 GLY F N 1
ATOM 11637 C CA . GLY F 3 386 ? -41.580 45.316 88.719 1.00 189.52 456 GLY F CA 1
ATOM 11638 C C . GLY F 3 386 ? -40.613 44.166 88.524 1.00 189.76 456 GLY F C 1
ATOM 11639 O O . GLY F 3 386 ? -41.018 43.045 88.206 1.00 188.84 456 GLY F O 1
ATOM 11640 N N . GLN F 3 387 ? -39.324 44.448 88.719 1.00 189.73 457 GLN F N 1
ATOM 11641 C CA . GLN F 3 387 ? -38.248 43.463 88.662 1.00 187.40 457 GLN F CA 1
ATOM 11642 C C . GLN F 3 387 ? -37.189 43.895 89.666 1.00 183.84 457 GLN F C 1
ATOM 11643 O O . GLN F 3 387 ? -36.237 43.161 89.954 1.00 177.70 457 GLN F O 1
ATOM 11649 N N . ILE F 3 388 ? -37.390 45.099 90.201 1.00 187.07 458 ILE F N 1
ATOM 11650 C CA . ILE F 3 388 ? -36.519 45.811 91.131 1.00 185.76 458 ILE F CA 1
ATOM 11651 C C . ILE F 3 388 ? -37.121 47.206 91.204 1.00 187.90 458 ILE F C 1
ATOM 11652 O O . ILE F 3 388 ? -36.737 48.034 92.039 1.00 186.54 458 ILE F O 1
ATOM 11657 N N . PHE F 3 389 ? -38.093 47.451 90.327 1.00 190.88 459 PHE F N 1
ATOM 11658 C CA . PHE F 3 389 ? -38.639 48.776 90.067 1.00 194.19 459 PHE F CA 1
ATOM 11659 C C . PHE F 3 389 ? -39.736 49.146 91.056 1.00 195.55 459 PHE F C 1
ATOM 11660 O O . PHE F 3 389 ? -39.459 49.716 92.115 1.00 191.04 459 PHE F O 1
ATOM 11668 N N . GLY F 3 390 ? -40.984 48.834 90.718 1.00 197.14 460 GLY F N 1
ATOM 11669 C CA . GLY F 3 390 ? -42.091 49.248 91.551 1.00 195.25 460 GLY F CA 1
ATOM 11670 C C . GLY F 3 390 ? -43.318 48.368 91.450 1.00 200.42 460 GLY F C 1
ATOM 11671 O O . GLY F 3 390 ? -43.238 47.206 91.038 1.00 198.91 460 GLY F O 1
ATOM 11672 N N . ASN F 3 391 ? -44.465 48.932 91.822 1.00 202.23 461 ASN F N 1
ATOM 11673 C CA . ASN F 3 391 ? -45.711 48.188 91.893 1.00 198.51 461 ASN F CA 1
ATOM 11674 C C . ASN F 3 391 ? -46.247 47.898 90.492 1.00 198.81 461 ASN F C 1
ATOM 11675 O O . ASN F 3 391 ? -45.808 48.470 89.489 1.00 196.31 461 ASN F O 1
ATOM 11680 N N . HIS F 3 392 ? -47.227 46.995 90.435 1.00 197.32 462 HIS F N 1
ATOM 11681 C CA . HIS F 3 392 ? -47.928 46.696 89.194 1.00 197.29 462 HIS F CA 1
ATOM 11682 C C . HIS F 3 392 ? -49.066 47.668 88.910 1.00 197.14 462 HIS F C 1
ATOM 11683 O O . HIS F 3 392 ? -49.979 47.322 88.149 1.00 194.35 462 HIS F O 1
ATOM 11690 N N . TYR F 3 393 ? -49.029 48.865 89.510 1.00 196.10 463 TYR F N 1
ATOM 11691 C CA . TYR F 3 393 ? -49.984 49.938 89.252 1.00 193.99 463 TYR F CA 1
ATOM 11692 C C . TYR F 3 393 ? -49.566 51.192 90.016 1.00 197.00 463 TYR F C 1
ATOM 11693 O O . TYR F 3 393 ? -50.306 51.651 90.897 1.00 198.10 463 TYR F O 1
ATOM 11702 N N . PRO F 3 394 ? -48.373 51.791 89.725 1.00 196.65 464 PRO F N 1
ATOM 11703 C CA . PRO F 3 394 ? -47.910 52.967 90.473 1.00 195.12 464 PRO F CA 1
ATOM 11704 C C . PRO F 3 394 ? -48.595 54.271 90.061 1.00 193.66 464 PRO F C 1
ATOM 11705 O O . PRO F 3 394 ? -47.941 55.256 89.715 1.00 189.00 464 PRO F O 1
ATOM 11709 N N . GLY F 3 395 ? -49.927 54.276 90.102 1.00 193.57 465 GLY F N 1
ATOM 11710 C CA . GLY F 3 395 ? -50.698 55.468 89.804 1.00 193.93 465 GLY F CA 1
ATOM 11711 C C . GLY F 3 395 ? -51.921 55.197 88.953 1.00 195.49 465 GLY F C 1
ATOM 11712 O O . GLY F 3 395 ? -51.886 54.353 88.052 1.00 195.72 465 GLY F O 1
ATOM 11713 N N . PHE F 3 396 ? -53.016 55.910 89.229 1.00 197.45 466 PHE F N 1
ATOM 11714 C CA . PHE F 3 396 ? -54.237 55.744 88.452 1.00 197.34 466 PHE F CA 1
ATOM 11715 C C . PHE F 3 396 ? -54.247 56.592 87.186 1.00 193.83 466 PHE F C 1
ATOM 11716 O O . PHE F 3 396 ? -54.978 56.269 86.242 1.00 184.92 466 PHE F O 1
ATOM 11724 N N . LEU F 3 397 ? -53.443 57.658 87.142 1.00 193.71 467 LEU F N 1
ATOM 11725 C CA . LEU F 3 397 ? -53.231 58.429 85.923 1.00 190.32 467 LEU F CA 1
ATOM 11726 C C . LEU F 3 397 ? -51.733 58.567 85.649 1.00 188.13 467 LEU F C 1
ATOM 11727 O O . LEU F 3 397 ? -51.309 59.442 84.884 1.00 180.11 467 LEU F O 1
ATOM 11732 N N . HIS F 3 398 ? -50.930 57.692 86.250 1.00 189.77 468 HIS F N 1
ATOM 11733 C CA . HIS F 3 398 ? -49.487 57.621 86.065 1.00 191.10 468 HIS F CA 1
ATOM 11734 C C . HIS F 3 398 ? -49.106 56.775 84.857 1.00 187.14 468 HIS F C 1
ATOM 11735 O O . HIS F 3 398 ? -47.922 56.695 84.514 1.00 182.40 468 HIS F O 1
ATOM 11742 N N . VAL F 3 399 ? -50.089 56.168 84.193 1.00 187.66 469 VAL F N 1
ATOM 11743 C CA . VAL F 3 399 ? -49.852 55.240 83.097 1.00 183.26 469 VAL F CA 1
ATOM 11744 C C . VAL F 3 399 ? -50.308 56.000 81.861 1.00 177.62 469 VAL F C 1
ATOM 11745 O O . VAL F 3 399 ? -51.198 55.569 81.118 1.00 175.95 469 VAL F O 1
ATOM 11749 N N . PHE F 3 400 ? -49.683 57.156 81.661 1.00 174.86 470 PHE F N 1
ATOM 11750 C CA . PHE F 3 400 ? -49.843 57.978 80.479 1.00 172.02 470 PHE F CA 1
ATOM 11751 C C . PHE F 3 400 ? -48.572 58.111 79.665 1.00 172.33 470 PHE F C 1
ATOM 11752 O O . PHE F 3 400 ? -48.649 58.523 78.506 1.00 172.98 470 PHE F O 1
ATOM 11760 N N . VAL F 3 401 ? -47.418 57.759 80.223 1.00 173.37 471 VAL F N 1
ATOM 11761 C CA . VAL F 3 401 ? -46.171 57.931 79.493 1.00 173.94 471 VAL F CA 1
ATOM 11762 C C . VAL F 3 401 ? -45.765 56.686 78.712 1.00 170.38 471 VAL F C 1
ATOM 11763 O O . VAL F 3 401 ? -45.074 56.802 77.694 1.00 169.87 471 VAL F O 1
ATOM 11767 N N . LEU F 3 402 ? -46.156 55.489 79.152 1.00 169.04 472 LEU F N 1
ATOM 11768 C CA . LEU F 3 402 ? -45.893 54.376 78.253 1.00 167.63 472 LEU F CA 1
ATOM 11769 C C . LEU F 3 402 ? -47.039 54.108 77.287 1.00 169.60 472 LEU F C 1
ATOM 11770 O O . LEU F 3 402 ? -46.792 53.715 76.142 1.00 169.48 472 LEU F O 1
ATOM 11775 N N . ASN F 3 403 ? -48.290 54.296 77.720 1.00 169.33 473 ASN F N 1
ATOM 11776 C CA . ASN F 3 403 ? -49.394 54.114 76.783 1.00 170.91 473 ASN F CA 1
ATOM 11777 C C . ASN F 3 403 ? -49.287 55.072 75.603 1.00 167.94 473 ASN F C 1
ATOM 11778 O O . ASN F 3 403 ? -49.672 54.722 74.484 1.00 169.31 473 ASN F O 1
ATOM 11783 N N . VAL F 3 404 ? -48.772 56.282 75.837 1.00 166.85 474 VAL F N 1
ATOM 11784 C CA . VAL F 3 404 ? -48.600 57.254 74.760 1.00 168.47 474 VAL F CA 1
ATOM 11785 C C . VAL F 3 404 ? -47.564 56.757 73.757 1.00 170.76 474 VAL F C 1
ATOM 11786 O O . VAL F 3 404 ? -47.746 56.862 72.538 1.00 172.63 474 VAL F O 1
ATOM 11790 N N . PHE F 3 405 ? -46.444 56.239 74.265 1.00 168.07 475 PHE F N 1
ATOM 11791 C CA . PHE F 3 405 ? -45.377 55.731 73.412 1.00 171.49 475 PHE F CA 1
ATOM 11792 C C . PHE F 3 405 ? -45.746 54.460 72.652 1.00 170.23 475 PHE F C 1
ATOM 11793 O O . PHE F 3 405 ? -45.320 54.293 71.502 1.00 171.19 475 PHE F O 1
ATOM 11801 N N . VAL F 3 406 ? -46.516 53.541 73.242 1.00 167.31 476 VAL F N 1
ATOM 11802 C CA . VAL F 3 406 ? -46.878 52.351 72.472 1.00 164.12 476 VAL F CA 1
ATOM 11803 C C . VAL F 3 406 ? -47.854 52.703 71.350 1.00 162.40 476 VAL F C 1
ATOM 11804 O O . VAL F 3 406 ? -47.685 52.276 70.202 1.00 161.41 476 VAL F O 1
ATOM 11808 N N . VAL F 3 407 ? -48.891 53.487 71.668 1.00 164.40 477 VAL F N 1
ATOM 11809 C CA . VAL F 3 407 ? -49.839 53.949 70.651 1.00 166.54 477 VAL F CA 1
ATOM 11810 C C . VAL F 3 407 ? -49.131 54.757 69.568 1.00 165.00 477 VAL F C 1
ATOM 11811 O O . VAL F 3 407 ? -49.314 54.502 68.375 1.00 166.47 477 VAL F O 1
ATOM 11815 N N . GLY F 3 408 ? -48.237 55.664 69.964 1.00 163.11 478 GLY F N 1
ATOM 11816 C CA . GLY F 3 408 ? -47.560 56.504 68.989 1.00 164.18 478 GLY F CA 1
ATOM 11817 C C . GLY F 3 408 ? -46.637 55.732 68.069 1.00 165.56 478 GLY F C 1
ATOM 11818 O O . GLY F 3 408 ? -46.594 55.998 66.864 1.00 165.51 478 GLY F O 1
ATOM 11819 N N . ALA F 3 409 ? -45.872 54.787 68.612 1.00 169.12 479 ALA F N 1
ATOM 11820 C CA . ALA F 3 409 ? -44.984 54.012 67.753 1.00 167.42 479 ALA F CA 1
ATOM 11821 C C . ALA F 3 409 ? -45.789 53.227 66.720 1.00 166.71 479 ALA F C 1
ATOM 11822 O O . ALA F 3 409 ? -45.484 53.261 65.522 1.00 167.50 479 ALA F O 1
ATOM 11824 N N . GLY F 3 410 ? -46.817 52.503 67.170 1.00 163.32 480 GLY F N 1
ATOM 11825 C CA . GLY F 3 410 ? -47.685 51.799 66.236 1.00 160.48 480 GLY F CA 1
ATOM 11826 C C . GLY F 3 410 ? -48.447 52.703 65.279 1.00 157.74 480 GLY F C 1
ATOM 11827 O O . GLY F 3 410 ? -48.642 52.356 64.112 1.00 154.27 480 GLY F O 1
ATOM 11828 N N . VAL F 3 411 ? -48.900 53.868 65.760 1.00 160.63 481 VAL F N 1
ATOM 11829 C CA . VAL F 3 411 ? -49.579 54.831 64.886 1.00 158.06 481 VAL F CA 1
ATOM 11830 C C . VAL F 3 411 ? -48.678 55.306 63.752 1.00 155.93 481 VAL F C 1
ATOM 11831 O O . VAL F 3 411 ? -49.079 55.311 62.582 1.00 156.26 481 VAL F O 1
ATOM 11835 N N . LEU F 3 412 ? -47.446 55.707 64.074 1.00 157.99 482 LEU F N 1
ATOM 11836 C CA . LEU F 3 412 ? -46.540 56.137 63.014 1.00 158.30 482 LEU F CA 1
ATOM 11837 C C . LEU F 3 412 ? -46.212 55.021 62.033 1.00 161.70 482 LEU F C 1
ATOM 11838 O O . LEU F 3 412 ? -46.148 55.260 60.822 1.00 164.19 482 LEU F O 1
ATOM 11843 N N . MET F 3 413 ? -45.995 53.802 62.525 1.00 161.90 483 MET F N 1
ATOM 11844 C CA . MET F 3 413 ? -45.746 52.687 61.618 1.00 158.32 483 MET F CA 1
ATOM 11845 C C . MET F 3 413 ? -46.890 52.489 60.629 1.00 154.66 483 MET F C 1
ATOM 11846 O O . MET F 3 413 ? -46.679 52.462 59.411 1.00 151.68 483 MET F O 1
ATOM 11851 N N . ALA F 3 414 ? -48.116 52.329 61.141 1.00 152.59 484 ALA F N 1
ATOM 11852 C CA . ALA F 3 414 ? -49.252 52.157 60.240 1.00 146.97 484 ALA F CA 1
ATOM 11853 C C . ALA F 3 414 ? -49.410 53.323 59.275 1.00 151.52 484 ALA F C 1
ATOM 11854 O O . ALA F 3 414 ? -49.727 53.108 58.098 1.00 154.96 484 ALA F O 1
ATOM 11856 N N . ARG F 3 415 ? -49.219 54.569 59.731 1.00 151.16 485 ARG F N 1
ATOM 11857 C CA . ARG F 3 415 ? -49.354 55.637 58.748 1.00 151.96 485 ARG F CA 1
ATOM 11858 C C . ARG F 3 415 ? -48.203 55.569 57.753 1.00 150.94 485 ARG F C 1
ATOM 11859 O O . ARG F 3 415 ? -48.383 55.815 56.554 1.00 155.16 485 ARG F O 1
ATOM 11867 N N . PHE F 3 416 ? -47.004 55.251 58.247 1.00 148.64 486 PHE F N 1
ATOM 11868 C CA . PHE F 3 416 ? -45.815 55.125 57.415 1.00 151.21 486 PHE F CA 1
ATOM 11869 C C . PHE F 3 416 ? -45.816 53.766 56.725 1.00 153.91 486 PHE F C 1
ATOM 11870 O O . PHE F 3 416 ? -46.742 53.463 55.971 1.00 159.01 486 PHE F O 1
ATOM 11878 N N . TYR F 3 417 ? -44.754 52.960 56.961 1.00 154.77 487 TYR F N 1
ATOM 11879 C CA . TYR F 3 417 ? -44.471 51.646 56.376 1.00 157.16 487 TYR F CA 1
ATOM 11880 C C . TYR F 3 417 ? -45.266 50.499 57.014 1.00 153.02 487 TYR F C 1
ATOM 11881 O O . TYR F 3 417 ? -44.961 50.104 58.151 1.00 146.39 487 TYR F O 1
ATOM 11890 N N . PRO F 3 418 ? -46.283 49.992 56.302 1.00 149.24 488 PRO F N 1
ATOM 11891 C CA . PRO F 3 418 ? -47.133 48.892 56.757 1.00 140.09 488 PRO F CA 1
ATOM 11892 C C . PRO F 3 418 ? -46.685 47.568 56.151 1.00 144.89 488 PRO F C 1
ATOM 11893 O O . PRO F 3 418 ? -46.712 47.414 54.930 1.00 144.83 488 PRO F O 1
ATOM 11897 N N . ASN F 3 419 ? -46.278 46.626 56.995 1.00 138.17 489 ASN F N 1
ATOM 11898 C CA . ASN F 3 419 ? -45.826 45.324 56.520 1.00 136.47 489 ASN F CA 1
ATOM 11899 C C . ASN F 3 419 ? -46.243 44.203 57.465 1.00 127.46 489 ASN F C 1
ATOM 11900 O O . ASN F 3 419 ? -45.646 44.018 58.525 1.00 122.14 489 ASN F O 1
ATOM 11905 N N . ILE F 3 420 ? -47.271 43.458 57.074 1.00 129.30 490 ILE F N 1
ATOM 11906 C CA . ILE F 3 420 ? -47.763 42.351 57.884 1.00 122.32 490 ILE F CA 1
ATOM 11907 C C . ILE F 3 420 ? -46.632 41.376 58.191 1.00 119.22 490 ILE F C 1
ATOM 11908 O O . ILE F 3 420 ? -46.711 40.594 59.138 1.00 128.60 490 ILE F O 1
ATOM 11913 N N . GLY F 3 421 ? -45.580 41.431 57.381 1.00 115.59 491 GLY F N 1
ATOM 11914 C CA . GLY F 3 421 ? -44.426 40.560 57.560 1.00 110.35 491 GLY F CA 1
ATOM 11915 C C . GLY F 3 421 ? -43.120 41.263 57.828 1.00 121.72 491 GLY F C 1
ATOM 11916 O O . GLY F 3 421 ? -42.146 40.588 58.172 1.00 129.23 491 GLY F O 1
ATOM 11917 N N . SER F 3 422 ? -43.052 42.587 57.654 1.00 124.60 492 SER F N 1
ATOM 11918 C CA . SER F 3 422 ? -41.825 43.288 58.023 1.00 129.16 492 SER F CA 1
ATOM 11919 C C . SER F 3 422 ? -41.675 43.418 59.528 1.00 130.17 492 SER F C 1
ATOM 11920 O O . SER F 3 422 ? -40.586 43.752 59.999 1.00 139.51 492 SER F O 1
ATOM 11923 N N . ILE F 3 423 ? -42.746 43.192 60.288 1.00 125.60 493 ILE F N 1
ATOM 11924 C CA . ILE F 3 423 ? -42.690 43.283 61.735 1.00 132.77 493 ILE F CA 1
ATOM 11925 C C . ILE F 3 423 ? -42.851 41.934 62.424 1.00 128.78 493 ILE F C 1
ATOM 11926 O O . ILE F 3 423 ? -42.342 41.760 63.537 1.00 132.84 493 ILE F O 1
ATOM 11931 N N . ILE F 3 424 ? -43.520 40.966 61.793 1.00 118.91 494 ILE F N 1
ATOM 11932 C CA . ILE F 3 424 ? -43.719 39.664 62.423 1.00 120.39 494 ILE F CA 1
ATOM 11933 C C . ILE F 3 424 ? -42.521 38.744 62.277 1.00 128.51 494 ILE F C 1
ATOM 11934 O O . ILE F 3 424 ? -42.593 37.587 62.710 1.00 140.00 494 ILE F O 1
ATOM 11939 N N . ARG F 3 425 ? -41.423 39.201 61.669 1.00 121.47 495 ARG F N 1
ATOM 11940 C CA . ARG F 3 425 ? -40.265 38.333 61.557 1.00 129.63 495 ARG F CA 1
ATOM 11941 C C . ARG F 3 425 ? -38.984 39.031 61.976 1.00 136.68 495 ARG F C 1
ATOM 11942 O O . ARG F 3 425 ? -37.919 38.417 61.905 1.00 137.21 495 ARG F O 1
ATOM 11950 N N . TYR F 3 426 ? -39.047 40.291 62.404 1.00 135.32 496 TYR F N 1
ATOM 11951 C CA . TYR F 3 426 ? -38.082 40.805 63.367 1.00 134.99 496 TYR F CA 1
ATOM 11952 C C . TYR F 3 426 ? -38.521 40.448 64.780 1.00 133.57 496 TYR F C 1
ATOM 11953 O O . TYR F 3 426 ? -37.772 39.813 65.531 1.00 133.20 496 TYR F O 1
ATOM 11962 N N . SER F 3 427 ? -39.719 40.904 65.165 1.00 132.55 497 SER F N 1
ATOM 11963 C CA . SER F 3 427 ? -40.310 40.635 66.471 1.00 135.61 497 SER F CA 1
ATOM 11964 C C . SER F 3 427 ? -40.089 39.171 66.820 1.00 136.07 497 SER F C 1
ATOM 11965 O O . SER F 3 427 ? -39.264 38.851 67.683 1.00 141.84 497 SER F O 1
ATOM 11968 N N . GLY F 3 428 ? -40.814 38.277 66.144 1.00 125.69 498 GLY F N 1
ATOM 11969 C CA . GLY F 3 428 ? -40.693 36.852 66.402 1.00 132.98 498 GLY F CA 1
ATOM 11970 C C . GLY F 3 428 ? -39.285 36.304 66.243 1.00 135.73 498 GLY F C 1
ATOM 11971 O O . GLY F 3 428 ? -39.029 35.175 66.679 1.00 130.35 498 GLY F O 1
ATOM 11972 N N . ALA F 3 429 ? -38.371 37.066 65.638 1.00 134.82 499 ALA F N 1
ATOM 11973 C CA . ALA F 3 429 ? -36.993 36.610 65.507 1.00 134.93 499 ALA F CA 1
ATOM 11974 C C . ALA F 3 429 ? -36.140 37.081 66.679 1.00 139.01 499 ALA F C 1
ATOM 11975 O O . ALA F 3 429 ? -35.377 36.292 67.247 1.00 140.75 499 ALA F O 1
ATOM 11977 N N . LEU F 3 430 ? -36.239 38.363 67.050 1.00 139.50 500 LEU F N 1
ATOM 11978 C CA . LEU F 3 430 ? -35.491 38.810 68.220 1.00 141.61 500 LEU F CA 1
ATOM 11979 C C . LEU F 3 430 ? -36.086 38.198 69.481 1.00 140.49 500 LEU F C 1
ATOM 11980 O O . LEU F 3 430 ? -35.360 37.800 70.399 1.00 141.18 500 LEU F O 1
ATOM 11985 N N . CYS F 3 431 ? -37.416 38.121 69.530 1.00 130.51 501 CYS F N 1
ATOM 11986 C CA . CYS F 3 431 ? -38.118 37.486 70.639 1.00 134.52 501 CYS F CA 1
ATOM 11987 C C . CYS F 3 431 ? -37.802 35.992 70.684 1.00 133.08 501 CYS F C 1
ATOM 11988 O O . CYS F 3 431 ? -37.484 35.428 71.736 1.00 131.88 501 CYS F O 1
ATOM 11991 N N . GLY F 3 432 ? -37.915 35.345 69.522 1.00 133.77 502 GLY F N 1
ATOM 11992 C CA . GLY F 3 432 ? -37.649 33.920 69.398 1.00 132.80 502 GLY F CA 1
ATOM 11993 C C . GLY F 3 432 ? -36.240 33.511 69.775 1.00 135.87 502 GLY F C 1
ATOM 11994 O O . GLY F 3 432 ? -36.038 32.494 70.441 1.00 133.99 502 GLY F O 1
ATOM 11995 N N . LEU F 3 433 ? -35.242 34.282 69.359 1.00 138.37 503 LEU F N 1
ATOM 11996 C CA . LEU F 3 433 ? -33.885 33.918 69.739 1.00 141.80 503 LEU F CA 1
ATOM 11997 C C . LEU F 3 433 ? -33.766 33.881 71.256 1.00 140.88 503 LEU F C 1
ATOM 11998 O O . LEU F 3 433 ? -33.173 32.956 71.826 1.00 137.31 503 LEU F O 1
ATOM 12003 N N . ALA F 3 434 ? -34.347 34.868 71.921 1.00 145.22 504 ALA F N 1
ATOM 12004 C CA . ALA F 3 434 ? -34.387 34.978 73.371 1.00 141.16 504 ALA F CA 1
ATOM 12005 C C . ALA F 3 434 ? -35.051 33.841 74.144 1.00 138.33 504 ALA F C 1
ATOM 12006 O O . ALA F 3 434 ? -34.423 32.836 74.497 1.00 137.73 504 ALA F O 1
ATOM 12008 N N . LEU F 3 435 ? -36.350 34.030 74.394 1.00 133.82 505 LEU F N 1
ATOM 12009 C CA . LEU F 3 435 ? -37.169 33.077 75.138 1.00 133.62 505 LEU F CA 1
ATOM 12010 C C . LEU F 3 435 ? -37.393 31.748 74.429 1.00 140.01 505 LEU F C 1
ATOM 12011 O O . LEU F 3 435 ? -37.350 30.690 75.064 1.00 148.95 505 LEU F O 1
ATOM 12016 N N . VAL F 3 436 ? -37.728 31.775 73.141 1.00 143.14 506 VAL F N 1
ATOM 12017 C CA . VAL F 3 436 ? -37.841 30.535 72.372 1.00 146.31 506 VAL F CA 1
ATOM 12018 C C . VAL F 3 436 ? -36.580 29.667 72.420 1.00 140.55 506 VAL F C 1
ATOM 12019 O O . VAL F 3 436 ? -36.657 28.478 72.753 1.00 133.03 506 VAL F O 1
ATOM 12023 N N . PHE F 3 437 ? -35.389 30.220 72.099 1.00 138.96 507 PHE F N 1
ATOM 12024 C CA . PHE F 3 437 ? -34.319 29.218 72.076 1.00 143.58 507 PHE F CA 1
ATOM 12025 C C . PHE F 3 437 ? -33.105 29.397 72.978 1.00 145.99 507 PHE F C 1
ATOM 12026 O O . PHE F 3 437 ? -32.628 28.400 73.531 1.00 150.82 507 PHE F O 1
ATOM 12034 N N . VAL F 3 438 ? -32.559 30.605 73.152 1.00 146.30 508 VAL F N 1
ATOM 12035 C CA . VAL F 3 438 ? -31.387 30.739 74.025 1.00 146.04 508 VAL F CA 1
ATOM 12036 C C . VAL F 3 438 ? -31.679 30.400 75.482 1.00 146.87 508 VAL F C 1
ATOM 12037 O O . VAL F 3 438 ? -30.943 29.633 76.115 1.00 145.12 508 VAL F O 1
ATOM 12041 N N . LEU F 3 439 ? -32.763 30.926 76.023 1.00 148.27 509 LEU F N 1
ATOM 12042 C CA . LEU F 3 439 ? -33.069 30.612 77.415 1.00 145.86 509 LEU F CA 1
ATOM 12043 C C . LEU F 3 439 ? -33.530 29.207 77.785 1.00 145.27 509 LEU F C 1
ATOM 12044 O O . LEU F 3 439 ? -33.215 28.753 78.889 1.00 149.19 509 LEU F O 1
ATOM 12049 N N . PRO F 3 440 ? -34.212 28.461 76.930 1.00 144.34 510 PRO F N 1
ATOM 12050 C CA . PRO F 3 440 ? -34.503 27.074 77.315 1.00 148.54 510 PRO F CA 1
ATOM 12051 C C . PRO F 3 440 ? -33.264 26.202 77.316 1.00 149.90 510 PRO F C 1
ATOM 12052 O O . PRO F 3 440 ? -33.026 25.440 78.259 1.00 152.82 510 PRO F O 1
ATOM 12056 N N . SER F 3 441 ? -32.476 26.297 76.246 1.00 147.65 511 SER F N 1
ATOM 12057 C CA . SER F 3 441 ? -31.227 25.551 76.184 1.00 152.24 511 SER F CA 1
ATOM 12058 C C . SER F 3 441 ? -30.280 25.923 77.321 1.00 154.63 511 SER F C 1
ATOM 12059 O O . SER F 3 441 ? -29.729 25.047 77.997 1.00 155.18 511 SER F O 1
ATOM 12062 N N . LEU F 3 442 ? -30.070 27.225 77.540 1.00 150.23 512 LEU F N 1
ATOM 12063 C CA . LEU F 3 442 ? -29.277 27.680 78.682 1.00 148.70 512 LEU F CA 1
ATOM 12064 C C . LEU F 3 442 ? -29.789 27.173 80.029 1.00 148.72 512 LEU F C 1
ATOM 12065 O O . LEU F 3 442 ? -29.007 26.678 80.844 1.00 146.49 512 LEU F O 1
ATOM 12070 N N . ILE F 3 443 ? -31.100 27.251 80.276 1.00 149.36 513 ILE F N 1
ATOM 12071 C CA . ILE F 3 443 ? -31.612 26.791 81.570 1.00 145.46 513 ILE F CA 1
ATOM 12072 C C . ILE F 3 443 ? -31.404 25.297 81.781 1.00 146.39 513 ILE F C 1
ATOM 12073 O O . ILE F 3 443 ? -30.949 24.871 82.850 1.00 156.47 513 ILE F O 1
ATOM 12078 N N . HIS F 3 444 ? -31.743 24.470 80.789 1.00 143.31 514 HIS F N 1
ATOM 12079 C CA . HIS F 3 444 ? -31.424 23.050 80.912 1.00 149.28 514 HIS F CA 1
ATOM 12080 C C . HIS F 3 444 ? -29.938 22.822 81.185 1.00 152.87 514 HIS F C 1
ATOM 12081 O O . HIS F 3 444 ? -29.566 22.065 82.090 1.00 157.94 514 HIS F O 1
ATOM 12088 N N . MET F 3 445 ? -29.075 23.470 80.399 1.00 150.33 515 MET F N 1
ATOM 12089 C CA . MET F 3 445 ? -27.630 23.354 80.590 1.00 156.88 515 MET F CA 1
ATOM 12090 C C . MET F 3 445 ? -27.191 23.850 81.966 1.00 158.17 515 MET F C 1
ATOM 12091 O O . MET F 3 445 ? -26.495 23.144 82.706 1.00 157.44 515 MET F O 1
ATOM 12096 N N . VAL F 3 446 ? -27.566 25.087 82.305 1.00 155.48 516 VAL F N 1
ATOM 12097 C CA . VAL F 3 446 ? -27.227 25.692 83.594 1.00 151.71 516 VAL F CA 1
ATOM 12098 C C . VAL F 3 446 ? -27.727 24.855 84.768 1.00 153.75 516 VAL F C 1
ATOM 12099 O O . VAL F 3 446 ? -27.016 24.684 85.766 1.00 161.57 516 VAL F O 1
ATOM 12103 N N . SER F 3 447 ? -28.930 24.288 84.665 1.00 152.28 517 SER F N 1
ATOM 12104 C CA . SER F 3 447 ? -29.506 23.558 85.787 1.00 152.08 517 SER F CA 1
ATOM 12105 C C . SER F 3 447 ? -29.250 22.060 85.705 1.00 155.13 517 SER F C 1
ATOM 12106 O O . SER F 3 447 ? -29.991 21.270 86.301 1.00 158.03 517 SER F O 1
ATOM 12109 N N . LEU F 3 448 ? -28.222 21.663 84.959 1.00 156.07 518 LEU F N 1
ATOM 12110 C CA . LEU F 3 448 ? -27.897 20.274 84.657 1.00 164.39 518 LEU F CA 1
ATOM 12111 C C . LEU F 3 448 ? -27.507 19.517 85.929 1.00 169.42 518 LEU F C 1
ATOM 12112 O O . LEU F 3 448 ? -27.098 18.353 85.867 1.00 171.17 518 LEU F O 1
ATOM 12117 N N . LYS F 3 449 ? -27.638 20.165 87.087 1.00 169.14 519 LYS F N 1
ATOM 12118 C CA . LYS F 3 449 ? -27.325 19.544 88.376 1.00 164.51 519 LYS F CA 1
ATOM 12119 C C . LYS F 3 449 ? -28.197 18.313 88.609 1.00 163.37 519 LYS F C 1
ATOM 12120 O O . LYS F 3 449 ? -27.752 17.181 88.421 1.00 164.85 519 LYS F O 1
ATOM 12126 N N . ARG F 3 455 ? -25.429 14.966 79.340 1.00 171.66 525 ARG F N 1
ATOM 12127 C CA . ARG F 3 455 ? -24.394 15.947 79.638 1.00 174.43 525 ARG F CA 1
ATOM 12128 C C . ARG F 3 455 ? -23.386 15.991 78.488 1.00 182.71 525 ARG F C 1
ATOM 12129 O O . ARG F 3 455 ? -22.910 17.061 78.104 1.00 182.55 525 ARG F O 1
ATOM 12137 N N . TRP F 3 456 ? -23.054 14.812 77.964 1.00 184.46 526 TRP F N 1
ATOM 12138 C CA . TRP F 3 456 ? -22.287 14.663 76.730 1.00 183.56 526 TRP F CA 1
ATOM 12139 C C . TRP F 3 456 ? -22.929 15.328 75.511 1.00 181.37 526 TRP F C 1
ATOM 12140 O O . TRP F 3 456 ? -22.842 16.545 75.330 1.00 174.26 526 TRP F O 1
ATOM 12151 N N . THR F 3 457 ? -23.562 14.510 74.664 1.00 182.27 527 THR F N 1
ATOM 12152 C CA . THR F 3 457 ? -24.267 14.930 73.451 1.00 174.30 527 THR F CA 1
ATOM 12153 C C . THR F 3 457 ? -25.440 15.881 73.678 1.00 174.25 527 THR F C 1
ATOM 12154 O O . THR F 3 457 ? -25.915 16.481 72.706 1.00 170.18 527 THR F O 1
ATOM 12158 N N . SER F 3 458 ? -25.925 16.041 74.911 1.00 178.70 528 SER F N 1
ATOM 12159 C CA . SER F 3 458 ? -27.082 16.906 75.141 1.00 172.60 528 SER F CA 1
ATOM 12160 C C . SER F 3 458 ? -26.762 18.373 74.871 1.00 171.93 528 SER F C 1
ATOM 12161 O O . SER F 3 458 ? -27.579 19.090 74.282 1.00 168.95 528 SER F O 1
ATOM 12164 N N . THR F 3 459 ? -25.586 18.841 75.291 1.00 173.75 529 THR F N 1
ATOM 12165 C CA . THR F 3 459 ? -25.192 20.219 75.006 1.00 172.07 529 THR F CA 1
ATOM 12166 C C . THR F 3 459 ? -25.007 20.452 73.507 1.00 170.24 529 THR F C 1
ATOM 12167 O O . THR F 3 459 ? -25.455 21.475 72.976 1.00 165.32 529 THR F O 1
ATOM 12171 N N . LEU F 3 460 ? -24.316 19.538 72.816 1.00 169.76 530 LEU F N 1
ATOM 12172 C CA . LEU F 3 460 ? -24.177 19.666 71.366 1.00 169.08 530 LEU F CA 1
ATOM 12173 C C . LEU F 3 460 ? -25.537 19.848 70.695 1.00 164.59 530 LEU F C 1
ATOM 12174 O O . LEU F 3 460 ? -25.709 20.753 69.870 1.00 158.77 530 LEU F O 1
ATOM 12179 N N . PHE F 3 461 ? -26.511 18.983 71.005 1.00 162.36 531 PHE F N 1
ATOM 12180 C CA . PHE F 3 461 ? -27.852 19.180 70.455 1.00 158.56 531 PHE F CA 1
ATOM 12181 C C . PHE F 3 461 ? -28.378 20.560 70.843 1.00 159.64 531 PHE F C 1
ATOM 12182 O O . PHE F 3 461 ? -28.907 21.305 70.009 1.00 158.73 531 PHE F O 1
ATOM 12190 N N . HIS F 3 462 ? -28.255 20.890 72.132 1.00 162.39 532 HIS F N 1
ATOM 12191 C CA . HIS F 3 462 ? -28.693 22.175 72.673 1.00 159.92 532 HIS F CA 1
ATOM 12192 C C . HIS F 3 462 ? -27.949 23.323 72.005 1.00 157.86 532 HIS F C 1
ATOM 12193 O O . HIS F 3 462 ? -28.534 24.373 71.717 1.00 154.51 532 HIS F O 1
ATOM 12200 N N . GLY F 3 463 ? -26.654 23.128 71.745 1.00 158.98 533 GLY F N 1
ATOM 12201 C CA . GLY F 3 463 ? -25.847 24.170 71.134 1.00 156.87 533 GLY F CA 1
ATOM 12202 C C . GLY F 3 463 ? -26.354 24.392 69.726 1.00 157.65 533 GLY F C 1
ATOM 12203 O O . GLY F 3 463 ? -26.411 25.524 69.238 1.00 154.63 533 GLY F O 1
ATOM 12204 N N . PHE F 3 464 ? -26.653 23.302 69.035 1.00 159.16 534 PHE F N 1
ATOM 12205 C CA . PHE F 3 464 ? -27.258 23.376 67.715 1.00 154.08 534 PHE F CA 1
ATOM 12206 C C . PHE F 3 464 ? -28.517 24.248 67.782 1.00 149.60 534 PHE F C 1
ATOM 12207 O O . PHE F 3 464 ? -28.665 25.203 67.011 1.00 150.97 534 PHE F O 1
ATOM 12215 N N . LEU F 3 465 ? -29.456 23.914 68.682 1.00 144.21 535 LEU F N 1
ATOM 12216 C CA . LEU F 3 465 ? -30.716 24.660 68.769 1.00 142.00 535 LEU F CA 1
ATOM 12217 C C . LEU F 3 465 ? -30.510 26.147 69.086 1.00 144.89 535 LEU F C 1
ATOM 12218 O O . LEU F 3 465 ? -31.209 26.996 68.522 1.00 151.65 535 LEU F O 1
ATOM 12223 N N . ILE F 3 466 ? -29.592 26.493 69.999 1.00 141.83 536 ILE F N 1
ATOM 12224 C CA . ILE F 3 466 ? -29.300 27.915 70.221 1.00 144.31 536 ILE F CA 1
ATOM 12225 C C . ILE F 3 466 ? -28.767 28.528 68.934 1.00 148.41 536 ILE F C 1
ATOM 12226 O O . ILE F 3 466 ? -29.151 29.639 68.544 1.00 152.13 536 ILE F O 1
ATOM 12231 N N . LEU F 3 467 ? -27.848 27.820 68.275 1.00 146.81 537 LEU F N 1
ATOM 12232 C CA . LEU F 3 467 ? -27.308 28.245 66.986 1.00 148.94 537 LEU F CA 1
ATOM 12233 C C . LEU F 3 467 ? -28.427 28.487 65.972 1.00 148.18 537 LEU F C 1
ATOM 12234 O O . LEU F 3 467 ? -28.381 29.456 65.206 1.00 143.51 537 LEU F O 1
ATOM 12239 N N . LEU F 3 468 ? -29.414 27.593 65.910 1.00 145.19 538 LEU F N 1
ATOM 12240 C CA . LEU F 3 468 ? -30.529 27.801 64.987 1.00 141.20 538 LEU F CA 1
ATOM 12241 C C . LEU F 3 468 ? -31.340 29.047 65.350 1.00 142.63 538 LEU F C 1
ATOM 12242 O O . LEU F 3 468 ? -31.806 29.770 64.463 1.00 146.63 538 LEU F O 1
ATOM 12247 N N . GLY F 3 469 ? -31.522 29.309 66.646 1.00 138.63 539 GLY F N 1
ATOM 12248 C CA . GLY F 3 469 ? -32.210 30.523 67.079 1.00 139.34 539 GLY F CA 1
ATOM 12249 C C . GLY F 3 469 ? -31.553 31.811 66.604 1.00 142.44 539 GLY F C 1
ATOM 12250 O O . GLY F 3 469 ? -32.220 32.704 66.074 1.00 142.14 539 GLY F O 1
ATOM 12251 N N . VAL F 3 470 ? -30.240 31.929 66.804 1.00 143.56 540 VAL F N 1
ATOM 12252 C CA . VAL F 3 470 ? -29.485 33.128 66.427 1.00 146.30 540 VAL F CA 1
ATOM 12253 C C . VAL F 3 470 ? -29.476 33.317 64.910 1.00 146.36 540 VAL F C 1
ATOM 12254 O O . VAL F 3 470 ? -29.533 34.446 64.408 1.00 144.51 540 VAL F O 1
ATOM 12258 N N . ALA F 3 471 ? -29.411 32.214 64.164 1.00 145.59 541 ALA F N 1
ATOM 12259 C CA . ALA F 3 471 ? -29.559 32.250 62.709 1.00 144.12 541 ALA F CA 1
ATOM 12260 C C . ALA F 3 471 ? -30.825 32.977 62.252 1.00 139.28 541 ALA F C 1
ATOM 12261 O O . ALA F 3 471 ? -30.780 33.729 61.272 1.00 138.24 541 ALA F O 1
ATOM 12263 N N . ASN F 3 472 ? -31.962 32.772 62.923 1.00 136.01 542 ASN F N 1
ATOM 12264 C CA . ASN F 3 472 ? -33.169 33.494 62.514 1.00 131.13 542 ASN F CA 1
ATOM 12265 C C . ASN F 3 472 ? -32.989 35.007 62.598 1.00 137.21 542 ASN F C 1
ATOM 12266 O O . ASN F 3 472 ? -33.355 35.730 61.665 1.00 139.65 542 ASN F O 1
ATOM 12271 N N . LEU F 3 473 ? -32.441 35.519 63.704 1.00 138.90 543 LEU F N 1
ATOM 12272 C CA . LEU F 3 473 ? -32.221 36.963 63.772 1.00 140.34 543 LEU F CA 1
ATOM 12273 C C . LEU F 3 473 ? -31.222 37.421 62.709 1.00 136.18 543 LEU F C 1
ATOM 12274 O O . LEU F 3 473 ? -31.430 38.445 62.046 1.00 136.62 543 LEU F O 1
ATOM 12279 N N . LEU F 3 474 ? -30.128 36.675 62.545 1.00 139.73 544 LEU F N 1
ATOM 12280 C CA . LEU F 3 474 ? -29.148 36.954 61.495 1.00 143.12 544 LEU F CA 1
ATOM 12281 C C . LEU F 3 474 ? -29.769 36.841 60.107 1.00 142.50 544 LEU F C 1
ATOM 12282 O O . LEU F 3 474 ? -29.579 37.709 59.246 1.00 143.07 544 LEU F O 1
ATOM 12287 N N . GLY F 3 475 ? -30.510 35.756 59.884 1.00 143.65 545 GLY F N 1
ATOM 12288 C CA . GLY F 3 475 ? -31.187 35.527 58.616 1.00 140.02 545 GLY F CA 1
ATOM 12289 C C . GLY F 3 475 ? -32.093 36.654 58.164 1.00 137.71 545 GLY F C 1
ATOM 12290 O O . GLY F 3 475 ? -32.140 36.978 56.976 1.00 141.07 545 GLY F O 1
ATOM 12291 N N . GLN F 3 476 ? -32.841 37.255 59.087 1.00 136.34 546 GLN F N 1
ATOM 12292 C CA . GLN F 3 476 ? -33.702 38.360 58.678 1.00 138.01 546 GLN F CA 1
ATOM 12293 C C . GLN F 3 476 ? -32.903 39.564 58.190 1.00 144.20 546 GLN F C 1
ATOM 12294 O O . GLN F 3 476 ? -33.287 40.207 57.205 1.00 146.92 546 GLN F O 1
ATOM 12300 N N . PHE F 3 477 ? -31.804 39.902 58.870 1.00 149.99 547 PHE F N 1
ATOM 12301 C CA . PHE F 3 477 ? -31.002 41.043 58.433 1.00 152.27 547 PHE F CA 1
ATOM 12302 C C . PHE F 3 477 ? -30.493 40.873 57.005 1.00 150.66 547 PHE F C 1
ATOM 12303 O O . PHE F 3 477 ? -30.542 41.814 56.202 1.00 153.55 547 PHE F O 1
ATOM 12311 N N . PHE F 3 478 ? -30.008 39.681 56.667 1.00 151.20 548 PHE F N 1
ATOM 12312 C CA . PHE F 3 478 ? -29.479 39.404 55.336 1.00 157.45 548 PHE F CA 1
ATOM 12313 C C . PHE F 3 478 ? -30.590 39.007 54.371 1.00 165.06 548 PHE F C 1
ATOM 12314 O O . PHE F 3 478 ? -31.336 38.054 54.622 1.00 170.21 548 PHE F O 1
ATOM 12322 N N . MET F 3 479 ? -30.681 39.730 53.260 1.00 164.51 549 MET F N 1
ATOM 12323 C CA . MET F 3 479 ? -31.618 39.409 52.193 1.00 163.23 549 MET F CA 1
ATOM 12324 C C . MET F 3 479 ? -31.079 39.889 50.849 1.00 164.44 549 MET F C 1
ATOM 12325 O O . MET F 3 479 ? -29.984 40.449 50.779 1.00 167.42 549 MET F O 1
#

InterPro domains:
  IPR013057 Amino acid transporter, transmembrane domain [PF01490] (110-222)
  IPR013057 Amino acid transporter, transmembrane domain [PF01490] (278-539)

Organism: Danio rerio (NCBI:txid7955)

Radius of gyration: 46.61 Å; Cα contacts (8 Å, |Δi|>4): 3309; chains: 6; bounding box: 102×104×151 Å

GO terms:
  GO:0034618 arginine binding (F, IDA)
  GO:0015820 L-leucine transport (P, IDA)
  GO:0015190 L-leucine transmembrane transporter activity (F, IDA)
  GO:0140785 amino acid sensor activity (F, IDA)
  GO:0061459 L-arginine transmembrane transporter activity (F, IDA)
  GO:0016020 membrane (C, IDA)
  GO:1900037 regulation of cellular response to hypoxia (P, IMP)
  GO:0006110 regulation of glycolytic process (P, IMP)
  GO:0006111 regulation of gluconeogenesis (P, IMP)
  GO:0006520 amino acid metabolic process (P, IMP)

Foldseek 3Di:
DWAWAKDEAEEAEQQGKDKIKIFTDDDQLQQWKKWKWWDDPVDHIDTAKIFHDVVTDIDGDVVNVPAWDWDADNVRSMIMIMGGRDDQRRFTKMKMFIFHPDVTDGDGIYPIYGYGYDPDDFDDWDKDWAEDPAAFWDKTKIKTWFGDDDDKDKDKPVPPQDPQKDWDHWDDDPRGTMTMMMHIDGPVPPPVDWIWMWIDDVVVPDTDIGIHDD/DKAKEKPDQEEEDEFFDKDKIKIFIPFWLCDPLRFKFKWWDAPPDDIHTAGGSFAHGDPPHDPQWGWDDHTTMIIIMRNGDALLRQTKMKMWGPRDPDIDIYPIYGYAYDDPFFFWDKDKDWFDPVDPVVKWTKIKMKTDFGDDPDKDKFKAFPNRGDDPQKDKDKDRQDSHSRGIMMMIMGIDISVVVVVGFKIKMWMDDPVDPGTDMDMGTND/DVVLVVLLLVLDFQLLLQQLVLCLQFAPLRSLVLLVVLLVLLLVLLVQPCAQVLVDDPPCHCPLLVLVVLLLLLVLLLLLLLLLVLVLLLVLPDDCCLDFALDDDDAVCPPPSRQSVVVVVVVLVLQVAVVLVVLAPVLSVVLLVLVVVCLVVSLVVFFDDDDEDNQLEHHRGHPSNLLSNLSCLSSSVCLRCCVVCLVVDPDDPSSVSSSVSSVVSSVSSVVGSSSLNRGPPSVVHHRVSCQSRNLVRPDSDDPSSSVSSVSSSSNVVSVNSHSCRVPVVVSVVCVVPSCVVVVSSVVSSVCSNPPSRSSVSSRQSSLSSCLRSVQPPSLVSCVVVVCDPCSNVVNVVSNVVSVVSNVSVVPD/DKAWEKDEADEAEQQAKDKIKIQIDDDQLQQKKKWKWWDDDVDHIDTAWIFHDVVTDIGGDPVNVPAWDWDADNVRSMIMIMGGRDHQRRFTKMKMFIFHPDVTDGDDIYPIYTYGYYPDDFDDWDKDWAEDPDFFKDKTKIKTWFGDDDDKDKDKPVPPADPQKDWDHWDDDPNGTITMMMHIDHPVVPPVDKMWMWMDDVVVPDTDIGTHDD/DKAKEKPDQEEEDEFFDKDKIKIFIPFWLDDPFRAKFKWWDAPPDDIHTAAGSFAHGDPPHDPQWGWDDHTTMTIIMRNGDALLRQTKMKMWGPRDPDIDIYPIYGYAYDDDFAFWDKDKDWFDPVCPVVKWTKIKMKTDFGDDPDKDKFKAFVNRRDDPQKDKDKDRQDSHSRGIMMMIMRIDISVVVVVGFKIKIWMDDPVDPGTDMDMGTND/DVLLVVLLLVLDALQQLFQLLLCLQFAVLRSLVLLVVVLVLLLVLLVLQQVLQPFPPDDRPPVARLVSCPVLHDPSPLLVLVVLLLLLVLLLLLLLLLVLVLLLVVPDDCDALAWALDDPDVVVVPRRASVVVCPVLVVVLDVVLVVVLSPLSVVLLVLVVVCLVVSLVVAFPPDDADVVQLEHRRGHLSNLLSVLLCLSSNPCLGCCRVRQPVVPPDSVSSSVSSVVSSCSSVVSSCSLLRRRDRPVHGSNSCAGVNLVGGDSHDPSSSVSSVSSSSSSSSVSSCSCVVPVLQSPPPPGDHSDPDPPPPPVVSVVSSVVSRVCSVPPDGSRVSSRLSSLSSCLRSVAPSSLSSCPSSVCHPCSNVVSVVRNVVSNCSNVSVVPD

CATH classification: 2.60.40.10

Nearest PDB structures (foldseek):
  6c08-assembly2_D  TM=1.005E+00  e=1.109E-42  Mus musculus
  4etq-assembly1_H  TM=9.659E-01  e=4.961E-30  Mus musculus
  5w24-assembly1_H  TM=9.421E-01  e=4.023E-30  Mus musculus
  1q0y-assembly1_H  TM=7.577E-01  e=5.228E-30  Mus musculus
  5d8j-assembly1_H  TM=7.670E-01  e=9.327E-29  Mus musculus